Protein 7W7P (pdb70)

Solvent-accessible surface area: 80997 Å² total; per-residue (Å²): 151,111,164,73,88,19,42,62,65,2,1,103,41,0,30,56,14,0,46,105,108,28,134,99,71,2,44,30,11,2,124,86,26,70,92,50,18,12,15,36,2,78,0,39,0,83,34,0,30,134,78,29,142,50,0,6,97,62,0,41,48,116,2,53,47,1,30,83,26,0,31,24,0,1,102,105,0,0,101,29,6,62,137,74,22,136,46,80,101,93,2,119,54,13,93,57,2,27,4,12,0,8,29,14,30,165,44,98,140,59,15,78,44,43,1,2,47,14,155,9,36,33,80,5,2,9,0,25,0,36,1,80,102,50,20,94,10,10,0,19,14,68,18,64,13,28,68,23,149,38,104,141,20,115,19,122,16,67,24,40,11,37,36,109,33,41,45,38,60,61,76,70,21,125,20,176,113,12,24,89,44,112,120,48,105,47,104,41,4,83,34,0,76,69,9,45,14,45,1,11,10,42,0,51,0,50,1,23,102,138,98,162,32,23,48,75,89,47,21,23,0,18,0,0,0,22,11,40,4,2,56,52,7,125,62,66,31,44,0,10,0,22,0,5,0,35,2,12,24,65,81,32,113,60,93,32,37,1,56,1,43,5,0,0,64,9,8,58,4,86,55,103,162,64,77,30,112,60,144,171,134,123,121,35,109,36,96,189,33,77,77,29,111,16,11,92,15,5,38,99,6,0,104,89,56,20,150,163,52,77,58,115,67,10,56,174,65,13,1,0,69,0,31,2,113,63,5,48,59,82,138,54,14,44,171,51,11,112,68,10,37,67,23,2,62,73,71,0,61,81,2,27,91,2,0,4,43,1,0,12,65,2,2,17,42,25,64,89,120,90,30,48,103,111,56,111,148,100,54,96,107,122,46,64,120,89,128,54,113,22,88,118,1,88,4,7,0,69,72,8,115,45,108,5,71,3,79,86,13,56,6,27,9,11,16,45,0,0,0,1,97,0,27,0,81,109,16,15,54,5,44,4,5,1,42,78,3,0,0,40,2,44,83,27,60,58,61,55,32,24,104,9,48,23,0,3,22,50,55,11,72,161,17,164,50,106,128,38,108,0,160,20,72,40,44,28,33,83,12,125,77,9,42,18,31,7,42,5,7,0,66,0,33,22,100,63,69,122,117,121,187,134,23,50,109,133,51,34,33,0,26,0,4,0,44,37,49,10,4,72,38,5,55,44,69,18,30,0,27,0,1,0,9,0,15,1,8,29,91,94,80,14,21,5,3,0,24,6,11,1,15,44,56,60,223,114,23,151,64,93,48,49,61,80,3,0,119,42,0,32,54,5,1,64,115,108,28,117,99,69,3,48,36,12,0,123,84,46,78,55,71,10,24,20,70,1,83,0,38,0,81,35,0,28,132,66,26,155,67,0,4,111,38,0,40,46,85,2,55,73,0,34,84,19,0,34,26,1,0,76,90,1,0,90,25,3,58,139,71,19,134,48,80,99,74,3,75,43,0,87,24,2,35,4,10,0,14,23,15,31,161,38,110,138,25,25,52,63,24,0,0,45,12,155,8,38,34,87,3,5,9,0,28,0,41,1,74,135,59,29,95,22,38,3,9,36,35,49,27,60,5,122,27,99,71,113,156,17,74,38,96,0,123,12,53,14,48,38,110,34,36,61,38,154,53,53,62,85,106,6,151,80,22,105,63,0,51,108,55,77,39,78,4,10,32,29,0,32,61,38,42,14,66,1,10,3,48,1,42,0,51,4,48,102,132,84,156,48,15,44,69,78,36,17,30,4,28,0,0,0,19,10,25,14,2,66,48,13,104,57,62,17,56,0,11,0,23,0,4,0,33,18,11,19,56,75,28,107,85,110,27,40,5,71,2,53,10,0,0,63,7,7,40,8,83,70,96,129,106,117,26,116,162,94,21,39,117,111,61,99,28,104,179,17,73,96,21,72,24,10,90,3,6,40,91,7,3,103,96,79,16,158,146,47,72,62,94,79,10,51,167,72,10,0,2,63,2,21,3,122,86,7,75,53,100,155,51,7,54,145,50,0,103,69,22,41,64,23,2,54,72,78,0,72,42,3,23,65,3,2,0,12,2,0,27,40,2,1,29,61,37,56,80,136,111,14,51,79,76,73,103,126,75,51,87,119,124,36,58,92,102,139,34,104,18,81,64,0,75,3,7,1,66,76,8,98,50,98,17,62,20,126,91,3,47,2,31,5,8,2,33,0,0,0,1,90,0,26,3,81,109,22,12,57,12,43,2,6,0,42,61,0,0,2,23,4,26,76,29,60,76,63,63,29,20,102,9,84,34,0,60,34,55,63,15,70,157,21,158,64,128,139,28,116,0,129,34,86,27,49,29,21,85,13,127,86,16,42,21,34,3,45,5,7,0,66,1,31,2,100,96,62,117,102,103,200,114,13,47,105,142,47,16,32,0,36,0,6,0,41,38,46,11,5,70,37,6,56,43,72,11,23,0,26,0,1,0,8,0,17,16,24,39,87,97,28,60,23,30,1,13,0,27,7,7,1,14,35,61,49,214,102,36,162,67,92,54,44,72,82,3,1,113,31,0,36,60,15,1,54,127,73,12,152,102,68,2,55,34,17,0,118,95,42,70,54,59,15,18,14,46,4,85,0,32,0,71,45,1,30,140,78,34,151,70,3,1,112,36,1,39,45,82,2,71,75,0,26,79,19,0,40,28,2,0,78,88,0,0,91,31,5,45,140,62,23,128,44,83,106,88,7,70,40,0,86,30,2,36,3,9,1,23,25,12,25,159,37,119,150,74,7,58,54,26,3,4,29,14,161,10,48,34,82,4,5,10,0,27,0,36,3,76,93,52,24,90,5,33,0,5,14,9,54,54,13,7,85,16,133,124,109,188,62,92,46,74,4,98,9,52,14,48,49,79,25,31,58,67,159,16,86,63,85,168,35,126,16,18,97,84,0,64,106,90,28,62,33,16,41,104,48,16,98,53,10,46,16,65,0,0,3,27,0,56,0,56,0,47,114,141,87,161,50,19,47,72,85,48,30,30,5,21,0,0,0,12,14,45,11,2,62,51,8,91,62,66,22,58,0,10,0,23,0,7,0,29,20,9,18,72,77,38,105,82,112,31,36,4,63,1,50,15,1,0,76,7,13,32,7,66,67,101,141,46,71,10,2,129,97,18,9,110,91,68,78,33,109,194,19,84,49,6,126,26,1,60,7,1,18,101,7,1,88,109,68,24,143,147,40,74,62,96,80,10,48,161,75,10,2,1,71,0,26,2,134,47,2,80,46,100,170,42,2,60,166,49,8,114,64,19,41,62,22,3,61,77,75,5,76,63,2,19,46,0,4,0,0,0,0,1,30,3,2,4,56,26,60,75,114,86,22,49,93,110,53,117,137,92,56,88,133,117,43,57,88,74,126,23,92,10,84,61,0,75,3,6,2,63,77,3,102,46,97,8,52,6,89,59,8,24,0,45,7,26,22,70,0,0,0,2,86,1,27,1,76,103,18,13,48,19,39,2,4,0,44,60,2,0,9,37,12,58,81,26,60,60,57,65,36,10,97,6,92,22,0,42,53,22,84,26,52,156,25,164,52,120,141,40,111,5,135,33,71,56,57,28,19,82,13,127,84,16,41,20,35,4,37,7,3,0,66,0,18,38,103,96,59,132,101,100,235,154,26,30,175,88,20,25,41,0,48,0,8,0,40,42,51,10,0,82,50,7,60,41,67,20,24,0,20,0,0,0,4,0,48,11,16,49,55,138,95,58,18,34,1,8,0,34,6,10,1,19,35,75,50,211

GO terms:
  GO:0005634 nucleus (C, IDA)
  GO:0097362 MCM8-MCM9 complex (C, IDA)
  GO:0006974 DNA damage response (P, IDA)
  GO:0000724 double-strand break repair via homologous recombination (P, IDA)

InterPro domains:
  IPR001208 MCM domain [PF00493] (306-510)
  IPR001208 MCM domain [PR01657] (345-360)
  IPR001208 MCM domain [PR01657] (403-417)
  IPR001208 MCM domain [PR01657] (431-444)
  IPR001208 MCM domain [PR01657] (454-466)
  IPR001208 MCM domain [PR01657] (481-489)
  IPR001208 MCM domain [PS50051] (304-507)
  IPR003593 AAA+ ATPase domain [SM00382] (346-495)
  IPR012340 Nucleic acid-binding, OB-fold [G3DSA:2.40.50.140] (118-275)
  IPR012340 Nucleic acid-binding, OB-fold [SSF50249] (14-268)
  IPR027417 P-loop containing nucleoside triphosphate hydrolase [G3DSA:3.40.50.300] (279-610)
  IPR027417 P-loop containing nucleoside triphosphate hydrolase [SSF52540] (314-605)
  IPR031327 Mini-chromosome maintenance protein [PTHR11630] (43-655)
  IPR031327 Mini-chromosome maintenance protein [SM00350] (114-607)
  IPR033762 MCM OB domain [PF17207] (119-247)
  IPR041562 MCM, AAA-lid domain [PF17855] (524-606)
  IPR058768 MCM9, N-terminal domain [PF26066] (6-106)

Foldseek 3Di:
DDDVVLLVVLLQLLLVVCCVPQVVVLVVVQLPPDPPAQRESADELPVSCVSDVSNNVCCQQAVVVNFVSNLVSVVVSNVVSQVVDDDNPSGDDDSRYGYFYDNFPDDVVQAVCADDDPVQARGWHKDWFAWADKADKDFQFQALDADAPDPPQVDDWGQDPQAVRDTDDDQFGPDPVTGPDRDGDDPVSNDRVVTDTWIKMKIKTWHDPVDPSADPDTDIAIEIETGNRPPVDDHPFIKTFGFHKHWHWYPDDPVDDGDIDIYTHGRHTDTD/DDPPACVVDVDDDDPPDVLLLLLVLLLVVCVVVVVVDDLVVQLVLLEAEDEPVVLPDDDSSCVSPPCPQVVCFQAVPSNQVSNQVSVQVNSVVVVVVVQVVVCVVVVDPDDPPPVPDGDRGGYFYPPDPAAAELVRDDVVSANGWHWYWWAWADKADKDKWFQKWWWAAPVVRDIDIDGQDRDPDDFPQADPDDPPRRPGTDTDDVDPRTDIKIWMKIKTFHDWDPPDPVIPPDTRIAIEIEIRSRPPVHDHPWIKTFGFHWHWDVVPVTTIYGDGRDIDTPD/DDDPVNLVVLLVLLLVVCVVPQLVQLQVVQQDDDQAAAGESADEAPVSCVSPVSNNVVCQQAVPVNFVSSLVSSQVSNVVSQVVDDDNVSGHHHNRYGYFYDHHPDDCVQEPQADDDPVQARGWYKHWFAWADWFDFDWALQWFFWDWPPDPPRDIWGQDPQAVRDTDDDPDDPPPPDVGSVDTDGPCVVPVPDTDTFRKTKIKGWRDPVDPPADPGTDIAIEIETGPCPPVDDHRFGKMFGFHKHKHWYPDDPPDDTDIDIYTHGSDIDGD/DDQPCVPLCPDDDDPPDLLVLLLVLLLVLCLVVVVVDDLVVQLVLLEEEAEVVSCPDDDPSCVSPVCPQVVCFQAVPSSQSSNQSSVQRNSLVVVVVVQVVQCVVVVDPDTPPPVSDRDGHRYFYDPDPAADAPVRDDCVSANGWHKAWFAWADKADKAKFWQKWWWAAPLVRDIDIDGADRDPDDFPQADDDRPSSRPGTGTDPPDPRTDMKIKMKIKTFGDWDPPDVVIPPDTDIAIEIEIRSCPPVHDHPWIKTFTAHKHWDCVVVNTDIHGDGRDIDTPD/DADPVRLVVLLVLLLVVLCVPQLVVLQVQQQDDDLAAAHEREDELPVSCVSPVVNNVVCFQAVVVNFVSSLVSSQVSNVVSQVVDDDDVRGDHHNRYGYFYDNHPDDCVQAVCAADDPVQARGWHKHKFAWADKDDWAKDQQKQAQQDPDPPPRGIWGQDVQAVSDIDAPPDQPDPCRVSRRDGDPLVVVDPVSGRIWIKIKTKTWRDPVDPVADPDTDIAIEIETGPRPPVDDHDFTKMFGFHKHKHWYDDDDVDDTDIGIYGDGSDMDTD/DQACCCVQDVDDDDPPDPLVLLLVLLLVLCVVVVVVDDLVVCLVQLEDEDEVVSCVDDDPNCVSPPDPQVCCFQAVSSSQSSNQSSVQRNSLVVVVVVQVVVCVVPVDPQTVPNVSRRDRGRYFYDPDPAAQEPVNDDPVLANGKHKYFWAWADKADKAKFWQKWWWAAPLVRDIGIDGQDRHPDDDPQADPDHPSSRPGTHTDCVDPVTDIKIKMKIWTWHQWDPPDPVTRPTDDIAIEIEIRSRPPVDDHPWTKTFTAHWHWPCVDVNTGIYGDGRDIHTPD

Nearest PDB structures (foldseek):
  7w7p-assembly1_E  TM=1.004E+00  e=2.287E-60  Gallus gallus
  7dpd-assembly1_A  TM=9.036E-01  e=1.271E-40  Homo sapiens
  7wi7-assembly1_B  TM=8.983E-01  e=2.803E-41  Homo sapiens
  7yox-assembly1_E  TM=9.021E-01  e=1.702E-38  Homo sapiens
  8w0f-assembly1_D  TM=7.550E-01  e=7.725E-15  Homo sapiens

Organism: Gallus gallus (NCBI:txid9031)

Sequence (1667 aa):
ALRADQVSLIGQVFESYLLQHHRDDILGILRQGDDEAHYPVLVDALTLFETNMEIGEYFNAFPSQVLPIFDGALRRAAMAVLQAATPSPELRMKPNLHARISGLPICPELTREHIPKTRDVGHFLSVTGTVIRTSLVKVLEFERSYICNKCKHVFVAKADFEQYYAFCRPSACLNEEGCNSTKFTCLSGTSSSPSSCRDYQEIKIQEQVQRLSVGSIPRCMVVVLEDDLVDSCKSGDDITVYGVVMQRWKPFHQDARCDLELVLKANYVKVNPYKGWKLYFSEAYADKSPFVQKTQAFEKFFMQRIELYDKDEIERKGSILVDYKELIEDRELTKSIPNISTELRDMPQKILQCMGLAIHQVLTKDLERHAAELQVQEGLPLDGEPIINVPLIHARLYNYEPLTQLKNVRANCYGKYIALRGTVVRVSNIKPLCTKLAFVCGTCGDVQSVPLPDGKYTLPTKCLVPECRGRSFTPDRSSPLTATVDWQSVKVQELMSDDQREAGRIPRTIECELVQDLVDSCVPGDVVTITGVVKVSSTEVFLLYIEANSVSNSKALRADQVSLIGQVFESYLLQHHRDDILGILRQGDDEAHYPVLVDALTLFETNMEIGEYFNAFPSQVLPIFDGALRRAAMAVLQAATPSPELRMKPNLHARISGLPICPELTREHIPKTRDVGHFLSVTGTVIRTSLVKVLEFERSYICNKCKHVFVAKADFEQYYAFCRPSACLNEEGCNSTKFTCLSGTSSSPSSCRDYQEIKIQEQVQRLSVGSIPRCMVVVLEDDLVDSCKSGDDITVYGVVMQRWKPFHQDARCDLELVLKANYVKVNPYKGWKLYFSEAYADKSPFVQKTQAFEKFFMQRIELYDKDEIERKGSILVDYKELIEDRELTKSIPNISTELRDMPQKILQCMGLAIHQVLTKDLERHAAELQVQEGLPLDGEPIINVPLIHARLYNYEPLTQLKNVRANCYGKYIALRGTVVRVSNIKPLCTKLAFVCGTCGDVQSVPLPDGKYTLPTKCLVPECRGRSFTPDRSSPLTATVDWQSVKVQELMSDDQREAGRIPRTIECELVQDLVDSCVPGDVVTITGVVKVSSTECVFLLYIEANSVSNSKALRADQVSLIGQVFESYLLQHHRDDILGILRQGDDEAHYPVLVDALTLFETNMEIGEYFNAFPSQVLPIFDGALRRAAMAVLQAATPSPELRMKPNLHARISGLPICPELTREHIPKTRDVGHFLSVTGTVIRTSLVKVLEFERSYICNKCKHVFVAKADFEQYYAFCRPSACLNEEGCNSTKFTCLSGTSSSPSSCRDYQEIKIQEQVQRLSVGSIPRCMVVVLEDDLVDSCKSGDDITVYGVVMQRWKPFHQDARCDLELVLKANYVKVNPYKGWKLYFSEAYADKSPFVQKTQAFEKFFMQRIELYDKDEIERKGSILVDYKELIEDRELTKSIPNISTELRDMPQKILQCMGLAIHQVLTKDLERHAAELQVQEGLPLDGEPIINVPLIHARLYNYEPLTQLKNVRANCYGKYIALRGTVVRVSNIKPLCTKLAFVCGTCGDVQSVPLPDGKYTLPTKCLVPECRGRSFTPDRSSPLTATVDWQSVKVQELMSDDQREAGRIPRTIECELVQDLVDSCVPGDVVTITGVVKVSSTECVFLLYIEANSVSNSK

Structure (mmCIF, N/CA/C/O backbone):
data_7W7P
#
_entry.id   7W7P
#
_cell.length_a   1.00
_cell.length_b   1.00
_cell.length_c   1.00
_cell.angle_alpha   90.00
_cell.angle_beta   90.00
_cell.angle_gamma   90.00
#
_symmetry.space_group_name_H-M   'P 1'
#
loop_
_entity.id
_entity.type
_entity.pdbx_description
1 polymer 'DNA helicase MCM9'
2 polymer 'DNA helicase MCM8'
#
loop_
_atom_site.group_PDB
_atom_site.id
_atom_site.type_symbol
_atom_site.label_atom_id
_atom_site.label_alt_id
_atom_site.label_comp_id
_atom_site.label_asym_id
_atom_site.label_entity_id
_atom_site.label_seq_id
_atom_site.pdbx_PDB_ins_code
_atom_site.Cartn_x
_atom_site.Cartn_y
_atom_site.Cartn_z
_atom_site.occupancy
_atom_site.B_iso_or_equiv
_atom_site.auth_seq_id
_atom_site.auth_comp_id
_atom_site.auth_asym_id
_atom_site.auth_atom_id
_atom_site.pdbx_PDB_model_num
ATOM 1 N N . ALA A 1 2 ? 118.872 90.302 150.783 1.00 63.21 2 ALA A N 1
ATOM 2 C CA . ALA A 1 2 ? 119.456 89.179 151.507 1.00 63.21 2 ALA A CA 1
ATOM 3 C C . ALA A 1 2 ? 119.528 87.939 150.622 1.00 63.21 2 ALA A C 1
ATOM 4 O O . ALA A 1 2 ? 118.564 87.181 150.520 1.00 63.21 2 ALA A O 1
ATOM 6 N N . LEU A 1 3 ? 120.677 87.742 149.981 1.00 65.30 3 LEU A N 1
ATOM 7 C CA . LEU A 1 3 ? 120.855 86.599 149.098 1.00 65.30 3 LEU A CA 1
ATOM 8 C C . LEU A 1 3 ? 121.254 85.359 149.888 1.00 65.30 3 LEU A C 1
ATOM 9 O O . LEU A 1 3 ? 122.075 85.423 150.807 1.00 65.30 3 LEU A O 1
ATOM 14 N N . ARG A 1 4 ? 120.666 84.224 149.522 1.00 71.58 4 ARG A N 1
ATOM 15 C CA . ARG A 1 4 ? 121.027 82.960 150.146 1.00 71.58 4 ARG A CA 1
ATOM 16 C C . ARG A 1 4 ? 122.354 82.465 149.584 1.00 71.58 4 ARG A C 1
ATOM 17 O O . ARG A 1 4 ? 122.571 82.481 148.368 1.00 71.58 4 ARG A O 1
ATOM 25 N N . ALA A 1 5 ? 123.251 82.035 150.473 1.00 70.51 5 ALA A N 1
ATOM 26 C CA . ALA A 1 5 ? 124.556 81.558 150.028 1.00 70.51 5 ALA A CA 1
ATOM 27 C C . ALA A 1 5 ? 124.447 80.203 149.340 1.00 70.51 5 ALA A C 1
ATOM 28 O O . ALA A 1 5 ? 125.265 79.871 148.472 1.00 70.51 5 ALA A O 1
ATOM 30 N N . ASP A 1 6 ? 123.446 79.404 149.718 1.00 67.18 6 ASP A N 1
ATOM 31 C CA . ASP A 1 6 ? 123.315 78.062 149.159 1.00 67.18 6 ASP A CA 1
ATOM 32 C C . ASP A 1 6 ? 123.075 78.102 147.654 1.00 67.18 6 ASP A C 1
ATOM 33 O O . ASP A 1 6 ? 123.733 77.381 146.895 1.00 67.18 6 ASP A O 1
ATOM 38 N N . GLN A 1 7 ? 122.143 78.945 147.202 1.00 64.41 7 GLN A N 1
ATOM 39 C CA . GLN A 1 7 ? 121.850 79.016 145.774 1.00 64.41 7 GLN A CA 1
ATOM 40 C C . GLN A 1 7 ? 123.029 79.582 144.992 1.00 64.41 7 GLN A C 1
ATOM 41 O O . GLN A 1 7 ? 123.321 79.124 143.880 1.00 64.41 7 GLN A O 1
ATOM 47 N N . VAL A 1 8 ? 123.721 80.576 145.554 1.00 61.88 8 VAL A N 1
ATOM 48 C CA . VAL A 1 8 ? 124.908 81.116 144.896 1.00 61.88 8 VAL A CA 1
ATOM 49 C C . VAL A 1 8 ? 125.958 80.028 144.722 1.00 61.88 8 VAL A C 1
ATOM 50 O O . VAL A 1 8 ? 126.546 79.875 143.643 1.00 61.88 8 VAL A O 1
ATOM 54 N N . SER A 1 9 ? 126.207 79.254 145.782 1.00 62.64 9 SER A N 1
ATOM 55 C CA . SER A 1 9 ? 127.191 78.181 145.700 1.00 62.64 9 SER A CA 1
ATOM 56 C C . SER A 1 9 ? 126.775 77.130 144.681 1.00 62.64 9 SER A C 1
ATOM 57 O O . SER A 1 9 ? 127.612 76.626 143.923 1.00 62.64 9 SER A O 1
ATOM 60 N N . LEU A 1 10 ? 125.485 76.784 144.648 1.00 62.26 10 LEU A N 1
ATOM 61 C CA . LEU A 1 10 ? 125.009 75.797 143.684 1.00 62.26 10 LEU A CA 1
ATOM 62 C C . LEU A 1 10 ? 125.228 76.278 142.254 1.00 62.26 10 LEU A C 1
ATOM 63 O O . LEU A 1 10 ? 125.764 75.542 141.414 1.00 62.26 10 LEU A O 1
ATOM 68 N N . ILE A 1 11 ? 124.827 77.519 141.962 1.00 56.49 11 ILE A N 1
ATOM 69 C CA . ILE A 1 11 ? 125.008 78.058 140.617 1.00 56.49 11 ILE A CA 1
ATOM 70 C C . ILE A 1 11 ? 126.482 78.061 140.244 1.00 56.49 11 ILE A C 1
ATOM 71 O O . ILE A 1 11 ? 126.863 77.618 139.152 1.00 56.49 11 ILE A O 1
ATOM 76 N N . GLY A 1 12 ? 127.335 78.548 141.148 1.00 57.43 12 GLY A N 1
ATOM 77 C CA . GLY A 1 12 ? 128.753 78.626 140.842 1.00 57.43 12 GLY A CA 1
ATOM 78 C C . GLY A 1 12 ? 129.366 77.266 140.578 1.00 57.43 12 GLY A C 1
ATOM 79 O O . GLY A 1 12 ? 130.086 77.077 139.595 1.00 57.43 12 GLY A O 1
ATOM 80 N N . GLN A 1 13 ? 129.074 76.292 141.444 1.00 57.48 13 GLN A N 1
ATOM 81 C CA . GLN A 1 13 ? 129.676 74.973 141.291 1.00 57.48 13 GLN A CA 1
ATOM 82 C C . GLN A 1 13 ? 129.187 74.281 140.023 1.00 57.48 13 GLN A C 1
ATOM 83 O O . GLN A 1 13 ? 129.988 73.690 139.288 1.00 57.48 13 GLN A O 1
ATOM 89 N N . VAL A 1 14 ? 127.886 74.367 139.725 1.00 58.19 14 VAL A N 1
ATOM 90 C CA . VAL A 1 14 ? 127.380 73.704 138.527 1.00 58.19 14 VAL A CA 1
ATOM 91 C C . VAL A 1 14 ? 127.944 74.361 137.275 1.00 58.19 14 VAL A C 1
ATOM 92 O O . VAL A 1 14 ? 128.358 73.675 136.330 1.00 58.19 14 VAL A O 1
ATOM 96 N N . PHE A 1 15 ? 127.985 75.697 137.247 1.00 52.68 15 PHE A N 1
ATOM 97 C CA . PHE A 1 15 ? 128.492 76.386 136.067 1.00 52.68 15 PHE A CA 1
ATOM 98 C C . PHE A 1 15 ? 129.974 76.099 135.858 1.00 52.68 15 PHE A C 1
ATOM 99 O O . PHE A 1 15 ? 130.420 75.878 134.725 1.00 52.68 15 PHE A O 1
ATOM 107 N N . GLU A 1 16 ? 130.760 76.095 136.941 1.00 55.95 16 GLU A N 1
ATOM 108 C CA . GLU A 1 16 ? 132.185 75.823 136.797 1.00 55.95 16 GLU A CA 1
ATOM 109 C C . GLU A 1 16 ? 132.430 74.385 136.358 1.00 55.95 16 GLU A C 1
ATOM 110 O O . GLU A 1 16 ? 133.309 74.129 135.527 1.00 55.95 16 GLU A O 1
ATOM 116 N N . SER A 1 17 ? 131.656 73.430 136.886 1.00 55.85 17 SER A N 1
ATOM 117 C CA . SER A 1 17 ? 131.809 72.047 136.446 1.00 55.85 17 SER A CA 1
ATOM 118 C C . SER A 1 17 ? 131.468 71.904 134.969 1.00 55.85 17 SER A C 1
ATOM 119 O O . SER A 1 17 ? 132.199 71.246 134.215 1.00 55.85 17 SER A O 1
ATOM 122 N N . TYR A 1 18 ? 130.367 72.527 134.537 1.00 56.75 18 TYR A N 1
ATOM 123 C CA . TYR A 1 18 ? 130.016 72.525 133.120 1.00 56.75 18 TYR A CA 1
ATOM 124 C C . TYR A 1 18 ? 131.140 73.089 132.263 1.00 56.75 18 TYR A C 1
ATOM 125 O O . TYR A 1 18 ? 131.541 72.477 131.263 1.00 56.75 18 TYR A O 1
ATOM 134 N N . LEU A 1 19 ? 131.652 74.263 132.632 1.00 55.41 19 LEU A N 1
ATOM 135 C CA . LEU A 1 19 ? 132.649 74.922 131.800 1.00 55.41 19 LEU A CA 1
ATOM 136 C C . LEU A 1 19 ? 133.957 74.141 131.791 1.00 55.41 19 LEU A C 1
ATOM 137 O O . LEU A 1 19 ? 134.685 74.152 130.792 1.00 55.41 19 LEU A O 1
ATOM 142 N N . LEU A 1 20 ? 134.271 73.452 132.890 1.00 57.29 20 LEU A N 1
ATOM 143 C CA . LEU A 1 20 ? 135.432 72.571 132.893 1.00 57.29 20 LEU A CA 1
ATOM 144 C C . LEU A 1 20 ? 135.237 71.396 131.943 1.00 57.29 20 LEU A C 1
ATOM 145 O O . LEU A 1 20 ? 136.149 71.042 131.188 1.00 57.29 20 LEU A O 1
ATOM 150 N N . GLN A 1 21 ? 134.054 70.777 131.960 1.00 57.14 21 GLN A N 1
ATOM 151 C CA . GLN A 1 21 ? 133.880 69.550 131.188 1.00 57.14 21 GLN A CA 1
ATOM 152 C C . GLN A 1 21 ? 133.616 69.838 129.711 1.00 57.14 21 GLN A C 1
ATOM 153 O O . GLN A 1 21 ? 133.684 68.929 128.876 1.00 57.14 21 GLN A O 1
ATOM 159 N N . HIS A 1 22 ? 133.311 71.093 129.359 1.00 53.87 22 HIS A N 1
ATOM 160 C CA . HIS A 1 22 ? 133.234 71.430 127.935 1.00 53.87 22 HIS A CA 1
ATOM 161 C C . HIS A 1 22 ? 134.355 72.368 127.498 1.00 53.87 22 HIS A C 1
ATOM 162 O O . HIS A 1 22 ? 135.102 72.051 126.565 1.00 53.87 22 HIS A O 1
ATOM 169 N N . HIS A 1 23 ? 134.494 73.522 128.150 1.00 49.87 23 HIS A N 1
ATOM 170 C CA . HIS A 1 23 ? 135.395 74.570 127.682 1.00 49.87 23 HIS A CA 1
ATOM 171 C C . HIS A 1 23 ? 136.804 74.430 128.248 1.00 49.87 23 HIS A C 1
ATOM 172 O O . HIS A 1 23 ? 137.497 75.437 128.422 1.00 49.87 23 HIS A O 1
ATOM 179 N N . ARG A 1 24 ? 137.242 73.202 128.534 1.00 59.86 24 ARG A N 1
ATOM 180 C CA . ARG A 1 24 ? 138.564 73.002 129.122 1.00 59.86 24 ARG A CA 1
ATOM 181 C C . ARG A 1 24 ? 139.669 73.526 128.212 1.00 59.86 24 ARG A C 1
ATOM 182 O O . ARG A 1 24 ? 140.531 74.296 128.655 1.00 59.86 24 ARG A O 1
ATOM 190 N N . ASP A 1 25 ? 139.649 73.139 126.933 1.00 61.60 25 ASP A N 1
ATOM 191 C CA . ASP A 1 25 ? 140.725 73.523 126.022 1.00 61.60 25 ASP A CA 1
ATOM 192 C C . ASP A 1 25 ? 140.800 75.035 125.854 1.00 61.60 25 ASP A C 1
ATOM 193 O O . ASP A 1 25 ? 141.891 75.600 125.707 1.00 61.60 25 ASP A O 1
ATOM 198 N N . ASP A 1 26 ? 139.649 75.709 125.871 1.00 60.51 26 ASP A N 1
ATOM 199 C CA . ASP A 1 26 ? 139.654 77.165 125.803 1.00 60.51 26 ASP A CA 1
ATOM 200 C C . ASP A 1 26 ? 140.345 77.771 127.018 1.00 60.51 26 ASP A C 1
ATOM 201 O O . ASP A 1 26 ? 141.067 78.765 126.898 1.00 60.51 26 ASP A O 1
ATOM 206 N N . ILE A 1 27 ? 140.145 77.180 128.199 1.00 53.67 27 ILE A N 1
ATOM 207 C CA . ILE A 1 27 ? 140.819 77.679 129.396 1.00 53.67 27 ILE A CA 1
ATOM 208 C C . ILE A 1 27 ? 142.318 77.398 129.329 1.00 53.67 27 ILE A C 1
ATOM 209 O O . ILE A 1 27 ? 143.139 78.219 129.765 1.00 53.67 27 ILE A O 1
ATOM 214 N N . LEU A 1 28 ? 142.702 76.234 128.795 1.00 58.19 28 LEU A N 1
ATOM 215 C CA . LEU A 1 28 ? 144.120 75.987 128.535 1.00 58.19 28 LEU A CA 1
ATOM 216 C C . LEU A 1 28 ? 144.705 77.068 127.639 1.00 58.19 28 LEU A C 1
ATOM 217 O O . LEU A 1 28 ? 145.793 77.589 127.910 1.00 58.19 28 LEU A O 1
ATOM 222 N N . GLY A 1 29 ? 143.994 77.421 126.568 1.00 52.45 29 GLY A N 1
ATOM 223 C CA . GLY A 1 29 ? 144.474 78.474 125.688 1.00 52.45 29 GLY A CA 1
ATOM 224 C C . GLY A 1 29 ? 144.546 79.825 126.375 1.00 52.45 29 GLY A C 1
ATOM 225 O O . GLY A 1 29 ? 145.456 80.616 126.118 1.00 52.45 29 GLY A O 1
ATOM 226 N N . ILE A 1 30 ? 143.583 80.108 127.255 1.00 52.24 30 ILE A N 1
ATOM 227 C CA . ILE A 1 30 ? 143.558 81.391 127.953 1.00 52.24 30 ILE A CA 1
ATOM 228 C C . ILE A 1 30 ? 144.756 81.522 128.885 1.00 52.24 30 ILE A C 1
ATOM 229 O O . ILE A 1 30 ? 145.450 82.546 128.885 1.00 52.24 30 ILE A O 1
ATOM 234 N N . LEU A 1 31 ? 145.021 80.494 129.693 1.00 56.42 31 LEU A N 1
ATOM 235 C CA . LEU A 1 31 ? 146.167 80.568 130.598 1.00 56.42 31 LEU A CA 1
ATOM 236 C C . LEU A 1 31 ? 147.489 80.473 129.846 1.00 56.42 31 LEU A C 1
ATOM 237 O O . LEU A 1 31 ? 148.497 81.037 130.285 1.00 56.42 31 LEU A O 1
ATOM 242 N N . ARG A 1 32 ? 147.508 79.770 128.710 1.00 56.32 32 ARG A N 1
ATOM 243 C CA . ARG A 1 32 ? 148.759 79.589 127.979 1.00 56.32 32 ARG A CA 1
ATOM 244 C C . ARG A 1 32 ? 149.313 80.918 127.482 1.00 56.32 32 ARG A C 1
ATOM 245 O O . ARG A 1 32 ? 150.526 81.152 127.538 1.00 56.32 32 ARG A O 1
ATOM 253 N N . GLN A 1 33 ? 148.445 81.799 126.990 1.00 56.17 33 GLN A N 1
ATOM 254 C CA . GLN A 1 33 ? 148.874 83.129 126.569 1.00 56.17 33 GLN A CA 1
ATOM 255 C C . GLN A 1 33 ? 149.358 83.904 127.788 1.00 56.17 33 GLN A C 1
ATOM 256 O O . GLN A 1 33 ? 148.564 84.260 128.662 1.00 56.17 33 GLN A O 1
ATOM 262 N N . GLY A 1 34 ? 150.666 84.159 127.849 1.00 58.33 34 GLY A N 1
ATOM 263 C CA . GLY A 1 34 ? 151.228 84.813 129.019 1.00 58.33 34 GLY A CA 1
ATOM 264 C C . GLY A 1 34 ? 150.769 86.250 129.180 1.00 58.33 34 GLY A C 1
ATOM 265 O O . GLY A 1 34 ? 150.631 86.744 130.303 1.00 58.33 34 GLY A O 1
ATOM 266 N N . ASP A 1 35 ? 150.535 86.941 128.068 1.00 58.61 35 ASP A N 1
ATOM 267 C CA . ASP A 1 35 ? 150.211 88.360 128.123 1.00 58.61 35 ASP A CA 1
ATOM 268 C C . ASP A 1 35 ? 148.857 88.599 128.781 1.00 58.61 35 ASP A C 1
ATOM 269 O O . ASP A 1 35 ? 147.904 87.841 128.584 1.00 58.61 35 ASP A O 1
ATOM 274 N N . ASP A 1 36 ? 148.783 89.664 129.577 1.00 52.73 36 ASP A N 1
ATOM 275 C CA . ASP A 1 36 ? 147.538 90.122 130.177 1.00 52.73 36 ASP A CA 1
ATOM 276 C C . ASP A 1 36 ? 146.905 91.259 129.387 1.00 52.73 36 ASP A C 1
ATOM 277 O O . ASP A 1 36 ? 145.984 91.912 129.888 1.00 52.73 36 ASP A O 1
ATOM 282 N N . GLU A 1 37 ? 147.383 91.507 128.163 1.00 51.58 37 GLU A N 1
ATOM 283 C CA . GLU A 1 37 ? 146.960 92.687 127.414 1.00 51.58 37 GLU A CA 1
ATOM 284 C C . GLU A 1 37 ? 145.470 92.653 127.094 1.00 51.58 37 GLU A C 1
ATOM 285 O O . GLU A 1 37 ? 144.798 93.688 127.143 1.00 51.58 37 GLU A O 1
ATOM 291 N N . ALA A 1 38 ? 144.933 91.483 126.766 1.00 51.38 38 ALA A N 1
ATOM 292 C CA . ALA A 1 38 ? 143.527 91.366 126.407 1.00 51.38 38 ALA A CA 1
ATOM 293 C C . ALA A 1 38 ? 142.764 90.633 127.503 1.00 51.38 38 ALA A C 1
ATOM 294 O O . ALA A 1 38 ? 143.193 89.568 127.959 1.00 51.38 38 ALA A O 1
ATOM 296 N N . HIS A 1 39 ? 141.643 91.211 127.927 1.00 43.57 39 HIS A N 1
ATOM 297 C CA . HIS A 1 39 ? 140.746 90.512 128.833 1.00 43.57 39 HIS A CA 1
ATOM 298 C C . HIS A 1 39 ? 140.257 89.230 128.173 1.00 43.57 39 HIS A C 1
ATOM 299 O O . HIS A 1 39 ? 139.932 89.204 126.984 1.00 43.57 39 HIS A O 1
ATOM 306 N N . TYR A 1 40 ? 140.213 88.162 128.947 1.00 44.47 40 TYR A N 1
ATOM 307 C CA . TYR A 1 40 ? 140.025 86.918 128.214 1.00 44.47 40 TYR A CA 1
ATOM 308 C C . TYR A 1 40 ? 138.623 86.369 128.404 1.00 44.47 40 TYR A C 1
ATOM 309 O O . TYR A 1 40 ? 138.205 86.117 129.543 1.00 44.47 40 TYR A O 1
ATOM 318 N N . PRO A 1 41 ? 137.887 86.179 127.309 1.00 35.47 41 PRO A N 1
ATOM 319 C CA . PRO A 1 41 ? 136.531 85.633 127.402 1.00 35.47 41 PRO A CA 1
ATOM 320 C C . PRO A 1 41 ? 136.514 84.115 127.351 1.00 35.47 41 PRO A C 1
ATOM 321 O O . PRO A 1 41 ? 137.348 83.499 126.681 1.00 35.47 41 PRO A O 1
ATOM 325 N N . VAL A 1 42 ? 135.560 83.498 128.054 1.00 31.08 42 VAL A N 1
ATOM 326 C CA . VAL A 1 42 ? 135.437 82.044 128.045 1.00 31.08 42 VAL A CA 1
ATOM 327 C C . VAL A 1 42 ? 134.320 81.553 127.136 1.00 31.08 42 VAL A C 1
ATOM 328 O O . VAL A 1 42 ? 134.358 80.391 126.702 1.00 31.08 42 VAL A O 1
ATOM 332 N N . LEU A 1 43 ? 133.329 82.395 126.839 1.00 32.11 43 LEU A N 1
ATOM 333 C CA . LEU A 1 43 ? 132.295 82.108 125.844 1.00 32.11 43 LEU A CA 1
ATOM 334 C C . LEU A 1 43 ? 131.531 80.825 126.180 1.00 32.11 43 LEU A C 1
ATOM 335 O O . LEU A 1 43 ? 131.627 79.808 125.491 1.00 32.11 43 LEU A O 1
ATOM 340 N N . VAL A 1 44 ? 130.781 80.872 127.282 1.00 31.74 44 VAL A N 1
ATOM 341 C CA . VAL A 1 44 ? 129.902 79.761 127.617 1.00 31.74 44 VAL A CA 1
ATOM 342 C C . VAL A 1 44 ? 128.561 79.943 126.918 1.00 31.74 44 VAL A C 1
ATOM 343 O O . VAL A 1 44 ? 127.965 81.026 126.941 1.00 31.74 44 VAL A O 1
ATOM 347 N N . ASP A 1 45 ? 128.086 78.880 126.276 1.00 37.60 45 ASP A N 1
ATOM 348 C CA . ASP A 1 45 ? 126.866 78.933 125.480 1.00 37.60 45 ASP A CA 1
ATOM 349 C C . ASP A 1 45 ? 125.656 78.894 126.406 1.00 37.60 45 ASP A C 1
ATOM 350 O O . ASP A 1 45 ? 125.712 78.297 127.486 1.00 37.60 45 ASP A O 1
ATOM 355 N N . ALA A 1 46 ? 124.563 79.531 125.977 1.00 42.05 46 ALA A N 1
ATOM 356 C CA . ALA A 1 46 ? 123.412 79.707 126.857 1.00 42.05 46 ALA A CA 1
ATOM 357 C C . ALA A 1 46 ? 122.536 78.460 126.902 1.00 42.05 46 ALA A C 1
ATOM 358 O O . ALA A 1 46 ? 122.202 77.963 127.983 1.00 42.05 46 ALA A O 1
ATOM 360 N N . LEU A 1 47 ? 122.146 77.941 125.733 1.00 47.74 47 LEU A N 1
ATOM 361 C CA . LEU A 1 47 ? 121.090 76.931 125.691 1.00 47.74 47 LEU A CA 1
ATOM 362 C C . LEU A 1 47 ? 121.552 75.599 126.274 1.00 47.74 47 LEU A C 1
ATOM 363 O O . LEU A 1 47 ? 120.787 74.924 126.975 1.00 47.74 47 LEU A O 1
ATOM 368 N N . THR A 1 48 ? 122.793 75.195 125.991 1.00 50.94 48 THR A N 1
ATOM 369 C CA . THR A 1 48 ? 123.316 73.973 126.595 1.00 50.94 48 THR A CA 1
ATOM 370 C C . THR A 1 48 ? 123.452 74.118 128.106 1.00 50.94 48 THR A C 1
ATOM 371 O O . THR A 1 48 ? 123.172 73.176 128.858 1.00 50.94 48 THR A O 1
ATOM 375 N N . LEU A 1 49 ? 123.886 75.292 128.570 1.00 50.66 49 LEU A N 1
ATOM 376 C CA . LEU A 1 49 ? 123.951 75.534 130.007 1.00 50.66 49 LEU A CA 1
ATOM 377 C C . LEU A 1 49 ? 122.568 75.429 130.635 1.00 50.66 49 LEU A C 1
ATOM 378 O O . LEU A 1 49 ? 122.417 74.902 131.743 1.00 50.66 49 LEU A O 1
ATOM 383 N N . PHE A 1 50 ? 121.546 75.930 129.937 1.00 49.56 50 PHE A N 1
ATOM 384 C CA . PHE A 1 50 ? 120.184 75.869 130.458 1.00 49.56 50 PHE A CA 1
ATOM 385 C C . PHE A 1 50 ? 119.668 74.436 130.508 1.00 49.56 50 PHE A C 1
ATOM 386 O O . PHE A 1 50 ? 119.029 74.035 131.487 1.00 49.56 50 PHE A O 1
ATOM 394 N N . GLU A 1 51 ? 119.917 73.653 129.456 1.00 52.34 51 GLU A N 1
ATOM 395 C CA . GLU A 1 51 ? 119.420 72.280 129.445 1.00 52.34 51 GLU A CA 1
ATOM 396 C C . GLU A 1 51 ? 120.149 71.421 130.472 1.00 52.34 51 GLU A C 1
ATOM 397 O O . GLU A 1 51 ? 119.565 70.487 131.035 1.00 52.34 51 GLU A O 1
ATOM 403 N N . THR A 1 52 ? 121.432 71.706 130.718 1.00 52.62 52 THR A N 1
ATOM 404 C CA . THR A 1 52 ? 122.162 70.955 131.735 1.00 52.62 52 THR A CA 1
ATOM 405 C C . THR A 1 52 ? 121.565 71.174 133.122 1.00 52.62 52 THR A C 1
ATOM 406 O O . THR A 1 52 ? 121.416 70.222 133.897 1.00 52.62 52 THR A O 1
ATOM 410 N N . ASN A 1 53 ? 121.213 72.417 133.453 1.00 51.46 53 ASN A N 1
ATOM 411 C CA . ASN A 1 53 ? 120.627 72.742 134.749 1.00 51.46 53 ASN A CA 1
ATOM 412 C C . ASN A 1 53 ? 119.499 73.743 134.550 1.00 51.46 53 ASN A C 1
ATOM 413 O O . ASN A 1 53 ? 119.724 74.842 134.032 1.00 51.46 53 ASN A O 1
ATOM 418 N N . MET A 1 54 ? 118.291 73.368 134.977 1.00 50.25 54 MET A N 1
ATOM 419 C CA . MET A 1 54 ? 117.138 74.250 134.823 1.00 50.25 54 MET A CA 1
ATOM 420 C C . MET A 1 54 ? 117.200 75.430 135.787 1.00 50.25 54 MET A C 1
ATOM 421 O O . MET A 1 54 ? 116.744 76.532 135.460 1.00 50.25 54 MET A O 1
ATOM 426 N N . GLU A 1 55 ? 117.756 75.218 136.982 1.00 51.18 55 GLU A N 1
ATOM 427 C CA . GLU A 1 55 ? 117.830 76.288 137.973 1.00 51.18 55 GLU A CA 1
ATOM 428 C C . GLU A 1 55 ? 118.719 77.428 137.491 1.00 51.18 55 GLU A C 1
ATOM 429 O O . GLU A 1 55 ? 118.400 78.609 137.694 1.00 51.18 55 GLU A O 1
ATOM 435 N N . ILE A 1 56 ? 119.838 77.091 136.844 1.00 50.19 56 ILE A N 1
ATOM 436 C CA . ILE A 1 56 ? 120.745 78.112 136.329 1.00 50.19 56 ILE A CA 1
ATOM 437 C C . ILE A 1 56 ? 120.038 78.989 135.308 1.00 50.19 56 ILE A C 1
ATOM 438 O O . ILE A 1 56 ? 120.201 80.213 135.305 1.00 50.19 56 ILE A O 1
ATOM 443 N N . GLY A 1 57 ? 119.248 78.380 134.422 1.00 50.41 57 GLY A N 1
ATOM 444 C CA . GLY A 1 57 ? 118.564 79.161 133.403 1.00 50.41 57 GLY A CA 1
ATOM 445 C C . GLY A 1 57 ? 117.618 80.190 133.991 1.00 50.41 57 GLY A C 1
ATOM 446 O O . GLY A 1 57 ? 117.641 81.364 133.609 1.00 50.41 57 GLY A O 1
ATOM 447 N N . GLU A 1 58 ? 116.782 79.767 134.942 1.00 49.48 58 GLU A N 1
ATOM 448 C CA . GLU A 1 58 ? 115.816 80.692 135.525 1.00 49.48 58 GLU A CA 1
ATOM 449 C C . GLU A 1 58 ? 116.508 81.759 136.366 1.00 49.48 58 GLU A C 1
ATOM 450 O O . GLU A 1 58 ? 116.116 82.932 136.326 1.00 49.48 58 GLU A O 1
ATOM 456 N N . TYR A 1 59 ? 117.546 81.385 137.122 1.00 47.47 59 TYR A N 1
ATOM 457 C CA . TYR A 1 59 ? 118.270 82.386 137.900 1.00 47.47 59 TYR A CA 1
ATOM 458 C C . TYR A 1 59 ? 118.971 83.396 137.000 1.00 47.47 59 TYR A C 1
ATOM 459 O O . TYR A 1 59 ? 118.973 84.598 137.289 1.00 47.47 59 TYR A O 1
ATOM 468 N N . PHE A 1 60 ? 119.573 82.930 135.905 1.00 38.26 60 PHE A N 1
ATOM 469 C CA . PHE A 1 60 ? 120.283 83.833 135.008 1.00 38.26 60 PHE A CA 1
ATOM 470 C C . PHE A 1 60 ? 119.316 84.766 134.292 1.00 38.26 60 PHE A C 1
ATOM 471 O O . PHE A 1 60 ? 119.578 85.966 134.162 1.00 38.26 60 PHE A O 1
ATOM 479 N N . ASN A 1 61 ? 118.187 84.232 133.819 1.00 40.78 61 ASN A N 1
ATOM 480 C CA . ASN A 1 61 ? 117.212 85.076 133.136 1.00 40.78 61 ASN A CA 1
ATOM 481 C C . ASN A 1 61 ? 116.574 86.072 134.096 1.00 40.78 61 ASN A C 1
ATOM 482 O O . ASN A 1 61 ? 116.290 87.213 133.715 1.00 40.78 61 ASN A O 1
ATOM 487 N N . ALA A 1 62 ? 116.332 85.659 135.341 1.00 39.92 62 ALA A N 1
ATOM 488 C CA . ALA A 1 62 ? 115.724 86.566 136.307 1.00 39.92 62 ALA A CA 1
ATOM 489 C C . ALA A 1 62 ? 116.703 87.642 136.761 1.00 39.92 62 ALA A C 1
ATOM 490 O O . ALA A 1 62 ? 116.353 88.827 136.803 1.00 39.92 62 ALA A O 1
ATOM 492 N N . PHE A 1 63 ? 117.932 87.256 137.102 1.00 37.60 63 PHE A N 1
ATOM 493 C CA . PHE A 1 63 ? 118.913 88.163 137.698 1.00 37.60 63 PHE A CA 1
ATOM 494 C C . PHE A 1 63 ? 120.262 88.001 137.008 1.00 37.60 63 PHE A C 1
ATOM 495 O O . PHE A 1 63 ? 121.212 87.472 137.596 1.00 37.60 63 PHE A O 1
ATOM 503 N N . PRO A 1 64 ? 120.384 88.451 135.756 1.00 34.36 64 PRO A N 1
ATOM 504 C CA . PRO A 1 64 ? 121.679 88.313 135.068 1.00 34.36 64 PRO A CA 1
ATOM 505 C C . PRO A 1 64 ? 122.790 89.114 135.723 1.00 34.36 64 PRO A C 1
ATOM 506 O O . PRO A 1 64 ? 123.925 88.627 135.832 1.00 34.36 64 PRO A O 1
ATOM 510 N N . SER A 1 65 ? 122.487 90.332 136.178 1.00 31.00 65 SER A N 1
ATOM 511 C CA . SER A 1 65 ? 123.506 91.170 136.800 1.00 31.00 65 SER A CA 1
ATOM 512 C C . SER A 1 65 ? 124.005 90.556 138.100 1.00 31.00 65 SER A C 1
ATOM 513 O O . SER A 1 65 ? 125.118 90.851 138.550 1.00 31.00 65 SER A O 1
ATOM 516 N N . GLN A 1 66 ? 123.186 89.715 138.728 1.00 38.01 66 GLN A N 1
ATOM 517 C CA . GLN A 1 66 ? 123.619 89.020 139.934 1.00 38.01 66 GLN A CA 1
ATOM 518 C C . GLN A 1 66 ? 124.360 87.733 139.591 1.00 38.01 66 GLN A C 1
ATOM 519 O O . GLN A 1 66 ? 125.300 87.344 140.293 1.00 38.01 66 GLN A O 1
ATOM 525 N N . VAL A 1 67 ? 123.947 87.059 138.515 1.00 37.27 67 VAL A N 1
ATOM 526 C CA . VAL A 1 67 ? 124.516 85.756 138.181 1.00 37.27 67 VAL A CA 1
ATOM 527 C C . VAL A 1 67 ? 125.915 85.903 137.594 1.00 37.27 67 VAL A C 1
ATOM 528 O O . VAL A 1 67 ? 126.809 85.097 137.880 1.00 37.27 67 VAL A O 1
ATOM 532 N N . LEU A 1 68 ? 126.129 86.925 136.763 1.00 35.51 68 LEU A N 1
ATOM 533 C CA . LEU A 1 68 ? 127.411 87.045 136.071 1.00 35.51 68 LEU A CA 1
ATOM 534 C C . LEU A 1 68 ? 128.616 87.154 137.007 1.00 35.51 68 LEU A C 1
ATOM 535 O O . LEU A 1 68 ? 129.635 86.501 136.721 1.00 35.51 68 LEU A O 1
ATOM 540 N N . PRO A 1 69 ? 128.598 87.945 138.089 1.00 38.32 69 PRO A N 1
ATOM 541 C CA . PRO A 1 69 ? 129.730 87.886 139.034 1.00 38.32 69 PRO A CA 1
ATOM 542 C C . PRO A 1 69 ? 129.948 86.505 139.632 1.00 38.32 69 PRO A C 1
ATOM 543 O O . PRO A 1 69 ? 131.098 86.095 139.848 1.00 38.32 69 PRO A O 1
ATOM 547 N N . ILE A 1 70 ? 128.869 85.772 139.912 1.00 42.21 70 ILE A N 1
ATOM 548 C CA . ILE A 1 70 ? 129.017 84.403 140.395 1.00 42.21 70 ILE A CA 1
ATOM 549 C C . ILE A 1 70 ? 129.651 83.534 139.319 1.00 42.21 70 ILE A C 1
ATOM 550 O O . ILE A 1 70 ? 130.444 82.632 139.614 1.00 42.21 70 ILE A O 1
ATOM 555 N N . PHE A 1 71 ? 129.320 83.796 138.053 1.00 41.44 71 PHE A N 1
ATOM 556 C CA . PHE A 1 71 ? 129.971 83.080 136.962 1.00 41.44 71 PHE A CA 1
ATOM 557 C C . PHE A 1 71 ? 131.459 83.407 136.894 1.00 41.44 71 PHE A C 1
ATOM 558 O O . PHE A 1 71 ? 132.278 82.533 136.596 1.00 41.44 71 PHE A O 1
ATOM 566 N N . ASP A 1 72 ? 131.830 84.660 137.165 1.00 44.73 72 ASP A N 1
ATOM 567 C CA . ASP A 1 72 ? 133.248 85.016 137.202 1.00 44.73 72 ASP A CA 1
ATOM 568 C C . ASP A 1 72 ? 133.968 84.302 138.341 1.00 44.73 72 ASP A C 1
ATOM 569 O O . ASP A 1 72 ? 135.104 83.838 138.180 1.00 44.73 72 ASP A O 1
ATOM 574 N N . GLY A 1 73 ? 133.329 84.213 139.507 1.00 48.30 73 GLY A N 1
ATOM 575 C CA . GLY A 1 73 ? 133.905 83.428 140.589 1.00 48.30 73 GLY A CA 1
ATOM 576 C C . GLY A 1 73 ? 134.066 81.965 140.217 1.00 48.30 73 GLY A C 1
ATOM 577 O O . GLY A 1 73 ? 135.088 81.337 140.523 1.00 48.30 73 GLY A O 1
ATOM 578 N N . ALA A 1 74 ? 133.056 81.403 139.550 1.00 51.27 74 ALA A N 1
ATOM 579 C CA . ALA A 1 74 ? 133.165 80.038 139.051 1.00 51.27 74 ALA A CA 1
ATOM 580 C C . ALA A 1 74 ? 134.317 79.910 138.066 1.00 51.27 74 ALA A C 1
ATOM 581 O O . ALA A 1 74 ? 134.993 78.879 138.022 1.00 51.27 74 ALA A O 1
ATOM 583 N N . LEU A 1 75 ? 134.556 80.953 137.270 1.00 48.72 75 LEU A N 1
ATOM 584 C CA . LEU A 1 75 ? 135.734 80.979 136.412 1.00 48.72 75 LEU A CA 1
ATOM 585 C C . LEU A 1 75 ? 137.012 80.934 137.231 1.00 48.72 75 LEU A C 1
ATOM 586 O O . LEU A 1 75 ? 137.980 80.280 136.841 1.00 48.72 75 LEU A O 1
ATOM 591 N N . ARG A 1 76 ? 137.046 81.653 138.352 1.00 53.16 76 ARG A N 1
ATOM 592 C CA . ARG A 1 76 ? 138.243 81.639 139.189 1.00 53.16 76 ARG A CA 1
ATOM 593 C C . ARG A 1 76 ? 138.529 80.242 139.733 1.00 53.16 76 ARG A C 1
ATOM 594 O O . ARG A 1 76 ? 139.673 79.772 139.685 1.00 53.16 76 ARG A O 1
ATOM 602 N N . ARG A 1 77 ? 137.505 79.552 140.245 1.00 57.26 77 ARG A N 1
ATOM 603 C CA . ARG A 1 77 ? 137.744 78.182 140.712 1.00 57.26 77 ARG A CA 1
ATOM 604 C C . ARG A 1 77 ? 138.052 77.224 139.559 1.00 57.26 77 ARG A C 1
ATOM 605 O O . ARG A 1 77 ? 138.871 76.307 139.709 1.00 57.26 77 ARG A O 1
ATOM 613 N N . ALA A 1 78 ? 137.417 77.415 138.400 1.00 55.26 78 ALA A N 1
ATOM 614 C CA . ALA A 1 78 ? 137.742 76.580 137.248 1.00 55.26 78 ALA A CA 1
ATOM 615 C C . ALA A 1 78 ? 139.183 76.796 136.811 1.00 55.26 78 ALA A C 1
ATOM 616 O O . ALA A 1 78 ? 139.864 75.856 136.384 1.00 55.26 78 ALA A O 1
ATOM 618 N N . ALA A 1 79 ? 139.664 78.034 136.911 1.00 56.21 79 ALA A N 1
ATOM 619 C CA . ALA A 1 79 ? 141.053 78.331 136.597 1.00 56.21 79 ALA A CA 1
ATOM 620 C C . ALA A 1 79 ? 141.991 77.709 137.622 1.00 56.21 79 ALA A C 1
ATOM 621 O O . ALA A 1 79 ? 143.069 77.221 137.268 1.00 56.21 79 ALA A O 1
ATOM 623 N N . MET A 1 80 ? 141.601 77.725 138.900 1.00 57.89 80 MET A N 1
ATOM 624 C CA . MET A 1 80 ? 142.342 76.966 139.905 1.00 57.89 80 MET A CA 1
ATOM 625 C C . MET A 1 80 ? 142.497 75.513 139.472 1.00 57.89 80 MET A C 1
ATOM 626 O O . MET A 1 80 ? 143.606 74.955 139.484 1.00 57.89 80 MET A O 1
ATOM 631 N N . ALA A 1 81 ? 141.381 74.891 139.079 1.00 59.34 81 ALA A N 1
ATOM 632 C CA . ALA A 1 81 ? 141.392 73.479 138.709 1.00 59.34 81 ALA A CA 1
ATOM 633 C C . ALA A 1 81 ? 142.248 73.226 137.473 1.00 59.34 81 ALA A C 1
ATOM 634 O O . ALA A 1 81 ? 142.979 72.232 137.410 1.00 59.34 81 ALA A O 1
ATOM 636 N N . VAL A 1 82 ? 142.162 74.103 136.471 1.00 58.55 82 VAL A N 1
ATOM 637 C CA . VAL A 1 82 ? 142.935 73.886 135.250 1.00 58.55 82 VAL A CA 1
ATOM 638 C C . VAL A 1 82 ? 144.421 74.104 135.513 1.00 58.55 82 VAL A C 1
ATOM 639 O O . VAL A 1 82 ? 145.273 73.416 134.938 1.00 58.55 82 VAL A O 1
ATOM 643 N N . LEU A 1 83 ? 144.759 75.064 136.379 1.00 60.12 83 LEU A N 1
ATOM 644 C CA . LEU A 1 83 ? 146.160 75.312 136.696 1.00 60.12 83 LEU A CA 1
ATOM 645 C C . LEU A 1 83 ? 146.765 74.131 137.438 1.00 60.12 83 LEU A C 1
ATOM 646 O O . LEU A 1 83 ? 147.890 73.709 137.143 1.00 60.12 83 LEU A O 1
ATOM 651 N N . GLN A 1 84 ? 146.034 73.578 138.410 1.00 63.97 84 GLN A N 1
ATOM 652 C CA . GLN A 1 84 ? 146.560 72.408 139.107 1.00 63.97 84 GLN A CA 1
ATOM 653 C C . GLN A 1 84 ? 146.595 71.193 138.186 1.00 63.97 84 GLN A C 1
ATOM 654 O O . GLN A 1 84 ? 147.477 70.336 138.312 1.00 63.97 84 GLN A O 1
ATOM 660 N N . ALA A 1 85 ? 145.644 71.102 137.251 1.00 66.40 85 ALA A N 1
ATOM 661 C CA . ALA A 1 85 ? 145.631 69.987 136.309 1.00 66.40 85 ALA A CA 1
ATOM 662 C C . ALA A 1 85 ? 146.793 70.071 135.326 1.00 66.40 85 ALA A C 1
ATOM 663 O O . ALA A 1 85 ? 147.392 69.048 134.974 1.00 66.40 85 ALA A O 1
ATOM 665 N N . ALA A 1 86 ? 147.118 71.277 134.866 1.00 65.42 86 ALA A N 1
ATOM 666 C CA . ALA A 1 86 ? 148.155 71.442 133.856 1.00 65.42 86 ALA A CA 1
ATOM 667 C C . ALA A 1 86 ? 149.526 71.087 134.418 1.00 65.42 86 ALA A C 1
ATOM 668 O O . ALA A 1 86 ? 149.820 71.331 135.592 1.00 65.42 86 ALA A O 1
ATOM 670 N N . THR A 1 87 ? 150.368 70.504 133.566 1.00 66.88 87 THR A N 1
ATOM 671 C CA . THR A 1 87 ? 151.703 70.104 134.005 1.00 66.88 87 THR A CA 1
ATOM 672 C C . THR A 1 87 ? 152.678 71.271 134.133 1.00 66.88 87 THR A C 1
ATOM 673 O O . THR A 1 87 ? 153.277 71.416 135.213 1.00 66.88 87 THR A O 1
ATOM 677 N N . PRO A 1 88 ? 152.890 72.130 133.115 1.00 65.90 88 PRO A N 1
ATOM 678 C CA . PRO A 1 88 ? 153.923 73.166 133.253 1.00 65.90 88 PRO A CA 1
ATOM 679 C C . PRO A 1 88 ? 153.422 74.409 133.971 1.00 65.90 88 PRO A C 1
ATOM 680 O O . PRO A 1 88 ? 152.383 74.972 133.613 1.00 65.90 88 PRO A O 1
ATOM 684 N N . SER A 1 89 ? 154.161 74.844 134.992 1.00 67.10 89 SER A N 1
ATOM 685 C CA . SER A 1 89 ? 153.744 76.016 135.757 1.00 67.10 89 SER A CA 1
ATOM 686 C C . SER A 1 89 ? 154.091 77.351 135.098 1.00 67.10 89 SER A C 1
ATOM 687 O O . SER A 1 89 ? 153.205 78.221 135.046 1.00 67.10 89 SER A O 1
ATOM 690 N N . PRO A 1 90 ? 155.309 77.597 134.596 1.00 65.08 90 PRO A N 1
ATOM 691 C CA . PRO A 1 90 ? 155.604 78.954 134.105 1.00 65.08 90 PRO A CA 1
ATOM 692 C C . PRO A 1 90 ? 155.135 79.228 132.684 1.00 65.08 90 PRO A C 1
ATOM 693 O O . PRO A 1 90 ? 155.063 80.398 132.288 1.00 65.08 90 PRO A O 1
ATOM 697 N N . GLU A 1 91 ? 154.827 78.194 131.895 1.00 61.83 91 GLU A N 1
ATOM 698 C CA . GLU A 1 91 ? 154.293 78.435 130.556 1.00 61.83 91 GLU A CA 1
ATOM 699 C C . GLU A 1 91 ? 152.927 79.110 130.613 1.00 61.83 91 GLU A C 1
ATOM 700 O O . GLU A 1 91 ? 152.656 80.042 129.847 1.00 61.83 91 GLU A O 1
ATOM 706 N N . LEU A 1 92 ? 152.056 78.657 131.511 1.00 59.66 92 LEU A N 1
ATOM 707 C CA . LEU A 1 92 ? 150.713 79.202 131.652 1.00 59.66 92 LEU A CA 1
ATOM 708 C C . LEU A 1 92 ? 150.532 79.732 133.067 1.00 59.66 92 LEU A C 1
ATOM 709 O O . LEU A 1 92 ? 150.843 79.038 134.039 1.00 59.66 92 LEU A O 1
ATOM 714 N N . ARG A 1 93 ? 150.041 80.966 133.179 1.00 60.22 93 ARG A N 1
ATOM 715 C CA . ARG A 1 93 ? 149.932 81.643 134.463 1.00 60.22 93 ARG A CA 1
ATOM 716 C C . ARG A 1 93 ? 148.498 82.090 134.696 1.00 60.22 93 ARG A C 1
ATOM 717 O O . ARG A 1 93 ? 147.700 82.176 133.757 1.00 60.22 93 ARG A O 1
ATOM 725 N N . MET A 1 94 ? 148.179 82.365 135.958 1.00 59.02 94 MET A N 1
ATOM 726 C CA . MET A 1 94 ? 146.811 82.689 136.337 1.00 59.02 94 MET A CA 1
ATOM 727 C C . MET A 1 94 ? 146.497 84.158 136.078 1.00 59.02 94 MET A C 1
ATOM 728 O O . MET A 1 94 ? 147.346 85.036 136.257 1.00 59.02 94 MET A O 1
ATOM 733 N N . LYS A 1 95 ? 145.247 84.425 135.653 1.00 51.86 95 LYS A N 1
ATOM 734 C CA . LYS A 1 95 ? 144.824 85.782 135.330 1.00 51.86 95 LYS A CA 1
ATOM 735 C C . LYS A 1 95 ? 143.601 86.165 136.144 1.00 51.86 95 LYS A C 1
ATOM 736 O O . LYS A 1 95 ? 142.523 85.590 135.935 1.00 51.86 95 LYS A O 1
ATOM 742 N N . PRO A 1 96 ? 143.735 87.113 137.074 1.00 50.78 96 PRO A N 1
ATOM 743 C CA . PRO A 1 96 ? 142.556 87.601 137.791 1.00 50.78 96 PRO A CA 1
ATOM 744 C C . PRO A 1 96 ? 141.423 88.054 136.887 1.00 50.78 96 PRO A C 1
ATOM 745 O O . PRO A 1 96 ? 140.248 87.879 137.235 1.00 50.78 96 PRO A O 1
ATOM 749 N N . ASN A 1 97 ? 141.739 88.627 135.726 1.00 48.11 97 ASN A N 1
ATOM 750 C CA . ASN A 1 97 ? 140.726 89.205 134.839 1.00 48.11 97 ASN A CA 1
ATOM 751 C C . ASN A 1 97 ? 140.089 88.093 134.008 1.00 48.11 97 ASN A C 1
ATOM 752 O O . ASN A 1 97 ? 140.436 87.852 132.849 1.00 48.11 97 ASN A O 1
ATOM 757 N N . LEU A 1 98 ? 139.126 87.410 134.622 1.00 42.13 98 LEU A N 1
ATOM 758 C CA . LEU A 1 98 ? 138.333 86.383 133.960 1.00 42.13 98 LEU A CA 1
ATOM 759 C C . LEU A 1 98 ? 136.876 86.825 133.959 1.00 42.13 98 LEU A C 1
ATOM 760 O O . LEU A 1 98 ? 136.328 87.167 135.012 1.00 42.13 98 LEU A O 1
ATOM 765 N N . HIS A 1 99 ? 136.255 86.822 132.782 1.00 38.36 99 HIS A N 1
ATOM 766 C CA . HIS A 1 99 ? 134.884 87.286 132.619 1.00 38.36 99 HIS A CA 1
ATOM 767 C C . HIS A 1 99 ? 134.114 86.294 131.762 1.00 38.36 99 HIS A C 1
ATOM 768 O O . HIS A 1 99 ? 134.612 85.848 130.724 1.00 38.36 99 HIS A O 1
ATOM 775 N N . ALA A 1 100 ? 132.903 85.956 132.196 1.00 29.52 100 ALA A N 1
ATOM 776 C CA . ALA A 1 100 ? 132.084 84.964 131.512 1.00 29.52 100 ALA A CA 1
ATOM 777 C C . ALA A 1 100 ? 131.169 85.665 130.518 1.00 29.52 100 ALA A C 1
ATOM 778 O O . ALA A 1 100 ? 130.394 86.549 130.896 1.00 29.52 100 ALA A O 1
ATOM 780 N N . ARG A 1 101 ? 131.263 85.271 129.252 1.00 28.79 101 ARG A N 1
ATOM 781 C CA . ARG A 1 101 ? 130.410 85.792 128.193 1.00 28.79 101 ARG A CA 1
ATOM 782 C C . ARG A 1 101 ? 129.441 84.692 127.787 1.00 28.79 101 ARG A C 1
ATOM 783 O O . ARG A 1 101 ? 129.865 83.580 127.457 1.00 28.79 101 ARG A O 1
ATOM 791 N N . ILE A 1 102 ? 128.150 84.999 127.814 1.00 24.44 102 ILE A N 1
ATOM 792 C CA . ILE A 1 102 ? 127.109 84.022 127.527 1.00 24.44 102 ILE A CA 1
ATOM 793 C C . ILE A 1 102 ? 126.495 84.353 126.175 1.00 24.44 102 ILE A C 1
ATOM 794 O O . ILE A 1 102 ? 125.933 85.438 125.986 1.00 24.44 102 ILE A O 1
ATOM 799 N N . SER A 1 103 ? 126.597 83.415 125.237 1.00 25.05 103 SER A N 1
ATOM 800 C CA . SER A 1 103 ? 126.108 83.608 123.882 1.00 25.05 103 SER A CA 1
ATOM 801 C C . SER A 1 103 ? 125.302 82.389 123.465 1.00 25.05 103 SER A C 1
ATOM 802 O O . SER A 1 103 ? 125.116 81.444 124.236 1.00 25.05 103 SER A O 1
ATOM 805 N N . GLY A 1 104 ? 124.824 82.416 122.223 1.00 29.12 104 GLY A N 1
ATOM 806 C CA . GLY A 1 104 ? 123.990 81.346 121.713 1.00 29.12 104 GLY A CA 1
ATOM 807 C C . GLY A 1 104 ? 122.679 81.222 122.460 1.00 29.12 104 GLY A C 1
ATOM 808 O O . GLY A 1 104 ? 122.258 80.117 122.814 1.00 29.12 104 GLY A O 1
ATOM 809 N N . LEU A 1 105 ? 122.032 82.356 122.711 1.00 34.12 105 LEU A N 1
ATOM 810 C CA . LEU A 1 105 ? 120.770 82.348 123.432 1.00 34.12 105 LEU A CA 1
ATOM 811 C C . LEU A 1 105 ? 119.704 81.627 122.609 1.00 34.12 105 LEU A C 1
ATOM 812 O O . LEU A 1 105 ? 119.676 81.760 121.380 1.00 34.12 105 LEU A O 1
ATOM 817 N N . PRO A 1 106 ? 118.827 80.850 123.244 1.00 43.07 106 PRO A N 1
ATOM 818 C CA . PRO A 1 106 ? 117.742 80.208 122.492 1.00 43.07 106 PRO A CA 1
ATOM 819 C C . PRO A 1 106 ? 116.831 81.253 121.870 1.00 43.07 106 PRO A C 1
ATOM 820 O O . PRO A 1 106 ? 116.275 82.110 122.560 1.00 43.07 106 PRO A O 1
ATOM 824 N N . ILE A 1 107 ? 116.679 81.175 120.552 1.00 49.56 107 ILE A N 1
ATOM 825 C CA . ILE A 1 107 ? 115.930 82.175 119.799 1.00 49.56 107 ILE A CA 1
ATOM 826 C C . ILE A 1 107 ? 114.442 81.987 120.086 1.00 49.56 107 ILE A C 1
ATOM 827 O O . ILE A 1 107 ? 113.798 81.073 119.566 1.00 49.56 107 ILE A O 1
ATOM 832 N N . CYS A 1 108 ? 113.902 82.850 120.934 1.00 49.20 108 CYS A N 1
ATOM 833 C CA . CYS A 1 108 ? 112.489 82.873 121.272 1.00 49.20 108 CYS A CA 1
ATOM 834 C C . CYS A 1 108 ? 112.073 84.319 121.477 1.00 49.20 108 CYS A C 1
ATOM 835 O O . CYS A 1 108 ? 112.879 85.145 121.921 1.00 49.20 108 CYS A O 1
ATOM 838 N N . PRO A 1 109 ? 110.824 84.662 121.149 1.00 50.04 109 PRO A N 1
ATOM 839 C CA . PRO A 1 109 ? 110.368 86.043 121.389 1.00 50.04 109 PRO A CA 1
ATOM 840 C C . PRO A 1 109 ? 110.464 86.457 122.847 1.00 50.04 109 PRO A C 1
ATOM 841 O O . PRO A 1 109 ? 110.818 87.606 123.141 1.00 50.04 109 PRO A O 1
ATOM 845 N N . GLU A 1 110 ? 110.156 85.547 123.772 1.00 52.82 110 GLU A N 1
ATOM 846 C CA . GLU A 1 110 ? 110.268 85.870 125.190 1.00 52.82 110 GLU A CA 1
ATOM 847 C C . GLU A 1 110 ? 111.722 85.878 125.643 1.00 52.82 110 GLU A C 1
ATOM 848 O O . GLU A 1 110 ? 112.143 86.773 126.385 1.00 52.82 110 GLU A O 1
ATOM 854 N N . LEU A 1 111 ? 112.504 84.888 125.207 1.00 47.05 111 LEU A N 1
ATOM 855 C CA . LEU A 1 111 ? 113.881 84.768 125.676 1.00 47.05 111 LEU A CA 1
ATOM 856 C C . LEU A 1 111 ? 114.761 85.870 125.099 1.00 47.05 111 LEU A C 1
ATOM 857 O O . LEU A 1 111 ? 115.528 86.510 125.827 1.00 47.05 111 LEU A O 1
ATOM 862 N N . THR A 1 112 ? 114.662 86.109 123.793 1.00 40.34 112 THR A N 1
ATOM 863 C CA . THR A 1 112 ? 115.468 87.113 123.111 1.00 40.34 112 THR A CA 1
ATOM 864 C C . THR A 1 112 ? 114.550 88.185 122.544 1.00 40.34 112 THR A C 1
ATOM 865 O O . THR A 1 112 ? 113.781 87.920 121.614 1.00 40.34 112 THR A O 1
ATOM 869 N N . ARG A 1 113 ? 114.638 89.391 123.098 1.00 31.69 113 ARG A N 1
ATOM 870 C CA . ARG A 1 113 ? 113.857 90.531 122.623 1.00 31.69 113 ARG A CA 1
ATOM 871 C C . ARG A 1 113 ? 114.624 91.183 121.481 1.00 31.69 113 ARG A C 1
ATOM 872 O O . ARG A 1 113 ? 115.389 92.126 121.693 1.00 31.69 113 ARG A O 1
ATOM 880 N N . GLU A 1 114 ? 114.409 90.685 120.259 1.00 28.49 114 GLU A N 1
ATOM 881 C CA . GLU A 1 114 ? 115.161 91.177 119.109 1.00 28.49 114 GLU A CA 1
ATOM 882 C C . GLU A 1 114 ? 114.954 92.672 118.908 1.00 28.49 114 GLU A C 1
ATOM 883 O O . GLU A 1 114 ? 115.902 93.400 118.593 1.00 28.49 114 GLU A O 1
ATOM 889 N N . HIS A 1 115 ? 113.725 93.146 119.077 1.00 27.29 115 HIS A N 1
ATOM 890 C CA . HIS A 1 115 ? 113.472 94.578 119.067 1.00 27.29 115 HIS A CA 1
ATOM 891 C C . HIS A 1 115 ? 114.162 95.235 120.257 1.00 27.29 115 HIS A C 1
ATOM 892 O O . HIS A 1 115 ? 114.320 94.629 121.320 1.00 27.29 115 HIS A O 1
ATOM 899 N N . ILE A 1 116 ? 114.589 96.480 120.066 1.00 19.70 116 ILE A N 1
ATOM 900 C CA . ILE A 1 116 ? 115.261 97.200 121.156 1.00 19.70 116 ILE A CA 1
ATOM 901 C C . ILE A 1 116 ? 114.352 97.251 122.374 1.00 19.70 116 ILE A C 1
ATOM 902 O O . ILE A 1 116 ? 113.159 97.590 122.246 1.00 19.70 116 ILE A O 1
ATOM 907 N N . PRO A 1 117 ? 114.853 96.924 123.563 1.00 18.47 117 PRO A N 1
ATOM 908 C CA . PRO A 1 117 ? 113.974 96.798 124.728 1.00 18.47 117 PRO A CA 1
ATOM 909 C C . PRO A 1 117 ? 113.309 98.114 125.095 1.00 18.47 117 PRO A C 1
ATOM 910 O O . PRO A 1 117 ? 113.860 99.196 124.885 1.00 18.47 117 PRO A O 1
ATOM 914 N N . LYS A 1 118 ? 112.105 98.002 125.640 1.00 15.05 118 LYS A N 1
ATOM 915 C CA . LYS A 1 118 ? 111.417 99.102 126.288 1.00 15.05 118 LYS A CA 1
ATOM 916 C C . LYS A 1 118 ? 111.674 99.007 127.789 1.00 15.05 118 LYS A C 1
ATOM 917 O O . LYS A 1 118 ? 112.414 98.141 128.259 1.00 15.05 118 LYS A O 1
ATOM 923 N N . THR A 1 119 ? 111.054 99.902 128.558 1.00 14.12 119 THR A N 1
ATOM 924 C CA . THR A 1 119 ? 111.333 99.938 129.990 1.00 14.12 119 THR A CA 1
ATOM 925 C C . THR A 1 119 ? 110.835 98.693 130.712 1.00 14.12 119 THR A C 1
ATOM 926 O O . THR A 1 119 ? 111.172 98.495 131.884 1.00 14.12 119 THR A O 1
ATOM 930 N N . ARG A 1 120 ? 110.029 97.863 130.050 1.00 16.50 120 ARG A N 1
ATOM 931 C CA . ARG A 1 120 ? 109.595 96.610 130.658 1.00 16.50 120 ARG A CA 1
ATOM 932 C C . ARG A 1 120 ? 110.758 95.636 130.808 1.00 16.50 120 ARG A C 1
ATOM 933 O O . ARG A 1 120 ? 110.736 94.760 131.681 1.00 16.50 120 ARG A O 1
ATOM 941 N N . ASP A 1 121 ? 111.786 95.776 129.968 1.00 18.04 121 ASP A N 1
ATOM 942 C CA . ASP A 1 121 ? 112.843 94.775 129.883 1.00 18.04 121 ASP A CA 1
ATOM 943 C C . ASP A 1 121 ? 114.060 95.095 130.739 1.00 18.04 121 ASP A C 1
ATOM 944 O O . ASP A 1 121 ? 115.111 94.484 130.523 1.00 18.04 121 ASP A O 1
ATOM 949 N N . VAL A 1 122 ? 113.965 96.037 131.679 1.00 16.03 122 VAL A N 1
ATOM 950 C CA . VAL A 1 122 ? 115.105 96.315 132.543 1.00 16.03 122 VAL A CA 1
ATOM 951 C C . VAL A 1 122 ? 115.412 95.092 133.396 1.00 16.03 122 VAL A C 1
ATOM 952 O O . VAL A 1 122 ? 114.510 94.359 133.822 1.00 16.03 122 VAL A O 1
ATOM 956 N N . GLY A 1 123 ? 116.700 94.847 133.620 1.00 21.68 123 GLY A N 1
ATOM 957 C CA . GLY A 1 123 ? 117.115 93.724 134.435 1.00 21.68 123 GLY A CA 1
ATOM 958 C C . GLY A 1 123 ? 116.893 92.361 133.824 1.00 21.68 123 GLY A C 1
ATOM 959 O O . GLY A 1 123 ? 116.813 91.375 134.561 1.00 21.68 123 GLY A O 1
ATOM 960 N N . HIS A 1 124 ? 116.789 92.270 132.500 1.00 21.62 124 HIS A N 1
ATOM 961 C CA . HIS A 1 124 ? 116.594 90.999 131.817 1.00 21.62 124 HIS A CA 1
ATOM 962 C C . HIS A 1 124 ? 117.641 90.838 130.724 1.00 21.62 124 HIS A C 1
ATOM 963 O O . HIS A 1 124 ? 117.926 91.767 129.966 1.00 21.62 124 HIS A O 1
ATOM 970 N N . PHE A 1 125 ? 118.199 89.633 130.639 1.00 22.84 125 PHE A N 1
ATOM 971 C CA . PHE A 1 125 ? 119.216 89.303 129.648 1.00 22.84 125 PHE A CA 1
ATOM 972 C C . PHE A 1 125 ? 118.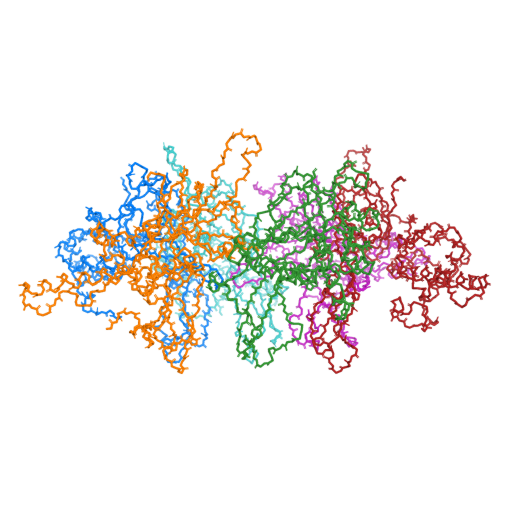531 88.940 128.338 1.00 22.84 125 PHE A C 1
ATOM 973 O O . PHE A 1 125 ? 117.647 88.077 128.316 1.00 22.84 125 PHE A O 1
ATOM 981 N N . LEU A 1 126 ? 118.945 89.587 127.251 1.00 21.93 126 LEU A N 1
ATOM 982 C CA . LEU A 1 126 ? 118.264 89.419 125.978 1.00 21.93 126 LEU A CA 1
ATOM 983 C C . LEU A 1 126 ? 119.151 89.929 124.851 1.00 21.93 126 LEU A C 1
ATOM 984 O O . LEU A 1 126 ? 120.086 90.702 125.069 1.00 21.93 126 LEU A O 1
ATOM 989 N N . SER A 1 127 ? 118.837 89.487 123.635 1.00 16.14 127 SER A N 1
ATOM 990 C CA . SER A 1 127 ? 119.621 89.809 122.447 1.00 16.14 127 SER A CA 1
ATOM 991 C C . SER A 1 127 ? 119.058 91.059 121.788 1.00 16.14 127 SER A C 1
ATOM 992 O O . SER A 1 127 ? 117.869 91.114 121.465 1.00 16.14 127 SER A O 1
ATOM 995 N N . VAL A 1 128 ? 119.909 92.056 121.572 1.00 14.46 128 VAL A N 1
ATOM 996 C CA . VAL A 1 128 ? 119.530 93.267 120.856 1.00 14.46 128 VAL A CA 1
ATOM 997 C C . VAL A 1 128 ? 120.302 93.304 119.546 1.00 14.46 128 VAL A C 1
ATOM 998 O O . VAL A 1 128 ? 121.429 93.810 119.495 1.00 14.46 128 VAL A O 1
ATOM 1002 N N . THR A 1 129 ? 119.700 92.781 118.483 1.00 16.19 129 THR A N 1
ATOM 1003 C CA . THR A 1 129 ? 120.322 92.755 117.167 1.00 16.19 129 THR A CA 1
ATOM 1004 C C . THR A 1 129 ? 120.143 94.120 116.521 1.00 16.19 129 THR A C 1
ATOM 1005 O O . THR A 1 129 ? 119.096 94.399 115.929 1.00 16.19 129 THR A O 1
ATOM 1009 N N . GLY A 1 130 ? 121.163 94.967 116.635 1.00 18.98 130 GLY A N 1
ATOM 1010 C CA . GLY A 1 130 ? 121.099 96.298 116.075 1.00 18.98 130 GLY A CA 1
ATOM 1011 C C . GLY A 1 130 ? 122.406 96.672 115.409 1.00 18.98 130 GLY A C 1
ATOM 1012 O O . GLY A 1 130 ? 123.482 96.207 115.790 1.00 18.98 130 GLY A O 1
ATOM 1013 N N . THR A 1 131 ? 122.293 97.533 114.403 1.00 18.66 131 THR A N 1
ATOM 1014 C CA . THR A 1 131 ? 123.438 97.990 113.628 1.00 18.66 131 THR A CA 1
ATOM 1015 C C . THR A 1 131 ? 124.042 99.214 114.306 1.00 18.66 131 THR A C 1
ATOM 1016 O O . THR A 1 131 ? 123.359 100.228 114.487 1.00 18.66 131 THR A O 1
ATOM 1020 N N . VAL A 1 132 ? 125.318 99.115 114.675 1.00 16.72 132 VAL A N 1
ATOM 1021 C CA . VAL A 1 132 ? 125.991 100.205 115.369 1.00 16.72 132 VAL A CA 1
ATOM 1022 C C . VAL A 1 132 ? 126.207 101.366 114.408 1.00 16.72 132 VAL A C 1
ATOM 1023 O O . VAL A 1 132 ? 126.601 101.174 113.250 1.00 16.72 132 VAL A O 1
ATOM 1027 N N . ILE A 1 133 ? 125.927 102.577 114.876 1.00 15.18 133 ILE A N 1
ATOM 1028 C CA . ILE A 1 133 ? 126.035 103.776 114.054 1.00 15.18 133 ILE A CA 1
ATOM 1029 C C . ILE A 1 133 ? 127.167 104.684 114.521 1.00 15.18 133 ILE A C 1
ATOM 1030 O O . ILE A 1 133 ? 127.942 105.186 113.708 1.00 15.18 133 ILE A O 1
ATOM 1035 N N . ARG A 1 134 ? 127.285 104.904 115.828 1.00 15.65 134 ARG A N 1
ATOM 1036 C CA . ARG A 1 134 ? 128.291 105.797 116.385 1.00 15.65 134 ARG A CA 1
ATOM 1037 C C . ARG A 1 134 ? 129.100 105.051 117.435 1.00 15.65 134 ARG A C 1
ATOM 1038 O O . ARG A 1 134 ? 128.530 104.408 118.321 1.00 15.65 134 ARG A O 1
ATOM 1046 N N . THR A 1 135 ? 130.422 105.141 117.334 1.00 15.53 135 THR A N 1
ATOM 1047 C CA . THR A 1 135 ? 131.333 104.498 118.271 1.00 15.53 135 THR A CA 1
ATOM 1048 C C . THR A 1 135 ? 132.133 105.573 118.994 1.00 15.53 135 THR A C 1
ATOM 1049 O O . THR A 1 135 ? 132.804 106.388 118.352 1.00 15.53 135 THR A O 1
ATOM 1053 N N . SER A 1 136 ? 132.065 105.571 120.321 1.00 15.15 136 SER A N 1
ATOM 1054 C CA . SER A 1 136 ? 132.820 106.530 121.108 1.00 15.15 136 SER A CA 1
ATOM 1055 C C . SER A 1 136 ? 134.247 106.038 121.327 1.00 15.15 136 SER A C 1
ATOM 1056 O O . SER A 1 136 ? 134.547 104.846 121.223 1.00 15.15 136 SER A O 1
ATOM 1059 N N . LEU A 1 137 ? 135.131 106.982 121.633 1.00 21.80 137 LEU A N 1
ATOM 1060 C CA . LEU A 1 137 ? 136.537 106.665 121.823 1.00 21.80 137 LEU A CA 1
ATOM 1061 C C . LEU A 1 137 ? 136.737 105.799 123.061 1.00 21.80 137 LEU A C 1
ATOM 1062 O O . LEU A 1 137 ? 135.994 105.892 124.041 1.00 21.80 137 LEU A O 1
ATOM 1067 N N . VAL A 1 138 ? 137.760 104.944 123.000 1.00 18.20 138 VAL A N 1
ATOM 1068 C CA . VAL A 1 138 ? 138.093 104.087 124.129 1.00 18.20 138 VAL A CA 1
ATOM 1069 C C . VAL A 1 138 ? 138.487 104.948 125.317 1.00 18.20 138 VAL A C 1
ATOM 1070 O O . VAL A 1 138 ? 139.236 105.922 125.179 1.00 18.20 138 VAL A O 1
ATOM 1074 N N . LYS A 1 139 ? 137.981 104.597 126.495 1.00 20.46 139 LYS A N 1
ATOM 1075 C CA . LYS A 1 139 ? 138.161 105.400 127.696 1.00 20.46 139 LYS A CA 1
ATOM 1076 C C . LYS A 1 139 ? 138.714 104.537 128.819 1.00 20.46 139 LYS A C 1
ATOM 1077 O O . LYS A 1 139 ? 138.444 103.334 128.875 1.00 20.46 139 LYS A O 1
ATOM 1083 N N . VAL A 1 140 ? 139.496 105.154 129.706 1.00 34.47 140 VAL A N 1
ATOM 1084 C CA . VAL A 1 140 ? 140.043 104.421 130.843 1.00 34.47 140 VAL A CA 1
ATOM 1085 C C . VAL A 1 140 ? 138.989 104.247 131.924 1.00 34.47 140 VAL A C 1
ATOM 1086 O O . VAL A 1 140 ? 138.683 103.124 132.341 1.00 34.47 140 VAL A O 1
ATOM 1090 N N . LEU A 1 141 ? 138.434 105.358 132.409 1.00 37.46 141 LEU A N 1
ATOM 1091 C CA . LEU A 1 141 ? 137.545 105.370 133.565 1.00 37.46 141 LEU A CA 1
ATOM 1092 C C . LEU A 1 141 ? 138.181 104.665 134.756 1.00 37.46 141 LEU A C 1
ATOM 1093 O O . LEU A 1 141 ? 139.394 104.429 134.776 1.00 37.46 141 LEU A O 1
ATOM 1098 N N . GLU A 1 142 ? 137.373 104.331 135.757 1.00 52.79 142 GLU A N 1
ATOM 1099 C CA . GLU A 1 142 ? 137.879 103.723 136.977 1.00 52.79 142 GLU A CA 1
ATOM 1100 C C . GLU A 1 142 ? 136.844 102.744 137.505 1.00 52.79 142 GLU A C 1
ATOM 1101 O O . GLU A 1 142 ? 135.645 103.036 137.521 1.00 52.79 142 GLU A O 1
ATOM 1107 N N . PHE A 1 143 ? 137.317 101.568 137.922 1.00 57.10 143 PHE A N 1
ATOM 1108 C CA . PHE A 1 143 ? 136.444 100.637 138.629 1.00 57.10 143 PHE A CA 1
ATOM 1109 C C . PHE A 1 143 ? 135.928 101.256 139.921 1.00 57.10 143 PHE A C 1
ATOM 1110 O O . PHE A 1 143 ? 134.797 100.984 140.340 1.00 57.10 143 PHE A O 1
ATOM 1118 N N . GLU A 1 144 ? 136.724 102.123 140.540 1.00 61.98 144 GLU A N 1
ATOM 1119 C CA . GLU A 1 144 ? 136.264 102.893 141.684 1.00 61.98 144 GLU A CA 1
ATOM 1120 C C . GLU A 1 144 ? 137.195 104.078 141.881 1.00 61.98 144 GLU A C 1
ATOM 1121 O O . GLU A 1 144 ? 138.380 104.025 141.542 1.00 61.98 144 GLU A O 1
ATOM 1127 N N . ARG A 1 145 ? 136.636 105.153 142.426 1.00 66.61 145 ARG A N 1
ATOM 1128 C CA . ARG A 1 145 ? 137.433 106.239 142.977 1.00 66.61 145 ARG A CA 1
ATOM 1129 C C . ARG A 1 145 ? 137.848 105.800 144.375 1.00 66.61 145 ARG A C 1
ATOM 1130 O O . ARG A 1 145 ? 137.066 105.910 145.325 1.00 66.61 145 ARG A O 1
ATOM 1138 N N . SER A 1 146 ? 139.072 105.284 144.488 1.00 73.31 146 SER A N 1
ATOM 1139 C CA . SER A 1 146 ? 139.474 104.533 145.670 1.00 73.31 146 SER A CA 1
ATOM 1140 C C . SER A 1 146 ? 139.328 105.367 146.934 1.00 73.31 146 SER A C 1
ATOM 1141 O O . SER A 1 146 ? 139.750 106.525 146.993 1.00 73.31 146 SER A O 1
ATOM 1144 N N . TYR A 1 147 ? 138.719 104.767 147.950 1.00 81.51 147 TYR A N 1
ATOM 1145 C CA . TYR A 1 147 ? 138.514 105.423 149.233 1.00 81.51 147 TYR A CA 1
ATOM 1146 C C . TYR A 1 147 ? 139.670 105.056 150.154 1.00 81.51 147 TYR A C 1
ATOM 1147 O O . TYR A 1 147 ? 139.729 103.934 150.668 1.00 81.51 147 TYR A O 1
ATOM 1156 N N . ILE A 1 148 ? 140.584 105.999 150.361 1.00 83.28 148 ILE A N 1
ATOM 1157 C CA . ILE A 1 148 ? 141.785 105.777 151.157 1.00 83.28 148 ILE A CA 1
ATOM 1158 C C . ILE A 1 148 ? 141.521 106.303 152.559 1.00 83.28 148 ILE A C 1
ATOM 1159 O O . ILE A 1 148 ? 141.258 107.497 152.745 1.00 83.28 148 ILE A O 1
ATOM 1164 N N . CYS A 1 149 ? 141.589 105.411 153.543 1.00 84.34 149 CYS A N 1
ATOM 1165 C CA . CYS A 1 149 ? 141.361 105.755 154.939 1.00 84.34 149 CYS A CA 1
ATOM 1166 C C . CYS A 1 149 ? 142.550 105.292 155.767 1.00 84.34 149 CYS A C 1
ATOM 1167 O O . CYS A 1 149 ? 142.984 104.141 155.647 1.00 84.34 149 CYS A O 1
ATOM 1170 N N . ASN A 1 150 ? 143.075 106.192 156.599 1.00 83.88 150 ASN A N 1
ATOM 1171 C CA . ASN A 1 150 ? 144.182 105.827 157.476 1.00 83.88 150 ASN A CA 1
ATOM 1172 C C . ASN A 1 150 ? 143.734 104.828 158.535 1.00 83.88 150 ASN A C 1
ATOM 1173 O O . ASN A 1 150 ? 144.507 103.952 158.941 1.00 83.88 150 ASN A O 1
ATOM 1178 N N . LYS A 1 151 ? 142.490 104.947 158.995 1.00 81.56 151 LYS A N 1
ATOM 1179 C CA . LYS A 1 151 ? 141.972 104.037 160.007 1.00 81.56 151 LYS A CA 1
ATOM 1180 C C . LYS A 1 151 ? 141.891 102.618 159.454 1.00 81.56 151 LYS A C 1
ATOM 1181 O O . LYS A 1 151 ? 141.415 102.392 158.339 1.00 81.56 151 LYS A O 1
ATOM 1187 N N . CYS A 1 152 ? 142.362 101.660 160.248 1.00 85.64 152 CYS A N 1
ATOM 1188 C CA . CYS A 1 152 ? 142.484 100.283 159.793 1.00 85.64 152 CYS A CA 1
ATOM 1189 C C . CYS A 1 152 ? 141.117 99.608 159.712 1.00 85.64 152 CYS A C 1
ATOM 1190 O O . CYS A 1 152 ? 140.100 100.147 160.154 1.00 85.64 152 CYS A O 1
ATOM 1193 N N . LYS A 1 153 ? 141.115 98.404 159.127 1.00 85.61 153 LYS A N 1
ATOM 1194 C CA . LYS A 1 153 ? 139.921 97.561 158.969 1.00 85.61 153 LYS A CA 1
ATOM 1195 C C . LYS A 1 153 ? 138.707 98.364 158.498 1.00 85.61 153 LYS A C 1
ATOM 1196 O O . LYS A 1 153 ? 137.573 98.134 158.922 1.00 85.61 153 LYS A O 1
ATOM 1202 N N . HIS A 1 154 ? 138.949 99.293 157.568 1.00 82.86 154 HIS A N 1
ATOM 1203 C CA . HIS A 1 154 ? 137.862 100.099 157.020 1.00 82.86 154 HIS A CA 1
ATOM 1204 C C . HIS A 1 154 ? 136.831 99.227 156.315 1.00 82.86 154 HIS A C 1
ATOM 1205 O O . HIS A 1 154 ? 135.623 99.461 156.441 1.00 82.86 154 HIS A O 1
ATOM 1212 N N . VAL A 1 155 ? 137.296 98.228 155.557 1.00 83.36 155 VAL A N 1
ATOM 1213 C CA . VAL A 1 155 ? 136.492 97.192 154.903 1.00 83.36 155 VAL A CA 1
ATOM 1214 C C . VAL A 1 155 ? 135.259 97.784 154.218 1.00 83.36 155 VAL A C 1
ATOM 1215 O O . VAL A 1 155 ? 134.220 97.126 154.085 1.00 83.36 155 VAL A O 1
ATOM 1219 N N . PHE A 1 156 ? 135.382 99.016 153.733 1.00 82.14 156 PHE A N 1
ATOM 1220 C CA . PHE A 1 156 ? 134.312 99.690 153.009 1.00 82.14 156 PHE A CA 1
ATOM 1221 C C . PHE A 1 156 ? 134.669 99.705 151.531 1.00 82.14 156 PHE A C 1
ATOM 1222 O O . PHE A 1 156 ? 135.703 100.260 151.145 1.00 82.14 156 PHE A O 1
ATOM 1230 N N . VAL A 1 157 ? 133.816 99.099 150.708 1.00 82.73 157 VAL A N 1
ATOM 1231 C CA . VAL A 1 157 ? 134.040 99.016 149.271 1.00 82.73 157 VAL A CA 1
ATOM 1232 C C . VAL A 1 157 ? 132.843 99.617 148.546 1.00 82.73 157 VAL A C 1
ATOM 1233 O O . VAL A 1 157 ? 131.700 99.194 148.757 1.00 82.73 157 VAL A O 1
ATOM 1237 N N . ALA A 1 158 ? 133.105 100.622 147.716 1.00 73.29 158 ALA A N 1
ATOM 1238 C CA . ALA A 1 158 ? 132.105 101.196 146.830 1.00 73.29 158 ALA A CA 1
ATOM 1239 C C . ALA A 1 158 ? 132.710 101.298 145.440 1.00 73.29 158 ALA A C 1
ATOM 1240 O O . ALA A 1 158 ? 133.899 101.583 145.279 1.00 73.29 158 ALA A O 1
ATOM 1242 N N . LYS A 1 159 ? 131.881 101.060 144.429 1.00 65.74 159 LYS A N 1
ATOM 1243 C CA . LYS A 1 159 ? 132.372 100.928 143.069 1.00 65.74 159 LYS A CA 1
ATOM 1244 C C . LYS A 1 159 ? 131.572 101.846 142.159 1.00 65.74 159 LYS A C 1
ATOM 1245 O O . LYS A 1 159 ? 130.447 102.241 142.478 1.00 65.74 159 LYS A O 1
ATOM 1251 N N . ALA A 1 160 ? 132.171 102.199 141.024 1.00 60.89 160 ALA A N 1
ATOM 1252 C CA . ALA A 1 160 ? 131.471 103.018 140.045 1.00 60.89 160 ALA A CA 1
ATOM 1253 C C . ALA A 1 160 ? 130.240 102.279 139.540 1.00 60.89 160 ALA A C 1
ATOM 1254 O O . ALA A 1 160 ? 130.335 101.151 139.048 1.00 60.89 160 ALA A O 1
ATOM 1256 N N . ASP A 1 161 ? 129.080 102.915 139.667 1.00 50.96 161 ASP A N 1
ATOM 1257 C CA . ASP A 1 161 ? 127.807 102.284 139.351 1.00 50.96 161 ASP A CA 1
ATOM 1258 C C . ASP A 1 161 ? 127.418 102.586 137.912 1.00 50.96 161 ASP A C 1
ATOM 1259 O O . ASP A 1 161 ? 127.456 103.743 137.482 1.00 50.96 161 ASP A O 1
ATOM 1264 N N . PHE A 1 162 ? 127.053 101.538 137.173 1.00 36.76 162 PHE A N 1
ATOM 1265 C CA . PHE A 1 162 ? 126.516 101.732 135.833 1.00 36.76 162 PHE A CA 1
ATOM 1266 C C . PHE A 1 162 ? 125.217 102.525 135.880 1.00 36.76 162 PHE A C 1
ATOM 1267 O O . PHE A 1 162 ? 124.979 103.398 135.037 1.00 36.76 162 PHE A O 1
ATOM 1275 N N . GLU A 1 163 ? 124.364 102.231 136.863 1.00 38.60 163 GLU A N 1
ATOM 1276 C CA . GLU A 1 163 ? 123.078 102.908 136.959 1.00 38.60 163 GLU A CA 1
ATOM 1277 C C . GLU A 1 163 ? 123.251 104.403 137.193 1.00 38.60 163 GLU A C 1
ATOM 1278 O O . GLU A 1 163 ? 122.507 105.215 136.632 1.00 38.60 163 GLU A O 1
ATOM 1284 N N . GLN A 1 164 ? 124.214 104.788 138.023 1.00 44.34 164 GLN A N 1
ATOM 1285 C CA . GLN A 1 164 ? 124.373 106.197 138.381 1.00 44.34 164 GLN A CA 1
ATOM 1286 C C . GLN A 1 164 ? 125.362 106.916 137.466 1.00 44.34 164 GLN A C 1
ATOM 1287 O O . GLN A 1 164 ? 126.244 107.637 137.927 1.00 44.34 164 GLN A O 1
ATOM 1293 N N . TYR A 1 165 ? 125.196 106.733 136.153 1.00 35.03 165 TYR A N 1
ATOM 1294 C CA . TYR A 1 165 ? 125.929 107.494 135.137 1.00 35.03 165 TYR A CA 1
ATOM 1295 C C . TYR A 1 165 ? 127.438 107.471 135.381 1.00 35.03 165 TYR A C 1
ATOM 1296 O O . TYR A 1 165 ? 128.140 108.457 135.145 1.00 35.03 165 TYR A O 1
ATOM 1305 N N . TYR A 1 166 ? 127.943 106.330 135.856 1.00 36.74 166 TYR A N 1
ATOM 1306 C CA . TYR A 1 166 ? 129.363 106.173 136.187 1.00 36.74 166 TYR A CA 1
ATOM 1307 C C . TYR A 1 166 ? 129.843 107.262 137.143 1.00 36.74 166 TYR A C 1
ATOM 1308 O O . TYR A 1 166 ? 130.832 107.952 136.889 1.00 36.74 166 TYR A O 1
ATOM 1317 N N . ALA A 1 167 ? 129.132 107.421 138.256 1.00 50.68 167 ALA A N 1
ATOM 1318 C CA . ALA A 1 167 ? 129.506 108.360 139.303 1.00 50.68 167 ALA A CA 1
ATOM 1319 C C . ALA A 1 167 ? 129.735 107.592 140.596 1.00 50.68 167 ALA A C 1
ATOM 1320 O O . ALA A 1 167 ? 128.923 106.737 140.966 1.00 50.68 167 ALA A O 1
ATOM 1322 N N . PHE A 1 168 ? 130.841 107.893 141.273 1.00 67.99 168 PHE A N 1
ATOM 1323 C CA . PHE A 1 168 ? 131.158 107.217 142.523 1.00 67.99 168 PHE A CA 1
ATOM 1324 C C . PHE A 1 168 ? 130.098 107.517 143.575 1.00 67.99 168 PHE A C 1
ATOM 1325 O O . PHE A 1 168 ? 129.671 108.663 143.742 1.00 67.99 168 PHE A O 1
ATOM 1333 N N . CYS A 1 169 ? 129.676 106.478 144.290 1.00 73.09 169 CYS A N 1
ATOM 1334 C CA . CYS A 1 169 ? 128.636 106.584 145.304 1.00 73.09 169 CYS A CA 1
ATOM 1335 C C . CYS A 1 169 ? 129.234 106.314 146.676 1.00 73.09 169 CYS A C 1
ATOM 1336 O O . CYS A 1 169 ? 129.985 105.348 146.852 1.00 73.09 169 CYS A O 1
ATOM 1339 N N . ARG A 1 170 ? 128.907 107.169 147.642 1.00 76.74 170 ARG A N 1
ATOM 1340 C CA . ARG A 1 170 ? 129.387 107.031 149.003 1.00 76.74 170 ARG A CA 1
ATOM 1341 C C . ARG A 1 170 ? 128.209 107.050 149.968 1.00 76.74 170 ARG A C 1
ATOM 1342 O O . ARG A 1 170 ? 127.469 108.043 150.014 1.00 76.74 170 ARG A O 1
ATOM 1350 N N . PRO A 1 171 ? 127.993 105.985 150.738 1.00 79.16 171 PRO A N 1
ATOM 1351 C CA . PRO A 1 171 ? 126.860 105.963 151.670 1.00 79.16 171 PRO A CA 1
ATOM 1352 C C . PRO A 1 171 ? 126.996 107.021 152.754 1.00 79.16 171 PRO A C 1
ATOM 1353 O O . PRO A 1 171 ? 128.098 107.434 153.121 1.00 79.16 171 PRO A O 1
ATOM 1357 N N . SER A 1 172 ? 125.842 107.460 153.265 1.00 79.12 172 SER A N 1
ATOM 1358 C CA . SER A 1 172 ? 125.824 108.526 154.262 1.00 79.12 172 SER A CA 1
ATOM 1359 C C . SER A 1 172 ? 126.562 108.118 155.533 1.00 79.12 172 SER A C 1
ATOM 1360 O O . SER A 1 172 ? 127.314 108.916 156.105 1.00 79.12 172 SER A O 1
ATOM 1363 N N . ALA A 1 173 ? 126.361 106.885 155.990 1.00 76.39 173 ALA A N 1
ATOM 1364 C CA . ALA A 1 173 ? 126.972 106.389 157.216 1.00 76.39 173 ALA A CA 1
ATOM 1365 C C . ALA A 1 173 ? 127.847 105.186 156.899 1.00 76.39 173 ALA A C 1
ATOM 1366 O O . ALA A 1 173 ? 127.436 104.295 156.147 1.00 76.39 173 ALA A O 1
ATOM 1368 N N . CYS A 1 174 ? 129.048 105.164 157.470 1.00 75.13 174 CYS A N 1
ATOM 1369 C CA . CYS A 1 174 ? 129.964 104.055 157.251 1.00 75.13 174 CYS A CA 1
ATOM 1370 C C . CYS A 1 174 ? 129.499 102.814 158.004 1.00 75.13 174 CYS A C 1
ATOM 1371 O O . CYS A 1 174 ? 128.779 102.895 159.002 1.00 75.13 174 CYS A O 1
ATOM 1374 N N . LEU A 1 175 ? 129.920 101.649 157.504 1.00 76.24 175 LEU A N 1
ATOM 1375 C CA . LEU A 1 175 ? 129.532 100.389 158.131 1.00 76.24 175 LEU A CA 1
ATOM 1376 C C . LEU A 1 175 ? 130.122 100.257 159.530 1.00 76.24 175 LEU A C 1
ATOM 1377 O O . LEU A 1 175 ? 129.449 99.784 160.453 1.00 76.24 175 LEU A O 1
ATOM 1382 N N . ASN A 1 176 ? 131.376 100.666 159.706 1.00 78.63 176 ASN A N 1
ATOM 1383 C CA . ASN A 1 176 ? 132.038 100.532 160.996 1.00 78.63 176 ASN A CA 1
ATOM 1384 C C . ASN A 1 176 ? 131.391 101.439 162.037 1.00 78.63 176 ASN A C 1
AT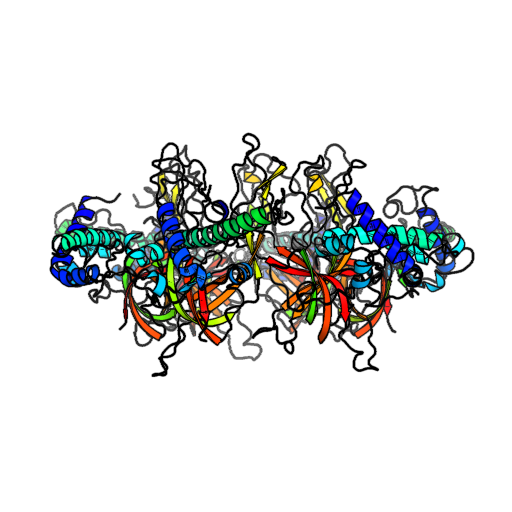OM 1385 O O . ASN A 1 176 ? 130.826 102.489 161.719 1.00 78.63 176 ASN A O 1
ATOM 1390 N N . GLU A 1 177 ? 131.472 101.011 163.300 1.00 76.39 177 GLU A N 1
ATOM 1391 C CA . GLU A 1 177 ? 130.870 101.778 164.387 1.00 76.39 177 GLU A CA 1
ATOM 1392 C C . GLU A 1 177 ? 131.523 103.147 164.529 1.00 76.39 177 GLU A C 1
ATOM 1393 O O . GLU A 1 177 ? 130.833 104.157 164.714 1.00 76.39 177 GLU A O 1
ATOM 1399 N N . GLU A 1 178 ? 132.855 103.203 164.450 1.00 74.49 178 GLU A N 1
ATOM 1400 C CA . GLU A 1 178 ? 133.542 104.486 164.548 1.00 74.49 178 GLU A CA 1
ATOM 1401 C C . GLU A 1 178 ? 133.313 105.327 163.298 1.00 74.49 178 GLU A C 1
ATOM 1402 O O . GLU A 1 178 ? 133.298 106.561 163.364 1.00 74.49 178 GLU A O 1
ATOM 1408 N N . GLY A 1 179 ? 133.134 104.677 162.154 1.00 74.60 179 GLY A N 1
ATOM 1409 C CA . GLY A 1 179 ? 132.885 105.382 160.916 1.00 74.60 179 GLY A CA 1
ATOM 1410 C C . GLY A 1 179 ? 134.141 105.987 160.328 1.00 74.60 179 GLY A C 1
ATOM 1411 O O . GLY A 1 179 ? 135.258 105.817 160.825 1.00 74.60 179 GLY A O 1
ATOM 1412 N N . CYS A 1 180 ? 133.943 106.711 159.231 1.00 80.55 180 CYS A N 1
ATOM 1413 C CA . CYS A 1 180 ? 135.052 107.383 158.571 1.00 80.55 180 CYS A CA 1
ATOM 1414 C C . CYS A 1 180 ? 135.553 108.545 159.421 1.00 80.55 180 CYS A C 1
ATOM 1415 O O . CYS A 1 180 ? 134.772 109.232 160.085 1.00 80.55 180 CYS A O 1
ATOM 1418 N N . ASN A 1 181 ? 136.872 108.755 159.404 1.00 82.21 181 ASN A N 1
ATOM 1419 C CA . ASN A 1 181 ? 137.446 109.887 160.125 1.00 82.21 181 ASN A CA 1
ATOM 1420 C C . ASN A 1 181 ? 136.939 111.208 159.561 1.00 82.21 181 ASN A C 1
ATOM 1421 O O . ASN A 1 181 ? 136.618 112.134 160.316 1.00 82.21 181 ASN A O 1
ATOM 1426 N N . SER A 1 182 ? 136.859 111.312 158.237 1.00 82.71 182 SER A N 1
ATOM 1427 C CA . SER A 1 182 ? 136.286 112.467 157.564 1.00 82.71 182 SER A CA 1
ATOM 1428 C C . SER A 1 182 ? 135.190 111.989 156.625 1.00 82.71 182 SER A C 1
ATOM 1429 O O . SER A 1 182 ? 135.254 110.871 156.105 1.00 82.71 182 SER A O 1
ATOM 1432 N N . THR A 1 183 ? 134.181 112.838 156.416 1.00 81.03 183 THR A N 1
ATOM 1433 C CA . THR A 1 183 ? 133.047 112.446 155.583 1.00 81.03 183 THR A CA 1
ATOM 1434 C C . THR A 1 183 ? 133.488 112.135 154.158 1.00 81.03 183 THR A C 1
ATOM 1435 O O . THR A 1 183 ? 133.054 111.138 153.569 1.00 81.03 183 THR A O 1
ATOM 1439 N N . LYS A 1 184 ? 134.353 112.970 153.590 1.00 81.41 184 LYS A N 1
ATOM 1440 C CA . LYS A 1 184 ? 134.895 112.759 152.253 1.00 81.41 184 LYS A CA 1
ATOM 1441 C C . LYS A 1 184 ? 136.411 112.660 152.349 1.00 81.41 184 LYS A C 1
ATOM 1442 O O . LYS A 1 184 ? 137.063 113.560 152.890 1.00 81.41 184 LYS A O 1
ATOM 1448 N N . PHE A 1 185 ? 136.967 111.570 151.827 1.00 81.04 185 PHE A N 1
ATOM 1449 C CA . PHE A 1 185 ? 138.406 111.340 151.816 1.00 81.04 185 PHE A CA 1
ATOM 1450 C C . PHE A 1 185 ? 138.914 111.458 150.386 1.00 81.04 185 PHE A C 1
ATOM 1451 O O . PHE A 1 185 ? 138.514 110.678 149.515 1.00 81.04 185 PHE A O 1
ATOM 1459 N N . THR A 1 186 ? 139.793 112.428 150.150 1.00 78.89 186 THR A N 1
ATOM 1460 C CA . THR A 1 186 ? 140.404 112.647 148.846 1.00 78.89 186 THR A CA 1
ATOM 1461 C C . THR A 1 186 ? 141.897 112.376 148.950 1.00 78.89 186 THR A C 1
ATOM 1462 O O . THR A 1 186 ? 142.580 112.959 149.798 1.00 78.89 186 THR A O 1
ATOM 1466 N N . CYS A 1 187 ? 142.399 111.495 148.088 1.00 76.69 187 CYS A N 1
ATOM 1467 C CA . CYS A 1 187 ? 143.799 111.102 148.111 1.00 76.69 187 CYS A CA 1
ATOM 1468 C C . CYS A 1 187 ? 144.317 110.981 146.687 1.00 76.69 187 CYS A C 1
ATOM 1469 O O . CYS A 1 187 ? 143.548 110.762 145.747 1.00 76.69 187 CYS A O 1
ATOM 1472 N N . LEU A 1 188 ? 145.636 111.132 146.538 1.00 74.62 188 LEU A N 1
ATOM 1473 C CA . LEU A 1 188 ? 146.255 110.981 145.224 1.00 74.62 188 LEU A CA 1
ATOM 1474 C C . LEU A 1 188 ? 146.078 109.565 144.694 1.00 74.62 188 LEU A C 1
ATOM 1475 O O . LEU A 1 188 ? 145.795 109.368 143.507 1.00 74.62 188 LEU A O 1
ATOM 1480 N N . SER A 1 189 ? 146.247 108.564 145.561 1.00 72.13 189 SER A N 1
ATOM 1481 C CA . SER A 1 189 ? 146.017 107.184 145.151 1.00 72.13 189 SER A CA 1
ATOM 1482 C C . SER A 1 189 ? 144.555 106.957 144.789 1.00 72.13 189 SER A C 1
ATOM 1483 O O . SER A 1 189 ? 144.248 106.227 143.840 1.00 72.13 189 SER A O 1
ATOM 1486 N N . GLY A 1 190 ? 143.638 107.568 145.541 1.00 71.18 190 GLY A N 1
ATOM 1487 C CA . GLY A 1 190 ? 142.227 107.448 145.211 1.00 71.18 190 GLY A CA 1
ATOM 1488 C C . GLY A 1 190 ? 141.879 108.089 143.881 1.00 71.18 190 GLY A C 1
ATOM 1489 O O . GLY A 1 190 ? 141.121 107.525 143.088 1.00 71.18 190 GLY A O 1
ATOM 1490 N N . THR A 1 191 ? 142.421 109.282 143.622 1.00 69.55 191 THR A N 1
ATOM 1491 C CA . THR A 1 191 ? 142.194 109.932 142.335 1.00 69.55 191 THR A CA 1
ATOM 1492 C C . THR A 1 191 ? 142.828 109.141 141.199 1.00 69.55 191 THR A C 1
ATOM 1493 O O . THR A 1 191 ? 142.251 109.033 140.111 1.00 69.55 191 THR A O 1
ATOM 1497 N N . SER A 1 192 ? 144.015 108.587 141.428 1.00 62.50 192 SER A N 1
ATOM 1498 C CA . SER A 1 192 ? 144.657 107.752 140.425 1.00 62.50 192 SER A CA 1
ATOM 1499 C C . SER A 1 192 ? 143.923 106.422 140.291 1.00 62.50 192 SER A C 1
ATOM 1500 O O . SER A 1 192 ? 143.216 105.981 141.200 1.00 62.50 192 SER A O 1
ATOM 1503 N N . SER A 1 193 ? 144.096 105.785 139.138 1.00 53.04 193 SER A N 1
ATOM 1504 C CA . SER A 1 193 ? 143.433 104.523 138.846 1.00 53.04 193 SER A CA 1
ATOM 1505 C C . SER A 1 193 ? 144.277 103.306 139.202 1.00 53.04 193 SER A C 1
ATOM 1506 O O . SER A 1 193 ? 143.867 102.181 138.902 1.00 53.04 193 SER A O 1
ATOM 1509 N N . SER A 1 194 ? 145.443 103.501 139.818 1.00 55.29 194 SER A N 1
ATOM 1510 C CA . SER A 1 194 ? 146.282 102.361 140.179 1.00 55.29 194 SER A CA 1
ATOM 1511 C C . SER A 1 194 ? 145.608 101.403 141.157 1.00 55.29 194 SER A C 1
ATOM 1512 O O . SER A 1 194 ? 145.633 100.187 140.894 1.00 55.29 194 SER A O 1
ATOM 1515 N N . PRO A 1 195 ? 145.019 101.845 142.276 1.00 61.41 195 PRO A N 1
ATOM 1516 C CA . PRO A 1 195 ? 144.310 100.878 143.132 1.00 61.41 195 PRO A CA 1
ATOM 1517 C C . PRO A 1 195 ? 143.124 100.227 142.443 1.00 61.41 195 PRO A C 1
ATOM 1518 O O . PRO A 1 195 ? 142.813 99.062 142.721 1.00 61.41 195 PRO A O 1
ATOM 1522 N N . SER A 1 196 ? 142.450 100.947 141.550 1.00 58.57 196 SER A N 1
ATOM 1523 C CA . SER A 1 196 ? 141.267 100.427 140.886 1.00 58.57 196 SER A CA 1
ATOM 1524 C C . SER A 1 196 ? 141.652 99.568 139.683 1.00 58.57 196 SER A C 1
ATOM 1525 O O . SER A 1 196 ? 142.786 99.593 139.198 1.00 58.57 196 SER A O 1
ATOM 1528 N N . SER A 1 197 ? 140.680 98.799 139.202 1.00 51.42 197 SER A N 1
ATOM 1529 C CA . SER A 1 197 ? 140.853 97.964 138.016 1.00 51.42 197 SER A CA 1
ATOM 1530 C C . SER A 1 197 ? 140.230 98.687 136.827 1.00 51.42 197 SER A C 1
ATOM 1531 O O . SER A 1 197 ? 139.123 98.357 136.396 1.00 51.42 197 SER A O 1
ATOM 1534 N N . CYS A 1 198 ? 140.942 99.680 136.299 1.00 47.39 198 CYS A N 1
ATOM 1535 C CA . CYS A 1 198 ? 140.444 100.446 135.164 1.00 47.39 198 CYS A CA 1
ATOM 1536 C C . CYS A 1 198 ? 140.342 99.560 133.928 1.00 47.39 198 CYS A C 1
ATOM 1537 O O . CYS A 1 198 ? 141.232 98.748 133.657 1.00 47.39 198 CYS A O 1
ATOM 1540 N N . ARG A 1 199 ? 139.254 99.718 133.177 1.00 38.07 199 ARG A N 1
ATOM 1541 C CA . ARG A 1 199 ? 138.995 98.902 132.002 1.00 38.07 199 ARG A CA 1
ATOM 1542 C C . ARG A 1 199 ? 138.545 99.800 130.863 1.00 38.07 199 ARG A C 1
ATOM 1543 O O . ARG A 1 199 ? 138.011 100.886 131.098 1.00 38.07 199 ARG A O 1
ATOM 1551 N N . ASP A 1 200 ? 138.739 99.335 129.633 1.00 30.41 200 ASP A N 1
ATOM 1552 C CA . ASP A 1 200 ? 138.265 100.093 128.485 1.00 30.41 200 ASP A CA 1
ATOM 1553 C C . ASP A 1 200 ? 136.750 100.225 128.519 1.00 30.41 200 ASP A C 1
ATOM 1554 O O . ASP A 1 200 ? 136.040 99.306 128.933 1.00 30.41 200 ASP A O 1
ATOM 1559 N N . TYR A 1 201 ? 136.261 101.379 128.074 1.00 21.09 201 TYR A N 1
ATOM 1560 C CA . TYR A 1 201 ? 134.840 101.688 128.035 1.00 21.09 201 TYR A CA 1
ATOM 1561 C C . TYR A 1 201 ? 134.519 102.366 126.716 1.00 21.09 201 TYR A C 1
ATOM 1562 O O . TYR A 1 201 ? 134.898 103.521 126.503 1.00 21.09 201 TYR A O 1
ATOM 1571 N N . GLN A 1 202 ? 133.832 101.653 125.832 1.00 15.54 202 GLN A N 1
ATOM 1572 C CA . GLN A 1 202 ? 133.424 102.204 124.549 1.00 15.54 202 GLN A CA 1
ATOM 1573 C C . GLN A 1 202 ? 131.906 102.249 124.499 1.00 15.54 202 GLN A C 1
ATOM 1574 O O . GLN A 1 202 ? 131.246 101.211 124.607 1.00 15.54 202 GLN A O 1
ATOM 1580 N N . GLU A 1 203 ? 131.359 103.448 124.338 1.00 15.68 203 GLU A N 1
ATOM 1581 C CA . GLU A 1 203 ? 129.921 103.670 124.340 1.00 15.68 203 GLU A CA 1
ATOM 1582 C C . GLU A 1 203 ? 129.425 103.781 122.904 1.00 15.68 203 GLU A C 1
ATOM 1583 O O . GLU A 1 203 ? 129.627 104.811 122.253 1.00 15.68 203 GLU A O 1
ATOM 1589 N N . ILE A 1 204 ? 128.770 102.730 122.416 1.00 15.66 204 ILE A N 1
ATOM 1590 C CA . ILE A 1 204 ? 128.256 102.706 121.054 1.00 15.66 204 ILE A CA 1
ATOM 1591 C C . ILE A 1 204 ? 126.735 102.719 121.093 1.00 15.66 204 ILE A C 1
ATOM 1592 O O . ILE A 1 204 ? 126.105 102.262 122.049 1.00 15.66 204 ILE A O 1
ATOM 1597 N N . LYS A 1 205 ? 126.148 103.260 120.029 1.00 13.92 205 LYS A N 1
ATOM 1598 C CA . LYS A 1 205 ? 124.703 103.314 119.859 1.00 13.92 205 LYS A CA 1
ATOM 1599 C C . LYS A 1 205 ? 124.312 102.428 118.688 1.00 13.92 205 LYS A C 1
ATOM 1600 O O . LYS A 1 205 ? 124.859 102.569 117.590 1.00 13.92 205 LYS A O 1
ATOM 1606 N N . ILE A 1 206 ? 123.370 101.519 118.921 1.00 16.84 206 ILE A N 1
ATOM 1607 C CA . ILE A 1 206 ? 122.910 100.584 117.904 1.00 16.84 206 ILE A CA 1
ATOM 1608 C C . ILE A 1 206 ? 121.445 100.865 117.604 1.00 16.84 206 ILE A C 1
ATOM 1609 O O . ILE A 1 206 ? 120.644 101.093 118.518 1.00 16.84 206 ILE A O 1
ATOM 1614 N N . GLN A 1 207 ? 121.101 100.866 116.320 1.00 21.29 207 GLN A N 1
ATOM 1615 C CA . GLN A 1 207 ? 119.733 101.071 115.870 1.00 21.29 207 GLN A CA 1
ATOM 1616 C C . GLN A 1 207 ? 119.214 99.795 115.223 1.00 21.29 207 GLN A C 1
ATOM 1617 O O . GLN A 1 207 ? 119.997 98.964 114.754 1.00 21.29 207 GLN A O 1
ATOM 1623 N N . GLU A 1 208 ? 117.892 99.641 115.209 1.00 26.74 208 GLU A N 1
ATOM 1624 C CA . GLU A 1 208 ? 117.286 98.449 114.630 1.00 26.74 208 GLU A CA 1
ATOM 1625 C C . GLU A 1 208 ? 117.577 98.352 113.140 1.00 26.74 208 GLU A C 1
ATOM 1626 O O . GLU A 1 208 ? 117.689 99.362 112.440 1.00 26.74 208 GLU A O 1
ATOM 1632 N N . GLN A 1 209 ? 117.708 97.120 112.661 1.00 34.60 209 GLN A N 1
ATOM 1633 C CA . GLN A 1 209 ? 117.842 96.885 111.232 1.00 34.60 209 GLN A CA 1
ATOM 1634 C C . GLN A 1 209 ? 116.520 97.185 110.537 1.00 34.60 209 GLN A C 1
ATOM 1635 O O . GLN A 1 209 ? 115.457 96.744 110.982 1.00 34.60 209 GLN A O 1
ATOM 1641 N N . VAL A 1 210 ? 116.590 97.946 109.444 1.00 42.76 210 VAL A N 1
ATOM 1642 C CA . VAL A 1 210 ? 115.374 98.391 108.766 1.00 42.76 210 VAL A CA 1
ATOM 1643 C C . VAL A 1 210 ? 114.642 97.209 108.141 1.00 42.76 210 VAL A C 1
ATOM 1644 O O . VAL A 1 210 ? 113.406 97.172 108.112 1.00 42.76 210 VAL A O 1
ATOM 1648 N N . GLN A 1 211 ? 115.390 96.228 107.630 1.00 44.43 211 GLN A N 1
ATOM 1649 C CA . GLN A 1 211 ? 114.761 95.081 106.981 1.00 44.43 211 GLN A CA 1
ATOM 1650 C C . GLN A 1 211 ? 113.922 94.274 107.965 1.00 44.43 211 GLN A C 1
ATOM 1651 O O . GLN A 1 211 ? 112.966 93.598 107.566 1.00 44.43 211 GLN A O 1
ATOM 1657 N N . ARG A 1 212 ? 114.262 94.328 109.250 1.00 45.18 212 ARG A N 1
ATOM 1658 C CA . ARG A 1 212 ? 113.480 93.624 110.256 1.00 45.18 212 ARG A CA 1
ATOM 1659 C C . ARG A 1 212 ? 112.121 94.292 110.430 1.00 45.18 212 ARG A C 1
ATOM 1660 O O . ARG A 1 212 ? 111.992 95.513 110.320 1.00 45.18 212 ARG A O 1
ATOM 1668 N N . LEU A 1 213 ? 111.098 93.477 110.698 1.00 48.76 213 LEU A N 1
ATOM 1669 C CA . LEU A 1 213 ? 109.750 94.017 110.855 1.00 48.76 213 LEU A CA 1
ATOM 1670 C C . LEU A 1 213 ? 109.578 94.737 112.186 1.00 48.76 213 LEU A C 1
ATOM 1671 O O . LEU A 1 213 ? 108.647 95.535 112.342 1.00 48.76 213 LEU A O 1
ATOM 1676 N N . SER A 1 214 ? 110.458 94.472 113.154 1.00 43.69 214 SER A N 1
ATOM 1677 C CA . SER A 1 214 ? 110.319 95.076 114.475 1.00 43.69 214 SER A CA 1
ATOM 1678 C C . SER A 1 214 ? 110.641 96.564 114.476 1.00 43.69 214 SER A C 1
ATOM 1679 O O . SER A 1 214 ? 110.315 97.254 115.449 1.00 43.69 214 SER A O 1
ATOM 1682 N N . VAL A 1 215 ? 111.275 97.077 113.419 1.00 44.42 215 VAL A N 1
ATOM 1683 C CA . VAL A 1 215 ? 111.627 98.490 113.385 1.00 44.42 215 VAL A CA 1
ATOM 1684 C C . VAL A 1 215 ? 110.392 99.324 113.068 1.00 44.42 215 VAL A C 1
ATOM 1685 O O . VAL A 1 215 ? 109.486 98.888 112.344 1.00 44.42 215 VAL A O 1
ATOM 1689 N N . GLY A 1 216 ? 110.341 100.533 113.634 1.00 44.73 216 GLY A N 1
ATOM 1690 C CA . GLY A 1 216 ? 109.266 101.461 113.361 1.00 44.73 216 GLY A CA 1
ATOM 1691 C C . GLY A 1 216 ? 109.552 102.330 112.148 1.00 44.73 216 GLY A C 1
ATOM 1692 O O . GLY A 1 216 ? 110.391 102.020 111.303 1.00 44.73 216 GLY A O 1
ATOM 1693 N N . SER A 1 217 ? 108.816 103.441 112.065 1.00 41.25 217 SER A N 1
ATOM 1694 C CA . SER A 1 217 ? 109.047 104.394 110.984 1.00 41.25 217 SER A CA 1
ATOM 1695 C C . SER A 1 217 ? 110.456 104.968 111.051 1.00 41.25 217 SER A C 1
ATOM 1696 O O . SER A 1 217 ? 111.151 105.051 110.032 1.00 41.25 217 SER A O 1
ATOM 1699 N N . ILE A 1 218 ? 110.894 105.362 112.237 1.00 36.65 218 ILE A N 1
ATOM 1700 C CA . ILE A 1 218 ? 112.273 105.769 112.489 1.00 36.65 218 ILE A CA 1
ATOM 1701 C C . ILE A 1 218 ? 112.922 104.699 113.355 1.00 36.65 218 ILE A C 1
ATOM 1702 O O . ILE A 1 218 ? 112.302 104.241 114.321 1.00 36.65 218 ILE A O 1
ATOM 1707 N N . PRO A 1 219 ? 114.129 104.244 113.029 1.00 27.74 219 PRO A N 1
ATOM 1708 C CA . PRO A 1 219 ? 114.766 103.207 113.849 1.00 27.74 219 PRO A CA 1
ATOM 1709 C C . PRO A 1 219 ? 115.091 103.725 115.242 1.00 27.74 219 PRO A C 1
ATOM 1710 O O . PRO A 1 219 ? 115.781 104.733 115.404 1.00 27.74 219 PRO A O 1
ATOM 1714 N N . ARG A 1 220 ? 114.582 103.024 116.251 1.00 18.15 220 ARG A N 1
ATOM 1715 C CA . ARG A 1 220 ? 114.958 103.321 117.625 1.00 18.15 220 ARG A CA 1
ATOM 1716 C C . ARG A 1 220 ? 116.444 103.044 117.811 1.00 18.15 220 ARG A C 1
ATOM 1717 O O . ARG A 1 220 ? 117.034 102.243 117.082 1.00 18.15 220 ARG A O 1
ATOM 1725 N N . CYS A 1 221 ? 117.059 103.727 118.770 1.00 17.11 221 CYS A N 1
ATOM 1726 C CA . CYS A 1 221 ? 118.490 103.605 119.012 1.00 17.11 221 CYS A CA 1
ATOM 1727 C C . CYS A 1 221 ? 118.736 103.188 120.454 1.00 17.11 221 CYS A C 1
ATOM 1728 O O . CYS A 1 221 ? 118.162 103.769 121.381 1.00 17.11 221 CYS A O 1
ATOM 1731 N N . MET A 1 222 ? 119.580 102.179 120.637 1.00 15.79 222 MET A N 1
ATOM 1732 C CA . MET A 1 222 ? 119.988 101.719 121.957 1.00 15.79 222 MET A CA 1
ATOM 1733 C C . MET A 1 222 ? 121.459 102.033 122.171 1.00 15.79 222 MET A C 1
ATOM 1734 O O . MET A 1 222 ? 122.300 101.683 121.336 1.00 15.79 222 MET A O 1
ATOM 1739 N N . VAL A 1 223 ? 121.767 102.690 123.281 1.00 16.64 223 VAL A N 1
ATOM 1740 C CA . VAL A 1 223 ? 123.155 102.955 123.637 1.00 16.64 223 VAL A CA 1
ATOM 1741 C C . VAL A 1 223 ? 123.714 101.745 124.374 1.00 16.64 223 VAL A C 1
ATOM 1742 O O . VAL A 1 223 ? 123.117 101.252 125.338 1.00 16.64 223 VAL A O 1
ATOM 1746 N N . VAL A 1 224 ? 124.841 101.231 123.890 1.00 15.13 224 VAL A N 1
ATOM 1747 C CA . VAL A 1 224 ? 125.437 100.002 124.398 1.00 15.13 224 VAL A CA 1
ATOM 1748 C C . VAL A 1 224 ? 126.783 100.335 125.019 1.00 15.13 224 VAL A C 1
ATOM 1749 O O . VAL A 1 224 ? 127.615 101.003 124.395 1.00 15.13 224 VAL A O 1
ATOM 1753 N N . VAL A 1 225 ? 126.995 99.868 126.242 1.00 16.15 225 VAL A N 1
ATOM 1754 C CA . VAL A 1 225 ? 128.248 100.064 126.955 1.00 16.15 225 VAL A CA 1
ATOM 1755 C C . VAL A 1 225 ? 129.064 98.787 126.841 1.00 16.15 225 VAL A C 1
ATOM 1756 O O . VAL A 1 225 ? 128.644 97.727 127.321 1.00 16.15 225 VAL A O 1
ATOM 1760 N N . LEU A 1 226 ? 130.221 98.883 126.200 1.00 14.23 226 LEU A N 1
ATOM 1761 C CA . LEU A 1 226 ? 131.155 97.773 126.097 1.00 14.23 226 LEU A CA 1
ATOM 1762 C C . LEU A 1 226 ? 132.206 97.895 127.188 1.00 14.23 226 LEU A C 1
ATOM 1763 O O . LEU A 1 226 ? 132.664 98.996 127.504 1.00 14.23 226 LEU A O 1
ATOM 1768 N N . GLU A 1 227 ? 132.578 96.761 127.768 1.00 25.58 227 GLU A N 1
ATOM 1769 C CA . GLU A 1 227 ? 133.561 96.729 128.836 1.00 25.58 227 GLU A CA 1
ATOM 1770 C C . GLU A 1 227 ? 134.527 95.578 128.600 1.00 25.58 227 GLU A C 1
ATOM 1771 O O . GLU A 1 227 ? 134.202 94.597 127.927 1.00 25.58 227 GLU A O 1
ATOM 1777 N N . ASP A 1 228 ? 135.727 95.719 129.157 1.00 26.83 228 ASP A N 1
ATOM 1778 C CA . ASP A 1 228 ? 136.752 94.668 129.152 1.00 26.83 228 ASP A CA 1
ATOM 1779 C C . ASP A 1 228 ? 137.097 94.348 127.698 1.00 26.83 228 ASP A C 1
ATOM 1780 O O . ASP A 1 228 ? 137.324 95.284 126.915 1.00 26.83 228 ASP A O 1
ATOM 1785 N N . ASP A 1 229 ? 137.138 93.075 127.295 1.00 25.11 229 ASP A N 1
ATOM 1786 C CA . ASP A 1 229 ? 137.586 92.728 125.949 1.00 25.11 229 ASP A CA 1
ATOM 1787 C C . ASP A 1 229 ? 136.635 93.308 124.907 1.00 25.11 229 ASP A C 1
ATOM 1788 O O . ASP A 1 229 ? 137.059 93.701 123.815 1.00 25.11 229 ASP A O 1
ATOM 1793 N N . LEU A 1 230 ? 135.355 93.444 125.263 1.00 22.73 230 LEU A N 1
ATOM 1794 C CA . LEU A 1 230 ? 134.323 93.813 124.301 1.00 22.73 230 LEU A CA 1
ATOM 1795 C C . LEU A 1 230 ? 134.603 95.148 123.624 1.00 22.73 230 LEU A C 1
ATOM 1796 O O . LEU A 1 230 ? 134.102 95.385 122.520 1.00 22.73 230 LEU A O 1
ATOM 1801 N N . VAL A 1 231 ? 135.386 96.023 124.258 1.00 20.26 231 VAL A N 1
ATOM 1802 C CA . VAL A 1 231 ? 135.761 97.277 123.620 1.00 20.26 231 VAL A CA 1
ATOM 1803 C C . VAL A 1 231 ? 136.625 96.990 122.402 1.00 20.26 231 VAL A C 1
ATOM 1804 O O . VAL A 1 231 ? 137.469 96.086 122.413 1.00 20.26 231 VAL A O 1
ATOM 1808 N N . ASP A 1 232 ? 136.396 97.753 121.333 1.00 22.13 232 ASP A N 1
ATOM 1809 C CA . ASP A 1 232 ? 137.034 97.670 120.025 1.00 22.13 232 ASP A CA 1
ATOM 1810 C C . ASP A 1 232 ? 136.546 96.464 119.228 1.00 22.13 232 ASP A C 1
ATOM 1811 O O . ASP A 1 232 ? 136.954 96.303 118.078 1.00 22.13 232 ASP A O 1
ATOM 1816 N N . SER A 1 233 ? 135.691 95.608 119.792 1.00 21.07 233 SER A N 1
ATOM 1817 C CA . SER A 1 233 ? 135.140 94.503 119.015 1.00 21.07 233 SER A CA 1
ATOM 1818 C C . SER A 1 233 ? 134.126 95.003 117.993 1.00 21.07 233 SER A C 1
ATOM 1819 O O . SER A 1 233 ? 133.980 94.415 116.916 1.00 21.07 233 SER A O 1
ATOM 1822 N N . CYS A 1 234 ? 133.419 96.084 118.313 1.00 22.65 234 CYS A N 1
ATOM 1823 C CA . CYS A 1 234 ? 132.409 96.630 117.417 1.00 22.65 234 CYS A CA 1
ATOM 1824 C C . CYS A 1 234 ? 133.023 97.677 116.497 1.00 22.65 234 CYS A C 1
ATOM 1825 O O . CYS A 1 234 ? 133.812 98.518 116.937 1.00 22.65 234 CYS A O 1
ATOM 1828 N N . LYS A 1 235 ? 132.656 97.624 115.220 1.00 22.44 235 LYS A N 1
ATOM 1829 C CA . LYS A 1 235 ? 133.051 98.625 114.240 1.00 22.44 235 LYS A CA 1
ATOM 1830 C C . LYS A 1 235 ? 131.804 99.221 113.603 1.00 22.44 235 LYS A C 1
ATOM 1831 O O . LYS A 1 235 ? 130.850 98.500 113.291 1.00 22.44 235 LYS A O 1
ATOM 1837 N N . SER A 1 236 ? 131.812 100.540 113.423 1.00 21.96 236 SER A N 1
ATOM 1838 C CA . SER A 1 236 ? 130.641 101.233 112.903 1.00 21.96 236 SER A CA 1
ATOM 1839 C C . SER A 1 236 ? 130.333 100.788 111.479 1.00 21.96 236 SER A C 1
ATOM 1840 O O . SER A 1 236 ? 131.234 100.602 110.657 1.00 21.96 236 SER A O 1
ATOM 1843 N N . GLY A 1 237 ? 129.046 100.620 111.190 1.00 23.49 237 GLY A N 1
ATOM 1844 C CA . GLY A 1 237 ? 128.606 100.204 109.876 1.00 23.49 237 GLY A CA 1
ATOM 1845 C C . GLY A 1 237 ? 128.437 98.714 109.684 1.00 23.49 237 GLY A C 1
ATOM 1846 O O . GLY A 1 237 ? 128.312 98.267 108.538 1.00 23.49 237 GLY A O 1
ATOM 1847 N N . ASP A 1 238 ? 128.430 97.930 110.759 1.00 23.70 238 ASP A N 1
ATOM 1848 C CA . ASP A 1 238 ? 128.272 96.487 110.677 1.00 23.70 238 ASP A CA 1
ATOM 1849 C C . ASP A 1 238 ? 127.215 96.023 111.668 1.00 23.70 238 ASP A C 1
ATOM 1850 O O . ASP A 1 238 ? 127.013 96.638 112.719 1.00 23.70 238 ASP A O 1
ATOM 1855 N N . ASP A 1 239 ? 126.544 94.926 111.325 1.00 25.55 239 ASP A N 1
ATOM 1856 C CA . ASP A 1 239 ? 125.504 94.384 112.190 1.00 25.55 239 ASP A CA 1
ATOM 1857 C C . ASP A 1 239 ? 126.099 93.707 113.424 1.00 25.55 239 ASP A C 1
ATOM 1858 O O . ASP A 1 239 ? 127.039 92.914 113.329 1.00 25.55 239 ASP A O 1
ATOM 1863 N N . ILE A 1 240 ? 125.565 94.053 114.593 1.00 22.33 240 ILE A N 1
ATOM 1864 C CA . ILE A 1 240 ? 126.088 93.599 115.876 1.00 22.33 240 ILE A CA 1
ATOM 1865 C C . ILE A 1 240 ? 124.951 92.963 116.660 1.00 22.33 240 ILE A C 1
ATOM 1866 O O . ILE A 1 240 ? 123.874 93.555 116.789 1.00 22.33 240 ILE A O 1
ATOM 1871 N N . THR A 1 241 ? 125.189 91.765 117.186 1.00 21.33 241 THR A N 1
ATOM 1872 C CA . THR A 1 241 ? 124.216 91.059 118.017 1.00 21.33 241 THR A CA 1
ATOM 1873 C C . THR A 1 241 ? 124.679 91.174 119.465 1.00 21.33 241 THR A C 1
ATOM 1874 O O . THR A 1 241 ? 125.429 90.329 119.955 1.00 21.33 241 THR A O 1
ATOM 1878 N N . VAL A 1 242 ? 124.217 92.210 120.154 1.00 32.69 242 VAL A N 1
ATOM 1879 C CA . VAL A 1 242 ? 124.752 92.593 121.455 1.00 32.69 242 VAL A CA 1
ATOM 1880 C C . VAL A 1 242 ? 123.963 91.853 122.529 1.00 32.69 242 VAL A C 1
ATOM 1881 O O . VAL A 1 242 ? 122.980 92.373 123.061 1.00 32.69 242 VAL A O 1
ATOM 1885 N N . TYR A 1 243 ? 124.393 90.643 122.867 1.00 18.58 243 TYR A N 1
ATOM 1886 C CA . TYR A 1 243 ? 123.867 89.973 124.045 1.00 18.58 243 TYR A CA 1
ATOM 1887 C C . TYR A 1 243 ? 124.334 90.720 125.285 1.00 18.58 243 TYR A C 1
ATOM 1888 O O . TYR A 1 243 ? 125.539 90.879 125.500 1.00 18.58 243 TYR A O 1
ATOM 1897 N N . GLY A 1 244 ? 123.390 91.185 126.099 1.00 17.29 244 GLY A N 1
ATOM 1898 C CA . GLY A 1 244 ? 123.760 91.972 127.259 1.00 17.29 244 GLY A CA 1
ATOM 1899 C C . GLY A 1 244 ? 122.652 92.057 128.279 1.00 17.29 244 GLY A C 1
ATOM 1900 O O . GLY A 1 244 ? 121.570 91.490 128.104 1.00 17.29 244 GLY A O 1
ATOM 1901 N N . VAL A 1 245 ? 122.939 92.783 129.356 1.00 18.16 245 VAL A N 1
ATOM 1902 C CA . VAL A 1 245 ? 121.997 93.004 130.447 1.00 18.16 245 VAL A CA 1
ATOM 1903 C C . VAL A 1 245 ? 121.448 94.417 130.324 1.00 18.16 245 VAL A C 1
ATOM 1904 O O . VAL A 1 245 ? 122.206 95.392 130.393 1.00 18.16 245 VAL A O 1
ATOM 1908 N N . VAL A 1 246 ? 120.132 94.534 130.154 1.00 19.09 246 VAL A N 1
ATOM 1909 C CA . VAL A 1 246 ? 119.508 95.843 130.017 1.00 19.09 246 VAL A CA 1
ATOM 1910 C C . VAL A 1 246 ? 119.486 96.533 131.373 1.00 19.09 246 VAL A C 1
ATOM 1911 O O . VAL A 1 246 ? 119.003 95.972 132.365 1.00 19.09 246 VAL A O 1
ATOM 1915 N N . MET A 1 247 ? 120.010 97.754 131.424 1.00 23.27 247 MET A N 1
ATOM 1916 C CA . MET A 1 247 ? 120.033 98.533 132.652 1.00 23.27 247 MET A CA 1
ATOM 1917 C C . MET A 1 247 ? 119.552 99.946 132.364 1.00 23.27 247 MET A C 1
ATOM 1918 O O . MET A 1 247 ? 119.115 100.263 131.255 1.00 23.27 247 MET A O 1
ATOM 1923 N N . GLN A 1 248 ? 119.637 100.794 133.383 1.00 20.14 248 GLN A N 1
ATOM 1924 C CA . GLN A 1 248 ? 119.140 102.161 133.322 1.00 20.14 248 GLN A CA 1
ATOM 1925 C C . GLN A 1 248 ? 120.170 103.109 133.918 1.00 20.14 248 GLN A C 1
ATOM 1926 O O . GLN A 1 248 ? 120.555 102.952 135.081 1.00 20.14 248 GLN A O 1
ATOM 1932 N N . ARG A 1 249 ? 120.607 104.097 133.138 1.00 24.77 249 ARG A N 1
ATOM 1933 C CA . ARG A 1 249 ? 121.421 105.181 133.675 1.00 24.77 249 ARG A CA 1
ATOM 1934 C C . ARG A 1 249 ? 120.512 106.351 134.028 1.00 24.77 249 ARG A C 1
ATOM 1935 O O . ARG A 1 249 ? 119.637 106.725 133.240 1.00 24.77 249 ARG A O 1
ATOM 1943 N N . TRP A 1 250 ? 120.705 106.907 135.219 1.00 36.19 250 TRP A N 1
ATOM 1944 C CA . TRP A 1 250 ? 120.028 108.124 135.638 1.00 36.19 250 TRP A CA 1
ATOM 1945 C C . TRP A 1 250 ? 121.057 109.172 136.034 1.00 36.19 250 TRP A C 1
ATOM 1946 O O . TRP A 1 250 ? 121.884 108.937 136.920 1.00 36.19 250 TRP A O 1
ATOM 1957 N N . LYS A 1 251 ? 121.003 110.319 135.363 1.00 29.44 251 LYS A N 1
ATOM 1958 C CA . LYS A 1 251 ? 121.907 111.417 135.644 1.00 29.44 251 LYS A CA 1
ATOM 1959 C C . LYS A 1 251 ? 121.620 111.986 137.031 1.00 29.44 251 LYS A C 1
ATOM 1960 O O . LYS A 1 251 ? 120.532 111.785 137.576 1.00 29.44 251 LYS A O 1
ATOM 1966 N N . PRO A 1 252 ? 122.589 112.678 137.634 1.00 35.90 252 PRO A N 1
ATOM 1967 C CA . PRO A 1 252 ? 122.374 113.223 138.982 1.00 35.90 252 PRO A CA 1
ATOM 1968 C C . PRO A 1 252 ? 121.096 114.044 139.054 1.00 35.90 252 PRO A C 1
ATOM 1969 O O . PRO A 1 252 ? 120.908 115.008 138.308 1.00 35.90 252 PRO A O 1
ATOM 1973 N N . PHE A 1 253 ? 120.212 113.640 139.960 1.00 41.03 253 PHE A N 1
ATOM 1974 C CA . PHE A 1 253 ? 118.876 114.212 140.028 1.00 41.03 253 PHE A CA 1
ATOM 1975 C C . PHE A 1 253 ? 118.887 115.630 140.591 1.00 41.03 253 PHE A C 1
ATOM 1976 O O . PHE A 1 253 ? 119.643 115.949 141.514 1.00 41.03 253 PHE A O 1
ATOM 1984 N N . HIS A 1 254 ? 118.032 116.481 140.021 1.00 50.73 254 HIS A N 1
ATOM 1985 C CA . HIS A 1 254 ? 117.770 117.823 140.522 1.00 50.73 254 HIS A CA 1
ATOM 1986 C C . HIS A 1 254 ? 116.279 117.958 140.794 1.00 50.73 254 HIS A C 1
ATOM 1987 O O . HIS A 1 254 ? 115.449 117.512 139.998 1.00 50.73 254 HIS A O 1
ATOM 1994 N N . GLN A 1 255 ? 115.947 118.597 141.921 1.00 57.92 255 GLN A N 1
ATOM 1995 C CA . GLN A 1 255 ? 114.598 118.489 142.475 1.00 57.92 255 GLN A CA 1
ATOM 1996 C C . GLN A 1 255 ? 113.547 119.004 141.498 1.00 57.92 255 GLN A C 1
ATOM 1997 O O . GLN A 1 255 ? 112.480 118.400 141.341 1.00 57.92 255 GLN A O 1
ATOM 2003 N N . ASP A 1 256 ? 113.824 120.129 140.838 1.00 60.95 256 ASP A N 1
ATOM 2004 C CA . ASP A 1 256 ? 112.880 120.634 139.848 1.00 60.95 256 ASP A CA 1
ATOM 2005 C C . ASP A 1 256 ? 112.926 119.803 138.572 1.00 60.95 256 ASP A C 1
ATOM 2006 O O . ASP A 1 256 ? 111.907 119.646 137.889 1.00 60.95 256 ASP A O 1
ATOM 2011 N N . ALA A 1 257 ? 114.094 119.263 138.239 1.00 54.03 257 ALA A N 1
ATOM 2012 C CA . ALA A 1 257 ? 114.258 118.534 136.990 1.00 54.03 257 ALA A CA 1
ATOM 2013 C C . ALA A 1 257 ? 113.542 117.191 137.036 1.00 54.03 257 ALA A C 1
ATOM 2014 O O . ALA A 1 257 ? 113.424 116.562 138.091 1.00 54.03 257 ALA A O 1
ATOM 2016 N N . ARG A 1 258 ? 113.058 116.757 135.876 1.00 35.76 258 ARG A N 1
ATOM 2017 C CA . ARG A 1 258 ? 112.479 115.429 135.748 1.00 35.76 258 ARG A CA 1
ATOM 2018 C C . ARG A 1 258 ? 113.554 114.366 135.934 1.00 35.76 258 ARG A C 1
ATOM 2019 O O . ARG A 1 258 ? 114.719 114.573 135.584 1.00 35.76 258 ARG A O 1
ATOM 2027 N N . CYS A 1 259 ? 113.163 113.226 136.499 1.00 38.09 259 CYS A N 1
ATOM 2028 C CA . CYS A 1 259 ? 114.075 112.094 136.577 1.00 38.09 259 CYS A CA 1
ATOM 2029 C C . CYS A 1 259 ? 114.436 111.630 135.173 1.00 38.09 259 CYS A C 1
ATOM 2030 O O . CYS A 1 259 ? 113.597 111.087 134.450 1.00 38.09 259 CYS A O 1
ATOM 2033 N N . ASP A 1 260 ? 115.689 111.849 134.786 1.00 31.15 260 ASP A N 1
ATOM 2034 C CA . ASP A 1 260 ? 116.149 111.599 133.424 1.00 31.15 260 ASP A CA 1
ATOM 2035 C C . ASP A 1 260 ? 116.854 110.249 133.382 1.00 31.15 260 ASP A C 1
ATOM 2036 O O . ASP A 1 260 ? 117.983 110.117 133.864 1.00 31.15 260 ASP A O 1
ATOM 2041 N N . LEU A 1 261 ? 116.189 109.254 132.800 1.00 22.63 261 LEU A N 1
ATOM 2042 C CA . LEU A 1 261 ? 116.727 107.908 132.673 1.00 22.63 261 LEU A CA 1
ATOM 2043 C C . LEU A 1 261 ? 116.625 107.455 131.226 1.00 22.63 261 LEU A C 1
ATOM 2044 O O . LEU A 1 261 ? 115.584 107.625 130.586 1.00 22.63 261 LEU A O 1
ATOM 2049 N N . GLU A 1 262 ? 117.712 106.886 130.711 1.00 22.12 262 GLU A N 1
ATOM 2050 C CA . GLU A 1 262 ? 117.742 106.322 129.370 1.00 22.12 262 GLU A CA 1
ATOM 2051 C C . GLU A 1 262 ? 118.228 104.882 129.437 1.00 22.12 262 GLU A C 1
ATOM 2052 O O . GLU A 1 262 ? 119.149 104.563 130.194 1.00 22.12 262 GLU A O 1
ATOM 2058 N N . LEU A 1 263 ? 117.600 104.018 128.644 1.00 19.02 263 LEU A N 1
ATOM 2059 C CA . LEU A 1 263 ? 117.924 102.599 128.677 1.00 19.02 263 LEU A CA 1
ATOM 2060 C C . LEU A 1 263 ? 119.330 102.349 128.149 1.00 19.02 263 LEU A C 1
ATOM 2061 O O . LEU A 1 263 ? 119.772 102.978 127.185 1.00 19.02 263 LEU A O 1
ATOM 2066 N N . VAL A 1 264 ? 120.035 101.419 128.793 1.00 19.72 264 VAL A N 1
ATOM 2067 C CA . VAL A 1 264 ? 121.397 101.063 128.418 1.00 19.72 264 VAL A CA 1
ATOM 2068 C C . VAL A 1 264 ? 121.536 99.550 128.432 1.00 19.72 264 VAL A C 1
ATOM 2069 O O . VAL A 1 264 ? 120.745 98.838 129.058 1.00 19.72 264 VAL A O 1
ATOM 2073 N N . LEU A 1 265 ? 122.562 99.063 127.743 1.00 17.40 265 LEU A N 1
ATOM 2074 C CA . LEU A 1 265 ? 122.824 97.638 127.615 1.00 17.40 265 LEU A CA 1
ATOM 2075 C C . LEU A 1 265 ? 124.291 97.363 127.912 1.00 17.40 265 LEU A C 1
ATOM 2076 O O . LEU A 1 265 ? 125.161 97.669 127.090 1.00 17.40 265 LEU A O 1
ATOM 2081 N N . LYS A 1 266 ? 124.561 96.785 129.079 1.00 17.81 266 LYS A N 1
ATOM 2082 C CA . LYS A 1 266 ? 125.903 96.357 129.452 1.00 17.81 266 LYS A CA 1
ATOM 2083 C C . LYS A 1 266 ? 126.174 95.040 128.741 1.00 17.81 266 LYS A C 1
ATOM 2084 O O . LYS A 1 266 ? 125.704 93.985 129.175 1.00 17.81 266 LYS A O 1
ATOM 2090 N N . ALA A 1 267 ? 126.932 95.106 127.654 1.00 12.45 267 ALA A N 1
ATOM 2091 C CA . ALA A 1 267 ? 127.090 93.959 126.774 1.00 12.45 267 ALA A CA 1
ATOM 2092 C C . ALA A 1 267 ? 127.760 92.799 127.494 1.00 12.45 267 ALA A C 1
ATOM 2093 O O . ALA A 1 267 ? 128.589 92.995 128.386 1.00 12.45 267 ALA A O 1
ATOM 2095 N N . ASN A 1 268 ? 127.379 91.581 127.115 1.00 16.03 268 ASN A N 1
ATOM 2096 C CA . ASN A 1 268 ? 128.035 90.377 127.605 1.00 16.03 268 ASN A CA 1
ATOM 2097 C C . ASN A 1 268 ? 128.965 89.767 126.565 1.00 16.03 268 ASN A C 1
ATOM 2098 O O . ASN A 1 268 ? 130.096 89.401 126.890 1.00 16.03 268 ASN A O 1
ATOM 2103 N N . TYR A 1 269 ? 128.513 89.643 125.319 1.00 16.36 269 TYR A N 1
ATOM 2104 C CA . TYR A 1 269 ? 129.370 89.224 124.215 1.00 16.36 269 TYR A CA 1
ATOM 2105 C C . TYR A 1 269 ? 128.810 89.781 122.919 1.00 16.36 269 TYR A C 1
ATOM 2106 O O . TYR A 1 269 ? 127.772 89.314 122.442 1.00 16.36 269 TYR A O 1
ATOM 2115 N N . VAL A 1 270 ? 129.506 90.751 122.336 1.00 16.48 270 VAL A N 1
ATOM 2116 C CA . VAL A 1 270 ? 129.043 91.365 121.099 1.00 16.48 270 VAL A CA 1
ATOM 2117 C C . VAL A 1 270 ? 129.527 90.567 119.891 1.00 16.48 270 VAL A C 1
ATOM 2118 O O . VAL A 1 270 ? 130.491 90.929 119.209 1.00 16.48 270 VAL A O 1
ATOM 2122 N N . LYS A 1 271 ? 128.822 89.483 119.593 1.00 21.14 271 LYS A N 1
ATOM 2123 C CA . LYS A 1 271 ? 129.166 88.678 118.433 1.00 21.14 271 LYS A CA 1
ATOM 2124 C C . LYS A 1 271 ? 128.838 89.443 117.160 1.00 21.14 271 LYS A C 1
ATOM 2125 O O . LYS A 1 271 ? 127.695 89.853 116.947 1.00 21.14 271 LYS A O 1
ATOM 2131 N N . VAL A 1 272 ? 129.842 89.636 116.313 1.00 23.09 272 VAL A N 1
ATOM 2132 C CA . VAL A 1 272 ? 129.680 90.366 115.063 1.00 23.09 272 VAL A CA 1
ATOM 2133 C C . VAL A 1 272 ? 129.273 89.372 113.986 1.00 23.09 272 VAL A C 1
ATOM 2134 O O . VAL A 1 272 ? 129.993 88.402 113.720 1.00 23.09 272 VAL A O 1
ATOM 2138 N N . ASN A 1 273 ? 128.121 89.608 113.371 1.00 25.67 273 ASN A N 1
ATOM 2139 C CA . ASN A 1 273 ? 127.598 88.705 112.356 1.00 25.67 273 ASN A CA 1
ATOM 2140 C C . ASN A 1 273 ? 128.448 88.759 111.093 1.00 25.67 273 ASN A C 1
ATOM 2141 O O . ASN A 1 273 ? 128.395 87.860 110.254 1.00 25.67 273 ASN A O 1
ATOM 2147 N N . PRO B 2 15 ? 87.274 93.572 152.735 1.00 85.40 15 PRO B N 1
ATOM 2148 C CA . PRO B 2 15 ? 88.417 94.486 152.644 1.00 85.40 15 PRO B CA 1
ATOM 2149 C C . PRO B 2 15 ? 88.923 94.649 151.215 1.00 85.40 15 PRO B C 1
ATOM 2150 O O . PRO B 2 15 ? 88.508 93.902 150.329 1.00 85.40 15 PRO B O 1
ATOM 2154 N N . TYR B 2 16 ? 89.806 95.620 150.997 1.00 92.37 16 TYR B N 1
ATOM 2155 C CA . TYR B 2 16 ? 90.411 95.860 149.694 1.00 92.37 16 TYR B CA 1
ATOM 2156 C C . TYR B 2 16 ? 91.926 95.892 149.831 1.00 92.37 16 TYR B C 1
ATOM 2157 O O . TYR B 2 16 ? 92.457 96.466 150.788 1.00 92.37 16 TYR B O 1
ATOM 2166 N N . LYS B 2 17 ? 92.612 95.275 148.872 1.00 89.23 17 LYS B N 1
ATOM 2167 C CA . LYS B 2 17 ? 94.066 95.203 148.900 1.00 89.23 17 LYS B CA 1
ATOM 2168 C C . LYS B 2 17 ? 94.690 96.488 148.367 1.00 89.23 17 LYS B C 1
ATOM 2169 O O . LYS B 2 17 ? 94.222 97.066 147.383 1.00 89.23 17 LYS B O 1
ATOM 2175 N N . GLY B 2 18 ? 95.760 96.933 149.023 1.00 95.33 18 GLY B N 1
ATOM 2176 C CA . GLY B 2 18 ? 96.511 98.084 148.568 1.00 95.33 18 GLY B CA 1
ATOM 2177 C C . GLY B 2 18 ? 96.058 99.425 149.102 1.00 95.33 18 GLY B C 1
ATOM 2178 O O . GLY B 2 18 ? 96.700 100.438 148.799 1.00 95.33 18 GLY B O 1
ATOM 2179 N N . TRP B 2 19 ? 94.977 99.474 149.880 1.00 102.29 19 TRP B N 1
ATOM 2180 C CA . TRP B 2 19 ? 94.529 100.736 150.456 1.00 102.29 19 TRP B CA 1
ATOM 2181 C C . TRP B 2 19 ? 94.610 100.696 151.977 1.00 102.29 19 TRP B C 1
ATOM 2182 O O . TRP B 2 19 ? 95.215 101.577 152.596 1.00 102.29 19 TRP B O 1
ATOM 2193 N N . LYS B 2 20 ? 94.002 99.677 152.589 1.00 102.19 20 LYS B N 1
ATOM 2194 C CA . LYS B 2 20 ? 94.060 99.552 154.042 1.00 102.19 20 LYS B CA 1
ATOM 2195 C C . LYS B 2 20 ? 95.408 99.010 154.502 1.00 102.19 20 LYS B C 1
ATOM 2196 O O . LYS B 2 20 ? 95.873 99.333 155.601 1.00 102.19 20 LYS B O 1
ATOM 2202 N N . LEU B 2 21 ? 96.042 98.168 153.684 1.00 100.99 21 LEU B N 1
ATOM 2203 C CA . LEU B 2 21 ? 97.344 97.627 154.061 1.00 100.99 21 LEU B CA 1
ATOM 2204 C C . LEU B 2 21 ? 98.429 98.695 153.990 1.00 100.99 21 LEU B C 1
ATOM 2205 O O . LEU B 2 21 ? 99.280 98.783 154.882 1.00 100.99 21 LEU B O 1
ATOM 2210 N N . TYR B 2 22 ? 98.417 99.513 152.935 1.00 111.06 22 TYR B N 1
ATOM 2211 C CA . TYR B 2 22 ? 99.433 100.553 152.796 1.00 111.06 22 TYR B CA 1
ATOM 2212 C C . TYR B 2 22 ? 99.175 101.717 153.746 1.00 111.06 22 TYR B C 1
ATOM 2213 O O . TYR B 2 22 ? 100.111 102.238 154.363 1.00 111.06 22 TYR B O 1
ATOM 2222 N N . PHE B 2 23 ? 97.919 102.139 153.877 1.00 111.08 23 PHE B N 1
ATOM 2223 C CA . PHE B 2 23 ? 97.559 103.278 154.709 1.00 111.08 23 PHE B CA 1
ATOM 2224 C C . PHE B 2 23 ? 96.502 102.865 155.722 1.00 111.08 23 PHE B C 1
ATOM 2225 O O . PHE B 2 23 ? 95.627 102.045 155.431 1.00 111.08 23 PHE B O 1
ATOM 2233 N N . SER B 2 24 ? 96.587 103.454 156.917 1.00 108.73 24 SER B N 1
ATOM 2234 C CA . SER B 2 24 ? 95.652 103.109 157.985 1.00 108.73 24 SER B CA 1
ATOM 2235 C C . SER B 2 24 ? 94.220 103.474 157.611 1.00 108.73 24 SER B C 1
ATOM 2236 O O . SER B 2 24 ? 93.279 102.744 157.946 1.00 108.73 24 SER B O 1
ATOM 2239 N N . GLU B 2 25 ? 94.034 104.601 156.927 1.00 101.70 25 GLU B N 1
ATOM 2240 C CA . GLU B 2 25 ? 92.696 105.024 156.533 1.00 101.70 25 GLU B CA 1
ATOM 2241 C C . GLU B 2 25 ? 92.107 104.061 155.510 1.00 101.70 25 GLU B C 1
ATOM 2242 O O . GLU B 2 25 ? 92.768 103.682 154.539 1.00 101.70 25 GLU B O 1
ATOM 2248 N N . ALA B 2 26 ? 90.857 103.668 155.734 1.00 93.59 26 ALA B N 1
ATOM 2249 C CA . ALA B 2 26 ? 90.168 102.756 154.837 1.00 93.59 26 ALA B CA 1
ATOM 2250 C C . ALA B 2 26 ? 89.392 103.530 153.777 1.00 93.59 26 ALA B C 1
ATOM 2251 O O . ALA B 2 26 ? 89.324 104.762 153.791 1.00 93.59 26 ALA B O 1
ATOM 2253 N N . TYR B 2 27 ? 88.807 102.785 152.842 1.00 85.94 27 TYR B N 1
ATOM 2254 C CA . TYR B 2 27 ? 87.945 103.398 151.841 1.00 85.94 27 TYR B CA 1
ATOM 2255 C C . TYR B 2 27 ? 86.695 103.956 152.509 1.00 85.94 27 TYR B C 1
ATOM 2256 O O . TYR B 2 27 ? 86.093 103.309 153.370 1.00 85.94 27 TYR B O 1
ATOM 2265 N N . ALA B 2 28 ? 86.316 105.170 152.123 1.00 72.01 28 ALA B N 1
ATOM 2266 C CA . ALA B 2 28 ? 85.183 105.868 152.716 1.00 72.01 28 ALA B CA 1
ATOM 2267 C C . ALA B 2 28 ? 84.035 105.896 151.717 1.00 72.01 28 ALA B C 1
ATOM 2268 O O . ALA B 2 28 ? 84.145 106.522 150.658 1.00 72.01 28 ALA B O 1
ATOM 2270 N N . ASP B 2 29 ? 82.934 105.222 152.060 1.00 69.33 29 ASP B N 1
ATOM 2271 C CA . ASP B 2 29 ? 81.758 105.243 151.197 1.00 69.33 29 ASP B CA 1
ATOM 2272 C C . ASP B 2 29 ? 81.152 106.639 151.127 1.00 69.33 29 ASP B C 1
ATOM 2273 O O . ASP B 2 29 ? 80.424 106.963 150.181 1.00 69.33 29 ASP B O 1
ATOM 2278 N N . LYS B 2 30 ? 81.438 107.478 152.125 1.00 68.64 30 LYS B N 1
ATOM 2279 C CA . LYS B 2 30 ? 80.938 108.848 152.113 1.00 68.64 30 LYS B CA 1
ATOM 2280 C C . LYS B 2 30 ? 81.546 109.650 150.969 1.00 68.64 30 LYS B C 1
ATOM 2281 O O . LYS B 2 30 ? 80.875 110.500 150.371 1.00 68.64 30 LYS B O 1
ATOM 2287 N N . SER B 2 31 ? 82.813 109.400 150.656 1.00 63.82 31 SER B N 1
ATOM 2288 C CA . SER B 2 31 ? 83.478 110.134 149.590 1.00 63.82 31 SER B CA 1
ATOM 2289 C C . SER B 2 31 ? 82.823 109.818 148.248 1.00 63.82 31 SER B C 1
ATOM 2290 O O . SER B 2 31 ? 82.638 108.638 147.916 1.00 63.82 31 SER B O 1
ATOM 2293 N N . PRO B 2 32 ? 82.453 110.830 147.457 1.00 59.25 32 PRO B N 1
ATOM 2294 C CA . PRO B 2 32 ? 81.815 110.545 146.160 1.00 59.25 32 PRO B CA 1
ATOM 2295 C C . PRO B 2 32 ? 82.720 109.804 145.193 1.00 59.25 32 PRO B C 1
ATOM 2296 O O . PRO B 2 32 ? 82.227 109.179 144.246 1.00 59.25 32 PRO B O 1
ATOM 2300 N N . PHE B 2 33 ? 84.038 109.863 145.402 1.00 54.81 33 PHE B N 1
ATOM 2301 C CA . PHE B 2 33 ? 84.959 109.148 144.524 1.00 54.81 33 PHE B CA 1
ATOM 2302 C C . PHE B 2 33 ? 84.728 107.645 144.592 1.00 54.81 33 PHE B C 1
ATOM 2303 O O . PHE B 2 33 ? 84.771 106.957 143.566 1.00 54.81 33 PHE B O 1
ATOM 2311 N N . VAL B 2 34 ? 84.482 107.117 145.792 1.00 58.38 34 VAL B N 1
ATOM 2312 C CA . VAL B 2 34 ? 84.204 105.690 145.936 1.00 58.38 34 VAL B CA 1
ATOM 2313 C C . VAL B 2 34 ? 82.920 105.320 145.204 1.00 58.38 34 VAL B C 1
ATOM 2314 O O . VAL B 2 34 ? 82.843 104.280 144.538 1.00 58.38 34 VAL B O 1
ATOM 2318 N N . GLN B 2 35 ? 81.891 106.164 145.312 1.00 57.86 35 GLN B N 1
ATOM 2319 C CA . GLN B 2 35 ? 80.655 105.906 144.582 1.00 57.86 35 GLN B CA 1
ATOM 2320 C C . GLN B 2 35 ? 80.883 105.985 143.076 1.00 57.86 35 GLN B C 1
ATOM 2321 O O . GLN B 2 35 ? 80.255 105.250 142.304 1.00 57.86 35 GLN B O 1
ATOM 2327 N N . LYS B 2 36 ? 81.783 106.871 142.641 1.00 54.67 36 LYS B N 1
ATOM 2328 C CA . LYS B 2 36 ? 82.163 106.902 141.233 1.00 54.67 36 LYS B CA 1
ATOM 2329 C C . LYS B 2 36 ? 82.820 105.592 140.818 1.00 54.67 36 LYS B C 1
ATOM 2330 O O . LYS B 2 36 ? 82.554 105.072 139.727 1.00 54.67 36 LYS B O 1
ATOM 2336 N N . THR B 2 37 ? 83.684 105.045 141.677 1.00 55.93 37 THR B N 1
ATOM 2337 C CA . THR B 2 37 ? 84.284 103.746 141.393 1.00 55.93 37 THR B CA 1
ATOM 2338 C C . THR B 2 37 ? 83.218 102.665 141.286 1.00 55.93 37 THR B C 1
ATOM 2339 O O . THR B 2 37 ? 83.298 101.793 140.417 1.00 55.93 37 THR B O 1
ATOM 2343 N N . GLN B 2 38 ? 82.217 102.703 142.168 1.00 58.68 38 GLN B N 1
ATOM 2344 C CA . GLN B 2 38 ? 81.133 101.725 142.091 1.00 58.68 38 GLN B CA 1
ATOM 2345 C C . GLN B 2 38 ? 80.364 101.851 140.779 1.00 58.68 38 GLN B C 1
ATOM 2346 O O . GLN B 2 38 ? 80.039 100.844 140.137 1.00 58.68 38 GLN B O 1
ATOM 2352 N N . ALA B 2 39 ? 80.067 103.083 140.364 1.00 58.78 39 ALA B N 1
ATOM 2353 C CA . ALA B 2 39 ? 79.356 103.285 139.105 1.00 58.78 39 ALA B CA 1
ATOM 2354 C C . ALA B 2 39 ? 80.169 102.761 137.927 1.00 58.78 39 ALA B C 1
ATOM 2355 O O . ALA B 2 39 ? 79.645 102.052 137.057 1.00 58.78 39 ALA B O 1
ATOM 2357 N N . PHE B 2 40 ? 81.462 103.089 137.891 1.00 52.96 40 PHE B N 1
ATOM 2358 C CA . PHE B 2 40 ? 82.293 102.655 136.774 1.00 52.96 40 PHE B CA 1
ATOM 2359 C C . PHE B 2 40 ? 82.486 101.144 136.779 1.00 52.96 40 PHE B C 1
ATOM 2360 O O . PHE B 2 40 ? 82.555 100.521 135.714 1.00 52.96 40 PHE B O 1
ATOM 2368 N N . GLU B 2 41 ? 82.569 100.531 137.963 1.00 55.66 41 GLU B N 1
ATOM 2369 C CA . GLU B 2 41 ? 82.747 99.085 138.012 1.00 55.66 41 GLU B CA 1
ATOM 2370 C C . GLU B 2 41 ? 81.475 98.368 137.584 1.00 55.66 41 GLU B C 1
ATOM 2371 O O . GLU B 2 41 ? 81.540 97.325 136.931 1.00 55.66 41 GLU B O 1
ATOM 2377 N N . LYS B 2 42 ? 80.305 98.925 137.915 1.00 58.48 42 LYS B N 1
ATOM 2378 C CA . LYS B 2 42 ? 79.064 98.377 137.374 1.00 58.48 42 LYS B CA 1
ATOM 2379 C C . LYS B 2 42 ? 79.025 98.502 135.854 1.00 58.48 42 LYS B C 1
ATOM 2380 O O . LYS B 2 42 ? 78.651 97.551 135.147 1.00 58.48 42 LYS B O 1
ATOM 2386 N N . PHE B 2 43 ? 79.421 99.668 135.334 1.00 53.71 43 PHE B N 1
ATOM 2387 C CA . PHE B 2 43 ? 79.418 99.871 133.889 1.00 53.71 43 PHE B CA 1
ATOM 2388 C C . PHE B 2 43 ? 80.358 98.898 133.188 1.00 53.71 43 PHE B C 1
ATOM 2389 O O . PHE B 2 43 ? 80.036 98.373 132.117 1.00 53.71 43 PHE B O 1
ATOM 2397 N N . PHE B 2 44 ? 81.538 98.669 133.763 1.00 50.34 44 PHE B N 1
ATOM 2398 C CA . PHE B 2 44 ? 82.452 97.689 133.189 1.00 50.34 44 PHE B CA 1
ATOM 2399 C C . PHE B 2 44 ? 81.901 96.278 133.338 1.00 50.34 44 PHE B C 1
ATOM 2400 O O . PHE B 2 44 ? 82.110 95.427 132.467 1.00 50.34 44 PHE B O 1
ATOM 2408 N N . MET B 2 45 ? 81.181 96.015 134.432 1.00 56.78 45 MET B N 1
ATOM 2409 C CA . MET B 2 45 ? 80.602 94.696 134.647 1.00 56.78 45 MET B CA 1
ATOM 2410 C C . MET B 2 45 ? 79.606 94.341 133.555 1.00 56.78 45 MET B C 1
ATOM 2411 O O . MET B 2 45 ? 79.610 93.214 133.047 1.00 56.78 45 MET B O 1
ATOM 2416 N N . GLN B 2 46 ? 78.735 95.282 133.179 1.00 54.34 46 GLN B N 1
ATOM 2417 C CA . GLN B 2 46 ? 77.782 94.959 132.120 1.00 54.34 46 GLN B CA 1
ATOM 2418 C C . GLN B 2 46 ? 78.471 94.832 130.764 1.00 54.34 46 GLN B C 1
ATOM 2419 O O . GLN B 2 46 ? 77.974 94.129 129.876 1.00 54.34 46 GLN B O 1
ATOM 2425 N N . ARG B 2 47 ? 79.609 95.505 130.578 1.00 51.68 47 ARG B N 1
ATOM 2426 C CA . ARG B 2 47 ? 80.313 95.475 129.300 1.00 51.68 47 ARG B CA 1
ATOM 2427 C C . ARG B 2 47 ? 81.504 94.524 129.265 1.00 51.68 47 ARG B C 1
ATOM 2428 O O . ARG B 2 47 ? 82.160 94.435 128.222 1.00 51.68 47 ARG B O 1
ATOM 2436 N N . ILE B 2 48 ? 81.792 93.802 130.351 1.00 53.30 48 ILE B N 1
ATOM 2437 C CA . ILE B 2 48 ? 83.051 93.060 130.432 1.00 53.30 48 ILE B CA 1
ATOM 2438 C C . ILE B 2 48 ? 83.088 91.901 129.444 1.00 53.30 48 ILE B C 1
ATOM 2439 O O . ILE B 2 48 ? 84.157 91.338 129.180 1.00 53.30 48 ILE B O 1
ATOM 2444 N N . GLU B 2 49 ? 81.936 91.519 128.889 1.00 58.04 49 GLU B N 1
ATOM 2445 C CA . GLU B 2 49 ? 81.902 90.384 127.972 1.00 58.04 49 GLU B CA 1
ATOM 2446 C C . GLU B 2 49 ? 82.684 90.671 126.695 1.00 58.04 49 GLU B C 1
ATOM 2447 O O . GLU B 2 49 ? 83.387 89.793 126.179 1.00 58.04 49 GLU B O 1
ATOM 2453 N N . LEU B 2 50 ? 82.571 91.891 126.165 1.00 55.02 50 LEU B N 1
ATOM 2454 C CA . LEU B 2 50 ? 83.232 92.211 124.903 1.00 55.02 50 LEU B CA 1
ATOM 2455 C C . LEU B 2 50 ? 84.749 92.242 125.052 1.00 55.02 50 LEU B C 1
ATOM 2456 O O . LEU B 2 50 ? 85.472 91.694 124.212 1.00 55.02 50 LEU B O 1
ATOM 2461 N N . TYR B 2 51 ? 85.250 92.875 126.109 1.00 48.69 51 TYR B N 1
ATOM 2462 C CA . TYR B 2 51 ? 86.690 92.980 126.298 1.00 48.69 51 TYR B CA 1
ATOM 2463 C C . TYR B 2 51 ? 87.295 91.631 126.670 1.00 48.69 51 TYR B C 1
ATOM 2464 O O . TYR B 2 51 ? 86.620 90.741 127.192 1.00 48.69 51 TYR B O 1
ATOM 2473 N N . ASP B 2 52 ? 88.589 91.491 126.394 1.00 49.25 52 ASP B N 1
ATOM 2474 C CA . ASP B 2 52 ? 89.343 90.291 126.732 1.00 49.25 52 ASP B CA 1
ATOM 2475 C C . ASP B 2 52 ? 90.261 90.603 127.907 1.00 49.25 52 ASP B C 1
ATOM 2476 O O . ASP B 2 52 ? 90.995 91.596 127.879 1.00 49.25 52 ASP B O 1
ATOM 2481 N N . LYS B 2 53 ? 90.212 89.757 128.937 1.00 50.59 53 LYS B N 1
ATOM 2482 C CA . LYS B 2 53 ? 90.999 90.003 130.142 1.00 50.59 53 LYS B CA 1
ATOM 2483 C C . LYS B 2 53 ? 92.493 89.879 129.869 1.00 50.59 53 LYS B C 1
ATOM 2484 O O . LYS B 2 53 ? 93.276 90.768 130.231 1.00 50.59 53 LYS B O 1
ATOM 2490 N N . ASP B 2 54 ? 92.907 88.780 129.235 1.00 46.62 54 ASP B N 1
ATOM 2491 C CA . ASP B 2 54 ? 94.330 88.540 129.015 1.00 46.62 54 ASP B CA 1
ATOM 2492 C C . ASP B 2 54 ? 94.927 89.560 128.054 1.00 46.62 54 ASP B C 1
ATOM 2493 O O . ASP B 2 54 ? 96.051 90.030 128.259 1.00 46.62 54 ASP B O 1
ATOM 2498 N N . GLU B 2 55 ? 94.191 89.916 126.998 1.00 43.10 55 GLU B N 1
ATOM 2499 C CA . GLU B 2 55 ? 94.689 90.916 126.058 1.00 43.10 55 GLU B CA 1
ATOM 2500 C C . GLU B 2 55 ? 94.831 92.276 126.729 1.00 43.10 55 GLU B C 1
ATOM 2501 O O . GLU B 2 55 ? 95.802 93.002 126.484 1.00 43.10 55 GLU B O 1
ATOM 2507 N N . ILE B 2 56 ? 93.865 92.641 127.577 1.00 37.45 56 ILE B N 1
ATOM 2508 C CA . ILE B 2 56 ? 93.946 93.905 128.303 1.00 37.45 56 ILE B CA 1
ATOM 2509 C C . ILE B 2 56 ? 95.148 93.905 129.238 1.00 37.45 56 ILE B C 1
ATOM 2510 O O . ILE B 2 56 ? 95.893 94.890 129.316 1.00 37.45 56 ILE B O 1
ATOM 2515 N N . GLU B 2 57 ? 95.359 92.801 129.959 1.00 44.38 57 GLU B N 1
ATOM 2516 C CA . GLU B 2 57 ? 96.513 92.713 130.849 1.00 44.38 57 GLU B CA 1
ATOM 2517 C C . GLU B 2 57 ? 97.819 92.791 130.066 1.00 44.38 57 GLU B C 1
ATOM 2518 O O . GLU B 2 57 ? 98.799 93.381 130.536 1.00 44.38 57 GLU B O 1
ATOM 2524 N N . ARG B 2 58 ? 97.853 92.190 128.874 1.00 41.32 58 ARG B N 1
ATOM 2525 C CA . ARG B 2 58 ? 99.031 92.294 128.020 1.00 41.32 58 ARG B CA 1
ATOM 2526 C C . ARG B 2 58 ? 99.275 93.736 127.595 1.00 41.32 58 ARG B C 1
ATOM 2527 O O . ARG B 2 58 ? 100.418 94.207 127.599 1.00 41.32 58 ARG B O 1
ATOM 2535 N N . LYS B 2 59 ? 98.213 94.452 127.218 1.00 32.69 59 LYS B N 1
ATOM 2536 C CA . LYS B 2 59 ? 98.365 95.861 126.873 1.00 32.69 59 LYS B CA 1
ATOM 2537 C C . LYS B 2 59 ? 98.692 96.697 128.102 1.00 32.69 59 LYS B C 1
ATOM 2538 O O . LYS B 2 59 ? 99.427 97.687 128.012 1.00 32.69 59 LYS B O 1
ATOM 2544 N N . GLY B 2 60 ? 98.161 96.314 129.259 1.00 30.09 60 GLY B N 1
ATOM 2545 C CA . GLY B 2 60 ? 98.310 97.101 130.462 1.00 30.09 60 GLY B CA 1
ATOM 2546 C C . GLY B 2 60 ? 97.325 98.238 130.598 1.00 30.09 60 GLY B C 1
ATOM 2547 O O . GLY B 2 60 ? 97.460 99.044 131.526 1.00 30.09 60 GLY B O 1
ATOM 2548 N N . SER B 2 61 ? 96.343 98.332 129.704 1.00 26.87 61 SER B N 1
ATOM 2549 C CA . SER B 2 61 ? 95.337 99.381 129.763 1.00 26.87 61 SER B CA 1
ATOM 2550 C C . SER B 2 61 ? 94.081 98.894 129.059 1.00 26.87 61 SER B C 1
ATOM 2551 O O . SER B 2 61 ? 94.106 97.918 128.307 1.00 26.87 61 SER B O 1
ATOM 2554 N N . ILE B 2 62 ? 92.977 99.588 129.314 1.00 25.30 62 ILE B N 1
ATOM 2555 C CA . ILE B 2 62 ? 91.693 99.290 128.693 1.00 25.30 62 ILE B CA 1
ATOM 2556 C C . ILE B 2 62 ? 91.210 100.530 127.955 1.00 25.30 62 ILE B C 1
ATOM 2557 O O . ILE B 2 62 ? 91.230 101.636 128.506 1.00 25.30 62 ILE B O 1
ATOM 2562 N N . LEU B 2 63 ? 90.797 100.348 126.706 1.00 26.02 63 LEU B N 1
ATOM 2563 C CA . LEU B 2 63 ? 90.222 101.421 125.909 1.00 26.02 63 LEU B CA 1
ATOM 2564 C C . LEU B 2 63 ? 88.707 101.377 126.058 1.00 26.02 63 LEU B C 1
ATOM 2565 O O . LEU B 2 63 ? 88.055 100.471 125.528 1.00 26.02 63 LEU B O 1
ATOM 2570 N N . VAL B 2 64 ? 88.153 102.347 126.777 1.00 25.78 64 VAL B N 1
ATOM 2571 C CA . VAL B 2 64 ? 86.716 102.447 126.997 1.00 25.78 64 VAL B CA 1
ATOM 2572 C C . VAL B 2 64 ? 86.205 103.700 126.298 1.00 25.78 64 VAL B C 1
ATOM 2573 O O . VAL B 2 64 ? 86.783 104.783 126.444 1.00 25.78 64 VAL B O 1
ATOM 2577 N N . ASP B 2 65 ? 85.142 103.540 125.514 1.00 36.99 65 ASP B N 1
ATOM 2578 C CA . ASP B 2 65 ? 84.635 104.634 124.697 1.00 36.99 65 ASP B CA 1
ATOM 2579 C C . ASP B 2 65 ? 84.013 105.719 125.567 1.00 36.99 65 ASP B C 1
ATOM 2580 O O . ASP B 2 65 ? 83.236 105.431 126.483 1.00 36.99 65 ASP B O 1
ATOM 2585 N N . TYR B 2 66 ? 84.361 106.975 125.280 1.00 37.34 66 TYR B N 1
ATOM 2586 C CA . TYR B 2 66 ? 83.704 108.091 125.949 1.00 37.34 66 TYR B CA 1
ATOM 2587 C C . TYR B 2 66 ? 82.290 108.288 125.418 1.00 37.34 66 TYR B C 1
ATOM 2588 O O . TYR B 2 66 ? 81.384 108.665 126.169 1.00 37.34 66 TYR B O 1
ATOM 2597 N N . LYS B 2 67 ? 82.085 108.040 124.121 1.00 41.48 67 LYS B N 1
ATOM 2598 C CA . LYS B 2 67 ? 80.751 108.166 123.541 1.00 41.48 67 LYS B CA 1
ATOM 2599 C C . LYS B 2 67 ? 79.785 107.161 124.154 1.00 41.48 67 LYS B C 1
ATOM 2600 O O . LYS B 2 67 ? 78.619 107.483 124.408 1.00 41.48 67 LYS B O 1
ATOM 2606 N N . GLU B 2 68 ? 80.245 105.929 124.376 1.00 48.59 68 GLU B N 1
ATOM 2607 C CA . GLU B 2 68 ? 79.391 104.931 125.009 1.00 48.59 68 GLU B CA 1
ATOM 2608 C C . GLU B 2 68 ? 79.100 105.318 126.454 1.00 48.59 68 GLU B C 1
ATOM 2609 O O . GLU B 2 68 ? 77.974 105.162 126.937 1.00 48.59 68 GLU B O 1
ATOM 2615 N N . LEU B 2 69 ? 80.100 105.862 127.151 1.00 47.90 69 LEU B N 1
ATOM 2616 C CA . LEU B 2 69 ? 79.920 106.213 128.556 1.00 47.90 69 LEU B CA 1
ATOM 2617 C C . LEU B 2 69 ? 79.011 107.424 128.723 1.00 47.90 69 LEU B C 1
ATOM 2618 O O . LEU B 2 69 ? 78.347 107.571 129.756 1.00 47.90 69 LEU B O 1
ATOM 2623 N N . ILE B 2 70 ? 78.966 108.305 127.721 1.00 50.52 70 ILE B N 1
ATOM 2624 C CA . ILE B 2 70 ? 78.134 109.499 127.811 1.00 50.52 70 ILE B CA 1
ATOM 2625 C C . ILE B 2 70 ? 76.648 109.190 127.706 1.00 50.52 70 ILE B C 1
ATOM 2626 O O . ILE B 2 70 ? 75.824 110.106 127.809 1.00 50.52 70 ILE B O 1
ATOM 2631 N N . GLU B 2 71 ? 76.284 107.920 127.534 1.00 60.37 71 GLU B N 1
ATOM 2632 C CA . GLU B 2 71 ? 74.888 107.555 127.338 1.00 60.37 71 GLU B CA 1
ATOM 2633 C C . GLU B 2 71 ? 74.051 107.899 128.566 1.00 60.37 71 GLU B C 1
ATOM 2634 O O . GLU B 2 71 ? 74.563 108.055 129.677 1.00 60.37 71 GLU B O 1
ATOM 2640 N N . ASP B 2 72 ? 72.743 108.014 128.345 1.00 72.41 72 ASP B N 1
ATOM 2641 C CA . ASP B 2 72 ? 71.787 108.414 129.371 1.00 72.41 72 ASP B CA 1
ATOM 2642 C C . ASP B 2 72 ? 71.403 107.253 130.282 1.00 72.41 72 ASP B C 1
ATOM 2643 O O . ASP B 2 72 ? 72.121 106.252 130.359 1.00 72.41 72 ASP B O 1
ATOM 2648 N N . ARG B 2 73 ? 70.303 107.427 131.016 1.00 73.61 73 ARG B N 1
ATOM 2649 C CA . ARG B 2 73 ? 69.705 106.460 131.959 1.00 73.61 73 ARG B CA 1
ATOM 2650 C C . ARG B 2 73 ? 70.747 106.132 133.030 1.00 73.61 73 ARG B C 1
ATOM 2651 O O . ARG B 2 73 ? 71.370 107.068 133.558 1.00 73.61 73 ARG B O 1
ATOM 2659 N N . GLU B 2 74 ? 70.966 104.859 133.379 1.00 70.91 74 GLU B N 1
ATOM 2660 C CA . GLU B 2 74 ? 71.736 104.520 134.574 1.00 70.91 74 GLU B CA 1
ATOM 2661 C C . GLU B 2 74 ? 73.145 105.100 134.525 1.00 70.91 74 GLU B C 1
ATOM 2662 O O . GLU B 2 74 ? 73.728 105.418 135.568 1.00 70.91 74 GLU B O 1
ATOM 2668 N N . LEU B 2 75 ? 73.709 105.244 133.325 1.00 68.06 75 LEU B N 1
ATOM 2669 C CA . LEU B 2 75 ? 75.039 105.831 133.201 1.00 68.06 75 LEU B CA 1
ATOM 2670 C C . LEU B 2 75 ? 75.048 107.270 133.703 1.00 68.06 75 LEU B C 1
ATOM 2671 O O . LEU B 2 75 ? 75.986 107.698 134.385 1.00 68.06 75 LEU B O 1
ATOM 2676 N N . THR B 2 76 ? 74.007 108.036 133.369 1.00 74.82 76 THR B N 1
ATOM 2677 C CA . THR B 2 76 ? 73.915 109.410 133.852 1.00 74.82 76 THR B CA 1
ATOM 2678 C C . THR B 2 76 ? 73.268 109.476 135.230 1.00 74.82 76 THR B C 1
ATOM 2679 O O . THR B 2 76 ? 73.472 110.444 135.971 1.00 74.82 76 THR B O 1
ATOM 2683 N N . LYS B 2 77 ? 72.464 108.470 135.584 1.00 75.19 77 LYS B N 1
ATOM 2684 C CA . LYS B 2 77 ? 71.817 108.473 136.893 1.00 75.19 77 LYS B CA 1
ATOM 2685 C C . LYS B 2 77 ? 72.831 108.306 138.018 1.00 75.19 77 LYS B C 1
ATOM 2686 O O . LYS B 2 77 ? 72.717 108.953 139.066 1.00 75.19 77 LYS B O 1
ATOM 2692 N N . SER B 2 78 ? 73.824 107.436 137.824 1.00 74.60 78 SER B N 1
ATOM 2693 C CA . SER B 2 78 ? 74.797 107.179 138.881 1.00 74.60 78 SER B CA 1
ATOM 2694 C C . SER B 2 78 ? 75.628 108.419 139.188 1.00 74.60 78 SER B C 1
ATOM 2695 O O . SER B 2 78 ? 75.835 108.762 140.357 1.00 74.60 78 SER B O 1
ATOM 2698 N N . ILE B 2 79 ? 76.113 109.102 138.156 1.00 71.61 79 ILE B N 1
ATOM 2699 C CA . ILE B 2 79 ? 76.853 110.349 138.337 1.00 71.61 79 ILE B CA 1
ATOM 2700 C C . ILE B 2 79 ? 76.194 111.438 137.496 1.00 71.61 79 ILE B C 1
ATOM 2701 O O . ILE B 2 79 ? 76.040 111.279 136.276 1.00 71.61 79 ILE B O 1
ATOM 2706 N N . PRO B 2 80 ? 75.776 112.550 138.108 1.00 70.61 80 PRO B N 1
ATOM 2707 C CA . PRO B 2 80 ? 74.936 113.515 137.375 1.00 70.61 80 PRO B CA 1
ATOM 2708 C C . PRO B 2 80 ? 75.621 114.152 136.179 1.00 70.61 80 PRO B C 1
ATOM 2709 O O . PRO B 2 80 ? 75.105 114.066 135.058 1.00 70.61 80 PRO B O 1
ATOM 2713 N N . ASN B 2 81 ? 76.775 114.787 136.380 1.00 55.92 81 ASN B N 1
ATOM 2714 C CA . ASN B 2 81 ? 77.478 115.506 135.320 1.00 55.92 81 ASN B CA 1
ATOM 2715 C C . ASN B 2 81 ? 78.792 114.779 135.025 1.00 55.92 81 ASN B C 1
ATOM 2716 O O . ASN B 2 81 ? 79.845 115.102 135.577 1.00 55.92 81 ASN B O 1
ATOM 2721 N N . ILE B 2 82 ? 78.721 113.787 134.135 1.00 50.75 82 ILE B N 1
ATOM 2722 C CA . ILE B 2 82 ? 79.905 112.997 133.813 1.00 50.75 82 ILE B CA 1
ATOM 2723 C C . ILE B 2 82 ? 80.911 113.826 133.024 1.00 50.75 82 ILE B C 1
ATOM 2724 O O . ILE B 2 82 ? 82.117 113.783 133.296 1.00 50.75 82 ILE B O 1
ATOM 2729 N N . SER B 2 83 ? 80.440 114.598 132.043 1.00 42.94 83 SER B N 1
ATOM 2730 C CA . SER B 2 83 ? 81.352 115.433 131.268 1.00 42.94 83 SER B CA 1
ATOM 2731 C C . SER B 2 83 ? 81.988 116.508 132.141 1.00 42.94 83 SER B C 1
ATOM 2732 O O . SER B 2 83 ? 83.197 116.752 132.057 1.00 42.94 83 SER B O 1
ATOM 2735 N N . THR B 2 84 ? 81.188 117.155 132.993 1.00 42.82 84 THR B N 1
ATOM 2736 C CA . THR B 2 84 ? 81.719 118.200 133.862 1.00 42.82 84 THR B CA 1
ATOM 2737 C C . THR B 2 84 ? 82.716 117.633 134.865 1.00 42.82 84 THR B C 1
ATOM 2738 O O . THR B 2 84 ? 83.770 118.233 135.110 1.00 42.82 84 THR B O 1
ATOM 2742 N N . GLU B 2 85 ? 82.400 116.478 135.456 1.00 44.43 85 GLU B N 1
ATOM 2743 C CA . GLU B 2 85 ? 83.333 115.843 136.381 1.00 44.43 85 GLU B CA 1
ATOM 2744 C C . GLU B 2 85 ? 84.624 115.453 135.676 1.00 44.43 85 GLU B C 1
ATOM 2745 O O . GLU B 2 85 ? 85.720 115.656 136.211 1.00 44.43 85 GLU B O 1
ATOM 2751 N N . LEU B 2 86 ? 84.516 114.896 134.470 1.00 34.08 86 LEU B N 1
ATOM 2752 C CA . LEU B 2 86 ? 85.707 114.451 133.759 1.00 34.08 86 LEU B CA 1
ATOM 2753 C C . LEU B 2 86 ? 86.562 115.638 133.333 1.00 34.08 86 LEU B C 1
ATOM 2754 O O . LEU B 2 86 ? 87.791 115.535 133.267 1.00 34.08 86 LEU B O 1
ATOM 2759 N N . ARG B 2 87 ? 85.927 116.774 133.037 1.00 27.55 87 ARG B N 1
ATOM 2760 C CA . ARG B 2 87 ? 86.679 117.979 132.700 1.00 27.55 87 ARG B CA 1
ATOM 2761 C C . ARG B 2 87 ? 87.365 118.572 133.925 1.00 27.55 87 ARG B C 1
ATOM 2762 O O . ARG B 2 87 ? 88.548 118.926 133.873 1.00 27.55 87 ARG B O 1
ATOM 277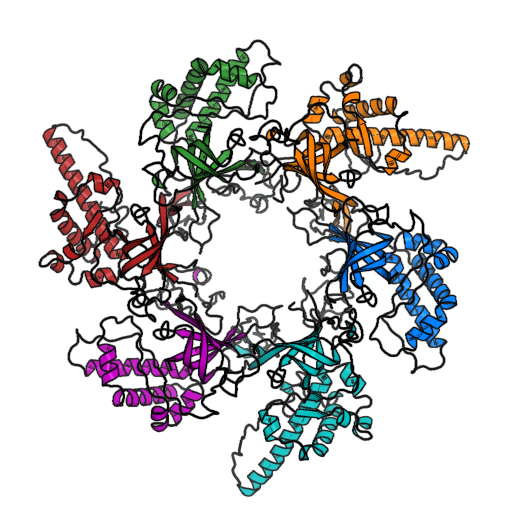0 N N . ASP B 2 88 ? 86.639 118.687 135.041 1.00 34.77 88 ASP B N 1
ATOM 2771 C CA . ASP B 2 88 ? 87.149 119.445 136.182 1.00 34.77 88 ASP B CA 1
ATOM 2772 C C . ASP B 2 88 ? 88.357 118.771 136.822 1.00 34.77 88 ASP B C 1
ATOM 2773 O O . ASP B 2 88 ? 89.385 119.419 137.050 1.00 34.77 88 ASP B O 1
ATOM 2778 N N . MET B 2 89 ? 88.257 117.480 137.127 1.00 30.73 89 MET B N 1
ATOM 2779 C CA . MET B 2 89 ? 89.352 116.721 137.730 1.00 30.73 89 MET B CA 1
ATOM 2780 C C . MET B 2 89 ? 89.585 115.432 136.943 1.00 30.73 89 MET B C 1
ATOM 2781 O O . MET B 2 89 ? 89.221 114.331 137.375 1.00 30.73 89 MET B O 1
ATOM 2786 N N . PRO B 2 90 ? 90.206 115.541 135.763 1.00 26.76 90 PRO B N 1
ATOM 2787 C CA . PRO B 2 90 ? 90.429 114.340 134.941 1.00 26.76 90 PRO B CA 1
ATOM 2788 C C . PRO B 2 90 ? 91.240 113.269 135.644 1.00 26.76 90 PRO B C 1
ATOM 2789 O O . PRO B 2 90 ? 90.972 112.076 135.460 1.00 26.76 90 PRO B O 1
ATOM 2793 N N . GLN B 2 91 ? 92.235 113.663 136.443 1.00 31.28 91 GLN B N 1
ATOM 2794 C CA . GLN B 2 91 ? 93.071 112.676 137.116 1.00 31.28 91 GLN B CA 1
ATOM 2795 C C . GLN B 2 91 ? 92.255 111.824 138.078 1.00 31.28 91 GLN B C 1
ATOM 2796 O O . GLN B 2 91 ? 92.397 110.597 138.100 1.00 31.28 91 GLN B O 1
ATOM 2802 N N . LYS B 2 92 ? 91.390 112.454 138.876 1.00 32.61 92 LYS B N 1
ATOM 2803 C CA . LYS B 2 92 ? 90.578 111.698 139.824 1.00 32.61 92 LYS B CA 1
ATOM 2804 C C . LYS B 2 92 ? 89.609 110.768 139.105 1.00 32.61 92 LYS B C 1
ATOM 2805 O O . LYS B 2 92 ? 89.425 109.616 139.514 1.00 32.61 92 LYS B O 1
ATOM 2811 N N . ILE B 2 93 ? 88.982 111.251 138.030 1.00 31.19 93 ILE B N 1
ATOM 2812 C CA . ILE B 2 93 ? 88.031 110.425 137.291 1.00 31.19 93 ILE B CA 1
ATOM 2813 C C . ILE B 2 93 ? 88.732 109.227 136.666 1.00 31.19 93 ILE B C 1
ATOM 2814 O O . ILE B 2 93 ? 88.239 108.095 136.738 1.00 31.19 93 ILE B O 1
ATOM 2819 N N . LEU B 2 94 ? 89.894 109.451 136.048 1.00 29.75 94 LEU B N 1
ATOM 2820 C CA . LEU B 2 94 ? 90.620 108.344 135.433 1.00 29.75 94 LEU B CA 1
ATOM 2821 C C . LEU B 2 94 ? 91.129 107.362 136.478 1.00 29.75 94 LEU B C 1
ATOM 2822 O O . LEU B 2 94 ? 91.116 106.147 136.251 1.00 29.75 94 LEU B O 1
ATOM 2827 N N . GLN B 2 95 ? 91.593 107.864 137.625 1.00 33.69 95 GLN B N 1
ATOM 2828 C CA . GLN B 2 95 ? 92.036 106.971 138.688 1.00 33.69 95 GLN B CA 1
ATOM 2829 C C . GLN B 2 95 ? 90.882 106.119 139.196 1.00 33.69 95 GLN B C 1
ATOM 2830 O O . GLN B 2 95 ? 91.043 104.914 139.416 1.00 33.69 95 GLN B O 1
ATOM 2836 N N . CYS B 2 96 ? 89.707 106.724 139.379 1.00 39.18 96 CYS B N 1
ATOM 2837 C CA . CYS B 2 96 ? 88.542 105.958 139.809 1.00 39.18 96 CYS B CA 1
ATOM 2838 C C . CYS B 2 96 ? 88.142 104.924 138.763 1.00 39.18 96 CYS B C 1
ATOM 2839 O O . CYS B 2 96 ? 87.791 103.789 139.104 1.00 39.18 96 CYS B O 1
ATOM 2842 N N . MET B 2 97 ? 88.191 105.298 137.483 1.00 39.85 97 MET B N 1
ATOM 2843 C CA . MET B 2 97 ? 87.816 104.369 136.421 1.00 39.85 97 MET B CA 1
ATOM 2844 C C . MET B 2 97 ? 88.779 103.185 136.358 1.00 39.85 97 MET B C 1
ATOM 2845 O O . MET B 2 97 ? 88.355 102.028 136.221 1.00 39.85 97 MET B O 1
ATOM 2850 N N . GLY B 2 98 ? 90.081 103.460 136.455 1.00 40.92 98 GLY B N 1
ATOM 2851 C CA . GLY B 2 98 ? 91.059 102.385 136.472 1.00 40.92 98 GLY B CA 1
ATOM 2852 C C . GLY B 2 98 ? 90.933 101.508 137.701 1.00 40.92 98 GLY B C 1
ATOM 2853 O O . GLY B 2 98 ? 91.101 100.290 137.626 1.00 40.92 98 GLY B O 1
ATOM 2854 N N . LEU B 2 99 ? 90.630 102.114 138.850 1.00 43.67 99 LEU B N 1
ATOM 2855 C CA . LEU B 2 99 ? 90.374 101.332 140.052 1.00 43.67 99 LEU B CA 1
ATOM 2856 C C . LEU B 2 99 ? 89.177 100.414 139.858 1.00 43.67 99 LEU B C 1
ATOM 2857 O O . LEU B 2 99 ? 89.199 99.252 140.277 1.00 43.67 99 LEU B O 1
ATOM 2862 N N . ALA B 2 100 ? 88.123 100.920 139.216 1.00 46.14 100 ALA B N 1
ATOM 2863 C CA . ALA B 2 100 ? 86.938 100.106 138.974 1.00 46.14 100 ALA B CA 1
ATOM 2864 C C . ALA B 2 100 ? 87.244 98.936 138.048 1.00 46.14 100 ALA B C 1
ATOM 2865 O O . ALA B 2 100 ? 86.822 97.801 138.309 1.00 46.14 100 ALA B O 1
ATOM 2867 N N . ILE B 2 101 ? 87.973 99.186 136.957 1.00 45.16 101 ILE B N 1
ATOM 2868 C CA . ILE B 2 101 ? 88.278 98.095 136.034 1.00 45.16 101 ILE B CA 1
ATOM 2869 C C . ILE B 2 101 ? 89.215 97.083 136.686 1.00 45.16 101 ILE B C 1
ATOM 2870 O O . ILE B 2 101 ? 89.070 95.868 136.494 1.00 45.16 101 ILE B O 1
ATOM 2875 N N . HIS B 2 102 ? 90.169 97.557 137.489 1.00 52.24 102 HIS B N 1
ATOM 2876 C CA . HIS B 2 102 ? 91.043 96.647 138.217 1.00 52.24 102 HIS B CA 1
ATOM 2877 C C . HIS B 2 102 ? 90.242 95.781 139.178 1.00 52.24 102 HIS B C 1
ATOM 2878 O O . HIS B 2 102 ? 90.455 94.564 139.257 1.00 52.24 102 HIS B O 1
ATOM 2885 N N . GLN B 2 103 ? 89.297 96.387 139.902 1.00 53.44 103 GLN B N 1
ATOM 2886 C CA . GLN B 2 103 ? 88.497 95.632 140.858 1.00 53.44 103 GLN B CA 1
ATOM 2887 C C . GLN B 2 103 ? 87.625 94.598 140.157 1.00 53.44 103 GLN B C 1
ATOM 2888 O O . GLN B 2 103 ? 87.494 93.465 140.635 1.00 53.44 103 GLN B O 1
ATOM 2894 N N . VAL B 2 104 ? 87.013 94.963 139.026 1.00 53.73 104 VAL B N 1
ATOM 2895 C CA . VAL B 2 104 ? 86.141 94.006 138.347 1.00 53.73 104 VAL B CA 1
ATOM 2896 C C . VAL B 2 104 ? 86.955 92.866 137.748 1.00 53.73 104 VAL B C 1
ATOM 2897 O O . VAL B 2 104 ? 86.526 91.706 137.773 1.00 53.73 104 VAL B O 1
ATOM 2901 N N . LEU B 2 105 ? 88.142 93.161 137.210 1.00 57.76 105 LEU B N 1
ATOM 2902 C CA . LEU B 2 105 ? 88.984 92.078 136.711 1.00 57.76 105 LEU B CA 1
ATOM 2903 C C . LEU B 2 105 ? 89.416 91.157 137.844 1.00 57.76 105 LEU B C 1
ATOM 2904 O O . LEU B 2 105 ? 89.404 89.927 137.695 1.00 57.76 105 LEU B O 1
ATOM 2909 N N . THR B 2 106 ? 89.783 91.731 138.993 1.00 59.56 106 THR B N 1
ATOM 2910 C CA . THR B 2 106 ? 90.169 90.904 140.129 1.00 59.56 106 THR B CA 1
ATOM 2911 C C . THR B 2 106 ? 89.012 90.034 140.599 1.00 59.56 106 THR B C 1
ATOM 2912 O O . THR B 2 106 ? 89.208 88.859 140.914 1.00 59.56 106 THR B O 1
ATOM 2916 N N . LYS B 2 107 ? 87.796 90.584 140.646 1.00 63.26 107 LYS B N 1
ATOM 2917 C CA . LYS B 2 107 ? 86.669 89.790 141.129 1.00 63.26 107 LYS B CA 1
ATOM 2918 C C . LYS B 2 107 ? 86.270 88.721 140.115 1.00 63.26 107 LYS B C 1
ATOM 2919 O O . LYS B 2 107 ? 85.823 87.633 140.497 1.00 63.26 107 LYS B O 1
ATOM 2925 N N . ASP B 2 108 ? 86.443 88.998 138.820 1.00 68.47 108 ASP B N 1
ATOM 2926 C CA . ASP B 2 108 ? 86.227 87.963 137.813 1.00 68.47 108 ASP B CA 1
ATOM 2927 C C . ASP B 2 108 ? 87.223 86.822 137.979 1.00 68.47 108 ASP B C 1
ATOM 2928 O O . ASP B 2 108 ? 86.848 85.641 137.933 1.00 68.47 108 ASP B O 1
ATOM 2933 N N . LEU B 2 109 ? 88.500 87.155 138.183 1.00 67.71 109 LEU B N 1
ATOM 2934 C CA . LEU B 2 109 ? 89.492 86.111 138.419 1.00 67.71 109 LEU B CA 1
ATOM 2935 C C . LEU B 2 109 ? 89.231 85.385 139.733 1.00 67.71 109 LEU B C 1
ATOM 2936 O O . LEU B 2 109 ? 89.530 84.195 139.858 1.00 67.71 109 LEU B O 1
ATOM 2941 N N . GLU B 2 110 ? 88.662 86.078 140.723 1.00 71.23 110 GLU B N 1
ATOM 2942 C CA . GLU B 2 110 ? 88.296 85.414 141.971 1.00 71.23 110 GLU B CA 1
ATOM 2943 C C . GLU B 2 110 ? 87.162 84.420 141.757 1.00 71.23 110 GLU B C 1
ATOM 2944 O O . GLU B 2 110 ? 87.171 83.328 142.333 1.00 71.23 110 GLU B O 1
ATOM 2950 N N . ARG B 2 111 ? 86.171 84.782 140.939 1.00 74.28 111 ARG B N 1
ATOM 2951 C CA . ARG B 2 111 ? 85.115 83.830 140.605 1.00 74.28 111 ARG B CA 1
ATOM 2952 C C . ARG B 2 111 ? 85.682 82.620 139.873 1.00 74.28 111 ARG B C 1
ATOM 2953 O O . ARG B 2 111 ? 85.308 81.474 140.158 1.00 74.28 111 ARG B O 1
ATOM 2961 N N . HIS B 2 112 ? 86.592 82.858 138.924 1.00 80.43 112 HIS B N 1
ATOM 2962 C CA . HIS B 2 112 ? 87.211 81.748 138.206 1.00 80.43 112 HIS B CA 1
ATOM 2963 C C . HIS B 2 112 ? 88.026 80.866 139.148 1.00 80.43 112 HIS B C 1
ATOM 2964 O O . HIS B 2 112 ? 88.015 79.635 139.027 1.00 80.43 112 HIS B O 1
ATOM 2971 N N . ALA B 2 113 ? 88.734 81.480 140.099 1.00 80.23 113 ALA B N 1
ATOM 2972 C CA . ALA B 2 113 ? 89.500 80.713 141.074 1.00 80.23 113 ALA B CA 1
ATOM 2973 C C . ALA B 2 113 ? 88.582 79.920 141.994 1.00 80.23 113 ALA B C 1
ATOM 2974 O O . ALA B 2 113 ? 88.924 78.811 142.414 1.00 80.23 113 ALA B O 1
ATOM 2976 N N . ALA B 2 114 ? 87.417 80.477 142.329 1.00 81.43 114 ALA B N 1
ATOM 2977 C CA . ALA B 2 114 ? 86.444 79.732 143.122 1.00 81.43 114 ALA B CA 1
ATOM 2978 C C . ALA B 2 114 ? 85.935 78.515 142.361 1.00 81.43 114 ALA B C 1
ATOM 2979 O O . ALA B 2 114 ? 85.805 77.424 142.931 1.00 81.43 114 ALA B O 1
ATOM 2981 N N . GLU B 2 115 ? 85.644 78.683 141.068 1.00 83.37 115 GLU B N 1
ATOM 2982 C CA . GLU B 2 115 ? 85.241 77.538 140.252 1.00 83.37 115 GLU B CA 1
ATOM 2983 C C . GLU B 2 115 ? 86.347 76.490 140.192 1.00 83.37 115 GLU B C 1
ATOM 2984 O O . GLU B 2 115 ? 86.082 75.286 140.300 1.00 83.37 115 GLU B O 1
ATOM 2990 N N . LEU B 2 116 ? 87.595 76.934 140.024 1.00 83.66 116 LEU B N 1
ATOM 2991 C CA . LEU B 2 116 ? 88.717 76.000 139.981 1.00 83.66 116 LEU B CA 1
ATOM 2992 C C . LEU B 2 116 ? 88.882 75.272 141.310 1.00 83.66 116 LEU B C 1
ATOM 2993 O O . LEU B 2 116 ? 89.194 74.077 141.335 1.00 83.66 116 LEU B O 1
ATOM 2998 N N . GLN B 2 117 ? 88.690 75.982 142.424 1.00 87.08 117 GLN B N 1
ATOM 2999 C CA . GLN B 2 117 ? 88.777 75.359 143.740 1.00 87.08 117 GLN B CA 1
ATOM 3000 C C . GLN B 2 117 ? 87.680 74.322 143.932 1.00 87.08 117 GLN B C 1
ATOM 3001 O O . GLN B 2 117 ? 87.921 73.250 144.499 1.00 87.08 117 GLN B O 1
ATOM 3007 N N . VAL B 2 118 ? 86.464 74.629 143.476 1.00 84.33 118 VAL B N 1
ATOM 3008 C CA . VAL B 2 118 ? 85.377 73.656 143.554 1.00 84.33 118 VAL B CA 1
ATOM 3009 C C . VAL B 2 118 ? 85.708 72.424 142.722 1.00 84.33 118 VAL B C 1
ATOM 3010 O O . VAL B 2 118 ? 85.473 71.286 143.149 1.00 84.33 118 VAL B O 1
ATOM 3014 N N . GLN B 2 119 ? 86.261 72.629 141.524 1.00 86.17 119 GLN B N 1
ATOM 3015 C CA . GLN B 2 119 ? 86.612 71.498 140.669 1.00 86.17 119 GLN B CA 1
ATOM 3016 C C . GLN B 2 119 ? 87.699 70.637 141.304 1.00 86.17 119 GLN B C 1
ATOM 3017 O O . GLN B 2 119 ? 87.586 69.406 141.349 1.00 86.17 119 GLN B O 1
ATOM 3023 N N . GLU B 2 120 ? 88.766 71.268 141.803 1.00 90.53 120 GLU B N 1
ATOM 3024 C CA . GLU B 2 120 ? 89.877 70.507 142.367 1.00 90.53 120 GLU B CA 1
ATOM 3025 C C . GLU B 2 120 ? 89.555 69.999 143.767 1.00 90.53 120 GLU B C 1
ATOM 3026 O O . GLU B 2 120 ? 90.037 68.935 144.173 1.00 90.53 120 GLU B O 1
ATOM 3032 N N . GLY B 2 121 ? 88.745 70.741 144.520 1.00 88.42 121 GLY B N 1
ATOM 3033 C CA . GLY B 2 121 ? 88.415 70.358 145.877 1.00 88.42 121 GLY B CA 1
ATOM 3034 C C . GLY B 2 121 ? 89.455 70.705 146.917 1.00 88.42 121 GLY B C 1
ATOM 3035 O O . GLY B 2 121 ? 89.294 70.320 148.081 1.00 88.42 121 GLY B O 1
ATOM 3036 N N . LEU B 2 122 ? 90.515 71.418 146.541 1.00 88.23 122 LEU B N 1
ATOM 3037 C CA . LEU B 2 122 ? 91.571 71.806 147.457 1.00 88.23 122 LEU B CA 1
ATOM 3038 C C . LEU B 2 122 ? 91.433 73.279 147.814 1.00 88.23 122 LEU B C 1
ATOM 3039 O O . LEU B 2 122 ? 91.517 74.136 146.922 1.00 88.23 122 LEU B O 1
ATOM 3044 N N . PRO B 2 123 ? 91.212 73.617 149.090 1.00 88.52 123 PRO B N 1
ATOM 3045 C CA . PRO B 2 123 ? 91.101 75.040 149.457 1.00 88.52 123 PRO B CA 1
ATOM 3046 C C . PRO B 2 123 ? 92.327 75.855 149.084 1.00 88.52 123 PRO B C 1
ATOM 3047 O O . PRO B 2 123 ? 92.194 77.018 148.683 1.00 88.52 123 PRO B O 1
ATOM 3051 N N . LEU B 2 124 ? 93.519 75.277 149.206 1.00 91.60 124 LEU B N 1
ATOM 3052 C CA . LEU B 2 124 ? 94.723 75.961 148.756 1.00 91.60 124 LEU B CA 1
ATOM 3053 C C . LEU B 2 124 ? 94.736 76.045 147.235 1.00 91.60 124 LEU B C 1
ATOM 3054 O O . LEU B 2 124 ? 94.425 75.075 146.539 1.00 91.60 124 LEU B O 1
ATOM 3059 N N . ASP B 2 125 ? 95.100 77.217 146.719 1.00 94.42 125 ASP B N 1
ATOM 3060 C CA . ASP B 2 125 ? 95.105 77.468 145.287 1.00 94.42 125 ASP B CA 1
ATOM 3061 C C . ASP B 2 125 ? 96.398 78.165 144.891 1.00 94.42 125 ASP B C 1
ATOM 3062 O O . ASP B 2 125 ? 97.056 78.812 145.710 1.00 94.42 125 ASP B O 1
ATOM 3067 N N . GLY B 2 126 ? 96.758 78.014 143.620 1.00 91.61 126 GLY B N 1
ATOM 3068 C CA . GLY B 2 126 ? 97.932 78.693 143.104 1.00 91.61 126 GLY B CA 1
ATOM 3069 C C . GLY B 2 126 ? 97.778 80.202 143.178 1.00 91.61 126 GLY B C 1
ATOM 3070 O O . GLY B 2 126 ? 96.743 80.762 142.812 1.00 91.61 126 GLY B O 1
ATOM 3071 N N . GLU B 2 127 ? 98.828 80.861 143.657 1.00 95.09 127 GLU B N 1
ATOM 3072 C CA . GLU B 2 127 ? 98.848 82.306 143.848 1.00 95.09 127 GLU B CA 1
ATOM 3073 C C . GLU B 2 127 ? 97.668 82.786 144.699 1.00 95.09 127 GLU B C 1
ATOM 3074 O O . GLU B 2 127 ? 96.772 83.472 144.197 1.00 95.09 127 GLU B O 1
ATOM 3080 N N . PRO B 2 128 ? 97.629 82.427 145.987 1.00 94.93 128 PRO B N 1
ATOM 3081 C CA . PRO B 2 128 ? 96.565 82.967 146.852 1.00 94.93 128 PRO B CA 1
ATOM 3082 C C . PRO B 2 128 ? 96.615 84.479 146.967 1.00 94.93 128 PRO B C 1
ATOM 3083 O O . PRO B 2 128 ? 95.570 85.126 147.108 1.00 94.93 128 PRO B O 1
ATOM 3087 N N . ILE B 2 129 ? 97.816 85.060 146.912 1.00 90.91 129 ILE B N 1
ATOM 3088 C CA . ILE B 2 129 ? 97.951 86.514 146.943 1.00 90.91 129 ILE B CA 1
ATOM 3089 C C . ILE B 2 129 ? 97.338 87.134 145.693 1.00 90.91 129 ILE B C 1
ATOM 3090 O O . ILE B 2 129 ? 96.770 88.232 145.746 1.00 90.91 129 ILE B O 1
ATOM 3095 N N . ILE B 2 130 ? 97.450 86.442 144.554 1.00 86.09 130 ILE B N 1
ATOM 3096 C CA . ILE B 2 130 ? 96.844 86.794 143.268 1.00 86.09 130 ILE B CA 1
ATOM 3097 C C . ILE B 2 130 ? 96.970 88.291 142.982 1.00 86.09 130 ILE B C 1
ATOM 3098 O O . ILE B 2 130 ? 96.004 88.956 142.591 1.00 86.09 130 ILE B O 1
ATOM 3103 N N . ASN B 2 131 ? 98.177 88.827 143.157 1.00 80.39 131 ASN B N 1
ATOM 3104 C CA . ASN B 2 131 ? 98.425 90.224 142.823 1.00 80.39 131 ASN B CA 1
ATOM 3105 C C . ASN B 2 131 ? 98.171 90.463 141.341 1.00 80.39 131 ASN B C 1
ATOM 3106 O O . ASN B 2 131 ? 98.635 89.703 140.486 1.00 80.39 131 ASN B O 1
ATOM 3111 N N . VAL B 2 132 ? 97.431 91.525 141.040 1.00 63.55 132 VAL B N 1
ATOM 3112 C CA . VAL B 2 132 ? 97.010 91.848 139.684 1.00 63.55 132 VAL B CA 1
ATOM 3113 C C . VAL B 2 132 ? 97.600 93.204 139.325 1.00 63.55 132 VAL B C 1
ATOM 3114 O O . VAL B 2 132 ? 97.481 94.145 140.112 1.00 63.55 132 VAL B O 1
ATOM 3118 N N . PRO B 2 133 ? 98.250 93.346 138.170 1.00 56.64 133 PRO B N 1
ATOM 3119 C CA . PRO B 2 133 ? 98.862 94.634 137.819 1.00 56.64 133 PRO B CA 1
ATOM 3120 C C . PRO B 2 133 ? 97.825 95.742 137.721 1.00 56.64 133 PRO B C 1
ATOM 3121 O O . PRO B 2 133 ? 96.676 95.513 137.339 1.00 56.64 133 PRO B O 1
ATOM 3125 N N . LEU B 2 134 ? 98.243 96.952 138.082 1.00 49.72 134 LEU B N 1
ATOM 3126 C CA . LEU B 2 134 ? 97.371 98.111 137.961 1.00 49.72 134 LEU B CA 1
ATOM 3127 C C . LEU B 2 134 ? 97.316 98.571 136.510 1.00 49.72 134 LEU B C 1
ATOM 3128 O O . LEU B 2 134 ? 98.350 98.860 135.900 1.00 49.72 134 LEU B O 1
ATOM 3133 N N . ILE B 2 135 ? 96.108 98.640 135.959 1.00 37.28 135 ILE B N 1
ATOM 3134 C CA . ILE B 2 135 ? 95.891 99.019 134.567 1.00 37.28 135 ILE B CA 1
ATOM 3135 C C . ILE B 2 135 ? 95.231 100.389 134.545 1.00 37.28 135 ILE B C 1
ATOM 3136 O O . ILE B 2 135 ? 94.206 100.606 135.202 1.00 37.28 135 ILE B O 1
ATOM 3141 N N . HIS B 2 136 ? 95.824 101.314 133.799 1.00 28.47 136 HIS B N 1
ATOM 3142 C CA . HIS B 2 136 ? 95.228 102.630 133.640 1.00 28.47 136 HIS B CA 1
ATOM 3143 C C . HIS B 2 136 ? 94.072 102.559 132.653 1.00 28.47 136 HIS B C 1
ATOM 3144 O O . HIS B 2 136 ? 94.199 101.994 131.564 1.00 28.47 136 HIS B O 1
ATOM 3151 N N . ALA B 2 137 ? 92.937 103.128 133.038 1.00 21.69 137 ALA B N 1
ATOM 3152 C CA . ALA B 2 137 ? 91.767 103.190 132.174 1.00 21.69 137 ALA B CA 1
ATOM 3153 C C . ALA B 2 137 ? 91.936 104.345 131.198 1.00 21.69 137 ALA B C 1
ATOM 3154 O O . ALA B 2 137 ? 92.429 105.413 131.574 1.00 21.69 137 ALA B O 1
ATOM 3156 N N . ARG B 2 138 ? 91.541 104.127 129.949 1.00 17.59 138 ARG B N 1
ATOM 3157 C CA . ARG B 2 138 ? 91.798 105.076 128.876 1.00 17.59 138 ARG B CA 1
ATOM 3158 C C . ARG B 2 138 ? 90.526 105.324 128.079 1.00 17.59 138 ARG B C 1
ATOM 3159 O O . ARG B 2 138 ? 89.819 104.377 127.721 1.00 17.59 138 ARG B O 1
ATOM 3167 N N . LEU B 2 139 ? 90.246 106.598 127.803 1.00 21.55 139 LEU B N 1
ATOM 3168 C CA . LEU B 2 139 ? 89.032 107.020 127.113 1.00 21.55 139 LEU B CA 1
ATOM 3169 C C . LEU B 2 139 ? 89.382 107.572 125.737 1.00 21.55 139 LEU B C 1
ATOM 3170 O O . LEU B 2 139 ? 90.174 108.513 125.625 1.00 21.55 139 LEU B O 1
ATOM 3175 N N . TYR B 2 140 ? 88.782 106.998 124.701 1.00 29.51 140 TYR B N 1
ATOM 3176 C CA . TYR B 2 140 ? 88.937 107.480 123.338 1.00 29.51 140 TYR B CA 1
ATOM 3177 C C . TYR B 2 140 ? 87.620 108.067 122.841 1.00 29.51 140 TYR B C 1
ATOM 3178 O O . TYR B 2 140 ? 86.574 107.944 123.482 1.00 29.51 140 TYR B O 1
ATOM 3187 N N . ASN B 2 141 ? 87.686 108.709 121.673 1.00 29.11 141 ASN B N 1
ATOM 3188 C CA . ASN B 2 141 ? 86.522 109.335 121.043 1.00 29.11 141 ASN B CA 1
ATOM 3189 C C . ASN B 2 141 ? 85.850 110.330 121.990 1.00 29.11 141 ASN B C 1
ATOM 3190 O O . ASN B 2 141 ? 84.639 110.290 122.218 1.00 29.11 141 ASN B O 1
ATOM 3195 N N . TYR B 2 142 ? 86.656 111.228 122.549 1.00 26.73 142 TYR B N 1
ATOM 3196 C CA . TYR B 2 142 ? 86.145 112.247 123.457 1.00 26.73 142 TYR B CA 1
ATOM 3197 C C . TYR B 2 142 ? 85.423 113.320 122.650 1.00 26.73 142 TYR B C 1
ATOM 3198 O O . TYR B 2 142 ? 86.042 114.021 121.843 1.00 26.73 142 TYR B O 1
ATOM 3207 N N . GLU B 2 143 ? 84.110 113.439 122.860 1.00 29.20 143 GLU B N 1
ATOM 3208 C CA . GLU B 2 143 ? 83.247 114.265 122.020 1.00 29.20 143 GLU B CA 1
ATOM 3209 C C . GLU B 2 143 ? 83.614 115.749 122.054 1.00 29.20 143 GLU B C 1
ATOM 3210 O O . GLU B 2 143 ? 83.765 116.354 120.984 1.00 29.20 143 GLU B O 1
ATOM 3216 N N . PRO B 2 144 ? 83.768 116.385 123.220 1.00 28.91 144 PRO B N 1
ATOM 3217 C CA . PRO B 2 144 ? 84.170 117.800 123.217 1.00 28.91 144 PRO B CA 1
ATOM 3218 C C . PRO B 2 144 ? 85.626 117.939 122.800 1.00 28.91 144 PRO B C 1
ATOM 3219 O O . PRO B 2 144 ? 86.530 117.463 123.488 1.00 28.91 144 PRO B O 1
ATOM 3223 N N . LEU B 2 145 ? 85.848 118.601 121.670 1.00 22.45 145 LEU B N 1
ATOM 3224 C CA . LEU B 2 145 ? 87.175 118.724 121.083 1.00 22.45 145 LEU B CA 1
ATOM 3225 C C . LEU B 2 145 ? 87.640 120.170 121.161 1.00 22.45 145 LEU B C 1
ATOM 3226 O O . LEU B 2 145 ? 86.851 121.095 120.940 1.00 22.45 145 LEU B O 1
ATOM 3231 N N . THR B 2 146 ? 88.913 120.360 121.493 1.00 18.71 146 THR B N 1
ATOM 3232 C CA . THR B 2 146 ? 89.515 121.679 121.634 1.00 18.71 146 THR B CA 1
ATOM 3233 C C . THR B 2 146 ? 90.700 121.796 120.686 1.00 18.71 146 THR B C 1
ATOM 3234 O O . THR B 2 146 ? 91.687 121.070 120.832 1.00 18.71 146 THR B O 1
ATOM 3238 N N . GLN B 2 147 ? 90.605 122.711 119.726 1.00 26.19 147 GLN B N 1
ATOM 3239 C CA . GLN B 2 147 ? 91.704 122.924 118.797 1.00 26.19 147 GLN B CA 1
ATOM 3240 C C . GLN B 2 147 ? 92.863 123.637 119.486 1.00 26.19 147 GLN B C 1
ATOM 3241 O O . GLN B 2 147 ? 92.732 124.187 120.582 1.00 26.19 147 GLN B O 1
ATOM 3247 N N . LEU B 2 148 ? 94.016 123.625 118.814 1.00 25.29 148 LEU B N 1
ATOM 3248 C CA . LEU B 2 148 ? 95.229 124.157 119.422 1.00 25.29 148 LEU B CA 1
ATOM 3249 C C . LEU B 2 148 ? 95.157 125.672 119.582 1.00 25.29 148 LEU B C 1
ATOM 3250 O O . LEU B 2 148 ? 95.745 126.231 120.515 1.00 25.29 148 LEU B O 1
ATOM 3255 N N . LYS B 2 149 ? 94.455 126.356 118.675 1.00 28.76 149 LYS B N 1
ATOM 3256 C CA . LYS B 2 149 ? 94.186 127.777 118.877 1.00 28.76 149 LYS B CA 1
ATOM 3257 C C . LYS B 2 149 ? 93.354 128.004 120.131 1.00 28.76 149 LYS B C 1
ATOM 3258 O O . LYS B 2 149 ? 93.612 128.938 120.898 1.00 28.76 149 LYS B O 1
ATOM 3264 N N . ASN B 2 150 ? 92.341 127.165 120.347 1.00 23.95 150 ASN B N 1
ATOM 3265 C CA . ASN B 2 150 ? 91.487 127.315 121.518 1.00 23.95 150 ASN B CA 1
ATOM 3266 C C . ASN B 2 150 ? 92.262 126.985 122.791 1.00 23.95 150 ASN B C 1
ATOM 3267 O O . ASN B 2 150 ? 92.010 127.587 123.842 1.00 23.95 150 ASN B O 1
ATOM 3272 N N . VAL B 2 151 ? 93.240 126.077 122.705 1.00 25.63 151 VAL B N 1
ATOM 3273 C CA . VAL B 2 151 ? 94.015 125.685 123.878 1.00 25.63 151 VAL B CA 1
ATOM 3274 C C . VAL B 2 151 ? 94.621 126.914 124.540 1.00 25.63 151 VAL B C 1
ATOM 3275 O O . VAL B 2 151 ? 95.367 127.678 123.916 1.00 25.63 151 VAL B O 1
ATOM 3279 N N . ARG B 2 152 ? 94.311 127.097 125.820 1.00 25.71 152 ARG B N 1
ATOM 3280 C CA . ARG B 2 152 ? 94.703 128.284 126.564 1.00 25.71 152 ARG B CA 1
ATOM 3281 C C . ARG B 2 152 ? 95.021 127.857 127.991 1.00 25.71 152 ARG B C 1
ATOM 3282 O O . ARG B 2 152 ? 94.842 126.695 128.362 1.00 25.71 152 ARG B O 1
ATOM 3290 N N . ALA B 2 153 ? 95.500 128.808 128.796 1.00 27.38 153 ALA B N 1
ATOM 3291 C CA . ALA B 2 153 ? 95.791 128.513 130.195 1.00 27.38 153 ALA B CA 1
ATOM 3292 C C . ALA B 2 153 ? 94.536 128.117 130.958 1.00 27.38 153 ALA B C 1
ATOM 3293 O O . ALA B 2 153 ? 94.630 127.526 132.039 1.00 27.38 153 ALA B O 1
ATOM 3295 N N . ASN B 2 154 ? 93.356 128.443 130.426 1.00 31.49 154 ASN B N 1
ATOM 3296 C CA . ASN B 2 154 ? 92.119 127.977 131.043 1.00 31.49 154 ASN B CA 1
ATOM 3297 C C . ASN B 2 154 ? 92.001 126.461 130.958 1.00 31.49 154 ASN B C 1
ATOM 3298 O O . ASN B 2 154 ? 91.472 125.819 131.873 1.00 31.49 154 ASN B O 1
ATOM 3303 N N . CYS B 2 155 ? 92.489 125.870 129.864 1.00 27.61 155 CYS B N 1
ATOM 3304 C CA . CYS B 2 155 ? 92.419 124.423 129.696 1.00 27.61 155 CYS B CA 1
ATOM 3305 C C . CYS B 2 155 ? 93.290 123.679 130.697 1.00 27.61 155 CYS B C 1
ATOM 3306 O O . CYS B 2 155 ? 93.116 122.469 130.866 1.00 27.61 155 CYS B O 1
ATOM 3309 N N . TYR B 2 156 ? 94.216 124.369 131.360 1.00 29.47 156 TYR B N 1
ATOM 3310 C CA . TYR B 2 156 ? 95.088 123.723 132.331 1.00 29.47 156 TYR B CA 1
ATOM 3311 C C . TYR B 2 156 ? 94.273 123.033 133.415 1.00 29.47 156 TYR B C 1
ATOM 3312 O O . TYR B 2 156 ? 93.339 123.614 133.973 1.00 29.47 156 TYR B O 1
ATOM 3321 N N . GLY B 2 157 ? 94.636 121.788 133.713 1.00 25.45 157 GLY B N 1
ATOM 3322 C CA . GLY B 2 157 ? 93.891 120.988 134.659 1.00 25.45 157 GLY B CA 1
ATOM 3323 C C . GLY B 2 157 ? 92.626 120.377 134.108 1.00 25.45 157 GLY B C 1
ATOM 3324 O O . GLY B 2 157 ? 91.895 119.723 134.860 1.00 25.45 157 GLY B O 1
ATOM 3325 N N . LYS B 2 158 ? 92.342 120.568 132.822 1.00 24.87 158 LYS B N 1
ATOM 3326 C CA . LYS B 2 158 ? 91.130 120.063 132.198 1.00 24.87 158 LYS B CA 1
ATOM 3327 C C . LYS B 2 158 ? 91.500 119.010 131.163 1.00 24.87 158 LYS B C 1
ATOM 3328 O O . LYS B 2 158 ? 92.649 118.914 130.726 1.00 24.87 158 LYS B O 1
ATOM 3334 N N . TYR B 2 159 ? 90.505 118.221 130.769 1.00 20.37 159 TYR B N 1
ATOM 3335 C CA . TYR B 2 159 ? 90.677 117.160 129.787 1.00 20.37 159 TYR B CA 1
ATOM 3336 C C . TYR B 2 159 ? 90.215 117.668 128.427 1.00 20.37 159 TYR B C 1
ATOM 3337 O O . TYR B 2 159 ? 89.063 118.087 128.278 1.00 20.37 159 TYR B O 1
ATOM 3346 N N . ILE B 2 160 ? 91.106 117.620 127.438 1.00 18.09 160 ILE B N 1
ATOM 3347 C CA . ILE B 2 160 ? 90.805 118.118 126.104 1.00 18.09 160 ILE B CA 1
ATOM 3348 C C . ILE B 2 160 ? 91.061 117.018 125.087 1.00 18.09 160 ILE B C 1
ATOM 3349 O O . ILE B 2 160 ? 91.815 116.074 125.328 1.00 18.09 160 ILE B O 1
ATOM 3354 N N . ALA B 2 161 ? 90.409 117.152 123.937 1.00 21.92 161 ALA B N 1
ATOM 3355 C CA . ALA B 2 161 ? 90.622 116.280 122.792 1.00 21.92 161 ALA B CA 1
ATOM 3356 C C . ALA B 2 161 ? 90.989 117.146 121.599 1.00 21.92 161 ALA B C 1
ATOM 3357 O O . ALA B 2 161 ? 90.242 118.060 121.241 1.00 21.92 161 ALA B O 1
ATOM 3359 N N . LEU B 2 162 ? 92.134 116.866 120.988 1.00 32.69 162 LEU B N 1
ATOM 3360 C CA . LEU B 2 162 ? 92.657 117.685 119.904 1.00 32.69 162 LEU B CA 1
ATOM 3361 C C . LEU B 2 162 ? 92.935 116.811 118.691 1.00 32.69 162 LEU B C 1
ATOM 3362 O O . LEU B 2 162 ? 93.427 115.688 118.830 1.00 32.69 162 LEU B O 1
ATOM 3367 N N . ARG B 2 163 ? 92.603 117.322 117.509 1.00 25.34 163 ARG B N 1
ATOM 3368 C CA . ARG B 2 163 ? 92.872 116.630 116.254 1.00 25.34 163 ARG B CA 1
ATOM 3369 C C . ARG B 2 163 ? 94.087 117.273 115.598 1.00 25.34 163 ARG B C 1
ATOM 3370 O O . ARG B 2 163 ? 93.957 118.258 114.865 1.00 25.34 163 ARG B O 1
ATOM 3378 N N . GLY B 2 164 ? 95.266 116.711 115.850 1.00 20.89 164 GLY B N 1
ATOM 3379 C CA . GLY B 2 164 ? 96.491 117.280 115.335 1.00 20.89 164 GLY B CA 1
ATOM 3380 C C . GLY B 2 164 ? 97.402 116.207 114.777 1.00 20.89 164 GLY B C 1
ATOM 3381 O O . GLY B 2 164 ? 97.315 115.031 115.137 1.00 20.89 164 GLY B O 1
ATOM 3382 N N . THR B 2 165 ? 98.287 116.639 113.885 1.00 18.71 165 THR B N 1
ATOM 3383 C CA . THR B 2 165 ? 99.248 115.758 113.238 1.00 18.71 165 THR B CA 1
ATOM 3384 C C . THR B 2 165 ? 100.591 115.876 113.945 1.00 18.71 165 THR B C 1
ATOM 3385 O O . THR B 2 165 ? 101.127 116.980 114.088 1.00 18.71 165 THR B O 1
ATOM 3389 N N . VAL B 2 166 ? 101.128 114.741 114.381 1.00 13.91 166 VAL B N 1
ATOM 3390 C CA . VAL B 2 166 ? 102.391 114.716 115.111 1.00 13.91 166 VAL B CA 1
ATOM 3391 C C . VAL B 2 166 ? 103.530 114.927 114.118 1.00 13.91 166 VAL B C 1
ATOM 3392 O O . VAL B 2 166 ? 103.569 114.301 113.056 1.00 13.91 166 VAL B O 1
ATOM 3396 N N . VAL B 2 167 ? 104.446 115.840 114.447 1.00 13.51 167 VAL B N 1
ATOM 3397 C CA . VAL B 2 167 ? 105.563 116.119 113.550 1.00 13.51 167 VAL B CA 1
ATOM 3398 C C . VAL B 2 167 ? 106.830 115.416 114.022 1.00 13.51 167 VAL B C 1
ATOM 3399 O O . VAL B 2 167 ? 107.569 114.835 113.218 1.00 13.51 167 VAL B O 1
ATOM 3403 N N . ARG B 2 168 ? 107.104 115.450 115.324 1.00 12.50 168 ARG B N 1
ATOM 3404 C CA . ARG B 2 168 ? 108.335 114.903 115.875 1.00 12.50 168 ARG B CA 1
ATOM 3405 C C . ARG B 2 168 ? 107.995 113.874 116.938 1.00 12.50 168 ARG B C 1
ATOM 3406 O O . ARG B 2 168 ? 107.200 114.151 117.841 1.00 12.50 168 ARG B O 1
ATOM 3414 N N . VAL B 2 169 ? 108.595 112.695 116.831 1.00 12.28 169 VAL B N 1
ATOM 3415 C CA . VAL B 2 169 ? 108.432 111.630 117.812 1.00 12.28 169 VAL B CA 1
ATOM 3416 C C . VAL B 2 169 ? 109.803 111.312 118.384 1.00 12.28 169 VAL B C 1
ATOM 3417 O O . VAL B 2 169 ? 110.690 110.841 117.663 1.00 12.28 169 VAL B O 1
ATOM 3421 N N . SER B 2 170 ? 109.978 111.568 119.675 1.00 11.87 170 SER B N 1
ATOM 3422 C CA . SER B 2 170 ? 111.230 111.244 120.335 1.00 11.87 170 SER B CA 1
ATOM 3423 C C . SER B 2 170 ? 111.317 109.747 120.591 1.00 11.87 170 SER B C 1
ATOM 3424 O O . SER B 2 170 ? 110.306 109.070 120.794 1.00 11.87 170 SER B O 1
ATOM 3427 N N . ASN B 2 171 ? 112.541 109.230 120.569 1.00 10.26 171 ASN B N 1
ATOM 3428 C CA . ASN B 2 171 ? 112.749 107.822 120.865 1.00 10.26 171 ASN B CA 1
ATOM 3429 C C . ASN B 2 171 ? 112.381 107.518 122.314 1.00 10.26 171 ASN B C 1
ATOM 3430 O O . ASN B 2 171 ? 112.393 108.397 123.181 1.00 10.26 171 ASN B O 1
ATOM 3435 N N . ILE B 2 172 ? 112.017 106.259 122.563 1.00 10.97 172 ILE B N 1
ATOM 3436 C CA . ILE B 2 172 ? 111.472 105.878 123.860 1.00 10.97 172 ILE B CA 1
ATOM 3437 C C . ILE B 2 172 ? 112.500 106.135 124.949 1.00 10.97 172 ILE B C 1
ATOM 3438 O O . ILE B 2 172 ? 113.653 105.698 124.857 1.00 10.97 172 ILE B O 1
ATOM 3443 N N . LYS B 2 173 ? 112.086 106.850 125.992 1.00 10.00 173 LYS B N 1
ATOM 3444 C CA . LYS B 2 173 ? 112.977 107.182 127.090 1.00 10.00 173 LYS B CA 1
ATOM 3445 C C . LYS B 2 173 ? 112.313 106.868 128.423 1.00 10.00 173 LYS B C 1
ATOM 3446 O O . LYS B 2 173 ? 111.160 107.250 128.651 1.00 10.00 173 LYS B O 1
ATOM 3452 N N . PRO B 2 174 ? 113.004 106.152 129.304 1.00 13.65 174 PRO B N 1
ATOM 3453 C CA . PRO B 2 174 ? 112.441 105.838 130.617 1.00 13.65 174 PRO B CA 1
ATOM 3454 C C . PRO B 2 174 ? 111.997 107.069 131.393 1.00 13.65 174 PRO B C 1
ATOM 3455 O O . PRO B 2 174 ? 112.529 108.169 131.227 1.00 13.65 174 PRO B O 1
ATOM 3459 N N . LEU B 2 175 ? 110.995 106.861 132.248 1.00 22.04 175 LEU B N 1
ATOM 3460 C CA . LEU B 2 175 ? 110.527 107.854 133.206 1.00 22.04 175 LEU B CA 1
ATOM 3461 C C . LEU B 2 175 ? 110.249 107.159 134.529 1.00 22.04 175 LEU B C 1
ATOM 3462 O O . LEU B 2 175 ? 109.544 106.148 134.569 1.00 22.04 175 LEU B O 1
ATOM 3467 N N . CYS B 2 176 ? 110.782 107.716 135.614 1.00 27.82 176 CYS B N 1
ATOM 3468 C CA . CYS B 2 176 ? 110.694 107.087 136.931 1.00 27.82 176 CYS B CA 1
ATOM 3469 C C . CYS B 2 176 ? 109.342 107.422 137.550 1.00 27.82 176 CYS B C 1
ATOM 3470 O O . CYS B 2 176 ? 109.180 108.464 138.189 1.00 27.82 176 CYS B O 1
ATOM 3473 N N . THR B 2 177 ? 108.365 106.531 137.368 1.00 28.28 177 THR B N 1
ATOM 3474 C CA . THR B 2 177 ? 107.041 106.767 137.933 1.00 28.28 177 THR B CA 1
ATOM 3475 C C . THR B 2 177 ? 107.023 106.511 139.435 1.00 28.28 177 THR B C 1
ATOM 3476 O O . THR B 2 177 ? 106.208 107.094 140.159 1.00 28.28 177 THR B O 1
ATOM 3480 N N . LYS B 2 178 ? 107.897 105.633 139.919 1.00 30.97 178 LYS B N 1
ATOM 3481 C CA . LYS B 2 178 ? 108.037 105.369 141.344 1.00 30.97 178 LYS B CA 1
ATOM 3482 C C . LYS B 2 178 ? 109.516 105.265 141.674 1.00 30.97 178 LYS B C 1
ATOM 3483 O O . LYS B 2 178 ? 110.245 104.501 141.035 1.00 30.97 178 LYS B O 1
ATOM 3489 N N . LEU B 2 179 ? 109.953 106.030 142.669 1.00 37.59 179 LEU B N 1
ATOM 3490 C CA . LEU B 2 179 ? 111.346 106.050 143.094 1.00 37.59 179 LEU B CA 1
ATOM 3491 C C . LEU B 2 179 ? 111.415 105.606 144.546 1.00 37.59 179 LEU B C 1
ATOM 3492 O O . LEU B 2 179 ? 110.912 106.302 145.435 1.00 37.59 179 LEU B O 1
ATOM 3497 N N . ALA B 2 180 ? 112.029 104.452 144.784 1.00 41.95 180 ALA B N 1
ATOM 3498 C CA . ALA B 2 180 ? 112.205 103.976 146.147 1.00 41.95 180 ALA B CA 1
ATOM 3499 C C . ALA B 2 180 ? 113.217 104.846 146.877 1.00 41.95 180 ALA B C 1
ATOM 3500 O O . ALA B 2 180 ? 114.176 105.346 146.283 1.00 41.95 180 ALA B O 1
ATOM 3502 N N . PHE B 2 181 ? 112.993 105.039 148.173 1.00 46.42 181 PHE B N 1
ATOM 3503 C CA . PHE B 2 181 ? 113.891 105.819 149.011 1.00 46.42 181 PHE B CA 1
ATOM 3504 C C . PHE B 2 181 ? 114.212 105.034 150.271 1.00 46.42 181 PHE B C 1
ATOM 3505 O O . PHE B 2 181 ? 113.307 104.510 150.929 1.00 46.42 181 PHE B O 1
ATOM 3513 N N . VAL B 2 182 ? 115.497 104.953 150.600 1.00 53.21 182 VAL B N 1
ATOM 3514 C CA . VAL B 2 182 ? 115.971 104.297 151.812 1.00 53.21 182 VAL B CA 1
ATOM 3515 C C . VAL B 2 182 ? 116.615 105.356 152.696 1.00 53.21 182 VAL B C 1
ATOM 3516 O O . VAL B 2 182 ? 117.364 106.214 152.211 1.00 53.21 182 VAL B O 1
ATOM 3520 N N . CYS B 2 183 ? 116.288 105.325 153.984 1.00 60.85 183 CYS B N 1
ATOM 3521 C CA . CYS B 2 183 ? 116.832 106.279 154.939 1.00 60.85 183 CYS B CA 1
ATOM 3522 C C . CYS B 2 183 ? 117.940 105.620 155.749 1.00 60.85 183 CYS B C 1
ATOM 3523 O O . CYS B 2 183 ? 117.762 104.515 156.273 1.00 60.85 183 CYS B O 1
ATOM 3526 N N . GLY B 2 184 ? 119.084 106.301 155.843 1.00 64.17 184 GLY B N 1
ATOM 3527 C CA . GLY B 2 184 ? 120.216 105.732 156.557 1.00 64.17 184 GLY B CA 1
ATOM 3528 C C . GLY B 2 184 ? 119.932 105.509 158.029 1.00 64.17 184 GLY B C 1
ATOM 3529 O O . GLY B 2 184 ? 120.263 104.457 158.582 1.00 64.17 184 GLY B O 1
ATOM 3530 N N . THR B 2 185 ? 119.322 106.497 158.687 1.00 65.62 185 THR B N 1
ATOM 3531 C CA . THR B 2 185 ? 118.954 106.326 160.088 1.00 65.62 185 THR B CA 1
ATOM 3532 C C . THR B 2 185 ? 117.880 105.258 160.248 1.00 65.62 185 THR B C 1
ATOM 3533 O O . THR B 2 185 ? 117.937 104.441 161.174 1.00 65.62 185 THR B O 1
ATOM 3537 N N . CYS B 2 186 ? 116.891 105.249 159.352 1.00 64.01 186 CYS B N 1
ATOM 3538 C CA . CYS B 2 186 ? 115.808 104.277 159.455 1.00 64.01 186 CYS B CA 1
ATOM 3539 C C . CYS B 2 186 ? 116.274 102.881 159.060 1.00 64.01 186 CYS B C 1
ATOM 3540 O O . CYS B 2 186 ? 115.972 101.901 159.751 1.00 64.01 186 CYS B O 1
ATOM 3543 N N . GLY B 2 187 ? 117.011 102.771 157.957 1.00 63.00 187 GLY B N 1
ATOM 3544 C CA . GLY B 2 187 ? 117.454 101.482 157.470 1.00 63.00 187 GLY B CA 1
ATOM 3545 C C . GLY B 2 187 ? 116.442 100.720 156.645 1.00 63.00 187 GLY B C 1
ATOM 3546 O O . GLY B 2 187 ? 116.689 99.553 156.321 1.00 63.00 187 GLY B O 1
ATOM 3547 N N . ASP B 2 188 ? 115.315 101.336 156.293 1.00 60.49 188 ASP B N 1
ATOM 3548 C CA . ASP B 2 188 ? 114.275 100.680 155.514 1.00 60.49 188 ASP B CA 1
ATOM 3549 C C . ASP B 2 188 ? 114.009 101.456 154.231 1.00 60.49 188 ASP B C 1
ATOM 3550 O O . ASP B 2 188 ? 114.373 102.629 154.106 1.00 60.49 188 ASP B O 1
ATOM 3555 N N . VAL B 2 189 ? 113.377 100.783 153.273 1.00 55.45 189 VAL B N 1
ATOM 3556 C CA . VAL B 2 189 ? 113.138 101.333 151.944 1.00 55.45 189 VAL B CA 1
ATOM 3557 C C . VAL B 2 189 ? 111.640 101.528 151.761 1.00 55.45 189 VAL B C 1
ATOM 3558 O O . VAL B 2 189 ? 110.853 100.598 151.978 1.00 55.45 189 VAL B O 1
ATOM 3562 N N . GLN B 2 190 ? 111.243 102.733 151.361 1.00 50.64 190 GLN B N 1
ATOM 3563 C CA . GLN B 2 190 ? 109.865 103.029 150.994 1.00 50.64 190 GLN B CA 1
ATOM 3564 C C . GLN B 2 190 ? 109.854 103.738 149.648 1.00 50.64 190 GLN B C 1
ATOM 3565 O O . GLN B 2 190 ? 110.748 104.539 149.356 1.00 50.64 190 GLN B O 1
ATOM 3571 N N . SER B 2 191 ? 108.854 103.429 148.828 1.00 44.31 191 SER B N 1
ATOM 3572 C CA . SER B 2 191 ? 108.717 104.059 147.523 1.00 44.31 191 SER B CA 1
ATOM 3573 C C . SER B 2 191 ? 107.613 105.107 147.566 1.00 44.31 191 SER B C 1
ATOM 3574 O O . SER B 2 191 ? 106.537 104.865 148.120 1.00 44.31 191 SER B O 1
ATOM 3577 N N . VAL B 2 192 ? 107.880 106.265 146.984 1.00 39.84 192 VAL B N 1
ATOM 3578 C CA . VAL B 2 192 ? 106.936 107.379 146.948 1.00 39.84 192 VAL B CA 1
ATOM 3579 C C . VAL B 2 192 ? 106.406 107.510 145.526 1.00 39.84 192 VAL B C 1
ATOM 3580 O O . VAL B 2 192 ? 107.182 107.373 144.574 1.00 39.84 192 VAL B O 1
ATOM 3584 N N . PRO B 2 193 ? 105.105 107.724 145.336 1.00 38.90 193 PRO B N 1
ATOM 3585 C CA . PRO B 2 193 ? 104.589 107.956 143.981 1.00 38.90 193 PRO B CA 1
ATOM 3586 C C . PRO B 2 193 ? 105.216 109.203 143.379 1.00 38.90 193 PRO B C 1
ATOM 3587 O O . PRO B 2 193 ? 105.431 110.203 144.067 1.00 38.90 193 PRO B O 1
ATOM 3591 N N . LEU B 2 194 ? 105.514 109.140 142.085 1.00 36.85 194 LEU B N 1
ATOM 3592 C CA . LEU B 2 194 ? 106.231 110.224 141.447 1.00 36.85 194 LEU B CA 1
ATOM 3593 C C . LEU B 2 194 ? 105.449 110.761 140.257 1.00 36.85 194 LEU B C 1
ATOM 3594 O O . LEU B 2 194 ? 105.359 110.083 139.224 1.00 36.85 194 LEU B O 1
ATOM 3599 N N . PRO B 2 195 ? 104.877 111.960 140.354 1.00 41.62 195 PRO B N 1
ATOM 3600 C CA . PRO B 2 195 ? 104.175 112.533 139.200 1.00 41.62 195 PRO B CA 1
ATOM 3601 C C . PRO B 2 195 ? 105.130 113.108 138.167 1.00 41.62 195 PRO B C 1
ATOM 3602 O O . PRO B 2 195 ? 105.678 114.196 138.366 1.00 41.62 195 PRO B O 1
ATOM 3606 N N . ASP B 2 196 ? 105.320 112.389 137.060 1.00 34.13 196 ASP B N 1
ATOM 3607 C CA . ASP B 2 196 ? 106.082 112.876 135.910 1.00 34.13 196 ASP B CA 1
ATOM 3608 C C . ASP B 2 196 ? 107.463 113.383 136.322 1.00 34.13 196 ASP B C 1
ATOM 3609 O O . ASP B 2 196 ? 107.807 114.551 136.134 1.00 34.13 196 ASP B O 1
ATOM 3614 N N . GLY B 2 197 ? 108.266 112.484 136.886 1.00 40.82 197 GLY B N 1
ATOM 3615 C CA . GLY B 2 197 ? 109.570 112.864 137.394 1.00 40.82 197 GLY B CA 1
ATOM 3616 C C . GLY B 2 197 ? 109.457 113.856 138.532 1.00 40.82 197 GLY B C 1
ATOM 3617 O O . GLY B 2 197 ? 108.522 113.766 139.333 1.00 40.82 197 GLY B O 1
ATOM 3618 N N . LYS B 2 198 ? 110.383 114.813 138.604 1.00 48.08 198 LYS B N 1
ATOM 3619 C CA . LYS B 2 198 ? 110.368 115.860 139.627 1.00 48.08 198 LYS B CA 1
ATOM 3620 C C . LYS B 2 198 ? 110.251 115.247 141.022 1.00 48.08 198 LYS B C 1
ATOM 3621 O O . LYS B 2 198 ? 109.247 115.405 141.718 1.00 48.08 198 LYS B O 1
ATOM 3627 N N . TYR B 2 199 ? 111.296 114.519 141.412 1.00 48.70 199 TYR B N 1
ATOM 3628 C CA . TYR B 2 199 ? 111.200 113.624 142.558 1.00 48.70 199 TYR B CA 1
ATOM 3629 C C . TYR B 2 199 ? 110.845 114.394 143.821 1.00 48.70 199 TYR B C 1
ATOM 3630 O O . TYR B 2 199 ? 111.438 115.432 144.122 1.00 48.70 199 TYR B O 1
ATOM 3639 N N . THR B 2 200 ? 109.871 113.873 144.558 1.00 51.57 200 THR B N 1
ATOM 3640 C CA . THR B 2 200 ? 109.443 114.442 145.824 1.00 51.57 200 THR B CA 1
ATOM 3641 C C . THR B 2 200 ? 110.121 113.684 146.955 1.00 51.57 200 THR B C 1
ATOM 3642 O O . THR B 2 200 ? 110.097 112.450 146.989 1.00 51.57 200 THR B O 1
ATOM 3646 N N . LEU B 2 201 ? 110.734 114.424 147.869 1.00 50.28 201 LEU B N 1
ATOM 3647 C CA . LEU B 2 201 ? 111.457 113.790 148.958 1.00 50.28 201 LEU B CA 1
ATOM 3648 C C . LEU B 2 201 ? 110.472 113.058 149.866 1.00 50.28 201 LEU B C 1
ATOM 3649 O O . LEU B 2 201 ? 109.373 113.563 150.124 1.00 50.28 201 LEU B O 1
ATOM 3654 N N . PRO B 2 202 ? 110.817 111.859 150.345 1.00 52.63 202 PRO B N 1
ATOM 3655 C CA . PRO B 2 202 ? 109.852 111.093 151.155 1.00 52.63 202 PRO B CA 1
ATOM 3656 C C . PRO B 2 202 ? 109.410 111.808 152.420 1.00 52.63 202 PRO B C 1
ATOM 3657 O O . PRO B 2 202 ? 108.255 111.651 152.837 1.00 52.63 202 PRO B O 1
ATOM 3661 N N . THR B 2 203 ? 110.296 112.589 153.041 1.00 56.04 203 THR B N 1
ATOM 3662 C CA . THR B 2 203 ? 110.009 113.336 154.272 1.00 56.04 203 THR B CA 1
ATOM 3663 C C . THR B 2 203 ? 109.630 112.332 155.356 1.00 56.04 203 THR B C 1
ATOM 3664 O O . THR B 2 203 ? 110.489 111.522 155.745 1.00 56.04 203 THR B O 1
ATOM 3668 N N . LYS B 2 204 ? 108.401 112.343 155.869 1.00 61.46 204 LYS B N 1
ATOM 3669 C CA . LYS B 2 204 ? 108.040 111.484 156.989 1.00 61.46 204 LYS B CA 1
ATOM 3670 C C . LYS B 2 204 ? 108.088 110.013 156.595 1.00 61.46 204 LYS B C 1
ATOM 3671 O O . LYS B 2 204 ? 107.952 109.658 155.421 1.00 61.46 204 LYS B O 1
ATOM 3677 N N . CYS B 2 205 ? 108.288 109.154 157.592 1.00 69.42 205 CYS B N 1
ATOM 3678 C CA . CYS B 2 205 ? 108.364 107.715 157.399 1.00 69.42 205 CYS B CA 1
ATOM 3679 C C . CYS B 2 205 ? 107.656 107.009 158.548 1.00 69.42 205 CYS B C 1
ATOM 3680 O O . CYS B 2 205 ? 107.044 107.639 159.415 1.00 69.42 205 CYS B O 1
ATOM 3683 N N . LEU B 2 206 ? 107.747 105.676 158.543 1.00 73.82 206 LEU B N 1
ATOM 3684 C CA . LEU B 2 206 ? 107.116 104.885 159.595 1.00 73.82 206 LEU B CA 1
ATOM 3685 C C . LEU B 2 206 ? 107.757 105.146 160.952 1.00 73.82 206 LEU B C 1
ATOM 3686 O O . LEU B 2 206 ? 107.056 105.267 161.964 1.00 73.82 206 LEU B O 1
ATOM 3691 N N . VAL B 2 207 ? 109.083 105.234 160.996 1.00 76.97 207 VAL B N 1
ATOM 3692 C CA . VAL B 2 207 ? 109.804 105.407 162.255 1.00 76.97 207 VAL B CA 1
ATOM 3693 C C . VAL B 2 207 ? 109.553 106.814 162.784 1.00 76.97 207 VAL B C 1
ATOM 3694 O O . VAL B 2 207 ? 109.860 107.799 162.096 1.00 76.97 207 VAL B O 1
ATOM 3698 N N . PRO B 2 208 ? 108.999 106.958 163.992 1.00 79.25 208 PRO B N 1
ATOM 3699 C CA . PRO B 2 208 ? 108.709 108.312 164.492 1.00 79.25 208 PRO B CA 1
ATOM 3700 C C . PRO B 2 208 ? 109.952 109.105 164.851 1.00 79.25 208 PRO B C 1
ATOM 3701 O O . PRO B 2 208 ? 110.067 110.272 164.456 1.00 79.25 208 PRO B O 1
ATOM 3705 N N . GLU B 2 209 ? 110.890 108.508 165.591 1.00 81.48 209 GLU B N 1
ATOM 3706 C CA . GLU B 2 209 ? 112.041 109.265 166.076 1.00 81.48 209 GLU B CA 1
ATOM 3707 C C . GLU B 2 209 ? 112.978 109.658 164.940 1.00 81.48 209 GLU B C 1
ATOM 3708 O O . GLU B 2 209 ? 113.379 110.823 164.836 1.00 81.48 209 GLU B O 1
ATOM 3714 N N . CYS B 2 210 ? 113.342 108.702 164.083 1.00 76.68 210 CYS B N 1
ATOM 3715 C CA . CYS B 2 210 ? 114.225 109.017 162.964 1.00 76.68 210 CYS B CA 1
ATOM 3716 C C . CYS B 2 210 ? 113.536 109.934 161.961 1.00 76.68 210 CYS B C 1
ATOM 3717 O O . CYS B 2 210 ? 114.171 110.834 161.399 1.00 76.68 210 CYS B O 1
ATOM 3720 N N . ARG B 2 211 ? 112.239 109.708 161.726 1.00 76.90 211 ARG B N 1
ATOM 3721 C CA . ARG B 2 211 ? 111.397 110.498 160.816 1.00 76.90 211 ARG B CA 1
ATOM 3722 C C . ARG B 2 211 ? 112.114 110.849 159.511 1.00 76.90 211 ARG B C 1
ATOM 3723 O O . ARG B 2 211 ? 111.938 111.934 158.952 1.00 76.90 211 ARG B O 1
ATOM 3731 N N . GLY B 2 212 ? 112.921 109.914 159.019 1.00 70.17 212 GLY B N 1
ATOM 3732 C CA . GLY B 2 212 ? 113.478 110.035 157.674 1.00 70.17 212 GLY B CA 1
ATOM 3733 C C . GLY B 2 212 ? 114.320 111.270 157.444 1.00 70.17 212 GLY B C 1
ATOM 3734 O O . GLY B 2 212 ? 114.129 111.972 156.442 1.00 70.17 212 GLY B O 1
ATOM 3735 N N . ARG B 2 213 ? 115.256 111.557 158.351 1.00 65.83 213 ARG B N 1
ATOM 3736 C CA . ARG B 2 213 ? 116.080 112.752 158.191 1.00 65.83 213 ARG B CA 1
ATOM 3737 C C . ARG B 2 213 ? 117.103 112.580 157.075 1.00 65.83 213 ARG B C 1
ATOM 3738 O O . ARG B 2 213 ? 117.602 113.569 156.524 1.00 65.83 213 ARG B O 1
ATOM 3746 N N . SER B 2 214 ? 117.428 111.339 156.726 1.00 61.00 214 SER B N 1
ATOM 3747 C CA . SER B 2 214 ? 118.371 111.061 155.651 1.00 61.00 214 SER B CA 1
ATOM 3748 C C . SER B 2 214 ? 117.609 110.791 154.360 1.00 61.00 214 SER B C 1
ATOM 3749 O O . SER B 2 214 ? 116.609 110.065 154.361 1.00 61.00 214 SER B O 1
ATOM 3752 N N . PHE B 2 215 ? 118.081 111.381 153.264 1.00 55.83 215 PHE B N 1
ATOM 3753 C CA . PHE B 2 215 ? 117.381 111.358 151.984 1.00 55.83 215 PHE B CA 1
ATOM 3754 C C . PHE B 2 215 ? 118.332 110.820 150.921 1.00 55.83 215 PHE B C 1
ATOM 3755 O O . PHE B 2 215 ? 119.201 111.551 150.433 1.00 55.83 215 PHE B O 1
ATOM 3763 N N . THR B 2 216 ? 118.166 109.550 150.559 1.00 46.57 216 THR B N 1
ATOM 3764 C CA . THR B 2 216 ? 119.050 108.896 149.609 1.00 46.57 216 THR B CA 1
ATOM 3765 C C . THR B 2 216 ? 118.250 108.298 148.460 1.00 46.57 216 THR B C 1
ATOM 3766 O O . THR B 2 216 ? 117.499 107.334 148.669 1.00 46.57 216 THR B O 1
ATOM 3770 N N . PRO B 2 217 ? 118.374 108.832 147.243 1.00 44.19 217 PRO B N 1
ATOM 3771 C CA . PRO B 2 217 ? 117.708 108.214 146.088 1.00 44.19 217 PRO B CA 1
ATOM 3772 C C . PRO B 2 217 ? 118.535 107.057 145.544 1.00 44.19 217 PRO B C 1
ATOM 3773 O O . PRO B 2 217 ? 119.731 107.202 145.282 1.00 44.19 217 PRO B O 1
ATOM 3777 N N . ASP B 2 218 ? 117.891 105.904 145.374 1.00 41.63 218 ASP B N 1
ATOM 3778 C CA . ASP B 2 218 ? 118.539 104.714 144.834 1.00 41.63 218 ASP B CA 1
ATOM 3779 C C . ASP B 2 218 ? 117.671 104.100 143.742 1.00 41.63 218 ASP B C 1
ATOM 3780 O O . ASP B 2 218 ? 116.441 104.201 143.788 1.00 41.63 218 ASP B O 1
ATOM 3785 N N . ARG B 2 219 ? 118.318 103.496 142.748 1.00 38.73 219 ARG B N 1
ATOM 3786 C CA . ARG B 2 219 ? 117.629 102.830 141.651 1.00 38.73 219 ARG B CA 1
ATOM 3787 C C . ARG B 2 219 ? 117.749 101.312 141.716 1.00 38.73 219 ARG B C 1
ATOM 3788 O O . ARG B 2 219 ? 116.938 100.613 141.099 1.00 38.73 219 ARG B O 1
ATOM 3796 N N . SER B 2 220 ? 118.718 100.789 142.471 1.00 39.41 220 SER B N 1
ATOM 3797 C CA . SER B 2 220 ? 118.925 99.345 142.524 1.00 39.41 220 SER B CA 1
ATOM 3798 C C . SER B 2 220 ? 117.749 98.632 143.181 1.00 39.41 220 SER B C 1
ATOM 3799 O O . SER B 2 220 ? 117.523 97.441 142.936 1.00 39.41 220 SER B O 1
ATOM 3802 N N . SER B 2 221 ? 117.001 99.334 144.024 1.00 41.53 221 SER B N 1
ATOM 3803 C CA . SER B 2 221 ? 115.911 98.701 144.749 1.00 41.53 221 SER B CA 1
ATOM 3804 C C . SER B 2 221 ? 114.842 98.209 143.775 1.00 41.53 221 SER B C 1
ATOM 3805 O O . SER B 2 221 ? 114.512 98.907 142.809 1.00 41.53 221 SER B O 1
ATOM 3808 N N . PRO B 2 222 ? 114.293 97.011 143.987 1.00 37.55 222 PRO B N 1
ATOM 3809 C CA . PRO B 2 222 ? 113.207 96.542 143.111 1.00 37.55 222 PRO B CA 1
ATOM 3810 C C . PRO B 2 222 ? 111.929 97.345 143.258 1.00 37.55 222 PRO B C 1
ATOM 3811 O O . PRO B 2 222 ? 111.076 97.302 142.363 1.00 37.55 222 PRO B O 1
ATOM 3815 N N . LEU B 2 223 ? 111.766 98.070 144.368 1.00 36.43 223 LEU B N 1
ATOM 3816 C CA . LEU B 2 223 ? 110.569 98.885 144.550 1.00 36.43 223 LEU B CA 1
ATOM 3817 C C . LEU B 2 223 ? 110.490 99.984 143.500 1.00 36.43 223 LEU B C 1
ATOM 3818 O O . LEU B 2 223 ? 109.397 100.333 143.038 1.00 36.43 223 LEU B O 1
ATOM 3823 N N . THR B 2 224 ? 111.634 100.548 143.121 1.00 36.36 224 THR B N 1
ATOM 3824 C CA . THR B 2 224 ? 111.660 101.547 142.062 1.00 36.36 224 THR B CA 1
ATOM 3825 C C . THR B 2 224 ? 111.116 100.957 140.769 1.00 36.36 224 THR B C 1
ATOM 3826 O O . THR B 2 224 ? 111.520 99.869 140.349 1.00 36.36 224 THR B O 1
ATOM 3830 N N . ALA B 2 225 ? 110.193 101.678 140.140 1.00 28.62 225 ALA B N 1
ATOM 3831 C CA . ALA B 2 225 ? 109.590 101.247 138.891 1.00 28.62 225 ALA B CA 1
ATOM 3832 C C . ALA B 2 225 ? 109.725 102.364 137.869 1.00 28.62 225 ALA B C 1
ATOM 3833 O O . ALA B 2 225 ? 109.869 103.538 138.217 1.00 28.62 225 ALA B O 1
ATOM 3835 N N . THR B 2 226 ? 109.682 101.982 136.598 1.00 22.40 226 THR B N 1
ATOM 3836 C CA . THR B 2 226 ? 109.880 102.915 135.503 1.00 22.40 226 THR B CA 1
ATOM 3837 C C . THR B 2 226 ? 108.882 102.605 134.395 1.00 22.40 226 THR B C 1
ATOM 3838 O O . THR B 2 226 ? 108.523 101.448 134.163 1.00 22.40 226 THR B O 1
ATOM 3842 N N . VAL B 2 227 ? 108.431 103.655 133.713 1.00 19.52 227 VAL B N 1
ATOM 3843 C CA . VAL B 2 227 ? 107.487 103.536 132.611 1.00 19.52 227 VAL B CA 1
ATOM 3844 C C . VAL B 2 227 ? 108.013 104.338 131.430 1.00 19.52 227 VAL B C 1
ATOM 3845 O O . VAL B 2 227 ? 108.827 105.252 131.600 1.00 19.52 227 VAL B O 1
ATOM 3849 N N . ASP B 2 228 ? 107.547 103.991 130.234 1.00 14.07 228 ASP B N 1
ATOM 3850 C CA . ASP B 2 228 ? 107.998 104.665 129.025 1.00 14.07 228 ASP B CA 1
ATOM 3851 C C . ASP B 2 228 ? 107.554 106.121 129.014 1.00 14.07 228 ASP B C 1
ATOM 3852 O O . ASP B 2 228 ? 106.513 106.477 129.572 1.00 14.07 228 ASP B O 1
ATOM 3857 N N . TRP B 2 229 ? 108.358 106.969 128.376 1.00 10.10 229 TRP B N 1
ATOM 3858 C CA . TRP B 2 229 ? 108.045 108.380 128.206 1.00 10.10 229 TRP B CA 1
ATOM 3859 C C . TRP B 2 229 ? 108.466 108.818 126.814 1.00 10.10 229 TRP B C 1
ATOM 3860 O O . TRP B 2 229 ? 109.630 109.165 126.601 1.00 10.10 229 TRP B O 1
ATOM 3871 N N . GLN B 2 230 ? 107.527 108.819 125.876 1.00 11.28 230 GLN B N 1
ATOM 3872 C CA . GLN B 2 230 ? 107.807 109.223 124.506 1.00 11.28 230 GLN B CA 1
ATOM 3873 C C . GLN B 2 230 ? 107.159 110.573 124.245 1.00 11.28 230 GLN B C 1
ATOM 3874 O O . GLN B 2 230 ? 105.935 110.707 124.341 1.00 11.28 230 GLN B O 1
ATOM 3880 N N . SER B 2 231 ? 107.979 111.563 123.911 1.00 10.90 231 SER B N 1
ATOM 3881 C CA . SER B 2 231 ? 107.523 112.929 123.697 1.00 10.90 231 SER B CA 1
ATOM 3882 C C . SER B 2 231 ? 107.200 113.131 122.223 1.00 10.90 231 SER B C 1
ATOM 3883 O O . SER B 2 231 ? 108.094 113.058 121.373 1.00 10.90 231 SER B O 1
ATOM 3886 N N . VAL B 2 232 ? 105.931 113.388 121.924 1.00 13.83 232 VAL B N 1
ATOM 3887 C CA . VAL B 2 232 ? 105.484 113.660 120.565 1.00 13.83 232 VAL B CA 1
ATOM 3888 C C . VAL B 2 232 ? 104.884 115.058 120.518 1.00 13.83 232 VAL B C 1
ATOM 3889 O O . VAL B 2 232 ? 104.216 115.503 121.456 1.00 13.83 232 VAL B O 1
ATOM 3893 N N . LYS B 2 233 ? 105.152 115.767 119.427 1.00 12.88 233 LYS B N 1
ATOM 3894 C CA . LYS B 2 233 ? 104.672 117.129 119.237 1.00 12.88 233 LYS B CA 1
ATOM 3895 C C . LYS B 2 233 ? 103.683 117.154 118.081 1.00 12.88 233 LYS B C 1
ATOM 3896 O O . LYS B 2 233 ? 103.997 116.684 116.984 1.00 12.88 233 LYS B O 1
ATOM 3902 N N . VAL B 2 234 ? 102.499 117.710 118.326 1.00 15.04 234 VAL B N 1
ATOM 3903 C CA . VAL B 2 234 ? 101.396 117.679 117.372 1.00 15.04 234 VAL B CA 1
ATOM 3904 C C . VAL B 2 234 ? 101.074 119.099 116.928 1.00 15.04 234 VAL B C 1
ATOM 3905 O O . VAL B 2 234 ? 101.112 120.037 117.734 1.00 15.04 234 VAL B O 1
ATOM 3909 N N . GLN B 2 235 ? 100.781 119.255 115.638 1.00 25.61 235 GLN B N 1
ATOM 3910 C CA . GLN B 2 235 ? 100.315 120.509 115.063 1.00 25.61 235 GLN B CA 1
ATOM 3911 C C . GLN B 2 235 ? 98.948 120.276 114.436 1.00 25.61 235 GLN B C 1
ATOM 3912 O O . GLN B 2 235 ? 98.719 119.235 113.810 1.00 25.61 235 GLN B O 1
ATOM 3918 N N . GLU B 2 236 ? 98.043 121.235 114.611 1.00 32.11 236 GLU B N 1
ATOM 3919 C CA . GLU B 2 236 ? 96.680 121.071 114.123 1.00 32.11 236 GLU B CA 1
ATOM 3920 C C . GLU B 2 236 ? 96.615 121.172 112.604 1.00 32.11 236 GLU B C 1
ATOM 3921 O O . GLU B 2 236 ? 97.297 121.993 111.983 1.00 32.11 236 GLU B O 1
ATOM 3927 N N . LEU B 2 237 ? 95.799 120.304 112.008 1.00 36.62 237 LEU B N 1
ATOM 3928 C CA . LEU B 2 237 ? 95.655 120.271 110.561 1.00 36.62 237 LEU B CA 1
ATOM 3929 C C . LEU B 2 237 ? 94.935 121.519 110.068 1.00 36.62 237 LEU B C 1
ATOM 3930 O O . LEU B 2 237 ? 93.884 121.905 110.589 1.00 36.62 237 LEU B O 1
ATOM 3935 N N . MET B 2 238 ? 95.529 122.167 109.072 1.00 50.59 238 MET B N 1
ATOM 3936 C CA . MET B 2 238 ? 95.083 123.465 108.591 1.00 50.59 238 MET B CA 1
ATOM 3937 C C . MET B 2 238 ? 94.539 123.325 107.178 1.00 50.59 238 MET B C 1
ATOM 3938 O O . MET B 2 238 ? 95.154 122.665 106.333 1.00 50.59 238 MET B O 1
ATOM 3943 N N . SER B 2 239 ? 93.391 123.949 106.931 1.00 71.52 239 SER B N 1
ATOM 3944 C CA . SER B 2 239 ? 92.832 123.992 105.589 1.00 71.52 239 SER B CA 1
ATOM 3945 C C . SER B 2 239 ? 93.768 124.738 104.644 1.00 71.52 239 SER B C 1
ATOM 3946 O O . SER B 2 239 ? 94.507 125.637 105.054 1.00 71.52 239 SER B O 1
ATOM 3949 N N . ASP B 2 240 ? 93.743 124.338 103.373 1.00 85.88 240 ASP B N 1
ATOM 3950 C CA . ASP B 2 240 ? 94.518 124.962 102.308 1.00 85.88 240 ASP B CA 1
ATOM 3951 C C . ASP B 2 240 ? 93.664 125.872 101.431 1.00 85.88 240 ASP B C 1
ATOM 3952 O O . ASP B 2 240 ? 94.053 126.176 100.298 1.00 85.88 240 ASP B O 1
ATOM 3957 N N . ASP B 2 241 ? 92.502 126.303 101.929 1.00 85.74 241 ASP B N 1
ATOM 3958 C CA . ASP B 2 241 ? 91.578 127.083 101.112 1.00 85.74 241 ASP B CA 1
ATOM 3959 C C . ASP B 2 241 ? 92.169 128.434 100.726 1.00 85.74 241 ASP B C 1
ATOM 3960 O O . ASP B 2 241 ? 92.095 128.841 99.560 1.00 85.74 241 ASP B O 1
ATOM 3965 N N . GLN B 2 242 ? 92.763 129.140 101.684 1.00 83.70 242 GLN B N 1
ATOM 3966 C CA . GLN B 2 242 ? 93.267 130.486 101.465 1.00 83.70 242 GLN B CA 1
ATOM 3967 C C . GLN B 2 242 ? 94.776 130.526 101.665 1.00 83.70 242 GLN B C 1
ATOM 3968 O O . GLN B 2 242 ? 95.366 129.652 102.306 1.00 83.70 242 GLN B O 1
ATOM 3974 N N . ARG B 2 243 ? 95.397 131.566 101.102 1.00 82.93 243 ARG B N 1
ATOM 3975 C CA . ARG B 2 243 ? 96.832 131.755 101.285 1.00 82.93 243 ARG B CA 1
ATOM 3976 C C . ARG B 2 243 ? 97.147 132.253 102.690 1.00 82.93 243 ARG B C 1
ATOM 3977 O O . ARG B 2 243 ? 98.251 132.030 103.202 1.00 82.93 243 ARG B O 1
ATOM 3985 N N . GLU B 2 244 ? 96.197 132.947 103.323 1.00 78.37 244 GLU B N 1
ATOM 3986 C CA . GLU B 2 244 ? 96.369 133.304 104.726 1.00 78.37 244 GLU B CA 1
ATOM 3987 C C . GLU B 2 244 ? 96.487 132.050 105.582 1.00 78.37 244 GLU B C 1
ATOM 3988 O O . GLU B 2 244 ? 97.304 131.994 106.507 1.00 78.37 244 GLU B O 1
ATOM 3994 N N . ALA B 2 245 ? 95.681 131.036 105.284 1.00 77.62 245 ALA B N 1
ATOM 3995 C CA . ALA B 2 245 ? 95.884 129.718 105.861 1.00 77.62 245 ALA B CA 1
ATOM 3996 C C . ALA B 2 245 ? 97.189 129.118 105.341 1.00 77.62 245 ALA B C 1
ATOM 3997 O O . ALA B 2 245 ? 97.637 129.417 104.232 1.00 77.62 245 ALA B O 1
ATOM 3999 N N . GLY B 2 246 ? 97.792 128.253 106.150 1.00 75.57 246 GLY B N 1
ATOM 4000 C CA . GLY B 2 246 ? 99.142 127.792 105.899 1.00 75.57 246 GLY B CA 1
ATOM 4001 C C . GLY B 2 246 ? 100.199 128.462 106.749 1.00 75.57 246 GLY B C 1
ATOM 4002 O O . GLY B 2 246 ? 101.389 128.202 106.547 1.00 75.57 246 GLY B O 1
ATOM 4003 N N . ARG B 2 247 ? 99.799 129.334 107.675 1.00 56.77 247 ARG B N 1
ATOM 4004 C CA . ARG B 2 247 ? 100.702 129.968 108.623 1.00 56.77 247 ARG B CA 1
ATOM 4005 C C . ARG B 2 247 ? 101.291 128.903 109.552 1.00 56.77 247 ARG B C 1
ATOM 4006 O O . ARG B 2 247 ? 100.835 127.756 109.572 1.00 56.77 247 ARG B O 1
ATOM 4014 N N . ILE B 2 248 ? 102.338 129.271 110.290 1.00 49.32 248 ILE B N 1
ATOM 4015 C CA . ILE B 2 248 ? 103.010 128.349 111.210 1.00 49.32 248 ILE B CA 1
ATOM 4016 C C . ILE B 2 248 ? 101.997 127.836 112.231 1.00 49.32 248 ILE B C 1
ATOM 4017 O O . ILE B 2 248 ? 101.277 128.633 112.850 1.00 49.32 248 ILE B O 1
ATOM 4022 N N . PRO B 2 249 ? 101.879 126.525 112.418 1.00 39.52 249 PRO B N 1
ATOM 4023 C CA . PRO B 2 249 ? 100.848 125.993 113.313 1.00 39.52 249 PRO B CA 1
ATOM 4024 C C . PRO B 2 249 ? 101.262 126.080 114.772 1.00 39.52 249 PRO B C 1
ATOM 4025 O O . PRO B 2 249 ? 102.446 126.108 115.113 1.00 39.52 249 PRO B O 1
ATOM 4029 N N . ARG B 2 250 ? 100.256 126.154 115.636 1.00 23.37 250 ARG B N 1
ATOM 4030 C CA . ARG B 2 250 ? 100.487 126.002 117.067 1.00 23.37 250 ARG B CA 1
ATOM 4031 C C . ARG B 2 250 ? 100.771 124.546 117.394 1.00 23.37 250 ARG B C 1
ATOM 4032 O O . ARG B 2 250 ? 100.058 123.651 116.938 1.00 23.37 250 ARG B O 1
ATOM 4040 N N . THR B 2 251 ? 101.819 124.306 118.176 1.00 19.74 251 THR B N 1
ATOM 4041 C CA . THR B 2 251 ? 102.196 122.964 118.591 1.00 19.74 251 THR B CA 1
ATOM 4042 C C . THR B 2 251 ? 102.328 122.913 120.102 1.00 19.74 251 THR B C 1
ATOM 4043 O O . THR B 2 251 ? 102.939 123.803 120.701 1.00 19.74 251 THR B O 1
ATOM 4047 N N . ILE B 2 252 ? 101.789 121.859 120.710 1.00 15.69 252 ILE B N 1
ATOM 4048 C CA . ILE B 2 252 ? 101.966 121.596 122.133 1.00 15.69 252 ILE B CA 1
ATOM 4049 C C . ILE B 2 252 ? 102.588 120.215 122.290 1.00 15.69 252 ILE B C 1
ATOM 4050 O O . ILE B 2 252 ? 102.178 119.258 121.620 1.00 15.69 252 ILE B O 1
ATOM 4055 N N . GLU B 2 253 ? 103.597 120.119 123.149 1.00 16.74 253 GLU B N 1
ATOM 4056 C CA . GLU B 2 253 ? 104.258 118.843 123.379 1.00 16.74 253 GLU B CA 1
ATOM 4057 C C . GLU B 2 253 ? 103.288 117.865 124.028 1.00 16.74 253 GLU B C 1
ATOM 4058 O O . GLU B 2 253 ? 102.417 118.257 124.807 1.00 16.74 253 GLU B O 1
ATOM 4064 N N . CYS B 2 254 ? 103.419 116.589 123.683 1.00 12.80 254 CYS B N 1
ATOM 4065 C CA . CYS B 2 254 ? 102.545 115.546 124.200 1.00 12.80 254 CYS B CA 1
ATOM 4066 C C . CYS B 2 254 ? 103.382 114.441 124.824 1.00 12.80 254 CYS B C 1
ATOM 4067 O O . CYS B 2 254 ? 104.287 113.902 124.179 1.00 12.80 254 CYS B O 1
ATOM 4070 N N . GLU B 2 255 ? 103.076 114.107 126.071 1.00 11.85 255 GLU B N 1
ATOM 4071 C CA . GLU B 2 255 ? 103.755 113.037 126.786 1.00 11.85 255 GLU B CA 1
ATOM 4072 C C . GLU B 2 255 ? 102.948 111.753 126.673 1.00 11.85 255 GLU B C 1
ATOM 4073 O O . GLU B 2 255 ? 101.779 111.710 127.068 1.00 11.85 255 GLU B O 1
ATOM 4079 N N . LEU B 2 256 ? 103.576 110.715 126.134 1.00 9.97 256 LEU B N 1
ATOM 4080 C CA . LEU B 2 256 ? 102.992 109.388 126.048 1.00 9.97 256 LEU B CA 1
ATOM 4081 C C . LEU B 2 256 ? 103.619 108.513 127.122 1.00 9.97 256 LEU B C 1
ATOM 4082 O O . LEU B 2 256 ? 104.843 108.491 127.277 1.00 9.97 256 LEU B O 1
ATOM 4087 N N . VAL B 2 257 ? 102.784 107.801 127.872 1.00 11.18 257 VAL B N 1
ATOM 4088 C CA . VAL B 2 257 ? 103.261 106.999 128.987 1.00 11.18 257 VAL B CA 1
ATOM 4089 C C . VAL B 2 257 ? 102.630 105.614 128.921 1.00 11.18 257 VAL B C 1
ATOM 4090 O O . VAL B 2 257 ? 101.509 105.436 128.440 1.00 11.18 257 VAL B O 1
ATOM 4094 N N . GLN B 2 258 ? 103.385 104.626 129.395 1.00 13.65 258 GLN B N 1
ATOM 4095 C CA . GLN B 2 258 ? 102.957 103.222 129.487 1.00 13.65 258 GLN B CA 1
ATOM 4096 C C . GLN B 2 258 ? 102.647 102.724 128.075 1.00 13.65 258 GLN B C 1
ATOM 4097 O O . GLN B 2 258 ? 103.475 102.920 127.172 1.00 13.65 258 GLN B O 1
ATOM 4103 N N . ASP B 2 259 ? 101.491 102.103 127.833 1.00 12.99 259 ASP B N 1
ATOM 4104 C CA . ASP B 2 259 ? 101.242 101.436 126.558 1.00 12.99 259 ASP B CA 1
ATOM 4105 C C . ASP B 2 259 ? 101.195 102.424 125.401 1.00 12.99 259 ASP B C 1
ATOM 4106 O O . ASP B 2 259 ? 101.433 102.050 124.247 1.00 12.99 259 ASP B O 1
ATOM 4111 N N . LEU B 2 260 ? 100.899 103.692 125.689 1.00 13.00 260 LEU B N 1
ATOM 4112 C CA . LEU B 2 260 ? 100.724 104.684 124.633 1.00 13.00 260 LEU B CA 1
ATOM 4113 C C . LEU B 2 260 ? 101.980 104.877 123.796 1.00 13.00 260 LEU B C 1
ATOM 4114 O O . LEU B 2 260 ? 101.886 105.367 122.665 1.00 13.00 260 LEU B O 1
ATOM 4119 N N . VAL B 2 261 ? 103.148 104.503 124.321 1.00 12.17 261 VAL B N 1
ATOM 4120 C CA . VAL B 2 261 ? 104.390 104.674 123.579 1.00 12.17 261 VAL B CA 1
ATOM 4121 C C . VAL B 2 261 ? 104.357 103.811 122.326 1.00 12.17 261 VAL B C 1
ATOM 4122 O O . VAL B 2 261 ? 103.756 102.728 122.311 1.00 12.17 261 VAL B O 1
ATOM 4126 N N . ASP B 2 262 ? 104.965 104.313 121.253 1.00 16.57 262 ASP B N 1
ATOM 4127 C CA . ASP B 2 262 ? 105.066 103.706 119.925 1.00 16.57 262 ASP B CA 1
ATOM 4128 C C . ASP B 2 262 ? 103.731 103.705 119.190 1.00 16.57 262 ASP B C 1
ATOM 4129 O O . ASP B 2 262 ? 103.708 103.378 117.996 1.00 16.57 262 ASP B O 1
ATOM 4134 N N . SER B 2 263 ? 102.624 104.058 119.846 1.00 15.26 263 SER B N 1
ATOM 4135 C CA . SER B 2 263 ? 101.355 104.161 119.134 1.00 15.26 263 SER B CA 1
ATOM 4136 C C . SER B 2 263 ? 101.375 105.322 118.146 1.00 15.26 263 SER B C 1
ATOM 4137 O O . SER B 2 263 ? 100.851 105.207 117.032 1.00 15.26 263 SER B O 1
ATOM 4140 N N . CYS B 2 264 ? 101.975 106.444 118.535 1.00 20.23 264 CYS B N 1
ATOM 4141 C CA . CYS B 2 264 ? 102.123 107.569 117.624 1.00 20.23 264 CYS B CA 1
ATOM 4142 C C . CYS B 2 264 ? 103.215 107.283 116.602 1.00 20.23 264 CYS B C 1
ATOM 4143 O O . CYS B 2 264 ? 104.248 106.689 116.922 1.00 20.23 264 CYS B O 1
ATOM 4146 N N . VAL B 2 265 ? 102.980 107.707 115.365 1.00 28.41 265 VAL B N 1
ATOM 4147 C CA . VAL B 2 265 ? 103.964 107.569 114.294 1.00 28.41 265 VAL B CA 1
ATOM 4148 C C . VAL B 2 265 ? 104.052 108.903 113.557 1.00 28.41 265 VAL B C 1
ATOM 4149 O O . VAL B 2 265 ? 103.017 109.539 113.307 1.00 28.41 265 VAL B O 1
ATOM 4153 N N . PRO B 2 266 ? 105.253 109.383 113.226 1.00 27.47 266 PRO B N 1
ATOM 4154 C CA . PRO B 2 266 ? 105.367 110.696 112.574 1.00 27.47 266 PRO B CA 1
ATOM 4155 C C . PRO B 2 266 ? 104.624 110.740 111.247 1.00 27.47 266 PRO B C 1
ATOM 4156 O O . PRO B 2 266 ? 104.584 109.761 110.500 1.00 27.47 266 PRO B O 1
ATOM 4160 N N . GLY B 2 267 ? 104.034 111.897 110.961 1.00 25.37 267 GLY B N 1
ATOM 4161 C CA . GLY B 2 267 ? 103.261 112.086 109.752 1.00 25.37 267 GLY B CA 1
ATOM 4162 C C . GLY B 2 267 ? 101.832 111.600 109.816 1.00 25.37 267 GLY B C 1
ATOM 4163 O O . GLY B 2 267 ? 101.158 111.576 108.780 1.00 25.37 267 GLY B O 1
ATOM 4164 N N . ASP B 2 268 ? 101.347 111.216 110.993 1.00 21.66 268 ASP B N 1
ATOM 4165 C CA . ASP B 2 268 ? 100.012 110.661 111.160 1.00 21.66 268 ASP B CA 1
ATOM 4166 C C . ASP B 2 268 ? 99.171 111.581 112.034 1.00 21.66 268 ASP B C 1
ATOM 4167 O O . ASP B 2 268 ? 99.671 112.161 113.003 1.00 21.66 268 ASP B O 1
ATOM 4172 N N . VAL B 2 269 ? 97.894 111.710 111.688 1.00 19.06 269 VAL B N 1
ATOM 4173 C CA . VAL B 2 269 ? 96.962 112.504 112.480 1.00 19.06 269 VAL B CA 1
ATOM 4174 C C . VAL B 2 269 ? 96.420 111.640 113.613 1.00 19.06 269 VAL B C 1
ATOM 4175 O O . VAL B 2 269 ? 95.994 110.501 113.397 1.00 19.06 269 VAL B O 1
ATOM 4179 N N . VAL B 2 270 ? 96.481 112.163 114.835 1.00 17.59 270 VAL B N 1
ATOM 4180 C CA . VAL B 2 270 ? 96.067 111.435 116.028 1.00 17.59 270 VAL B CA 1
ATOM 4181 C C . VAL B 2 270 ? 95.197 112.344 116.883 1.00 17.59 270 VAL B C 1
ATOM 4182 O O . VAL B 2 270 ? 95.518 113.522 117.073 1.00 17.59 270 VAL B O 1
ATOM 4186 N N . THR B 2 271 ? 94.092 111.802 117.387 1.00 17.07 271 THR B N 1
ATOM 4187 C CA . THR B 2 271 ? 93.179 112.545 118.253 1.00 17.07 271 THR B CA 1
ATOM 4188 C C . THR B 2 271 ? 93.572 112.262 119.697 1.00 17.07 271 THR B C 1
ATOM 4189 O O . THR B 2 271 ? 92.993 111.393 120.352 1.00 17.07 271 THR B O 1
ATOM 4193 N N . ILE B 2 272 ? 94.551 113.003 120.200 1.00 15.18 272 ILE B N 1
ATOM 4194 C CA . ILE B 2 272 ? 95.121 112.761 121.519 1.00 15.18 272 ILE B CA 1
ATOM 4195 C C . ILE B 2 272 ? 94.195 113.378 122.555 1.00 15.18 272 ILE B C 1
ATOM 4196 O O . ILE B 2 272 ? 94.268 114.579 122.831 1.00 15.18 272 ILE B O 1
ATOM 4201 N N . THR B 2 273 ? 93.329 112.562 123.142 1.00 15.31 273 THR B N 1
ATOM 4202 C CA . THR B 2 273 ? 92.435 113.005 124.205 1.00 15.31 273 THR B CA 1
ATOM 4203 C C . THR B 2 273 ? 93.168 112.819 125.525 1.00 15.31 273 THR B C 1
ATOM 4204 O O . THR B 2 273 ? 93.142 111.730 126.102 1.00 15.31 273 THR B O 1
ATOM 4208 N N . GLY B 2 274 ? 93.817 113.875 126.005 1.00 14.04 274 GLY B N 1
ATOM 4209 C CA . GLY B 2 274 ? 94.659 113.732 127.176 1.00 14.04 274 GLY B CA 1
ATOM 4210 C C . GLY B 2 274 ? 94.580 114.918 128.106 1.00 14.04 274 GLY B C 1
ATOM 4211 O O . GLY B 2 274 ? 94.133 116.006 127.731 1.00 14.04 274 GLY B O 1
ATOM 4212 N N . VAL B 2 275 ? 95.020 114.687 129.342 1.00 13.91 275 VAL B N 1
ATOM 4213 C CA . VAL B 2 275 ? 95.112 115.753 130.328 1.00 13.91 275 VAL B CA 1
ATOM 4214 C C . VAL B 2 275 ? 96.270 116.672 129.968 1.00 13.91 275 VAL B C 1
ATOM 4215 O O . VAL B 2 275 ? 97.330 116.216 129.520 1.00 13.91 275 VAL B O 1
ATOM 4219 N N . VAL B 2 276 ? 96.078 117.975 130.163 1.00 15.17 276 VAL B N 1
ATOM 4220 C CA . VAL B 2 276 ? 97.103 118.974 129.879 1.00 15.17 276 VAL B CA 1
ATOM 4221 C C . VAL B 2 276 ? 97.668 119.494 131.192 1.00 15.17 276 VAL B C 1
ATOM 4222 O O . VAL B 2 276 ? 96.919 119.755 132.142 1.00 15.17 276 VAL B O 1
ATOM 4226 N N . LYS B 2 277 ? 98.989 119.634 131.250 1.00 20.43 277 LYS B N 1
ATOM 4227 C CA . LYS B 2 277 ? 99.677 120.180 132.408 1.00 20.43 277 LYS B CA 1
ATOM 4228 C C . LYS B 2 277 ? 100.839 121.047 131.941 1.00 20.43 277 LYS B C 1
ATOM 4229 O O . LYS B 2 277 ? 101.175 121.084 130.755 1.00 20.43 277 LYS B O 1
ATOM 4235 N N . VAL B 2 278 ? 101.444 121.761 132.891 1.00 20.42 278 VAL B N 1
ATOM 4236 C CA . VAL B 2 278 ? 102.518 122.688 132.559 1.00 20.42 278 VAL B CA 1
ATOM 4237 C C . VAL B 2 278 ? 103.843 121.944 132.461 1.00 20.42 278 VAL B C 1
ATOM 4238 O O . VAL B 2 278 ? 104.102 120.990 133.207 1.00 20.42 278 VAL B O 1
ATOM 4242 N N . SER B 2 279 ? 104.690 122.377 131.529 1.00 21.17 279 SER B N 1
ATOM 4243 C CA . SER B 2 279 ? 106.026 121.813 131.345 1.00 21.17 279 SER B CA 1
ATOM 4244 C C . SER B 2 279 ? 107.018 122.732 132.048 1.00 21.17 279 SER B C 1
ATOM 4245 O O . SER B 2 279 ? 107.494 123.710 131.467 1.00 21.17 279 SER B O 1
ATOM 4248 N N . SER B 2 280 ? 107.338 122.404 133.302 1.00 26.86 280 SER B N 1
ATOM 4249 C CA . SER B 2 280 ? 108.136 123.307 134.126 1.00 26.86 280 SER B CA 1
ATOM 4250 C C . SER B 2 280 ? 109.564 123.430 133.611 1.00 26.86 280 SER B C 1
ATOM 4251 O O . SER B 2 280 ? 110.254 124.411 133.911 1.00 26.86 280 SER B O 1
ATOM 4254 N N . THR B 2 281 ? 110.031 122.443 132.842 1.00 27.35 281 THR B N 1
ATOM 4255 C CA . THR B 2 281 ? 111.412 122.470 132.368 1.00 27.35 281 THR B CA 1
ATOM 4256 C C . THR B 2 281 ? 111.663 123.658 131.447 1.00 27.35 281 THR B C 1
ATOM 4257 O O . THR B 2 281 ? 112.706 124.317 131.542 1.00 27.35 281 THR B O 1
ATOM 4261 N N . GLU B 2 282 ? 110.725 123.950 130.552 1.00 25.97 282 GLU B N 1
ATOM 4262 C CA . GLU B 2 282 ? 110.869 125.095 129.661 1.00 25.97 282 GLU B CA 1
ATOM 4263 C C . GLU B 2 282 ? 109.756 126.110 129.894 1.00 25.97 282 GLU B C 1
ATOM 4264 O O . GLU B 2 282 ? 110.009 127.311 129.983 1.00 25.97 282 GLU B O 1
ATOM 4270 N N . VAL B 2 294 ? 106.347 131.474 131.666 1.00 21.14 294 VAL B N 1
ATOM 4271 C CA . VAL B 2 294 ? 107.420 130.826 130.923 1.00 21.14 294 VAL B CA 1
ATOM 4272 C C . VAL B 2 294 ? 107.048 129.372 130.632 1.00 21.14 294 VAL B C 1
ATOM 4273 O O . VAL B 2 294 ? 107.604 128.743 129.732 1.00 21.14 294 VAL B O 1
ATOM 4277 N N . PHE B 2 295 ? 106.092 128.848 131.395 1.00 23.08 295 PHE B N 1
ATOM 4278 C CA . PHE B 2 295 ? 105.637 127.480 131.194 1.00 23.08 295 PHE B CA 1
ATOM 4279 C C . PHE B 2 295 ? 104.872 127.361 129.882 1.00 23.08 295 PHE B C 1
ATOM 4280 O O . PHE B 2 295 ? 104.273 128.328 129.405 1.00 23.08 295 PHE B O 1
ATOM 4288 N N . LEU B 2 296 ? 104.898 126.171 129.293 1.00 16.80 296 LEU B N 1
ATOM 4289 C CA . LEU B 2 296 ? 104.150 125.879 128.078 1.00 16.80 296 LEU B CA 1
ATOM 4290 C C . LEU B 2 296 ? 103.313 124.627 128.309 1.00 16.80 296 LEU B C 1
ATOM 4291 O O . LEU B 2 296 ? 103.818 123.631 128.838 1.00 16.80 296 LEU B O 1
ATOM 4296 N N . LEU B 2 297 ? 102.037 124.684 127.926 1.00 17.31 297 LEU B N 1
ATOM 4297 C CA . LEU B 2 297 ? 101.147 123.550 128.143 1.00 17.31 297 LEU B CA 1
ATOM 4298 C C . LEU B 2 297 ? 101.599 122.335 127.348 1.00 17.31 297 LEU B C 1
ATOM 4299 O O . LEU B 2 297 ? 101.819 122.407 126.137 1.00 17.31 297 LEU B O 1
ATOM 4304 N N . TYR B 2 298 ? 101.710 121.206 128.036 1.00 16.24 298 TYR B N 1
ATOM 4305 C CA . TYR B 2 298 ? 101.987 119.934 127.395 1.00 16.24 298 TYR B CA 1
ATOM 4306 C C . TYR B 2 298 ? 100.961 118.915 127.864 1.00 16.24 298 TYR B C 1
ATOM 4307 O O . TYR B 2 298 ? 100.685 118.788 129.059 1.00 16.24 298 TYR B O 1
ATOM 4316 N N . ILE B 2 299 ? 100.385 118.205 126.903 1.00 16.38 299 ILE B N 1
ATOM 4317 C CA . ILE B 2 299 ? 99.282 117.286 127.151 1.00 16.38 299 ILE B CA 1
ATOM 4318 C C . ILE B 2 299 ? 99.842 115.924 127.543 1.00 16.38 299 ILE B C 1
ATOM 4319 O O . ILE B 2 299 ? 100.518 115.259 126.748 1.00 16.38 299 ILE B O 1
ATOM 4324 N N . GLU B 2 300 ? 99.586 115.521 128.785 1.00 16.63 300 GLU B N 1
ATOM 4325 C CA . GLU B 2 300 ? 99.952 114.195 129.271 1.00 16.63 300 GLU B CA 1
ATOM 4326 C C . GLU B 2 300 ? 98.915 113.216 128.743 1.00 16.63 300 GLU B C 1
ATOM 4327 O O . GLU B 2 300 ? 97.847 113.054 129.341 1.00 16.63 300 GLU B O 1
ATOM 4333 N N . ALA B 2 301 ? 99.230 112.566 127.627 1.00 10.85 301 ALA B N 1
ATOM 4334 C CA . ALA B 2 301 ? 98.223 111.842 126.866 1.00 10.85 301 ALA B CA 1
ATOM 4335 C C . ALA B 2 301 ? 97.546 110.771 127.706 1.00 10.85 301 ALA B C 1
ATOM 4336 O O . ALA B 2 301 ? 98.197 110.023 128.437 1.00 10.85 301 ALA B O 1
ATOM 4338 N N . ASN B 2 302 ? 96.221 110.718 127.606 1.00 14.99 302 ASN B N 1
ATOM 4339 C CA . ASN B 2 302 ? 95.431 109.624 128.148 1.00 14.99 302 ASN B CA 1
ATOM 4340 C C . ASN B 2 302 ? 95.243 108.508 127.135 1.00 14.99 302 ASN B C 1
ATOM 4341 O O . ASN B 2 302 ? 95.600 107.361 127.405 1.00 14.99 302 ASN B O 1
ATOM 4346 N N . SER B 2 303 ? 94.683 108.822 125.971 1.00 15.14 303 SER B N 1
ATOM 4347 C CA . SER B 2 303 ? 94.486 107.840 124.918 1.00 15.14 303 SER B CA 1
ATOM 4348 C C . SER B 2 303 ? 94.746 108.490 123.570 1.00 15.14 303 SER B C 1
ATOM 4349 O O . SER B 2 303 ? 94.318 109.617 123.313 1.00 15.14 303 SER B O 1
ATOM 4352 N N . VAL B 2 304 ? 95.449 107.765 122.709 1.00 13.00 304 VAL B N 1
ATOM 4353 C CA . VAL B 2 304 ? 95.777 108.227 121.368 1.00 13.00 304 VAL B CA 1
ATOM 4354 C C . VAL B 2 304 ? 95.081 107.321 120.366 1.00 13.00 304 VAL B C 1
ATOM 4355 O O . VAL B 2 304 ? 95.353 106.117 120.318 1.00 13.00 304 VAL B O 1
ATOM 4359 N N . SER B 2 305 ? 94.195 107.899 119.565 1.00 14.49 305 SER B N 1
ATOM 4360 C CA . SER B 2 305 ? 93.470 107.164 118.540 1.00 14.49 305 SER B CA 1
ATOM 4361 C C . SER B 2 305 ? 94.061 107.493 117.180 1.00 14.49 305 SER B C 1
ATOM 4362 O O . SER B 2 305 ? 94.076 108.658 116.770 1.00 14.49 305 SER B O 1
ATOM 4365 N N . ASN B 2 306 ? 94.544 106.469 116.485 1.00 17.93 306 ASN B N 1
ATOM 4366 C CA . ASN B 2 306 ? 95.122 106.668 115.168 1.00 17.93 306 ASN B CA 1
ATOM 4367 C C . ASN B 2 306 ? 94.032 106.987 114.151 1.00 17.93 306 ASN B C 1
ATOM 4368 O O . ASN B 2 306 ? 92.834 106.848 114.416 1.00 17.93 306 ASN B O 1
ATOM 4373 N N . SER B 2 307 ? 94.465 107.432 112.971 1.00 25.36 307 SER B N 1
ATOM 4374 C CA . SER B 2 307 ? 93.517 107.715 111.899 1.00 25.36 307 SER B CA 1
ATOM 4375 C C . SER B 2 307 ? 92.777 106.453 111.476 1.00 25.36 307 SER B C 1
ATOM 4376 O O . SER B 2 307 ? 91.570 106.491 111.208 1.00 25.36 307 SER B O 1
ATOM 4379 N N . LYS B 2 308 ? 93.482 105.329 111.412 1.00 30.20 308 LYS B N 1
ATOM 4380 C CA . LYS B 2 308 ? 92.880 104.060 111.024 1.00 30.20 308 LYS B CA 1
ATOM 4381 C C . LYS B 2 308 ? 92.354 103.309 112.242 1.00 30.20 308 LYS B C 1
ATOM 4382 O O . LYS B 2 308 ? 92.805 103.532 113.366 1.00 30.20 308 LYS B O 1
ATOM 4389 N N . ALA C 1 2 ? 99.502 158.000 145.794 1.00 44.03 2 ALA C N 1
ATOM 4390 C CA . ALA C 1 2 ? 98.762 156.744 145.833 1.00 44.03 2 ALA C CA 1
ATOM 4391 C C . ALA C 1 2 ? 97.268 156.996 146.011 1.00 44.03 2 ALA C C 1
ATOM 4392 O O . ALA C 1 2 ? 96.861 158.034 146.532 1.00 44.03 2 ALA C O 1
ATOM 4394 N N . LEU C 1 3 ? 96.457 156.037 145.574 1.00 47.31 3 LEU C N 1
ATOM 4395 C CA . LEU C 1 3 ? 95.011 156.185 145.651 1.00 47.31 3 LEU C CA 1
ATOM 4396 C C . LEU C 1 3 ? 94.509 155.960 147.071 1.00 47.31 3 LEU C C 1
ATOM 4397 O O . LEU C 1 3 ? 95.044 155.134 147.816 1.00 47.31 3 LEU C O 1
ATOM 4402 N N . ARG C 1 4 ? 93.474 156.707 147.443 1.00 56.38 4 ARG C N 1
ATOM 4403 C CA . ARG C 1 4 ? 92.816 156.507 148.722 1.00 56.38 4 ARG C CA 1
ATOM 4404 C C . ARG C 1 4 ? 91.609 155.587 148.557 1.00 56.38 4 ARG C C 1
ATOM 4405 O O . ARG C 1 4 ? 91.084 155.401 147.456 1.00 56.38 4 ARG C O 1
ATOM 4413 N N . ALA C 1 5 ? 91.168 155.011 149.679 1.00 59.38 5 ALA C N 1
ATOM 4414 C CA . ALA C 1 5 ? 90.057 154.064 149.639 1.00 59.38 5 ALA C CA 1
ATOM 4415 C C . ALA C 1 5 ? 88.781 154.722 149.129 1.00 59.38 5 ALA C C 1
ATOM 4416 O O . ALA C 1 5 ? 88.054 154.137 148.316 1.00 59.38 5 ALA C O 1
ATOM 4418 N N . ASP C 1 6 ? 88.490 155.938 149.597 1.00 59.18 6 ASP C N 1
ATOM 4419 C CA . ASP C 1 6 ? 87.309 156.649 149.120 1.00 59.18 6 ASP C CA 1
ATOM 4420 C C . ASP C 1 6 ? 87.413 156.956 147.630 1.00 59.18 6 ASP C C 1
ATOM 4421 O O . ASP C 1 6 ? 86.432 156.815 146.890 1.00 59.18 6 ASP C O 1
ATOM 4426 N N . GLN C 1 7 ? 88.594 157.379 147.174 1.00 54.35 7 GLN C N 1
ATOM 4427 C CA . GLN C 1 7 ? 88.788 157.637 145.750 1.00 54.35 7 GLN C CA 1
ATOM 4428 C C . GLN C 1 7 ? 88.619 156.362 144.935 1.00 54.35 7 GLN C C 1
ATOM 4429 O O . GLN C 1 7 ? 88.026 156.382 143.848 1.00 54.35 7 GLN C O 1
ATOM 4435 N N . VAL C 1 8 ? 89.142 155.244 145.443 1.00 54.05 8 VAL C N 1
ATOM 4436 C CA . VAL C 1 8 ? 88.961 153.958 144.776 1.00 54.05 8 VAL C CA 1
ATOM 4437 C C . VAL C 1 8 ? 87.480 153.632 144.653 1.00 54.05 8 VAL C C 1
ATOM 4438 O O . VAL C 1 8 ? 87.006 153.210 143.589 1.00 54.05 8 VAL C O 1
ATOM 4442 N N . SER C 1 9 ? 86.727 153.826 145.738 1.00 52.44 9 SER C N 1
ATOM 4443 C CA . SER C 1 9 ? 85.297 153.543 145.710 1.00 52.44 9 SER C CA 1
ATOM 4444 C C . SER C 1 9 ? 84.578 154.423 144.697 1.00 52.44 9 SER C C 1
ATOM 4445 O O . SER C 1 9 ? 83.722 153.943 143.946 1.00 52.44 9 SER C O 1
ATOM 4448 N N . LEU C 1 10 ? 84.914 155.716 144.659 1.00 54.01 10 LEU C N 1
ATOM 4449 C CA . LEU C 1 10 ? 84.267 156.617 143.708 1.00 54.01 10 LEU C CA 1
ATOM 4450 C C . LEU C 1 10 ? 84.561 156.213 142.268 1.00 54.01 10 LEU C C 1
ATOM 4451 O O . LEU C 1 10 ? 83.646 156.144 141.434 1.00 54.01 10 LEU C O 1
ATOM 4456 N N . ILE C 1 11 ? 85.832 155.943 141.957 1.00 49.90 11 ILE C N 1
ATOM 4457 C CA . ILE C 1 11 ? 86.196 155.564 140.594 1.00 49.90 11 ILE C CA 1
ATOM 4458 C C . ILE C 1 11 ? 85.491 154.275 140.196 1.00 49.90 11 ILE C C 1
ATOM 4459 O O . ILE C 1 11 ? 84.937 154.169 139.093 1.00 49.90 11 ILE C O 1
ATOM 4464 N N . GLY C 1 12 ? 85.488 153.281 141.088 1.00 50.06 12 GLY C N 1
ATOM 4465 C CA . GLY C 1 12 ? 84.817 152.030 140.781 1.00 50.06 12 GLY C CA 1
ATOM 4466 C C . GLY C 1 12 ? 83.326 152.203 140.572 1.00 50.06 12 GLY C C 1
ATOM 4467 O O . GLY C 1 12 ? 82.748 151.618 139.653 1.00 50.06 12 GLY C O 1
ATOM 4468 N N . GLN C 1 13 ? 82.684 153.012 141.418 1.00 48.15 13 GLN C N 1
ATOM 4469 C CA . GLN C 1 13 ? 81.248 153.234 141.286 1.00 48.15 13 GLN C CA 1
ATOM 4470 C C . GLN C 1 13 ? 80.909 153.898 139.958 1.00 48.15 13 GLN C C 1
ATOM 4471 O O . GLN C 1 13 ? 79.974 153.476 139.265 1.00 48.15 13 GLN C O 1
ATOM 4477 N N . VAL C 1 14 ? 81.663 154.933 139.578 1.00 50.25 14 VAL C N 1
ATOM 4478 C CA . VAL C 1 14 ? 81.350 155.632 138.334 1.00 50.25 14 VAL C CA 1
ATOM 4479 C C . VAL C 1 14 ? 81.641 154.742 137.130 1.00 50.25 14 VAL C C 1
ATOM 4480 O O . VAL C 1 14 ? 80.897 154.752 136.141 1.00 50.25 14 VAL C O 1
ATOM 4484 N N . PHE C 1 15 ? 82.719 153.954 137.192 1.00 48.95 15 PHE C N 1
ATOM 4485 C CA . PHE C 1 15 ? 83.017 153.031 136.100 1.00 48.95 15 PHE C CA 1
ATOM 4486 C C . PHE C 1 15 ? 81.918 151.984 135.950 1.00 48.95 15 PHE C C 1
ATOM 4487 O O . PHE C 1 15 ? 81.487 151.674 134.829 1.00 48.95 15 PHE C O 1
ATOM 4495 N N . GLU C 1 16 ? 81.445 151.437 137.074 1.00 51.26 16 GLU C N 1
ATOM 4496 C CA . GLU C 1 16 ? 80.351 150.475 137.036 1.00 51.26 16 GLU C CA 1
ATOM 4497 C C . GLU C 1 16 ? 79.093 151.096 136.448 1.00 51.26 16 GLU C C 1
ATOM 4498 O O . GLU C 1 16 ? 78.407 150.470 135.632 1.00 51.26 16 GLU C O 1
ATOM 4504 N N . SER C 1 17 ? 78.771 152.327 136.854 1.00 53.63 17 SER C N 1
ATOM 4505 C CA . SER C 1 17 ? 77.588 152.992 136.317 1.00 53.63 17 SER C CA 1
ATOM 4506 C C . SER C 1 17 ? 77.715 153.212 134.815 1.00 53.63 17 SER C C 1
ATOM 4507 O O . SER C 1 17 ? 76.750 153.009 134.065 1.00 53.63 17 SER C O 1
ATOM 4510 N N . TYR C 1 18 ? 78.901 153.621 134.356 1.00 51.73 18 TYR C N 1
ATOM 4511 C CA . TYR C 1 18 ? 79.104 153.842 132.928 1.00 51.73 18 TYR C CA 1
ATOM 4512 C C . TYR C 1 18 ? 78.920 152.550 132.142 1.00 51.73 18 TYR C C 1
ATOM 4513 O O . TYR C 1 18 ? 78.248 152.536 131.102 1.00 51.73 18 TYR C O 1
ATOM 4522 N N . LEU C 1 19 ? 79.509 151.451 132.620 1.00 53.44 19 LEU C N 1
ATOM 4523 C CA . LEU C 1 19 ? 79.367 150.190 131.898 1.00 53.44 19 LEU C CA 1
ATOM 4524 C C . LEU C 1 19 ? 77.931 149.684 131.935 1.00 53.44 19 LEU C C 1
ATOM 4525 O O . LEU C 1 19 ? 77.444 149.110 130.953 1.00 53.44 19 LEU C O 1
ATOM 4530 N N . LEU C 1 20 ? 77.236 149.880 133.058 1.00 54.21 20 LEU C N 1
ATOM 4531 C CA . LEU C 1 20 ? 75.838 149.474 133.134 1.00 54.21 20 LEU C CA 1
ATOM 4532 C C . LEU C 1 20 ? 74.984 150.256 132.145 1.00 54.21 20 LEU C C 1
ATOM 4533 O O . LEU C 1 20 ? 74.100 149.689 131.493 1.00 54.21 20 LEU C O 1
ATOM 4538 N N . GLN C 1 21 ? 75.234 151.560 132.016 1.00 56.62 21 GLN C N 1
ATOM 4539 C CA . GLN C 1 21 ? 74.407 152.367 131.126 1.00 56.62 21 GLN C CA 1
ATOM 4540 C C . GLN C 1 21 ? 74.775 152.147 129.663 1.00 56.62 21 GLN C C 1
ATOM 4541 O O . GLN C 1 21 ? 73.938 152.347 128.775 1.00 56.62 21 GLN C O 1
ATOM 4547 N N . HIS C 1 22 ? 76.012 151.737 129.381 1.00 53.56 22 HIS C N 1
ATOM 4548 C CA . HIS C 1 22 ? 76.470 151.641 127.998 1.00 53.56 22 HIS C CA 1
ATOM 4549 C C . HIS C 1 22 ? 76.773 150.227 127.524 1.00 53.56 22 HIS C C 1
ATOM 4550 O O . HIS C 1 22 ? 76.197 149.788 126.526 1.00 53.56 22 HIS C O 1
ATOM 4557 N N . HIS C 1 23 ? 77.659 149.493 128.199 1.00 53.24 23 HIS C N 1
ATOM 4558 C CA . HIS C 1 23 ? 78.126 148.200 127.714 1.00 53.24 23 HIS C CA 1
ATOM 4559 C C . HIS C 1 23 ? 77.386 147.024 128.345 1.00 53.24 23 HIS C C 1
ATOM 4560 O O . HIS C 1 23 ? 77.959 145.937 128.470 1.00 53.24 23 HIS C O 1
ATOM 4567 N N . ARG C 1 24 ? 76.122 147.215 128.728 1.00 61.13 24 ARG C N 1
ATOM 4568 C CA . ARG C 1 24 ? 75.382 146.161 129.418 1.00 61.13 24 ARG C CA 1
ATOM 4569 C C . ARG C 1 24 ? 75.191 144.935 128.528 1.00 61.13 24 ARG C C 1
ATOM 4570 O O . ARG C 1 24 ? 75.305 143.794 128.996 1.00 61.13 24 ARG C O 1
ATOM 4578 N N . ASP C 1 25 ? 74.897 145.149 127.242 1.00 64.18 25 ASP C N 1
ATOM 4579 C CA . ASP C 1 25 ? 74.706 144.027 126.327 1.00 64.18 25 ASP C CA 1
ATOM 4580 C C . ASP C 1 25 ? 75.983 143.211 126.175 1.00 64.18 25 ASP C C 1
ATOM 4581 O O . ASP C 1 25 ? 75.936 141.979 126.059 1.00 64.18 25 ASP C O 1
ATOM 4586 N N . ASP C 1 26 ? 77.137 143.880 126.164 1.00 63.44 26 ASP C N 1
ATOM 4587 C CA . ASP C 1 26 ? 78.402 143.159 126.083 1.00 63.44 26 ASP C CA 1
ATOM 4588 C C . ASP C 1 26 ? 78.629 142.304 127.324 1.00 63.44 26 ASP C C 1
ATOM 4589 O O . ASP C 1 26 ? 79.151 141.188 127.228 1.00 63.44 26 ASP C O 1
ATOM 4594 N N . ILE C 1 27 ? 78.234 142.802 128.498 1.00 58.60 27 ILE C N 1
ATOM 4595 C CA . ILE C 1 27 ? 78.357 141.998 129.713 1.00 58.60 27 ILE C CA 1
ATOM 4596 C C . ILE C 1 27 ? 77.407 140.806 129.663 1.00 58.60 27 ILE C C 1
ATOM 4597 O O . ILE C 1 27 ? 77.740 139.706 130.126 1.00 58.60 27 ILE C O 1
ATOM 4602 N N . LEU C 1 28 ? 76.207 141.003 129.108 1.00 58.22 28 LEU C N 1
ATOM 4603 C CA . LEU C 1 28 ? 75.309 139.869 128.900 1.00 58.22 28 LEU C CA 1
ATOM 4604 C C . LEU C 1 28 ? 75.957 138.818 128.009 1.00 58.22 28 LEU C C 1
ATOM 4605 O O . LEU C 1 28 ? 75.923 137.620 128.317 1.00 58.22 28 LEU C O 1
ATOM 4610 N N . GLY C 1 29 ? 76.559 139.254 126.901 1.00 56.05 29 GLY C N 1
ATOM 4611 C CA . GLY C 1 29 ? 77.245 138.318 126.024 1.00 56.05 29 GLY C CA 1
ATOM 4612 C C . GLY C 1 29 ? 78.401 137.617 126.711 1.00 56.05 29 GLY C C 1
ATOM 4613 O O . GLY C 1 29 ? 78.676 136.445 126.444 1.00 56.05 29 GLY C O 1
ATOM 4614 N N . ILE C 1 30 ? 79.099 138.329 127.598 1.00 54.83 30 ILE C N 1
ATOM 4615 C CA . ILE C 1 30 ? 80.208 137.729 128.336 1.00 54.83 30 ILE C CA 1
ATOM 4616 C C . ILE C 1 30 ? 79.709 136.623 129.256 1.00 54.83 30 ILE C C 1
ATOM 4617 O O . ILE C 1 30 ? 80.242 135.506 129.253 1.00 54.83 30 ILE C O 1
ATOM 4622 N N . LEU C 1 31 ? 78.680 136.909 130.056 1.00 59.82 31 LEU C N 1
ATOM 4623 C CA . LEU C 1 31 ? 78.181 135.891 130.980 1.00 59.82 31 LEU C CA 1
ATOM 4624 C C . LEU C 1 31 ? 77.408 134.796 130.255 1.00 59.82 31 LEU C C 1
ATOM 4625 O O . LEU C 1 31 ? 77.118 133.746 130.841 1.00 59.82 31 LEU C O 1
ATOM 4630 N N . ARG C 1 32 ? 77.060 135.015 128.985 1.00 59.46 32 ARG C N 1
ATOM 4631 C CA . ARG C 1 32 ? 76.347 133.982 128.238 1.00 59.46 32 ARG C CA 1
ATOM 4632 C C . ARG C 1 32 ? 77.254 132.799 127.911 1.00 59.46 32 ARG C C 1
ATOM 4633 O O . ARG C 1 32 ? 76.788 131.656 127.826 1.00 59.46 32 ARG C O 1
ATOM 4641 N N . GLN C 1 33 ? 78.550 133.049 127.730 1.00 56.52 33 GLN C N 1
ATOM 4642 C CA . GLN C 1 33 ? 79.476 131.988 127.348 1.00 56.52 33 GLN C CA 1
ATOM 4643 C C . GLN C 1 33 ? 79.607 130.947 128.454 1.00 56.52 33 GLN C C 1
ATOM 4644 O O . GLN C 1 33 ? 79.431 131.246 129.637 1.00 56.52 33 GLN C O 1
ATOM 4650 N N . GLY C 1 34 ? 79.907 129.709 128.055 1.00 52.92 34 GLY C N 1
ATOM 4651 C CA . GLY C 1 34 ? 79.920 128.615 129.014 1.00 52.92 34 GLY C CA 1
ATOM 4652 C C . GLY C 1 34 ? 81.185 128.557 129.850 1.00 52.92 34 GLY C C 1
ATOM 4653 O O . GLY C 1 34 ? 81.134 128.281 131.051 1.00 52.92 34 GLY C O 1
ATOM 4654 N N . ASP C 1 35 ? 82.332 128.821 129.233 1.00 48.95 35 ASP C N 1
ATOM 4655 C CA . ASP C 1 35 ? 83.616 128.646 129.900 1.00 48.95 35 ASP C CA 1
ATOM 4656 C C . ASP C 1 35 ? 83.849 129.774 130.899 1.00 48.95 35 ASP C C 1
ATOM 4657 O O . ASP C 1 35 ? 84.097 130.920 130.509 1.00 48.95 35 ASP C O 1
ATOM 4662 N N . ASP C 1 36 ? 83.776 129.444 132.191 1.00 49.34 36 ASP C N 1
ATOM 4663 C CA . ASP C 1 36 ? 83.948 130.455 133.230 1.00 49.34 36 ASP C CA 1
ATOM 4664 C C . ASP C 1 36 ? 85.415 130.826 133.411 1.00 49.34 36 ASP C C 1
ATOM 4665 O O . ASP C 1 36 ? 85.734 131.968 133.758 1.00 49.34 36 ASP C O 1
ATOM 4670 N N . GLU C 1 37 ? 86.320 129.871 133.192 1.00 42.19 37 GLU C N 1
ATOM 4671 C CA . GLU C 1 37 ? 87.741 130.140 133.387 1.00 42.19 37 GLU C CA 1
ATOM 4672 C C . GLU C 1 37 ? 88.294 131.032 132.281 1.00 42.19 37 GLU C C 1
ATOM 4673 O O . GLU C 1 37 ? 89.409 131.556 132.393 1.00 42.19 37 GLU C O 1
ATOM 4679 N N . ALA C 1 38 ? 87.528 131.225 131.209 1.00 44.94 38 ALA C N 1
ATOM 4680 C CA . ALA C 1 38 ? 88.005 132.008 130.077 1.00 44.94 38 ALA C CA 1
ATOM 4681 C C . ALA C 1 38 ? 88.061 133.494 130.414 1.00 44.94 38 ALA C C 1
ATOM 4682 O O . ALA C 1 38 ? 87.326 133.985 131.274 1.00 44.94 38 ALA C O 1
ATOM 4684 N N . HIS C 1 39 ? 88.947 134.208 129.722 1.00 37.78 39 HIS C N 1
ATOM 4685 C CA . HIS C 1 39 ? 89.086 135.644 129.915 1.00 37.78 39 HIS C CA 1
ATOM 4686 C C . HIS C 1 39 ? 88.216 136.398 128.916 1.00 37.78 39 HIS C C 1
ATOM 4687 O O . HIS C 1 39 ? 88.095 136.002 127.753 1.00 37.78 39 HIS C O 1
ATOM 4694 N N . TYR C 1 40 ? 87.614 137.497 129.369 1.00 42.03 40 TYR C N 1
ATOM 4695 C CA . TYR C 1 40 ? 86.607 138.169 128.565 1.00 42.03 40 TYR C CA 1
ATOM 4696 C C . TYR C 1 40 ? 86.873 139.667 128.487 1.00 42.03 40 TYR C C 1
ATOM 4697 O O . TYR C 1 40 ? 87.106 140.315 129.514 1.00 42.03 40 TYR C O 1
ATOM 4706 N N . PRO C 1 41 ? 86.839 140.245 127.282 1.00 33.81 41 PRO C N 1
ATOM 4707 C CA . PRO C 1 41 ? 87.029 141.695 127.153 1.00 33.81 41 PRO C CA 1
ATOM 4708 C C . PRO C 1 41 ? 85.723 142.460 127.287 1.00 33.81 41 PRO C C 1
ATOM 4709 O O . PRO C 1 41 ? 84.699 142.047 126.735 1.00 33.81 41 PRO C O 1
ATOM 4713 N N . VAL C 1 42 ? 85.743 143.582 128.013 1.00 27.10 42 VAL C N 1
ATOM 4714 C CA . VAL C 1 42 ? 84.559 144.432 128.115 1.00 27.10 42 VAL C CA 1
ATOM 4715 C C . VAL C 1 42 ? 84.619 145.631 127.182 1.00 27.10 42 VAL C C 1
ATOM 4716 O O . VAL C 1 42 ? 83.563 146.187 126.839 1.00 27.10 42 VAL C O 1
ATOM 4720 N N . LEU C 1 43 ? 85.815 146.049 126.765 1.00 31.41 43 LEU C N 1
ATOM 4721 C CA . LEU C 1 43 ? 86.003 147.085 125.748 1.00 31.41 43 LEU C CA 1
ATOM 4722 C C . LEU C 1 43 ? 85.334 148.399 126.153 1.00 31.41 43 LEU C C 1
ATOM 4723 O O . LEU C 1 43 ? 84.381 148.866 125.525 1.00 31.41 43 LEU C O 1
ATOM 4728 N N . VAL C 1 44 ? 85.838 148.995 127.235 1.00 30.20 44 VAL C N 1
ATOM 4729 C CA . VAL C 1 44 ? 85.357 150.309 127.639 1.00 30.20 44 VAL C CA 1
ATOM 4730 C C . VAL C 1 44 ? 86.118 151.387 126.879 1.00 30.20 44 VAL C C 1
ATOM 4731 O O . VAL C 1 44 ? 87.341 151.313 126.709 1.00 30.20 44 VAL C O 1
ATOM 4735 N N . ASP C 1 45 ? 85.390 152.392 126.401 1.00 34.65 45 ASP C N 1
ATOM 4736 C CA . ASP C 1 45 ? 85.964 153.451 125.582 1.00 34.65 45 ASP C CA 1
ATOM 4737 C C . ASP C 1 45 ? 86.491 154.567 126.476 1.00 34.65 45 ASP C C 1
ATOM 4738 O O . ASP C 1 45 ? 85.830 154.961 127.443 1.00 34.65 45 ASP C O 1
ATOM 4743 N N . ALA C 1 46 ? 87.683 155.069 126.148 1.00 37.04 46 ALA C N 1
ATOM 4744 C CA . ALA C 1 46 ? 88.370 156.002 127.036 1.00 37.04 46 ALA C CA 1
ATOM 4745 C C . ALA C 1 46 ? 87.718 157.381 127.028 1.00 37.04 46 ALA C C 1
ATOM 4746 O O . ALA C 1 46 ? 87.483 157.971 128.088 1.00 37.04 46 ALA C O 1
ATOM 4748 N N . LEU C 1 47 ? 87.422 157.916 125.840 1.00 41.00 47 LEU C N 1
ATOM 4749 C CA . LEU C 1 47 ? 87.001 159.313 125.754 1.00 41.00 47 LEU C CA 1
ATOM 4750 C C . LEU C 1 47 ? 85.616 159.523 126.358 1.00 41.00 47 LEU C C 1
ATOM 4751 O O . LEU C 1 47 ? 85.379 160.520 127.051 1.00 41.00 47 LEU C O 1
ATOM 4756 N N . THR C 1 48 ? 84.686 158.598 126.106 1.00 45.09 48 THR C N 1
ATOM 4757 C CA . THR C 1 48 ? 83.365 158.706 126.716 1.00 45.09 48 THR C CA 1
ATOM 4758 C C . THR C 1 48 ? 83.447 158.580 128.232 1.00 45.09 48 THR C C 1
ATOM 4759 O O . THR C 1 48 ? 82.790 159.331 128.963 1.00 45.09 48 THR C O 1
ATOM 4763 N N . LEU C 1 49 ? 84.259 157.641 128.722 1.00 44.31 49 LEU C N 1
ATOM 4764 C CA . LEU C 1 49 ? 84.429 157.493 130.163 1.00 44.31 49 LEU C CA 1
ATOM 4765 C C . LEU C 1 49 ? 85.013 158.758 130.777 1.00 44.31 49 LEU C C 1
ATOM 4766 O O . LEU C 1 49 ? 84.627 159.160 131.881 1.00 44.31 49 LEU C O 1
ATOM 4771 N N . PHE C 1 50 ? 85.944 159.404 130.071 1.00 42.69 50 PHE C N 1
ATOM 4772 C CA . PHE C 1 50 ? 86.547 160.629 130.585 1.00 42.69 50 PHE C CA 1
ATOM 4773 C C . PHE C 1 50 ? 85.546 161.777 130.600 1.00 42.69 50 PHE C C 1
ATOM 4774 O O . PHE C 1 50 ? 85.494 162.550 131.563 1.00 42.69 50 PHE C O 1
ATOM 4782 N N . GLU C 1 51 ? 84.749 161.914 129.538 1.00 43.47 51 GLU C N 1
ATOM 4783 C CA . GLU C 1 51 ? 83.806 163.027 129.483 1.00 43.47 51 GLU C CA 1
ATOM 4784 C C . GLU C 1 51 ? 82.661 162.827 130.470 1.00 43.47 51 GLU C C 1
ATOM 4785 O O . GLU C 1 51 ? 82.058 163.801 130.935 1.00 43.47 51 GLU C O 1
ATOM 4791 N N . THR C 1 52 ? 82.341 161.572 130.800 1.00 46.61 52 THR C N 1
ATOM 4792 C CA . THR C 1 52 ? 81.342 161.327 131.837 1.00 46.61 52 THR C CA 1
ATOM 4793 C C . THR C 1 52 ? 81.829 161.799 133.202 1.00 46.61 52 THR C C 1
ATOM 4794 O O . THR C 1 52 ? 81.060 162.383 133.975 1.00 46.61 52 THR C O 1
ATOM 4798 N N . ASN C 1 53 ? 83.100 161.556 133.520 1.00 47.90 53 ASN C N 1
ATOM 4799 C CA . ASN C 1 53 ? 83.662 161.904 134.820 1.00 47.90 53 ASN C CA 1
ATOM 4800 C C . ASN C 1 53 ? 85.102 162.344 134.597 1.00 47.90 53 ASN C C 1
ATOM 4801 O O . ASN C 1 53 ? 85.933 161.549 134.149 1.00 47.90 53 ASN C O 1
ATOM 4806 N N . MET C 1 54 ? 85.395 163.608 134.919 1.00 49.50 54 MET C N 1
ATOM 4807 C CA . MET C 1 54 ? 86.730 164.146 134.671 1.00 49.50 54 MET C CA 1
ATOM 4808 C C . MET C 1 54 ? 87.752 163.586 135.654 1.00 49.50 54 MET C C 1
ATOM 4809 O O . MET C 1 54 ? 88.938 163.464 135.324 1.00 49.50 54 MET C O 1
ATOM 4814 N N . GLU C 1 55 ? 87.315 163.251 136.871 1.00 50.54 55 GLU C N 1
ATOM 4815 C CA . GLU C 1 55 ? 88.229 162.692 137.862 1.00 50.54 55 GLU C CA 1
ATOM 4816 C C . GLU C 1 55 ? 88.789 161.354 137.398 1.00 50.54 55 GLU C C 1
ATOM 4817 O O . GLU C 1 55 ? 89.975 161.059 137.601 1.00 50.54 55 GLU C O 1
ATOM 4823 N N . ILE C 1 56 ? 87.948 160.534 136.761 1.00 46.68 56 ILE C N 1
ATOM 4824 C CA . ILE C 1 56 ? 88.404 159.248 136.244 1.00 46.68 56 ILE C CA 1
ATOM 4825 C C . ILE C 1 56 ? 89.507 159.447 135.218 1.00 46.68 56 ILE C C 1
ATOM 4826 O O . ILE C 1 56 ? 90.507 158.723 135.218 1.00 46.68 56 ILE C O 1
ATOM 4831 N N . GLY C 1 57 ? 89.345 160.424 134.324 1.00 47.79 57 GLY C N 1
ATOM 4832 C CA . GLY C 1 57 ? 90.353 160.639 133.298 1.00 47.79 57 GLY C CA 1
ATOM 4833 C C . GLY C 1 57 ? 91.715 160.962 133.879 1.00 47.79 57 GLY C C 1
ATOM 4834 O O . GLY C 1 57 ? 92.715 160.315 133.551 1.00 47.79 57 GLY C O 1
ATOM 4835 N N . GLU C 1 58 ? 91.767 161.951 134.774 1.00 49.35 58 GLU C N 1
ATOM 4836 C CA . GLU C 1 58 ? 93.043 162.349 135.358 1.00 49.35 58 GLU C CA 1
ATOM 4837 C C . GLU C 1 58 ? 93.636 161.236 136.215 1.00 49.35 58 GLU C C 1
ATOM 4838 O O . GLU C 1 58 ? 94.852 161.010 136.188 1.00 49.35 58 GLU C O 1
ATOM 4844 N N . TYR C 1 59 ? 92.799 160.512 136.966 1.00 47.11 59 TYR C N 1
ATOM 4845 C CA . TYR C 1 59 ? 93.341 159.483 137.846 1.00 47.11 59 TYR C CA 1
ATOM 4846 C C . TYR C 1 59 ? 93.832 158.278 137.055 1.00 47.11 59 TYR C C 1
ATOM 4847 O O . TYR C 1 59 ? 94.866 157.687 137.390 1.00 47.11 59 TYR C O 1
ATOM 4856 N N . PHE C 1 60 ? 93.108 157.897 136.001 1.00 37.82 60 PHE C N 1
ATOM 4857 C CA . PHE C 1 60 ? 93.558 156.811 135.143 1.00 37.82 60 PHE C CA 1
ATOM 4858 C C . PHE C 1 60 ? 94.841 157.186 134.418 1.00 37.82 60 PHE C C 1
ATOM 4859 O O . PHE C 1 60 ? 95.754 156.365 134.289 1.00 37.82 60 PHE C O 1
ATOM 4867 N N . ASN C 1 61 ? 94.932 158.428 133.934 1.00 38.95 61 ASN C N 1
ATOM 4868 C CA . ASN C 1 61 ? 96.145 158.848 133.243 1.00 38.95 61 ASN C CA 1
ATOM 4869 C C . ASN C 1 61 ? 97.329 158.908 134.198 1.00 38.95 61 ASN C C 1
ATOM 4870 O O . ASN C 1 61 ? 98.465 158.613 133.808 1.00 38.95 61 ASN C O 1
ATOM 4875 N N . ALA C 1 62 ? 97.087 159.294 135.452 1.00 39.09 62 ALA C N 1
ATOM 4876 C CA . ALA C 1 62 ? 98.178 159.378 136.416 1.00 39.09 62 ALA C CA 1
ATOM 4877 C C . ALA C 1 62 ? 98.647 157.996 136.861 1.00 39.09 62 ALA C C 1
ATOM 4878 O O . ALA C 1 62 ? 99.854 157.729 136.896 1.00 39.09 62 ALA C O 1
ATOM 4880 N N . PHE C 1 63 ? 97.717 157.105 137.202 1.00 36.97 63 PHE C N 1
ATOM 4881 C CA . PHE C 1 63 ? 98.044 155.810 137.802 1.00 36.97 63 PHE C CA 1
ATOM 4882 C C . PHE C 1 63 ? 97.247 154.696 137.133 1.00 36.97 63 PHE C C 1
ATOM 4883 O O . PHE C 1 63 ? 96.322 154.137 137.733 1.00 36.97 63 PHE C O 1
ATOM 4891 N N . PRO C 1 64 ? 97.578 154.347 135.885 1.00 32.31 64 PRO C N 1
ATOM 4892 C CA . PRO C 1 64 ? 96.842 153.252 135.227 1.00 32.31 64 PRO C CA 1
ATOM 4893 C C . PRO C 1 64 ? 96.929 151.934 135.977 1.00 32.31 64 PRO C C 1
ATOM 4894 O O . PRO C 1 64 ? 95.933 151.200 136.067 1.00 32.31 64 PRO C O 1
ATOM 4898 N N . SER C 1 65 ? 98.102 151.627 136.534 1.00 31.08 65 SER C N 1
ATOM 4899 C CA . SER C 1 65 ? 98.323 150.323 137.150 1.00 31.08 65 SER C CA 1
ATOM 4900 C C . SER C 1 65 ? 97.450 150.133 138.380 1.00 31.08 65 SER C C 1
ATOM 4901 O O . SER C 1 65 ? 97.102 149.002 138.734 1.00 31.08 65 SER C O 1
ATOM 4904 N N . GLN C 1 66 ? 97.111 151.225 139.064 1.00 33.44 66 GLN C N 1
ATOM 4905 C CA . GLN C 1 66 ? 96.232 151.118 140.221 1.00 33.44 66 GLN C CA 1
ATOM 4906 C C . GLN C 1 66 ? 94.768 151.182 139.806 1.00 33.44 66 GLN C C 1
ATOM 4907 O O . GLN C 1 66 ? 93.910 150.555 140.437 1.00 33.44 66 GLN C O 1
ATOM 4913 N N . VAL C 1 67 ? 94.467 151.934 138.745 1.00 34.97 67 VAL C N 1
ATOM 4914 C CA . VAL C 1 67 ? 93.080 152.115 138.323 1.00 34.97 67 VAL C CA 1
ATOM 4915 C C . VAL C 1 67 ? 92.523 150.832 137.719 1.00 34.97 67 VAL C C 1
ATOM 4916 O O . VAL C 1 67 ? 91.354 150.486 137.936 1.00 34.97 67 VAL C O 1
ATOM 4920 N N . LEU C 1 68 ? 93.338 150.110 136.949 1.00 31.30 68 LEU C N 1
ATOM 4921 C CA . LEU C 1 68 ? 92.829 148.919 136.270 1.00 31.30 68 LEU C CA 1
ATOM 4922 C C . LEU C 1 68 ? 92.268 147.855 137.215 1.00 31.30 68 LEU C C 1
ATOM 4923 O O . LEU C 1 68 ? 91.207 147.293 136.894 1.00 31.30 68 LEU C O 1
ATOM 4928 N N . PRO C 1 69 ? 92.905 147.508 138.342 1.00 34.97 69 PRO C N 1
ATOM 4929 C CA . PRO C 1 69 ? 92.238 146.590 139.285 1.00 34.97 69 PRO C CA 1
ATOM 4930 C C . PRO C 1 69 ? 90.907 147.110 139.803 1.00 34.97 69 PRO C C 1
ATOM 4931 O O . PRO C 1 69 ? 89.970 146.325 140.001 1.00 34.97 69 PRO C O 1
ATOM 4935 N N . ILE C 1 70 ? 90.796 148.418 140.039 1.00 39.26 70 ILE C N 1
ATOM 4936 C CA . ILE C 1 70 ? 89.513 148.982 140.447 1.00 39.26 70 ILE C CA 1
ATOM 4937 C C . ILE C 1 70 ? 88.501 148.845 139.320 1.00 39.26 70 ILE C C 1
ATOM 4938 O O . ILE C 1 70 ? 87.308 148.608 139.555 1.00 39.26 70 ILE C O 1
ATOM 4943 N N . PHE C 1 71 ? 88.961 148.981 138.076 1.00 39.75 71 PHE C N 1
ATOM 4944 C CA . PHE C 1 71 ? 88.082 148.745 136.938 1.00 39.75 71 PHE C CA 1
ATOM 4945 C C . PHE C 1 71 ? 87.610 147.296 136.904 1.00 39.75 71 PHE C C 1
ATOM 4946 O O . PHE C 1 71 ? 86.453 147.024 136.574 1.00 39.75 71 PHE C O 1
ATOM 4954 N N . ASP C 1 72 ? 88.489 146.353 137.248 1.00 41.76 72 ASP C N 1
ATOM 4955 C CA . ASP C 1 72 ? 88.084 144.949 137.308 1.00 41.76 72 ASP C CA 1
ATOM 4956 C C . ASP C 1 72 ? 87.068 144.710 138.420 1.00 41.76 72 ASP C C 1
ATOM 4957 O O . ASP C 1 72 ? 86.135 143.915 138.262 1.00 41.76 72 ASP C O 1
ATOM 4962 N N . GLY C 1 73 ? 87.246 145.373 139.563 1.00 44.50 73 GLY C N 1
ATOM 4963 C CA . GLY C 1 73 ? 86.241 145.287 140.614 1.00 44.50 73 GLY C CA 1
ATOM 4964 C C . GLY C 1 73 ? 84.899 145.839 140.171 1.00 44.50 73 GLY C C 1
ATOM 4965 O O . GLY C 1 73 ? 83.841 145.285 140.499 1.00 44.50 73 GLY C O 1
ATOM 4966 N N . ALA C 1 74 ? 84.923 146.940 139.418 1.00 45.58 74 ALA C N 1
ATOM 4967 C CA . ALA C 1 74 ? 83.693 147.467 138.837 1.00 45.58 74 ALA C CA 1
ATOM 4968 C C . ALA C 1 74 ? 83.093 146.483 137.841 1.00 45.58 74 ALA C C 1
ATOM 4969 O O . ALA C 1 74 ? 81.868 146.365 137.736 1.00 45.58 74 ALA C O 1
ATOM 4971 N N . LEU C 1 75 ? 83.943 145.776 137.093 1.00 43.43 75 LEU C N 1
ATOM 4972 C CA . LEU C 1 75 ? 83.456 144.710 136.225 1.00 43.43 75 LEU C CA 1
ATOM 4973 C C . LEU C 1 75 ? 82.730 143.646 137.029 1.00 43.43 75 LEU C C 1
ATOM 4974 O O . LEU C 1 75 ? 81.671 143.165 136.623 1.00 43.43 75 LEU C O 1
ATOM 4979 N N . ARG C 1 76 ? 83.304 143.253 138.165 1.00 48.06 76 ARG C N 1
ATOM 4980 C CA . ARG C 1 76 ? 82.683 142.224 138.992 1.00 48.06 76 ARG C CA 1
ATOM 4981 C C . ARG C 1 76 ? 81.329 142.685 139.521 1.00 48.06 76 ARG C C 1
ATOM 4982 O O . ARG C 1 76 ? 80.357 141.920 139.519 1.00 48.06 76 ARG C O 1
ATOM 4990 N N . ARG C 1 77 ? 81.243 143.938 139.974 1.00 48.72 77 ARG C N 1
ATOM 4991 C CA . ARG C 1 77 ? 79.964 144.448 140.467 1.00 48.72 77 ARG C CA 1
ATOM 4992 C C . ARG C 1 77 ? 78.934 144.564 139.343 1.00 48.72 77 ARG C C 1
ATOM 4993 O O . ARG C 1 77 ? 77.752 144.232 139.527 1.00 48.72 77 ARG C O 1
ATOM 5001 N N . ALA C 1 78 ? 79.361 145.034 138.169 1.00 49.97 78 ALA C N 1
ATOM 5002 C CA . ALA C 1 78 ? 78.450 145.111 137.033 1.00 49.97 78 ALA C CA 1
ATOM 5003 C C . ALA C 1 78 ? 77.996 143.724 136.605 1.00 49.97 78 ALA C C 1
ATOM 5004 O O . ALA C 1 78 ? 76.858 143.543 136.160 1.00 49.97 78 ALA C O 1
ATOM 5006 N N . ALA C 1 79 ? 78.877 142.730 136.734 1.00 51.72 79 ALA C N 1
ATOM 5007 C CA . ALA C 1 79 ? 78.494 141.356 136.447 1.00 51.72 79 ALA C CA 1
ATOM 5008 C C . ALA C 1 79 ? 77.471 140.857 137.455 1.00 51.72 79 ALA C C 1
ATOM 5009 O O . ALA C 1 79 ? 76.523 140.157 137.088 1.00 51.72 79 ALA C O 1
ATOM 5011 N N . MET C 1 80 ? 77.647 141.207 138.734 1.00 54.28 80 MET C N 1
ATOM 5012 C CA . MET C 1 80 ? 76.619 140.917 139.731 1.00 54.28 80 MET C CA 1
ATOM 5013 C C . MET C 1 80 ? 75.268 141.466 139.286 1.00 54.28 80 MET C C 1
ATOM 5014 O O . MET C 1 80 ? 74.256 140.746 139.280 1.00 54.28 80 MET C O 1
ATOM 5019 N N . ALA C 1 81 ? 75.244 142.746 138.904 1.00 55.64 81 ALA C N 1
ATOM 5020 C CA . ALA C 1 81 ? 73.991 143.395 138.528 1.00 55.64 81 ALA C CA 1
ATOM 5021 C C . ALA C 1 81 ? 73.378 142.758 137.285 1.00 55.64 81 ALA C C 1
ATOM 5022 O O . ALA C 1 81 ? 72.161 142.546 137.222 1.00 55.64 81 ALA C O 1
ATOM 5024 N N . VAL C 1 82 ? 74.201 142.450 136.282 1.00 55.50 82 VAL C N 1
ATOM 5025 C CA . VAL C 1 82 ? 73.671 141.889 135.043 1.00 55.50 82 VAL C CA 1
ATOM 5026 C C . VAL C 1 82 ? 73.201 140.455 135.262 1.00 55.50 82 VAL C C 1
ATOM 5027 O O . VAL C 1 82 ? 72.261 139.991 134.606 1.00 55.50 82 VAL C O 1
ATOM 5031 N N . LEU C 1 83 ? 73.841 139.731 136.184 1.00 58.16 83 LEU C N 1
ATOM 5032 C CA . LEU C 1 83 ? 73.423 138.363 136.467 1.00 58.16 83 LEU C CA 1
ATOM 5033 C C . LEU C 1 83 ? 72.088 138.346 137.193 1.00 58.16 83 LEU C C 1
ATOM 5034 O O . LEU C 1 83 ? 71.203 137.546 136.870 1.00 58.16 83 LEU C O 1
ATOM 5039 N N . GLN C 1 84 ? 71.920 139.226 138.185 1.00 60.43 84 GLN C N 1
ATOM 5040 C CA . GLN C 1 84 ? 70.624 139.289 138.854 1.00 60.43 84 GLN C CA 1
ATOM 5041 C C . GLN C 1 84 ? 69.557 139.855 137.923 1.00 60.43 84 GLN C C 1
ATOM 5042 O O . GLN C 1 84 ? 68.364 139.578 138.095 1.00 60.43 84 GLN C O 1
ATOM 5048 N N . ALA C 1 85 ? 69.967 140.644 136.925 1.00 63.81 85 ALA C N 1
ATOM 5049 C CA . ALA C 1 85 ? 69.006 141.190 135.971 1.00 63.81 85 ALA C CA 1
ATOM 5050 C C . ALA C 1 85 ? 68.516 140.125 134.995 1.00 63.81 85 ALA C C 1
ATOM 5051 O O . ALA C 1 85 ? 67.332 140.101 134.637 1.00 63.81 85 ALA C O 1
ATOM 5053 N N . ALA C 1 86 ? 69.407 139.243 134.550 1.00 64.35 86 ALA C N 1
ATOM 5054 C CA . ALA C 1 86 ? 69.055 138.257 133.536 1.00 64.35 86 ALA C CA 1
ATOM 5055 C C . ALA C 1 86 ? 68.190 137.150 134.127 1.00 64.35 86 ALA C C 1
ATOM 5056 O O . ALA C 1 86 ? 68.507 136.585 135.178 1.00 64.35 86 ALA C O 1
ATOM 5058 N N . THR C 1 87 ? 67.088 136.848 133.441 1.00 69.51 87 THR C N 1
ATOM 5059 C CA . THR C 1 87 ? 66.173 135.818 133.927 1.00 69.51 87 THR C CA 1
ATOM 5060 C C . THR C 1 87 ? 66.774 134.413 133.941 1.00 69.51 87 THR C C 1
ATOM 5061 O O . THR C 1 87 ? 66.689 133.753 134.991 1.00 69.51 87 THR C O 1
ATOM 5065 N N . PRO C 1 88 ? 67.383 133.891 132.853 1.00 72.35 88 PRO C N 1
ATOM 5066 C CA . PRO C 1 88 ? 67.849 132.497 132.892 1.00 72.35 88 PRO C CA 1
ATOM 5067 C C . PRO C 1 88 ? 69.109 132.314 133.725 1.00 72.35 88 PRO C C 1
ATOM 5068 O O . PRO C 1 88 ? 70.140 132.940 133.457 1.00 72.35 88 PRO C O 1
ATOM 5072 N N . SER C 1 89 ? 69.034 131.457 134.743 1.00 74.55 89 SER C N 1
ATOM 5073 C CA . SER C 1 89 ? 70.194 131.236 135.601 1.00 74.55 89 SER C CA 1
ATOM 5074 C C . SER C 1 89 ? 71.228 130.289 134.996 1.00 74.55 89 SER C C 1
ATOM 5075 O O . SER C 1 89 ? 72.410 130.670 134.952 1.00 74.55 89 SER C O 1
ATOM 5078 N N . PRO C 1 90 ? 70.889 129.072 134.542 1.00 70.24 90 PRO C N 1
ATOM 5079 C CA . PRO C 1 90 ? 71.944 128.201 133.988 1.00 70.24 90 PRO C CA 1
ATOM 5080 C C . PRO C 1 90 ? 72.642 128.788 132.773 1.00 70.24 90 PRO C C 1
ATOM 5081 O O . PRO C 1 90 ? 73.846 128.570 132.592 1.00 70.24 90 PRO C O 1
ATOM 5085 N N . GLU C 1 91 ? 71.918 129.528 131.929 1.00 68.04 91 GLU C N 1
ATOM 5086 C CA . GLU C 1 91 ? 72.539 130.117 130.746 1.00 68.04 91 GLU C CA 1
ATOM 5087 C C . GLU C 1 91 ? 73.534 131.208 131.124 1.00 68.04 91 GLU C C 1
ATOM 5088 O O . GLU C 1 91 ? 74.601 131.325 130.509 1.00 68.04 91 GLU C O 1
ATOM 5094 N N . LEU C 1 92 ? 73.205 132.017 132.126 1.00 64.27 92 LEU C N 1
ATOM 5095 C CA . LEU C 1 92 ? 74.054 133.122 132.551 1.00 64.27 92 LEU C CA 1
ATOM 5096 C C . LEU C 1 92 ? 74.871 132.689 133.764 1.00 64.27 92 LEU C C 1
ATOM 5097 O O . LEU C 1 92 ? 74.340 132.597 134.876 1.00 64.27 92 LEU C O 1
ATOM 5102 N N . ARG C 1 93 ? 76.160 132.440 133.547 1.00 62.20 93 ARG C N 1
ATOM 5103 C CA . ARG C 1 93 ? 77.078 131.988 134.586 1.00 62.20 93 ARG C CA 1
ATOM 5104 C C . ARG C 1 93 ? 78.107 133.073 134.865 1.00 62.20 93 ARG C C 1
ATOM 5105 O O . ARG C 1 93 ? 78.503 133.808 133.954 1.00 62.20 93 ARG C O 1
ATOM 5113 N N . MET C 1 94 ? 78.532 133.171 136.122 1.00 61.13 94 MET C N 1
ATOM 5114 C CA . MET C 1 94 ? 79.407 134.261 136.528 1.00 61.13 94 MET C CA 1
ATOM 5115 C C . MET C 1 94 ? 80.829 134.016 136.043 1.00 61.13 94 MET C C 1
ATOM 5116 O O . MET C 1 94 ? 81.286 132.874 135.957 1.00 61.13 94 MET C O 1
ATOM 5121 N N . LYS C 1 95 ? 81.528 135.103 135.721 1.00 51.70 95 LYS C N 1
ATOM 5122 C CA . LYS C 1 95 ? 82.862 135.012 135.152 1.00 51.70 95 LYS C CA 1
ATOM 5123 C C . LYS C 1 95 ? 83.867 135.647 136.099 1.00 51.70 95 LYS C C 1
ATOM 5124 O O . LYS C 1 95 ? 84.021 136.877 136.086 1.00 51.70 95 LYS C O 1
ATOM 5130 N N . PRO C 1 96 ? 84.555 134.871 136.939 1.00 48.02 96 PRO C N 1
ATOM 5131 C CA . PRO C 1 96 ? 85.599 135.471 137.787 1.00 48.02 96 PRO C CA 1
ATOM 5132 C C . PRO C 1 96 ? 86.731 136.098 136.991 1.00 48.02 96 PRO C C 1
ATOM 5133 O O . PRO C 1 96 ? 87.388 137.027 137.478 1.00 48.02 96 PRO C O 1
ATOM 5137 N N . ASN C 1 97 ? 86.983 135.609 135.775 1.00 45.92 97 ASN C N 1
ATOM 5138 C CA . ASN C 1 97 ? 88.059 136.132 134.932 1.00 45.92 97 ASN C CA 1
ATOM 5139 C C . ASN C 1 97 ? 87.494 137.235 134.040 1.00 45.92 97 ASN C C 1
ATOM 5140 O O . ASN C 1 97 ? 87.085 137.016 132.897 1.00 45.92 97 ASN C O 1
ATOM 5145 N N . LEU C 1 98 ? 87.473 138.448 134.587 1.00 39.44 98 LEU C N 1
ATOM 5146 C CA . LEU C 1 98 ? 86.999 139.633 133.883 1.00 39.44 98 LEU C CA 1
ATOM 5147 C C . LEU C 1 98 ? 88.080 140.701 133.952 1.00 39.44 98 LEU C C 1
ATOM 5148 O O . LEU C 1 98 ? 88.563 141.028 135.041 1.00 39.44 98 LEU C O 1
ATOM 5153 N N . HIS C 1 99 ? 88.460 141.238 132.795 1.00 35.04 99 HIS C N 1
ATOM 5154 C CA . HIS C 1 99 ? 89.532 142.221 132.705 1.00 35.04 99 HIS C CA 1
ATOM 5155 C C . HIS C 1 99 ? 89.091 143.380 131.823 1.00 35.04 99 HIS C C 1
ATOM 5156 O O . HIS C 1 99 ? 88.588 143.166 130.716 1.00 35.04 99 HIS C O 1
ATOM 5163 N N . ALA C 1 100 ? 89.284 144.602 132.316 1.00 27.29 100 ALA C N 1
ATOM 5164 C CA . ALA C 1 100 ? 88.816 145.782 131.603 1.00 27.29 100 ALA C CA 1
ATOM 5165 C C . ALA C 1 100 ? 89.724 146.101 130.424 1.00 27.29 100 ALA C C 1
ATOM 5166 O O . ALA C 1 100 ? 90.952 146.034 130.527 1.00 27.29 100 ALA C O 1
ATOM 5168 N N . ARG C 1 101 ? 89.111 146.450 129.296 1.00 26.15 101 ARG C N 1
ATOM 5169 C CA . ARG C 1 101 ? 89.824 146.798 128.074 1.00 26.15 101 ARG C CA 1
ATOM 5170 C C . ARG C 1 101 ? 89.491 148.231 127.693 1.00 26.15 101 ARG C C 1
ATOM 5171 O O . ARG C 1 101 ? 88.332 148.546 127.405 1.00 26.15 101 ARG C O 1
ATOM 5179 N N . ILE C 1 102 ? 90.506 149.090 127.676 1.00 20.36 102 ILE C N 1
ATOM 5180 C CA . ILE C 1 102 ? 90.330 150.518 127.441 1.00 20.36 102 ILE C CA 1
ATOM 5181 C C . ILE C 1 102 ? 90.855 150.845 126.052 1.00 20.36 102 ILE C C 1
ATOM 5182 O O . ILE C 1 102 ? 92.038 150.632 125.759 1.00 20.36 102 ILE C O 1
ATOM 5187 N N . SER C 1 103 ? 89.980 151.378 125.203 1.00 23.13 103 SER C N 1
ATOM 5188 C CA . SER C 1 103 ? 90.300 151.631 123.807 1.00 23.13 103 SER C CA 1
ATOM 5189 C C . SER C 1 103 ? 89.781 153.002 123.406 1.00 23.13 103 SER C C 1
ATOM 5190 O O . SER C 1 103 ? 88.884 153.564 124.039 1.00 23.13 103 SER C O 1
ATOM 5193 N N . GLY C 1 104 ? 90.355 153.536 122.332 1.00 27.51 104 GLY C N 1
ATOM 5194 C CA . GLY C 1 104 ? 89.955 154.833 121.825 1.00 27.51 104 GLY C CA 1
ATOM 5195 C C . GLY C 1 104 ? 90.284 155.975 122.762 1.00 27.51 104 GLY C C 1
ATOM 5196 O O . GLY C 1 104 ? 89.382 156.668 123.244 1.00 27.51 104 GLY C O 1
ATOM 5197 N N . LEU C 1 105 ? 91.569 156.174 123.038 1.00 31.91 105 LEU C N 1
ATOM 5198 C CA . LEU C 1 105 ? 91.977 157.293 123.871 1.00 31.91 105 LEU C CA 1
ATOM 5199 C C . LEU C 1 105 ? 91.669 158.607 123.157 1.00 31.91 105 LEU C C 1
ATOM 5200 O O . LEU C 1 105 ? 91.752 158.676 121.925 1.00 31.91 105 LEU C O 1
ATOM 5205 N N . PRO C 1 106 ? 91.297 159.657 123.888 1.00 38.47 106 PRO C N 1
ATOM 5206 C CA . PRO C 1 106 ? 91.077 160.955 123.240 1.00 38.47 106 PRO C CA 1
ATOM 5207 C C . PRO C 1 106 ? 92.352 161.446 122.574 1.00 38.47 106 PRO C C 1
ATOM 5208 O O . PRO C 1 106 ? 93.452 161.289 123.107 1.00 38.47 106 PRO C O 1
ATOM 5212 N N . ILE C 1 107 ? 92.195 162.043 121.397 1.00 46.22 107 ILE C N 1
ATOM 5213 C CA . ILE C 1 107 ? 93.339 162.445 120.586 1.00 46.22 107 ILE C CA 1
ATOM 5214 C C . ILE C 1 107 ? 94.037 163.619 121.269 1.00 46.22 107 ILE C C 1
ATOM 5215 O O . ILE C 1 107 ? 93.543 164.749 121.263 1.00 46.22 107 ILE C O 1
ATOM 5220 N N . CYS C 1 108 ? 95.190 163.343 121.874 1.00 44.32 108 CYS C N 1
ATOM 5221 C CA . CYS C 1 108 ? 96.011 164.345 122.536 1.00 44.32 108 CYS C CA 1
ATOM 5222 C C . CYS C 1 108 ? 97.464 163.932 122.384 1.00 44.32 108 CYS C C 1
ATOM 5223 O O . CYS C 1 108 ? 97.826 162.810 122.755 1.00 44.32 108 CYS C O 1
ATOM 5226 N N . PRO C 1 109 ? 98.318 164.808 121.846 1.00 46.62 109 PRO C N 1
ATOM 5227 C CA . PRO C 1 109 ? 99.731 164.427 121.667 1.00 46.62 109 PRO C CA 1
ATOM 5228 C C . PRO C 1 109 ? 100.409 164.016 122.961 1.00 46.62 109 PRO C C 1
ATOM 5229 O O . PRO C 1 109 ? 101.270 163.128 122.953 1.00 46.62 109 PRO C O 1
ATOM 5233 N N . GLU C 1 110 ? 100.044 164.643 124.081 1.00 46.73 110 GLU C N 1
ATOM 5234 C CA . GLU C 1 110 ? 100.647 164.278 125.358 1.00 46.73 110 GLU C CA 1
ATOM 5235 C C . GLU C 1 110 ? 100.103 162.951 125.877 1.00 46.73 110 GLU C C 1
ATOM 5236 O O . GLU C 1 110 ? 100.865 162.122 126.388 1.00 46.73 110 GLU C O 1
ATOM 5242 N N . LEU C 1 111 ? 98.792 162.726 125.756 1.00 40.42 111 LEU C N 1
ATOM 5243 C CA . LEU C 1 111 ? 98.208 161.496 126.282 1.00 40.42 111 LEU C CA 1
ATOM 5244 C C . LEU C 1 111 ? 98.556 160.298 125.407 1.00 40.42 111 LEU C C 1
ATOM 5245 O O . LEU C 1 111 ? 99.025 159.269 125.906 1.00 40.42 111 LEU C O 1
ATOM 5250 N N . THR C 1 112 ? 98.335 160.413 124.099 1.00 36.52 112 THR C N 1
ATOM 5251 C CA . THR C 1 112 ? 98.650 159.352 123.151 1.00 36.52 112 THR C CA 1
ATOM 5252 C C . THR C 1 112 ? 99.747 159.838 122.213 1.00 36.52 112 THR C C 1
ATOM 5253 O O . THR C 1 112 ? 99.578 160.844 121.516 1.00 36.52 112 THR C O 1
ATOM 5257 N N . ARG C 1 113 ? 100.875 159.138 122.218 1.00 28.89 113 ARG C N 1
ATOM 5258 C CA . ARG C 1 113 ? 102.026 159.489 121.398 1.00 28.89 113 ARG C CA 1
ATOM 5259 C C . ARG C 1 113 ? 102.466 158.261 120.607 1.00 28.89 113 ARG C C 1
ATOM 5260 O O . ARG C 1 113 ? 102.791 157.220 121.188 1.00 28.89 113 ARG C O 1
ATOM 5268 N N . GLU C 1 114 ? 102.453 158.384 119.277 1.00 31.47 114 GLU C N 1
ATOM 5269 C CA . GLU C 1 114 ? 102.677 157.226 118.417 1.00 31.47 114 GLU C CA 1
ATOM 5270 C C . GLU C 1 114 ? 104.086 156.673 118.577 1.00 31.47 114 GLU C C 1
ATOM 5271 O O . GLU C 1 114 ? 104.328 155.490 118.315 1.00 31.47 114 GLU C O 1
ATOM 5277 N N . HIS C 1 115 ? 105.028 157.511 119.000 1.00 27.16 115 HIS C N 1
ATOM 5278 C CA . HIS C 1 115 ? 106.415 157.082 119.109 1.00 27.16 115 HIS C CA 1
ATOM 5279 C C . HIS C 1 115 ? 106.578 155.990 120.158 1.00 27.16 115 HIS C C 1
ATOM 5280 O O . HIS C 1 115 ? 105.824 155.909 121.131 1.00 27.16 115 HIS C O 1
ATOM 5287 N N . ILE C 1 116 ? 107.577 155.140 119.938 1.00 21.02 116 ILE C N 1
ATOM 5288 C CA . ILE C 1 116 ? 107.955 154.145 120.944 1.00 21.02 116 ILE C CA 1
ATOM 5289 C C . ILE C 1 116 ? 108.335 154.868 122.230 1.00 21.02 116 ILE C C 1
ATOM 5290 O O . ILE C 1 116 ? 109.128 155.829 122.187 1.00 21.02 116 ILE C O 1
ATOM 5295 N N . PRO C 1 117 ? 107.797 154.475 123.382 1.00 20.47 117 PRO C N 1
ATOM 5296 C CA . PRO C 1 117 ? 108.005 155.262 124.602 1.00 20.47 117 PRO C CA 1
ATOM 5297 C C . PRO C 1 117 ? 109.471 155.348 124.998 1.00 20.47 117 PRO C C 1
ATOM 5298 O O . PRO C 1 117 ? 110.244 154.405 124.814 1.00 20.47 117 PRO C O 1
ATOM 5302 N N . LYS C 1 118 ? 109.847 156.503 125.540 1.00 15.34 118 LYS C N 1
ATOM 5303 C CA . LYS C 1 118 ? 111.132 156.677 126.192 1.00 15.34 118 LYS C CA 1
ATOM 5304 C C . LYS C 1 118 ? 110.945 156.530 127.701 1.00 15.34 118 LYS C C 1
ATOM 5305 O O . LYS C 1 118 ? 109.829 156.368 128.198 1.00 15.34 118 LYS C O 1
ATOM 5311 N N . THR C 1 119 ? 112.050 156.597 128.446 1.00 14.39 119 THR C N 1
ATOM 5312 C CA . THR C 1 119 ? 111.994 156.316 129.877 1.00 14.39 119 THR C CA 1
ATOM 5313 C C . THR C 1 119 ? 111.134 157.312 130.642 1.00 14.39 119 THR C C 1
ATOM 5314 O O . THR C 1 119 ? 110.758 157.035 131.785 1.00 14.39 119 THR C O 1
ATOM 5318 N N . ARG C 1 120 ? 110.831 158.469 130.052 1.00 18.73 120 ARG C N 1
ATOM 5319 C CA . ARG C 1 120 ? 109.950 159.422 130.718 1.00 18.73 120 ARG C CA 1
ATOM 5320 C C . ARG C 1 120 ? 108.515 158.914 130.751 1.00 18.73 120 ARG C C 1
ATOM 5321 O O . ARG C 1 120 ? 107.713 159.343 131.589 1.00 18.73 120 ARG C O 1
ATOM 5329 N N . ASP C 1 121 ? 108.174 157.993 129.847 1.00 20.67 121 ASP C N 1
ATOM 5330 C CA . ASP C 1 121 ? 106.798 157.536 129.704 1.00 20.67 121 ASP C CA 1
ATOM 5331 C C . ASP C 1 121 ? 106.454 156.362 130.609 1.00 20.67 121 ASP C C 1
ATOM 5332 O O . ASP C 1 121 ? 105.343 155.835 130.500 1.00 20.67 121 ASP C O 1
ATOM 5337 N N . VAL C 1 122 ? 107.368 155.927 131.478 1.00 16.94 122 VAL C N 1
ATOM 5338 C CA . VAL C 1 122 ? 107.048 154.826 132.377 1.00 16.94 122 VAL C CA 1
ATOM 5339 C C . VAL C 1 122 ? 105.949 155.254 133.339 1.00 16.94 122 VAL C C 1
ATOM 5340 O O . VAL C 1 122 ? 105.915 156.397 133.815 1.00 16.94 122 VAL C O 1
ATOM 5344 N N . GLY C 1 123 ? 105.017 154.343 133.600 1.00 18.89 123 GLY C N 1
ATOM 5345 C CA . GLY C 1 123 ? 103.908 154.645 134.481 1.00 18.89 123 GLY C CA 1
ATOM 5346 C C . GLY C 1 123 ? 102.821 155.500 133.875 1.00 18.89 123 GLY C C 1
ATOM 5347 O O . GLY C 1 123 ? 101.997 156.044 134.615 1.00 18.89 123 GLY C O 1
ATOM 5348 N N . HIS C 1 124 ? 102.791 155.640 132.552 1.00 18.11 124 HIS C N 1
ATOM 5349 C CA . HIS C 1 124 ? 101.782 156.438 131.871 1.00 18.11 124 HIS C CA 1
ATOM 5350 C C . HIS C 1 124 ? 101.100 155.600 130.799 1.00 18.11 124 HIS C C 1
ATOM 5351 O O . HIS C 1 124 ? 101.710 154.724 130.183 1.00 18.11 124 HIS C O 1
ATOM 5358 N N . PHE C 1 125 ? 99.821 155.891 130.576 1.00 19.37 125 PHE C N 1
ATOM 5359 C CA . PHE C 1 125 ? 99.000 155.168 129.613 1.00 19.37 125 PHE C CA 1
ATOM 5360 C C . PHE C 1 125 ? 99.046 155.895 128.275 1.00 19.37 125 PHE C C 1
ATOM 5361 O O . PHE C 1 125 ? 98.887 157.119 128.225 1.00 19.37 125 PHE C O 1
ATOM 5369 N N . LEU C 1 126 ? 99.258 155.143 127.197 1.00 18.06 126 LEU C N 1
ATOM 5370 C CA . LEU C 1 126 ? 99.453 155.740 125.884 1.00 18.06 126 LEU C CA 1
ATOM 5371 C C . LEU C 1 126 ? 99.241 154.692 124.803 1.00 18.06 126 LEU C C 1
ATOM 5372 O O . LEU C 1 126 ? 99.231 153.489 125.067 1.00 18.06 126 LEU C O 1
ATOM 5377 N N . SER C 1 127 ? 99.082 155.173 123.573 1.00 14.28 127 SER C N 1
ATOM 5378 C CA . SER C 1 127 ? 98.946 154.316 122.403 1.00 14.28 127 SER C CA 1
ATOM 5379 C C . SER C 1 127 ? 100.288 154.217 121.693 1.00 14.28 127 SER C C 1
ATOM 5380 O O . SER C 1 127 ? 100.837 155.232 121.256 1.00 14.28 127 SER C O 1
ATOM 5383 N N . VAL C 1 128 ? 100.804 153.001 121.563 1.00 12.52 128 VAL C N 1
ATOM 5384 C CA . VAL C 1 128 ? 102.087 152.753 120.919 1.00 12.52 128 VAL C CA 1
ATOM 5385 C C . VAL C 1 128 ? 101.838 151.952 119.650 1.00 12.52 128 VAL C C 1
ATOM 5386 O O . VAL C 1 128 ? 101.599 150.741 119.711 1.00 12.52 128 VAL C O 1
ATOM 5390 N N . THR C 1 129 ? 101.911 152.621 118.505 1.00 13.25 129 THR C N 1
ATOM 5391 C CA . THR C 1 129 ? 101.628 152.013 117.212 1.00 13.25 129 THR C CA 1
ATOM 5392 C C . THR C 1 129 ? 102.920 151.459 116.634 1.00 13.25 129 THR C C 1
ATOM 5393 O O . THR C 1 129 ? 103.805 152.225 116.241 1.00 13.25 129 THR C O 1
ATOM 5397 N N . GLY C 1 130 ? 103.024 150.141 116.580 1.00 15.56 130 GLY C N 1
ATOM 5398 C CA . GLY C 1 130 ? 104.200 149.499 116.024 1.00 15.56 130 GLY C CA 1
ATOM 5399 C C . GLY C 1 130 ? 103.833 148.199 115.344 1.00 15.56 130 GLY C C 1
ATOM 5400 O O . GLY C 1 130 ? 102.915 147.491 115.760 1.00 15.56 130 GLY C O 1
ATOM 5401 N N . THR C 1 131 ? 104.573 147.888 114.284 1.00 15.15 131 THR C N 1
ATOM 5402 C CA . THR C 1 131 ? 104.360 146.663 113.527 1.00 15.15 131 THR C CA 1
ATOM 5403 C C . THR C 1 131 ? 105.089 145.511 114.205 1.00 15.15 131 THR C C 1
ATOM 5404 O O . THR C 1 131 ? 106.287 145.608 114.490 1.00 15.15 131 THR C O 1
ATOM 5408 N N . VAL C 1 132 ? 104.361 144.422 114.459 1.00 16.03 132 VAL C N 1
ATOM 5409 C CA . VAL C 1 132 ? 104.934 143.291 115.176 1.00 16.03 132 VAL C CA 1
ATOM 5410 C C . VAL C 1 132 ? 105.970 142.608 114.298 1.00 16.03 132 VAL C C 1
ATOM 5411 O O . VAL C 1 132 ? 105.695 142.250 113.146 1.00 16.03 132 VAL C O 1
ATOM 5415 N N . ILE C 1 133 ? 107.169 142.419 114.838 1.00 14.68 133 ILE C N 1
ATOM 5416 C CA . ILE C 1 133 ? 108.266 141.802 114.100 1.00 14.68 133 ILE C CA 1
ATOM 5417 C C . ILE C 1 133 ? 108.463 140.345 114.498 1.00 14.68 133 ILE C C 1
ATOM 5418 O O . ILE C 1 133 ? 108.592 139.474 113.637 1.00 14.68 133 ILE C O 1
ATOM 5423 N N . ARG C 1 134 ? 108.483 140.053 115.795 1.00 13.01 134 ARG C N 1
ATOM 5424 C CA . ARG C 1 134 ? 108.579 138.687 116.287 1.00 13.01 134 ARG C CA 1
ATOM 5425 C C . ARG C 1 134 ? 107.361 138.388 117.146 1.00 13.01 134 ARG C C 1
ATOM 5426 O O . ARG C 1 134 ? 106.876 139.262 117.872 1.00 13.01 134 ARG C O 1
ATOM 5434 N N . THR C 1 135 ? 106.855 137.167 117.040 1.00 13.22 135 THR C N 1
ATOM 5435 C CA . THR C 1 135 ? 105.733 136.706 117.844 1.00 13.22 135 THR C CA 1
ATOM 5436 C C . THR C 1 135 ? 106.198 135.503 118.652 1.00 13.22 135 THR C C 1
ATOM 5437 O O . THR C 1 135 ? 106.239 134.382 118.134 1.00 13.22 135 THR C O 1
ATOM 5441 N N . SER C 1 136 ? 106.553 135.739 119.912 1.00 13.44 136 SER C N 1
ATOM 5442 C CA . SER C 1 136 ? 107.056 134.669 120.755 1.00 13.44 136 SER C CA 1
ATOM 5443 C C . SER C 1 136 ? 105.953 133.659 121.052 1.00 13.44 136 SER C C 1
ATOM 5444 O O . SER C 1 136 ? 104.760 133.971 121.038 1.00 13.44 136 SER C O 1
ATOM 5447 N N . LEU C 1 137 ? 106.376 132.429 121.323 1.00 15.94 137 LEU C N 1
ATOM 5448 C CA . LEU C 1 137 ? 105.452 131.341 121.590 1.00 15.94 137 LEU C CA 1
ATOM 5449 C C . LEU C 1 137 ? 104.604 131.638 122.823 1.00 15.94 137 LEU C C 1
ATOM 5450 O O . LEU C 1 137 ? 104.975 132.427 123.696 1.00 15.94 137 LEU C O 1
ATOM 5455 N N . VAL C 1 138 ? 103.450 130.979 122.888 1.00 14.04 138 VAL C N 1
ATOM 5456 C CA . VAL C 1 138 ? 102.464 131.244 123.927 1.00 14.04 138 VAL C CA 1
ATOM 5457 C C . VAL C 1 138 ? 102.891 130.531 125.200 1.00 14.04 138 VAL C C 1
ATOM 5458 O O . VAL C 1 138 ? 102.493 129.390 125.454 1.00 14.04 138 VAL C O 1
ATOM 5462 N N . LYS C 1 139 ? 103.701 131.204 126.010 1.00 16.83 139 LYS C N 1
ATOM 5463 C CA . LYS C 1 139 ? 104.264 130.615 127.218 1.00 16.83 139 LYS C CA 1
ATOM 5464 C C . LYS C 1 139 ? 103.472 131.104 128.426 1.00 16.83 139 LYS C C 1
ATOM 5465 O O . LYS C 1 139 ? 103.628 132.247 128.863 1.00 16.83 139 LYS C O 1
ATOM 5471 N N . VAL C 1 140 ? 102.620 130.234 128.968 1.00 22.68 140 VAL C N 1
ATOM 5472 C CA . VAL C 1 140 ? 101.811 130.617 130.116 1.00 22.68 140 VAL C CA 1
ATOM 5473 C C . VAL C 1 140 ? 102.704 130.840 131.328 1.00 22.68 140 VAL C C 1
ATOM 5474 O O . VAL C 1 140 ? 103.797 130.269 131.437 1.00 22.68 140 VAL C O 1
ATOM 5478 N N . LEU C 1 141 ? 102.242 131.684 132.246 1.00 30.87 141 LEU C N 1
ATOM 5479 C CA . LEU C 1 141 ? 103.015 132.089 133.411 1.00 30.87 141 LEU C CA 1
ATOM 5480 C C . LEU C 1 141 ? 102.392 131.559 134.694 1.00 30.87 141 LEU C C 1
ATOM 5481 O O . LEU C 1 141 ? 101.184 131.687 134.907 1.00 30.87 141 LEU C O 1
ATOM 5486 N N . GLU C 1 142 ? 103.229 130.994 135.561 1.00 41.18 142 GLU C N 1
ATOM 5487 C CA . GLU C 1 142 ? 102.813 130.593 136.905 1.00 41.18 142 GLU C CA 1
ATOM 5488 C C . GLU C 1 142 ? 102.680 131.859 137.744 1.00 41.18 142 GLU C C 1
ATOM 5489 O O . GLU C 1 142 ? 103.526 132.175 138.582 1.00 41.18 142 GLU C O 1
ATOM 5495 N N . PHE C 1 143 ? 101.589 132.595 137.515 1.00 45.09 143 PHE C N 1
ATOM 5496 C CA . PHE C 1 143 ? 101.480 133.946 138.057 1.00 45.09 143 PHE C CA 1
ATOM 5497 C C . PHE C 1 143 ? 101.434 133.930 139.579 1.00 45.09 143 PHE C C 1
ATOM 5498 O O . PHE C 1 143 ? 102.063 134.768 140.235 1.00 45.09 143 PHE C O 1
ATOM 5506 N N . GLU C 1 144 ? 100.704 132.981 140.159 1.00 57.33 144 GLU C N 1
ATOM 5507 C CA . GLU C 1 144 ? 100.528 132.889 141.601 1.00 57.33 144 GLU C CA 1
ATOM 5508 C C . GLU C 1 144 ? 100.868 131.480 142.058 1.00 57.33 144 GLU C C 1
ATOM 5509 O O . GLU C 1 144 ? 100.425 130.501 141.448 1.00 57.33 144 GLU C O 1
ATOM 5515 N N . ARG C 1 145 ? 101.652 131.380 143.126 1.00 66.22 145 ARG C N 1
ATOM 5516 C CA . ARG C 1 145 ? 101.998 130.104 143.737 1.00 66.22 145 ARG C CA 1
ATOM 5517 C C . ARG C 1 145 ? 101.825 130.208 145.244 1.00 66.22 145 ARG C C 1
ATOM 5518 O O . ARG C 1 145 ? 102.551 130.956 145.907 1.00 66.22 145 ARG C O 1
ATOM 5526 N N . SER C 1 146 ? 100.868 129.453 145.780 1.00 72.80 146 SER C N 1
ATOM 5527 C CA . SER C 1 146 ? 100.550 129.486 147.200 1.00 72.80 146 SER C CA 1
ATOM 5528 C C . SER C 1 146 ? 101.671 128.796 147.965 1.00 72.80 146 SER C C 1
ATOM 5529 O O . SER C 1 146 ? 102.051 127.667 147.637 1.00 72.80 146 SER C O 1
ATOM 5532 N N . TYR C 1 147 ? 102.192 129.477 148.977 1.00 76.55 147 TYR C N 1
ATOM 5533 C CA . TYR C 1 147 ? 103.346 129.018 149.737 1.00 76.55 147 TYR C CA 1
ATOM 5534 C C . TYR C 1 147 ? 102.937 128.784 151.183 1.00 76.55 147 TYR C C 1
ATOM 5535 O O . TYR C 1 147 ? 102.471 129.708 151.859 1.00 76.55 147 TYR C O 1
ATOM 5544 N N . ILE C 1 148 ? 103.110 127.551 151.650 1.00 83.87 148 ILE C N 1
ATOM 5545 C CA . ILE C 1 148 ? 102.856 127.180 153.037 1.00 83.87 148 ILE C CA 1
ATOM 5546 C C . ILE C 1 148 ? 104.143 126.591 153.601 1.00 83.87 148 ILE C C 1
ATOM 5547 O O . ILE C 1 148 ? 104.868 125.872 152.900 1.00 83.87 148 ILE C O 1
ATOM 5552 N N . CYS C 1 149 ? 104.449 126.927 154.853 1.00 83.62 149 CYS C N 1
ATOM 5553 C CA . CYS C 1 149 ? 105.736 126.562 155.434 1.00 83.62 149 CYS C CA 1
ATOM 5554 C C . CYS C 1 149 ? 105.614 126.135 156.892 1.00 83.62 149 CYS C C 1
ATOM 5555 O O . CYS C 1 149 ? 104.515 125.839 157.373 1.00 83.62 149 CYS C O 1
ATOM 5558 N N . ASN C 1 150 ? 106.753 126.088 157.591 1.00 84.36 150 ASN C N 1
ATOM 5559 C CA . ASN C 1 150 ? 106.767 125.675 158.992 1.00 84.36 150 ASN C CA 1
ATOM 5560 C C . ASN C 1 150 ? 105.893 126.581 159.850 1.00 84.36 150 ASN C C 1
ATOM 5561 O O . ASN C 1 150 ? 105.301 126.129 160.838 1.00 84.36 150 ASN C O 1
ATOM 5566 N N . LYS C 1 151 ? 105.806 127.862 159.497 1.00 82.33 151 LYS C N 1
ATOM 5567 C CA . LYS C 1 151 ? 104.927 128.776 160.213 1.00 82.33 151 LYS C CA 1
ATOM 5568 C C . LYS C 1 151 ? 103.475 128.344 160.048 1.00 82.33 151 LYS C C 1
ATOM 5569 O O . LYS C 1 151 ? 103.030 128.028 158.941 1.00 82.33 151 LYS C O 1
ATOM 5575 N N . CYS C 1 152 ? 102.739 128.327 161.157 1.00 78.55 152 CYS C N 1
ATOM 5576 C CA . CYS C 1 152 ? 101.348 127.894 161.121 1.00 78.55 152 CYS C CA 1
ATOM 5577 C C . CYS C 1 152 ? 100.503 128.889 160.337 1.00 78.55 152 CYS C C 1
ATOM 5578 O O . CYS C 1 152 ? 100.495 130.087 160.636 1.00 78.55 152 CYS C O 1
ATOM 5581 N N . LYS C 1 153 ? 99.778 128.379 159.340 1.00 76.62 153 LYS C N 1
ATOM 5582 C CA . LYS C 1 153 ? 98.983 129.209 158.434 1.00 76.62 153 LYS C CA 1
ATOM 5583 C C . LYS C 1 153 ? 99.857 130.282 157.788 1.00 76.62 153 LYS C C 1
ATOM 5584 O O . LYS C 1 153 ? 99.557 131.477 157.827 1.00 76.62 153 LYS C O 1
ATOM 5590 N N . HIS C 1 154 ? 100.980 129.848 157.211 1.00 81.20 154 HIS C N 1
ATOM 5591 C CA . HIS C 1 154 ? 101.859 130.778 156.510 1.00 81.20 154 HIS C CA 1
ATOM 5592 C C . HIS C 1 154 ? 101.167 131.357 155.282 1.00 81.20 154 HIS C C 1
ATOM 5593 O O . HIS C 1 154 ? 101.166 132.576 155.074 1.00 81.20 154 HIS C O 1
ATOM 5600 N N . VAL C 1 155 ? 100.572 130.485 154.459 1.00 76.00 155 VAL C N 1
ATOM 5601 C CA . VAL C 1 155 ? 99.712 130.818 153.321 1.00 76.00 155 VAL C CA 1
ATOM 5602 C C . VAL C 1 155 ? 100.259 132.003 152.522 1.00 76.00 155 VAL C C 1
ATOM 5603 O O . VAL C 1 155 ? 99.500 132.817 151.982 1.00 76.00 155 VAL C O 1
ATOM 5607 N N . PHE C 1 156 ? 101.583 132.088 152.414 1.00 76.20 156 PHE C N 1
ATOM 5608 C CA . PHE C 1 156 ? 102.202 133.180 151.673 1.00 76.20 156 PHE C CA 1
ATOM 5609 C C . PHE C 1 156 ? 101.797 133.122 150.206 1.00 76.20 156 PHE C C 1
ATOM 5610 O O . PHE C 1 156 ? 101.830 132.058 149.581 1.00 76.20 156 PHE C O 1
ATOM 5618 N N . VAL C 1 157 ? 101.415 134.272 149.660 1.00 72.08 157 VAL C N 1
ATOM 5619 C CA . VAL C 1 157 ? 101.002 134.393 148.269 1.00 72.08 157 VAL C CA 1
ATOM 5620 C C . VAL C 1 157 ? 102.043 135.223 147.527 1.00 72.08 157 VAL C C 1
ATOM 5621 O O . VAL C 1 157 ? 102.352 136.351 147.929 1.00 72.08 157 VAL C O 1
ATOM 5625 N N . ALA C 1 158 ? 102.599 134.653 146.461 1.00 66.63 158 ALA C N 1
ATOM 5626 C CA . ALA C 1 158 ? 103.628 135.303 145.660 1.00 66.63 158 ALA C CA 1
ATOM 5627 C C . ALA C 1 158 ? 103.127 135.470 144.234 1.00 66.63 158 ALA C C 1
ATOM 5628 O O . ALA C 1 158 ? 102.725 134.493 143.595 1.00 66.63 158 ALA C O 1
ATOM 5630 N N . LYS C 1 159 ? 103.160 136.703 143.739 1.00 55.95 159 LYS C N 1
ATOM 5631 C CA . LYS C 1 159 ? 102.719 137.017 142.388 1.00 55.95 159 LYS C CA 1
ATOM 5632 C C . LYS C 1 159 ? 103.915 137.429 141.542 1.00 55.95 159 LYS C C 1
ATOM 5633 O O . LYS C 1 159 ? 104.720 138.265 141.966 1.00 55.95 159 LYS C O 1
ATOM 5639 N N . ALA C 1 160 ? 104.032 136.836 140.356 1.00 49.31 160 ALA C N 1
ATOM 5640 C CA . ALA C 1 160 ? 105.105 137.210 139.446 1.00 49.31 160 ALA C CA 1
ATOM 5641 C C . ALA C 1 160 ? 104.952 138.666 139.028 1.00 49.31 160 ALA C C 1
ATOM 5642 O O . ALA C 1 160 ? 104.022 139.029 138.303 1.00 49.31 160 ALA C O 1
ATOM 5644 N N . ASP C 1 161 ? 105.877 139.501 139.488 1.00 46.10 161 ASP C N 1
ATOM 5645 C CA . ASP C 1 161 ? 105.802 140.939 139.278 1.00 46.10 161 ASP C CA 1
ATOM 5646 C C . ASP C 1 161 ? 106.247 141.275 137.864 1.00 46.10 161 ASP C C 1
ATOM 5647 O O . ASP C 1 161 ? 107.227 140.714 137.364 1.00 46.10 161 ASP C O 1
ATOM 5652 N N . PHE C 1 162 ? 105.517 142.189 137.225 1.00 32.88 162 PHE C N 1
ATOM 5653 C CA . PHE C 1 162 ? 105.879 142.623 135.882 1.00 32.88 162 PHE C CA 1
ATOM 5654 C C . PHE C 1 162 ? 107.234 143.319 135.884 1.00 32.88 162 PHE C C 1
ATOM 5655 O O . PHE C 1 162 ? 108.070 143.080 135.004 1.00 32.88 162 PHE C O 1
ATOM 5663 N N . GLU C 1 163 ? 107.473 144.174 136.879 1.00 35.99 163 GLU C N 1
ATOM 5664 C CA . GLU C 1 163 ? 108.711 144.941 136.934 1.00 35.99 163 GLU C CA 1
ATOM 5665 C C . GLU C 1 163 ? 109.905 144.062 137.281 1.00 35.99 163 GLU C C 1
ATOM 5666 O O . GLU C 1 163 ? 111.052 144.511 137.181 1.00 35.99 163 GLU C O 1
ATOM 5672 N N . GLN C 1 164 ? 109.659 142.817 137.688 1.00 35.80 164 GLN C N 1
ATOM 5673 C CA . GLN C 1 164 ? 110.694 141.934 138.205 1.00 35.80 164 GLN C CA 1
ATOM 5674 C C . GLN C 1 164 ? 111.155 140.908 137.170 1.00 35.80 164 GLN C C 1
ATOM 5675 O O . GLN C 1 164 ? 111.818 139.929 137.528 1.00 35.80 164 GLN C O 1
ATOM 5681 N N . TYR C 1 165 ? 110.825 141.116 135.892 1.00 34.86 165 TYR C N 1
ATOM 5682 C CA . TYR C 1 165 ? 111.126 140.144 134.838 1.00 34.86 165 TYR C CA 1
ATOM 5683 C C . TYR C 1 165 ? 110.451 138.807 135.144 1.00 34.86 165 TYR C C 1
ATOM 5684 O O . TYR C 1 165 ? 110.954 137.737 134.796 1.00 34.86 165 TYR C O 1
ATOM 5693 N N . TYR C 1 166 ? 109.290 138.877 135.803 1.00 33.41 166 TYR C N 1
ATOM 5694 C CA . TYR C 1 166 ? 108.558 137.691 136.259 1.00 33.41 166 TYR C CA 1
ATOM 5695 C C . TYR C 1 166 ? 109.415 136.787 137.139 1.00 33.41 166 TYR C C 1
ATOM 5696 O O . TYR C 1 166 ? 109.653 135.619 136.826 1.00 33.41 166 TYR C O 1
ATOM 5705 N N . ALA C 1 167 ? 109.883 137.342 138.250 1.00 44.73 167 ALA C N 1
ATOM 5706 C CA . ALA C 1 167 ? 110.406 136.576 139.368 1.00 44.73 167 ALA C CA 1
ATOM 5707 C C . ALA C 1 167 ? 109.481 136.785 140.558 1.00 44.73 167 ALA C C 1
ATOM 5708 O O . ALA C 1 167 ? 109.028 137.906 140.809 1.00 44.73 167 ALA C O 1
ATOM 5710 N N . PHE C 1 168 ? 109.191 135.703 141.276 1.00 62.74 168 PHE C N 1
ATOM 5711 C CA . PHE C 1 168 ? 108.220 135.764 142.360 1.00 62.74 168 PHE C CA 1
ATOM 5712 C C . PHE C 1 168 ? 108.648 136.778 143.414 1.00 62.74 168 PHE C C 1
ATOM 5713 O O . PHE C 1 168 ? 109.826 136.879 143.766 1.00 62.74 168 PHE C O 1
ATOM 5721 N N . CYS C 1 169 ? 107.679 137.545 143.904 1.00 71.35 169 CYS C N 1
ATOM 5722 C CA . CYS C 1 169 ? 107.962 138.575 144.891 1.00 71.35 169 CYS C CA 1
ATOM 5723 C C . CYS C 1 169 ? 108.281 137.956 146.248 1.00 71.35 169 CYS C C 1
ATOM 5724 O O . CYS C 1 169 ? 107.768 136.894 146.611 1.00 71.35 169 CYS C O 1
ATOM 5727 N N . ARG C 1 170 ? 109.143 138.636 146.999 1.00 76.44 170 ARG C N 1
ATOM 5728 C CA . ARG C 1 170 ? 109.497 138.231 148.347 1.00 76.44 170 ARG C CA 1
ATOM 5729 C C . ARG C 1 170 ? 109.212 139.369 149.320 1.00 76.44 170 ARG C C 1
ATOM 5730 O O . ARG C 1 170 ? 109.308 140.544 148.950 1.00 76.44 170 ARG C O 1
ATOM 5738 N N . PRO C 1 171 ? 108.849 139.056 150.563 1.00 79.05 171 PRO C N 1
ATOM 5739 C CA . PRO C 1 171 ? 108.511 140.119 151.519 1.00 79.05 171 PRO C CA 1
ATOM 5740 C C . PRO C 1 171 ? 109.714 140.997 151.829 1.00 79.05 171 PRO C C 1
ATOM 5741 O O . PRO C 1 171 ? 110.822 140.507 152.060 1.00 79.05 171 PRO C O 1
ATOM 5745 N N . SER C 1 172 ? 109.486 142.314 151.821 1.00 74.86 172 SER C N 1
ATOM 5746 C CA . SER C 1 172 ? 110.539 143.249 152.205 1.00 74.86 172 SER C CA 1
ATOM 5747 C C . SER C 1 172 ? 110.907 143.083 153.674 1.00 74.86 172 SER C C 1
ATOM 5748 O O . SER C 1 172 ? 112.090 143.109 154.034 1.00 74.86 172 SER C O 1
ATOM 5751 N N . ALA C 1 173 ? 109.908 142.912 154.535 1.00 76.51 173 ALA C N 1
ATOM 5752 C CA . ALA C 1 173 ? 110.114 142.647 155.951 1.00 76.51 173 ALA C CA 1
ATOM 5753 C C . ALA C 1 173 ? 109.852 141.172 156.216 1.00 76.51 173 ALA C C 1
ATOM 5754 O O . ALA C 1 173 ? 108.783 140.657 155.872 1.00 76.51 173 ALA C O 1
ATOM 5756 N N . CYS C 1 174 ? 110.825 140.499 156.824 1.00 79.92 174 CYS C N 1
ATOM 5757 C CA . CYS C 1 174 ? 110.730 139.057 157.003 1.00 79.92 174 CYS C CA 1
ATOM 5758 C C . CYS C 1 174 ? 109.690 138.708 158.059 1.00 79.92 174 CYS C C 1
ATOM 5759 O O . CYS C 1 174 ? 109.835 139.054 159.235 1.00 79.92 174 CYS C O 1
ATOM 5762 N N . LEU C 1 175 ? 108.635 138.018 157.630 1.00 82.50 175 LEU C N 1
ATOM 5763 C CA . LEU C 1 175 ? 107.634 137.473 158.535 1.00 82.50 175 LEU C CA 1
ATOM 5764 C C . LEU C 1 175 ? 108.039 136.118 159.101 1.00 82.50 175 LEU C C 1
ATOM 5765 O O . LEU C 1 175 ? 107.443 135.668 160.086 1.00 82.50 175 LEU C O 1
ATOM 5770 N N . ASN C 1 176 ? 109.053 135.478 158.522 1.00 87.57 176 ASN C N 1
ATOM 5771 C CA . ASN C 1 176 ? 109.476 134.138 158.928 1.00 87.57 176 ASN C CA 1
ATOM 5772 C C . ASN C 1 176 ? 110.601 134.217 159.963 1.00 87.57 176 ASN C C 1
ATOM 5773 O O . ASN C 1 176 ? 111.718 133.744 159.759 1.00 87.57 176 ASN C O 1
ATOM 5778 N N . GLU C 1 177 ? 110.278 134.835 161.099 1.00 89.72 177 GLU C N 1
ATOM 5779 C CA . GLU C 1 177 ? 111.272 135.006 162.154 1.00 89.72 177 GLU C CA 1
ATOM 5780 C C . GLU C 1 177 ? 111.473 133.724 162.954 1.00 89.72 177 GLU C C 1
ATOM 5781 O O . GLU C 1 177 ? 112.525 133.534 163.576 1.00 89.72 177 GLU C O 1
ATOM 5787 N N . GLU C 1 178 ? 110.479 132.832 162.953 1.00 90.27 178 GLU C N 1
ATOM 5788 C CA . GLU C 1 178 ? 110.509 131.700 163.876 1.00 90.27 178 GLU C CA 1
ATOM 5789 C C . GLU C 1 178 ? 111.523 130.644 163.448 1.00 90.27 178 GLU C C 1
ATOM 5790 O O . GLU C 1 178 ? 112.108 129.961 164.296 1.00 90.27 178 GLU C O 1
ATOM 5796 N N . GLY C 1 179 ? 111.748 130.492 162.149 1.00 90.85 179 GLY C N 1
ATOM 5797 C CA . GLY C 1 179 ? 112.648 129.459 161.664 1.00 90.85 179 GLY C CA 1
ATOM 5798 C C . GLY C 1 179 ? 113.095 129.728 160.247 1.00 90.85 179 GLY C C 1
ATOM 5799 O O . GLY C 1 179 ? 112.433 130.447 159.492 1.00 90.85 179 GLY C O 1
ATOM 5800 N N . CYS C 1 180 ? 114.232 129.130 159.880 1.00 91.56 180 CYS C N 1
ATOM 5801 C CA . CYS C 1 180 ? 114.770 129.319 158.536 1.00 91.56 180 CYS C CA 1
ATOM 5802 C C . CYS C 1 180 ? 113.983 128.519 157.506 1.00 91.56 180 CYS C C 1
ATOM 5803 O O . CYS C 1 180 ? 114.052 128.803 156.304 1.00 91.56 180 CYS C O 1
ATOM 5806 N N . ASN C 1 181 ? 113.239 127.505 157.956 1.00 92.66 181 ASN C N 1
ATOM 5807 C CA . ASN C 1 181 ? 112.427 126.715 157.035 1.00 92.66 181 ASN C CA 1
ATOM 5808 C C . ASN C 1 181 ? 111.361 127.572 156.368 1.00 92.66 181 AS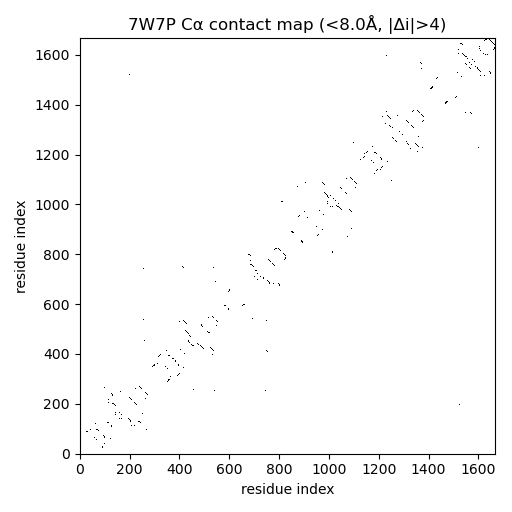N C C 1
ATOM 5809 O O . ASN C 1 181 ? 111.095 127.427 155.169 1.00 92.66 181 ASN C O 1
ATOM 5814 N N . SER C 1 182 ? 110.732 128.466 157.132 1.00 89.87 182 SER C N 1
ATOM 5815 C CA . SER C 1 182 ? 109.725 129.347 156.553 1.00 89.87 182 SER C CA 1
ATOM 5816 C C . SER C 1 182 ? 110.365 130.414 155.673 1.00 89.87 182 SER C C 1
ATOM 5817 O O . SER C 1 182 ? 109.751 130.880 154.706 1.00 89.87 182 SER C O 1
ATOM 5820 N N . THR C 1 183 ? 111.597 130.820 155.995 1.00 92.75 183 THR C N 1
ATOM 5821 C CA . THR C 1 183 ? 112.300 131.777 155.147 1.00 92.75 183 THR C CA 1
ATOM 5822 C C . THR C 1 183 ? 112.545 131.206 153.755 1.00 92.75 183 THR C C 1
ATOM 5823 O O . THR C 1 183 ? 112.311 131.885 152.748 1.00 92.75 183 THR C O 1
ATOM 5827 N N . LYS C 1 184 ? 113.009 129.962 153.675 1.00 88.82 184 LYS C N 1
ATOM 5828 C CA . LYS C 1 184 ? 113.216 129.330 152.381 1.00 88.82 184 LYS C CA 1
ATOM 5829 C C . LYS C 1 184 ? 111.872 128.982 151.748 1.00 88.82 184 LYS C C 1
ATOM 5830 O O . LYS C 1 184 ? 110.863 128.801 152.436 1.00 88.82 184 LYS C O 1
ATOM 5836 N N . PHE C 1 185 ? 111.862 128.901 150.422 1.00 84.10 185 PHE C N 1
ATOM 5837 C CA . PHE C 1 185 ? 110.634 128.746 149.654 1.00 84.10 185 PHE C CA 1
ATOM 5838 C C . PHE C 1 185 ? 110.603 127.379 148.984 1.00 84.10 185 PHE C C 1
ATOM 5839 O O . PHE C 1 185 ? 111.527 127.023 148.246 1.00 84.10 185 PHE C O 1
ATOM 5847 N N . THR C 1 186 ? 109.538 126.624 149.240 1.00 85.94 186 THR C N 1
ATOM 5848 C CA . THR C 1 186 ? 109.299 125.333 148.608 1.00 85.94 186 THR C CA 1
ATOM 5849 C C . THR C 1 186 ? 108.235 125.500 147.532 1.00 85.94 186 THR C C 1
ATOM 5850 O O . THR C 1 186 ? 107.110 125.917 147.827 1.00 85.94 186 THR C O 1
ATOM 5854 N N . CYS C 1 187 ? 108.587 125.163 146.294 1.00 81.40 187 CYS C N 1
ATOM 5855 C CA . CYS C 1 187 ? 107.698 125.323 145.152 1.00 81.40 187 CYS C CA 1
ATOM 5856 C C . CYS C 1 187 ? 106.681 124.190 145.120 1.00 81.40 187 CYS C C 1
ATOM 5857 O O . CYS C 1 187 ? 107.042 123.029 144.901 1.00 81.40 187 CYS C O 1
ATOM 5860 N N . LEU C 1 188 ? 105.410 124.533 145.346 1.00 74.80 188 LEU C N 1
ATOM 5861 C CA . LEU C 1 188 ? 104.348 123.536 145.259 1.00 74.80 188 LEU C CA 1
ATOM 5862 C C . LEU C 1 188 ? 104.182 123.039 143.828 1.00 74.80 188 LEU C C 1
ATOM 5863 O O . LEU C 1 188 ? 103.947 121.846 143.598 1.00 74.80 188 LEU C O 1
ATOM 5868 N N . SER C 1 189 ? 104.297 123.942 142.851 1.00 67.93 189 SER C N 1
ATOM 5869 C CA . SER C 1 189 ? 104.146 123.547 141.454 1.00 67.93 189 SER C CA 1
ATOM 5870 C C . SER C 1 189 ? 105.310 122.679 140.994 1.00 67.93 189 SER C C 1
ATOM 5871 O O . SER C 1 189 ? 105.153 121.842 140.097 1.00 67.93 189 SER C O 1
ATOM 5874 N N . GLY C 1 190 ? 106.490 122.874 141.583 1.00 67.91 190 GLY C N 1
ATOM 5875 C CA . GLY C 1 190 ? 107.639 122.074 141.192 1.00 67.91 190 GLY C CA 1
ATOM 5876 C C . GLY C 1 190 ? 107.481 120.606 141.539 1.00 67.91 190 GLY C C 1
ATOM 5877 O O . GLY C 1 190 ? 107.877 119.730 140.766 1.00 67.91 190 GLY C O 1
ATOM 5878 N N . THR C 1 191 ? 106.902 120.316 142.707 1.00 64.72 191 THR C N 1
ATOM 5879 C CA . THR C 1 191 ? 106.758 118.928 143.136 1.00 64.72 191 THR C CA 1
ATOM 5880 C C . THR C 1 191 ? 105.755 118.174 142.271 1.00 64.72 191 THR C C 1
ATOM 5881 O O . THR C 1 191 ? 106.040 117.064 141.807 1.00 64.72 191 THR C O 1
ATOM 5885 N N . SER C 1 192 ? 104.580 118.757 142.039 1.00 60.85 192 SER C N 1
ATOM 5886 C CA . SER C 1 192 ? 103.538 118.107 141.259 1.00 60.85 192 SER C CA 1
ATOM 5887 C C . SER C 1 192 ? 103.072 119.046 140.157 1.00 60.85 192 SER C C 1
ATOM 5888 O O . SER C 1 192 ? 102.887 120.245 140.377 1.00 60.85 192 SER C O 1
ATOM 5891 N N . SER C 1 193 ? 102.875 118.480 138.965 1.00 49.91 193 SER C N 1
ATOM 5892 C CA . SER C 1 193 ? 102.550 119.299 137.802 1.00 49.91 193 SER C CA 1
ATOM 5893 C C . SER C 1 193 ? 101.103 119.776 137.835 1.00 49.91 193 SER C C 1
ATOM 5894 O O . SER C 1 193 ? 100.796 120.879 137.366 1.00 49.91 193 SER C O 1
ATOM 5897 N N . SER C 1 194 ? 100.198 118.958 138.373 1.00 44.73 194 SER C N 1
ATOM 5898 C CA . SER C 1 194 ? 98.774 119.272 138.285 1.00 44.73 194 SER C CA 1
ATOM 5899 C C . SER C 1 194 ? 98.368 120.560 139.001 1.00 44.73 194 SER C C 1
ATOM 5900 O O . SER C 1 194 ? 97.680 121.384 138.372 1.00 44.73 194 SER C O 1
ATOM 5903 N N . PRO C 1 195 ? 98.733 120.810 140.275 1.00 53.60 195 PRO C N 1
ATOM 5904 C CA . PRO C 1 195 ? 98.221 122.016 140.943 1.00 53.60 195 PRO C CA 1
ATOM 5905 C C . PRO C 1 195 ? 98.986 123.286 140.596 1.00 53.60 195 PRO C C 1
ATOM 5906 O O . PRO C 1 195 ? 100.125 123.476 141.036 1.00 53.60 195 PRO C O 1
ATOM 5910 N N . SER C 1 196 ? 98.360 124.165 139.814 1.00 48.02 196 SER C N 1
ATOM 5911 C CA . SER C 1 196 ? 98.919 125.471 139.479 1.00 48.02 196 SER C CA 1
ATOM 5912 C C . SER C 1 196 ? 97.829 126.303 138.817 1.00 48.02 196 SER C C 1
ATOM 5913 O O . SER C 1 196 ? 96.684 125.866 138.679 1.00 48.02 196 SER C O 1
ATOM 5916 N N . SER C 1 197 ? 98.200 127.517 138.417 1.00 43.63 197 SER C N 1
ATOM 5917 C CA . SER C 1 197 ? 97.316 128.427 137.700 1.00 43.63 197 SER C CA 1
ATOM 5918 C C . SER C 1 197 ? 98.156 129.329 136.807 1.00 43.63 197 SER C C 1
ATOM 5919 O O . SER C 1 197 ? 99.285 129.679 137.164 1.00 43.63 197 SER C O 1
ATOM 5922 N N . CYS C 1 198 ? 97.611 129.705 135.650 1.00 37.68 198 CYS C N 1
ATOM 5923 C CA . CYS C 1 198 ? 98.354 130.469 134.657 1.00 37.68 198 CYS C CA 1
ATOM 5924 C C . CYS C 1 198 ? 97.477 131.546 134.029 1.00 37.68 198 CYS C C 1
ATOM 5925 O O . CYS C 1 198 ? 96.247 131.438 134.031 1.00 37.68 198 CYS C O 1
ATOM 5928 N N . ARG C 1 199 ? 98.119 132.588 133.490 1.00 31.90 199 ARG C N 1
ATOM 5929 C CA . ARG C 1 199 ? 97.423 133.710 132.868 1.00 31.90 199 ARG C CA 1
ATOM 5930 C C . ARG C 1 199 ? 97.722 133.861 131.382 1.00 31.90 199 ARG C C 1
ATOM 5931 O O . ARG C 1 199 ? 97.393 134.904 130.807 1.00 31.90 199 ARG C O 1
ATOM 5939 N N . ASP C 1 200 ? 98.339 132.863 130.746 1.00 20.06 200 ASP C N 1
ATOM 5940 C CA . ASP C 1 200 ? 98.625 132.917 129.309 1.00 20.06 200 ASP C CA 1
ATOM 5941 C C . ASP C 1 200 ? 99.518 134.109 128.956 1.00 20.06 200 ASP C C 1
ATOM 5942 O O . ASP C 1 200 ? 99.085 135.060 128.307 1.00 20.06 200 ASP C O 1
ATOM 5947 N N . TYR C 1 201 ? 100.764 134.073 129.417 1.00 18.73 201 TYR C N 1
ATOM 5948 C CA . TYR C 1 201 ? 101.730 135.116 129.093 1.00 18.73 201 TYR C CA 1
ATOM 5949 C C . TYR C 1 201 ? 102.260 134.957 127.670 1.00 18.73 201 TYR C C 1
ATOM 5950 O O . TYR C 1 201 ? 102.262 133.858 127.110 1.00 18.73 201 TYR C O 1
ATOM 5959 N N . GLN C 1 202 ? 102.693 136.068 127.076 1.00 13.02 202 GLN C N 1
ATOM 5960 C CA . GLN C 1 202 ? 103.276 136.077 125.741 1.00 13.02 202 GLN C CA 1
ATOM 5961 C C . GLN C 1 202 ? 104.148 137.316 125.590 1.00 13.02 202 GLN C C 1
ATOM 5962 O O . GLN C 1 202 ? 104.099 138.234 126.410 1.00 13.02 202 GLN C O 1
ATOM 5968 N N . GLU C 1 203 ? 104.955 137.338 124.530 1.00 15.61 203 GLU C N 1
ATOM 5969 C CA . GLU C 1 203 ? 105.770 138.500 124.198 1.00 15.61 203 GLU C CA 1
ATOM 5970 C C . GLU C 1 203 ? 105.727 138.762 122.703 1.00 15.61 203 GLU C C 1
ATOM 5971 O O . GLU C 1 203 ? 105.862 137.833 121.901 1.00 15.61 203 GLU C O 1
ATOM 5977 N N . ILE C 1 204 ? 105.540 140.025 122.333 1.00 13.81 204 ILE C N 1
ATOM 5978 C CA . ILE C 1 204 ? 105.748 140.484 120.969 1.00 13.81 204 ILE C CA 1
ATOM 5979 C C . ILE C 1 204 ? 106.568 141.762 121.030 1.00 13.81 204 ILE C C 1
ATOM 5980 O O . ILE C 1 204 ? 106.550 142.496 122.021 1.00 13.81 204 ILE C O 1
ATOM 5985 N N . LYS C 1 205 ? 107.297 142.024 119.952 1.00 13.31 205 LYS C N 1
ATOM 5986 C CA . LYS C 1 205 ? 108.067 143.250 119.810 1.00 13.31 205 LYS C CA 1
ATOM 5987 C C . LYS C 1 205 ? 107.486 144.057 118.662 1.00 13.31 205 LYS C C 1
ATOM 5988 O O . LYS C 1 205 ? 107.431 143.575 117.526 1.00 13.31 205 LYS C O 1
ATOM 5994 N N . ILE C 1 206 ? 107.049 145.276 118.957 1.00 16.21 206 ILE C N 1
ATOM 5995 C CA . ILE C 1 206 ? 106.478 146.168 117.957 1.00 16.21 206 ILE C CA 1
ATOM 5996 C C . ILE C 1 206 ? 107.543 147.178 117.566 1.00 16.21 206 ILE C C 1
ATOM 5997 O O . ILE C 1 206 ? 108.183 147.788 118.431 1.00 16.21 206 ILE C O 1
ATOM 6002 N N . GLN C 1 207 ? 107.749 147.336 116.265 1.00 20.97 207 GLN C N 1
ATOM 6003 C CA . GLN C 1 207 ? 108.740 148.253 115.729 1.00 20.97 207 GLN C CA 1
ATOM 6004 C C . GLN C 1 207 ? 108.011 149.424 115.090 1.00 20.97 207 GLN C C 1
ATOM 6005 O O . GLN C 1 207 ? 107.073 149.223 114.312 1.00 20.97 207 GLN C O 1
ATOM 6011 N N . GLU C 1 208 ? 108.431 150.640 115.432 1.00 25.70 208 GLU C N 1
ATOM 6012 C CA . GLU C 1 208 ? 107.753 151.833 114.945 1.00 25.70 208 GLU C CA 1
ATOM 6013 C C . GLU C 1 208 ? 107.745 151.871 113.423 1.00 25.70 208 GLU C C 1
ATOM 6014 O O . GLU C 1 208 ? 108.711 151.473 112.768 1.00 25.70 208 GLU C O 1
ATOM 6020 N N . GLN C 1 209 ? 106.631 152.334 112.863 1.00 34.96 209 GLN C N 1
ATOM 6021 C CA . GLN C 1 209 ? 106.505 152.428 111.417 1.00 34.96 209 GLN C CA 1
ATOM 6022 C C . GLN C 1 209 ? 107.507 153.435 110.870 1.00 34.96 209 GLN C C 1
ATOM 6023 O O . GLN C 1 209 ? 107.578 154.576 111.335 1.00 34.96 209 GLN C O 1
ATOM 6029 N N . VAL C 1 210 ? 108.286 153.005 109.875 1.00 46.63 210 VAL C N 1
ATOM 6030 C CA . VAL C 1 210 ? 109.377 153.838 109.378 1.00 46.63 210 VAL C CA 1
ATOM 6031 C C . VAL C 1 210 ? 108.844 154.994 108.540 1.00 46.63 210 VAL C C 1
ATOM 6032 O O . VAL C 1 210 ? 109.511 156.027 108.398 1.00 46.63 210 VAL C O 1
ATOM 6036 N N . GLN C 1 211 ? 107.636 154.858 107.987 1.00 53.56 211 GLN C N 1
ATOM 6037 C CA . GLN C 1 211 ? 107.106 155.900 107.114 1.00 53.56 211 GLN C CA 1
ATOM 6038 C C . GLN C 1 211 ? 106.742 157.155 107.900 1.00 53.56 211 GLN C C 1
ATOM 6039 O O . GLN C 1 211 ? 106.631 158.244 107.324 1.00 53.56 211 GLN C O 1
ATOM 6045 N N . ARG C 1 212 ? 106.553 157.026 109.211 1.00 51.89 212 ARG C N 1
ATOM 6046 C CA . ARG C 1 212 ? 106.174 158.177 110.019 1.00 51.89 212 ARG C CA 1
ATOM 6047 C C . ARG C 1 212 ? 107.364 159.109 110.215 1.00 51.89 212 ARG C C 1
ATOM 6048 O O . ARG C 1 212 ? 108.522 158.692 110.136 1.00 51.89 212 ARG C O 1
ATOM 6056 N N . LEU C 1 213 ? 107.069 160.387 110.466 1.00 57.41 213 LEU C N 1
ATOM 6057 C CA . LEU C 1 213 ? 108.133 161.371 110.642 1.00 57.41 213 LEU C CA 1
ATOM 6058 C C . LEU C 1 213 ? 108.803 161.250 112.004 1.00 57.41 213 LEU C C 1
ATOM 6059 O O . LEU C 1 213 ? 109.986 161.581 112.144 1.00 57.41 213 LEU C O 1
ATOM 6064 N N . SER C 1 214 ? 108.068 160.787 113.018 1.00 51.17 214 SER C N 1
ATOM 6065 C CA . SER C 1 214 ? 108.617 160.740 114.370 1.00 51.17 214 SER C CA 1
ATOM 6066 C C . SER C 1 214 ? 109.768 159.750 114.483 1.00 51.17 214 SER C C 1
ATOM 6067 O O . SER C 1 214 ? 110.735 160.006 115.210 1.00 51.17 214 SER C O 1
ATOM 6070 N N . VAL C 1 215 ? 109.689 158.624 113.770 1.00 47.19 215 VAL C N 1
ATOM 6071 C CA . VAL C 1 215 ? 110.677 157.567 113.935 1.00 47.19 215 VAL C CA 1
ATOM 6072 C C . VAL C 1 215 ? 112.050 158.040 113.455 1.00 47.19 215 VAL C C 1
ATOM 6073 O O . VAL C 1 215 ? 112.170 158.889 112.562 1.00 47.19 215 VAL C O 1
ATOM 6077 N N . GLY C 1 216 ? 113.102 157.489 114.072 1.00 44.00 216 GLY C N 1
ATOM 6078 C CA . GLY C 1 216 ? 114.458 157.859 113.729 1.00 44.00 216 GLY C CA 1
ATOM 6079 C C . GLY C 1 216 ? 114.985 157.111 112.518 1.00 44.00 216 GLY C C 1
ATOM 6080 O O . GLY C 1 216 ? 114.236 156.540 111.726 1.00 44.00 216 GLY C O 1
ATOM 6081 N N . SER C 1 217 ? 116.314 157.136 112.375 1.00 37.84 217 SER C N 1
ATOM 6082 C CA . SER C 1 217 ? 116.949 156.461 111.246 1.00 37.84 217 SER C CA 1
ATOM 6083 C C . SER C 1 217 ? 116.676 154.962 111.272 1.00 37.84 217 SER C C 1
ATOM 6084 O O . SER C 1 217 ? 116.244 154.385 110.267 1.00 37.84 217 SER C O 1
ATOM 6087 N N . ILE C 1 218 ? 116.915 154.320 112.404 1.00 33.41 218 ILE C N 1
ATOM 6088 C CA . ILE C 1 218 ? 116.560 152.919 112.612 1.00 33.41 218 ILE C CA 1
ATOM 6089 C C . ILE C 1 218 ? 115.255 152.876 113.399 1.00 33.41 218 ILE C C 1
ATOM 6090 O O . ILE C 1 218 ? 115.146 153.561 114.427 1.00 33.41 218 ILE C O 1
ATOM 6095 N N . PRO C 1 219 ? 114.246 152.139 112.944 1.00 23.54 219 PRO C N 1
ATOM 6096 C CA . PRO C 1 219 ? 112.972 152.118 113.672 1.00 23.54 219 PRO C CA 1
ATOM 6097 C C . PRO C 1 219 ? 113.113 151.399 115.005 1.00 23.54 219 PRO C C 1
ATOM 6098 O O . PRO C 1 219 ? 113.472 150.221 115.063 1.00 23.54 219 PRO C O 1
ATOM 6102 N N . ARG C 1 220 ? 112.830 152.126 116.082 1.00 22.52 220 ARG C N 1
ATOM 6103 C CA . ARG C 1 220 ? 112.947 151.571 117.421 1.00 22.52 220 ARG C CA 1
ATOM 6104 C C . ARG C 1 220 ? 111.906 150.482 117.651 1.00 22.52 220 ARG C C 1
ATOM 6105 O O . ARG C 1 220 ? 110.793 150.529 117.120 1.00 22.52 220 ARG C O 1
ATOM 6113 N N . CYS C 1 221 ? 112.278 149.492 118.458 1.00 15.35 221 CYS C N 1
ATOM 6114 C CA . CYS C 1 221 ? 111.420 148.355 118.755 1.00 15.35 221 CYS C CA 1
ATOM 6115 C C . CYS C 1 221 ? 111.008 148.398 120.219 1.00 15.35 221 CYS C C 1
ATOM 6116 O O . CYS C 1 221 ? 111.823 148.715 121.091 1.00 15.35 221 CYS C O 1
ATOM 6119 N N . MET C 1 222 ? 109.739 148.100 120.479 1.00 15.22 222 MET C N 1
ATOM 6120 C CA . MET C 1 222 ? 109.193 148.033 121.826 1.00 15.22 222 MET C CA 1
ATOM 6121 C C . MET C 1 222 ? 108.670 146.628 122.081 1.00 15.22 222 MET C C 1
ATOM 6122 O O . MET C 1 222 ? 107.906 146.092 121.273 1.00 15.22 222 MET C O 1
ATOM 6127 N N . VAL C 1 223 ? 109.080 146.034 123.197 1.00 14.01 223 VAL C N 1
ATOM 6128 C CA . VAL C 1 223 ? 108.605 144.705 123.563 1.00 14.01 223 VAL C CA 1
ATOM 6129 C C . VAL C 1 223 ? 107.300 144.838 124.337 1.00 14.01 223 VAL C C 1
ATOM 6130 O O . VAL C 1 223 ? 107.199 145.624 125.286 1.00 14.01 223 VAL C O 1
ATOM 6134 N N . VAL C 1 224 ? 106.288 144.085 123.915 1.00 11.26 224 VAL C N 1
ATOM 6135 C CA . VAL C 1 224 ? 104.943 144.172 124.471 1.00 11.26 224 VAL C CA 1
ATOM 6136 C C . VAL C 1 224 ? 104.626 142.874 125.192 1.00 11.26 224 VAL C C 1
ATOM 6137 O O . VAL C 1 224 ? 104.792 141.786 124.629 1.00 11.26 224 VAL C O 1
ATOM 6141 N N . VAL C 1 225 ? 104.165 142.990 126.430 1.00 12.37 225 VAL C N 1
ATOM 6142 C CA . VAL C 1 225 ? 103.711 141.850 127.211 1.00 12.37 225 VAL C CA 1
ATOM 6143 C C . VAL C 1 225 ? 102.199 141.774 127.095 1.00 12.37 225 VAL C C 1
ATOM 6144 O O . VAL C 1 225 ? 101.487 142.686 127.532 1.00 12.37 225 VAL C O 1
ATOM 6148 N N . LEU C 1 226 ? 101.707 140.695 126.500 1.00 10.27 226 LEU C N 1
ATOM 6149 C CA . LEU C 1 226 ? 100.281 140.437 126.407 1.00 10.27 226 LEU C CA 1
ATOM 6150 C C . LEU C 1 226 ? 99.883 139.427 127.470 1.00 10.27 226 LEU C C 1
ATOM 6151 O O . LEU C 1 226 ? 100.548 138.404 127.650 1.00 10.27 226 LEU C O 1
ATOM 6156 N N . GLU C 1 227 ? 98.800 139.720 128.175 1.00 20.53 227 GLU C N 1
ATOM 6157 C CA . GLU C 1 227 ? 98.305 138.848 129.223 1.00 20.53 227 GLU C CA 1
ATOM 6158 C C . GLU C 1 227 ? 96.838 138.540 128.974 1.00 20.53 227 GLU C C 1
ATOM 6159 O O . GLU C 1 227 ? 96.106 139.337 128.382 1.00 20.53 227 GLU C O 1
ATOM 6165 N N . ASP C 1 228 ? 96.425 137.362 129.428 1.00 24.44 228 ASP C N 1
ATOM 6166 C CA . ASP C 1 228 ? 95.028 136.919 129.382 1.00 24.44 228 ASP C CA 1
ATOM 6167 C C . ASP C 1 228 ? 94.592 136.852 127.920 1.00 24.44 228 ASP C C 1
ATOM 6168 O O . ASP C 1 228 ? 95.368 136.372 127.078 1.00 24.44 228 ASP C O 1
ATOM 6173 N N . ASP C 1 229 ? 93.398 137.332 127.568 1.00 24.22 229 ASP C N 1
ATOM 6174 C CA . ASP C 1 229 ? 92.819 137.034 126.262 1.00 24.22 229 ASP C CA 1
ATOM 6175 C C . ASP C 1 229 ? 93.510 137.782 125.130 1.00 24.22 229 ASP C C 1
ATOM 6176 O O . ASP C 1 229 ? 93.260 137.488 123.956 1.00 24.22 229 ASP C O 1
ATOM 6181 N N . LEU C 1 230 ? 94.369 138.751 125.451 1.00 18.31 230 LEU C N 1
ATOM 6182 C CA . LEU C 1 230 ? 95.046 139.507 124.402 1.00 18.31 230 LEU C CA 1
ATOM 6183 C C . LEU C 1 230 ? 96.014 138.640 123.611 1.00 18.31 230 LEU C C 1
ATOM 6184 O O . LEU C 1 230 ? 96.416 139.013 122.503 1.00 18.31 230 LEU C O 1
ATOM 6189 N N . VAL C 1 231 ? 96.400 137.485 124.155 1.00 15.71 231 VAL C N 1
ATOM 6190 C CA . VAL C 1 231 ? 97.274 136.577 123.426 1.00 15.71 231 VAL C CA 1
ATOM 6191 C C . VAL C 1 231 ? 96.531 136.014 122.224 1.00 15.71 231 VAL C C 1
ATOM 6192 O O . VAL C 1 231 ? 95.307 135.836 122.253 1.00 15.71 231 VAL C O 1
ATOM 6196 N N . ASP C 1 232 ? 97.274 135.757 121.147 1.00 19.33 232 ASP C N 1
ATOM 6197 C CA . ASP C 1 232 ? 96.781 135.248 119.869 1.00 19.33 232 ASP C CA 1
ATOM 6198 C C . ASP C 1 232 ? 95.895 136.267 119.165 1.00 19.33 232 ASP C C 1
ATOM 6199 O O . ASP C 1 232 ? 95.233 135.918 118.177 1.00 19.33 232 ASP C O 1
ATOM 6204 N N . SER C 1 233 ? 95.853 137.511 119.638 1.00 18.79 233 SER C N 1
ATOM 6205 C CA . SER C 1 233 ? 95.104 138.564 118.969 1.00 18.79 233 SER C CA 1
ATOM 6206 C C . SER C 1 233 ? 95.935 139.317 117.940 1.00 18.79 233 SER C C 1
ATOM 6207 O O . SER C 1 233 ? 95.384 140.150 117.213 1.00 18.79 233 SER C O 1
ATOM 6210 N N . CYS C 1 234 ? 97.233 139.043 117.858 1.00 19.98 234 CYS C N 1
ATOM 6211 C CA . CYS C 1 234 ? 98.134 139.741 116.953 1.00 19.98 234 CYS C CA 1
ATOM 6212 C C . CYS C 1 234 ? 99.080 138.747 116.295 1.00 19.98 234 CYS C C 1
ATOM 6213 O O . CYS C 1 234 ? 99.341 137.669 116.839 1.00 19.98 234 CYS C O 1
ATOM 6216 N N . LYS C 1 235 ? 99.592 139.116 115.125 1.00 19.06 235 LYS C N 1
ATOM 6217 C CA . LYS C 1 235 ? 100.511 138.279 114.371 1.00 19.06 235 LYS C CA 1
ATOM 6218 C C . LYS C 1 235 ? 101.666 139.126 113.856 1.00 19.06 235 LYS C C 1
ATOM 6219 O O . LYS C 1 235 ? 101.548 140.344 113.695 1.00 19.06 235 LYS C O 1
ATOM 6225 N N . SER C 1 236 ? 102.792 138.463 113.602 1.00 20.60 236 SER C N 1
ATOM 6226 C CA . SER C 1 236 ? 103.971 139.157 113.101 1.00 20.60 236 SER C CA 1
ATOM 6227 C C . SER C 1 236 ? 103.716 139.713 111.706 1.00 20.60 236 SER C C 1
ATOM 6228 O O . SER C 1 236 ? 103.058 139.081 110.875 1.00 20.60 236 SER C O 1
ATOM 6231 N N . GLY C 1 237 ? 104.244 140.908 111.451 1.00 20.78 237 GLY C N 1
ATOM 6232 C CA . GLY C 1 237 ? 104.053 141.560 110.173 1.00 20.78 237 GLY C CA 1
ATOM 6233 C C . GLY C 1 237 ? 102.714 142.234 109.989 1.00 20.78 237 GLY C C 1
ATOM 6234 O O . GLY C 1 237 ? 102.347 142.547 108.851 1.00 20.78 237 GLY C O 1
ATOM 6235 N N . ASP C 1 238 ? 101.971 142.467 111.067 1.00 17.32 238 ASP C N 1
ATOM 6236 C CA . ASP C 1 238 ? 100.641 143.052 111.004 1.00 17.32 238 ASP C CA 1
ATOM 6237 C C . ASP C 1 238 ? 100.639 144.384 111.739 1.00 17.32 238 ASP C C 1
ATOM 6238 O O . ASP C 1 238 ? 101.164 144.486 112.852 1.00 17.32 238 ASP C O 1
ATOM 6243 N N . ASP C 1 239 ? 100.054 145.405 111.113 1.00 14.70 239 ASP C N 1
ATOM 6244 C CA . ASP C 1 239 ? 99.979 146.719 111.741 1.00 14.70 239 ASP C CA 1
ATOM 6245 C C . ASP C 1 239 ? 99.109 146.664 112.992 1.00 14.70 239 ASP C C 1
ATOM 6246 O O . ASP C 1 239 ? 97.905 146.404 112.920 1.00 14.70 239 ASP C O 1
ATOM 6251 N N . ILE C 1 240 ? 99.726 146.917 114.144 1.00 12.58 240 ILE C N 1
ATOM 6252 C CA . ILE C 1 240 ? 99.113 146.662 115.441 1.00 12.58 240 ILE C CA 1
ATOM 6253 C C . ILE C 1 240 ? 99.217 147.913 116.299 1.00 12.58 240 ILE C C 1
ATOM 6254 O O . ILE C 1 240 ? 100.297 148.498 116.422 1.00 12.58 240 ILE C O 1
ATOM 6259 N N . THR C 1 241 ? 98.097 148.314 116.897 1.00 11.88 241 THR C N 1
ATOM 6260 C CA . THR C 1 241 ? 98.045 149.440 117.823 1.00 11.88 241 THR C CA 1
ATOM 6261 C C . THR C 1 241 ? 97.891 148.883 119.233 1.00 11.88 241 THR C C 1
ATOM 6262 O O . THR C 1 241 ? 96.947 148.138 119.509 1.00 11.88 241 THR C O 1
ATOM 6266 N N . VAL C 1 242 ? 98.810 149.241 120.122 1.00 10.57 242 VAL C N 1
ATOM 6267 C CA . VAL C 1 242 ? 98.878 148.657 121.456 1.00 10.57 242 VAL C CA 1
ATOM 6268 C C . VAL C 1 242 ? 98.597 149.755 122.475 1.00 10.57 242 VAL C C 1
ATOM 6269 O O . VAL C 1 242 ? 99.494 150.509 122.856 1.00 10.57 242 VAL C O 1
ATOM 6273 N N . TYR C 1 243 ? 97.355 149.842 122.935 1.00 12.15 243 TYR C N 1
ATOM 6274 C CA . TYR C 1 243 ? 97.059 150.656 124.104 1.00 12.15 243 TYR C CA 1
ATOM 6275 C C . TYR C 1 243 ? 97.470 149.893 125.355 1.00 12.15 243 TYR C C 1
ATOM 6276 O O . TYR C 1 243 ? 96.971 148.792 125.608 1.00 12.15 243 TYR C O 1
ATOM 6285 N N . GLY C 1 244 ? 98.382 150.463 126.139 1.00 14.07 244 GLY C N 1
ATOM 6286 C CA . GLY C 1 244 ? 98.884 149.746 127.296 1.00 14.07 244 GLY C CA 1
ATOM 6287 C C . GLY C 1 244 ? 99.542 150.649 128.311 1.00 14.07 244 GLY C C 1
ATOM 6288 O O . GLY C 1 244 ? 99.584 151.872 128.155 1.00 14.07 244 GLY C O 1
ATOM 6289 N N . VAL C 1 245 ? 100.064 150.020 129.360 1.00 15.12 245 VAL C N 1
ATOM 6290 C CA . VAL C 1 245 ? 100.732 150.706 130.460 1.00 15.12 245 VAL C CA 1
ATOM 6291 C C . VAL C 1 245 ? 102.221 150.407 130.361 1.00 15.12 245 VAL C C 1
ATOM 6292 O O . VAL C 1 245 ? 102.634 149.244 130.423 1.00 15.12 245 VAL C O 1
ATOM 6296 N N . VAL C 1 246 ? 103.036 151.452 130.220 1.00 18.20 246 VAL C N 1
ATOM 6297 C CA . VAL C 1 246 ? 104.476 151.265 130.100 1.00 18.20 246 VAL C CA 1
ATOM 6298 C C . VAL C 1 246 ? 105.085 151.062 131.479 1.00 18.20 246 VAL C C 1
ATOM 6299 O O . VAL C 1 246 ? 104.921 151.895 132.379 1.00 18.20 246 VAL C O 1
ATOM 6303 N N . MET C 1 247 ? 105.791 149.948 131.651 1.00 22.64 247 MET C N 1
ATOM 6304 C CA . MET C 1 247 ? 106.599 149.711 132.835 1.00 22.64 247 MET C CA 1
ATOM 6305 C C . MET C 1 247 ? 107.993 149.305 132.389 1.00 22.64 247 MET C C 1
ATOM 6306 O O . MET C 1 247 ? 108.313 149.309 131.198 1.00 22.64 247 MET C O 1
ATOM 6311 N N . GLN C 1 248 ? 108.835 148.964 133.357 1.00 16.84 248 GLN C N 1
ATOM 6312 C CA . GLN C 1 248 ? 110.200 148.539 133.088 1.00 16.84 248 GLN C CA 1
ATOM 6313 C C . GLN C 1 248 ? 110.520 147.304 133.916 1.00 16.84 248 GLN C C 1
ATOM 6314 O O . GLN C 1 248 ? 110.231 147.267 135.116 1.00 16.84 248 GLN C O 1
ATOM 6320 N N . ARG C 1 249 ? 111.106 146.296 133.277 1.00 25.00 249 ARG C N 1
ATOM 6321 C CA . ARG C 1 249 ? 111.628 145.135 133.983 1.00 25.00 249 ARG C CA 1
ATOM 6322 C C . ARG C 1 249 ? 113.103 145.351 134.284 1.00 25.00 249 ARG C C 1
ATOM 6323 O O . ARG C 1 249 ? 113.828 145.943 133.478 1.00 25.00 249 ARG C O 1
ATOM 6331 N N . TRP C 1 250 ? 113.539 144.879 135.445 1.00 34.98 250 TRP C N 1
ATOM 6332 C CA . TRP C 1 250 ? 114.944 144.891 135.818 1.00 34.98 250 TRP C CA 1
ATOM 6333 C C . TRP C 1 250 ? 115.387 143.488 136.204 1.00 34.98 250 TRP C C 1
ATOM 6334 O O . TRP C 1 250 ? 114.802 142.866 137.097 1.00 34.98 250 TRP C O 1
ATOM 6345 N N . LYS C 1 251 ? 116.414 142.995 135.515 1.00 32.57 251 LYS C N 1
ATOM 6346 C CA . LYS C 1 251 ? 116.936 141.665 135.774 1.00 32.57 251 LYS C CA 1
ATOM 6347 C C . LYS C 1 251 ? 117.532 141.602 137.179 1.00 32.57 251 LYS C C 1
ATOM 6348 O O . LYS C 1 251 ? 117.913 142.632 137.741 1.00 32.57 251 LYS C O 1
ATOM 6354 N N . PRO C 1 252 ? 117.601 140.409 137.774 1.00 36.32 252 PRO C N 1
ATOM 6355 C CA . PRO C 1 252 ? 118.162 140.290 139.126 1.00 36.32 252 PRO C CA 1
ATOM 6356 C C . PRO C 1 252 ? 119.523 140.962 139.226 1.00 36.32 252 PRO C C 1
ATOM 6357 O O . PRO C 1 252 ? 120.454 140.641 138.485 1.00 36.32 252 PRO C O 1
ATOM 6361 N N . PHE C 1 253 ? 119.623 141.910 140.151 1.00 41.28 253 PHE C N 1
ATOM 6362 C CA . PHE C 1 253 ? 120.791 142.768 140.249 1.00 41.28 253 PHE C CA 1
ATOM 6363 C C . PHE C 1 253 ? 121.987 142.030 140.840 1.00 41.28 253 PHE C C 1
ATOM 6364 O O . PHE C 1 253 ? 121.846 141.136 141.680 1.00 41.28 253 PHE C O 1
ATOM 6372 N N . HIS C 1 254 ? 123.175 142.423 140.386 1.00 45.66 254 HIS C N 1
ATOM 6373 C CA . HIS C 1 254 ? 124.438 141.957 140.936 1.00 45.66 254 HIS C CA 1
ATOM 6374 C C . HIS C 1 254 ? 125.288 143.167 141.293 1.00 45.66 254 HIS C C 1
ATOM 6375 O O . HIS C 1 254 ? 125.181 144.223 140.664 1.00 45.66 254 HIS C O 1
ATOM 6382 N N . GLN C 1 255 ? 126.128 143.006 142.317 1.00 51.30 255 GLN C N 1
ATOM 6383 C CA . GLN C 1 255 ? 126.862 144.145 142.862 1.00 51.30 255 GLN C CA 1
ATOM 6384 C C . GLN C 1 255 ? 127.774 144.774 141.815 1.00 51.30 255 GLN C C 1
ATOM 6385 O O . GLN C 1 255 ? 127.827 146.002 141.677 1.00 51.30 255 GLN C O 1
ATOM 6391 N N . ASP C 1 256 ? 128.506 143.947 141.067 1.00 55.03 256 ASP C N 1
ATOM 6392 C CA . ASP C 1 256 ? 129.379 144.485 140.028 1.00 55.03 256 ASP C CA 1
ATOM 6393 C C . ASP C 1 256 ? 128.581 144.928 138.808 1.00 55.03 256 ASP C C 1
ATOM 6394 O O . ASP C 1 256 ? 128.882 145.964 138.205 1.00 55.03 256 ASP C O 1
ATOM 6399 N N . ALA C 1 257 ? 127.560 144.162 138.435 1.00 47.52 257 ALA C N 1
ATOM 6400 C CA . ALA C 1 257 ? 126.810 144.448 137.221 1.00 47.52 257 ALA C CA 1
ATOM 6401 C C . ALA C 1 257 ? 125.963 145.702 137.384 1.00 47.52 257 ALA C C 1
ATOM 6402 O O . ALA C 1 257 ? 125.502 146.026 138.482 1.00 47.52 257 ALA C O 1
ATOM 6404 N N . ARG C 1 258 ? 125.765 146.414 136.280 1.00 31.99 258 ARG C N 1
ATOM 6405 C CA . ARG C 1 258 ? 124.915 147.594 136.292 1.00 31.99 258 ARG C CA 1
ATOM 6406 C C . ARG C 1 258 ? 123.448 147.194 136.194 1.00 31.99 258 ARG C C 1
ATOM 6407 O O . ARG C 1 258 ? 123.113 146.046 135.893 1.00 31.99 258 ARG C O 1
ATOM 6415 N N . CYS C 1 259 ? 122.569 148.156 136.462 1.00 33.55 259 CYS C N 1
ATOM 6416 C CA . CYS C 1 259 ? 121.140 147.908 136.335 1.00 33.55 259 CYS C CA 1
ATOM 6417 C C . CYS C 1 259 ? 120.782 147.655 134.877 1.00 33.55 259 CYS C C 1
ATOM 6418 O O . CYS C 1 259 ? 121.019 148.502 134.011 1.00 33.55 259 CYS C O 1
ATOM 6421 N N . ASP C 1 260 ? 120.208 146.487 134.607 1.00 29.80 260 ASP C N 1
ATOM 6422 C CA . ASP C 1 260 ? 119.856 146.072 133.255 1.00 29.80 260 ASP C CA 1
ATOM 6423 C C . ASP C 1 260 ? 118.345 146.157 133.095 1.00 29.80 260 ASP C C 1
ATOM 6424 O O . ASP C 1 260 ? 117.614 145.331 133.650 1.00 29.80 260 ASP C O 1
ATOM 6429 N N . LEU C 1 261 ? 117.883 147.149 132.338 1.00 20.60 261 LEU C N 1
ATOM 6430 C CA . LEU C 1 261 ? 116.459 147.412 132.198 1.00 20.60 261 LEU C CA 1
ATOM 6431 C C . LEU C 1 261 ? 116.118 147.642 130.735 1.00 20.60 261 LEU C C 1
ATOM 6432 O O . LEU C 1 261 ? 116.958 148.108 129.961 1.00 20.60 261 LEU C O 1
ATOM 6437 N N . GLU C 1 262 ? 114.886 147.305 130.362 1.00 20.75 262 GLU C N 1
ATOM 6438 C CA . GLU C 1 262 ? 114.307 147.677 129.078 1.00 20.75 262 GLU C CA 1
ATOM 6439 C C . GLU C 1 262 ? 112.834 147.996 129.278 1.00 20.75 262 GLU C C 1
ATOM 6440 O O . GLU C 1 262 ? 112.142 147.307 130.032 1.00 20.75 262 GLU C O 1
ATOM 6446 N N . LEU C 1 263 ? 112.361 149.048 128.612 1.00 18.59 263 LEU C N 1
ATOM 6447 C CA . LEU C 1 263 ? 110.955 149.415 128.722 1.00 18.59 263 LEU C CA 1
ATOM 6448 C C . LEU C 1 263 ? 110.066 148.306 128.180 1.00 18.59 263 LEU C C 1
ATOM 6449 O O . LEU C 1 263 ? 110.368 147.685 127.157 1.00 18.59 263 LEU C O 1
ATOM 6454 N N . VAL C 1 264 ? 108.962 148.060 128.878 1.00 16.18 264 VAL C N 1
ATOM 6455 C CA . VAL C 1 264 ? 107.999 147.036 128.503 1.00 16.18 264 VAL C CA 1
ATOM 6456 C C . VAL C 1 264 ? 106.596 147.611 128.608 1.00 16.18 264 VAL C C 1
ATOM 6457 O O . VAL C 1 264 ? 106.350 148.577 129.337 1.00 16.18 264 VAL C O 1
ATOM 6461 N N . LEU C 1 265 ? 105.673 147.005 127.872 1.00 12.16 265 LEU C N 1
ATOM 6462 C CA . LEU C 1 265 ? 104.324 147.524 127.711 1.00 12.16 265 LEU C CA 1
ATOM 6463 C C . LEU C 1 265 ? 103.314 146.410 127.942 1.00 12.16 265 LEU C C 1
ATOM 6464 O O . LEU C 1 265 ? 103.098 145.573 127.061 1.00 12.16 265 LEU C O 1
ATOM 6469 N N . LYS C 1 266 ? 102.697 146.401 129.122 1.00 12.14 266 LYS C N 1
ATOM 6470 C CA . LYS C 1 266 ? 101.616 145.473 129.430 1.00 12.14 266 LYS C CA 1
ATOM 6471 C C . LYS C 1 266 ? 100.374 145.972 128.711 1.00 12.14 266 LYS C C 1
ATOM 6472 O O . LYS C 1 266 ? 99.708 146.898 129.183 1.00 12.14 266 LYS C O 1
ATOM 6478 N N . ALA C 1 267 ? 100.072 145.366 127.570 1.00 8.39 267 ALA C N 1
ATOM 6479 C CA . ALA C 1 267 ? 98.982 145.847 126.737 1.00 8.39 267 ALA C CA 1
ATOM 6480 C C . ALA C 1 267 ? 97.667 145.822 127.502 1.00 8.39 267 ALA C C 1
ATOM 6481 O O . ALA C 1 267 ? 97.326 144.832 128.152 1.00 8.39 267 ALA C O 1
ATOM 6483 N N . ASN C 1 268 ? 96.941 146.933 127.442 1.00 15.49 268 ASN C N 1
ATOM 6484 C CA . ASN C 1 268 ? 95.580 146.998 127.953 1.00 15.49 268 ASN C CA 1
ATOM 6485 C C . ASN C 1 268 ? 94.549 146.817 126.854 1.00 15.49 268 ASN C C 1
ATOM 6486 O O . ASN C 1 268 ? 93.369 146.612 127.144 1.00 15.49 268 ASN C O 1
ATOM 6491 N N . TYR C 1 269 ? 94.973 146.915 125.597 1.00 17.07 269 TYR C N 1
ATOM 6492 C CA . TYR C 1 269 ? 94.141 146.627 124.439 1.00 17.07 269 TYR C CA 1
ATOM 6493 C C . TYR C 1 269 ? 95.039 146.483 123.224 1.00 17.07 269 TYR C C 1
ATOM 6494 O O . TYR C 1 269 ? 95.930 147.309 123.010 1.00 17.07 269 TYR C O 1
ATOM 6503 N N . VAL C 1 270 ? 94.810 145.442 122.434 1.00 13.92 270 VAL C N 1
ATOM 6504 C CA . VAL C 1 270 ? 95.517 145.234 121.179 1.00 13.92 270 VAL C CA 1
ATOM 6505 C C . VAL C 1 270 ? 94.489 145.223 120.062 1.00 13.92 270 VAL C C 1
ATOM 6506 O O . VAL C 1 270 ? 93.575 144.392 120.061 1.00 13.92 270 VAL C O 1
ATOM 6510 N N . LYS C 1 271 ? 94.635 146.140 119.115 1.00 13.54 271 LYS C N 1
ATOM 6511 C CA . LYS C 1 271 ? 93.695 146.281 118.015 1.00 13.54 271 LYS C CA 1
ATOM 6512 C C . LYS C 1 271 ? 94.436 146.103 116.701 1.00 13.54 271 LYS C C 1
ATOM 6513 O O . LYS C 1 271 ? 95.470 146.740 116.478 1.00 13.54 271 LYS C O 1
ATOM 6519 N N . VAL C 1 272 ? 93.914 145.241 115.839 1.00 13.36 272 VAL C N 1
ATOM 6520 C CA . VAL C 1 272 ? 94.501 145.044 114.519 1.00 13.36 272 VAL C CA 1
ATOM 6521 C C . VAL C 1 272 ? 94.033 146.165 113.603 1.00 13.36 272 VAL C C 1
ATOM 6522 O O . VAL C 1 272 ? 92.831 146.332 113.367 1.00 13.36 272 VAL C O 1
ATOM 6526 N N . ASN C 1 273 ? 94.982 146.937 113.087 1.00 12.38 273 ASN C N 1
ATOM 6527 C CA . ASN C 1 273 ? 94.664 148.073 112.232 1.00 12.38 273 ASN C CA 1
ATOM 6528 C C . ASN C 1 273 ? 94.119 147.608 110.886 1.00 12.38 273 ASN C C 1
ATOM 6529 O O . ASN C 1 273 ? 93.580 148.400 110.113 1.00 12.38 273 ASN C O 1
ATOM 6535 N N . PRO D 2 15 ? 116.728 176.050 153.203 1.00 81.51 15 PRO D N 1
ATOM 6536 C CA . PRO D 2 15 ? 117.839 176.732 153.876 1.00 81.51 15 PRO D CA 1
ATOM 6537 C C . PRO D 2 15 ? 118.763 177.452 152.900 1.00 81.51 15 PRO D C 1
ATOM 6538 O O . PRO D 2 15 ? 118.977 178.657 153.025 1.00 81.51 15 PRO D O 1
ATOM 6542 N N . TYR D 2 16 ? 119.301 176.708 151.937 1.00 80.83 16 TYR D N 1
ATOM 6543 C CA . TYR D 2 16 ? 120.208 177.256 150.941 1.00 80.83 16 TYR D CA 1
ATOM 6544 C C . TYR D 2 16 ? 119.759 176.847 149.545 1.00 80.83 16 TYR D C 1
ATOM 6545 O O . TYR D 2 16 ? 118.875 176.004 149.372 1.00 80.83 16 TYR D O 1
ATOM 6554 N N . LYS D 2 17 ? 120.389 177.465 148.547 1.00 73.13 17 LYS D N 1
ATOM 6555 C CA . LYS D 2 17 ? 119.977 177.277 147.161 1.00 73.13 17 LYS D CA 1
ATOM 6556 C C . LYS D 2 17 ? 120.354 175.886 146.670 1.00 73.13 17 LYS D C 1
ATOM 6557 O O . LYS D 2 17 ? 121.536 175.538 146.600 1.00 73.13 17 LYS D O 1
ATOM 6563 N N . GLY D 2 18 ? 119.342 175.103 146.301 1.00 76.01 18 GLY D N 1
ATOM 6564 C CA . GLY D 2 18 ? 119.579 173.739 145.860 1.00 76.01 18 GLY D CA 1
ATOM 6565 C C . GLY D 2 18 ? 120.237 172.870 146.906 1.00 76.01 18 GLY D C 1
ATOM 6566 O O . GLY D 2 18 ? 121.109 172.061 146.573 1.00 76.01 18 GLY D O 1
ATOM 6567 N N . TRP D 2 19 ? 119.847 173.024 148.173 1.00 86.52 19 TRP D N 1
ATOM 6568 C CA . TRP D 2 19 ? 120.490 172.279 149.250 1.00 86.52 19 TRP D CA 1
ATOM 6569 C C . TRP D 2 19 ? 120.122 170.802 149.201 1.00 86.52 19 TRP D C 1
ATOM 6570 O O . TRP D 2 19 ? 120.891 169.948 149.659 1.00 86.52 19 TRP D O 1
ATOM 6581 N N . LYS D 2 20 ? 118.948 170.483 148.652 1.00 80.78 20 LYS D N 1
ATOM 6582 C CA . LYS D 2 20 ? 118.458 169.109 148.695 1.00 80.78 20 LYS D CA 1
ATOM 6583 C C . LYS D 2 20 ? 119.353 168.166 147.901 1.00 80.78 20 LYS D C 1
ATOM 6584 O O . LYS D 2 20 ? 119.677 167.068 148.368 1.00 80.78 20 LYS D O 1
ATOM 6590 N N . LEU D 2 21 ? 119.769 168.575 146.703 1.00 65.39 21 LEU D N 1
ATOM 6591 C CA . LEU D 2 21 ? 120.464 167.682 145.785 1.00 65.39 21 LEU D CA 1
ATOM 6592 C C . LEU D 2 21 ? 121.914 168.089 145.552 1.00 65.39 21 LEU D C 1
ATOM 6593 O O . LEU D 2 21 ? 122.823 167.282 145.765 1.00 65.39 21 LEU D O 1
ATOM 6598 N N . TYR D 2 22 ? 122.158 169.324 145.111 1.00 57.77 22 TYR D N 1
ATOM 6599 C CA . TYR D 2 22 ? 123.501 169.684 144.670 1.00 57.77 22 TYR D CA 1
ATOM 6600 C C . TYR D 2 22 ? 124.439 169.909 145.852 1.00 57.77 22 TYR D C 1
ATOM 6601 O O . TYR D 2 22 ? 125.623 169.556 145.786 1.00 57.77 22 TYR D O 1
ATOM 6610 N N . PHE D 2 23 ? 123.936 170.490 146.942 1.00 70.76 23 PHE D N 1
ATOM 6611 C CA . PHE D 2 23 ? 124.735 170.641 148.161 1.00 70.76 23 PHE D CA 1
ATOM 6612 C C . PHE D 2 23 ? 124.797 169.317 148.922 1.00 70.76 23 PHE D C 1
ATOM 6613 O O . PHE D 2 23 ? 124.108 169.091 149.918 1.00 70.76 23 PHE D O 1
ATOM 6621 N N . SER D 2 24 ? 125.654 168.426 148.421 1.00 69.26 24 SER D N 1
ATOM 6622 C CA . SER D 2 24 ? 126.071 167.291 149.235 1.00 69.26 24 SER D CA 1
ATOM 6623 C C . SER D 2 24 ? 126.818 167.774 150.471 1.00 69.26 24 SER D C 1
ATOM 6624 O O . SER D 2 24 ? 126.660 167.219 151.564 1.00 69.26 24 SER D O 1
ATOM 6627 N N . GLU D 2 25 ? 127.634 168.813 150.311 1.00 73.73 25 GLU D N 1
ATOM 6628 C CA . GLU D 2 25 ? 128.312 169.464 151.423 1.00 73.73 25 GLU D CA 1
ATOM 6629 C C . GLU D 2 25 ? 127.641 170.805 151.702 1.00 73.73 25 GLU D C 1
ATOM 6630 O O . GLU D 2 25 ? 127.250 171.515 150.770 1.00 73.73 25 GLU D O 1
ATOM 6636 N N . ALA D 2 26 ? 127.500 171.140 152.983 1.00 74.36 26 ALA D N 1
ATOM 6637 C CA . ALA D 2 26 ? 126.876 172.397 153.372 1.00 74.36 26 ALA D CA 1
ATOM 6638 C C . ALA D 2 26 ? 127.692 173.586 152.875 1.00 74.36 26 ALA D C 1
ATOM 6639 O O . ALA D 2 26 ? 128.886 173.473 152.585 1.00 74.36 26 ALA D O 1
ATOM 6641 N N . TYR D 2 27 ? 127.026 174.736 152.771 1.00 74.46 27 TYR D N 1
ATOM 6642 C CA . TYR D 2 27 ? 127.666 175.934 152.240 1.00 74.46 27 TYR D CA 1
ATOM 6643 C C . TYR D 2 27 ? 128.850 176.350 153.103 1.00 74.46 27 TYR D C 1
ATOM 6644 O O . TYR D 2 27 ? 128.754 176.403 154.332 1.00 74.46 27 TYR D O 1
ATOM 6653 N N . ALA D 2 28 ? 129.968 176.650 152.447 1.00 74.80 28 ALA D N 1
ATOM 6654 C CA . ALA D 2 28 ? 131.170 177.137 153.109 1.00 74.80 28 ALA D CA 1
ATOM 6655 C C . ALA D 2 28 ? 131.836 178.172 152.217 1.00 74.80 28 ALA D C 1
ATOM 6656 O O . ALA D 2 28 ? 132.088 177.907 151.037 1.00 74.80 28 ALA D O 1
ATOM 6658 N N . ASP D 2 29 ? 132.116 179.350 152.779 1.00 78.89 29 ASP D N 1
ATOM 6659 C CA . ASP D 2 29 ? 132.791 180.390 152.009 1.00 78.89 29 ASP D CA 1
ATOM 6660 C C . ASP D 2 29 ? 134.203 179.963 151.627 1.00 78.89 29 ASP D C 1
ATOM 6661 O O . ASP D 2 29 ? 134.716 180.357 150.573 1.00 78.89 29 ASP D O 1
ATOM 6666 N N . LYS D 2 30 ? 134.847 179.159 152.475 1.00 74.82 30 LYS D N 1
ATOM 6667 C CA . LYS D 2 30 ? 136.192 178.684 152.170 1.00 74.82 30 LYS D CA 1
ATOM 6668 C C . LYS D 2 30 ? 136.171 177.621 151.078 1.00 74.82 30 LYS D C 1
ATOM 6669 O O . LYS D 2 30 ? 137.193 177.369 150.428 1.00 74.82 30 LYS D O 1
ATOM 6675 N N . SER D 2 31 ? 135.024 176.985 150.867 1.00 68.10 31 SER D N 1
ATOM 6676 C CA . SER D 2 31 ? 134.937 175.912 149.887 1.00 68.10 31 SER D CA 1
ATOM 6677 C C . SER D 2 31 ? 135.159 176.466 148.482 1.00 68.10 31 SER D C 1
ATOM 6678 O O . SER D 2 31 ? 134.469 177.413 148.078 1.00 68.10 31 SER D O 1
ATOM 6681 N N . PRO D 2 32 ? 136.103 175.915 147.715 1.00 62.04 32 PRO D N 1
ATOM 6682 C CA . PRO D 2 32 ? 136.327 176.429 146.352 1.00 62.04 32 PRO D CA 1
ATOM 6683 C C . PRO D 2 32 ? 135.132 176.243 145.436 1.00 62.04 32 PRO D C 1
ATOM 6684 O O . PRO D 2 32 ? 135.004 176.964 144.439 1.00 62.04 32 PRO D O 1
ATOM 6688 N N . PHE D 2 33 ? 134.250 175.290 145.750 1.00 56.35 33 PHE D N 1
ATOM 6689 C CA . PHE D 2 33 ? 133.116 175.001 144.877 1.00 56.35 33 PHE D CA 1
ATOM 6690 C C . PHE D 2 33 ? 132.195 176.209 144.762 1.00 56.35 33 PHE D C 1
ATOM 6691 O O . PHE D 2 33 ? 131.648 176.490 143.686 1.00 56.35 33 PHE D O 1
ATOM 6699 N N . VAL D 2 34 ? 132.020 176.940 145.866 1.00 61.94 34 VAL D N 1
ATOM 6700 C CA . VAL D 2 34 ? 131.087 178.062 145.896 1.00 61.94 34 VAL D CA 1
ATOM 6701 C C . VAL D 2 34 ? 131.507 179.139 144.905 1.00 61.94 34 VAL D C 1
ATOM 6702 O O . VAL D 2 34 ? 130.667 179.716 144.205 1.00 61.94 34 VAL D O 1
ATOM 6706 N N . GLN D 2 35 ? 132.806 179.434 144.835 1.00 62.69 35 GLN D N 1
ATOM 6707 C CA . GLN D 2 35 ? 133.281 180.465 143.916 1.00 62.69 35 GLN D CA 1
ATOM 6708 C C . GLN D 2 35 ? 133.023 180.073 142.465 1.00 62.69 35 GLN D C 1
ATOM 6709 O O . GLN D 2 35 ? 132.630 180.915 141.646 1.00 62.69 35 GLN D O 1
ATOM 6715 N N . LYS D 2 36 ? 133.241 178.799 142.127 1.00 57.22 36 LYS D N 1
ATOM 6716 C CA . LYS D 2 36 ? 132.931 178.331 140.780 1.00 57.22 36 LYS D CA 1
ATOM 6717 C C . LYS D 2 36 ? 131.444 178.468 140.488 1.00 57.22 36 LYS D C 1
ATOM 6718 O O . LYS D 2 36 ? 131.052 178.876 139.385 1.00 57.22 36 LYS D O 1
ATOM 6724 N N . THR D 2 37 ? 130.599 178.129 141.466 1.00 57.02 37 THR D N 1
ATOM 6725 C CA . THR D 2 37 ? 129.161 178.276 141.272 1.00 57.02 37 THR D CA 1
ATOM 6726 C C . THR D 2 37 ? 128.783 179.731 141.025 1.00 57.02 37 THR D C 1
ATOM 6727 O O . THR D 2 37 ? 127.981 180.023 140.132 1.00 57.02 37 THR D O 1
ATOM 6731 N N . GLN D 2 38 ? 129.351 180.657 141.804 1.00 61.28 38 GLN D N 1
ATOM 6732 C CA . GLN D 2 38 ? 129.041 182.072 141.607 1.00 61.28 38 GLN D CA 1
ATOM 6733 C C . GLN D 2 38 ? 129.507 182.561 140.242 1.00 61.28 38 GLN D C 1
ATOM 6734 O O . GLN D 2 38 ? 128.788 183.304 139.564 1.00 61.28 38 GLN D O 1
ATOM 6740 N N . ALA D 2 39 ? 130.707 182.157 139.819 1.00 60.66 39 ALA D N 1
ATOM 6741 C CA . ALA D 2 39 ? 131.194 182.580 138.509 1.00 60.66 39 ALA D CA 1
ATOM 6742 C C . ALA D 2 39 ? 130.287 182.072 137.395 1.00 60.66 39 ALA D C 1
ATOM 6743 O O . ALA D 2 39 ? 129.903 182.833 136.495 1.00 60.66 39 ALA D O 1
ATOM 6745 N N . PHE D 2 40 ? 129.913 180.792 137.451 1.00 57.90 40 PHE D N 1
ATOM 6746 C CA . PHE D 2 40 ? 129.058 180.235 136.409 1.00 57.90 40 PHE D CA 1
ATOM 6747 C C . PHE D 2 40 ? 127.671 180.869 136.422 1.00 57.90 40 PHE D C 1
ATOM 6748 O O . PHE D 2 40 ? 127.095 181.130 135.359 1.00 57.90 40 PHE D O 1
ATOM 6756 N N . GLU D 2 41 ? 127.113 181.128 137.610 1.00 61.71 41 GLU D N 1
ATOM 6757 C CA . GLU D 2 41 ? 125.773 181.705 137.655 1.00 61.71 41 GLU D CA 1
ATOM 6758 C C . GLU D 2 41 ? 125.788 183.149 137.173 1.00 61.71 41 GLU D C 1
ATOM 6759 O O . GLU D 2 41 ? 124.833 183.604 136.540 1.00 61.71 41 GLU D O 1
ATOM 6765 N N . LYS D 2 42 ? 126.868 183.885 137.454 1.00 62.92 42 LYS D N 1
ATOM 6766 C CA . LYS D 2 42 ? 127.011 185.216 136.875 1.00 62.92 42 LYS D CA 1
ATOM 6767 C C . LYS D 2 42 ? 127.075 185.144 135.355 1.00 62.92 42 LYS D C 1
ATOM 6768 O O . LYS D 2 42 ? 126.383 185.902 134.656 1.00 62.92 42 LYS D O 1
ATOM 6774 N N . PHE D 2 43 ? 127.893 184.229 134.825 1.00 60.11 43 PHE D N 1
ATOM 6775 C CA . PHE D 2 43 ? 127.988 184.083 133.377 1.00 60.11 43 PHE D CA 1
ATOM 6776 C C . PHE D 2 43 ? 126.628 183.784 132.765 1.00 60.11 43 PHE D C 1
ATOM 6777 O O . PHE D 2 43 ? 126.263 184.356 131.732 1.00 60.11 43 PHE D O 1
ATOM 6785 N N . PHE D 2 44 ? 125.864 182.889 133.391 1.00 54.01 44 PHE D N 1
ATOM 6786 C CA . PHE D 2 44 ? 124.519 182.603 132.906 1.00 54.01 44 PHE D CA 1
ATOM 6787 C C . PHE D 2 44 ? 123.629 183.835 132.996 1.00 54.01 44 PHE D C 1
ATOM 6788 O O . PHE D 2 44 ? 122.876 184.134 132.062 1.00 54.01 44 PHE D O 1
ATOM 6796 N N . MET D 2 45 ? 123.719 184.575 134.105 1.00 60.01 45 MET D N 1
ATOM 6797 C CA . MET D 2 45 ? 122.858 185.734 134.309 1.00 60.01 45 MET D CA 1
ATOM 6798 C C . MET D 2 45 ? 123.086 186.787 133.235 1.00 60.01 45 MET D C 1
ATOM 6799 O O . MET D 2 45 ? 122.157 187.513 132.861 1.00 60.01 45 MET D O 1
ATOM 6804 N N . GLN D 2 46 ? 124.315 186.890 132.721 1.00 59.60 46 GLN D N 1
ATOM 6805 C CA . GLN D 2 46 ? 124.514 187.728 131.541 1.00 59.60 46 GLN D CA 1
ATOM 6806 C C . GLN D 2 46 ? 123.762 187.180 130.332 1.00 59.60 46 GLN D C 1
ATOM 6807 O O . GLN D 2 46 ? 123.256 187.951 129.509 1.00 59.60 46 GLN D O 1
ATOM 6813 N N . ARG D 2 47 ? 123.672 185.853 130.207 1.00 60.50 47 ARG D N 1
ATOM 6814 C CA . ARG D 2 47 ? 123.112 185.261 128.995 1.00 60.50 47 ARG D CA 1
ATOM 6815 C C . ARG D 2 47 ? 121.687 184.743 129.158 1.00 60.50 47 ARG D C 1
ATOM 6816 O O . ARG D 2 47 ? 121.190 184.091 128.236 1.00 60.50 47 ARG D O 1
ATOM 6824 N N . ILE D 2 48 ? 121.016 185.012 130.283 1.00 61.77 48 ILE D N 1
ATOM 6825 C CA . ILE D 2 48 ? 119.678 184.458 130.496 1.00 61.77 48 ILE D CA 1
ATOM 6826 C C . ILE D 2 48 ? 118.713 184.935 129.417 1.00 61.77 48 ILE D C 1
ATOM 6827 O O . ILE D 2 48 ? 117.853 184.176 128.954 1.00 61.77 48 ILE D O 1
ATOM 6832 N N . GLU D 2 49 ? 118.847 186.193 128.992 1.00 67.09 49 GLU D N 1
ATOM 6833 C CA . GLU D 2 49 ? 117.907 186.750 128.023 1.00 67.09 49 GLU D CA 1
ATOM 6834 C C . GLU D 2 49 ? 117.956 185.995 126.699 1.00 67.09 49 GLU D C 1
ATOM 6835 O O . GLU D 2 49 ? 116.932 185.852 126.020 1.00 67.09 49 GLU D O 1
ATOM 6841 N N . LEU D 2 50 ? 119.137 185.509 126.310 1.00 58.32 50 LEU D N 1
ATOM 6842 C CA . LEU D 2 50 ? 119.267 184.836 125.021 1.00 58.32 50 LEU D CA 1
ATOM 6843 C C . LEU D 2 50 ? 118.562 183.484 125.023 1.00 58.32 50 LEU D C 1
ATOM 6844 O O . LEU D 2 50 ? 117.790 183.179 124.106 1.00 58.32 50 LEU D O 1
ATOM 6849 N N . TYR D 2 51 ? 118.804 182.663 126.043 1.00 51.47 51 TYR D N 1
ATOM 6850 C CA . TYR D 2 51 ? 118.210 181.334 126.081 1.00 51.47 51 TYR D CA 1
ATOM 6851 C C . TYR D 2 51 ? 116.724 181.406 126.414 1.00 51.47 51 TYR D C 1
ATOM 6852 O O . TYR D 2 51 ? 116.224 182.406 126.935 1.00 51.47 51 TYR D O 1
ATOM 6861 N N . ASP D 2 52 ? 116.019 180.319 126.108 1.00 53.62 52 ASP D N 1
ATOM 6862 C CA . ASP D 2 52 ? 114.602 180.178 126.419 1.00 53.62 52 ASP D CA 1
ATOM 6863 C C . ASP D 2 52 ? 114.451 179.288 127.646 1.00 53.62 52 ASP D C 1
ATOM 6864 O O . ASP D 2 52 ? 114.908 178.140 127.644 1.00 53.62 52 ASP D O 1
ATOM 6869 N N . LYS D 2 53 ? 113.809 179.819 128.687 1.00 54.03 53 LYS D N 1
ATOM 6870 C CA . LYS D 2 53 ? 113.653 179.066 129.928 1.00 54.03 53 LYS D CA 1
ATOM 6871 C C . LYS D 2 53 ? 112.782 177.832 129.726 1.00 54.03 53 LYS D C 1
ATOM 6872 O O . LYS D 2 53 ? 113.112 176.742 130.211 1.00 54.03 53 LYS D O 1
ATOM 6878 N N . ASP D 2 54 ? 111.663 177.985 129.013 1.00 52.75 54 ASP D N 1
ATOM 6879 C CA . ASP D 2 54 ? 110.751 176.862 128.816 1.00 52.75 54 ASP D CA 1
ATOM 6880 C C . ASP D 2 54 ? 111.380 175.778 127.949 1.00 52.75 54 ASP D C 1
ATOM 6881 O O . ASP D 2 54 ? 111.207 174.585 128.217 1.00 52.75 54 ASP D O 1
ATOM 6886 N N . GLU D 2 55 ? 112.112 176.171 126.903 1.00 51.56 55 GLU D N 1
ATOM 6887 C CA . GLU D 2 55 ? 112.800 175.184 126.074 1.00 51.56 55 GLU D CA 1
ATOM 6888 C C . GLU D 2 55 ? 113.869 174.448 126.871 1.00 51.56 55 GLU D C 1
ATOM 6889 O O . GLU D 2 55 ? 114.051 173.235 126.710 1.00 51.56 55 GLU D O 1
ATOM 6895 N N . ILE D 2 56 ? 114.591 175.168 127.732 1.00 45.10 56 ILE D N 1
ATOM 6896 C CA . ILE D 2 56 ? 115.599 174.535 128.577 1.00 45.10 56 ILE D CA 1
ATOM 6897 C C . ILE D 2 56 ? 114.949 173.531 129.519 1.00 45.10 56 ILE D C 1
ATOM 6898 O O . ILE D 2 56 ? 115.445 172.411 129.694 1.00 45.10 56 ILE D O 1
ATOM 6903 N N . GLU D 2 57 ? 113.829 173.912 130.138 1.00 48.50 57 GLU D N 1
ATOM 6904 C CA . GLU D 2 57 ? 113.134 172.992 131.034 1.00 48.50 57 GLU D CA 1
ATOM 6905 C C . GLU D 2 57 ? 112.608 171.775 130.282 1.00 48.50 57 GLU D C 1
ATOM 6906 O O . GLU D 2 57 ? 112.646 170.653 130.800 1.00 48.50 57 GLU D O 1
ATOM 6912 N N . ARG D 2 58 ? 112.101 171.980 129.064 1.00 48.78 58 ARG D N 1
ATOM 6913 C CA . ARG D 2 58 ? 111.610 170.865 128.262 1.00 48.78 58 ARG D CA 1
ATOM 6914 C C . ARG D 2 58 ? 112.737 169.900 127.916 1.00 48.78 58 ARG D C 1
ATOM 6915 O O . ARG D 2 58 ? 112.601 168.682 128.077 1.00 48.78 58 ARG D O 1
ATOM 6923 N N . LYS D 2 59 ? 113.864 170.429 127.434 1.00 34.46 59 LYS D N 1
ATOM 6924 C CA . LYS D 2 59 ? 115.006 169.571 127.141 1.00 34.46 59 LYS D CA 1
ATOM 6925 C C . LYS D 2 59 ? 115.659 169.068 128.422 1.00 34.46 59 LYS D C 1
ATOM 6926 O O . LYS D 2 59 ? 116.273 167.995 128.433 1.00 34.46 59 LYS D O 1
ATOM 6932 N N . GLY D 2 60 ? 115.534 169.822 129.508 1.00 33.84 60 GLY D N 1
ATOM 6933 C CA . GLY D 2 60 ? 116.171 169.460 130.754 1.00 33.84 60 GLY D CA 1
ATOM 6934 C C . GLY D 2 60 ? 117.658 169.715 130.802 1.00 33.84 60 GLY D C 1
ATOM 6935 O O . GLY D 2 60 ? 118.316 169.265 131.747 1.00 33.84 60 GLY D O 1
ATOM 6936 N N . SER D 2 61 ? 118.210 170.419 129.816 1.00 28.93 61 SER D N 1
ATOM 6937 C CA . SER D 2 61 ? 119.637 170.691 129.772 1.00 28.93 61 SER D CA 1
ATOM 6938 C C . SER D 2 61 ? 119.872 171.972 128.991 1.00 28.93 61 SER D C 1
ATOM 6939 O O . SER D 2 61 ? 119.005 172.440 128.250 1.00 28.93 61 SER D O 1
ATOM 6942 N N . ILE D 2 62 ? 121.062 172.536 129.165 1.00 30.30 62 ILE D N 1
ATOM 6943 C CA . ILE D 2 62 ? 121.465 173.764 128.495 1.00 30.30 62 ILE D CA 1
ATOM 6944 C C . ILE D 2 62 ? 122.802 173.529 127.807 1.00 30.30 62 ILE D C 1
ATOM 6945 O O . ILE D 2 62 ? 123.708 172.919 128.384 1.00 30.30 62 ILE D O 1
ATOM 6950 N N . LEU D 2 63 ? 122.917 173.992 126.567 1.00 32.55 63 LEU D N 1
ATOM 6951 C CA . LEU D 2 63 ? 124.159 173.917 125.809 1.00 32.55 63 LEU D CA 1
ATOM 6952 C C . LEU D 2 63 ? 124.815 175.290 125.822 1.00 32.55 63 LEU D C 1
ATOM 6953 O O . LEU D 2 63 ? 124.190 176.282 125.432 1.00 32.55 63 LEU D O 1
ATOM 6958 N N . VAL D 2 64 ? 126.064 175.347 126.273 1.00 31.49 64 VAL D N 1
ATOM 6959 C CA . VAL D 2 64 ? 126.834 176.585 126.319 1.00 31.49 64 VAL D CA 1
ATOM 6960 C C . VAL D 2 64 ? 128.126 176.384 125.542 1.00 31.49 64 VAL D C 1
ATOM 6961 O O . VAL D 2 64 ? 128.871 175.431 125.799 1.00 31.49 64 VAL D O 1
ATOM 6965 N N . ASP D 2 65 ? 128.389 177.281 124.596 1.00 43.74 65 ASP D N 1
ATOM 6966 C CA . ASP D 2 65 ? 129.606 177.211 123.798 1.00 43.74 65 ASP D CA 1
ATOM 6967 C C . ASP D 2 65 ? 130.837 177.380 124.682 1.00 43.74 65 ASP D C 1
ATOM 6968 O O . ASP D 2 65 ? 130.902 178.296 125.507 1.00 43.74 65 ASP D O 1
ATOM 6973 N N . TYR D 2 66 ? 131.820 176.492 124.505 1.00 44.97 66 TYR D N 1
ATOM 6974 C CA . TYR D 2 66 ? 133.028 176.560 125.321 1.00 44.97 66 TYR D CA 1
ATOM 6975 C C . TYR D 2 66 ? 133.882 177.764 124.949 1.00 44.97 66 TYR D C 1
ATOM 6976 O O . TYR D 2 66 ? 134.618 178.292 125.790 1.00 44.97 66 TYR D O 1
ATOM 6985 N N . LYS D 2 67 ? 133.814 178.202 123.690 1.00 51.91 67 LYS D N 1
ATOM 6986 C CA . LYS D 2 67 ? 134.538 179.406 123.297 1.00 51.91 67 LYS D CA 1
ATOM 6987 C C . LYS D 2 67 ? 134.002 180.625 124.036 1.00 51.91 67 LYS D C 1
ATOM 6988 O O . LYS D 2 67 ? 134.754 181.559 124.338 1.00 51.91 67 LYS D O 1
ATOM 6994 N N . GLU D 2 68 ? 132.701 180.636 124.331 1.00 52.89 68 GLU D N 1
ATOM 6995 C CA . GLU D 2 68 ? 132.146 181.686 125.178 1.00 52.89 68 GLU D CA 1
ATOM 6996 C C . GLU D 2 68 ? 132.518 181.463 126.639 1.00 52.89 68 GLU D C 1
ATOM 6997 O O . GLU D 2 68 ? 132.663 182.425 127.402 1.00 52.89 68 GLU D O 1
ATOM 7003 N N . LEU D 2 69 ? 132.672 180.200 127.044 1.00 51.30 69 LEU D N 1
ATOM 7004 C CA . LEU D 2 69 ? 133.107 179.901 128.405 1.00 51.30 69 LEU D CA 1
ATOM 7005 C C . LEU D 2 69 ? 134.505 180.443 128.668 1.00 51.30 69 LEU D C 1
ATOM 7006 O O . LEU D 2 69 ? 134.789 180.946 129.760 1.00 51.30 69 LEU D O 1
ATOM 7011 N N . ILE D 2 70 ? 135.395 180.336 127.684 1.00 54.48 70 ILE D N 1
ATOM 7012 C CA . ILE D 2 70 ? 136.735 180.907 127.786 1.00 54.48 70 ILE D CA 1
ATOM 7013 C C . ILE D 2 70 ? 136.650 182.376 127.367 1.00 54.48 70 ILE D C 1
ATOM 7014 O O . ILE D 2 70 ? 136.799 182.733 126.197 1.00 54.48 70 ILE D O 1
ATOM 7019 N N . GLU D 2 71 ? 136.392 183.243 128.342 1.00 66.62 71 GLU D N 1
ATOM 7020 C CA . GLU D 2 71 ? 136.205 184.664 128.099 1.00 66.62 71 GLU D CA 1
ATOM 7021 C C . GLU D 2 71 ? 137.076 185.457 129.062 1.00 66.62 71 GLU D C 1
ATOM 7022 O O . GLU D 2 71 ? 137.314 185.048 130.201 1.00 66.62 71 GLU D O 1
ATOM 7028 N N . ASP D 2 72 ? 137.550 186.605 128.586 1.00 72.84 72 ASP D N 1
ATOM 7029 C CA . ASP D 2 72 ? 138.515 187.394 129.335 1.00 72.84 72 ASP D CA 1
ATOM 7030 C C . ASP D 2 72 ? 137.843 188.136 130.490 1.00 72.84 72 ASP D C 1
ATOM 7031 O O . ASP D 2 72 ? 136.620 188.119 130.660 1.00 72.84 72 ASP D O 1
ATOM 7036 N N . ARG D 2 73 ? 138.680 188.788 131.297 1.00 76.32 73 ARG D N 1
ATOM 7037 C CA . ARG D 2 73 ? 138.263 189.660 132.401 1.00 76.32 73 ARG D CA 1
ATOM 7038 C C . ARG D 2 73 ? 137.522 188.829 133.442 1.00 76.32 73 ARG D C 1
ATOM 7039 O O . ARG D 2 73 ? 138.055 187.786 133.858 1.00 76.32 73 ARG D O 1
ATOM 7047 N N . GLU D 2 74 ? 136.314 189.214 133.864 1.00 73.16 74 GLU D N 1
ATOM 7048 C CA . GLU D 2 74 ? 135.740 188.681 135.098 1.00 73.16 74 GLU D CA 1
ATOM 7049 C C . GLU D 2 74 ? 135.519 187.175 135.022 1.00 73.16 74 GLU D C 1
ATOM 7050 O O . GLU D 2 74 ? 135.755 186.460 136.003 1.00 73.16 74 GLU D O 1
ATOM 7056 N N . LEU D 2 75 ? 135.059 186.674 133.874 1.00 69.79 75 LEU D N 1
ATOM 7057 C CA . LEU D 2 75 ? 134.728 185.256 133.779 1.00 69.79 75 LEU D CA 1
ATOM 7058 C C . LEU D 2 75 ? 135.958 184.380 133.990 1.00 69.79 75 LEU D C 1
ATOM 7059 O O . LEU D 2 75 ? 135.847 183.254 134.489 1.00 69.79 75 LEU D O 1
ATOM 7064 N N . THR D 2 76 ? 137.139 184.876 133.623 1.00 71.90 76 THR D N 1
ATOM 7065 C CA . THR D 2 76 ? 138.376 184.151 133.880 1.00 71.90 76 THR D CA 1
ATOM 7066 C C . THR D 2 76 ? 139.111 184.629 135.128 1.00 71.90 76 THR D C 1
ATOM 7067 O O . THR D 2 76 ? 140.105 184.004 135.514 1.00 71.90 76 THR D O 1
ATOM 7071 N N . LYS D 2 77 ? 138.667 185.720 135.759 1.00 72.52 77 LYS D N 1
ATOM 7072 C CA . LYS D 2 77 ? 139.272 186.132 137.023 1.00 72.52 77 LYS D CA 1
ATOM 7073 C C . LYS D 2 77 ? 138.857 185.209 138.162 1.00 72.52 77 LYS D C 1
ATOM 7074 O O . LYS D 2 77 ? 139.693 184.796 138.974 1.00 72.52 77 LYS D O 1
ATOM 7080 N N . SER D 2 78 ? 137.566 184.881 138.244 1.00 69.33 78 SER D N 1
ATOM 7081 C CA . SER D 2 78 ? 137.092 184.026 139.327 1.00 69.33 78 SER D CA 1
ATOM 7082 C C . SER D 2 78 ? 137.670 182.622 139.218 1.00 69.33 78 SER D C 1
ATOM 7083 O O . SER D 2 78 ? 138.088 182.036 140.223 1.00 69.33 78 SER D O 1
ATOM 7086 N N . ILE D 2 79 ? 137.702 182.066 138.012 1.00 69.27 79 ILE D N 1
ATOM 7087 C CA . ILE D 2 79 ? 138.291 180.758 137.754 1.00 69.27 79 ILE D CA 1
ATOM 7088 C C . ILE D 2 79 ? 139.543 180.969 136.901 1.00 69.27 79 ILE D C 1
ATOM 7089 O O . ILE D 2 79 ? 139.439 181.295 135.709 1.00 69.27 79 ILE D O 1
ATOM 7094 N N . PRO D 2 80 ? 140.742 180.819 137.468 1.00 68.99 80 PRO D N 1
ATOM 7095 C CA . PRO D 2 80 ? 141.956 181.146 136.699 1.00 68.99 80 PRO D CA 1
ATOM 7096 C C . PRO D 2 80 ? 142.185 180.234 135.507 1.00 68.99 80 PRO D C 1
ATOM 7097 O O . PRO D 2 80 ? 142.487 180.719 134.410 1.00 68.99 80 PRO D O 1
ATOM 7101 N N . ASN D 2 81 ? 142.045 178.920 135.689 1.00 51.39 81 ASN D N 1
ATOM 7102 C CA . ASN D 2 81 ? 142.324 177.933 134.644 1.00 51.39 81 ASN D CA 1
ATOM 7103 C C . ASN D 2 81 ? 141.059 177.111 134.410 1.00 51.39 81 ASN D C 1
ATOM 7104 O O . ASN D 2 81 ? 140.875 176.045 135.002 1.00 51.39 81 ASN D O 1
ATOM 7109 N N . ILE D 2 82 ? 140.186 177.612 133.534 1.00 45.09 82 ILE D N 1
ATOM 7110 C CA . ILE D 2 82 ? 138.938 176.908 133.252 1.00 45.09 82 ILE D CA 1
ATOM 7111 C C . ILE D 2 82 ? 139.214 175.569 132.578 1.00 45.09 82 ILE D C 1
ATOM 7112 O O . ILE D 2 82 ? 138.589 174.553 132.907 1.00 45.09 82 ILE D O 1
ATOM 7117 N N . SER D 2 83 ? 140.158 175.539 131.634 1.00 39.95 83 SER D N 1
ATOM 7118 C CA . SER D 2 83 ? 140.469 174.291 130.945 1.00 39.95 83 SER D CA 1
ATOM 7119 C C . SER D 2 83 ? 141.058 173.265 131.904 1.00 39.95 83 SER D C 1
ATOM 7120 O O . SER D 2 83 ? 140.681 172.088 131.872 1.00 39.95 83 SER D O 1
ATOM 7123 N N . THR D 2 84 ? 141.980 173.695 132.769 1.00 40.56 84 THR D N 1
ATOM 7124 C CA . THR D 2 84 ? 142.589 172.770 133.720 1.00 40.56 84 THR D CA 1
ATOM 7125 C C . THR D 2 84 ? 141.563 172.239 134.711 1.00 40.56 84 THR D C 1
ATOM 7126 O O . THR D 2 84 ? 141.561 171.046 135.033 1.00 40.56 84 THR D O 1
ATOM 7130 N N . GLU D 2 85 ? 140.686 173.112 135.212 1.00 41.34 85 GLU D N 1
ATOM 7131 C CA . GLU D 2 85 ? 139.657 172.669 136.147 1.00 41.34 85 GLU D CA 1
ATOM 7132 C C . GLU D 2 85 ? 138.682 171.708 135.480 1.00 41.34 85 GLU D C 1
ATOM 7133 O O . GLU D 2 85 ? 138.261 170.718 136.090 1.00 41.34 85 GLU D O 1
ATOM 7139 N N . LEU D 2 86 ? 138.305 171.982 134.229 1.00 32.33 86 LEU D N 1
ATOM 7140 C CA . LEU D 2 86 ? 137.398 171.079 133.530 1.00 32.33 86 LEU D CA 1
ATOM 7141 C C . LEU D 2 86 ? 138.060 169.733 133.264 1.00 32.33 86 LEU D C 1
ATOM 7142 O O . LEU D 2 86 ? 137.412 168.686 133.366 1.00 32.33 86 LEU D O 1
ATOM 7147 N N . ARG D 2 87 ? 139.349 169.739 132.918 1.00 28.75 87 ARG D N 1
ATOM 7148 C CA . ARG D 2 87 ? 140.055 168.486 132.665 1.00 28.75 87 ARG D CA 1
ATOM 7149 C C . ARG D 2 87 ? 140.199 167.661 133.937 1.00 28.75 87 ARG D C 1
ATOM 7150 O O . ARG D 2 87 ? 139.874 166.469 133.956 1.00 28.75 87 ARG D O 1
ATOM 7158 N N . ASP D 2 88 ? 140.688 168.280 135.015 1.00 34.52 88 ASP D N 1
ATOM 7159 C CA . ASP D 2 88 ? 141.012 167.523 136.222 1.00 34.52 88 ASP D CA 1
ATOM 7160 C C . ASP D 2 88 ? 139.771 166.899 136.849 1.00 34.52 88 ASP D C 1
ATOM 7161 O O . ASP D 2 88 ? 139.795 165.729 137.248 1.00 34.52 88 ASP D O 1
ATOM 7166 N N . MET D 2 89 ? 138.684 167.658 136.953 1.00 30.62 89 MET D N 1
ATOM 7167 C CA . MET D 2 89 ? 137.445 167.189 137.574 1.00 30.62 89 MET D CA 1
ATOM 7168 C C . MET D 2 89 ? 136.256 167.545 136.682 1.00 30.62 89 MET D C 1
ATOM 7169 O O . MET D 2 89 ? 135.486 168.472 136.970 1.00 30.62 89 MET D O 1
ATOM 7174 N N . PRO D 2 90 ? 136.073 166.814 135.577 1.00 24.45 90 PRO D N 1
ATOM 7175 C CA . PRO D 2 90 ? 134.945 167.120 134.681 1.00 24.45 90 PRO D CA 1
ATOM 7176 C C . PRO D 2 90 ? 133.594 167.010 135.358 1.00 24.45 90 PRO D C 1
ATOM 7177 O O . PRO D 2 90 ? 132.747 167.898 135.194 1.00 24.45 90 PRO D O 1
ATOM 7181 N N . GLN D 2 91 ? 133.366 165.935 136.116 1.00 29.30 91 GLN D N 1
ATOM 7182 C CA . GLN D 2 91 ? 132.069 165.744 136.753 1.00 29.30 91 GLN D CA 1
ATOM 7183 C C . GLN D 2 91 ? 131.780 166.851 137.757 1.00 29.30 91 GLN D C 1
ATOM 7184 O O . GLN D 2 91 ? 130.659 167.366 137.814 1.00 29.30 91 GLN D O 1
ATOM 7190 N N . LYS D 2 92 ? 132.781 167.240 138.549 1.00 35.58 92 LYS D N 1
ATOM 7191 C CA . LYS D 2 92 ? 132.576 168.308 139.523 1.00 35.58 92 LYS D CA 1
ATOM 7192 C C . LYS D 2 92 ? 132.250 169.632 138.841 1.00 35.58 92 LYS D C 1
ATOM 7193 O O . LYS D 2 92 ? 131.350 170.358 139.280 1.00 35.58 92 LYS D O 1
ATOM 7199 N N . ILE D 2 93 ? 132.977 169.973 137.775 1.00 32.02 93 ILE D N 1
ATOM 7200 C CA . ILE D 2 93 ? 132.747 171.253 137.113 1.00 32.02 93 ILE D CA 1
ATOM 7201 C C . ILE D 2 93 ? 131.387 171.262 136.427 1.00 32.02 93 ILE D C 1
ATOM 7202 O O . ILE D 2 93 ? 130.660 172.262 136.472 1.00 32.02 93 ILE D O 1
ATOM 7207 N N . LEU D 2 94 ? 131.016 170.151 135.788 1.00 30.31 94 LEU D N 1
ATOM 7208 C CA . LEU D 2 94 ? 129.698 170.074 135.166 1.00 30.31 94 LEU D CA 1
ATOM 7209 C C . LEU D 2 94 ? 128.591 170.149 136.211 1.00 30.31 94 LEU D C 1
ATOM 7210 O O . LEU D 2 94 ? 127.552 170.773 135.978 1.00 30.31 94 LEU D O 1
ATOM 7215 N N . GLN D 2 95 ? 128.795 169.518 137.371 1.00 37.69 95 GLN D N 1
ATOM 7216 C CA . GLN D 2 95 ? 127.813 169.599 138.447 1.00 37.69 95 GLN D CA 1
ATOM 7217 C C . GLN D 2 95 ? 127.673 171.026 138.963 1.00 37.69 95 GLN D C 1
ATOM 7218 O O . GLN D 2 95 ? 126.559 171.492 139.230 1.00 37.69 95 GLN D O 1
ATOM 7224 N N . CYS D 2 96 ? 128.793 171.733 139.119 1.00 41.59 96 CYS D N 1
ATOM 7225 C CA . CYS D 2 96 ? 128.729 173.122 139.560 1.00 41.59 96 CYS D CA 1
ATOM 7226 C C . CYS D 2 96 ? 128.033 173.997 138.524 1.00 41.59 96 CYS D C 1
ATOM 7227 O O . CYS D 2 96 ? 127.258 174.894 138.874 1.00 41.59 96 CYS D O 1
ATOM 7230 N N . MET D 2 97 ? 128.297 173.748 137.241 1.00 42.80 97 MET D N 1
ATOM 7231 C CA . MET D 2 97 ? 127.633 174.504 136.184 1.00 42.80 97 MET D CA 1
ATOM 7232 C C . MET D 2 97 ? 126.133 174.218 136.164 1.00 42.80 97 MET D C 1
ATOM 7233 O O . MET D 2 97 ? 125.319 175.122 135.930 1.00 42.80 97 MET D O 1
ATOM 7238 N N . GLY D 2 98 ? 125.751 172.963 136.409 1.00 45.31 98 GLY D N 1
ATOM 7239 C CA . GLY D 2 98 ? 124.340 172.632 136.521 1.00 45.31 98 GLY D CA 1
ATOM 7240 C C . GLY D 2 98 ? 123.676 173.309 137.703 1.00 45.31 98 GLY D C 1
ATOM 7241 O O . GLY D 2 98 ? 122.543 173.782 137.602 1.00 45.31 98 GLY D O 1
ATOM 7242 N N . LEU D 2 99 ? 124.370 173.361 138.842 1.00 46.87 99 LEU D N 1
ATOM 7243 C CA . LEU D 2 99 ? 123.876 174.144 139.971 1.00 46.87 99 LEU D CA 1
ATOM 7244 C C . LEU D 2 99 ? 123.695 175.605 139.599 1.00 46.87 99 LEU D C 1
ATOM 7245 O O . LEU D 2 99 ? 122.692 176.224 139.965 1.00 46.87 99 LEU D O 1
ATOM 7250 N N . ALA D 2 100 ? 124.661 176.177 138.883 1.00 49.60 100 ALA D N 1
ATOM 7251 C CA . ALA D 2 100 ? 124.556 177.583 138.511 1.00 49.60 100 ALA D CA 1
ATOM 7252 C C . ALA D 2 100 ? 123.351 177.831 137.614 1.00 49.60 100 ALA D C 1
ATOM 7253 O O . ALA D 2 100 ? 122.591 178.782 137.835 1.00 49.60 100 ALA D O 1
ATOM 7255 N N . ILE D 2 101 ? 123.149 176.980 136.606 1.00 49.80 101 ILE D N 1
ATOM 7256 C CA . ILE D 2 101 ? 122.025 177.197 135.698 1.00 49.80 101 ILE D CA 1
ATOM 7257 C C . ILE D 2 101 ? 120.701 176.949 136.411 1.00 49.80 101 ILE D C 1
ATOM 7258 O O . ILE D 2 101 ? 119.730 177.690 136.216 1.00 49.80 101 ILE D O 1
ATOM 7263 N N . HIS D 2 102 ? 120.641 175.929 137.269 1.00 52.78 102 HIS D N 1
ATOM 7264 C CA . HIS D 2 102 ? 119.418 175.667 138.017 1.00 52.78 102 HIS D CA 1
ATOM 7265 C C . HIS D 2 102 ? 119.084 176.829 138.940 1.00 52.78 102 HIS D C 1
ATOM 7266 O O . HIS D 2 102 ? 117.922 177.238 139.041 1.00 52.78 102 HIS D O 1
ATOM 7273 N N . GLN D 2 103 ? 120.094 177.391 139.607 1.00 56.87 103 GLN D N 1
ATOM 7274 C CA . GLN D 2 103 ? 119.851 178.498 140.522 1.00 56.87 103 GLN D CA 1
ATOM 7275 C C . GLN D 2 103 ? 119.452 179.765 139.779 1.00 56.87 103 GLN D C 1
ATOM 7276 O O . GLN D 2 103 ? 118.582 180.508 140.245 1.00 56.87 103 GLN D O 1
ATOM 7282 N N . VAL D 2 104 ? 120.073 180.044 138.630 1.00 57.20 104 VAL D N 1
ATOM 7283 C CA . VAL D 2 104 ? 119.684 181.246 137.901 1.00 57.20 104 VAL D CA 1
ATOM 7284 C C . VAL D 2 104 ? 118.279 181.094 137.333 1.00 57.20 104 VAL D C 1
ATOM 7285 O O . VAL D 2 104 ? 117.503 182.054 137.315 1.00 57.20 104 VAL D O 1
ATOM 7289 N N . LEU D 2 105 ? 117.912 179.890 136.881 1.00 59.95 105 LEU D N 1
ATOM 7290 C CA . LEU D 2 105 ? 116.535 179.677 136.444 1.00 59.95 105 LEU D CA 1
ATOM 7291 C C . LEU D 2 105 ? 115.561 179.824 137.606 1.00 59.95 105 LEU D C 1
ATOM 7292 O O . LEU D 2 105 ? 114.485 180.410 137.451 1.00 59.95 105 LEU D O 1
ATOM 7297 N N . THR D 2 106 ? 115.924 179.303 138.781 1.00 62.29 106 THR D N 1
ATOM 7298 C CA . THR D 2 106 ? 115.054 179.432 139.945 1.00 62.29 106 THR D CA 1
ATOM 7299 C C . THR D 2 106 ? 114.870 180.891 140.340 1.00 62.29 106 THR D C 1
ATOM 7300 O O . THR D 2 106 ? 113.751 181.325 140.633 1.00 62.29 106 THR D O 1
ATOM 7304 N N . LYS D 2 107 ? 115.955 181.668 140.343 1.00 66.27 107 LYS D N 1
ATOM 7305 C CA . LYS D 2 107 ? 115.851 183.078 140.707 1.00 66.27 107 LYS D CA 1
ATOM 7306 C C . LYS D 2 107 ? 115.096 183.868 139.643 1.00 66.27 107 LYS D C 1
ATOM 7307 O O . LYS D 2 107 ? 114.355 184.805 139.966 1.00 66.27 107 LYS D O 1
ATOM 7313 N N . ASP D 2 108 ? 115.254 183.495 138.370 1.00 69.38 108 ASP D N 1
ATOM 7314 C CA . ASP D 2 108 ? 114.488 184.139 137.311 1.00 69.38 108 ASP D CA 1
ATOM 7315 C C . ASP D 2 108 ? 113.000 183.865 137.469 1.00 69.38 108 ASP D C 1
ATOM 7316 O O . ASP D 2 108 ? 112.176 184.773 137.317 1.00 69.38 108 ASP D O 1
ATOM 7321 N N . LEU D 2 109 ? 112.637 182.620 137.784 1.00 73.61 109 LEU D N 1
ATOM 7322 C CA . LEU D 2 109 ? 111.232 182.300 138.015 1.00 73.61 109 LEU D CA 1
ATOM 7323 C C . LEU D 2 109 ? 110.701 182.998 139.259 1.00 73.61 109 LEU D C 1
ATOM 7324 O O . LEU D 2 109 ? 109.543 183.424 139.287 1.00 73.61 109 LEU D O 1
ATOM 7329 N N . GLU D 2 110 ? 111.528 183.131 140.299 1.00 76.17 110 GLU D N 1
ATOM 7330 C CA . GLU D 2 110 ? 111.092 183.851 141.493 1.00 76.17 110 GLU D CA 1
ATOM 7331 C C . GLU D 2 110 ? 110.828 185.321 141.188 1.00 76.17 110 GLU D C 1
ATOM 7332 O O . GLU D 2 110 ? 109.805 185.878 141.607 1.00 76.17 110 GLU D O 1
ATOM 7338 N N . ARG D 2 111 ? 111.738 185.965 140.453 1.00 80.30 111 ARG D N 1
ATOM 7339 C CA . ARG D 2 111 ? 111.534 187.362 140.086 1.00 80.30 111 ARG D CA 1
ATOM 7340 C C . ARG D 2 111 ? 110.330 187.521 139.165 1.00 80.30 111 ARG D C 1
ATOM 7341 O O . ARG D 2 111 ? 109.569 188.487 139.288 1.00 80.30 111 ARG D O 1
ATOM 7349 N N . HIS D 2 112 ? 110.138 186.580 138.238 1.00 91.77 112 HIS D N 1
ATOM 7350 C CA . HIS D 2 112 ? 108.986 186.645 137.346 1.00 91.77 112 HIS D CA 1
ATOM 7351 C C . HIS D 2 112 ? 107.685 186.452 138.115 1.00 91.77 112 HIS D C 1
ATOM 7352 O O . HIS D 2 112 ? 106.676 187.093 137.808 1.00 91.77 112 HIS D O 1
ATOM 7359 N N . ALA D 2 113 ? 107.688 185.572 139.119 1.00 89.63 113 ALA D N 1
ATOM 7360 C CA . ALA D 2 113 ? 106.506 185.388 139.954 1.00 89.63 113 ALA D CA 1
ATOM 7361 C C . ALA D 2 113 ? 106.214 186.636 140.775 1.00 89.63 113 ALA D C 1
ATOM 7362 O O . ALA D 2 113 ? 105.051 187.018 140.944 1.00 89.63 113 ALA D O 1
ATOM 7364 N N . ALA D 2 114 ? 107.258 187.282 141.300 1.00 87.74 114 ALA D N 1
ATOM 7365 C CA . ALA D 2 114 ? 107.058 188.540 142.014 1.00 87.74 114 ALA D CA 1
ATOM 7366 C C . ALA D 2 114 ? 106.485 189.609 141.090 1.00 87.74 114 ALA D C 1
ATOM 7367 O O . ALA D 2 114 ? 105.576 190.355 141.475 1.00 87.74 114 ALA D O 1
ATOM 7369 N N . GLU D 2 115 ? 107.001 189.691 139.861 1.00 90.09 115 GLU D N 1
ATOM 7370 C CA . GLU D 2 115 ? 106.477 190.648 138.892 1.00 90.09 115 GLU D CA 1
ATOM 7371 C C . GLU D 2 115 ? 105.025 190.343 138.544 1.00 90.09 115 GLU D C 1
ATOM 7372 O O . GLU D 2 115 ? 104.205 191.258 138.410 1.00 90.09 115 GLU D O 1
ATOM 7378 N N . LEU D 2 116 ? 104.692 189.060 138.384 1.00 90.35 116 LEU D N 1
ATOM 7379 C CA . LEU D 2 116 ? 103.316 188.671 138.098 1.00 90.35 116 LEU D CA 1
ATOM 7380 C C . LEU D 2 116 ? 102.390 189.035 139.251 1.00 90.35 116 LEU D C 1
ATOM 7381 O O . LEU D 2 116 ? 101.268 189.502 139.032 1.00 90.35 116 LEU D O 1
ATOM 7386 N N . GLN D 2 117 ? 102.843 188.816 140.488 1.00 92.27 117 GLN D N 1
ATOM 7387 C CA . GLN D 2 117 ? 102.050 189.199 141.650 1.00 92.27 117 GLN D CA 1
ATOM 7388 C C . GLN D 2 117 ? 101.846 190.707 141.699 1.00 92.27 117 GLN D C 1
ATOM 7389 O O . GLN D 2 117 ? 100.762 191.185 142.052 1.00 92.27 117 GLN D O 1
ATOM 7395 N N . VAL D 2 118 ? 102.884 191.473 141.356 1.00 91.15 118 VAL D N 1
ATOM 7396 C CA . VAL D 2 118 ? 102.754 192.927 141.309 1.00 91.15 118 VAL D CA 1
ATOM 7397 C C . VAL D 2 118 ? 101.738 193.338 140.249 1.00 91.15 118 VAL D C 1
ATOM 7398 O O . VAL D 2 118 ? 100.888 194.206 140.484 1.00 91.15 118 VAL D O 1
ATOM 7402 N N . GLN D 2 119 ? 101.806 192.717 139.069 1.00 93.30 119 GLN D N 1
ATOM 7403 C CA . GLN D 2 119 ? 100.909 193.085 137.978 1.00 93.30 119 GLN D CA 1
ATOM 7404 C C . GLN D 2 119 ? 99.460 192.747 138.310 1.00 93.30 119 GLN D C 1
ATOM 7405 O O . GLN D 2 119 ? 98.567 193.592 138.180 1.00 93.30 119 GLN D O 1
ATOM 7411 N N . GLU D 2 120 ? 99.205 191.509 138.742 1.00 92.78 120 GLU D N 1
ATOM 7412 C CA . GLU D 2 120 ? 97.831 191.097 139.012 1.00 92.78 120 GLU D CA 1
ATOM 7413 C C . GLU D 2 120 ? 97.322 191.686 140.322 1.00 92.78 120 GLU D C 1
ATOM 7414 O O . GLU D 2 120 ? 96.114 191.899 140.484 1.00 92.78 120 GLU D O 1
ATOM 7420 N N . GLY D 2 121 ? 98.221 191.957 141.265 1.00 91.97 121 GLY D N 1
ATOM 7421 C CA . GLY D 2 121 ? 97.810 192.475 142.553 1.00 91.97 121 GLY D CA 1
ATOM 7422 C C . GLY D 2 121 ? 97.118 191.474 143.446 1.00 91.97 121 GLY D C 1
ATOM 7423 O O . GLY D 2 121 ? 96.379 191.875 144.350 1.00 91.97 121 GLY D O 1
ATOM 7424 N N . LEU D 2 122 ? 97.332 190.177 143.222 1.00 89.52 122 LEU D N 1
ATOM 7425 C CA . LEU D 2 122 ? 96.678 189.139 143.995 1.00 89.52 122 LEU D CA 1
ATOM 7426 C C . LEU D 2 122 ? 97.711 188.221 144.637 1.00 89.52 122 LEU D C 1
ATOM 7427 O O . LEU D 2 122 ? 98.758 187.953 144.038 1.00 89.52 122 LEU D O 1
ATOM 7432 N N . PRO D 2 123 ? 97.452 187.735 145.856 1.00 91.26 123 PRO D N 1
ATOM 7433 C CA . PRO D 2 123 ? 98.397 186.788 146.475 1.00 91.26 123 PRO D CA 1
ATOM 7434 C C . PRO D 2 123 ? 98.588 185.517 145.666 1.00 91.26 123 PRO D C 1
ATOM 7435 O O . PRO D 2 123 ? 99.694 184.963 145.641 1.00 91.26 123 PRO D O 1
ATOM 7439 N N . LEU D 2 124 ? 97.537 185.038 145.005 1.00 91.43 124 LEU D N 1
ATOM 7440 C CA . LEU D 2 124 ? 97.653 183.840 144.186 1.00 91.43 124 LEU D CA 1
ATOM 7441 C C . LEU D 2 124 ? 98.457 184.132 142.924 1.00 91.43 124 LEU D C 1
ATOM 7442 O O . LEU D 2 124 ? 98.341 185.204 142.325 1.00 91.43 124 LEU D O 1
ATOM 7447 N N . ASP D 2 125 ? 99.282 183.166 142.525 1.00 93.10 125 ASP D N 1
ATOM 7448 C CA . ASP D 2 125 ? 100.133 183.309 141.354 1.00 93.10 125 ASP D CA 1
ATOM 7449 C C . ASP D 2 125 ? 100.280 181.958 140.670 1.00 93.10 125 ASP D C 1
ATOM 7450 O O . ASP D 2 125 ? 100.085 180.904 141.281 1.00 93.10 125 ASP D O 1
ATOM 7455 N N . GLY D 2 126 ? 100.623 182.002 139.386 1.00 84.86 126 GLY D N 1
ATOM 7456 C CA . GLY D 2 126 ? 100.844 180.774 138.643 1.00 84.86 126 GLY D CA 1
ATOM 7457 C C . GLY D 2 126 ? 102.061 180.025 139.159 1.00 84.86 126 GLY D C 1
ATOM 7458 O O . GLY D 2 126 ? 103.075 180.621 139.524 1.00 84.86 126 GLY D O 1
ATOM 7459 N N . GLU D 2 127 ? 101.952 178.699 139.176 1.00 85.31 127 GLU D N 1
ATOM 7460 C CA . GLU D 2 127 ? 102.987 177.819 139.708 1.00 85.31 127 GLU D CA 1
ATOM 7461 C C . GLU D 2 127 ? 103.373 178.231 141.131 1.00 85.31 127 GLU D C 1
ATOM 7462 O O . GLU D 2 127 ? 104.449 178.799 141.350 1.00 85.31 127 GLU D O 1
ATOM 7468 N N . PRO D 2 128 ? 102.497 178.000 142.114 1.00 85.72 128 PRO D N 1
ATOM 7469 C CA . PRO D 2 128 ? 102.838 178.389 143.495 1.00 85.72 128 PRO D CA 1
ATOM 7470 C C . PRO D 2 128 ? 104.043 177.651 144.050 1.00 85.72 128 PRO D C 1
ATOM 7471 O O . PRO D 2 128 ? 104.797 178.217 144.852 1.00 85.72 128 PRO D O 1
ATOM 7475 N N . ILE D 2 129 ? 104.245 176.394 143.646 1.00 78.60 129 ILE D N 1
ATOM 7476 C CA . ILE D 2 129 ? 105.343 175.602 144.194 1.00 78.60 129 ILE D CA 1
ATOM 7477 C C . ILE D 2 129 ? 106.688 176.143 143.723 1.00 78.60 129 ILE D C 1
ATOM 7478 O O . ILE D 2 129 ? 107.665 176.160 144.483 1.00 78.60 129 ILE D O 1
ATOM 7483 N N . ILE D 2 130 ? 106.758 176.597 142.469 1.00 75.71 130 ILE D N 1
ATOM 7484 C CA . ILE D 2 130 ? 107.987 177.086 141.850 1.00 75.71 130 ILE D CA 1
ATOM 7485 C C . ILE D 2 130 ? 109.058 176.006 141.955 1.00 75.71 130 ILE D C 1
ATOM 7486 O O . ILE D 2 130 ? 110.233 176.294 142.213 1.00 75.71 130 ILE D O 1
ATOM 7491 N N . ASN D 2 131 ? 108.657 174.751 141.772 1.00 64.09 131 ASN D N 1
ATOM 7492 C CA . ASN D 2 131 ? 109.603 173.645 141.782 1.00 64.09 131 ASN D CA 1
ATOM 7493 C C . ASN D 2 131 ? 110.327 173.585 140.445 1.00 64.09 131 ASN D C 1
ATOM 7494 O O . ASN D 2 131 ? 109.694 173.472 139.390 1.00 64.09 131 ASN D O 1
ATOM 7499 N N . VAL D 2 132 ? 111.647 173.662 140.490 1.00 53.96 132 VAL D N 1
ATOM 7500 C CA . VAL D 2 132 ? 112.489 173.698 139.297 1.00 53.96 132 VAL D CA 1
ATOM 7501 C C . VAL D 2 132 ? 113.065 172.306 139.078 1.00 53.96 132 VAL D C 1
ATOM 7502 O O . VAL D 2 132 ? 113.812 171.817 139.933 1.00 53.96 132 VAL D O 1
ATOM 7506 N N . PRO D 2 133 ? 112.740 171.637 137.973 1.00 49.91 133 PRO D N 1
ATOM 7507 C CA . PRO D 2 133 ? 113.350 170.333 137.693 1.00 49.91 133 PRO D CA 1
ATOM 7508 C C . PRO D 2 133 ? 114.858 170.455 137.538 1.00 49.91 133 PRO D C 1
ATOM 7509 O O . PRO D 2 133 ? 115.389 171.523 137.231 1.00 49.91 133 PRO D O 1
ATOM 7513 N N . LEU D 2 134 ? 115.548 169.343 137.775 1.00 44.64 134 LEU D N 1
ATOM 7514 C CA . LEU D 2 134 ? 117.002 169.329 137.684 1.00 44.64 134 LEU D CA 1
ATOM 7515 C C . LEU D 2 134 ? 117.452 169.532 136.241 1.00 44.64 134 LEU D C 1
ATOM 7516 O O . LEU D 2 134 ? 116.890 168.943 135.314 1.00 44.64 134 LEU D O 1
ATOM 7521 N N . ILE D 2 135 ? 118.472 170.369 136.054 1.00 37.80 135 ILE D N 1
ATOM 7522 C CA . ILE D 2 135 ? 119.068 170.620 134.747 1.00 37.80 135 ILE D CA 1
ATOM 7523 C C . ILE D 2 135 ? 120.517 170.160 134.783 1.00 37.80 135 ILE D C 1
ATOM 7524 O O . ILE D 2 135 ? 121.273 170.545 135.681 1.00 37.80 135 ILE D O 1
ATOM 7529 N N . HIS D 2 136 ? 120.900 169.344 133.807 1.00 28.80 136 HIS D N 1
ATOM 7530 C CA . HIS D 2 136 ? 122.283 168.922 133.633 1.00 28.80 136 HIS D CA 1
ATOM 7531 C C . HIS D 2 136 ? 122.939 169.844 132.615 1.00 28.80 136 HIS D C 1
ATOM 7532 O O . HIS D 2 136 ? 122.748 169.672 131.407 1.00 28.80 136 HIS D O 1
ATOM 7539 N N . ALA D 2 137 ? 123.703 170.820 133.099 1.00 25.16 137 ALA D N 1
ATOM 7540 C CA . ALA D 2 137 ? 124.339 171.775 132.204 1.00 25.16 137 ALA D CA 1
ATOM 7541 C C . ALA D 2 137 ? 125.351 171.073 131.309 1.00 25.16 137 ALA D C 1
ATOM 7542 O O . ALA D 2 137 ? 126.087 170.187 131.750 1.00 25.16 137 ALA D O 1
ATOM 7544 N N . ARG D 2 138 ? 125.377 171.466 130.040 1.00 19.94 138 ARG D N 1
ATOM 7545 C CA . ARG D 2 138 ? 126.228 170.833 129.046 1.00 19.94 138 ARG D CA 1
ATOM 7546 C C . ARG D 2 138 ? 126.965 171.899 128.252 1.00 19.94 138 ARG D C 1
ATOM 7547 O O . ARG D 2 138 ? 126.430 172.984 128.008 1.00 19.94 138 ARG D O 1
ATOM 7555 N N . LEU D 2 139 ? 128.195 171.586 127.854 1.00 22.01 139 LEU D N 1
ATOM 7556 C CA . LEU D 2 139 ? 129.048 172.511 127.120 1.00 22.01 139 LEU D CA 1
ATOM 7557 C C . LEU D 2 139 ? 129.568 171.841 125.856 1.00 22.01 139 LEU D C 1
ATOM 7558 O O . LEU D 2 139 ? 129.946 170.665 125.881 1.00 22.01 139 LEU D O 1
ATOM 7563 N N . TYR D 2 140 ? 129.577 172.586 124.758 1.00 32.24 140 TYR D N 1
ATOM 7564 C CA . TYR D 2 140 ? 129.982 172.081 123.456 1.00 32.24 140 TYR D CA 1
ATOM 7565 C C . TYR D 2 140 ? 131.103 172.938 122.882 1.00 32.24 140 TYR D C 1
ATOM 7566 O O . TYR D 2 140 ? 131.489 173.963 123.450 1.00 32.24 140 TYR D O 1
ATOM 7575 N N . ASN D 2 141 ? 131.617 172.499 121.731 1.00 32.04 141 ASN D N 1
ATOM 7576 C CA . ASN D 2 141 ? 132.757 173.141 121.072 1.00 32.04 141 ASN D CA 1
ATOM 7577 C C . ASN D 2 141 ? 133.960 173.238 122.008 1.00 32.04 141 ASN D C 1
ATOM 7578 O O . ASN D 2 141 ? 134.588 174.290 122.137 1.00 32.04 141 ASN D O 1
ATOM 7583 N N . TYR D 2 142 ? 134.275 172.129 122.672 1.00 28.46 142 TYR D N 1
ATOM 7584 C CA . TYR D 2 142 ? 135.469 172.064 123.503 1.00 28.46 142 TYR D CA 1
ATOM 7585 C C . TYR D 2 142 ? 136.715 172.120 122.627 1.00 28.46 142 TYR D C 1
ATOM 7586 O O . TYR D 2 142 ? 136.922 171.261 121.765 1.00 28.46 142 TYR D O 1
ATOM 7595 N N . GLU D 2 143 ? 137.540 173.153 122.844 1.00 28.25 143 GLU D N 1
ATOM 7596 C CA . GLU D 2 143 ? 138.661 173.402 121.936 1.00 28.25 143 GLU D CA 1
ATOM 7597 C C . GLU D 2 143 ? 139.692 172.278 121.934 1.00 28.25 143 GLU D C 1
ATOM 7598 O O . GLU D 2 143 ? 140.040 171.797 120.842 1.00 28.25 143 GLU D O 1
ATOM 7604 N N . PRO D 2 144 ? 140.219 171.814 123.072 1.00 25.44 144 PRO D N 1
ATOM 7605 C CA . PRO D 2 144 ? 141.205 170.724 123.019 1.00 25.44 144 PRO D CA 1
ATOM 7606 C C . PRO D 2 144 ? 140.531 169.410 122.648 1.00 25.44 144 PRO D C 1
ATOM 7607 O O . PRO D 2 144 ? 139.655 168.922 123.365 1.00 25.44 144 PRO D O 1
ATOM 7611 N N . LEU D 2 145 ? 140.945 168.838 121.521 1.00 17.93 145 LEU D N 1
ATOM 7612 C CA . LEU D 2 145 ? 140.345 167.623 120.990 1.00 17.93 145 LEU D CA 1
ATOM 7613 C C . LEU D 2 145 ? 141.391 166.519 120.943 1.00 17.93 145 LEU D C 1
ATOM 7614 O O . LEU D 2 145 ? 142.551 166.770 120.600 1.00 17.93 145 LEU D O 1
ATOM 7619 N N . THR D 2 146 ? 140.984 165.306 121.305 1.00 15.53 146 THR D N 1
ATOM 7620 C CA . THR D 2 146 ? 141.863 164.145 121.322 1.00 15.53 146 THR D CA 1
ATOM 7621 C C . THR D 2 146 ? 141.225 163.018 120.525 1.00 15.53 146 THR D C 1
ATOM 7622 O O . THR D 2 146 ? 140.080 162.641 120.787 1.00 15.53 146 THR D O 1
ATOM 7626 N N . GLN D 2 147 ? 141.966 162.479 119.562 1.00 25.09 147 GLN D N 1
ATOM 7627 C CA . GLN D 2 147 ? 141.501 161.352 118.768 1.00 25.09 147 GLN D CA 1
ATOM 7628 C C . GLN D 2 147 ? 141.955 160.049 119.427 1.00 25.09 147 GLN D C 1
ATOM 7629 O O . GLN D 2 147 ? 142.434 160.042 120.563 1.00 25.09 147 GLN D O 1
ATOM 7635 N N . LEU D 2 148 ? 141.822 158.928 118.709 1.00 26.06 148 LEU D N 1
ATOM 7636 C CA . LEU D 2 148 ? 142.109 157.625 119.305 1.00 26.06 148 LEU D CA 1
ATOM 7637 C C . LEU D 2 148 ? 143.557 157.528 119.771 1.00 26.06 148 LEU D C 1
ATOM 7638 O O . LEU D 2 148 ? 143.839 156.942 120.823 1.00 26.06 148 LEU D O 1
ATOM 7643 N N . LYS D 2 149 ? 144.490 158.090 118.998 1.00 24.77 149 LYS D N 1
ATOM 7644 C CA . LYS D 2 149 ? 145.897 158.034 119.382 1.00 24.77 149 LYS D CA 1
ATOM 7645 C C . LYS D 2 149 ? 146.137 158.754 120.702 1.00 24.77 149 LYS D C 1
ATOM 7646 O O . LYS D 2 149 ? 146.865 158.255 121.567 1.00 24.77 149 LYS D O 1
ATOM 7652 N N . ASN D 2 150 ? 145.531 159.929 120.877 1.00 24.18 150 ASN D N 1
ATOM 7653 C CA . ASN D 2 150 ? 145.675 160.645 122.139 1.00 24.18 150 ASN D CA 1
ATOM 7654 C C . ASN D 2 150 ? 144.863 159.982 123.243 1.00 24.18 150 ASN D C 1
ATOM 7655 O O . ASN D 2 150 ? 145.240 160.040 124.419 1.00 24.18 150 ASN D O 1
ATOM 7660 N N . VAL D 2 151 ? 143.741 159.351 122.887 1.00 23.93 151 VAL D N 1
ATOM 7661 C CA . VAL D 2 151 ? 142.951 158.636 123.881 1.00 23.93 151 VAL D CA 1
ATOM 7662 C C . VAL D 2 151 ? 143.744 157.451 124.404 1.00 23.93 151 VAL D C 1
ATOM 7663 O O . VAL D 2 151 ? 144.187 156.585 123.639 1.00 23.93 151 VAL D O 1
ATOM 7667 N N . ARG D 2 152 ? 143.924 157.409 125.718 1.00 24.88 152 ARG D N 1
ATOM 7668 C CA . ARG D 2 152 ? 144.639 156.330 126.382 1.00 24.88 152 ARG D CA 1
ATOM 7669 C C . ARG D 2 152 ? 144.132 156.269 127.815 1.00 24.88 152 ARG D C 1
ATOM 7670 O O . ARG D 2 152 ? 143.142 156.912 128.169 1.00 24.88 152 ARG D O 1
ATOM 7678 N N . ALA D 2 153 ? 144.816 155.484 128.644 1.00 29.40 153 ALA D N 1
ATOM 7679 C CA . ALA D 2 153 ? 144.415 155.394 130.041 1.00 29.40 153 ALA D CA 1
ATOM 7680 C C . ALA D 2 153 ? 144.790 156.638 130.833 1.00 29.40 153 ALA D C 1
ATOM 7681 O O . ALA D 2 153 ? 144.280 156.827 131.942 1.00 29.40 153 ALA D O 1
ATOM 7683 N N . ASN D 2 154 ? 145.675 157.486 130.300 1.00 34.53 154 ASN D N 1
ATOM 7684 C CA . ASN D 2 154 ? 146.051 158.696 131.024 1.00 34.53 154 ASN D CA 1
ATOM 7685 C C . ASN D 2 154 ? 144.885 159.673 131.106 1.00 34.53 154 ASN D C 1
ATOM 7686 O O . ASN D 2 154 ? 144.688 160.330 132.135 1.00 34.53 154 ASN D O 1
ATOM 7691 N N . CYS D 2 155 ? 144.093 159.777 130.036 1.00 28.62 155 CYS D N 1
ATOM 7692 C CA . CYS D 2 155 ? 142.983 160.721 130.018 1.00 28.62 155 CYS D CA 1
ATOM 7693 C C . CYS D 2 155 ? 141.769 160.220 130.788 1.00 28.62 155 CYS D C 1
ATOM 7694 O O . CYS D 2 155 ? 140.696 160.817 130.663 1.00 28.62 155 CYS D O 1
ATOM 7697 N N . TYR D 2 156 ? 141.904 159.143 131.559 1.00 30.81 156 TYR D N 1
ATOM 7698 C CA . TYR D 2 156 ? 140.821 158.705 132.428 1.00 30.81 156 TYR D CA 1
ATOM 7699 C C . TYR D 2 156 ? 140.434 159.807 133.402 1.00 30.81 156 TYR D C 1
ATOM 7700 O O . TYR D 2 156 ? 141.291 160.448 134.016 1.00 30.81 156 TYR D O 1
ATOM 7709 N N . GLY D 2 157 ? 139.129 160.024 133.544 1.00 27.58 157 GLY D N 1
ATOM 7710 C CA . GLY D 2 157 ? 138.643 161.099 134.379 1.00 27.58 157 GLY D CA 1
ATOM 7711 C C . GLY D 2 157 ? 138.957 162.483 133.868 1.00 27.58 157 GLY D C 1
ATOM 7712 O O . GLY D 2 157 ? 138.990 163.426 134.664 1.00 27.58 157 GLY D O 1
ATOM 7713 N N . LYS D 2 158 ? 139.210 162.632 132.570 1.00 26.27 158 LYS D N 1
ATOM 7714 C CA . LYS D 2 158 ? 139.551 163.913 131.974 1.00 26.27 158 LYS D CA 1
ATOM 7715 C C . LYS D 2 158 ? 138.576 164.221 130.849 1.00 26.27 158 LYS D C 1
ATOM 7716 O O . LYS D 2 158 ? 138.198 163.333 130.081 1.00 26.27 158 LYS D O 1
ATOM 7722 N N . TYR D 2 159 ? 138.173 165.484 130.759 1.00 19.22 159 TYR D N 1
ATOM 7723 C CA . TYR D 2 159 ? 137.232 165.899 129.729 1.00 19.22 159 TYR D CA 1
ATOM 7724 C C . TYR D 2 159 ? 137.938 165.987 128.382 1.00 19.22 159 TYR D C 1
ATOM 7725 O O . TYR D 2 159 ? 138.908 166.733 128.227 1.00 19.22 159 TYR D O 1
ATOM 7734 N N . ILE D 2 160 ? 137.445 165.230 127.403 1.00 13.60 160 ILE D N 1
ATOM 7735 C CA . ILE D 2 160 ? 138.055 165.176 126.083 1.00 13.60 160 ILE D CA 1
ATOM 7736 C C . ILE D 2 160 ? 137.000 165.476 125.031 1.00 13.60 160 ILE D C 1
ATOM 7737 O O . ILE D 2 160 ? 135.798 165.336 125.261 1.00 13.60 160 ILE D O 1
ATOM 7742 N N . ALA D 2 161 ? 137.471 165.896 123.862 1.00 12.93 161 ALA D N 1
ATOM 7743 C CA . ALA D 2 161 ? 136.622 166.164 122.711 1.00 12.93 161 ALA D CA 1
ATOM 7744 C C . ALA D 2 161 ? 137.063 165.273 121.562 1.00 12.93 161 ALA D C 1
ATOM 7745 O O . ALA D 2 161 ? 138.261 165.161 121.285 1.00 12.93 161 ALA D O 1
ATOM 7747 N N . LEU D 2 162 ? 136.103 164.641 120.900 1.00 9.66 162 LEU D N 1
ATOM 7748 C CA . LEU D 2 162 ? 136.384 163.720 119.812 1.00 9.66 162 LEU D CA 1
ATOM 7749 C C . LEU D 2 162 ? 135.826 164.272 118.510 1.00 9.66 162 LEU D C 1
ATOM 7750 O O . LEU D 2 162 ? 134.961 165.149 118.504 1.00 9.66 162 LEU D O 1
ATOM 7755 N N . ARG D 2 163 ? 136.341 163.757 117.397 1.00 18.44 163 ARG D N 1
ATOM 7756 C CA . ARG D 2 163 ? 135.792 164.031 116.073 1.00 18.44 163 ARG D CA 1
ATOM 7757 C C . ARG D 2 163 ? 135.739 162.704 115.314 1.00 18.44 163 ARG D C 1
ATOM 7758 O O . ARG D 2 163 ? 136.660 162.355 114.574 1.00 18.44 163 ARG D O 1
ATOM 7766 N N . GLY D 2 164 ? 134.656 161.970 115.496 1.00 17.13 164 GLY D N 1
ATOM 7767 C CA . GLY D 2 164 ? 134.538 160.638 114.927 1.00 17.13 164 GLY D CA 1
ATOM 7768 C C . GLY D 2 164 ? 133.105 160.261 114.626 1.00 17.13 164 GLY D C 1
ATOM 7769 O O . GLY D 2 164 ? 132.200 160.539 115.410 1.00 17.13 164 GLY D O 1
ATOM 7770 N N . THR D 2 165 ? 132.914 159.614 113.480 1.00 21.39 165 THR D N 1
ATOM 7771 C CA . THR D 2 165 ? 131.592 159.146 113.092 1.00 21.39 165 THR D CA 1
ATOM 7772 C C . THR D 2 165 ? 131.172 157.959 113.949 1.00 21.39 165 THR D C 1
ATOM 7773 O O . THR D 2 165 ? 131.999 157.133 114.345 1.00 21.39 165 THR D O 1
ATOM 7777 N N . VAL D 2 166 ? 129.876 157.876 114.231 1.00 16.73 166 VAL D N 1
ATOM 7778 C CA . VAL D 2 166 ? 129.310 156.770 114.993 1.00 16.73 166 VAL D CA 1
ATOM 7779 C C . VAL D 2 166 ? 129.010 155.630 114.023 1.00 16.73 166 VAL D C 1
ATOM 7780 O O . VAL D 2 166 ? 128.441 155.846 112.949 1.00 16.73 166 VAL D O 1
ATOM 7784 N N . VAL D 2 167 ? 129.420 154.414 114.387 1.00 15.39 167 VAL D N 1
ATOM 7785 C CA . VAL D 2 167 ? 129.198 153.267 113.512 1.00 15.39 167 VAL D CA 1
ATOM 7786 C C . VAL D 2 167 ? 127.975 152.474 113.961 1.00 15.39 167 VAL D C 1
ATOM 7787 O O . VAL D 2 167 ? 127.142 152.071 113.141 1.00 15.39 167 VAL D O 1
ATOM 7791 N N . ARG D 2 168 ? 127.844 152.241 115.263 1.00 14.42 168 ARG D N 1
ATOM 7792 C CA . ARG D 2 168 ? 126.754 151.445 115.806 1.00 14.42 168 ARG D CA 1
ATOM 7793 C C . ARG D 2 168 ? 126.007 152.268 116.839 1.00 14.42 168 ARG D C 1
ATOM 7794 O O . ARG D 2 168 ? 126.626 152.876 117.718 1.00 14.42 168 ARG D O 1
ATOM 7802 N N . VAL D 2 169 ? 124.684 152.288 116.730 1.00 13.50 169 VAL D N 1
ATOM 7803 C CA . VAL D 2 169 ? 123.822 153.010 117.656 1.00 13.50 169 VAL D CA 1
ATOM 7804 C C . VAL D 2 169 ? 122.886 152.003 118.309 1.00 13.50 169 VAL D C 1
ATOM 7805 O O . VAL D 2 169 ? 122.243 151.200 117.622 1.00 13.50 169 VAL D O 1
ATOM 7809 N N . SER D 2 170 ? 122.835 152.023 119.635 1.00 11.72 170 SER D N 1
ATOM 7810 C CA . SER D 2 170 ? 121.953 151.128 120.364 1.00 11.72 170 SER D CA 1
ATOM 7811 C C . SER D 2 170 ? 120.565 151.738 120.490 1.00 11.72 170 SER D C 1
ATOM 7812 O O . SER D 2 170 ? 120.406 152.957 120.592 1.00 11.72 170 SER D O 1
ATOM 7815 N N . ASN D 2 171 ? 119.554 150.876 120.471 1.00 11.38 171 ASN D N 1
ATOM 7816 C CA . ASN D 2 171 ? 118.198 151.333 120.727 1.00 11.38 171 ASN D CA 1
ATOM 7817 C C . ASN D 2 171 ? 118.066 151.812 122.169 1.00 11.38 171 ASN D C 1
ATOM 7818 O O . ASN D 2 171 ? 118.809 151.391 123.059 1.00 11.38 171 ASN D O 1
ATOM 7823 N N . ILE D 2 172 ? 117.125 152.733 122.386 1.00 12.73 172 ILE D N 1
ATOM 7824 C CA . ILE D 2 172 ? 117.027 153.405 123.675 1.00 12.73 172 ILE D CA 1
ATOM 7825 C C . ILE D 2 172 ? 116.743 152.393 124.771 1.00 12.73 172 ILE D C 1
ATOM 7826 O O . ILE D 2 172 ? 115.808 151.588 124.674 1.00 12.73 172 ILE D O 1
ATOM 7831 N N . LYS D 2 173 ? 117.551 152.429 125.825 1.00 10.63 173 LYS D N 1
ATOM 7832 C CA . LYS D 2 173 ? 117.369 151.563 126.972 1.00 10.63 173 LYS D CA 1
ATOM 7833 C C . LYS D 2 173 ? 117.422 152.398 128.243 1.00 10.63 173 LYS D C 1
ATOM 7834 O O . LYS D 2 173 ? 118.111 153.421 128.285 1.00 10.63 173 LYS D O 1
ATOM 7840 N N . PRO D 2 174 ? 116.698 152.004 129.283 1.00 14.79 174 PRO D N 1
ATOM 7841 C CA . PRO D 2 174 ? 116.690 152.798 130.513 1.00 14.79 174 PRO D CA 1
ATOM 7842 C C . PRO D 2 174 ? 117.870 152.474 131.413 1.00 14.79 174 PRO D C 1
ATOM 7843 O O . PRO D 2 174 ? 118.495 151.416 131.311 1.00 14.79 174 PRO D O 1
ATOM 7847 N N . LEU D 2 175 ? 118.174 153.418 132.301 1.00 23.52 175 LEU D N 1
ATOM 7848 C CA . LEU D 2 175 ? 119.202 153.268 133.320 1.00 23.52 175 LEU D CA 1
ATOM 7849 C C . LEU D 2 175 ? 118.691 153.846 134.629 1.00 23.52 175 LEU D C 1
ATOM 7850 O O . LEU D 2 175 ? 118.103 154.930 134.648 1.00 23.52 175 LEU D O 1
ATOM 7855 N N . CYS D 2 176 ? 118.926 153.129 135.724 1.00 28.60 176 CYS D N 1
ATOM 7856 C CA . CYS D 2 176 ? 118.404 153.523 137.031 1.00 28.60 176 CYS D CA 1
ATOM 7857 C C . CYS D 2 176 ? 119.388 154.489 137.679 1.00 28.60 176 CYS D C 1
ATOM 7858 O O . CYS D 2 176 ? 120.366 154.074 138.303 1.00 28.60 176 CYS D O 1
ATOM 7861 N N . THR D 2 177 ? 119.126 155.790 137.534 1.00 28.23 177 THR D N 1
ATOM 7862 C CA . THR D 2 177 ? 120.018 156.787 138.118 1.00 28.23 177 THR D CA 1
ATOM 7863 C C . THR D 2 177 ? 119.814 156.900 139.624 1.00 28.23 177 THR D C 1
ATOM 7864 O O . THR D 2 177 ? 120.737 157.279 140.353 1.00 28.23 177 THR D O 1
ATOM 7868 N N . LYS D 2 178 ? 118.614 156.589 140.106 1.00 32.84 178 LYS D N 1
ATOM 7869 C CA . LYS D 2 178 ? 118.310 156.601 141.529 1.00 32.84 178 LYS D CA 1
ATOM 7870 C C . LYS D 2 178 ? 117.450 155.391 141.851 1.00 32.84 178 LYS D C 1
ATOM 7871 O O . LYS D 2 178 ? 116.434 155.156 141.191 1.00 32.84 178 LYS D O 1
ATOM 7877 N N . LEU D 2 179 ? 117.857 154.627 142.860 1.00 38.24 179 LEU D N 1
ATOM 7878 C CA . LEU D 2 179 ? 117.136 153.433 143.281 1.00 38.24 179 LEU D CA 1
ATOM 7879 C C . LEU D 2 179 ? 116.756 153.582 144.745 1.00 38.24 179 LEU D C 1
ATOM 7880 O O . LEU D 2 179 ? 117.630 153.748 145.602 1.00 38.24 179 LEU D O 1
ATOM 7885 N N . ALA D 2 180 ? 115.460 153.524 145.028 1.00 42.54 180 ALA D N 1
ATOM 7886 C CA . ALA D 2 180 ? 114.989 153.587 146.400 1.00 42.54 180 ALA D CA 1
ATOM 7887 C C . ALA D 2 180 ? 115.143 152.230 147.073 1.00 42.54 180 ALA D C 1
ATOM 7888 O O . ALA D 2 180 ? 114.791 151.190 146.511 1.00 42.54 180 ALA D O 1
ATOM 7890 N N . PHE D 2 181 ? 115.678 152.249 148.290 1.00 48.71 181 PHE D N 1
ATOM 7891 C CA . PHE D 2 181 ? 115.876 151.038 149.075 1.00 48.71 181 PHE D CA 1
ATOM 7892 C C . PHE D 2 181 ? 115.062 151.149 150.353 1.00 48.71 181 PHE D C 1
ATOM 7893 O O . PHE D 2 181 ? 115.240 152.098 151.124 1.00 48.71 181 PHE D O 1
ATOM 7901 N N . VAL D 2 182 ? 114.175 150.187 150.574 1.00 57.87 182 VAL D N 1
ATOM 7902 C CA . VAL D 2 182 ? 113.378 150.131 151.792 1.00 57.87 182 VAL D CA 1
ATOM 7903 C C . VAL D 2 182 ? 113.961 149.060 152.704 1.00 57.87 182 VAL D C 1
ATOM 7904 O O . VAL D 2 182 ? 114.255 147.943 152.263 1.00 57.87 182 VAL D O 1
ATOM 7908 N N . CYS D 2 183 ? 114.157 149.409 153.971 1.00 68.72 183 CYS D N 1
ATOM 7909 C CA . CYS D 2 183 ? 114.762 148.519 154.950 1.00 68.72 183 CYS D CA 1
ATOM 7910 C C . CYS D 2 183 ? 113.681 147.993 155.882 1.00 68.72 183 CYS D C 1
ATOM 7911 O O . CYS D 2 183 ? 112.884 148.772 156.416 1.00 68.72 183 CYS D O 1
ATOM 7914 N N . GLY D 2 184 ? 113.653 146.671 156.067 1.00 70.90 184 GLY D N 1
ATOM 7915 C CA . GLY D 2 184 ? 112.646 146.077 156.931 1.00 70.90 184 GLY D CA 1
ATOM 7916 C C . GLY D 2 184 ? 112.743 146.562 158.364 1.00 70.90 184 GLY D C 1
ATOM 7917 O O . GLY D 2 184 ? 111.727 146.846 159.003 1.00 70.90 184 GLY D O 1
ATOM 7918 N N . THR D 2 185 ? 113.965 146.655 158.892 1.00 74.13 185 THR D N 1
ATOM 7919 C CA . THR D 2 185 ? 114.145 147.193 160.235 1.00 74.13 185 THR D CA 1
ATOM 7920 C C . THR D 2 185 ? 113.742 148.662 160.295 1.00 74.13 185 THR D C 1
ATOM 7921 O O . THR D 2 185 ? 113.090 149.098 161.251 1.00 74.13 185 THR D O 1
ATOM 7925 N N . CYS D 2 186 ? 114.123 149.441 159.279 1.00 71.01 186 CYS D N 1
ATOM 7926 C CA . CYS D 2 186 ? 113.761 150.855 159.256 1.00 71.01 186 CYS D CA 1
ATOM 7927 C C . CYS D 2 186 ? 112.277 151.044 158.968 1.00 71.01 186 CYS D C 1
ATOM 7928 O O . CYS D 2 186 ? 111.596 151.812 159.657 1.00 71.01 186 CYS D O 1
ATOM 7931 N N . GLY D 2 187 ? 111.758 150.347 157.959 1.00 68.84 187 GLY D N 1
ATOM 7932 C CA . GLY D 2 187 ? 110.380 150.502 157.550 1.00 68.84 187 GLY D CA 1
ATOM 7933 C C . GLY D 2 187 ? 110.110 151.641 156.590 1.00 68.84 187 GLY D C 1
ATOM 7934 O O . GLY D 2 187 ? 108.939 151.912 156.294 1.00 68.84 187 GLY D O 1
ATOM 7935 N N . ASP D 2 188 ? 111.146 152.315 156.091 1.00 63.98 188 ASP D N 1
ATOM 7936 C CA . ASP D 2 188 ? 110.968 153.448 155.193 1.00 63.98 188 ASP D CA 1
ATOM 7937 C C . ASP D 2 188 ? 111.927 153.323 154.018 1.00 63.98 188 ASP D C 1
ATOM 7938 O O . ASP D 2 188 ? 112.945 152.630 154.087 1.00 63.98 188 ASP D O 1
ATOM 7943 N N . VAL D 2 189 ? 111.581 154.010 152.927 1.00 56.62 189 VAL D N 1
ATOM 7944 C CA . VAL D 2 189 ? 112.374 153.942 151.706 1.00 56.62 189 VAL D CA 1
ATOM 7945 C C . VAL D 2 189 ? 113.534 154.925 151.781 1.00 56.62 189 VAL D C 1
ATOM 7946 O O . VAL D 2 189 ? 113.399 156.041 152.300 1.00 56.62 189 VAL D O 1
ATOM 7950 N N . GLN D 2 190 ? 114.687 154.509 151.261 1.00 50.53 190 GLN D N 1
ATOM 7951 C CA . GLN D 2 190 ? 115.867 155.361 151.174 1.00 50.53 190 GLN D CA 1
ATOM 7952 C C . GLN D 2 190 ? 116.370 155.347 149.740 1.00 50.53 190 GLN D C 1
ATOM 7953 O O . GLN D 2 190 ? 116.627 154.276 149.181 1.00 50.53 190 GLN D O 1
ATOM 7959 N N . SER D 2 191 ? 116.510 156.531 149.148 1.00 44.37 191 SER D N 1
ATOM 7960 C CA . SER D 2 191 ? 117.006 156.648 147.784 1.00 44.37 191 SER D CA 1
ATOM 7961 C C . SER D 2 191 ? 118.483 157.016 147.798 1.00 44.37 191 SER D C 1
ATOM 7962 O O . SER D 2 191 ? 118.898 157.928 148.521 1.00 44.37 191 SER D O 1
ATOM 7965 N N . VAL D 2 192 ? 119.274 156.311 147.002 1.00 40.92 192 VAL D N 1
ATOM 7966 C CA . VAL D 2 192 ? 120.717 156.514 146.930 1.00 40.92 192 VAL D CA 1
ATOM 7967 C C . VAL D 2 192 ? 121.070 156.923 145.504 1.00 40.92 192 VAL D C 1
ATOM 7968 O O . VAL D 2 192 ? 120.547 156.333 144.549 1.00 40.92 192 VAL D O 1
ATOM 7972 N N . PRO D 2 193 ? 121.904 157.943 145.308 1.00 38.35 193 PRO D N 1
ATOM 7973 C CA . PRO D 2 193 ? 122.368 158.263 143.952 1.00 38.35 193 PRO D CA 1
ATOM 7974 C C . PRO D 2 193 ? 123.142 157.093 143.366 1.00 38.35 193 PRO D C 1
ATOM 7975 O O . PRO D 2 193 ? 123.911 156.426 144.060 1.00 38.35 193 PRO D O 1
ATOM 7979 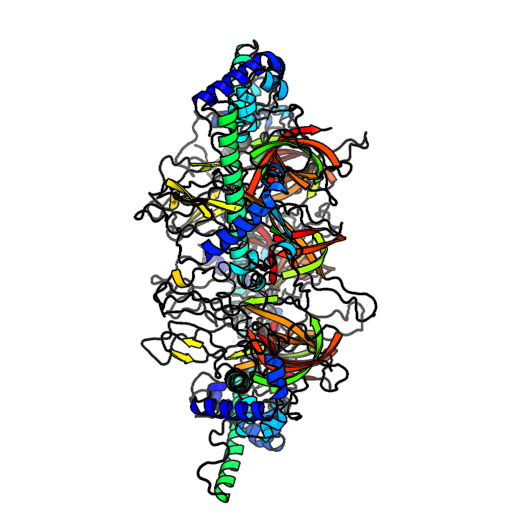N N . LEU D 2 194 ? 122.935 156.844 142.076 1.00 35.65 194 LEU D N 1
ATOM 7980 C CA . LEU D 2 194 ? 123.517 155.678 141.445 1.00 35.65 194 LEU D CA 1
ATOM 7981 C C . LEU D 2 194 ? 124.330 156.078 140.221 1.00 35.65 194 LEU D C 1
ATOM 7982 O O . LEU D 2 194 ? 123.751 156.497 139.209 1.00 35.65 194 LEU D O 1
ATOM 7987 N N . PRO D 2 195 ? 125.657 155.965 140.268 1.00 34.90 195 PRO D N 1
ATOM 7988 C CA . PRO D 2 195 ? 126.466 156.284 139.085 1.00 34.90 195 PRO D CA 1
ATOM 7989 C C . PRO D 2 195 ? 126.459 155.169 138.052 1.00 34.90 195 PRO D C 1
ATOM 7990 O O . PRO D 2 195 ? 127.106 154.136 138.246 1.00 34.90 195 PRO D O 1
ATOM 7994 N N . ASP D 2 196 ? 125.737 155.378 136.951 1.00 30.02 196 ASP D N 1
ATOM 7995 C CA . ASP D 2 196 ? 125.754 154.475 135.799 1.00 30.02 196 ASP D CA 1
ATOM 7996 C C . ASP D 2 196 ? 125.426 153.040 136.207 1.00 30.02 196 ASP D C 1
ATOM 7997 O O . ASP D 2 196 ? 126.129 152.090 135.858 1.00 30.02 196 ASP D O 1
ATOM 8002 N N . GLY D 2 197 ? 124.337 152.885 136.954 1.00 36.67 197 GLY D N 1
ATOM 8003 C CA . GLY D 2 197 ? 123.972 151.579 137.466 1.00 36.67 197 GLY D CA 1
ATOM 8004 C C . GLY D 2 197 ? 124.916 151.126 138.559 1.00 36.67 197 GLY D C 1
ATOM 8005 O O . GLY D 2 197 ? 125.383 151.952 139.348 1.00 36.67 197 GLY D O 1
ATOM 8006 N N . LYS D 2 198 ? 125.222 149.830 138.605 1.00 39.61 198 LYS D N 1
ATOM 8007 C CA . LYS D 2 198 ? 126.098 149.259 139.627 1.00 39.61 198 LYS D CA 1
ATOM 8008 C C . LYS D 2 198 ? 125.560 149.581 141.021 1.00 39.61 198 LYS D C 1
ATOM 8009 O O . LYS D 2 198 ? 126.153 150.343 141.785 1.00 39.61 198 LYS D O 1
ATOM 8015 N N . TYR D 2 199 ? 124.401 148.996 141.328 1.00 46.79 199 TYR D N 1
ATOM 8016 C CA . TYR D 2 199 ? 123.610 149.441 142.469 1.00 46.79 199 TYR D CA 1
ATOM 8017 C C . TYR D 2 199 ? 124.423 149.374 143.755 1.00 46.79 199 TYR D C 1
ATOM 8018 O O . TYR D 2 199 ? 125.070 148.366 144.050 1.00 46.79 199 TYR D O 1
ATOM 8027 N N . THR D 2 200 ? 124.395 150.469 144.508 1.00 52.86 200 THR D N 1
ATOM 8028 C CA . THR D 2 200 ? 125.241 150.657 145.675 1.00 52.86 200 THR D CA 1
ATOM 8029 C C . THR D 2 200 ? 124.420 150.456 146.940 1.00 52.86 200 THR D C 1
ATOM 8030 O O . THR D 2 200 ? 123.304 150.972 147.057 1.00 52.86 200 THR D O 1
ATOM 8034 N N . LEU D 2 201 ? 124.976 149.696 147.879 1.00 57.55 201 LEU D N 1
ATOM 8035 C CA . LEU D 2 201 ? 124.287 149.436 149.130 1.00 57.55 201 LEU D CA 1
ATOM 8036 C C . LEU D 2 201 ? 124.113 150.735 149.916 1.00 57.55 201 LEU D C 1
ATOM 8037 O O . LEU D 2 201 ? 125.072 151.489 150.108 1.00 57.55 201 LEU D O 1
ATOM 8042 N N . PRO D 2 202 ? 122.890 151.031 150.365 1.00 62.66 202 PRO D N 1
ATOM 8043 C CA . PRO D 2 202 ? 122.682 152.255 151.159 1.00 62.66 202 PRO D CA 1
ATOM 8044 C C . PRO D 2 202 ? 123.492 152.288 152.443 1.00 62.66 202 PRO D C 1
ATOM 8045 O O . PRO D 2 202 ? 123.912 153.369 152.875 1.00 62.66 202 PRO D O 1
ATOM 8049 N N . THR D 2 203 ? 123.724 151.129 153.063 1.00 67.09 203 THR D N 1
ATOM 8050 C CA . THR D 2 203 ? 124.506 150.999 154.299 1.00 67.09 203 THR D CA 1
ATOM 8051 C C . THR D 2 203 ? 123.830 151.834 155.381 1.00 67.09 203 THR D C 1
ATOM 8052 O O . THR D 2 203 ? 122.709 151.483 155.789 1.00 67.09 203 THR D O 1
ATOM 8056 N N . LYS D 2 204 ? 124.446 152.907 155.873 1.00 73.30 204 LYS D N 1
ATOM 8057 C CA . LYS D 2 204 ? 123.888 153.652 156.995 1.00 73.30 204 LYS D CA 1
ATOM 8058 C C . LYS D 2 204 ? 122.558 154.296 156.623 1.00 73.30 204 LYS D C 1
ATOM 8059 O O . LYS D 2 204 ? 122.304 154.615 155.458 1.00 73.30 204 LYS D O 1
ATOM 8065 N N . CYS D 2 205 ? 121.705 154.479 157.627 1.00 79.11 205 CYS D N 1
ATOM 8066 C CA . CYS D 2 205 ? 120.382 155.057 157.452 1.00 79.11 205 CYS D CA 1
ATOM 8067 C C . CYS D 2 205 ? 120.196 156.213 158.427 1.00 79.11 205 CYS D C 1
ATOM 8068 O O . CYS D 2 205 ? 121.121 156.614 159.138 1.00 79.11 205 CYS D O 1
ATOM 8071 N N . LEU D 2 206 ? 118.974 156.752 158.449 1.00 81.36 206 LEU D N 1
ATOM 8072 C CA . LEU D 2 206 ? 118.689 157.912 159.289 1.00 81.36 206 LEU D CA 1
ATOM 8073 C C . LEU D 2 206 ? 118.768 157.567 160.771 1.00 81.36 206 LEU D C 1
ATOM 8074 O O . LEU D 2 206 ? 119.448 158.257 161.540 1.00 81.36 206 LEU D O 1
ATOM 8079 N N . VAL D 2 207 ? 118.083 156.508 161.192 1.00 84.26 207 VAL D N 1
ATOM 8080 C CA . VAL D 2 207 ? 118.032 156.137 162.605 1.00 84.26 207 VAL D CA 1
ATOM 8081 C C . VAL D 2 207 ? 119.296 155.370 162.980 1.00 84.26 207 VAL D C 1
ATOM 8082 O O . VAL D 2 207 ? 119.641 154.373 162.328 1.00 84.26 207 VAL D O 1
ATOM 8086 N N . PRO D 2 208 ? 120.034 155.819 164.000 1.00 86.68 208 PRO D N 1
ATOM 8087 C CA . PRO D 2 208 ? 121.327 155.178 164.305 1.00 86.68 208 PRO D CA 1
ATOM 8088 C C . PRO D 2 208 ? 121.217 153.722 164.726 1.00 86.68 208 PRO D C 1
ATOM 8089 O O . PRO D 2 208 ? 122.108 152.925 164.407 1.00 86.68 208 PRO D O 1
ATOM 8093 N N . GLU D 2 209 ? 120.154 153.349 165.442 1.00 87.53 209 GLU D N 1
ATOM 8094 C CA . GLU D 2 209 ? 120.086 152.005 166.008 1.00 87.53 209 GLU D CA 1
ATOM 8095 C C . GLU D 2 209 ? 119.850 150.953 164.929 1.00 87.53 209 GLU D C 1
ATOM 8096 O O . GLU D 2 209 ? 120.514 149.910 164.914 1.00 87.53 209 GLU D O 1
ATOM 8102 N N . CYS D 2 210 ? 118.904 151.205 164.022 1.00 85.01 210 CYS D N 1
ATOM 8103 C CA . CYS D 2 210 ? 118.568 150.209 163.008 1.00 85.01 210 CYS D CA 1
ATOM 8104 C C . CYS D 2 210 ? 119.720 149.990 162.034 1.00 85.01 210 CYS D C 1
ATOM 8105 O O . CYS D 2 210 ? 120.002 148.850 161.647 1.00 85.01 210 CYS D O 1
ATOM 8108 N N . ARG D 2 211 ? 120.377 151.072 161.610 1.00 84.50 211 ARG D N 1
ATOM 8109 C CA . ARG D 2 211 ? 121.511 151.047 160.684 1.00 84.50 211 ARG D CA 1
ATOM 8110 C C . ARG D 2 211 ? 121.114 150.527 159.297 1.00 84.50 211 ARG D C 1
ATOM 8111 O O . ARG D 2 211 ? 121.955 150.428 158.397 1.00 84.50 211 ARG D O 1
ATOM 8119 N N . GLY D 2 212 ? 119.834 150.228 159.085 1.00 79.90 212 GLY D N 1
ATOM 8120 C CA . GLY D 2 212 ? 119.382 149.745 157.795 1.00 79.90 212 GLY D CA 1
ATOM 8121 C C . GLY D 2 212 ? 119.988 148.412 157.414 1.00 79.90 212 GLY D C 1
ATOM 8122 O O . GLY D 2 212 ? 120.523 148.259 156.311 1.00 79.90 212 GLY D O 1
ATOM 8123 N N . ARG D 2 213 ? 119.913 147.439 158.325 1.00 78.30 213 ARG D N 1
ATOM 8124 C CA . ARG D 2 213 ? 120.554 146.150 158.086 1.00 78.30 213 ARG D CA 1
ATOM 8125 C C . ARG D 2 213 ? 119.950 145.443 156.877 1.00 78.30 213 ARG D C 1
ATOM 8126 O O . ARG D 2 213 ? 120.667 144.792 156.109 1.00 78.30 213 ARG D O 1
ATOM 8134 N N . SER D 2 214 ? 118.638 145.561 156.688 1.00 72.95 214 SER D N 1
ATOM 8135 C CA . SER D 2 214 ? 117.989 144.921 155.554 1.00 72.95 214 SER D CA 1
ATOM 8136 C C . SER D 2 214 ? 118.318 145.653 154.257 1.00 72.95 214 SER D C 1
ATOM 8137 O O . SER D 2 214 ? 118.321 146.886 154.195 1.00 72.95 214 SER D O 1
ATOM 8140 N N . PHE D 2 215 ? 118.589 144.868 153.209 1.00 67.55 215 PHE D N 1
ATOM 8141 C CA . PHE D 2 215 ? 118.965 145.376 151.886 1.00 67.55 215 PHE D CA 1
ATOM 8142 C C . PHE D 2 215 ? 117.952 144.859 150.861 1.00 67.55 215 PHE D C 1
ATOM 8143 O O . PHE D 2 215 ? 118.133 143.796 150.263 1.00 67.55 215 PHE D O 1
ATOM 8151 N N . THR D 2 216 ? 116.880 145.624 150.655 1.00 54.13 216 THR D N 1
ATOM 8152 C CA . THR D 2 216 ? 115.835 145.242 149.719 1.00 54.13 216 THR D CA 1
ATOM 8153 C C . THR D 2 216 ? 115.630 146.328 148.676 1.00 54.13 216 THR D C 1
ATOM 8154 O O . THR D 2 216 ? 115.205 147.438 149.024 1.00 54.13 216 THR D O 1
ATOM 8158 N N . PRO D 2 217 ? 115.923 146.060 147.405 1.00 45.71 217 PRO D N 1
ATOM 8159 C CA . PRO D 2 217 ? 115.540 147.003 146.348 1.00 45.71 217 PRO D CA 1
ATOM 8160 C C . PRO D 2 217 ? 114.026 147.106 146.240 1.00 45.71 217 PRO D C 1
ATOM 8161 O O . PRO D 2 217 ? 113.302 146.137 146.479 1.00 45.71 217 PRO D O 1
ATOM 8165 N N . ASP D 2 218 ? 113.545 148.297 145.875 1.00 41.71 218 ASP D N 1
ATOM 8166 C CA . ASP D 2 218 ? 112.109 148.557 145.731 1.00 41.71 218 ASP D CA 1
ATOM 8167 C C . ASP D 2 218 ? 111.892 149.394 144.470 1.00 41.71 218 ASP D C 1
ATOM 8168 O O . ASP D 2 218 ? 112.079 150.612 144.473 1.00 41.71 218 ASP D O 1
ATOM 8173 N N . ARG D 2 219 ? 111.495 148.724 143.386 1.00 35.36 219 ARG D N 1
ATOM 8174 C CA . ARG D 2 219 ? 111.242 149.425 142.131 1.00 35.36 219 ARG D CA 1
ATOM 8175 C C . ARG D 2 219 ? 109.897 150.144 142.154 1.00 35.36 219 ARG D C 1
ATOM 8176 O O . ARG D 2 219 ? 109.666 151.073 141.371 1.00 35.36 219 ARG D O 1
ATOM 8184 N N . SER D 2 220 ? 108.999 149.733 143.052 1.00 36.96 220 SER D N 1
ATOM 8185 C CA . SER D 2 220 ? 107.650 150.289 143.055 1.00 36.96 220 SER D CA 1
ATOM 8186 C C . SER D 2 220 ? 107.634 151.731 143.545 1.00 36.96 220 SER D C 1
ATOM 8187 O O . SER D 2 220 ? 106.717 152.494 143.218 1.00 36.96 220 SER D O 1
ATOM 8190 N N . SER D 2 221 ? 108.631 152.121 144.332 1.00 36.56 221 SER D N 1
ATOM 8191 C CA . SER D 2 221 ? 108.613 153.439 144.949 1.00 36.56 221 SER D CA 1
ATOM 8192 C C . SER D 2 221 ? 108.712 154.530 143.885 1.00 36.56 221 SER D C 1
ATOM 8193 O O . SER D 2 221 ? 109.469 154.390 142.917 1.00 36.56 221 SER D O 1
ATOM 8196 N N . PRO D 2 222 ? 107.953 155.620 144.023 1.00 32.83 222 PRO D N 1
ATOM 8197 C CA . PRO D 2 222 ? 108.163 156.770 143.129 1.00 32.83 222 PRO D CA 1
ATOM 8198 C C . PRO D 2 222 ? 109.522 157.418 143.311 1.00 32.83 222 PRO D C 1
ATOM 8199 O O . PRO D 2 222 ? 109.972 158.153 142.423 1.00 32.83 222 PRO D O 1
ATOM 8203 N N . LEU D 2 223 ? 110.184 157.173 144.445 1.00 32.01 223 LEU D N 1
ATOM 8204 C CA . LEU D 2 223 ? 111.513 157.732 144.668 1.00 32.01 223 LEU D CA 1
ATOM 8205 C C . LEU D 2 223 ? 112.499 157.234 143.621 1.00 32.01 223 LEU D C 1
ATOM 8206 O O . LEU D 2 223 ? 113.339 158.001 143.135 1.00 32.01 223 LEU D O 1
ATOM 8211 N N . THR D 2 224 ? 112.418 155.954 143.267 1.00 32.22 224 THR D N 1
ATOM 8212 C CA . THR D 2 224 ? 113.273 155.414 142.221 1.00 32.22 224 THR D CA 1
ATOM 8213 C C . THR D 2 224 ? 112.999 156.121 140.902 1.00 32.22 224 THR D C 1
ATOM 8214 O O . THR D 2 224 ? 111.873 156.112 140.398 1.00 32.22 224 THR D O 1
ATOM 8218 N N . ALA D 2 225 ? 114.038 156.737 140.345 1.00 28.71 225 ALA D N 1
ATOM 8219 C CA . ALA D 2 225 ? 113.930 157.455 139.086 1.00 28.71 225 ALA D CA 1
ATOM 8220 C C . ALA D 2 225 ? 114.786 156.750 138.048 1.00 28.71 225 ALA D C 1
ATOM 8221 O O . ALA D 2 225 ? 115.749 156.053 138.376 1.00 28.71 225 ALA D O 1
ATOM 8223 N N . THR D 2 226 ? 114.419 156.931 136.785 1.00 21.95 226 THR D N 1
ATOM 8224 C CA . THR D 2 226 ? 115.087 156.256 135.686 1.00 21.95 226 THR D CA 1
ATOM 8225 C C . THR D 2 226 ? 115.348 157.242 134.558 1.00 21.95 226 THR D C 1
ATOM 8226 O O . THR D 2 226 ? 114.497 158.071 134.225 1.00 21.95 226 THR D O 1
ATOM 8230 N N . VAL D 2 227 ? 116.540 157.145 133.977 1.00 18.58 227 VAL D N 1
ATOM 8231 C CA . VAL D 2 227 ? 116.944 157.960 132.840 1.00 18.58 227 VAL D CA 1
ATOM 8232 C C . VAL D 2 227 ? 117.464 157.038 131.747 1.00 18.58 227 VAL D C 1
ATOM 8233 O O . VAL D 2 227 ? 118.164 156.059 132.026 1.00 18.58 227 VAL D O 1
ATOM 8237 N N . ASP D 2 228 ? 117.103 157.339 130.504 1.00 12.74 228 ASP D N 1
ATOM 8238 C CA . ASP D 2 228 ? 117.414 156.440 129.403 1.00 12.74 228 ASP D CA 1
ATOM 8239 C C . ASP D 2 228 ? 118.903 156.448 129.078 1.00 12.74 228 ASP D C 1
ATOM 8240 O O . ASP D 2 228 ? 119.583 157.468 129.203 1.00 12.74 228 ASP D O 1
ATOM 8245 N N . TRP D 2 229 ? 119.405 155.285 128.670 1.00 11.65 229 TRP D N 1
ATOM 8246 C CA . TRP D 2 229 ? 120.813 155.063 128.368 1.00 11.65 229 TRP D CA 1
ATOM 8247 C C . TRP D 2 229 ? 120.946 154.577 126.935 1.00 11.65 229 TRP D C 1
ATOM 8248 O O . TRP D 2 229 ? 120.387 153.538 126.578 1.00 11.65 229 TRP D O 1
ATOM 8259 N N . GLN D 2 230 ? 121.692 155.316 126.121 1.00 10.95 230 GLN D N 1
ATOM 8260 C CA . GLN D 2 230 ? 121.912 154.950 124.729 1.00 10.95 230 GLN D CA 1
ATOM 8261 C C . GLN D 2 230 ? 123.402 154.784 124.491 1.00 10.95 230 GLN D C 1
ATOM 8262 O O . GLN D 2 230 ? 124.196 155.640 124.892 1.00 10.95 230 GLN D O 1
ATOM 8268 N N . SER D 2 231 ? 123.779 153.693 123.834 1.00 12.59 231 SER D N 1
ATOM 8269 C CA . SER D 2 231 ? 125.178 153.375 123.580 1.00 12.59 231 SER D CA 1
ATOM 8270 C C . SER D 2 231 ? 125.478 153.556 122.098 1.00 12.59 231 SER D C 1
ATOM 8271 O O . SER D 2 231 ? 124.846 152.918 121.251 1.00 12.59 231 SER D O 1
ATOM 8274 N N . VAL D 2 232 ? 126.443 154.416 121.790 1.00 13.85 232 VAL D N 1
ATOM 8275 C CA . VAL D 2 232 ? 126.907 154.629 120.425 1.00 13.85 232 VAL D CA 1
ATOM 8276 C C . VAL D 2 232 ? 128.421 154.485 120.411 1.00 13.85 232 VAL D C 1
ATOM 8277 O O . VAL D 2 232 ? 129.104 154.968 121.320 1.00 13.85 232 VAL D O 1
ATOM 8281 N N . LYS D 2 233 ? 128.943 153.797 119.403 1.00 12.61 233 LYS D N 1
ATOM 8282 C CA . LYS D 2 233 ? 130.379 153.609 119.259 1.00 12.61 233 LYS D CA 1
ATOM 8283 C C . LYS D 2 233 ? 130.887 154.488 118.126 1.00 12.61 233 LYS D C 1
ATOM 8284 O O . LYS D 2 233 ? 130.340 154.456 117.019 1.00 12.61 233 LYS D O 1
ATOM 8290 N N . VAL D 2 234 ? 131.928 155.268 118.403 1.00 14.03 234 VAL D N 1
ATOM 8291 C CA . VAL D 2 234 ? 132.472 156.227 117.449 1.00 14.03 234 VAL D CA 1
ATOM 8292 C C . VAL D 2 234 ? 133.902 155.833 117.111 1.00 14.03 234 VAL D C 1
ATOM 8293 O O . VAL D 2 234 ? 134.660 155.397 117.986 1.00 14.03 234 VAL D O 1
ATOM 8297 N N . GLN D 2 235 ? 134.255 155.958 115.837 1.00 25.33 235 GLN D N 1
ATOM 8298 C CA . GLN D 2 235 ? 135.620 155.784 115.363 1.00 25.33 235 GLN D CA 1
ATOM 8299 C C . GLN D 2 235 ? 136.108 157.098 114.769 1.00 25.33 235 GLN D C 1
ATOM 8300 O O . GLN D 2 235 ? 135.409 157.713 113.957 1.00 25.33 235 GLN D O 1
ATOM 8306 N N . GLU D 2 236 ? 137.287 157.539 115.196 1.00 22.80 236 GLU D N 1
ATOM 8307 C CA . GLU D 2 236 ? 137.832 158.799 114.711 1.00 22.80 236 GLU D CA 1
ATOM 8308 C C . GLU D 2 236 ? 138.125 158.724 113.219 1.00 22.80 236 GLU D C 1
ATOM 8309 O O . GLU D 2 236 ? 138.566 157.692 112.706 1.00 22.80 236 GLU D O 1
ATOM 8315 N N . LEU D 2 237 ? 137.864 159.829 112.523 1.00 34.10 237 LEU D N 1
ATOM 8316 C CA . LEU D 2 237 ? 138.039 159.875 111.078 1.00 34.10 237 LEU D CA 1
ATOM 8317 C C . LEU D 2 237 ? 139.484 159.589 110.696 1.00 34.10 237 LEU D C 1
ATOM 8318 O O . LEU D 2 237 ? 140.422 160.111 111.304 1.00 34.10 237 LEU D O 1
ATOM 8323 N N . MET D 2 238 ? 139.658 158.751 109.680 1.00 57.95 238 MET D N 1
ATOM 8324 C CA . MET D 2 238 ? 140.971 158.392 109.166 1.00 57.95 238 MET D CA 1
ATOM 8325 C C . MET D 2 238 ? 141.045 158.800 107.701 1.00 57.95 238 MET D C 1
ATOM 8326 O O . MET D 2 238 ? 140.215 158.371 106.892 1.00 57.95 238 MET D O 1
ATOM 8331 N N . SER D 2 239 ? 142.031 159.627 107.367 1.00 69.95 239 SER D N 1
ATOM 8332 C CA . SER D 2 239 ? 142.186 160.095 105.997 1.00 69.95 239 SER D CA 1
ATOM 8333 C C . SER D 2 239 ? 142.551 158.938 105.075 1.00 69.95 239 SER D C 1
ATOM 8334 O O . SER D 2 239 ? 143.152 157.948 105.499 1.00 69.95 239 SER D O 1
ATOM 8337 N N . ASP D 2 240 ? 142.169 159.063 103.804 1.00 79.05 240 ASP D N 1
ATOM 8338 C CA . ASP D 2 240 ? 142.434 158.040 102.800 1.00 79.05 240 ASP D CA 1
ATOM 8339 C C . ASP D 2 240 ? 143.462 158.490 101.768 1.00 79.05 240 ASP D C 1
ATOM 8340 O O . ASP D 2 240 ? 143.548 157.900 100.686 1.00 79.05 240 ASP D O 1
ATOM 8345 N N . ASP D 2 241 ? 144.238 159.531 102.078 1.00 81.64 241 ASP D N 1
ATOM 8346 C CA . ASP D 2 241 ? 145.217 160.035 101.120 1.00 81.64 241 ASP D CA 1
ATOM 8347 C C . ASP D 2 241 ? 146.303 159.002 100.835 1.00 81.64 241 ASP D C 1
ATOM 8348 O O . ASP D 2 241 ? 146.718 158.831 99.683 1.00 81.64 241 ASP D O 1
ATOM 8353 N N . GLN D 2 242 ? 146.773 158.304 101.865 1.00 80.97 242 GLN D N 1
ATOM 8354 C CA . GLN D 2 242 ? 147.759 157.246 101.708 1.00 80.97 242 GLN D CA 1
ATOM 8355 C C . GLN D 2 242 ? 147.095 155.882 101.854 1.00 80.97 242 GLN D C 1
ATOM 8356 O O . GLN D 2 242 ? 146.023 155.748 102.449 1.00 80.97 242 GLN D O 1
ATOM 8362 N N . ARG D 2 243 ? 147.750 154.863 101.291 1.00 78.33 243 ARG D N 1
ATOM 8363 C CA . ARG D 2 243 ? 147.239 153.502 101.422 1.00 78.33 243 ARG D CA 1
ATOM 8364 C C . ARG D 2 243 ? 147.493 152.949 102.819 1.00 78.33 243 ARG D C 1
ATOM 8365 O O . ARG D 2 243 ? 146.686 152.171 103.341 1.00 78.33 243 ARG D O 1
ATOM 8373 N N . GLU D 2 244 ? 148.615 153.330 103.436 1.00 74.78 244 GLU D N 1
ATOM 8374 C CA . GLU D 2 244 ? 148.817 153.008 104.845 1.00 74.78 244 GLU D CA 1
ATOM 8375 C C . GLU D 2 244 ? 147.742 153.662 105.702 1.00 74.78 244 GLU D C 1
ATOM 8376 O O . GLU D 2 244 ? 147.217 153.044 106.636 1.00 74.78 244 GLU D O 1
ATOM 8382 N N . ALA D 2 245 ? 147.399 154.909 105.394 1.00 71.94 245 ALA D N 1
ATOM 8383 C CA . ALA D 2 245 ? 146.241 155.539 106.003 1.00 71.94 245 ALA D CA 1
ATOM 8384 C C . ALA D 2 245 ? 144.972 154.814 105.571 1.00 71.94 245 ALA D C 1
ATOM 8385 O O . ALA D 2 245 ? 144.897 154.236 104.484 1.00 71.94 245 ALA D O 1
ATOM 8387 N N . GLY D 2 246 ? 143.968 154.841 106.439 1.00 62.22 246 GLY D N 1
ATOM 8388 C CA . GLY D 2 246 ? 142.776 154.050 106.231 1.00 62.22 246 GLY D CA 1
ATOM 8389 C C . GLY D 2 246 ? 142.767 152.724 106.953 1.00 62.22 246 GLY D C 1
ATOM 8390 O O . GLY D 2 246 ? 141.853 151.921 106.727 1.00 62.22 246 GLY D O 1
ATOM 8391 N N . ARG D 2 247 ? 143.757 152.465 107.803 1.00 49.04 247 ARG D N 1
ATOM 8392 C CA . ARG D 2 247 ? 143.763 151.281 108.646 1.00 49.04 247 ARG D CA 1
ATOM 8393 C C . ARG D 2 247 ? 142.541 151.300 109.563 1.00 49.04 247 ARG D C 1
ATOM 8394 O O . ARG D 2 247 ? 141.936 152.348 109.807 1.00 49.04 247 ARG D O 1
ATOM 8402 N N . ILE D 2 248 ? 142.168 150.122 110.058 1.00 42.08 248 ILE D N 1
ATOM 8403 C CA . ILE D 2 248 ? 140.968 149.986 110.881 1.00 42.08 248 ILE D CA 1
ATOM 8404 C C . ILE D 2 248 ? 141.082 150.913 112.087 1.00 42.08 248 ILE D C 1
ATOM 8405 O O . ILE D 2 248 ? 142.051 150.828 112.856 1.00 42.08 248 ILE D O 1
ATOM 8410 N N . PRO D 2 249 ? 140.133 151.829 112.274 1.00 32.78 249 PRO D N 1
ATOM 8411 C CA . PRO D 2 249 ? 140.265 152.821 113.347 1.00 32.78 249 PRO D CA 1
ATOM 8412 C C . PRO D 2 249 ? 139.767 152.303 114.684 1.00 32.78 249 PRO D C 1
ATOM 8413 O O . PRO D 2 249 ? 138.854 151.473 114.736 1.00 32.78 249 PRO D O 1
ATOM 8417 N N . ARG D 2 250 ? 140.365 152.784 115.771 1.00 23.19 250 ARG D N 1
ATOM 8418 C CA . ARG D 2 250 ? 139.910 152.398 117.098 1.00 23.19 250 ARG D CA 1
ATOM 8419 C C . ARG D 2 250 ? 138.545 153.009 117.385 1.00 23.19 250 ARG D C 1
ATOM 8420 O O . ARG D 2 250 ? 138.286 154.172 117.065 1.00 23.19 250 ARG D O 1
ATOM 8428 N N . THR D 2 251 ? 137.667 152.215 117.988 1.00 21.09 251 THR D N 1
ATOM 8429 C CA . THR D 2 251 ? 136.327 152.651 118.351 1.00 21.09 251 THR D CA 1
ATOM 8430 C C . THR D 2 251 ? 136.212 152.717 119.866 1.00 21.09 251 THR D C 1
ATOM 8431 O O . THR D 2 251 ? 136.537 151.749 120.560 1.00 21.09 251 THR D O 1
ATOM 8435 N N . ILE D 2 252 ? 135.749 153.855 120.371 1.00 14.53 252 ILE D N 1
ATOM 8436 C CA . ILE D 2 252 ? 135.524 154.056 121.797 1.00 14.53 252 ILE D CA 1
ATOM 8437 C C . ILE D 2 252 ? 134.023 154.192 122.020 1.00 14.53 252 ILE D C 1
ATOM 8438 O O . ILE D 2 252 ? 133.342 154.940 121.308 1.00 14.53 252 ILE D O 1
ATOM 8443 N N . GLU D 2 253 ? 133.502 153.435 122.979 1.00 15.95 253 GLU D N 1
ATOM 8444 C CA . GLU D 2 253 ? 132.071 153.442 123.241 1.00 15.95 253 GLU D CA 1
ATOM 8445 C C . GLU D 2 253 ? 131.660 154.769 123.869 1.00 15.95 253 GLU D C 1
ATOM 8446 O O . GLU D 2 253 ? 132.462 155.435 124.527 1.00 15.95 253 GLU D O 1
ATOM 8452 N N . CYS D 2 254 ? 130.412 155.169 123.640 1.00 12.52 254 CYS D N 1
ATOM 8453 C CA . CYS D 2 254 ? 129.890 156.428 124.151 1.00 12.52 254 CYS D CA 1
ATOM 8454 C C . CYS D 2 254 ? 128.587 156.165 124.889 1.00 12.52 254 CYS D C 1
ATOM 8455 O O . CYS D 2 254 ? 127.651 155.597 124.319 1.00 12.52 254 CYS D O 1
ATOM 8458 N N . GLU D 2 255 ? 128.524 156.585 126.146 1.00 12.65 255 GLU D N 1
ATOM 8459 C CA . GLU D 2 255 ? 127.314 156.479 126.945 1.00 12.65 255 GLU D CA 1
ATOM 8460 C C . GLU D 2 255 ? 126.630 157.835 126.999 1.00 12.65 255 GLU D C 1
ATOM 8461 O O . GLU D 2 255 ? 127.234 158.823 127.429 1.00 12.65 255 GLU D O 1
ATOM 8467 N N . LEU D 2 256 ? 125.380 157.877 126.556 1.00 9.20 256 LEU D N 1
ATOM 8468 C CA . LEU D 2 256 ? 124.576 159.087 126.567 1.00 9.20 256 LEU D CA 1
ATOM 8469 C C . LEU D 2 256 ? 123.463 158.944 127.592 1.00 9.20 256 LEU D C 1
ATOM 8470 O O . LEU D 2 256 ? 123.125 157.835 128.014 1.00 9.20 256 LEU D O 1
ATOM 8475 N N . VAL D 2 257 ? 122.901 160.077 128.003 1.00 13.16 257 VAL D N 1
ATOM 8476 C CA . VAL D 2 257 ? 121.872 160.090 129.030 1.00 13.16 257 VAL D CA 1
ATOM 8477 C C . VAL D 2 257 ? 121.005 161.332 128.869 1.00 13.16 257 VAL D C 1
ATOM 8478 O O . VAL D 2 257 ? 121.449 162.371 128.376 1.00 13.16 257 VAL D O 1
ATOM 8482 N N . GLN D 2 258 ? 119.745 161.194 129.271 1.00 15.55 258 GLN D N 1
ATOM 8483 C CA . GLN D 2 258 ? 118.766 162.287 129.336 1.00 15.55 258 GLN D CA 1
ATOM 8484 C C . GLN D 2 258 ? 118.574 162.828 127.919 1.00 15.55 258 GLN D C 1
ATOM 8485 O O . GLN D 2 258 ? 118.295 162.035 127.006 1.00 15.55 258 GLN D O 1
ATOM 8491 N N . ASP D 2 259 ? 118.715 164.135 127.680 1.00 16.93 259 ASP D N 1
ATOM 8492 C CA . ASP D 2 259 ? 118.327 164.707 126.393 1.00 16.93 259 ASP D CA 1
ATOM 8493 C C . ASP D 2 259 ? 119.217 164.212 125.263 1.00 16.93 259 ASP D C 1
ATOM 8494 O O . ASP D 2 259 ? 118.796 164.181 124.101 1.00 16.93 259 ASP D O 1
ATOM 8499 N N . LEU D 2 260 ? 120.453 163.826 125.579 1.00 13.37 260 LEU D N 1
ATOM 8500 C CA . LEU D 2 260 ? 121.391 163.423 124.538 1.00 13.37 260 LEU D CA 1
ATOM 8501 C C . LEU D 2 260 ? 120.926 162.183 123.789 1.00 13.37 260 LEU D C 1
ATOM 8502 O O . LEU D 2 260 ? 121.381 161.946 122.666 1.00 13.37 260 LEU D O 1
ATOM 8507 N N . VAL D 2 261 ? 120.025 161.395 124.377 1.00 12.71 261 VAL D N 1
ATOM 8508 C CA . VAL D 2 261 ? 119.544 160.194 123.711 1.00 12.71 261 VAL D CA 1
ATOM 8509 C C . VAL D 2 261 ? 118.788 160.583 122.449 1.00 12.71 261 VAL D C 1
ATOM 8510 O O . VAL D 2 261 ? 118.008 161.543 122.444 1.00 12.71 261 VAL D O 1
ATOM 8514 N N . ASP D 2 262 ? 119.043 159.850 121.365 1.00 16.39 262 ASP D N 1
ATOM 8515 C CA . ASP D 2 262 ? 118.531 160.042 120.007 1.00 16.39 262 ASP D CA 1
ATOM 8516 C C . ASP D 2 262 ? 119.188 161.220 119.296 1.00 16.39 262 ASP D C 1
ATOM 8517 O O . ASP D 2 262 ? 118.904 161.428 118.110 1.00 16.39 262 ASP D O 1
ATOM 8522 N N . SER D 2 263 ? 120.047 161.995 119.961 1.00 14.93 263 SER D N 1
ATOM 8523 C CA . SER D 2 263 ? 120.711 163.099 119.274 1.00 14.93 263 SER D CA 1
ATOM 8524 C C . SER D 2 263 ? 121.648 162.588 118.185 1.00 14.93 263 SER D C 1
ATOM 8525 O O . SER D 2 263 ? 121.708 163.162 117.091 1.00 14.93 263 SER D O 1
ATOM 8528 N N . CYS D 2 264 ? 122.380 161.512 118.459 1.00 20.58 264 CYS D N 1
ATOM 8529 C CA . CYS D 2 264 ? 123.261 160.934 117.455 1.00 20.58 264 CYS D CA 1
ATOM 8530 C C . CYS D 2 264 ? 122.470 160.098 116.459 1.00 20.58 264 CYS D C 1
ATOM 8531 O O . CYS D 2 264 ? 121.482 159.448 116.812 1.00 20.58 264 CYS D O 1
ATOM 8534 N N . VAL D 2 265 ? 122.913 160.120 115.206 1.00 28.49 265 VAL D N 1
ATOM 8535 C CA . VAL D 2 265 ? 122.332 159.322 114.135 1.00 28.49 265 VAL D CA 1
ATOM 8536 C C . VAL D 2 265 ? 123.473 158.596 113.433 1.00 28.49 265 VAL D C 1
ATOM 8537 O O . VAL D 2 265 ? 124.516 159.203 113.183 1.00 28.49 265 VAL D O 1
ATOM 8541 N N . PRO D 2 266 ? 123.346 157.298 113.147 1.00 27.88 266 PRO D N 1
ATOM 8542 C CA . PRO D 2 266 ? 124.468 156.563 112.548 1.00 27.88 266 PRO D CA 1
ATOM 8543 C C . PRO D 2 266 ? 124.867 157.131 111.194 1.00 27.88 266 PRO D C 1
ATOM 8544 O O . PRO D 2 266 ? 124.027 157.594 110.419 1.00 27.88 266 PRO D O 1
ATOM 8548 N N . GLY D 2 267 ? 126.168 157.087 110.916 1.00 24.58 267 GLY D N 1
ATOM 8549 C CA . GLY D 2 267 ? 126.709 157.645 109.694 1.00 24.58 267 GLY D CA 1
ATOM 8550 C C . GLY D 2 267 ? 126.981 159.131 109.732 1.00 24.58 267 GLY D C 1
ATOM 8551 O O . GLY D 2 267 ? 127.274 159.717 108.684 1.00 24.58 267 GLY D O 1
ATOM 8552 N N . ASP D 2 268 ? 126.897 159.759 110.901 1.00 20.42 268 ASP D N 1
ATOM 8553 C CA . ASP D 2 268 ? 127.045 161.201 111.046 1.00 20.42 268 ASP D CA 1
ATOM 8554 C C . ASP D 2 268 ? 128.168 161.486 112.034 1.00 20.42 268 ASP D C 1
ATOM 8555 O O . ASP D 2 268 ? 128.235 160.865 113.099 1.00 20.42 268 ASP D O 1
ATOM 8560 N N . VAL D 2 269 ? 129.045 162.426 111.679 1.00 17.47 269 VAL D N 1
ATOM 8561 C CA . VAL D 2 269 ? 130.177 162.756 112.537 1.00 17.47 269 VAL D CA 1
ATOM 8562 C C . VAL D 2 269 ? 129.712 163.657 113.674 1.00 17.47 269 VAL D C 1
ATOM 8563 O O . VAL D 2 269 ? 129.042 164.675 113.457 1.00 17.47 269 VAL D O 1
ATOM 8567 N N . VAL D 2 270 ? 130.046 163.271 114.903 1.00 14.15 270 VAL D N 1
ATOM 8568 C CA . VAL D 2 270 ? 129.580 163.953 116.104 1.00 14.15 270 VAL D CA 1
ATOM 8569 C C . VAL D 2 270 ? 130.774 164.257 116.999 1.00 14.15 270 VAL D C 1
ATOM 8570 O O . VAL D 2 270 ? 131.625 163.391 117.228 1.00 14.15 270 VAL D O 1
ATOM 8574 N N . THR D 2 271 ? 130.838 165.492 117.493 1.00 11.99 271 THR D N 1
ATOM 8575 C CA . THR D 2 271 ? 131.916 165.940 118.375 1.00 11.99 271 THR D CA 1
ATOM 8576 C C . THR D 2 271 ? 131.475 165.706 119.814 1.00 11.99 271 THR D C 1
ATOM 8577 O O . THR D 2 271 ? 130.938 166.593 120.477 1.00 11.99 271 THR D O 1
ATOM 8581 N N . ILE D 2 272 ? 131.711 164.495 120.305 1.00 9.51 272 ILE D N 1
ATOM 8582 C CA . ILE D 2 272 ? 131.216 164.071 121.610 1.00 9.51 272 ILE D CA 1
ATOM 8583 C C . ILE D 2 272 ? 132.209 164.512 122.677 1.00 9.51 272 ILE D C 1
ATOM 8584 O O . ILE D 2 272 ? 133.219 163.846 122.909 1.00 9.51 272 ILE D O 1
ATOM 8589 N N . THR D 2 273 ? 131.912 165.622 123.344 1.00 13.63 273 THR D N 1
ATOM 8590 C CA . THR D 2 273 ? 132.784 166.184 124.368 1.00 13.63 273 THR D CA 1
ATOM 8591 C C . THR D 2 273 ? 132.207 165.841 125.735 1.00 13.63 273 THR D C 1
ATOM 8592 O O . THR D 2 273 ? 131.185 166.404 126.139 1.00 13.63 273 THR D O 1
ATOM 8596 N N . GLY D 2 274 ? 132.863 164.935 126.453 1.00 13.50 274 GLY D N 1
ATOM 8597 C CA . GLY D 2 274 ? 132.347 164.522 127.744 1.00 13.50 274 GLY D CA 1
ATOM 8598 C C . GLY D 2 274 ? 133.384 163.819 128.587 1.00 13.50 274 GLY D C 1
ATOM 8599 O O . GLY D 2 274 ? 134.462 163.452 128.111 1.00 13.50 274 GLY D O 1
ATOM 8600 N N . VAL D 2 275 ? 133.044 163.649 129.865 1.00 13.23 275 VAL D N 1
ATOM 8601 C CA . VAL D 2 275 ? 133.889 162.890 130.775 1.00 13.23 275 VAL D CA 1
ATOM 8602 C C . VAL D 2 275 ? 133.963 161.445 130.302 1.00 13.23 275 VAL D C 1
ATOM 8603 O O . VAL D 2 275 ? 133.002 160.908 129.736 1.00 13.23 275 VAL D O 1
ATOM 8607 N N . VAL D 2 276 ? 135.115 160.810 130.512 1.00 15.13 276 VAL D N 1
ATOM 8608 C CA . VAL D 2 276 ? 135.375 159.457 130.032 1.00 15.13 276 VAL D CA 1
ATOM 8609 C C . VAL D 2 276 ? 135.640 158.553 131.231 1.00 15.13 276 VAL D C 1
ATOM 8610 O O . VAL D 2 276 ? 136.306 158.960 132.190 1.00 15.13 276 VAL D O 1
ATOM 8614 N N . LYS D 2 277 ? 135.095 157.337 131.185 1.00 20.54 277 LYS D N 1
ATOM 8615 C CA . LYS D 2 277 ? 135.185 156.381 132.280 1.00 20.54 277 LYS D CA 1
ATOM 8616 C C . LYS D 2 277 ? 135.451 154.986 131.729 1.00 20.54 277 LYS D C 1
ATOM 8617 O O . LYS D 2 277 ? 135.302 154.728 130.532 1.00 20.54 277 LYS D O 1
ATOM 8623 N N . VAL D 2 278 ? 135.860 154.079 132.620 1.00 18.65 278 VAL D N 1
ATOM 8624 C CA . VAL D 2 278 ? 136.115 152.701 132.217 1.00 18.65 278 VAL D CA 1
ATOM 8625 C C . VAL D 2 278 ? 134.850 151.863 132.368 1.00 18.65 278 VAL D C 1
ATOM 8626 O O . VAL D 2 278 ? 133.961 152.169 133.172 1.00 18.65 278 VAL D O 1
ATOM 8630 N N . SER D 2 279 ? 134.774 150.783 131.590 1.00 19.25 279 SER D N 1
ATOM 8631 C CA . SER D 2 279 ? 133.622 149.882 131.585 1.00 19.25 279 SER D CA 1
ATOM 8632 C C . SER D 2 279 ? 134.000 148.601 132.320 1.00 19.25 279 SER D C 1
ATOM 8633 O O . SER D 2 279 ? 134.751 147.773 131.799 1.00 19.25 279 SER D O 1
ATOM 8636 N N . SER D 2 280 ? 133.469 148.437 133.534 1.00 25.82 280 SER D N 1
ATOM 8637 C CA . SER D 2 280 ? 133.771 147.243 134.316 1.00 25.82 280 SER D CA 1
ATOM 8638 C C . SER D 2 280 ? 133.232 145.988 133.644 1.00 25.82 280 SER D C 1
ATOM 8639 O O . SER D 2 280 ? 133.915 144.958 133.598 1.00 25.82 280 SER D O 1
ATOM 8642 N N . THR D 2 281 ? 132.005 146.051 133.121 1.00 26.66 281 THR D N 1
ATOM 8643 C CA . THR D 2 281 ? 131.421 144.886 132.463 1.00 26.66 281 THR D CA 1
ATOM 8644 C C . THR D 2 281 ? 132.207 144.507 131.214 1.00 26.66 281 THR D C 1
ATOM 8645 O O . THR D 2 281 ? 132.473 143.322 130.977 1.00 26.66 281 THR D O 1
ATOM 8649 N N . GLU D 2 282 ? 132.590 145.499 130.414 1.00 25.81 282 GLU D N 1
ATOM 8650 C CA . GLU D 2 282 ? 133.363 145.293 129.191 1.00 25.81 282 GLU D CA 1
ATOM 8651 C C . GLU D 2 282 ? 132.675 144.320 128.234 1.00 25.81 282 GLU D C 1
ATOM 8652 O O . GLU D 2 282 ? 132.923 143.114 128.266 1.00 25.81 282 GLU D O 1
ATOM 8658 N N . CYS D 2 293 ? 142.562 144.755 130.913 1.00 25.13 293 CYS D N 1
ATOM 8659 C CA . CYS D 2 293 ? 141.792 143.707 130.256 1.00 25.13 293 CYS D CA 1
ATOM 8660 C C . CYS D 2 293 ? 140.463 143.497 130.969 1.00 25.13 293 CYS D C 1
ATOM 8661 O O . CYS D 2 293 ? 139.594 142.770 130.487 1.00 25.13 293 CYS D O 1
ATOM 8664 N N . VAL D 2 294 ? 140.315 144.132 132.132 1.00 24.63 294 VAL D N 1
ATOM 8665 C CA . VAL D 2 294 ? 139.035 144.101 132.835 1.00 24.63 294 VAL D CA 1
ATOM 8666 C C . VAL D 2 294 ? 138.247 145.372 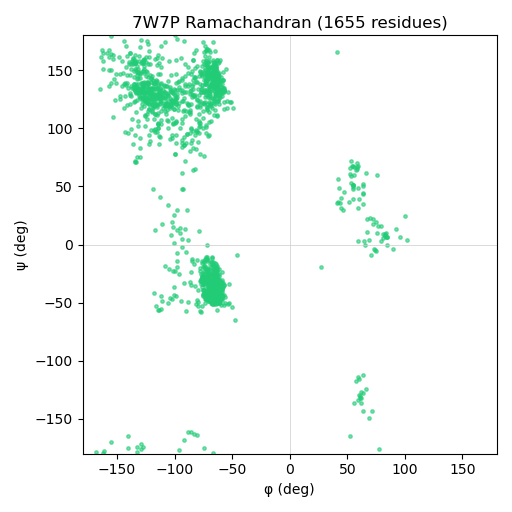132.543 1.00 24.63 294 VAL D C 1
ATOM 8667 O O . VAL D 2 294 ? 137.019 145.412 132.691 1.00 24.63 294 VAL D O 1
ATOM 8671 N N . PHE D 2 295 ? 138.932 146.415 132.082 1.00 20.72 295 PHE D N 1
ATOM 8672 C CA . PHE D 2 295 ? 138.305 147.698 131.816 1.00 20.72 295 PHE D CA 1
ATOM 8673 C C . PHE D 2 295 ? 138.625 148.148 130.399 1.00 20.72 295 PHE D C 1
ATOM 8674 O O . PHE D 2 295 ? 139.580 147.683 129.774 1.00 20.72 295 PHE D O 1
ATOM 8682 N N . LEU D 2 296 ? 137.792 149.051 129.891 1.00 14.34 296 LEU D N 1
ATOM 8683 C CA . LEU D 2 296 ? 138.029 149.721 128.624 1.00 14.34 296 LEU D CA 1
ATOM 8684 C C . LEU D 2 296 ? 137.276 151.045 128.646 1.00 14.34 296 LEU D C 1
ATOM 8685 O O . LEU D 2 296 ? 136.142 151.126 129.125 1.00 14.34 296 LEU D O 1
ATOM 8690 N N . LEU D 2 297 ? 137.919 152.087 128.124 1.00 15.85 297 LEU D N 1
ATOM 8691 C CA . LEU D 2 297 ? 137.414 153.448 128.256 1.00 15.85 297 LEU D CA 1
ATOM 8692 C C . LEU D 2 297 ? 136.157 153.644 127.422 1.00 15.85 297 LEU D C 1
ATOM 8693 O O . LEU D 2 297 ? 136.096 153.216 126.266 1.00 15.85 297 LEU D O 1
ATOM 8698 N N . TYR D 2 298 ? 135.158 154.297 128.011 1.00 15.74 298 TYR D N 1
ATOM 8699 C CA . TYR D 2 298 ? 134.050 154.857 127.256 1.00 15.74 298 TYR D CA 1
ATOM 8700 C C . TYR D 2 298 ? 133.791 156.257 127.781 1.00 15.74 298 TYR D C 1
ATOM 8701 O O . TYR D 2 298 ? 133.917 156.510 128.981 1.00 15.74 298 TYR D O 1
ATOM 8710 N N . ILE D 2 299 ? 133.423 157.163 126.885 1.00 13.42 299 ILE D N 1
ATOM 8711 C CA . ILE D 2 299 ? 133.172 158.553 127.240 1.00 13.42 299 ILE D CA 1
ATOM 8712 C C . ILE D 2 299 ? 131.702 158.708 127.608 1.00 13.42 299 ILE D C 1
ATOM 8713 O O . ILE D 2 299 ? 130.814 158.519 126.769 1.00 13.42 299 ILE D O 1
ATOM 8718 N N . GLU D 2 300 ? 131.444 159.035 128.873 1.00 15.24 300 GLU D N 1
ATOM 8719 C CA . GLU D 2 300 ? 130.096 159.342 129.337 1.00 15.24 300 GLU D CA 1
ATOM 8720 C C . GLU D 2 300 ? 129.715 160.701 128.774 1.00 15.24 300 GLU D C 1
ATOM 8721 O O . GLU D 2 300 ? 130.058 161.735 129.355 1.00 15.24 300 GLU D O 1
ATOM 8727 N N . ALA D 2 301 ? 129.012 160.701 127.645 1.00 9.58 301 ALA D N 1
ATOM 8728 C CA . ALA D 2 301 ? 128.840 161.919 126.866 1.00 9.58 301 ALA D CA 1
ATOM 8729 C C . ALA D 2 301 ? 128.214 163.027 127.700 1.00 9.58 301 ALA D C 1
ATOM 8730 O O . ALA D 2 301 ? 127.230 162.814 128.411 1.00 9.58 301 ALA D O 1
ATOM 8732 N N . ASN D 2 302 ? 128.808 164.214 127.621 1.00 15.07 302 ASN D N 1
ATOM 8733 C CA . ASN D 2 302 ? 128.242 165.403 128.240 1.00 15.07 302 ASN D CA 1
ATOM 8734 C C . ASN D 2 302 ? 127.517 166.287 127.242 1.00 15.07 302 ASN D C 1
ATOM 8735 O O . ASN D 2 302 ? 126.497 166.886 127.584 1.00 15.07 302 ASN D O 1
ATOM 8740 N N . SER D 2 303 ? 128.024 166.392 126.017 1.00 14.10 303 SER D N 1
ATOM 8741 C CA . SER D 2 303 ? 127.339 167.111 124.955 1.00 14.10 303 SER D CA 1
ATOM 8742 C C . SER D 2 303 ? 127.753 166.529 123.613 1.00 14.10 303 SER D C 1
ATOM 8743 O O . SER D 2 303 ? 128.909 166.150 123.414 1.00 14.10 303 SER D O 1
ATOM 8746 N N . VAL D 2 304 ? 126.797 166.460 122.695 1.00 9.93 304 VAL D N 1
ATOM 8747 C CA . VAL D 2 304 ? 127.024 165.938 121.355 1.00 9.93 304 VAL D CA 1
ATOM 8748 C C . VAL D 2 304 ? 126.581 166.988 120.351 1.00 9.93 304 VAL D C 1
ATOM 8749 O O . VAL D 2 304 ? 125.418 167.408 120.357 1.00 9.93 304 VAL D O 1
ATOM 8753 N N . SER D 2 305 ? 127.499 167.405 119.487 1.00 11.94 305 SER D N 1
ATOM 8754 C CA . SER D 2 305 ? 127.212 168.386 118.453 1.00 11.94 305 SER D CA 1
ATOM 8755 C C . SER D 2 305 ? 127.142 167.686 117.106 1.00 11.94 305 SER D C 1
ATOM 8756 O O . SER D 2 305 ? 128.121 167.073 116.668 1.00 11.94 305 SER D O 1
ATOM 8759 N N . ASN D 2 306 ? 125.988 167.780 116.454 1.00 16.49 306 ASN D N 1
ATOM 8760 C CA . ASN D 2 306 ? 125.811 167.148 115.156 1.00 16.49 306 ASN D CA 1
ATOM 8761 C C . ASN D 2 306 ? 126.576 167.912 114.084 1.00 16.49 306 ASN D C 1
ATOM 8762 O O . ASN D 2 306 ? 126.898 169.093 114.239 1.00 16.49 306 ASN D O 1
ATOM 8767 N N . SER D 2 307 ? 126.879 167.216 112.986 1.00 21.22 307 SER D N 1
ATOM 8768 C CA . SER D 2 307 ? 127.580 167.857 111.879 1.00 21.22 307 SER D CA 1
ATOM 8769 C C . SER D 2 307 ? 126.748 168.981 111.277 1.00 21.22 307 SER D C 1
ATOM 8770 O O . SER D 2 307 ? 127.277 170.050 110.949 1.00 21.22 307 SER D O 1
ATOM 8773 N N . LYS D 2 308 ? 125.446 168.761 111.127 1.00 26.62 308 LYS D N 1
ATOM 8774 C CA . LYS D 2 308 ? 124.556 169.759 110.551 1.00 26.62 308 LYS D CA 1
ATOM 8775 C C . LYS D 2 308 ? 123.934 170.632 111.636 1.00 26.62 308 LYS D C 1
ATOM 8776 O O . LYS D 2 308 ? 122.880 171.235 111.438 1.00 26.62 308 LYS D O 1
ATOM 8783 N N . ALA E 1 2 ? 166.852 138.574 144.462 1.00 45.47 2 ALA E N 1
ATOM 8784 C CA . ALA E 1 2 ? 167.510 138.820 145.740 1.00 45.47 2 ALA E CA 1
ATOM 8785 C C . ALA E 1 2 ? 168.531 139.947 145.620 1.00 45.47 2 ALA E C 1
ATOM 8786 O O . ALA E 1 2 ? 169.699 139.708 145.315 1.00 45.47 2 ALA E O 1
ATOM 8788 N N . LEU E 1 3 ? 168.083 141.176 145.866 1.00 49.17 3 LEU E N 1
ATOM 8789 C CA . LEU E 1 3 ? 168.929 142.359 145.781 1.00 49.17 3 LEU E CA 1
ATOM 8790 C C . LEU E 1 3 ? 169.048 143.005 147.152 1.00 49.17 3 LEU E C 1
ATOM 8791 O O . LEU E 1 3 ? 168.045 143.176 147.853 1.00 49.17 3 LEU E O 1
ATOM 8796 N N . ARG E 1 4 ? 170.274 143.356 147.530 1.00 58.06 4 ARG E N 1
ATOM 8797 C CA . ARG E 1 4 ? 170.502 144.066 148.777 1.00 58.06 4 ARG E CA 1
ATOM 8798 C C . ARG E 1 4 ? 170.241 145.561 148.586 1.00 58.06 4 ARG E C 1
ATOM 8799 O O . ARG E 1 4 ? 170.398 146.111 147.493 1.00 58.06 4 ARG E O 1
ATOM 8807 N N . ALA E 1 5 ? 169.838 146.220 149.678 1.00 62.42 5 ALA E N 1
ATOM 8808 C CA . ALA E 1 5 ? 169.477 147.633 149.604 1.00 62.42 5 ALA E CA 1
ATOM 8809 C C . ALA E 1 5 ? 170.656 148.491 149.160 1.00 62.42 5 ALA E C 1
ATOM 8810 O O . ALA E 1 5 ? 170.500 149.390 148.325 1.00 62.42 5 ALA E O 1
ATOM 8812 N N . ASP E 1 6 ? 171.844 148.230 149.711 1.00 63.78 6 ASP E N 1
ATOM 8813 C CA . ASP E 1 6 ? 173.032 148.961 149.281 1.00 63.78 6 ASP E CA 1
ATOM 8814 C C . ASP E 1 6 ? 173.349 148.682 147.817 1.00 63.78 6 ASP E C 1
ATOM 8815 O O . ASP E 1 6 ? 173.738 149.589 147.072 1.00 63.78 6 ASP E O 1
ATOM 8820 N N . GLN E 1 7 ? 173.197 147.427 147.390 1.00 60.98 7 GLN E N 1
ATOM 8821 C CA . GLN E 1 7 ? 173.435 147.085 145.992 1.00 60.98 7 GLN E CA 1
ATOM 8822 C C . GLN E 1 7 ? 172.434 147.788 145.082 1.00 60.98 7 GLN E C 1
ATOM 8823 O O . GLN E 1 7 ? 172.794 148.274 144.001 1.00 60.98 7 GLN E O 1
ATOM 8829 N N . VAL E 1 8 ? 171.170 147.851 145.510 1.00 59.44 8 VAL E N 1
ATOM 8830 C CA . VAL E 1 8 ? 170.156 148.596 144.770 1.00 59.44 8 VAL E CA 1
ATOM 8831 C C . VAL E 1 8 ? 170.554 150.060 144.653 1.00 59.44 8 VAL E C 1
ATOM 8832 O O . VAL E 1 8 ? 170.423 150.673 143.585 1.00 59.44 8 VAL E O 1
ATOM 8836 N N . SER E 1 9 ? 171.042 150.644 145.750 1.00 61.67 9 SER E N 1
ATOM 8837 C CA . SER E 1 9 ? 171.477 152.036 145.719 1.00 61.67 9 SER E CA 1
ATOM 8838 C C . SER E 1 9 ? 172.630 152.232 144.743 1.00 61.67 9 SER E C 1
ATOM 8839 O O . SER E 1 9 ? 172.668 153.223 144.005 1.00 61.67 9 SER E O 1
ATOM 8842 N N . LEU E 1 10 ? 173.581 151.295 144.728 1.00 63.33 10 LEU E N 1
ATOM 8843 C CA . LEU E 1 10 ? 174.709 151.400 143.805 1.00 63.33 10 LEU E CA 1
ATOM 8844 C C . LEU E 1 10 ? 174.247 151.348 142.353 1.00 63.33 10 LEU E C 1
ATOM 8845 O O . LEU E 1 10 ? 174.666 152.173 141.527 1.00 63.33 10 LEU E O 1
ATOM 8850 N N . ILE E 1 11 ? 173.378 150.387 142.023 1.00 57.11 11 ILE E N 1
ATOM 8851 C CA . ILE E 1 11 ? 172.879 150.280 140.653 1.00 57.11 11 ILE E CA 1
ATOM 8852 C C . ILE E 1 11 ? 172.118 151.541 140.264 1.00 57.11 11 ILE E C 1
ATOM 8853 O O . ILE E 1 11 ? 172.281 152.065 139.153 1.00 57.11 11 ILE E O 1
ATOM 8858 N N . GLY E 1 12 ? 171.275 152.045 141.167 1.00 57.17 12 GLY E N 1
ATOM 8859 C CA . GLY E 1 12 ? 170.527 153.254 140.871 1.00 57.17 12 GLY E CA 1
ATOM 8860 C C . GLY E 1 12 ? 171.423 154.455 140.645 1.00 57.17 12 GLY E C 1
ATOM 8861 O O . GLY E 1 12 ? 171.191 155.247 139.731 1.00 57.17 12 GLY E O 1
ATOM 8862 N N . GLN E 1 13 ? 172.464 154.601 141.467 1.00 56.26 13 GLN E N 1
ATOM 8863 C CA . GLN E 1 13 ? 173.384 155.723 141.307 1.00 56.26 13 GLN E CA 1
ATOM 8864 C C . GLN E 1 13 ? 174.122 155.644 139.976 1.00 56.26 13 GLN E C 1
ATOM 8865 O O . GLN E 1 13 ? 174.259 156.650 139.266 1.00 56.26 13 GLN E O 1
ATOM 8871 N N . VAL E 1 14 ? 174.603 154.450 139.617 1.00 55.28 14 VAL E N 1
ATOM 8872 C CA . VAL E 1 14 ? 175.323 154.301 138.354 1.00 55.28 14 VAL E CA 1
ATOM 8873 C C . VAL E 1 14 ? 174.403 154.594 137.175 1.00 55.28 14 VAL E C 1
ATOM 8874 O O . VAL E 1 14 ? 174.791 155.284 136.220 1.00 55.28 14 VAL E O 1
ATOM 8878 N N . PHE E 1 15 ? 173.172 154.075 137.218 1.00 51.13 15 PHE E N 1
ATOM 8879 C CA . PHE E 1 15 ? 172.234 154.324 136.129 1.00 51.13 15 PHE E CA 1
ATOM 8880 C C . PHE E 1 15 ? 171.888 155.804 136.031 1.00 51.13 15 PHE E C 1
ATOM 8881 O O . PHE E 1 15 ? 171.779 156.351 134.927 1.00 51.13 15 PHE E O 1
ATOM 8889 N N . GLU E 1 16 ? 171.705 156.467 137.176 1.00 54.21 16 GLU E N 1
ATOM 8890 C CA . GLU E 1 16 ? 171.449 157.902 137.179 1.00 54.21 16 GLU E CA 1
ATOM 8891 C C . GLU E 1 16 ? 172.587 158.661 136.514 1.00 54.21 16 GLU E C 1
ATOM 8892 O O . GLU E 1 16 ? 172.356 159.536 135.672 1.00 54.21 16 GLU E O 1
ATOM 8898 N N . SER E 1 17 ? 173.827 158.345 136.894 1.00 55.43 17 SER E N 1
ATOM 8899 C CA . SER E 1 17 ? 174.970 159.045 136.317 1.00 55.43 17 SER E CA 1
ATOM 8900 C C . SER E 1 17 ? 175.042 158.832 134.811 1.00 55.43 17 SER E C 1
ATOM 8901 O O . SER E 1 17 ? 175.217 159.793 134.046 1.00 55.43 17 SER E O 1
ATOM 8904 N N . TYR E 1 18 ? 174.882 157.583 134.363 1.00 55.89 18 TYR E N 1
ATOM 8905 C CA . TYR E 1 18 ? 174.935 157.313 132.930 1.00 55.89 18 TYR E CA 1
ATOM 8906 C C . TYR E 1 18 ? 173.831 158.039 132.176 1.00 55.89 18 TYR E C 1
ATOM 8907 O O . TYR E 1 18 ? 174.076 158.612 131.109 1.00 55.89 18 TYR E O 1
ATOM 8916 N N . LEU E 1 19 ? 172.607 158.023 132.703 1.00 53.88 19 LEU E N 1
ATOM 8917 C CA . LEU E 1 19 ? 171.502 158.607 131.954 1.00 53.88 19 LEU E CA 1
ATOM 8918 C C . LEU E 1 19 ? 171.579 160.128 131.962 1.00 53.88 19 LEU E C 1
ATOM 8919 O O . LEU E 1 19 ? 171.167 160.781 130.996 1.00 53.88 19 LEU E O 1
ATOM 8924 N N . LEU E 1 20 ? 172.107 160.712 133.040 1.00 55.50 20 LEU E N 1
ATOM 8925 C CA . LEU E 1 20 ? 172.339 162.152 133.056 1.00 55.50 20 LEU E CA 1
ATOM 8926 C C . LEU E 1 20 ? 173.400 162.543 132.035 1.00 55.50 20 LEU E C 1
ATOM 8927 O O . LEU E 1 20 ? 173.249 163.538 131.317 1.00 55.50 20 LEU E O 1
ATOM 8932 N N . GLN E 1 21 ? 174.484 161.767 131.951 1.00 59.34 21 GLN E N 1
ATOM 8933 C CA . GLN E 1 21 ? 175.549 162.120 131.018 1.00 59.34 21 GLN E CA 1
ATOM 8934 C C . GLN E 1 21 ? 175.174 161.769 129.581 1.00 59.34 21 GLN E C 1
ATOM 8935 O O . GLN E 1 21 ? 175.806 162.253 128.635 1.00 59.34 21 GLN E O 1
ATOM 8941 N N . HIS E 1 22 ? 174.149 160.934 129.395 1.00 56.11 22 HIS E N 1
ATOM 8942 C CA . HIS E 1 22 ? 173.856 160.425 128.058 1.00 56.11 22 HIS E CA 1
ATOM 8943 C C . HIS E 1 22 ? 172.616 161.079 127.457 1.00 56.11 22 HIS E C 1
ATOM 8944 O O . HIS E 1 22 ? 172.657 161.566 126.321 1.00 56.11 22 HIS E O 1
ATOM 8951 N N . HIS E 1 23 ? 171.508 161.100 128.194 1.00 52.16 23 HIS E N 1
ATOM 8952 C CA . HIS E 1 23 ? 170.211 161.501 127.659 1.00 52.16 23 HIS E CA 1
ATOM 8953 C C . HIS E 1 23 ? 169.729 162.811 128.271 1.00 52.16 23 HIS E C 1
ATOM 8954 O O . HIS E 1 23 ? 168.547 162.973 128.580 1.00 52.16 23 HIS E O 1
ATOM 8961 N N . ARG E 1 24 ? 170.643 163.767 128.449 1.00 58.04 24 ARG E N 1
ATOM 8962 C CA . ARG E 1 24 ? 170.260 165.069 128.988 1.00 58.04 24 ARG E CA 1
ATOM 8963 C C . ARG E 1 24 ? 169.279 165.784 128.066 1.00 58.04 24 ARG E C 1
ATOM 8964 O O . ARG E 1 24 ? 168.223 166.255 128.510 1.00 58.04 24 ARG E O 1
ATOM 8972 N N . ASP E 1 25 ? 169.604 165.862 126.774 1.00 60.94 25 ASP E N 1
ATOM 8973 C CA . ASP E 1 25 ? 168.686 166.468 125.816 1.00 60.94 25 ASP E CA 1
ATOM 8974 C C . ASP E 1 25 ? 167.387 165.678 125.730 1.00 60.94 25 ASP E C 1
ATOM 8975 O O . ASP E 1 25 ? 166.299 166.260 125.649 1.00 60.94 25 ASP E O 1
ATOM 8980 N N . ASP E 1 26 ? 167.483 164.347 125.746 1.00 59.62 26 ASP E N 1
ATOM 8981 C CA . ASP E 1 26 ? 166.287 163.517 125.665 1.00 59.62 26 ASP E CA 1
ATOM 8982 C C . ASP E 1 26 ? 165.393 163.698 126.886 1.00 59.62 26 ASP E C 1
ATOM 8983 O O . ASP E 1 26 ? 164.170 163.797 126.751 1.00 59.62 26 ASP E O 1
ATOM 8988 N N . ILE E 1 27 ? 165.976 163.749 128.087 1.00 55.18 27 ILE E N 1
ATOM 8989 C CA . ILE E 1 27 ? 165.153 163.919 129.283 1.00 55.18 27 ILE E CA 1
ATOM 8990 C C . ILE E 1 27 ? 164.553 165.324 129.331 1.00 55.18 27 ILE E C 1
ATOM 8991 O O . ILE E 1 27 ? 163.416 165.511 129.784 1.00 55.18 27 ILE E O 1
ATOM 8996 N N . LEU E 1 28 ? 165.292 166.331 128.853 1.00 58.50 28 LEU E N 1
ATOM 8997 C CA . LEU E 1 28 ? 164.712 167.667 128.745 1.00 58.50 28 LEU E CA 1
ATOM 8998 C C . LEU E 1 28 ? 163.520 167.672 127.792 1.00 58.50 28 LEU E C 1
ATOM 8999 O O . LEU E 1 28 ? 162.454 168.215 128.114 1.00 58.50 28 LEU E O 1
ATOM 9004 N N . GLY E 1 29 ? 163.678 167.052 126.621 1.00 56.46 29 GLY E N 1
ATOM 9005 C CA . GLY E 1 29 ? 162.568 166.958 125.687 1.00 56.46 29 GLY E CA 1
ATOM 9006 C C . GLY E 1 29 ? 161.393 166.191 126.260 1.00 56.46 29 GLY E C 1
ATOM 9007 O O . GLY E 1 29 ? 160.237 166.496 125.963 1.00 56.46 29 GLY E O 1
ATOM 9008 N N . ILE E 1 30 ? 161.673 165.178 127.080 1.00 57.67 30 ILE E N 1
ATOM 9009 C CA . ILE E 1 30 ? 160.609 164.442 127.756 1.00 57.67 30 ILE E CA 1
ATOM 9010 C C . ILE E 1 30 ? 159.848 165.357 128.704 1.00 57.67 30 ILE E C 1
ATOM 9011 O O . ILE E 1 30 ? 158.611 165.343 128.748 1.00 57.67 30 ILE E O 1
ATOM 9016 N N . LEU E 1 31 ? 160.572 166.172 129.473 1.00 60.36 31 LEU E N 1
ATOM 9017 C CA . LEU E 1 31 ? 159.908 167.086 130.398 1.00 60.36 31 LEU E CA 1
ATOM 9018 C C . LEU E 1 31 ? 159.219 168.229 129.658 1.00 60.36 31 LEU E C 1
ATOM 9019 O O . LEU E 1 31 ? 158.432 168.973 130.255 1.00 60.36 31 LEU E O 1
ATOM 9024 N N . ARG E 1 32 ? 159.510 168.393 128.363 1.00 65.50 32 ARG E N 1
ATOM 9025 C CA . ARG E 1 32 ? 158.961 169.525 127.617 1.00 65.50 32 ARG E CA 1
ATOM 9026 C C . ARG E 1 32 ? 157.437 169.473 127.513 1.00 65.50 32 ARG E C 1
ATOM 9027 O O . ARG E 1 32 ? 156.767 170.500 127.675 1.00 65.50 32 ARG E O 1
ATOM 9035 N N . GLN E 1 33 ? 156.869 168.299 127.233 1.00 63.61 33 GLN E N 1
ATOM 9036 C CA . GLN E 1 33 ? 155.431 168.204 126.992 1.00 63.61 33 GLN E CA 1
ATOM 9037 C C . GLN E 1 33 ? 154.622 168.525 128.244 1.00 63.61 33 GLN E C 1
ATOM 9038 O O . GLN E 1 33 ? 155.088 168.352 129.372 1.00 63.61 33 GLN E O 1
ATOM 9044 N N . GLY E 1 34 ? 153.400 169.020 128.027 1.00 62.62 34 GLY E N 1
ATOM 9045 C CA . GLY E 1 34 ? 152.567 169.445 129.140 1.00 62.62 34 GLY E CA 1
ATOM 9046 C C . GLY E 1 34 ? 151.997 168.297 129.952 1.00 62.62 34 GLY E C 1
ATOM 9047 O O . GLY E 1 34 ? 151.966 168.353 131.184 1.00 62.62 34 GLY E O 1
ATOM 9048 N N . ASP E 1 35 ? 151.532 167.247 129.279 1.00 58.21 35 ASP E N 1
ATOM 9049 C CA . ASP E 1 35 ? 150.771 166.192 129.939 1.00 58.21 35 ASP E CA 1
ATOM 9050 C C . ASP E 1 35 ? 151.667 165.405 130.887 1.00 58.21 35 ASP E C 1
ATOM 9051 O O . ASP E 1 35 ? 152.496 164.601 130.449 1.00 58.21 35 ASP E O 1
ATOM 9056 N N . ASP E 1 36 ? 151.494 165.635 132.191 1.00 59.29 36 ASP E N 1
ATOM 9057 C CA . ASP E 1 36 ? 152.313 164.946 133.183 1.00 59.29 36 ASP E CA 1
ATOM 9058 C C . ASP E 1 36 ? 151.873 163.498 133.357 1.00 59.29 36 ASP E C 1
ATOM 9059 O O . ASP E 1 36 ? 152.671 162.643 133.759 1.00 59.29 36 ASP E O 1
ATOM 9064 N N . GLU E 1 37 ? 150.605 163.205 133.069 1.00 47.26 37 GLU E N 1
ATOM 9065 C CA . GLU E 1 37 ? 150.099 161.847 133.232 1.00 47.26 37 GLU E CA 1
ATOM 9066 C C . GLU E 1 37 ? 150.612 160.921 132.135 1.00 47.26 37 GLU E C 1
ATOM 9067 O O . GLU E 1 37 ? 150.494 159.695 132.242 1.00 47.26 37 GLU E O 1
ATOM 9073 N N . ALA E 1 38 ? 151.176 161.487 131.070 1.00 49.94 38 ALA E N 1
ATOM 9074 C CA . ALA E 1 38 ? 151.587 160.687 129.924 1.00 49.94 38 ALA E CA 1
ATOM 9075 C C . ALA E 1 38 ? 152.788 159.810 130.258 1.00 49.94 38 ALA E C 1
ATOM 9076 O O . ALA E 1 38 ? 153.622 160.158 131.099 1.00 49.94 38 ALA E O 1
ATOM 9078 N N . HIS E 1 39 ? 152.868 158.661 129.589 1.00 41.54 39 HIS E N 1
ATOM 9079 C CA . HIS E 1 39 ? 154.017 157.777 129.734 1.00 41.54 39 HIS E CA 1
ATOM 9080 C C . HIS E 1 39 ? 155.153 158.248 128.835 1.00 41.54 39 HIS E C 1
ATOM 9081 O O . HIS E 1 39 ? 154.925 158.727 127.721 1.00 41.54 39 HIS E O 1
ATOM 9088 N N . TYR E 1 40 ? 156.386 158.105 129.318 1.00 46.01 40 TYR E N 1
ATOM 9089 C CA . TYR E 1 40 ? 157.535 158.687 128.641 1.00 46.01 40 TYR E CA 1
ATOM 9090 C C . TYR E 1 40 ? 158.665 157.673 128.508 1.00 46.01 40 TYR E C 1
ATOM 9091 O O . TYR E 1 40 ? 159.117 157.109 129.519 1.00 46.01 40 TYR E O 1
ATOM 9100 N N . PRO E 1 41 ? 159.147 157.415 127.289 1.00 35.44 41 PRO E N 1
ATOM 9101 C CA . PRO E 1 41 ? 160.297 156.521 127.117 1.00 35.44 41 PRO E CA 1
ATOM 9102 C C . PRO E 1 41 ? 161.618 157.273 127.130 1.00 35.44 41 PRO E C 1
ATOM 9103 O O . PRO E 1 41 ? 161.732 158.339 126.519 1.00 35.44 41 PRO E O 1
ATOM 9107 N N . VAL E 1 42 ? 162.630 156.725 127.808 1.00 32.79 42 VAL E N 1
ATOM 9108 C CA . VAL E 1 42 ? 163.930 157.387 127.881 1.00 32.79 42 VAL E CA 1
ATOM 9109 C C . VAL E 1 42 ? 164.982 156.734 126.996 1.00 32.79 42 VAL E C 1
ATOM 9110 O O . VAL E 1 42 ? 165.981 157.389 126.660 1.00 32.79 42 VAL E O 1
ATOM 9114 N N . LEU E 1 43 ? 164.795 155.470 126.612 1.00 33.70 43 LEU E N 1
ATOM 9115 C CA . LEU E 1 43 ? 165.629 154.800 125.612 1.00 33.70 43 LEU E CA 1
ATOM 9116 C C . LEU E 1 43 ? 167.105 154.793 126.008 1.00 33.70 43 LEU E C 1
ATOM 9117 O O . LEU E 1 43 ? 167.957 155.380 125.339 1.00 33.70 43 LEU E O 1
ATOM 9122 N N . VAL E 1 44 ? 167.410 154.111 127.113 1.00 32.37 44 VAL E N 1
ATOM 9123 C CA . VAL E 1 44 ? 168.803 153.954 127.507 1.00 32.37 44 VAL E CA 1
ATOM 9124 C C . VAL E 1 44 ? 169.372 152.687 126.882 1.00 32.37 44 VAL E C 1
ATOM 9125 O O . VAL E 1 44 ? 168.763 151.610 126.933 1.00 32.37 44 VAL E O 1
ATOM 9129 N N . ASP E 1 45 ? 170.544 152.819 126.266 1.00 36.52 45 ASP E N 1
ATOM 9130 C CA . ASP E 1 45 ? 171.163 151.736 125.513 1.00 36.52 45 ASP E CA 1
ATOM 9131 C C . ASP E 1 45 ? 171.763 150.716 126.472 1.00 36.52 45 ASP E C 1
ATOM 9132 O O . ASP E 1 45 ? 172.426 151.086 127.447 1.00 36.52 45 ASP E O 1
ATOM 9137 N N . ALA E 1 46 ? 171.524 149.433 126.192 1.00 38.01 46 ALA E N 1
ATOM 9138 C CA . ALA E 1 46 ? 171.964 148.382 127.102 1.00 38.01 46 ALA E CA 1
ATOM 9139 C C . ALA E 1 46 ? 173.474 148.186 127.057 1.00 38.01 46 ALA E C 1
ATOM 9140 O O . ALA E 1 46 ? 174.128 148.111 128.104 1.00 38.01 46 ALA E O 1
ATOM 9142 N N . LEU E 1 47 ? 174.049 148.106 125.855 1.00 38.80 47 LEU E N 1
ATOM 9143 C CA . LEU E 1 47 ? 175.434 147.656 125.738 1.00 38.80 47 LEU E CA 1
ATOM 9144 C C . LEU E 1 47 ? 176.409 148.681 126.308 1.00 38.80 47 LEU E C 1
ATOM 9145 O O . LEU E 1 47 ? 177.337 148.319 127.039 1.00 38.80 47 LEU E O 1
ATOM 9150 N N . THR E 1 48 ? 176.206 149.966 126.006 1.00 45.48 48 THR E N 1
ATOM 9151 C CA . THR E 1 48 ? 177.078 150.995 126.566 1.00 45.48 48 THR E CA 1
ATOM 9152 C C . THR E 1 48 ? 176.929 151.072 128.079 1.00 45.48 48 THR E C 1
ATOM 9153 O O . THR E 1 48 ? 177.916 151.268 128.801 1.00 45.48 48 THR E O 1
ATOM 9157 N N . LEU E 1 49 ? 175.700 150.918 128.577 1.00 46.11 49 LEU E N 1
ATOM 9158 C CA . LEU E 1 49 ? 175.481 150.890 130.018 1.00 46.11 49 LEU E CA 1
ATOM 9159 C C . LEU E 1 49 ? 176.242 149.738 130.660 1.00 46.11 49 LEU E C 1
ATOM 9160 O O . LEU E 1 49 ? 176.775 149.873 131.767 1.00 46.11 49 LEU E O 1
ATOM 9165 N N . PHE E 1 50 ? 176.302 148.594 129.976 1.00 46.19 50 PHE E N 1
ATOM 9166 C CA . PHE E 1 50 ? 177.044 147.455 130.505 1.00 46.19 50 PHE E CA 1
ATOM 9167 C C . PHE E 1 50 ? 178.546 147.715 130.484 1.00 46.19 50 PHE E C 1
ATOM 9168 O O . PHE E 1 50 ? 179.261 147.334 131.418 1.00 46.19 50 PHE E O 1
ATOM 9176 N N . GLU E 1 51 ? 179.047 148.354 129.421 1.00 48.86 51 GLU E N 1
ATOM 9177 C CA . GLU E 1 51 ? 180.467 148.703 129.389 1.00 48.86 51 GLU E CA 1
ATOM 9178 C C . GLU E 1 51 ? 180.823 149.684 130.498 1.00 48.86 51 GLU E C 1
ATOM 9179 O O . GLU E 1 51 ? 181.934 149.640 131.040 1.00 48.86 51 GLU E O 1
ATOM 9185 N N . THR E 1 52 ? 179.901 150.587 130.842 1.00 53.20 52 THR E N 1
ATOM 9186 C CA . THR E 1 52 ? 180.188 151.566 131.888 1.00 53.20 52 THR E CA 1
ATOM 9187 C C . THR E 1 52 ? 180.442 150.882 133.227 1.00 53.20 52 THR E C 1
ATOM 9188 O O . THR E 1 52 ? 181.349 151.270 133.973 1.00 53.20 52 THR E O 1
ATOM 9192 N N . ASN E 1 53 ? 179.651 149.860 133.551 1.00 54.52 53 ASN E N 1
ATOM 9193 C CA . ASN E 1 53 ? 179.812 149.108 134.790 1.00 54.52 53 ASN E CA 1
ATOM 9194 C C . ASN E 1 53 ? 179.301 147.698 134.532 1.00 54.52 53 ASN E C 1
ATOM 9195 O O . ASN E 1 53 ? 178.156 147.519 134.106 1.00 54.52 53 ASN E O 1
ATOM 9200 N N . MET E 1 54 ? 180.153 146.700 134.784 1.00 57.33 54 MET E N 1
ATOM 9201 C CA . MET E 1 54 ? 179.783 145.319 134.490 1.00 57.33 54 MET E CA 1
ATOM 9202 C C . MET E 1 54 ? 178.836 144.751 135.542 1.00 57.33 54 MET E C 1
ATOM 9203 O O . MET E 1 54 ? 178.014 143.878 135.237 1.00 57.33 54 MET E O 1
ATOM 9208 N N . GLU E 1 55 ? 178.942 145.222 136.788 1.00 57.13 55 GLU E N 1
ATOM 9209 C CA . GLU E 1 55 ? 178.083 144.701 137.850 1.00 57.13 55 GLU E CA 1
ATOM 9210 C C . GLU E 1 55 ? 176.617 145.001 137.571 1.00 57.13 55 GLU E C 1
ATOM 9211 O O . GLU E 1 55 ? 175.751 144.132 137.740 1.00 57.13 55 GLU E O 1
ATOM 9217 N N . ILE E 1 56 ? 176.317 146.226 137.137 1.00 52.29 56 ILE E N 1
ATOM 9218 C CA . ILE E 1 56 ? 174.938 146.570 136.813 1.00 52.29 56 ILE E CA 1
ATOM 9219 C C . ILE E 1 56 ? 174.456 145.759 135.617 1.00 52.29 56 ILE E C 1
ATOM 9220 O O . ILE E 1 56 ? 173.284 145.382 135.542 1.00 52.29 56 ILE E O 1
ATOM 9225 N N . GLY E 1 57 ? 175.353 145.460 134.673 1.00 52.45 57 GLY E N 1
ATOM 9226 C CA . GLY E 1 57 ? 174.961 144.645 133.534 1.00 52.45 57 GLY E CA 1
ATOM 9227 C C . GLY E 1 57 ? 174.574 143.231 133.926 1.00 52.45 57 GLY E C 1
ATOM 9228 O O . GLY E 1 57 ? 173.535 142.717 133.497 1.00 52.45 57 GLY E O 1
ATOM 9229 N N . GLU E 1 58 ? 175.395 142.587 134.759 1.00 54.20 58 GLU E N 1
ATOM 9230 C CA . GLU E 1 58 ? 175.081 141.229 135.187 1.00 54.20 58 GLU E CA 1
ATOM 9231 C C . GLU E 1 58 ? 173.856 141.209 136.093 1.00 54.20 58 GLU E C 1
ATOM 9232 O O . GLU E 1 58 ? 173.083 140.245 136.074 1.00 54.20 58 GLU E O 1
ATOM 9238 N N . TYR E 1 59 ? 173.656 142.264 136.886 1.00 49.95 59 TYR E N 1
ATOM 9239 C CA . TYR E 1 59 ? 172.457 142.332 137.715 1.00 49.95 59 TYR E CA 1
ATOM 9240 C C . TYR E 1 59 ? 171.210 142.533 136.865 1.00 49.95 59 TYR E C 1
ATOM 9241 O O . TYR E 1 59 ? 170.152 141.962 137.155 1.00 49.95 59 TYR E O 1
ATOM 9250 N N . PHE E 1 60 ? 171.314 143.347 135.813 1.00 36.42 60 PHE E N 1
ATOM 9251 C CA . PHE E 1 60 ? 170.207 143.512 134.880 1.00 36.42 60 PHE E CA 1
ATOM 9252 C C . PHE E 1 60 ? 169.866 142.198 134.196 1.00 36.42 60 PHE E C 1
ATOM 9253 O O . PHE E 1 60 ? 168.688 141.854 134.054 1.00 36.42 60 PHE E O 1
ATOM 9261 N N . ASN E 1 61 ? 170.883 141.450 133.761 1.00 39.69 61 ASN E N 1
ATOM 9262 C CA . ASN E 1 61 ? 170.616 140.153 133.144 1.00 39.69 61 ASN E CA 1
ATOM 9263 C C . ASN E 1 61 ? 170.006 139.177 134.142 1.00 39.69 61 ASN E C 1
ATOM 9264 O O . ASN E 1 61 ? 169.106 138.404 133.791 1.00 39.69 61 ASN E O 1
ATOM 9269 N N . ALA E 1 62 ? 170.485 139.189 135.387 1.00 38.45 62 ALA E N 1
ATOM 9270 C CA . ALA E 1 62 ? 170.029 138.206 136.364 1.00 38.45 62 ALA E CA 1
ATOM 9271 C C . ALA E 1 62 ? 168.591 138.464 136.802 1.00 38.45 62 ALA E C 1
ATOM 9272 O O . ALA E 1 62 ? 167.768 137.542 136.809 1.00 38.45 62 ALA E O 1
ATOM 9274 N N . PHE E 1 63 ? 168.267 139.702 137.168 1.00 35.16 63 PHE E N 1
ATOM 9275 C CA . PHE E 1 63 ? 166.968 140.039 137.752 1.00 35.16 63 PHE E CA 1
ATOM 9276 C C . PHE E 1 63 ? 166.407 141.297 137.100 1.00 35.16 63 PHE E C 1
ATOM 9277 O O . PHE E 1 63 ? 166.346 142.360 137.730 1.00 35.16 63 PHE E O 1
ATOM 9285 N N . PRO E 1 64 ? 165.986 141.214 135.834 1.00 28.08 64 PRO E N 1
ATOM 9286 C CA . PRO E 1 64 ? 165.426 142.411 135.182 1.00 28.08 64 PRO E CA 1
ATOM 9287 C C . PRO E 1 64 ? 164.208 142.970 135.895 1.00 28.08 64 PRO E C 1
ATOM 9288 O O . PRO E 1 64 ? 164.062 144.195 136.009 1.00 28.08 64 PRO E O 1
ATOM 9292 N N . SER E 1 65 ? 163.335 142.094 136.400 1.00 27.24 65 SER E N 1
ATOM 9293 C CA . SER E 1 65 ? 162.091 142.549 137.012 1.00 27.24 65 SER E CA 1
ATOM 9294 C C . SER E 1 65 ? 162.356 143.353 138.276 1.00 27.24 65 SER E C 1
ATOM 9295 O O . SER E 1 65 ? 161.520 144.162 138.693 1.00 27.24 65 SER E O 1
ATOM 9298 N N . GLN E 1 66 ? 163.507 143.133 138.909 1.00 33.53 66 GLN E N 1
ATOM 9299 C CA . GLN E 1 66 ? 163.861 143.924 140.082 1.00 33.53 66 GLN E CA 1
ATOM 9300 C C . GLN E 1 66 ? 164.669 145.155 139.692 1.00 33.53 66 GLN E C 1
ATOM 9301 O O . GLN E 1 66 ? 164.563 146.203 140.338 1.00 33.53 66 GLN E O 1
ATOM 9307 N N . VAL E 1 67 ? 165.483 145.045 138.640 1.00 34.19 67 VAL E N 1
ATOM 9308 C CA . VAL E 1 67 ? 166.351 146.152 138.246 1.00 34.19 67 VAL E CA 1
ATOM 9309 C C . VAL E 1 67 ? 165.537 147.295 137.651 1.00 34.19 67 VAL E C 1
ATOM 9310 O O . VAL E 1 67 ? 165.829 148.473 137.893 1.00 34.19 67 VAL E O 1
ATOM 9314 N N . LEU E 1 68 ? 164.512 146.973 136.861 1.00 31.92 68 LEU E N 1
ATOM 9315 C CA . LEU E 1 68 ? 163.759 148.027 136.183 1.00 31.92 68 LEU E CA 1
ATOM 9316 C C . LEU E 1 68 ? 163.090 149.023 137.130 1.00 31.92 68 LEU E C 1
ATOM 9317 O O . LEU E 1 68 ? 163.133 150.229 136.829 1.00 31.92 68 LEU E O 1
ATOM 9322 N N . PRO E 1 69 ? 162.446 148.623 138.235 1.00 35.09 69 PRO E N 1
ATOM 9323 C CA . PRO E 1 69 ? 161.961 149.644 139.184 1.00 35.09 69 PRO E CA 1
ATOM 9324 C C . PRO E 1 69 ? 16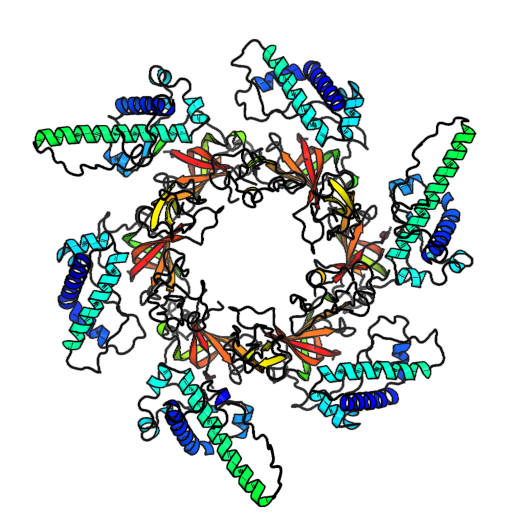3.065 150.528 139.742 1.00 35.09 69 PRO E C 1
ATOM 9325 O O . PRO E 1 69 ? 162.844 151.725 139.980 1.00 35.09 69 PRO E O 1
ATOM 9329 N N . ILE E 1 70 ? 164.254 149.968 139.970 1.00 38.19 70 ILE E N 1
ATOM 9330 C CA . ILE E 1 70 ? 165.383 150.789 140.396 1.00 38.19 70 ILE E CA 1
ATOM 9331 C C . ILE E 1 70 ? 165.743 151.789 139.307 1.00 38.19 70 ILE E C 1
ATOM 9332 O O . ILE E 1 70 ? 166.076 152.947 139.588 1.00 38.19 70 ILE E O 1
ATOM 9337 N N . PHE E 1 71 ? 165.672 151.361 138.044 1.00 41.12 71 PHE E N 1
ATOM 9338 C CA . PHE E 1 71 ? 165.898 152.289 136.943 1.00 41.12 71 PHE E CA 1
ATOM 9339 C C . PHE E 1 71 ? 164.833 153.379 136.911 1.00 41.12 71 PHE E C 1
ATOM 9340 O O . PHE E 1 71 ? 165.121 154.525 136.561 1.00 41.12 71 PHE E O 1
ATOM 9348 N N . ASP E 1 72 ? 163.592 153.041 137.270 1.00 42.22 72 ASP E N 1
ATOM 9349 C CA . ASP E 1 72 ? 162.538 154.051 137.317 1.00 42.22 72 ASP E CA 1
ATOM 9350 C C . ASP E 1 72 ? 162.794 155.070 138.423 1.00 42.22 72 ASP E C 1
ATOM 9351 O O . ASP E 1 72 ? 162.569 156.271 138.238 1.00 42.22 72 ASP E O 1
ATOM 9356 N N . GLY E 1 73 ? 163.255 154.607 139.585 1.00 45.32 73 GLY E N 1
ATOM 9357 C CA . GLY E 1 73 ? 163.641 155.542 140.635 1.00 45.32 73 GLY E CA 1
ATOM 9358 C C . GLY E 1 73 ? 164.804 156.425 140.221 1.00 45.32 73 GLY E C 1
ATOM 9359 O O . GLY E 1 73 ? 164.849 157.621 140.547 1.00 45.32 73 GLY E O 1
ATOM 9360 N N . ALA E 1 74 ? 165.768 155.845 139.502 1.00 47.11 74 ALA E N 1
ATOM 9361 C CA . ALA E 1 74 ? 166.862 156.637 138.951 1.00 47.11 74 ALA E CA 1
ATOM 9362 C C . ALA E 1 74 ? 166.342 157.667 137.961 1.00 47.11 74 ALA E C 1
ATOM 9363 O O . ALA E 1 74 ? 166.828 158.800 137.924 1.00 47.11 74 ALA E O 1
ATOM 9365 N N . LEU E 1 75 ? 165.353 157.288 137.151 1.00 45.80 75 LEU E N 1
ATOM 9366 C CA . LEU E 1 75 ? 164.688 158.251 136.281 1.00 45.80 75 LEU E CA 1
ATOM 9367 C C . LEU E 1 75 ? 164.074 159.381 137.085 1.00 45.80 75 LEU E C 1
ATOM 9368 O O . LEU E 1 75 ? 164.186 160.551 136.710 1.00 45.80 75 LEU E O 1
ATOM 9373 N N . ARG E 1 76 ? 163.410 159.045 138.189 1.00 50.68 76 ARG E N 1
ATOM 9374 C CA . ARG E 1 76 ? 162.748 160.064 138.996 1.00 50.68 76 ARG E CA 1
ATOM 9375 C C . ARG E 1 76 ? 163.748 161.078 139.536 1.00 50.68 76 ARG E C 1
ATOM 9376 O O . ARG E 1 76 ? 163.551 162.292 139.399 1.00 50.68 76 ARG E O 1
ATOM 9384 N N . ARG E 1 77 ? 164.845 160.606 140.131 1.00 50.27 77 ARG E N 1
ATOM 9385 C CA . ARG E 1 77 ? 165.791 161.557 140.716 1.00 50.27 77 ARG E CA 1
ATOM 9386 C C . ARG E 1 77 ? 166.640 162.250 139.648 1.00 50.27 77 ARG E C 1
ATOM 9387 O O . ARG E 1 77 ? 167.038 163.413 139.815 1.00 50.27 77 ARG E O 1
ATOM 9395 N N . ALA E 1 78 ? 166.892 161.580 138.521 1.00 51.31 78 ALA E N 1
ATOM 9396 C CA . ALA E 1 78 ? 167.558 162.247 137.409 1.00 51.31 78 ALA E CA 1
ATOM 9397 C C . ALA E 1 78 ? 166.682 163.356 136.844 1.00 51.31 78 ALA E C 1
ATOM 9398 O O . ALA E 1 78 ? 167.181 164.418 136.456 1.00 51.31 78 ALA E O 1
ATOM 9400 N N . ALA E 1 79 ? 165.369 163.125 136.797 1.00 53.06 79 ALA E N 1
ATOM 9401 C CA . ALA E 1 79 ? 164.444 164.167 136.377 1.00 53.06 79 ALA E CA 1
ATOM 9402 C C . ALA E 1 79 ? 164.409 165.301 137.391 1.00 53.06 79 ALA E C 1
ATOM 9403 O O . ALA E 1 79 ? 164.327 166.475 137.013 1.00 53.06 79 ALA E O 1
ATOM 9405 N N . MET E 1 80 ? 164.474 164.967 138.686 1.00 55.23 80 MET E N 1
ATOM 9406 C CA . MET E 1 80 ? 164.646 165.994 139.712 1.00 55.23 80 MET E CA 1
ATOM 9407 C C . MET E 1 80 ? 165.810 166.913 139.358 1.00 55.23 80 MET E C 1
ATOM 9408 O O . MET E 1 80 ? 165.656 168.143 139.285 1.00 55.23 80 MET E O 1
ATOM 9413 N N . ALA E 1 81 ? 166.981 166.317 139.116 1.00 54.53 81 ALA E N 1
ATOM 9414 C CA . ALA E 1 81 ? 168.187 167.099 138.858 1.00 54.53 81 ALA E CA 1
ATOM 9415 C C . ALA E 1 81 ? 168.081 167.893 137.559 1.00 54.53 81 ALA E C 1
ATOM 9416 O O . ALA E 1 81 ? 168.507 169.053 137.495 1.00 54.53 81 ALA E O 1
ATOM 9418 N N . VAL E 1 82 ? 167.528 167.287 136.508 1.00 54.49 82 VAL E N 1
ATOM 9419 C CA . VAL E 1 82 ? 167.504 167.965 135.215 1.00 54.49 82 VAL E CA 1
ATOM 9420 C C . VAL E 1 82 ? 166.471 169.087 135.212 1.00 54.49 82 VAL E C 1
ATOM 9421 O O . VAL E 1 82 ? 166.615 170.076 134.484 1.00 54.49 82 VAL E O 1
ATOM 9425 N N . LEU E 1 83 ? 165.414 168.961 136.021 1.00 58.73 83 LEU E N 1
ATOM 9426 C CA . LEU E 1 83 ? 164.463 170.061 136.129 1.00 58.73 83 LEU E CA 1
ATOM 9427 C C . LEU E 1 83 ? 165.037 171.201 136.956 1.00 58.73 83 LEU E C 1
ATOM 9428 O O . LEU E 1 83 ? 164.881 172.374 136.597 1.00 58.73 83 LEU E O 1
ATOM 9433 N N . GLN E 1 84 ? 165.703 170.884 138.073 1.00 58.33 84 GLN E N 1
ATOM 9434 C CA . GLN E 1 84 ? 166.306 171.957 138.858 1.00 58.33 84 GLN E CA 1
ATOM 9435 C C . GLN E 1 84 ? 167.413 172.647 138.068 1.00 58.33 84 GLN E C 1
ATOM 9436 O O . GLN E 1 84 ? 167.695 173.831 138.285 1.00 58.33 84 GLN E O 1
ATOM 9442 N N . ALA E 1 85 ? 168.048 171.922 137.142 1.00 60.01 85 ALA E N 1
ATOM 9443 C CA . ALA E 1 85 ? 169.006 172.554 136.241 1.00 60.01 85 ALA E CA 1
ATOM 9444 C C . ALA E 1 85 ? 168.306 173.460 135.233 1.00 60.01 85 ALA E C 1
ATOM 9445 O O . ALA E 1 85 ? 168.830 174.520 134.871 1.00 60.01 85 ALA E O 1
ATOM 9447 N N . ALA E 1 86 ? 167.126 173.057 134.766 1.00 64.03 86 ALA E N 1
ATOM 9448 C CA . ALA E 1 86 ? 166.419 173.817 133.743 1.00 64.03 86 ALA E CA 1
ATOM 9449 C C . ALA E 1 86 ? 165.861 175.114 134.319 1.00 64.03 86 ALA E C 1
ATOM 9450 O O . ALA E 1 86 ? 165.439 175.162 135.479 1.00 64.03 86 ALA E O 1
ATOM 9452 N N . THR E 1 87 ? 165.864 176.169 133.503 1.00 70.73 87 THR E N 1
ATOM 9453 C CA . THR E 1 87 ? 165.410 177.491 133.922 1.00 70.73 87 THR E CA 1
ATOM 9454 C C . THR E 1 87 ? 163.886 177.612 133.985 1.00 70.73 87 THR E C 1
ATOM 9455 O O . THR E 1 87 ? 163.349 177.925 135.056 1.00 70.73 87 THR E O 1
ATOM 9459 N N . PRO E 1 88 ? 163.139 177.379 132.881 1.00 77.40 88 PRO E N 1
ATOM 9460 C CA . PRO E 1 88 ? 161.712 177.731 132.896 1.00 77.40 88 PRO E CA 1
ATOM 9461 C C . PRO E 1 88 ? 160.857 176.723 133.647 1.00 77.40 88 PRO E C 1
ATOM 9462 O O . PRO E 1 88 ? 160.787 175.549 133.268 1.00 77.40 88 PRO E O 1
ATOM 9466 N N . SER E 1 89 ? 160.200 177.173 134.715 1.00 79.70 89 SER E N 1
ATOM 9467 C CA . SER E 1 89 ? 159.351 176.271 135.487 1.00 79.70 89 SER E CA 1
ATOM 9468 C C . SER E 1 89 ? 157.977 176.039 134.862 1.00 79.70 89 SER E C 1
ATOM 9469 O O . SER E 1 89 ? 157.573 174.867 134.761 1.00 79.70 89 SER E O 1
ATOM 9472 N N . PRO E 1 90 ? 157.209 177.060 134.451 1.00 75.60 90 PRO E N 1
ATOM 9473 C CA . PRO E 1 90 ? 155.898 176.763 133.843 1.00 75.60 90 PRO E CA 1
ATOM 9474 C C . PRO E 1 90 ? 155.988 175.948 132.564 1.00 75.60 90 PRO E C 1
ATOM 9475 O O . PRO E 1 90 ? 155.106 175.122 132.301 1.00 75.60 90 PRO E O 1
ATOM 9479 N N . GLU E 1 91 ? 157.029 176.161 131.756 1.00 74.56 91 GLU E N 1
ATOM 9480 C CA . GLU E 1 91 ? 157.137 175.446 130.487 1.00 74.56 91 GLU E CA 1
ATOM 9481 C C . GLU E 1 91 ? 157.599 174.008 130.691 1.00 74.56 91 GLU E C 1
ATOM 9482 O O . GLU E 1 91 ? 157.233 173.118 129.915 1.00 74.56 91 GLU E O 1
ATOM 9488 N N . LEU E 1 92 ? 158.400 173.759 131.722 1.00 70.40 92 LEU E N 1
ATOM 9489 C CA . LEU E 1 92 ? 158.992 172.448 131.955 1.00 70.40 92 LEU E CA 1
ATOM 9490 C C . LEU E 1 92 ? 158.426 171.875 133.249 1.00 70.40 92 LEU E C 1
ATOM 9491 O O . LEU E 1 92 ? 158.699 172.399 134.334 1.00 70.40 92 LEU E O 1
ATOM 9496 N N . ARG E 1 93 ? 157.653 170.795 133.134 1.00 67.19 93 ARG E N 1
ATOM 9497 C CA . ARG E 1 93 ? 156.975 170.182 134.269 1.00 67.19 93 ARG E CA 1
ATOM 9498 C C . ARG E 1 93 ? 157.534 168.790 134.531 1.00 67.19 93 ARG E C 1
ATOM 9499 O O . ARG E 1 93 ? 157.938 168.084 133.602 1.00 67.19 93 ARG E O 1
ATOM 9507 N N . MET E 1 94 ? 157.561 168.411 135.807 1.00 61.88 94 MET E N 1
ATOM 9508 C CA . MET E 1 94 ? 158.051 167.099 136.207 1.00 61.88 94 MET E CA 1
ATOM 9509 C C . MET E 1 94 ? 157.062 166.006 135.818 1.00 61.88 94 MET E C 1
ATOM 9510 O O . MET E 1 94 ? 155.845 166.203 135.868 1.00 61.88 94 MET E O 1
ATOM 9515 N N . LYS E 1 95 ? 157.589 164.841 135.435 1.00 56.85 95 LYS E N 1
ATOM 9516 C CA . LYS E 1 95 ? 156.757 163.731 134.987 1.00 56.85 95 LYS E CA 1
ATOM 9517 C C . LYS E 1 95 ? 156.870 162.570 135.960 1.00 56.85 95 LYS E C 1
ATOM 9518 O O . LYS E 1 95 ? 157.853 161.817 135.901 1.00 56.85 95 LYS E O 1
ATOM 9524 N N . PRO E 1 96 ? 155.905 162.379 136.862 1.00 54.11 96 PRO E N 1
ATOM 9525 C CA . PRO E 1 96 ? 155.958 161.195 137.735 1.00 54.11 96 PRO E CA 1
ATOM 9526 C C . PRO E 1 96 ? 155.824 159.888 136.972 1.00 54.11 96 PRO E C 1
ATOM 9527 O O . PRO E 1 96 ? 156.186 158.827 137.496 1.00 54.11 96 PRO E O 1
ATOM 9531 N N . ASN E 1 97 ? 155.304 159.933 135.747 1.00 48.85 97 ASN E N 1
ATOM 9532 C CA . ASN E 1 97 ? 155.093 158.735 134.936 1.00 48.85 97 ASN E CA 1
ATOM 9533 C C . ASN E 1 97 ? 156.313 158.547 134.043 1.00 48.85 97 ASN E C 1
ATOM 9534 O O . ASN E 1 97 ? 156.354 159.006 132.901 1.00 48.85 97 ASN E O 1
ATOM 9539 N N . LEU E 1 98 ? 157.323 157.860 134.574 1.00 43.02 98 LEU E N 1
ATOM 9540 C CA . LEU E 1 98 ? 158.583 157.635 133.878 1.00 43.02 98 LEU E CA 1
ATOM 9541 C C . LEU E 1 98 ? 158.900 156.147 133.873 1.00 43.02 98 LEU E C 1
ATOM 9542 O O . LEU E 1 98 ? 158.731 155.469 134.892 1.00 43.02 98 LEU E O 1
ATOM 9547 N N . HIS E 1 99 ? 159.355 155.642 132.728 1.00 37.78 99 HIS E N 1
ATOM 9548 C CA . HIS E 1 99 ? 159.669 154.229 132.561 1.00 37.78 99 HIS E CA 1
ATOM 9549 C C . HIS E 1 99 ? 160.928 154.086 131.719 1.00 37.78 99 HIS E C 1
ATOM 9550 O O . HIS E 1 99 ? 161.073 154.758 130.693 1.00 37.78 99 HIS E O 1
ATOM 9557 N N . ALA E 1 100 ? 161.834 153.214 132.155 1.00 30.21 100 ALA E N 1
ATOM 9558 C CA . ALA E 1 100 ? 163.115 153.026 131.490 1.00 30.21 100 ALA E CA 1
ATOM 9559 C C . ALA E 1 100 ? 162.967 152.049 130.332 1.00 30.21 100 ALA E C 1
ATOM 9560 O O . ALA E 1 100 ? 162.359 150.985 130.482 1.00 30.21 100 ALA E O 1
ATOM 9562 N N . ARG E 1 101 ? 163.529 152.413 129.183 1.00 28.94 101 ARG E N 1
ATOM 9563 C CA . ARG E 1 101 ? 163.497 151.589 127.982 1.00 28.94 101 ARG E CA 1
ATOM 9564 C C . ARG E 1 101 ? 164.903 151.077 127.704 1.00 28.94 101 ARG E C 1
ATOM 9565 O O . ARG E 1 101 ? 165.848 151.869 127.616 1.00 28.94 101 ARG E O 1
ATOM 9573 N N . ILE E 1 102 ? 165.039 149.763 127.566 1.00 23.17 102 ILE E N 1
ATOM 9574 C CA . ILE E 1 102 ? 166.324 149.123 127.316 1.00 23.17 102 ILE E CA 1
ATOM 9575 C C . ILE E 1 102 ? 166.380 148.704 125.855 1.00 23.17 102 ILE E C 1
ATOM 9576 O O . ILE E 1 102 ? 165.567 147.890 125.401 1.00 23.17 102 ILE E O 1
ATOM 9581 N N . SER E 1 103 ? 167.346 149.247 125.122 1.00 27.46 103 SER E N 1
ATOM 9582 C CA . SER E 1 103 ? 167.511 148.975 123.703 1.00 27.46 103 SER E CA 1
ATOM 9583 C C . SER E 1 103 ? 168.979 148.712 123.407 1.00 27.46 103 SER E C 1
ATOM 9584 O O . SER E 1 103 ? 169.866 149.040 124.201 1.00 27.46 103 SER E O 1
ATOM 9587 N N . GLY E 1 104 ? 169.233 148.117 122.245 1.00 28.47 104 GLY E N 1
ATOM 9588 C CA . GLY E 1 104 ? 170.591 147.806 121.848 1.00 28.47 104 GLY E CA 1
ATOM 9589 C C . GLY E 1 104 ? 171.263 146.799 122.758 1.00 28.47 104 GLY E C 1
ATOM 9590 O O . GLY E 1 104 ? 172.364 147.046 123.259 1.00 28.47 104 GLY E O 1
ATOM 9591 N N . LEU E 1 105 ? 170.601 145.670 122.989 1.00 31.52 105 LEU E N 1
ATOM 9592 C CA . LEU E 1 105 ? 171.162 144.644 123.853 1.00 31.52 105 LEU E CA 1
ATOM 9593 C C . LEU E 1 105 ? 172.465 144.118 123.254 1.00 31.52 105 LEU E C 1
ATOM 9594 O O . LEU E 1 105 ? 172.593 144.038 122.026 1.00 31.52 105 LEU E O 1
ATOM 9599 N N . PRO E 1 106 ? 173.453 143.776 124.081 1.00 37.65 106 PRO E N 1
ATOM 9600 C CA . PRO E 1 106 ? 174.689 143.190 123.547 1.00 37.65 106 PRO E CA 1
ATOM 9601 C C . PRO E 1 106 ? 174.385 141.932 122.749 1.00 37.65 106 PRO E C 1
ATOM 9602 O O . PRO E 1 106 ? 173.890 140.939 123.287 1.00 37.65 106 PRO E O 1
ATOM 9606 N N . ILE E 1 107 ? 174.687 141.980 121.455 1.00 47.24 107 ILE E N 1
ATOM 9607 C CA . ILE E 1 107 ? 174.295 140.914 120.539 1.00 47.24 107 ILE E CA 1
ATOM 9608 C C . ILE E 1 107 ? 175.158 139.681 120.807 1.00 47.24 107 ILE E C 1
ATOM 9609 O O . ILE E 1 107 ? 176.326 139.612 120.418 1.00 47.24 107 ILE E O 1
ATOM 9614 N N . CYS E 1 108 ? 174.583 138.713 121.520 1.00 47.39 108 CYS E N 1
ATOM 9615 C CA . CYS E 1 108 ? 175.214 137.440 121.804 1.00 47.39 108 CYS E CA 1
ATOM 9616 C C . CYS E 1 108 ? 174.141 136.364 121.718 1.00 47.39 108 CYS E C 1
ATOM 9617 O O . CYS E 1 108 ? 173.007 136.585 122.169 1.00 47.39 108 CYS E O 1
ATOM 9620 N N . PRO E 1 109 ? 174.458 135.205 121.134 1.00 47.85 109 PRO E N 1
ATOM 9621 C CA . PRO E 1 109 ? 173.456 134.127 121.077 1.00 47.85 109 PRO E CA 1
ATOM 9622 C C . PRO E 1 109 ? 172.966 133.692 122.447 1.00 47.85 109 PRO E C 1
ATOM 9623 O O . PRO E 1 109 ? 171.780 133.379 122.609 1.00 47.85 109 PRO E O 1
ATOM 9627 N N . GLU E 1 110 ? 173.853 133.661 123.443 1.00 48.28 110 GLU E N 1
ATOM 9628 C CA . GLU E 1 110 ? 173.438 133.274 124.787 1.00 48.28 110 GLU E CA 1
ATOM 9629 C C . GLU E 1 110 ? 172.664 134.392 125.474 1.00 48.28 110 GLU E C 1
ATOM 9630 O O . GLU E 1 110 ? 171.626 134.143 126.099 1.00 48.28 110 GLU E O 1
ATOM 9636 N N . LEU E 1 111 ? 173.153 135.630 125.371 1.00 45.19 111 LEU E N 1
ATOM 9637 C CA . LEU E 1 111 ? 172.518 136.737 126.081 1.00 45.19 111 LEU E CA 1
ATOM 9638 C C . LEU E 1 111 ? 171.154 137.071 125.486 1.00 45.19 111 LEU E C 1
ATOM 9639 O O . LEU E 1 111 ? 170.182 137.278 126.223 1.00 45.19 111 LEU E O 1
ATOM 9644 N N . THR E 1 112 ? 171.060 137.121 124.160 1.00 40.86 112 THR E N 1
ATOM 9645 C CA . THR E 1 112 ? 169.822 137.449 123.463 1.00 40.86 112 THR E CA 1
ATOM 9646 C C . THR E 1 112 ? 169.315 136.211 122.736 1.00 40.86 112 THR E C 1
ATOM 9647 O O . THR E 1 112 ? 169.963 135.727 121.801 1.00 40.86 112 THR E O 1
ATOM 9651 N N . ARG E 1 113 ? 168.159 135.707 123.162 1.00 31.35 113 ARG E N 1
ATOM 9652 C CA . ARG E 1 113 ? 167.550 134.526 122.553 1.00 31.35 113 ARG E CA 1
ATOM 9653 C C . ARG E 1 113 ? 166.654 134.988 121.412 1.00 31.35 113 ARG E C 1
ATOM 9654 O O . ARG E 1 113 ? 165.492 135.340 121.621 1.00 31.35 113 ARG E O 1
ATOM 9662 N N . GLU E 1 114 ? 167.201 134.984 120.196 1.00 30.78 114 GLU E N 1
ATOM 9663 C CA . GLU E 1 114 ? 166.441 135.450 119.042 1.00 30.78 114 GLU E CA 1
ATOM 9664 C C . GLU E 1 114 ? 165.217 134.570 118.805 1.00 30.78 114 GLU E C 1
ATOM 9665 O O . GLU E 1 114 ? 164.220 135.017 118.228 1.00 30.78 114 GLU E O 1
ATOM 9671 N N . HIS E 1 115 ? 165.273 133.319 119.248 1.00 32.55 115 HIS E N 1
ATOM 9672 C CA . HIS E 1 115 ? 164.132 132.427 119.152 1.00 32.55 115 HIS E CA 1
ATOM 9673 C C . HIS E 1 115 ? 163.068 132.782 120.186 1.00 32.55 115 HIS E C 1
ATOM 9674 O O . HIS E 1 115 ? 163.304 133.544 121.127 1.00 32.55 115 HIS E O 1
ATOM 9681 N N . ILE E 1 116 ? 161.875 132.230 119.985 1.00 25.46 116 ILE E N 1
ATOM 9682 C CA . ILE E 1 116 ? 160.829 132.333 121.010 1.00 25.46 116 ILE E CA 1
ATOM 9683 C C . ILE E 1 116 ? 161.317 131.647 122.280 1.00 25.46 116 ILE E C 1
ATOM 9684 O O . ILE E 1 116 ? 161.825 130.511 122.212 1.00 25.46 116 ILE E O 1
ATOM 9689 N N . PRO E 1 117 ? 161.214 132.276 123.448 1.00 23.81 117 PRO E N 1
ATOM 9690 C CA . PRO E 1 117 ? 161.780 131.668 124.656 1.00 23.81 117 PRO E CA 1
ATOM 9691 C C . PRO E 1 117 ? 161.073 130.375 125.028 1.00 23.81 117 PRO E C 1
ATOM 9692 O O . PRO E 1 117 ? 159.874 130.206 124.796 1.00 23.81 117 PRO E O 1
ATOM 9696 N N . LYS E 1 118 ? 161.840 129.459 125.608 1.00 20.19 118 LYS E N 1
ATOM 9697 C CA . LYS E 1 118 ? 161.298 128.266 126.229 1.00 20.19 118 LYS E CA 1
ATOM 9698 C C . LYS E 1 118 ? 161.226 128.498 127.736 1.00 20.19 118 LYS E C 1
ATOM 9699 O O . LYS E 1 118 ? 161.601 129.558 128.241 1.00 20.19 118 LYS E O 1
ATOM 9705 N N . THR E 1 119 ? 160.746 127.496 128.474 1.00 16.02 119 THR E N 1
ATOM 9706 C CA . THR E 1 119 ? 160.542 127.679 129.906 1.00 16.02 119 THR E CA 1
ATOM 9707 C C . THR E 1 119 ? 161.844 127.901 130.661 1.00 16.02 119 THR E C 1
ATOM 9708 O O . THR E 1 119 ? 161.810 128.335 131.817 1.00 16.02 119 THR E O 1
ATOM 9712 N N . ARG E 1 120 ? 162.988 127.596 130.046 1.00 22.56 120 ARG E N 1
ATOM 9713 C CA . ARG E 1 120 ? 164.269 127.854 130.694 1.00 22.56 120 ARG E CA 1
ATOM 9714 C C . ARG E 1 120 ? 164.548 129.346 130.806 1.00 22.56 120 ARG E C 1
ATOM 9715 O O . ARG E 1 120 ? 165.413 129.761 131.587 1.00 22.56 120 ARG E O 1
ATOM 9723 N N . ASP E 1 121 ? 163.824 130.164 130.045 1.00 22.34 121 ASP E N 1
ATOM 9724 C CA . ASP E 1 121 ? 164.111 131.585 129.925 1.00 22.34 121 ASP E CA 1
ATOM 9725 C C . ASP E 1 121 ? 163.293 132.453 130.869 1.00 22.34 121 ASP E C 1
ATOM 9726 O O . ASP E 1 121 ? 163.316 133.678 130.719 1.00 22.34 121 ASP E O 1
ATOM 9731 N N . VAL E 1 122 ? 162.565 131.864 131.820 1.00 15.86 122 VAL E N 1
ATOM 9732 C CA . VAL E 1 122 ? 161.780 132.676 132.739 1.00 15.86 122 VAL E CA 1
ATOM 9733 C C . VAL E 1 122 ? 162.708 133.564 133.564 1.00 15.86 122 VAL E C 1
ATOM 9734 O O . VAL E 1 122 ? 163.788 133.148 134.001 1.00 15.86 122 VAL E O 1
ATOM 9738 N N . GLY E 1 123 ? 162.291 134.812 133.754 1.00 20.21 123 GLY E N 1
ATOM 9739 C CA . GLY E 1 123 ? 163.097 135.766 134.491 1.00 20.21 123 GLY E CA 1
ATOM 9740 C C . GLY E 1 123 ? 164.424 136.099 133.849 1.00 20.21 123 GLY E C 1
ATOM 9741 O 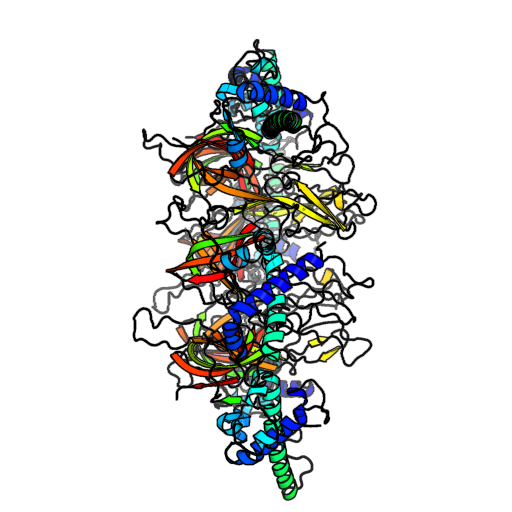O . GLY E 1 123 ? 165.409 136.314 134.560 1.00 20.21 123 GLY E O 1
ATOM 9742 N N . HIS E 1 124 ? 164.479 136.145 132.520 1.00 19.66 124 HIS E N 1
ATOM 9743 C CA . HIS E 1 124 ? 165.686 136.517 131.798 1.00 19.66 124 HIS E CA 1
ATOM 9744 C C . HIS E 1 124 ? 165.339 137.527 130.715 1.00 19.66 124 HIS E C 1
ATOM 9745 O O . HIS E 1 124 ? 164.336 137.395 130.010 1.00 19.66 124 HIS E O 1
ATOM 9752 N N . PHE E 1 125 ? 166.194 138.536 130.579 1.00 22.61 125 PHE E N 1
ATOM 9753 C CA . PHE E 1 125 ? 166.004 139.605 129.609 1.00 22.61 125 PHE E CA 1
ATOM 9754 C C . PHE E 1 125 ? 166.637 139.195 128.286 1.00 22.61 125 PHE E C 1
ATOM 9755 O O . PHE E 1 125 ? 167.847 138.951 128.222 1.00 22.61 125 PHE E O 1
ATOM 9763 N N . LEU E 1 126 ? 165.823 139.125 127.236 1.00 24.75 126 LEU E N 1
ATOM 9764 C CA . LEU E 1 126 ? 166.300 138.676 125.938 1.00 24.75 126 LEU E CA 1
ATOM 9765 C C . LEU E 1 126 ? 165.437 139.291 124.846 1.00 24.75 126 LEU E C 1
ATOM 9766 O O . LEU E 1 126 ? 164.308 139.722 125.087 1.00 24.75 126 LEU E O 1
ATOM 9771 N N . SER E 1 127 ? 165.987 139.322 123.633 1.00 17.84 127 SER E N 1
ATOM 9772 C CA . SER E 1 127 ? 165.385 140.062 122.523 1.00 17.84 127 SER E CA 1
ATOM 9773 C C . SER E 1 127 ? 164.661 139.109 121.574 1.00 17.84 127 SER E C 1
ATOM 9774 O O . SER E 1 127 ? 165.224 138.570 120.622 1.00 17.84 127 SER E O 1
ATOM 9777 N N . VAL E 1 128 ? 163.368 138.926 121.842 1.00 17.45 128 VAL E N 1
ATOM 9778 C CA . VAL E 1 128 ? 162.538 138.136 120.944 1.00 17.45 128 VAL E CA 1
ATOM 9779 C C . VAL E 1 128 ? 162.292 138.921 119.666 1.00 17.45 128 VAL E C 1
ATOM 9780 O O . VAL E 1 128 ? 161.935 140.105 119.703 1.00 17.45 128 VAL E O 1
ATOM 9784 N N . THR E 1 129 ? 162.486 138.267 118.525 1.00 17.90 129 THR E N 1
ATOM 9785 C CA . THR E 1 129 ? 162.186 138.846 117.223 1.00 17.90 129 THR E CA 1
ATOM 9786 C C . THR E 1 129 ? 161.055 138.047 116.598 1.00 17.90 129 THR E C 1
ATOM 9787 O O . THR E 1 129 ? 161.277 136.937 116.106 1.00 17.90 129 THR E O 1
ATOM 9791 N N . GLY E 1 130 ? 159.853 138.611 116.613 1.00 20.03 130 GLY E N 1
ATOM 9792 C CA . GLY E 1 130 ? 158.697 137.911 116.088 1.00 20.03 130 GLY E CA 1
ATOM 9793 C C . GLY E 1 130 ? 157.765 138.855 115.363 1.00 20.03 130 GLY E C 1
ATOM 9794 O O . GLY E 1 130 ? 157.699 140.052 115.660 1.00 20.03 130 GLY E O 1
ATOM 9795 N N . THR E 1 131 ? 157.034 138.295 114.406 1.00 19.29 131 THR E N 1
ATOM 9796 C CA . THR E 1 131 ? 156.084 139.049 113.604 1.00 19.29 131 THR E CA 1
ATOM 9797 C C . THR E 1 131 ? 154.702 138.956 114.235 1.00 19.29 131 THR E C 1
ATOM 9798 O O . THR E 1 131 ? 154.187 137.855 114.453 1.00 19.29 131 THR E O 1
ATOM 9802 N N . VAL E 1 132 ? 154.114 140.117 114.531 1.00 18.83 132 VAL E N 1
ATOM 9803 C CA . VAL E 1 132 ? 152.799 140.159 115.158 1.00 18.83 132 VAL E CA 1
ATOM 9804 C C . VAL E 1 132 ? 151.768 139.528 114.236 1.00 18.83 132 VAL E C 1
ATOM 9805 O O . VAL E 1 132 ? 151.781 139.743 113.018 1.00 18.83 132 VAL E O 1
ATOM 9809 N N . ILE E 1 133 ? 150.875 138.731 114.812 1.00 16.48 133 ILE E N 1
ATOM 9810 C CA . ILE E 1 133 ? 149.788 138.111 114.064 1.00 16.48 133 ILE E CA 1
ATOM 9811 C C . ILE E 1 133 ? 148.427 138.573 114.567 1.00 16.48 133 ILE E C 1
ATOM 9812 O O . ILE E 1 133 ? 147.523 138.839 113.775 1.00 16.48 133 ILE E O 1
ATOM 9817 N N . ARG E 1 134 ? 148.260 138.679 115.882 1.00 17.18 134 ARG E N 1
ATOM 9818 C CA . ARG E 1 134 ? 147.000 139.091 116.485 1.00 17.18 134 ARG E CA 1
ATOM 9819 C C . ARG E 1 134 ? 147.247 140.301 117.371 1.00 17.18 134 ARG E C 1
ATOM 9820 O O . ARG E 1 134 ? 148.065 140.243 118.294 1.00 17.18 134 ARG E O 1
ATOM 9828 N N . THR E 1 135 ? 146.540 141.390 117.091 1.00 15.52 135 THR E N 1
ATOM 9829 C CA . THR E 1 135 ? 146.684 142.640 117.825 1.00 15.52 135 THR E CA 1
ATOM 9830 C C . THR E 1 135 ? 145.385 142.931 118.563 1.00 15.52 135 THR E C 1
ATOM 9831 O O . THR E 1 135 ? 144.399 143.350 117.949 1.00 15.52 135 THR E O 1
ATOM 9835 N N . SER E 1 136 ? 145.390 142.711 119.874 1.00 16.45 136 SER E N 1
ATOM 9836 C CA . SER E 1 136 ? 144.216 142.974 120.687 1.00 16.45 136 SER E CA 1
ATOM 9837 C C . SER E 1 136 ? 144.046 144.475 120.906 1.00 16.45 136 SER E C 1
ATOM 9838 O O . SER E 1 136 ? 144.992 145.260 120.804 1.00 16.45 136 SER E O 1
ATOM 9841 N N . LEU E 1 137 ? 142.813 144.870 121.215 1.00 19.58 137 LEU E N 1
ATOM 9842 C CA . LEU E 1 137 ? 142.501 146.274 121.422 1.00 19.58 137 LEU E CA 1
ATOM 9843 C C . LEU E 1 137 ? 143.200 146.797 122.675 1.00 19.58 137 LEU E C 1
ATOM 9844 O O . LEU E 1 137 ? 143.825 146.052 123.434 1.00 19.58 137 LEU E O 1
ATOM 9849 N N . VAL E 1 138 ? 143.073 148.102 122.898 1.00 15.11 138 VAL E N 1
ATOM 9850 C CA . VAL E 1 138 ? 143.742 148.740 124.024 1.00 15.11 138 VAL E CA 1
ATOM 9851 C C . VAL E 1 138 ? 142.875 148.567 125.260 1.00 15.11 138 VAL E C 1
ATOM 9852 O O . VAL E 1 138 ? 142.118 149.467 125.638 1.00 15.11 138 VAL E O 1
ATOM 9856 N N . LYS E 1 139 ? 142.998 147.415 125.908 1.00 17.80 139 LYS E N 1
ATOM 9857 C CA . LYS E 1 139 ? 142.182 147.077 127.066 1.00 17.80 139 LYS E CA 1
ATOM 9858 C C . LYS E 1 139 ? 142.921 147.520 128.321 1.00 17.80 139 LYS E C 1
ATOM 9859 O O . LYS E 1 139 ? 143.731 146.767 128.871 1.00 17.80 139 LYS E O 1
ATOM 9865 N N . VAL E 1 140 ? 142.635 148.739 128.778 1.00 23.41 140 VAL E N 1
ATOM 9866 C CA . VAL E 1 140 ? 143.329 149.273 129.939 1.00 23.41 140 VAL E CA 1
ATOM 9867 C C . VAL E 1 140 ? 143.001 148.426 131.157 1.00 23.41 140 VAL E C 1
ATOM 9868 O O . VAL E 1 140 ? 141.942 147.789 131.234 1.00 23.41 140 VAL E O 1
ATOM 9872 N N . LEU E 1 141 ? 143.922 148.392 132.111 1.00 31.71 141 LEU E N 1
ATOM 9873 C CA . LEU E 1 141 ? 143.739 147.625 133.333 1.00 31.71 141 LEU E CA 1
ATOM 9874 C C . LEU E 1 141 ? 144.091 148.485 134.535 1.00 31.71 141 LEU E C 1
ATOM 9875 O O . LEU E 1 141 ? 145.111 149.181 134.527 1.00 31.71 141 LEU E O 1
ATOM 9880 N N . GLU E 1 142 ? 143.242 148.441 135.558 1.00 42.96 142 GLU E N 1
ATOM 9881 C CA . GLU E 1 142 ? 143.540 149.093 136.826 1.00 42.96 142 GLU E CA 1
ATOM 9882 C C . GLU E 1 142 ? 144.402 148.159 137.665 1.00 42.96 142 GLU E C 1
ATOM 9883 O O . GLU E 1 142 ? 143.886 147.248 138.322 1.00 42.96 142 GLU E O 1
ATOM 9889 N N . PHE E 1 143 ? 145.717 148.382 137.638 1.00 42.13 143 PHE E N 1
ATOM 9890 C CA . PHE E 1 143 ? 146.628 147.451 138.292 1.00 42.13 143 PHE E CA 1
ATOM 9891 C C . PHE E 1 143 ? 146.489 147.513 139.807 1.00 42.13 143 PHE E C 1
ATOM 9892 O O . PHE E 1 143 ? 146.655 146.499 140.495 1.00 42.13 143 PHE E O 1
ATOM 9900 N N . GLU E 1 144 ? 146.188 148.690 140.348 1.00 52.05 144 GLU E N 1
ATOM 9901 C CA . GLU E 1 144 ? 145.998 148.860 141.780 1.00 52.05 144 GLU E CA 1
ATOM 9902 C C . GLU E 1 144 ? 144.518 149.035 142.079 1.00 52.05 144 GLU E C 1
ATOM 9903 O O . GLU E 1 144 ? 143.902 150.023 141.668 1.00 52.05 144 GLU E O 1
ATOM 9909 N N . ARG E 1 145 ? 143.955 148.071 142.809 1.00 67.55 145 ARG E N 1
ATOM 9910 C CA . ARG E 1 145 ? 142.546 148.072 143.192 1.00 67.55 145 ARG E CA 1
ATOM 9911 C C . ARG E 1 145 ? 142.499 148.111 144.722 1.00 67.55 145 ARG E C 1
ATOM 9912 O O . ARG E 1 145 ? 141.806 147.330 145.376 1.00 67.55 145 ARG E O 1
ATOM 9920 N N . SER E 1 146 ? 143.285 149.026 145.285 1.00 74.17 146 SER E N 1
ATOM 9921 C CA . SER E 1 146 ? 143.429 149.139 146.729 1.00 74.17 146 SER E CA 1
ATOM 9922 C C . SER E 1 146 ? 142.090 149.408 147.403 1.00 74.17 146 SER E C 1
ATOM 9923 O O . SER E 1 146 ? 141.251 150.152 146.887 1.00 74.17 146 SER E O 1
ATOM 9926 N N . TYR E 1 147 ? 141.892 148.789 148.561 1.00 80.14 147 TYR E N 1
ATOM 9927 C CA . TYR E 1 147 ? 140.727 149.025 149.408 1.00 80.14 147 TYR E CA 1
ATOM 9928 C C . TYR E 1 147 ? 141.197 149.860 150.594 1.00 80.14 147 TYR E C 1
ATOM 9929 O O . TYR E 1 147 ? 141.776 149.331 151.547 1.00 80.14 147 TYR E O 1
ATOM 9938 N N . ILE E 1 148 ? 140.949 151.165 150.530 1.00 87.57 148 ILE E N 1
ATOM 9939 C CA . ILE E 1 148 ? 141.460 152.096 151.529 1.00 87.57 148 ILE E CA 1
ATOM 9940 C C . ILE E 1 148 ? 140.734 151.873 152.848 1.00 87.57 148 ILE E C 1
ATOM 9941 O O . ILE E 1 148 ? 139.499 151.817 152.893 1.00 87.57 148 ILE E O 1
ATOM 9946 N N . CYS E 1 149 ? 141.502 151.743 153.926 1.00 93.06 149 CYS E N 1
ATOM 9947 C CA . CYS E 1 149 ? 140.925 151.549 155.247 1.00 93.06 149 CYS E CA 1
ATOM 9948 C C . CYS E 1 149 ? 140.315 152.845 155.768 1.00 93.06 149 CYS E C 1
ATOM 9949 O O . CYS E 1 149 ? 140.756 153.947 155.433 1.00 93.06 149 CYS E O 1
ATOM 9952 N N . ASN E 1 150 ? 139.278 152.698 156.597 1.00 92.30 150 ASN E N 1
ATOM 9953 C CA . ASN E 1 150 ? 138.692 153.861 157.255 1.00 92.30 150 ASN E CA 1
ATOM 9954 C C . ASN E 1 150 ? 139.690 154.514 158.203 1.00 92.30 150 ASN E C 1
ATOM 9955 O O . ASN E 1 150 ? 139.791 155.745 158.259 1.00 92.30 150 ASN E O 1
ATOM 9960 N N . LYS E 1 151 ? 140.433 153.707 158.955 1.00 92.07 151 LYS E N 1
ATOM 9961 C CA . LYS E 1 151 ? 141.450 154.239 159.849 1.00 92.07 151 LYS E CA 1
ATOM 9962 C C . LYS E 1 151 ? 142.602 154.833 159.049 1.00 92.07 151 LYS E C 1
ATOM 9963 O O . LYS E 1 151 ? 142.930 154.362 157.956 1.00 92.07 151 LYS E O 1
ATOM 9969 N N . CYS E 1 152 ? 143.215 155.878 159.599 1.00 90.43 152 CYS E N 1
ATOM 9970 C CA . CYS E 1 152 ? 144.312 156.547 158.915 1.00 90.43 152 CYS E CA 1
ATOM 9971 C C . CYS E 1 152 ? 145.552 155.661 158.884 1.00 90.43 152 CYS E C 1
ATOM 9972 O O . CYS E 1 152 ? 145.680 154.716 159.667 1.00 90.43 152 CYS E O 1
ATOM 9975 N N . LYS E 1 153 ? 146.438 155.945 157.928 1.00 83.49 153 LYS E N 1
ATOM 9976 C CA . LYS E 1 153 ? 147.779 155.408 157.705 1.00 83.49 153 LYS E CA 1
ATOM 9977 C C . LYS E 1 153 ? 147.794 153.892 157.492 1.00 83.49 153 LYS E C 1
ATOM 9978 O O . LYS E 1 153 ? 148.876 153.324 157.337 1.00 83.49 153 LYS E O 1
ATOM 9984 N N . HIS E 1 154 ? 146.644 153.214 157.468 1.00 84.06 154 HIS E N 1
ATOM 9985 C CA . HIS E 1 154 ? 146.648 151.791 157.144 1.00 84.06 154 HIS E CA 1
ATOM 9986 C C . HIS E 1 154 ? 146.898 151.569 155.657 1.00 84.06 154 HIS E C 1
ATOM 9987 O O . HIS E 1 154 ? 147.697 150.702 155.282 1.00 84.06 154 HIS E O 1
ATOM 9994 N N . VAL E 1 155 ? 146.222 152.348 154.806 1.00 82.01 155 VAL E N 1
ATOM 9995 C CA . VAL E 1 155 ? 146.401 152.394 153.353 1.00 82.01 155 VAL E CA 1
ATOM 9996 C C . VAL E 1 155 ? 146.578 150.995 152.758 1.00 82.01 155 VAL E C 1
ATOM 9997 O O . VAL E 1 155 ? 147.567 150.704 152.074 1.00 82.01 155 VAL E O 1
ATOM 10001 N N . PHE E 1 156 ? 145.607 150.118 153.010 1.00 78.59 156 PHE E N 1
ATOM 10002 C CA . PHE E 1 156 ? 145.633 148.790 152.412 1.00 78.59 156 PHE E CA 1
ATOM 10003 C C . PHE E 1 156 ? 145.617 148.888 150.891 1.00 78.59 156 PHE E C 1
ATOM 10004 O O . PHE E 1 156 ? 144.817 149.624 150.307 1.00 78.59 156 PHE E O 1
ATOM 10012 N N . VAL E 1 157 ? 146.509 148.136 150.248 1.00 74.16 157 VAL E N 1
ATOM 10013 C CA . VAL E 1 157 ? 146.694 148.205 148.805 1.00 74.16 157 VAL E CA 1
ATOM 10014 C C . VAL E 1 157 ? 146.612 146.807 148.210 1.00 74.16 157 VAL E C 1
ATOM 10015 O O . VAL E 1 157 ? 147.250 145.865 148.690 1.00 74.16 157 VAL E O 1
ATOM 10019 N N . ALA E 1 158 ? 145.814 146.680 147.151 1.00 66.02 158 ALA E N 1
ATOM 10020 C CA . ALA E 1 158 ? 145.729 145.462 146.358 1.00 66.02 158 ALA E CA 1
ATOM 10021 C C . ALA E 1 158 ? 146.222 145.765 144.951 1.00 66.02 158 ALA E C 1
ATOM 10022 O O . ALA E 1 158 ? 145.723 146.691 144.303 1.00 66.02 158 ALA E O 1
ATOM 10024 N N . LYS E 1 159 ? 147.196 144.989 144.483 1.00 54.78 159 LYS E N 1
ATOM 10025 C CA . LYS E 1 159 ? 147.854 145.236 143.207 1.00 54.78 159 LYS E CA 1
ATOM 10026 C C . LYS E 1 159 ? 147.681 144.035 142.290 1.00 54.78 159 LYS E C 1
ATOM 10027 O O . LYS E 1 159 ? 147.853 142.890 142.721 1.00 54.78 159 LYS E O 1
ATOM 10033 N N . ALA E 1 160 ? 147.343 144.299 141.031 1.00 51.00 160 ALA E N 1
ATOM 10034 C CA . ALA E 1 160 ? 147.262 143.237 140.039 1.00 51.00 160 ALA E CA 1
ATOM 10035 C C . ALA E 1 160 ? 148.659 142.761 139.662 1.00 51.00 160 ALA E C 1
ATOM 10036 O O . ALA E 1 160 ? 149.596 143.556 139.550 1.00 51.00 160 ALA E O 1
ATOM 10038 N N . ASP E 1 161 ? 148.795 141.452 139.466 1.00 40.21 161 ASP E N 1
ATOM 10039 C CA . ASP E 1 161 ? 150.073 140.826 139.151 1.00 40.21 161 ASP E CA 1
ATOM 10040 C C . ASP E 1 161 ? 149.927 140.044 137.855 1.00 40.21 161 ASP E C 1
ATOM 10041 O O . ASP E 1 161 ? 148.954 139.302 137.681 1.00 40.21 161 ASP E O 1
ATOM 10046 N N . PHE E 1 162 ? 150.892 140.210 136.948 1.00 33.85 162 PHE E N 1
ATOM 10047 C CA . PHE E 1 162 ? 150.796 139.559 135.645 1.00 33.85 162 PHE E CA 1
ATOM 10048 C C . PHE E 1 162 ? 151.000 138.056 135.756 1.00 33.85 162 PHE E C 1
ATOM 10049 O O . PHE E 1 162 ? 150.443 137.288 134.962 1.00 33.85 162 PHE E O 1
ATOM 10057 N N . GLU E 1 163 ? 151.800 137.614 136.727 1.00 34.93 163 GLU E N 1
ATOM 10058 C CA . GLU E 1 163 ? 151.943 136.181 136.955 1.00 34.93 163 GLU E CA 1
ATOM 10059 C C . GLU E 1 163 ? 150.608 135.557 137.336 1.00 34.93 163 GLU E C 1
ATOM 10060 O O . GLU E 1 163 ? 150.357 134.382 137.045 1.00 34.93 163 GLU E O 1
ATOM 10066 N N . GLN E 1 164 ? 149.740 136.326 137.987 1.00 37.43 164 GLN E N 1
ATOM 10067 C CA . GLN E 1 164 ? 148.403 135.858 138.347 1.00 37.43 164 GLN E CA 1
ATOM 10068 C C . GLN E 1 164 ? 147.379 136.248 137.279 1.00 37.43 164 GLN E C 1
ATOM 10069 O O . GLN E 1 164 ? 146.304 136.763 137.576 1.00 37.43 164 GLN E O 1
ATOM 10075 N N . TYR E 1 165 ? 147.717 135.991 136.014 1.00 31.34 165 TYR E N 1
ATOM 10076 C CA . TYR E 1 165 ? 146.824 136.226 134.875 1.00 31.34 165 TYR E CA 1
ATOM 10077 C C . TYR E 1 165 ? 146.182 137.613 134.948 1.00 31.34 165 TYR E C 1
ATOM 10078 O O . TYR E 1 165 ? 144.976 137.781 134.757 1.00 31.34 165 TYR E O 1
ATOM 10087 N N . TYR E 1 166 ? 147.016 138.613 135.247 1.00 36.35 166 TYR E N 1
ATOM 10088 C CA . TYR E 1 166 ? 146.607 140.014 135.431 1.00 36.35 166 TYR E CA 1
ATOM 10089 C C . TYR E 1 166 ? 145.334 140.146 136.268 1.00 36.35 166 TYR E C 1
ATOM 10090 O O . TYR E 1 166 ? 144.508 141.034 136.045 1.00 36.35 166 TYR E O 1
ATOM 10099 N N . ALA E 1 167 ? 145.185 139.278 137.263 1.00 39.64 167 ALA E N 1
ATOM 10100 C CA . ALA E 1 167 ? 144.033 139.302 138.154 1.00 39.64 167 ALA E CA 1
ATOM 10101 C C . ALA E 1 167 ? 144.404 140.030 139.436 1.00 39.64 167 ALA E C 1
ATOM 10102 O O . ALA E 1 167 ? 145.458 139.764 140.024 1.00 39.64 167 ALA E O 1
ATOM 10104 N N . PHE E 1 168 ? 143.539 140.949 139.859 1.00 60.15 168 PHE E N 1
ATOM 10105 C CA . PHE E 1 168 ? 143.795 141.726 141.062 1.00 60.15 168 PHE E CA 1
ATOM 10106 C C . PHE E 1 168 ? 143.857 140.817 142.282 1.00 60.15 168 PHE E C 1
ATOM 10107 O O . PHE E 1 168 ? 143.126 139.828 142.379 1.00 60.15 168 PHE E O 1
ATOM 10115 N N . CYS E 1 169 ? 144.746 141.152 143.213 1.00 66.33 169 CYS E N 1
ATOM 10116 C CA . CYS E 1 169 ? 144.836 140.393 144.452 1.00 66.33 169 CYS E CA 1
ATOM 10117 C C . CYS E 1 169 ? 143.561 140.563 145.268 1.00 66.33 169 CYS E C 1
ATOM 10118 O O . CYS E 1 169 ? 143.031 141.670 145.402 1.00 66.33 169 CYS E O 1
ATOM 10121 N N . ARG E 1 170 ? 143.069 139.455 145.814 1.00 79.58 170 ARG E N 1
ATOM 10122 C CA . ARG E 1 170 ? 141.826 139.444 146.566 1.00 79.58 170 ARG E CA 1
ATOM 10123 C C . ARG E 1 170 ? 142.112 139.252 148.046 1.00 79.58 170 ARG E C 1
ATOM 10124 O O . ARG E 1 170 ? 142.794 138.288 148.419 1.00 79.58 170 ARG E O 1
ATOM 10132 N N . PRO E 1 171 ? 141.617 140.137 148.915 1.00 83.85 171 PRO E N 1
ATOM 10133 C CA . PRO E 1 171 ? 141.888 140.021 150.358 1.00 83.85 171 PRO E CA 1
ATOM 10134 C C . PRO E 1 171 ? 140.924 139.061 151.053 1.00 83.85 171 PRO E C 1
ATOM 10135 O O . PRO E 1 171 ? 140.125 139.450 151.912 1.00 83.85 171 PRO E O 1
ATOM 10139 N N . SER E 1 172 ? 140.993 137.784 150.669 1.00 81.68 172 SER E N 1
ATOM 10140 C CA . SER E 1 172 ? 140.143 136.776 151.295 1.00 81.68 172 SER E CA 1
ATOM 10141 C C . SER E 1 172 ? 140.485 136.606 152.769 1.00 81.68 172 SER E C 1
ATOM 10142 O O . SER E 1 172 ? 139.591 136.442 153.608 1.00 81.68 172 SER E O 1
ATOM 10145 N N . ALA E 1 173 ? 141.773 136.637 153.103 1.00 88.78 173 ALA E N 1
ATOM 10146 C CA . ALA E 1 173 ? 142.191 136.491 154.490 1.00 88.78 173 ALA E CA 1
ATOM 10147 C C . ALA E 1 173 ? 141.743 137.691 155.316 1.00 88.78 173 ALA E C 1
ATOM 10148 O O . ALA E 1 173 ? 141.744 138.830 154.841 1.00 88.78 173 ALA E O 1
ATOM 10150 N N . CYS E 1 174 ? 141.354 137.426 156.563 1.00 91.95 174 CYS E N 1
ATOM 10151 C CA . CYS E 1 174 ? 140.878 138.456 157.475 1.00 91.95 174 CYS E CA 1
ATOM 10152 C C . CYS E 1 174 ? 141.905 138.809 158.546 1.00 91.95 174 CYS E C 1
ATOM 10153 O O . CYS E 1 174 ? 141.526 139.122 159.680 1.00 91.95 174 CYS E O 1
ATOM 10156 N N . LEU E 1 175 ? 143.197 138.756 158.211 1.00 89.73 175 LEU E N 1
ATOM 10157 C CA . LEU E 1 175 ? 144.228 139.112 159.181 1.00 89.73 175 LEU E CA 1
ATOM 10158 C C . LEU E 1 175 ? 144.124 140.577 159.589 1.00 89.73 175 LEU E C 1
ATOM 10159 O O . LEU E 1 175 ? 144.287 140.914 160.767 1.00 89.73 175 LEU E O 1
ATOM 10164 N N . ASN E 1 176 ? 143.856 141.459 158.630 1.00 89.88 176 ASN E N 1
ATOM 10165 C CA . ASN E 1 176 ? 143.766 142.881 158.922 1.00 89.88 176 ASN E CA 1
ATOM 10166 C C . ASN E 1 176 ? 142.520 143.191 159.746 1.00 89.88 176 ASN E C 1
ATOM 10167 O O . ASN E 1 176 ? 141.574 142.401 159.811 1.00 89.88 176 ASN E O 1
ATOM 10172 N N . GLU E 1 177 ? 142.533 144.363 160.386 1.00 86.41 177 GLU E N 1
ATOM 10173 C CA . GLU E 1 177 ? 141.400 144.775 161.208 1.00 86.41 177 GLU E CA 1
ATOM 10174 C C . GLU E 1 177 ? 140.163 145.058 160.366 1.00 86.41 177 GLU E C 1
ATOM 10175 O O . GLU E 1 177 ? 139.054 145.149 160.906 1.00 86.41 177 GLU E O 1
ATOM 10181 N N . GLU E 1 178 ? 140.331 145.210 159.050 1.00 88.52 178 GLU E N 1
ATOM 10182 C CA . GLU E 1 178 ? 139.193 145.499 158.183 1.00 88.52 178 GLU E CA 1
ATOM 10183 C C . GLU E 1 178 ? 138.177 144.364 158.206 1.00 88.52 178 GLU E C 1
ATOM 10184 O O . GLU E 1 178 ? 136.966 144.606 158.269 1.00 88.52 178 GLU E O 1
ATOM 10190 N N . GLY E 1 179 ? 138.649 143.123 158.164 1.00 88.35 179 GLY E N 1
ATOM 10191 C CA . GLY E 1 179 ? 137.743 141.987 158.213 1.00 88.35 179 GLY E CA 1
ATOM 10192 C C . GLY E 1 179 ? 136.876 141.923 156.971 1.00 88.35 179 GLY E C 1
ATOM 10193 O O . GLY E 1 179 ? 137.373 141.881 155.838 1.00 88.35 179 GLY E O 1
ATOM 10194 N N . CYS E 1 180 ? 135.557 141.907 157.177 1.00 89.52 180 CYS E N 1
ATOM 10195 C CA . CYS E 1 180 ? 134.631 141.873 156.049 1.00 89.52 180 CYS E CA 1
ATOM 10196 C C . CYS E 1 180 ? 134.719 143.152 155.225 1.00 89.52 180 CYS E C 1
ATOM 10197 O O . CYS E 1 180 ? 134.420 143.148 154.025 1.00 89.52 180 CYS E O 1
ATOM 10200 N N . ASN E 1 181 ? 135.126 144.258 155.853 1.00 90.06 181 ASN E N 1
ATOM 10201 C CA . ASN E 1 181 ? 135.280 145.511 155.120 1.00 90.06 181 ASN E CA 1
ATOM 10202 C C . ASN E 1 181 ? 136.410 145.420 154.101 1.00 90.06 181 ASN E C 1
ATOM 10203 O O . ASN E 1 181 ? 136.449 146.192 153.136 1.00 90.06 181 ASN E O 1
ATOM 10208 N N . SER E 1 182 ? 137.346 144.492 154.306 1.00 89.31 182 SER E N 1
ATOM 10209 C CA . SER E 1 182 ? 138.448 144.334 153.363 1.00 89.31 182 SER E CA 1
ATOM 10210 C C . SER E 1 182 ? 137.967 143.766 152.034 1.00 89.31 182 SER E C 1
ATOM 10211 O O . SER E 1 182 ? 138.312 144.287 150.966 1.00 89.31 182 SER E O 1
ATOM 10214 N N . THR E 1 183 ? 137.166 142.699 152.078 1.00 87.33 183 THR E N 1
ATOM 10215 C CA . THR E 1 183 ? 136.787 142.013 150.847 1.00 87.33 183 THR E CA 1
ATOM 10216 C C . THR E 1 183 ? 135.744 142.801 150.062 1.00 87.33 183 THR E C 1
ATOM 10217 O O . THR E 1 183 ? 135.629 142.642 148.841 1.00 87.33 183 THR E O 1
ATOM 10221 N N . LYS E 1 184 ? 134.974 143.652 150.738 1.00 87.57 184 LYS E N 1
ATOM 10222 C CA . LYS E 1 184 ? 133.962 144.435 150.042 1.00 87.57 184 LYS E CA 1
ATOM 10223 C C . LYS E 1 184 ? 134.623 145.489 149.161 1.00 87.57 184 LYS E C 1
ATOM 10224 O O . LYS E 1 184 ? 135.655 146.066 149.516 1.00 87.57 184 LYS E O 1
ATOM 10230 N N . PHE E 1 185 ? 134.031 145.721 147.993 1.00 85.03 185 PHE E N 1
ATOM 10231 C CA . PHE E 1 185 ? 134.628 146.621 147.017 1.00 85.03 185 PHE E CA 1
ATOM 10232 C C . PHE E 1 185 ? 134.503 148.074 147.455 1.00 85.03 185 PHE E C 1
ATOM 10233 O O . PHE E 1 185 ? 133.461 148.504 147.959 1.00 85.03 185 PHE E O 1
ATOM 10241 N N . THR E 1 186 ? 135.579 148.830 147.261 1.00 85.08 186 THR E N 1
ATOM 10242 C CA . THR E 1 186 ? 135.581 150.274 147.444 1.00 85.08 186 THR E CA 1
ATOM 10243 C C . THR E 1 186 ? 135.647 150.934 146.074 1.00 85.08 186 THR E C 1
ATOM 10244 O O . THR E 1 186 ? 136.593 150.701 145.314 1.00 85.08 186 THR E O 1
ATOM 10248 N N . CYS E 1 187 ? 134.644 151.756 145.763 1.00 79.41 187 CYS E N 1
ATOM 10249 C CA . CYS E 1 187 ? 134.511 152.349 144.432 1.00 79.41 187 CYS E CA 1
ATOM 10250 C C . CYS E 1 187 ? 135.408 153.584 144.324 1.00 79.41 187 CYS E C 1
ATOM 10251 O O . CYS E 1 187 ? 134.956 154.721 144.178 1.00 79.41 187 CYS E O 1
ATOM 10254 N N . LEU E 1 188 ? 136.717 153.335 144.401 1.00 78.37 188 LEU E N 1
ATOM 10255 C CA . LEU E 1 188 ? 137.681 154.415 144.223 1.00 78.37 188 LEU E CA 1
ATOM 10256 C C . LEU E 1 188 ? 137.623 154.976 142.808 1.00 78.37 188 LEU E C 1
ATOM 10257 O O . LEU E 1 188 ? 137.720 156.193 142.609 1.00 78.37 188 LEU E O 1
ATOM 10262 N N . SER E 1 189 ? 137.472 154.102 141.811 1.00 68.88 189 SER E N 1
ATOM 10263 C CA . SER E 1 189 ? 137.384 154.559 140.428 1.00 68.88 189 SER E CA 1
ATOM 10264 C C . SER E 1 189 ? 136.131 155.397 140.202 1.00 68.88 189 SER E C 1
ATOM 10265 O O . SER E 1 189 ? 136.163 156.390 139.466 1.00 68.88 189 SER E O 1
ATOM 10268 N N . GLY E 1 190 ? 135.016 155.008 140.822 1.00 77.25 190 GLY E N 1
ATOM 10269 C CA . GLY E 1 190 ? 133.774 155.738 140.623 1.00 77.25 190 GLY E CA 1
ATOM 10270 C C . GLY E 1 190 ? 133.813 157.145 141.188 1.00 77.25 190 GLY E C 1
ATOM 10271 O O . GLY E 1 190 ? 133.288 158.082 140.581 1.00 77.25 190 GLY E O 1
ATOM 10272 N N . THR E 1 191 ? 134.427 157.314 142.362 1.00 81.37 191 THR E N 1
ATOM 10273 C CA . THR E 1 191 ? 134.443 158.624 143.008 1.00 81.37 191 THR E CA 1
ATOM 10274 C C . THR E 1 191 ? 135.258 159.631 142.205 1.00 81.37 191 THR E C 1
ATOM 10275 O O . THR E 1 191 ? 134.788 160.738 141.917 1.00 81.37 191 THR E O 1
ATOM 10279 N N . SER E 1 192 ? 136.482 159.265 141.830 1.00 75.60 192 SER E N 1
ATOM 10280 C CA . SER E 1 192 ? 137.351 160.185 141.108 1.00 75.60 192 SER E CA 1
ATOM 10281 C C . SER E 1 192 ? 138.410 159.392 140.358 1.00 75.60 192 SER E C 1
ATOM 10282 O O . SER E 1 192 ? 138.624 158.204 140.614 1.00 75.60 192 SER E O 1
ATOM 10285 N N . SER E 1 193 ? 139.069 160.075 139.418 1.00 65.64 193 SER E N 1
ATOM 10286 C CA . SER E 1 193 ? 140.091 159.425 138.604 1.00 65.64 193 SER E CA 1
ATOM 10287 C C . SER E 1 193 ? 141.353 159.141 139.409 1.00 65.64 193 SER E C 1
ATOM 10288 O O . SER E 1 193 ? 141.953 158.068 139.276 1.00 65.64 193 SER E O 1
ATOM 10291 N N . SER E 1 194 ? 141.774 160.093 140.241 1.00 75.14 194 SER E N 1
ATOM 10292 C CA . SER E 1 194 ? 143.037 159.945 140.962 1.00 75.14 194 SER E CA 1
ATOM 10293 C C . SER E 1 194 ? 143.098 158.708 141.855 1.00 75.14 194 SER E C 1
ATOM 10294 O O . SER E 1 194 ? 144.145 158.036 141.847 1.00 75.14 194 SER E O 1
ATOM 10297 N N . PRO E 1 195 ? 142.070 158.358 142.642 1.00 74.52 195 PRO E N 1
ATOM 10298 C CA . PRO E 1 195 ? 142.173 157.123 143.441 1.00 74.52 195 PRO E CA 1
ATOM 10299 C C . PRO E 1 195 ? 142.399 155.875 142.605 1.00 74.52 195 PRO E C 1
ATOM 10300 O O . PRO E 1 195 ? 143.066 154.941 143.066 1.00 74.52 195 PRO E O 1
ATOM 10304 N N . SER E 1 196 ? 141.859 155.829 141.391 1.00 62.23 196 SER E N 1
ATOM 10305 C CA . SER E 1 196 ? 142.083 154.681 140.524 1.00 62.23 196 SER E CA 1
ATOM 10306 C C . SER E 1 196 ? 143.378 154.849 139.738 1.00 62.23 196 SER E C 1
ATOM 10307 O O . SER E 1 196 ? 143.543 155.806 138.976 1.00 62.23 196 SER E O 1
ATOM 10310 N N . SER E 1 197 ? 144.298 153.907 139.922 1.00 50.57 197 SER E N 1
ATOM 10311 C CA . SER E 1 197 ? 145.576 153.900 139.222 1.00 50.57 197 SER E CA 1
ATOM 10312 C C . SER E 1 197 ? 145.470 152.948 138.040 1.00 50.57 197 SER E C 1
ATOM 10313 O O . SER E 1 197 ? 145.805 151.764 138.161 1.00 50.57 197 SER E O 1
ATOM 10316 N N . CYS E 1 198 ? 145.009 153.464 136.904 1.00 38.80 198 CYS E N 1
ATOM 10317 C CA . CYS E 1 198 ? 144.763 152.661 135.715 1.00 38.80 198 CYS E CA 1
ATOM 10318 C C . CYS E 1 198 ? 145.623 153.162 134.566 1.00 38.80 198 CYS E C 1
ATOM 10319 O O . CYS E 1 198 ? 145.505 154.322 134.156 1.00 38.80 198 CYS E O 1
ATOM 10322 N N . ARG E 1 199 ? 146.485 152.289 134.054 1.00 34.25 199 ARG E N 1
ATOM 10323 C CA . ARG E 1 199 ? 147.245 152.544 132.838 1.00 34.25 199 ARG E CA 1
ATOM 10324 C C . ARG E 1 199 ? 147.214 151.322 131.932 1.00 34.25 199 ARG E C 1
ATOM 10325 O O . ARG E 1 199 ? 147.134 150.183 132.401 1.00 34.25 199 ARG E O 1
ATOM 10333 N N . ASP E 1 200 ? 147.284 151.581 130.627 1.00 23.90 200 ASP E N 1
ATOM 10334 C CA . ASP E 1 200 ? 146.743 150.666 129.629 1.00 23.90 200 ASP E CA 1
ATOM 10335 C C . ASP E 1 200 ? 147.527 149.362 129.519 1.00 23.90 200 ASP E C 1
ATOM 10336 O O . ASP E 1 200 ? 148.644 149.236 130.027 1.00 23.90 200 ASP E O 1
ATOM 10341 N N . TYR E 1 201 ? 146.911 148.387 128.849 1.00 19.80 201 TYR E N 1
ATOM 10342 C CA . TYR E 1 201 ? 147.377 147.008 128.762 1.00 19.80 201 TYR E CA 1
ATOM 10343 C C . TYR E 1 201 ? 146.987 146.435 127.409 1.00 19.80 201 TYR E C 1
ATOM 10344 O O . TYR E 1 201 ? 145.816 146.498 127.025 1.00 19.80 201 TYR E O 1
ATOM 10353 N N . GLN E 1 202 ? 147.953 145.871 126.692 1.00 16.56 202 GLN E N 1
ATOM 10354 C CA . GLN E 1 202 ? 147.697 145.290 125.383 1.00 16.56 202 GLN E CA 1
ATOM 10355 C C . GLN E 1 202 ? 148.352 143.921 125.281 1.00 16.56 202 GLN E C 1
ATOM 10356 O O . GLN E 1 202 ? 149.383 143.660 125.905 1.00 16.56 202 GLN E O 1
ATOM 10362 N N . GLU E 1 203 ? 147.743 143.046 124.486 1.00 17.77 203 GLU E N 1
ATOM 10363 C CA . GLU E 1 203 ? 148.288 141.727 124.200 1.00 17.77 203 GLU E CA 1
ATOM 10364 C C . GLU E 1 203 ? 148.489 141.574 122.701 1.00 17.77 203 GLU E C 1
ATOM 10365 O O . GLU E 1 203 ? 147.555 141.783 121.921 1.00 17.77 203 GLU E O 1
ATOM 10371 N N . ILE E 1 204 ? 149.702 141.209 122.304 1.00 17.53 204 ILE E N 1
ATOM 10372 C CA . ILE E 1 204 ? 150.012 140.864 120.924 1.00 17.53 204 ILE E CA 1
ATOM 10373 C C . ILE E 1 204 ? 150.719 139.518 120.918 1.00 17.53 204 ILE E C 1
ATOM 10374 O O . ILE E 1 204 ? 151.551 139.237 121.788 1.00 17.53 204 ILE E O 1
ATOM 10379 N N . LYS E 1 205 ? 150.367 138.677 119.954 1.00 15.56 205 LYS E N 1
ATOM 10380 C CA . LYS E 1 205 ? 151.010 137.386 119.765 1.00 15.56 205 LYS E CA 1
ATOM 10381 C C . LYS E 1 205 ? 151.979 137.494 118.600 1.00 15.56 205 LYS E C 1
ATOM 10382 O O . LYS E 1 205 ? 151.583 137.872 117.493 1.00 15.56 205 LYS E O 1
ATOM 10388 N N . ILE E 1 206 ? 153.245 137.175 118.849 1.00 17.39 206 ILE E N 1
ATOM 10389 C CA . ILE E 1 206 ? 154.284 137.234 117.831 1.00 17.39 206 ILE E CA 1
ATOM 10390 C C . ILE E 1 206 ? 154.764 135.819 117.548 1.00 17.39 206 ILE E C 1
ATOM 10391 O O . ILE E 1 206 ? 155.033 135.047 118.476 1.00 17.39 206 ILE E O 1
ATOM 10396 N N . GLN E 1 207 ? 154.838 135.471 116.269 1.00 21.70 207 GLN E N 1
ATOM 10397 C CA . GLN E 1 207 ? 155.386 134.197 115.836 1.00 21.70 207 GLN E CA 1
ATOM 10398 C C . GLN E 1 207 ? 156.785 134.424 115.284 1.00 21.70 207 GLN E C 1
ATOM 10399 O O . GLN E 1 207 ? 157.072 135.479 114.709 1.00 21.70 207 GLN E O 1
ATOM 10405 N N . GLU E 1 208 ? 157.661 133.447 115.493 1.00 31.89 208 GLU E N 1
ATOM 10406 C CA . GLU E 1 208 ? 159.022 133.555 114.993 1.00 31.89 208 GLU E CA 1
ATOM 10407 C C . GLU E 1 208 ? 159.017 133.630 113.472 1.00 31.89 208 GLU E C 1
ATOM 10408 O O . GLU E 1 208 ? 158.192 133.000 112.806 1.00 31.89 208 GLU E O 1
ATOM 10414 N N . GLN E 1 209 ? 159.931 134.425 112.924 1.00 41.36 209 GLN E N 1
ATOM 10415 C CA . GLN E 1 209 ? 160.002 134.584 111.479 1.00 41.36 209 GLN E CA 1
ATOM 10416 C C . GLN E 1 209 ? 160.365 133.260 110.821 1.00 41.36 209 GLN E C 1
ATOM 10417 O O . GLN E 1 209 ? 161.322 132.592 111.225 1.00 41.36 209 GLN E O 1
ATOM 10423 N N . VAL E 1 210 ? 159.592 132.880 109.801 1.00 60.85 210 VAL E N 1
ATOM 10424 C CA . VAL E 1 210 ? 159.814 131.595 109.144 1.00 60.85 210 VAL E CA 1
ATOM 10425 C C . VAL E 1 210 ? 161.100 131.620 108.327 1.00 60.85 210 VAL E C 1
ATOM 10426 O O . VAL E 1 210 ? 161.696 130.569 108.060 1.00 60.85 210 VAL E O 1
ATOM 10430 N N . GLN E 1 211 ? 161.556 132.809 107.924 1.00 65.70 211 GLN E N 1
ATOM 10431 C CA . GLN E 1 211 ? 162.806 132.910 107.179 1.00 65.70 211 GLN E CA 1
ATOM 10432 C C . GLN E 1 211 ? 163.987 132.450 108.025 1.00 65.70 211 GLN E C 1
ATOM 10433 O O . GLN E 1 211 ? 164.917 131.813 107.514 1.00 65.70 211 GLN E O 1
ATOM 10439 N N . ARG E 1 212 ? 163.968 132.764 109.318 1.00 61.83 212 ARG E N 1
ATOM 10440 C CA . ARG E 1 212 ? 165.062 132.383 110.201 1.00 61.83 212 ARG E CA 1
ATOM 10441 C C . ARG E 1 212 ? 165.168 130.865 110.294 1.00 61.83 212 ARG E C 1
ATOM 10442 O O . ARG E 1 212 ? 164.160 130.155 110.323 1.00 61.83 212 ARG E O 1
ATOM 10450 N N . LEU E 1 213 ? 166.405 130.365 110.337 1.00 68.49 213 LEU E N 1
ATOM 10451 C CA . LEU E 1 213 ? 166.618 128.920 110.359 1.00 68.49 213 LEU E CA 1
ATOM 10452 C C . LEU E 1 213 ? 166.233 128.307 111.700 1.00 68.49 213 LEU E C 1
ATOM 10453 O O . LEU E 1 213 ? 165.965 127.103 111.776 1.00 68.49 213 LEU E O 1
ATOM 10458 N N . SER E 1 214 ? 166.191 129.112 112.762 1.00 59.45 214 SER E N 1
ATOM 10459 C CA . SER E 1 214 ? 165.924 128.566 114.087 1.00 59.45 214 SER E CA 1
ATOM 10460 C C . SER E 1 214 ? 164.494 128.057 114.213 1.00 59.45 214 SER E C 1
ATOM 10461 O O . SER E 1 214 ? 164.238 127.124 114.982 1.00 59.45 214 SER E O 1
ATOM 10464 N N . VAL E 1 215 ? 163.557 128.647 113.462 1.00 56.04 215 VAL E N 1
ATOM 10465 C CA . VAL E 1 215 ? 162.149 128.306 113.613 1.00 56.04 215 VAL E CA 1
ATOM 10466 C C . VAL E 1 215 ? 161.919 126.862 113.192 1.00 56.04 215 VAL E C 1
ATOM 10467 O O . VAL E 1 215 ? 162.641 126.309 112.352 1.00 56.04 215 VAL E O 1
ATOM 10471 N N . GLY E 1 216 ? 160.919 126.233 113.807 1.00 49.94 216 GLY E N 1
ATOM 10472 C CA . GLY E 1 216 ? 160.586 124.860 113.515 1.00 49.94 216 GLY E CA 1
ATOM 10473 C C . GLY E 1 216 ? 159.655 124.731 112.327 1.00 49.94 216 GLY E C 1
ATOM 10474 O O . GLY E 1 216 ? 159.519 125.626 111.492 1.00 49.94 216 GLY E O 1
ATOM 10475 N N . SER E 1 217 ? 159.005 123.567 112.254 1.00 41.60 217 SER E N 1
ATOM 10476 C CA . SER E 1 217 ? 158.061 123.307 111.172 1.00 41.60 217 SER E CA 1
ATOM 10477 C C . SER E 1 217 ? 156.898 124.291 111.203 1.00 41.60 217 SER E C 1
ATOM 10478 O O . SER E 1 217 ? 156.508 124.836 110.164 1.00 41.60 217 SER E O 1
ATOM 10481 N N . ILE E 1 218 ? 156.340 124.537 112.378 1.00 37.28 218 ILE E N 1
ATOM 10482 C CA . ILE E 1 218 ? 155.284 125.529 112.562 1.00 37.28 218 ILE E CA 1
ATOM 10483 C C . ILE E 1 218 ? 155.867 126.702 113.343 1.00 37.28 218 ILE E C 1
ATOM 10484 O O . ILE E 1 218 ? 156.622 126.475 114.299 1.00 37.28 218 ILE E O 1
ATOM 10489 N N . PRO E 1 219 ? 155.575 127.944 112.965 1.00 30.30 219 PRO E N 1
ATOM 10490 C CA . PRO E 1 219 ? 156.100 129.083 113.727 1.00 30.30 219 PRO E CA 1
ATOM 10491 C C . PRO E 1 219 ? 155.471 129.155 115.110 1.00 30.30 219 PRO E C 1
ATOM 10492 O O . PRO E 1 219 ? 154.258 129.321 115.251 1.00 30.30 219 PRO E O 1
ATOM 10496 N N . ARG E 1 220 ? 156.308 129.025 116.135 1.00 24.11 220 ARG E N 1
ATOM 10497 C CA . ARG E 1 220 ? 155.823 129.130 117.502 1.00 24.11 220 ARG E CA 1
ATOM 10498 C C . ARG E 1 220 ? 155.385 130.560 117.797 1.00 24.11 220 ARG E C 1
ATOM 10499 O O . ARG E 1 220 ? 156.056 131.526 117.428 1.00 24.11 220 ARG E O 1
ATOM 10507 N N . CYS E 1 221 ? 154.253 130.693 118.482 1.00 19.14 221 CYS E N 1
ATOM 10508 C CA . CYS E 1 221 ? 153.663 131.994 118.764 1.00 19.14 221 CYS E CA 1
ATOM 10509 C C . CYS E 1 221 ? 153.975 132.400 120.197 1.00 19.14 221 CYS E C 1
ATOM 10510 O O . CYS E 1 221 ? 153.782 131.613 121.129 1.00 19.14 221 CYS E O 1
ATOM 10513 N N . MET E 1 222 ? 154.469 133.623 120.362 1.00 16.46 222 MET E N 1
ATOM 10514 C CA . MET E 1 222 ? 154.782 134.192 121.665 1.00 16.46 222 MET E CA 1
ATOM 10515 C C . MET E 1 222 ? 153.833 135.347 121.938 1.00 16.46 222 MET E C 1
ATOM 10516 O O . MET E 1 222 ? 153.713 136.261 121.116 1.00 16.46 222 MET E O 1
ATOM 10521 N N . VAL E 1 223 ? 153.165 135.309 123.083 1.00 15.01 223 VAL E N 1
ATOM 10522 C CA . VAL E 1 223 ? 152.249 136.380 123.456 1.00 15.01 223 VAL E CA 1
ATOM 10523 C C . VAL E 1 223 ? 153.004 137.426 124.267 1.00 15.01 223 VAL E C 1
ATOM 10524 O O . VAL E 1 223 ? 153.743 137.096 125.202 1.00 15.01 223 VAL E O 1
ATOM 10528 N N . VAL E 1 224 ? 152.844 138.691 123.886 1.00 13.37 224 VAL E N 1
ATOM 10529 C CA . VAL E 1 224 ? 153.589 139.804 124.463 1.00 13.37 224 VAL E CA 1
ATOM 10530 C C . VAL E 1 224 ? 152.610 140.740 125.153 1.00 13.37 224 VAL E C 1
ATOM 10531 O O . VAL E 1 224 ? 151.650 141.214 124.535 1.00 13.37 224 VAL E O 1
ATOM 10535 N N . VAL E 1 225 ? 152.856 141.009 126.427 1.00 14.48 225 VAL E N 1
ATOM 10536 C CA . VAL E 1 225 ? 152.109 142.015 127.169 1.00 14.48 225 VAL E CA 1
ATOM 10537 C C . VAL E 1 225 ? 152.776 143.364 126.963 1.00 14.48 225 VAL E C 1
ATOM 10538 O O . VAL E 1 225 ? 153.950 143.545 127.306 1.00 14.48 225 VAL E O 1
ATOM 10542 N N . LEU E 1 226 ? 152.033 144.312 126.405 1.00 12.95 226 LEU E N 1
ATOM 10543 C CA . LEU E 1 226 ? 152.517 145.668 126.195 1.00 12.95 226 LEU E CA 1
ATOM 10544 C C . LEU E 1 226 ? 151.999 146.551 127.317 1.00 12.95 226 LEU E C 1
ATOM 10545 O O . LEU E 1 226 ? 150.900 146.324 127.832 1.00 12.95 226 LEU E O 1
ATOM 10550 N N . GLU E 1 227 ? 152.790 147.545 127.700 1.00 22.68 227 GLU E N 1
ATOM 10551 C CA . GLU E 1 227 ? 152.438 148.427 128.799 1.00 22.68 227 GLU E CA 1
ATOM 10552 C C . GLU E 1 227 ? 152.846 149.856 128.481 1.00 22.68 227 GLU E C 1
ATOM 10553 O O . GLU E 1 227 ? 153.852 150.105 127.813 1.00 22.68 227 GLU E O 1
ATOM 10559 N N . ASP E 1 228 ? 152.038 150.791 128.971 1.00 22.98 228 ASP E N 1
ATOM 10560 C CA . ASP E 1 228 ? 152.367 152.219 128.986 1.00 22.98 228 ASP E CA 1
ATOM 10561 C C . ASP E 1 228 ? 152.533 152.692 127.543 1.00 22.98 228 ASP E C 1
ATOM 10562 O O . ASP E 1 228 ? 151.674 152.378 126.704 1.00 22.98 228 ASP E O 1
ATOM 10567 N N . ASP E 1 229 ? 153.602 153.418 127.204 1.00 19.79 229 ASP E N 1
ATOM 10568 C CA . ASP E 1 229 ? 153.722 153.978 125.860 1.00 19.79 229 ASP E CA 1
ATOM 10569 C C . ASP E 1 229 ? 153.847 152.878 124.815 1.00 19.79 229 ASP E C 1
ATOM 10570 O O . ASP E 1 229 ? 153.501 153.076 123.645 1.00 19.79 229 ASP E O 1
ATOM 10575 N N . LEU E 1 230 ? 154.325 151.702 125.223 1.00 22.88 230 LEU E N 1
ATOM 10576 C CA . LEU E 1 230 ? 154.527 150.610 124.280 1.00 22.88 230 LEU E CA 1
ATOM 10577 C C . LEU E 1 230 ? 153.221 150.152 123.648 1.00 22.88 230 LEU E C 1
ATOM 10578 O O . LEU E 1 230 ? 153.245 149.555 122.566 1.00 22.88 230 LEU E O 1
ATOM 10583 N N . VAL E 1 231 ? 152.086 150.421 124.294 1.00 20.38 231 VAL E N 1
ATOM 10584 C CA . VAL E 1 231 ? 150.795 150.119 123.691 1.00 20.38 231 VAL E CA 1
ATOM 10585 C C . VAL E 1 231 ? 150.608 150.988 122.458 1.00 20.38 231 VAL E C 1
ATOM 10586 O O . VAL E 1 231 ? 150.967 152.172 122.453 1.00 20.38 231 VAL E O 1
ATOM 10590 N N . ASP E 1 232 ? 150.066 150.393 121.396 1.00 23.45 232 ASP E N 1
ATOM 10591 C CA . ASP E 1 232 ? 149.800 151.003 120.095 1.00 23.45 232 ASP E CA 1
ATOM 10592 C C . ASP E 1 232 ? 151.087 151.328 119.344 1.00 23.45 232 ASP E C 1
ATOM 10593 O O . ASP E 1 232 ? 151.014 151.922 118.262 1.00 23.45 232 ASP E O 1
ATOM 10598 N N . SER E 1 233 ? 152.259 150.970 119.873 1.00 27.23 233 SER E N 1
ATOM 10599 C CA . SER E 1 233 ? 153.501 151.225 119.151 1.00 27.23 233 SER E CA 1
ATOM 10600 C C . SER E 1 233 ? 153.659 150.274 117.972 1.00 27.23 233 SER E C 1
ATOM 10601 O O . SER E 1 233 ? 154.448 150.537 117.057 1.00 27.23 233 SER E O 1
ATOM 10604 N N . CYS E 1 234 ? 152.923 149.167 117.976 1.00 28.05 234 CYS E N 1
ATOM 10605 C CA . CYS E 1 234 ? 153.026 148.145 116.946 1.00 28.05 234 CYS E CA 1
ATOM 10606 C C . CYS E 1 234 ? 151.646 147.784 116.414 1.00 28.05 234 CYS E C 1
ATOM 10607 O O . CYS E 1 234 ? 150.656 147.816 117.153 1.00 28.05 234 CYS E O 1
ATOM 10610 N N . LYS E 1 235 ? 151.589 147.434 115.131 1.00 29.14 235 LYS E N 1
ATOM 10611 C CA . LYS E 1 235 ? 150.358 147.054 114.455 1.00 29.14 235 LYS E CA 1
ATOM 10612 C C . LYS E 1 235 ? 150.565 145.715 113.763 1.00 29.14 235 LYS E C 1
ATOM 10613 O O . LYS E 1 235 ? 151.689 145.330 113.437 1.00 29.14 235 LYS E O 1
ATOM 10619 N N . SER E 1 236 ? 149.462 145.006 113.526 1.00 25.30 236 SER E N 1
ATOM 10620 C CA . SER E 1 236 ? 149.543 143.670 112.948 1.00 25.30 236 SER E CA 1
ATOM 10621 C C . SER E 1 236 ? 150.116 143.711 111.535 1.00 25.30 236 SER E C 1
ATOM 10622 O O . SER E 1 236 ? 149.742 144.557 110.718 1.00 25.30 236 SER E O 1
ATOM 10625 N N . GLY E 1 237 ? 151.028 142.784 111.251 1.00 23.90 237 GLY E N 1
ATOM 10626 C CA . GLY E 1 237 ? 151.547 142.610 109.910 1.00 23.90 237 GLY E CA 1
ATOM 10627 C C . GLY E 1 237 ? 152.894 143.235 109.624 1.00 23.90 237 GLY E C 1
ATOM 10628 O O . GLY E 1 237 ? 153.182 143.526 108.457 1.00 23.90 237 GLY E O 1
ATOM 10629 N N . ASP E 1 238 ? 153.729 143.456 110.637 1.00 23.01 238 ASP E N 1
ATOM 10630 C CA . ASP E 1 238 ? 155.043 144.049 110.436 1.00 23.01 238 ASP E CA 1
ATOM 10631 C C . ASP E 1 238 ? 156.084 143.322 111.273 1.00 23.01 238 ASP E C 1
ATOM 10632 O O . ASP E 1 238 ? 155.759 142.655 112.259 1.00 23.01 238 ASP E O 1
ATOM 10637 N N . ASP E 1 239 ? 157.344 143.449 110.862 1.00 22.63 239 ASP E N 1
ATOM 10638 C CA . ASP E 1 239 ? 158.443 142.873 111.624 1.00 22.63 239 ASP E CA 1
ATOM 10639 C C . ASP E 1 239 ? 158.661 143.648 112.919 1.00 22.63 239 ASP E C 1
ATOM 10640 O O . ASP E 1 239 ? 158.788 144.875 112.911 1.00 22.63 239 ASP E O 1
ATOM 10645 N N . ILE E 1 240 ? 158.707 142.923 114.035 1.00 20.59 240 ILE E N 1
ATOM 10646 C CA . ILE E 1 240 ? 158.730 143.515 115.366 1.00 20.59 240 ILE E CA 1
ATOM 10647 C C . ILE E 1 240 ? 159.852 142.881 116.172 1.00 20.59 240 ILE E C 1
ATOM 10648 O O . ILE E 1 240 ? 159.993 141.654 116.188 1.00 20.59 240 ILE E O 1
ATOM 10653 N N . THR E 1 241 ? 160.644 143.713 116.841 1.00 21.30 241 THR E N 1
ATOM 10654 C CA . THR E 1 241 ? 161.668 143.261 117.774 1.00 21.30 241 THR E CA 1
ATOM 10655 C C . THR E 1 241 ? 161.248 143.683 119.174 1.00 21.30 241 THR E C 1
ATOM 10656 O O . THR E 1 241 ? 161.064 144.875 119.434 1.00 21.30 241 THR E O 1
ATOM 10660 N N . VAL E 1 242 ? 161.097 142.713 120.070 1.00 32.69 242 VAL E N 1
ATOM 10661 C CA . VAL E 1 242 ? 160.573 142.957 121.408 1.00 32.69 242 VAL E CA 1
ATOM 10662 C C . VAL E 1 242 ? 161.665 142.656 122.422 1.00 32.69 242 VAL E C 1
ATOM 10663 O O . VAL E 1 242 ? 162.041 141.494 122.613 1.00 32.69 242 VAL E O 1
ATOM 10667 N N . TYR E 1 243 ? 162.162 143.693 123.083 1.00 21.38 243 TYR E N 1
ATOM 10668 C CA . TYR E 1 243 ? 163.043 143.527 124.230 1.00 21.38 243 TYR E CA 1
ATOM 10669 C C . TYR E 1 243 ? 162.186 143.528 125.488 1.00 21.38 243 TYR E C 1
ATOM 10670 O O . TYR E 1 243 ? 161.559 144.542 125.811 1.00 21.38 243 TYR E O 1
ATOM 10679 N N . GLY E 1 244 ? 162.152 142.402 126.195 1.00 18.06 244 GLY E N 1
ATOM 10680 C CA . GLY E 1 244 ? 161.279 142.302 127.349 1.00 18.06 244 GLY E CA 1
ATOM 10681 C C . GLY E 1 244 ? 161.758 141.286 128.356 1.00 18.06 244 GLY E C 1
ATOM 10682 O O . GLY E 1 244 ? 162.781 140.622 128.165 1.00 18.06 244 GLY E O 1
ATOM 10683 N N . VAL E 1 245 ? 160.995 141.172 129.438 1.00 16.43 245 VAL E N 1
ATOM 10684 C CA . VAL E 1 245 ? 161.283 140.231 130.513 1.00 16.43 245 VAL E CA 1
ATOM 10685 C C . VAL E 1 245 ? 160.343 139.042 130.375 1.00 16.43 245 VAL E C 1
ATOM 10686 O O . VAL E 1 245 ? 159.120 139.197 130.452 1.00 16.43 245 VAL E O 1
ATOM 10690 N N . VAL E 1 246 ? 160.911 137.852 130.181 1.00 17.70 246 VAL E N 1
ATOM 10691 C CA . VAL E 1 246 ? 160.097 136.657 130.003 1.00 17.70 246 VAL E CA 1
ATOM 10692 C C . VAL E 1 246 ? 159.441 136.295 131.328 1.00 17.70 246 VAL E C 1
ATOM 10693 O O . VAL E 1 246 ? 160.114 136.164 132.358 1.00 17.70 246 VAL E O 1
ATOM 10697 N N . MET E 1 247 ? 158.121 136.133 131.308 1.00 20.53 247 MET E N 1
ATOM 10698 C CA . MET E 1 247 ? 157.365 135.793 132.502 1.00 20.53 247 MET E CA 1
ATOM 10699 C C . MET E 1 247 ? 156.316 134.753 132.144 1.00 20.53 247 MET E C 1
ATOM 10700 O O . MET E 1 247 ? 156.014 134.524 130.971 1.00 20.53 247 MET E O 1
ATOM 10705 N N . GLN E 1 248 ? 155.766 134.114 133.171 1.00 16.64 248 GLN E N 1
ATOM 10706 C CA . GLN E 1 248 ? 154.731 133.105 133.001 1.00 16.64 248 GLN E CA 1
ATOM 10707 C C . GLN E 1 248 ? 153.515 133.489 133.829 1.00 16.64 248 GLN E C 1
ATOM 10708 O O . GLN E 1 248 ? 153.654 133.936 134.972 1.00 16.64 248 GLN E O 1
ATOM 10714 N N . ARG E 1 249 ? 152.330 133.326 133.248 1.00 24.24 249 ARG E N 1
ATOM 10715 C CA . ARG E 1 249 ? 151.079 133.594 133.943 1.00 24.24 249 ARG E CA 1
ATOM 10716 C C . ARG E 1 249 ? 150.296 132.301 134.105 1.00 24.24 249 ARG E C 1
ATOM 10717 O O . ARG E 1 249 ? 150.272 131.463 133.197 1.00 24.24 249 ARG E O 1
ATOM 10725 N N . TRP E 1 250 ? 149.667 132.140 135.264 1.00 36.73 250 TRP E N 1
ATOM 10726 C CA . TRP E 1 250 ? 148.939 130.928 135.603 1.00 36.73 250 TRP E CA 1
ATOM 10727 C C . TRP E 1 250 ? 147.552 131.290 136.108 1.00 36.73 250 TRP E C 1
ATOM 10728 O O . TRP E 1 250 ? 147.410 132.100 137.029 1.00 36.73 250 TRP E O 1
ATOM 10739 N N . LYS E 1 251 ? 146.535 130.691 135.492 1.00 34.85 251 LYS E N 1
ATOM 10740 C CA . LYS E 1 251 ? 145.154 130.983 135.824 1.00 34.85 251 LYS E CA 1
ATOM 10741 C C . LYS E 1 251 ? 144.840 130.507 137.240 1.00 34.85 251 LYS E C 1
ATOM 10742 O O . LYS E 1 251 ? 145.538 129.645 137.778 1.00 34.85 251 LYS E O 1
ATOM 10748 N N . PRO E 1 252 ? 143.810 131.077 137.874 1.00 41.78 252 PRO E N 1
ATOM 10749 C CA . PRO E 1 252 ? 143.428 130.616 139.215 1.00 41.78 252 PRO E CA 1
ATOM 10750 C C . PRO E 1 252 ? 143.292 129.102 139.254 1.00 41.78 252 PRO E C 1
ATOM 10751 O O . PRO E 1 252 ? 142.454 128.511 138.569 1.00 41.78 252 PRO E O 1
ATOM 10755 N N . PHE E 1 253 ? 144.140 128.481 140.065 1.00 49.99 253 PHE E N 1
ATOM 10756 C CA . PHE E 1 253 ? 144.396 127.057 139.939 1.00 49.99 253 PHE E CA 1
ATOM 10757 C C . PHE E 1 253 ? 143.403 126.243 140.764 1.00 49.99 253 PHE E C 1
ATOM 10758 O O . PHE E 1 253 ? 142.872 126.706 141.777 1.00 49.99 253 PHE E O 1
ATOM 10766 N N . HIS E 1 254 ? 143.160 125.012 140.316 1.00 53.46 254 HIS E N 1
ATOM 10767 C CA . HIS E 1 254 ? 142.168 124.132 140.915 1.00 53.46 254 HIS E CA 1
ATOM 10768 C C . HIS E 1 254 ? 142.804 122.792 141.254 1.00 53.46 254 HIS E C 1
ATOM 10769 O O . HIS E 1 254 ? 143.829 122.411 140.683 1.00 53.46 254 HIS E O 1
ATOM 10776 N N . GLN E 1 255 ? 142.179 122.081 142.196 1.00 55.65 255 GLN E N 1
ATOM 10777 C CA . GLN E 1 255 ? 142.708 120.795 142.643 1.00 55.65 255 GLN E CA 1
ATOM 10778 C C . GLN E 1 255 ? 142.773 119.785 141.503 1.00 55.65 255 GLN E C 1
ATOM 10779 O O . GLN E 1 255 ? 143.802 119.133 141.294 1.00 55.65 255 GLN E O 1
ATOM 10785 N N . ASP E 1 256 ? 141.679 119.636 140.755 1.00 58.49 256 ASP E N 1
ATOM 10786 C CA . ASP E 1 256 ? 141.646 118.626 139.702 1.00 58.49 256 ASP E CA 1
ATOM 10787 C C . ASP E 1 256 ? 142.416 119.078 138.468 1.00 58.49 256 ASP E C 1
ATOM 10788 O O . ASP E 1 256 ? 143.039 118.259 137.783 1.00 58.49 256 ASP E O 1
ATOM 10793 N N . ALA E 1 257 ? 142.390 120.374 138.171 1.00 51.82 257 ALA E N 1
ATOM 10794 C CA . ALA E 1 257 ? 142.951 120.868 136.924 1.00 51.82 257 ALA E CA 1
ATOM 10795 C C . ALA E 1 257 ? 144.475 120.850 136.952 1.00 51.82 257 ALA E C 1
ATOM 10796 O O . ALA E 1 257 ? 145.106 121.085 137.985 1.00 51.82 257 ALA E O 1
ATOM 10798 N N . ARG E 1 258 ? 145.063 120.549 135.798 1.00 38.60 258 ARG E N 1
ATOM 10799 C CA . ARG E 1 258 ? 146.494 120.714 135.612 1.00 38.60 258 ARG E CA 1
ATOM 10800 C C . ARG E 1 258 ? 146.837 122.200 135.541 1.00 38.60 258 ARG E C 1
ATOM 10801 O O . ARG E 1 258 ? 146.027 123.030 135.119 1.00 38.60 258 ARG E O 1
ATOM 10809 N N . CYS E 1 259 ? 148.049 122.537 135.978 1.00 37.75 259 CYS E N 1
ATOM 10810 C CA . CYS E 1 259 ? 148.503 123.919 135.903 1.00 37.75 259 CYS E CA 1
ATOM 10811 C C . CYS E 1 259 ? 148.529 124.378 134.452 1.00 37.75 259 CYS E C 1
ATOM 10812 O O . CYS E 1 259 ? 149.082 123.698 133.583 1.00 37.75 259 CYS E O 1
ATOM 10815 N N . ASP E 1 260 ? 147.928 125.534 134.189 1.00 32.56 260 ASP E N 1
ATOM 10816 C CA . ASP E 1 260 ? 147.796 126.062 132.839 1.00 32.56 260 ASP E CA 1
ATOM 10817 C C . ASP E 1 260 ? 148.649 127.316 132.722 1.00 32.56 260 ASP E C 1
ATOM 10818 O O . ASP E 1 260 ? 148.183 128.420 133.024 1.00 32.56 260 ASP E O 1
ATOM 10823 N N . LEU E 1 261 ? 149.892 127.144 132.282 1.00 22.36 261 LEU E N 1
ATOM 10824 C CA . LEU E 1 261 ? 150.855 128.230 132.189 1.00 22.36 261 LEU E CA 1
ATOM 10825 C C . LEU E 1 261 ? 151.100 128.560 130.727 1.00 22.36 261 LEU E C 1
ATOM 10826 O O . LEU E 1 261 ? 151.240 127.656 129.899 1.00 22.36 261 LEU E O 1
ATOM 10831 N N . GLU E 1 262 ? 151.144 129.849 130.413 1.00 21.50 262 GLU E N 1
ATOM 10832 C CA . GLU E 1 262 ? 151.563 130.318 129.103 1.00 21.50 262 GLU E CA 1
ATOM 10833 C C . GLU E 1 262 ? 152.607 131.405 129.291 1.00 21.50 262 GLU E C 1
ATOM 10834 O O . GLU E 1 262 ? 152.379 132.373 130.022 1.00 21.50 262 GLU E O 1
ATOM 10840 N N . LEU E 1 263 ? 153.752 131.238 128.640 1.00 17.66 263 LEU E N 1
ATOM 10841 C CA . LEU E 1 263 ? 154.833 132.200 128.786 1.00 17.66 263 LEU E CA 1
ATOM 10842 C C . LEU E 1 263 ? 154.434 133.538 128.177 1.00 17.66 263 LEU E C 1
ATOM 10843 O O . LEU E 1 263 ? 153.829 133.591 127.104 1.00 17.66 263 LEU E O 1
ATOM 10848 N N . VAL E 1 264 ? 154.771 134.625 128.870 1.00 15.99 264 VAL E N 1
ATOM 10849 C CA . VAL E 1 264 ? 154.489 135.968 128.381 1.00 15.99 264 VAL E CA 1
ATOM 10850 C C . VAL E 1 264 ? 155.759 136.799 128.441 1.00 15.99 264 VAL E C 1
ATOM 10851 O O . VAL E 1 264 ? 156.679 136.520 129.217 1.00 15.99 264 VAL E O 1
ATOM 10855 N N . LEU E 1 265 ? 155.800 137.830 127.610 1.00 14.81 265 LEU E N 1
ATOM 10856 C CA . LEU E 1 265 ? 156.925 138.748 127.533 1.00 14.81 265 LEU E CA 1
ATOM 10857 C C . LEU E 1 265 ? 156.419 140.155 127.812 1.00 14.81 265 LEU E C 1
ATOM 10858 O O . LEU E 1 265 ? 155.949 140.838 126.898 1.00 14.81 265 LEU E O 1
ATOM 10863 N N . LYS E 1 266 ? 156.514 140.587 129.066 1.00 12.93 266 LYS E N 1
ATOM 10864 C CA . LYS E 1 266 ? 156.117 141.939 129.440 1.00 12.93 266 LYS E CA 1
ATOM 10865 C C . LYS E 1 266 ? 157.142 142.890 128.843 1.00 12.93 266 LYS E C 1
ATOM 10866 O O . LYS E 1 266 ? 158.187 143.147 129.447 1.00 12.93 266 LYS E O 1
ATOM 10872 N N . ALA E 1 267 ? 156.839 143.403 127.654 1.00 11.30 267 ALA E N 1
ATOM 10873 C CA . ALA E 1 267 ? 157.828 144.110 126.856 1.00 11.30 267 ALA E CA 1
ATOM 10874 C C . ALA E 1 267 ? 158.415 145.286 127.620 1.00 11.30 267 ALA E C 1
ATOM 10875 O O . ALA E 1 267 ? 157.693 146.070 128.239 1.00 11.30 267 ALA E O 1
ATOM 10877 N N . ASN E 1 268 ? 159.740 145.389 127.588 1.00 14.61 268 ASN E N 1
ATOM 10878 C CA . ASN E 1 268 ? 160.450 146.534 128.137 1.00 14.61 268 ASN E CA 1
ATOM 10879 C C . ASN E 1 268 ? 160.779 147.562 127.066 1.00 14.61 268 ASN E C 1
ATOM 10880 O O . ASN E 1 268 ? 160.962 148.741 127.374 1.00 14.61 268 ASN E O 1
ATOM 10885 N N . TYR E 1 269 ? 160.888 147.126 125.815 1.00 22.98 269 TYR E N 1
ATOM 10886 C CA . TYR E 1 269 ? 161.052 148.016 124.676 1.00 22.98 269 TYR E CA 1
ATOM 10887 C C . TYR E 1 269 ? 160.593 147.299 123.419 1.00 22.98 269 TYR E C 1
ATOM 10888 O O . TYR E 1 269 ? 160.916 146.125 123.219 1.00 22.98 269 TYR E O 1
ATOM 10897 N N . VAL E 1 270 ? 159.844 148.002 122.577 1.00 14.59 270 VAL E N 1
ATOM 10898 C CA . VAL E 1 270 ? 159.389 147.482 121.296 1.00 14.59 270 VAL E CA 1
ATOM 10899 C C . VAL E 1 270 ? 159.891 148.413 120.208 1.00 14.59 270 VAL E C 1
ATOM 10900 O O . VAL E 1 270 ? 159.674 149.627 120.276 1.00 14.59 270 VAL E O 1
ATOM 10904 N N . LYS E 1 271 ? 160.563 147.850 119.212 1.00 17.02 271 LYS E N 1
ATOM 10905 C CA . LYS E 1 271 ? 161.089 148.617 118.092 1.00 17.02 271 LYS E CA 1
ATOM 10906 C C . LYS E 1 271 ? 160.586 147.994 116.801 1.00 17.02 271 LYS E C 1
ATOM 10907 O O . LYS E 1 271 ? 160.782 146.796 116.571 1.00 17.02 271 LYS E O 1
ATOM 10913 N N . VAL E 1 272 ? 159.944 148.798 115.964 1.00 20.93 272 VAL E N 1
ATOM 10914 C CA . VAL E 1 272 ? 159.473 148.317 114.671 1.00 20.93 272 VAL E CA 1
ATOM 10915 C C . VAL E 1 272 ? 160.639 148.323 113.693 1.00 20.93 272 VAL E C 1
ATOM 10916 O O . VAL E 1 272 ? 161.221 149.375 113.407 1.00 20.93 272 VAL E O 1
ATOM 10920 N N . ASN E 1 273 ? 160.983 147.147 113.181 1.00 21.15 273 ASN E N 1
ATOM 10921 C CA . ASN E 1 273 ? 162.116 147.011 112.276 1.00 21.15 273 ASN E CA 1
ATOM 10922 C C . ASN E 1 273 ? 161.828 147.672 110.933 1.00 21.15 273 ASN E C 1
ATOM 10923 O O . ASN E 1 273 ? 162.730 147.877 110.122 1.00 21.15 273 ASN E O 1
ATOM 10929 N N . PRO F 2 15 ? 174.984 110.926 152.136 1.00 69.87 15 PRO F N 1
ATOM 10930 C CA . PRO F 2 15 ? 173.929 110.434 151.242 1.00 69.87 15 PRO F CA 1
ATOM 10931 C C . PRO F 2 15 ? 174.270 110.640 149.769 1.00 69.87 15 PRO F C 1
ATOM 10932 O O . PRO F 2 15 ? 175.127 111.462 149.446 1.00 69.87 15 PRO F O 1
ATOM 10936 N N . TYR F 2 16 ? 173.605 109.893 148.892 1.00 63.17 16 TYR F N 1
ATOM 10937 C CA . TYR F 2 16 ? 173.868 110.006 147.464 1.00 63.17 16 TYR F CA 1
ATOM 10938 C C . TYR F 2 16 ? 173.425 111.366 146.943 1.00 63.17 16 TYR F C 1
ATOM 10939 O O . TYR F 2 16 ? 172.360 111.874 147.306 1.00 63.17 16 TYR F O 1
ATOM 10948 N N . LYS F 2 17 ? 174.253 111.955 146.085 1.00 60.46 17 LYS F N 1
ATOM 10949 C CA . LYS F 2 17 ? 173.935 113.251 145.502 1.00 60.46 17 LYS F CA 1
ATOM 10950 C C . LYS F 2 17 ? 172.763 113.118 144.540 1.00 60.46 17 LYS F C 1
ATOM 10951 O O . LYS F 2 17 ? 172.741 112.223 143.690 1.00 60.46 17 LYS F O 1
ATOM 10957 N N . GLY F 2 18 ? 171.785 114.008 144.674 1.00 59.29 18 GLY F N 1
ATOM 10958 C CA . GLY F 2 18 ? 170.599 113.933 143.850 1.00 59.29 18 GLY F CA 1
ATOM 10959 C C . GLY F 2 18 ? 169.553 112.944 144.312 1.00 59.29 18 GLY F C 1
ATOM 10960 O O . GLY F 2 18 ? 168.595 112.694 143.572 1.00 59.29 18 GLY F O 1
ATOM 10961 N N . TRP F 2 19 ? 169.706 112.369 145.508 1.00 63.94 19 TRP F N 1
ATOM 10962 C CA . TRP F 2 19 ? 168.716 111.418 146.006 1.00 63.94 19 TRP F CA 1
ATOM 10963 C C . TRP F 2 19 ? 167.343 112.060 146.152 1.00 63.94 19 TRP F C 1
ATOM 10964 O O . TRP F 2 19 ? 166.327 111.471 145.765 1.00 63.94 19 TRP F O 1
ATOM 10975 N N . LYS F 2 20 ? 167.294 113.265 146.721 1.00 60.82 20 LYS F N 1
ATOM 10976 C CA . LYS F 2 20 ? 166.018 113.889 147.056 1.00 60.82 20 LYS F CA 1
ATOM 10977 C C . LYS F 2 20 ? 165.236 114.267 145.805 1.00 60.82 20 LYS F C 1
ATOM 10978 O O . LYS F 2 20 ? 164.004 114.165 145.779 1.00 60.82 20 LYS F O 1
ATOM 10984 N N . LEU F 2 21 ? 165.937 114.710 144.760 1.00 55.03 21 LEU F N 1
ATOM 10985 C CA . LEU F 2 21 ? 165.270 115.143 143.537 1.00 55.03 21 LEU F CA 1
ATOM 10986 C C . LEU F 2 21 ? 164.534 113.985 142.873 1.00 55.03 21 LEU F C 1
ATOM 10987 O O . LEU F 2 21 ? 163.434 114.158 142.334 1.00 55.03 21 LEU F O 1
ATOM 10992 N N . TYR F 2 22 ? 165.128 112.790 142.905 1.00 51.30 22 TYR F N 1
ATOM 10993 C CA . TYR F 2 22 ? 164.521 111.643 142.238 1.00 51.30 22 TYR F CA 1
ATOM 10994 C C . TYR F 2 22 ? 163.561 110.906 143.162 1.00 51.30 22 TYR F C 1
ATOM 10995 O O . TYR F 2 22 ? 162.415 110.634 142.786 1.00 51.30 22 TYR F O 1
ATOM 11004 N N . PHE F 2 23 ? 164.005 110.587 144.374 1.00 61.28 23 PHE F N 1
ATOM 11005 C CA . PHE F 2 23 ? 163.212 109.843 145.341 1.00 61.28 23 PHE F CA 1
ATOM 11006 C C . PHE F 2 23 ? 162.859 110.741 146.515 1.00 61.28 23 PHE F C 1
ATOM 11007 O O . PHE F 2 23 ? 163.742 111.360 147.116 1.00 61.28 23 PHE F O 1
ATOM 11015 N N . SER F 2 24 ? 161.568 110.798 146.846 1.00 64.70 24 SER F N 1
ATOM 11016 C CA . SER F 2 24 ? 161.161 111.457 148.080 1.00 64.70 24 SER F CA 1
ATOM 11017 C C . SER F 2 24 ? 161.646 110.682 149.300 1.00 64.70 24 SER F C 1
ATOM 11018 O O . SER F 2 24 ? 162.046 111.279 150.306 1.00 64.70 24 SER F O 1
ATOM 11021 N N . GLU F 2 25 ? 161.620 109.353 149.227 1.00 66.07 25 GLU F N 1
ATOM 11022 C CA . GLU F 2 25 ? 161.976 108.531 150.376 1.00 66.07 25 GLU F CA 1
ATOM 11023 C C . GLU F 2 25 ? 163.486 108.599 150.599 1.00 66.07 25 GLU F C 1
ATOM 11024 O O . GLU F 2 25 ? 164.269 108.631 149.646 1.00 66.07 25 GLU F O 1
ATOM 11030 N N . ALA F 2 26 ? 163.890 108.635 151.867 1.00 67.42 26 ALA F N 1
ATOM 11031 C CA . ALA F 2 26 ? 165.266 108.969 152.217 1.00 67.42 26 ALA F CA 1
ATOM 11032 C C . ALA F 2 26 ? 166.237 107.862 151.815 1.00 67.42 26 ALA F C 1
ATOM 11033 O O . ALA F 2 26 ? 165.841 106.752 151.456 1.00 67.42 26 ALA F O 1
ATOM 11035 N N . TYR F 2 27 ? 167.527 108.189 151.854 1.00 65.52 27 TYR F N 1
ATOM 11036 C CA . TYR F 2 27 ? 168.554 107.225 151.479 1.00 65.52 27 TYR F CA 1
ATOM 11037 C C . TYR F 2 27 ? 168.655 106.129 152.530 1.00 65.52 27 TYR F C 1
ATOM 11038 O O . TYR F 2 27 ? 169.056 106.382 153.670 1.00 65.52 27 TYR F O 1
ATOM 11047 N N . ALA F 2 28 ? 168.295 104.909 152.141 1.00 62.53 28 ALA F N 1
ATOM 11048 C CA . ALA F 2 28 ? 168.380 103.745 153.011 1.00 62.53 28 ALA F CA 1
ATOM 11049 C C . ALA F 2 28 ? 168.995 102.598 152.226 1.00 62.53 28 ALA F C 1
ATOM 11050 O O . ALA F 2 28 ? 168.473 102.213 151.175 1.00 62.53 28 ALA F O 1
ATOM 11052 N N . ASP F 2 29 ? 170.099 102.054 152.742 1.00 61.20 29 ASP F N 1
ATOM 11053 C CA . ASP F 2 29 ? 170.813 101.002 152.025 1.00 61.20 29 ASP F CA 1
ATOM 11054 C C . ASP F 2 29 ? 169.981 99.730 151.925 1.00 61.20 29 ASP F C 1
ATOM 11055 O O . ASP F 2 29 ? 170.195 98.908 151.027 1.00 61.20 29 ASP F O 1
ATOM 11060 N N . LYS F 2 30 ? 169.026 99.548 152.841 1.00 58.86 30 LYS F N 1
ATOM 11061 C CA . LYS F 2 30 ? 168.235 98.322 152.854 1.00 58.86 30 LYS F CA 1
ATOM 11062 C C . LYS F 2 30 ? 167.250 98.267 151.693 1.00 58.86 30 LYS F C 1
ATOM 11063 O O . LYS F 2 30 ? 166.827 97.175 151.294 1.00 58.86 30 LYS F O 1
ATOM 11069 N N . SER F 2 31 ? 166.868 99.417 151.147 1.00 59.42 31 SER F N 1
ATOM 11070 C CA . SER F 2 31 ? 165.881 99.435 150.078 1.00 59.42 31 SER F CA 1
ATOM 11071 C C . SER F 2 31 ? 166.440 98.748 148.833 1.00 59.42 31 SER F C 1
ATOM 11072 O O . SER F 2 31 ? 167.602 98.968 148.469 1.00 59.42 31 SER F O 1
ATOM 11075 N N . PRO F 2 32 ? 165.646 97.911 148.160 1.00 56.52 32 PRO F N 1
ATOM 11076 C CA . PRO F 2 32 ? 166.156 97.204 146.972 1.00 56.52 32 PRO F CA 1
ATOM 11077 C C . PRO F 2 32 ? 166.528 98.123 145.824 1.00 56.52 32 PRO F C 1
ATOM 11078 O O . PRO F 2 32 ? 167.283 97.703 144.937 1.00 56.52 32 PRO F O 1
ATOM 11082 N N . PHE F 2 33 ? 166.019 99.358 145.803 1.00 55.72 33 PHE F N 1
ATOM 11083 C CA . PHE F 2 33 ? 166.347 100.277 144.718 1.00 55.72 33 PHE F CA 1
ATOM 11084 C C . PHE F 2 33 ? 167.835 100.600 144.700 1.00 55.72 33 PHE F C 1
ATOM 11085 O O . PHE F 2 33 ? 168.393 100.934 143.649 1.00 55.72 33 PHE F O 1
ATOM 11093 N N . VAL F 2 34 ? 168.495 100.499 145.857 1.00 58.25 34 VAL F N 1
ATOM 11094 C CA . VAL F 2 34 ? 169.916 100.824 145.940 1.00 58.25 34 VAL F CA 1
ATOM 11095 C C . VAL F 2 34 ? 170.734 99.889 145.060 1.00 58.25 34 VAL F C 1
ATOM 11096 O O . VAL F 2 34 ? 171.661 100.323 144.367 1.00 58.25 34 VAL F O 1
ATOM 11100 N N . GLN F 2 35 ? 170.416 98.593 145.079 1.00 58.67 35 GLN F N 1
ATOM 11101 C CA . GLN F 2 35 ? 171.166 97.640 144.266 1.00 58.67 35 GLN F CA 1
ATOM 11102 C C . GLN F 2 35 ? 170.988 97.920 142.778 1.00 58.67 35 GLN F C 1
ATOM 11103 O O . GLN F 2 35 ? 171.949 97.835 142.002 1.00 58.67 35 GLN F O 1
ATOM 11109 N N . LYS F 2 36 ? 169.764 98.254 142.361 1.00 56.96 36 LYS F N 1
ATOM 11110 C CA . LYS F 2 36 ? 169.536 98.632 140.970 1.00 56.96 36 LYS F CA 1
ATOM 11111 C C . LYS F 2 36 ? 170.334 99.876 140.608 1.00 56.96 36 LYS F C 1
ATOM 11112 O O . LYS F 2 36 ? 170.917 99.955 139.517 1.00 56.96 36 LYS F O 1
ATOM 11118 N N . THR F 2 37 ? 170.372 100.858 141.512 1.00 57.34 37 THR F N 1
ATOM 11119 C CA . THR F 2 37 ? 171.160 102.057 141.253 1.00 57.34 37 THR F CA 1
ATOM 11120 C C . THR F 2 37 ? 172.634 101.720 141.093 1.00 57.34 37 THR F C 1
ATOM 11121 O O . THR F 2 37 ? 173.290 102.230 140.185 1.00 57.34 37 THR F O 1
ATOM 11125 N N . GLN F 2 38 ? 173.172 100.858 141.961 1.00 59.53 38 GLN F N 1
ATOM 11126 C CA . GLN F 2 38 ? 174.585 100.493 141.855 1.00 59.53 38 GLN F CA 1
ATOM 11127 C C . GLN F 2 38 ? 174.874 99.756 140.551 1.00 59.53 38 GLN F C 1
ATOM 11128 O O . GLN F 2 38 ? 175.905 99.995 139.908 1.00 59.53 38 GLN F O 1
ATOM 11134 N N . ALA F 2 39 ? 173.982 98.847 140.152 1.00 60.85 39 ALA F N 1
ATOM 11135 C CA . ALA F 2 39 ? 174.172 98.131 138.894 1.00 60.85 39 ALA F CA 1
ATOM 11136 C C . ALA F 2 39 ? 174.174 99.094 137.714 1.00 60.85 39 ALA F C 1
ATOM 11137 O O . ALA F 2 39 ? 175.022 99.000 136.816 1.00 60.85 39 ALA F O 1
ATOM 11139 N N . PHE F 2 40 ? 173.232 100.040 137.705 1.00 57.48 40 PHE F N 1
ATOM 11140 C CA . PHE F 2 40 ? 173.191 101.021 136.628 1.00 57.48 40 PHE F CA 1
ATOM 11141 C C . PHE F 2 40 ? 174.414 101.933 136.662 1.00 57.48 40 PHE F C 1
ATOM 11142 O O . PHE F 2 40 ? 174.918 102.343 135.611 1.00 57.48 40 PHE F O 1
ATOM 11150 N N . GLU F 2 41 ? 174.902 102.265 137.862 1.00 57.50 41 GLU F N 1
ATOM 11151 C CA . GLU F 2 41 ? 176.122 103.058 137.976 1.00 57.50 41 GLU F CA 1
ATOM 11152 C C . GLU F 2 41 ? 177.302 102.336 137.351 1.00 57.50 41 GLU F C 1
ATOM 11153 O O . GLU F 2 41 ? 178.084 102.938 136.611 1.00 57.50 41 GLU F O 1
ATOM 11159 N N . LYS F 2 42 ? 177.447 101.042 137.638 1.00 60.73 42 LYS F N 1
ATOM 11160 C CA . LYS F 2 42 ? 178.529 100.277 137.026 1.00 60.73 42 LYS F CA 1
ATOM 11161 C C . LYS F 2 42 ? 178.373 100.228 135.510 1.00 60.73 42 LYS F C 1
ATOM 11162 O O . LYS F 2 42 ? 179.347 100.422 134.766 1.00 60.73 42 LYS F O 1
ATOM 11168 N N . PHE F 2 43 ? 177.146 99.989 135.034 1.00 56.29 43 PHE F N 1
ATOM 11169 C CA . PHE F 2 43 ? 176.912 99.932 133.595 1.00 56.29 43 PHE F CA 1
ATOM 11170 C C . PHE F 2 43 ? 177.286 101.247 132.924 1.00 56.29 43 PHE F C 1
ATOM 11171 O O . PHE F 2 43 ? 177.905 101.253 131.854 1.00 56.29 43 PHE F O 1
ATOM 11179 N N . PHE F 2 44 ? 176.926 102.371 133.543 1.00 51.83 44 PHE F N 1
ATOM 11180 C CA . PHE F 2 44 ? 177.314 103.669 133.003 1.00 51.83 44 PHE F CA 1
ATOM 11181 C C . PHE F 2 44 ? 178.822 103.865 133.082 1.00 51.83 44 PHE F C 1
ATOM 11182 O O . PHE F 2 44 ? 179.422 104.483 132.196 1.00 51.83 44 PHE F O 1
ATOM 11190 N N . MET F 2 45 ? 179.451 103.340 134.136 1.00 54.63 45 MET F N 1
ATOM 11191 C CA . MET F 2 45 ? 180.894 103.487 134.295 1.00 54.63 45 MET F CA 1
ATOM 11192 C C . MET F 2 45 ? 181.644 102.813 133.156 1.00 54.63 45 MET F C 1
ATOM 11193 O O . MET F 2 45 ? 182.641 103.351 132.660 1.00 54.63 45 MET F O 1
ATOM 11198 N N . GLN F 2 46 ? 181.191 101.632 132.729 1.00 56.87 46 GLN F N 1
ATOM 11199 C CA . GLN F 2 46 ? 181.789 101.043 131.532 1.00 56.87 46 GLN F CA 1
ATOM 11200 C C . GLN F 2 46 ? 181.517 101.893 130.295 1.00 56.87 46 GLN F C 1
ATOM 11201 O O . GLN F 2 46 ? 182.377 102.011 129.415 1.00 56.87 46 GLN F O 1
ATOM 11207 N N . ARG F 2 47 ? 180.333 102.496 130.208 1.00 54.21 47 ARG F N 1
ATOM 11208 C CA . ARG F 2 47 ? 179.916 103.203 129.003 1.00 54.21 47 ARG F CA 1
ATOM 11209 C C . ARG F 2 47 ? 180.231 104.695 129.023 1.00 54.21 47 ARG F C 1
ATOM 11210 O O . ARG F 2 47 ? 179.972 105.373 128.024 1.00 54.21 47 ARG F O 1
ATOM 11218 N N . ILE F 2 48 ? 180.794 105.221 130.114 1.00 51.68 48 ILE F N 1
ATOM 11219 C CA . ILE F 2 48 ? 180.893 106.673 130.271 1.00 51.68 48 ILE F CA 1
ATOM 11220 C C . ILE F 2 48 ? 181.853 107.288 129.261 1.00 51.68 48 ILE F C 1
ATOM 11221 O O . ILE F 2 48 ? 181.822 108.503 129.028 1.00 51.68 48 ILE F O 1
ATOM 11226 N N . GLU F 2 49 ? 182.721 106.479 128.651 1.00 54.37 49 GLU F N 1
ATOM 11227 C CA . GLU F 2 49 ? 183.693 107.024 127.709 1.00 54.37 49 GLU F CA 1
ATOM 11228 C C . GLU F 2 49 ? 183.018 107.544 126.444 1.00 54.37 49 GLU F C 1
ATOM 11229 O O . GLU F 2 49 ? 183.395 108.599 125.920 1.00 54.37 49 GLU F O 1
ATOM 11235 N N . LEU F 2 50 ? 182.023 106.815 125.934 1.00 51.00 50 LEU F N 1
ATOM 11236 C CA . LEU F 2 50 ? 181.367 107.227 124.696 1.00 51.00 50 LEU F CA 1
ATOM 11237 C C . LEU F 2 50 ? 180.554 108.502 124.888 1.00 51.00 50 LEU F C 1
ATOM 11238 O O . LEU F 2 50 ? 180.621 109.417 124.059 1.00 51.00 50 LEU F O 1
ATOM 11243 N N . TYR F 2 51 ? 179.782 108.583 125.968 1.00 43.79 51 TYR F N 1
ATOM 11244 C CA . TYR F 2 51 ? 178.917 109.734 126.183 1.00 43.79 51 TYR F CA 1
ATOM 11245 C C . TYR F 2 51 ? 179.735 110.972 126.527 1.00 43.79 51 TYR F C 1
ATOM 11246 O O . TYR F 2 51 ? 180.837 110.879 127.076 1.00 43.79 51 TYR F O 1
ATOM 11255 N N . ASP F 2 52 ? 179.186 112.139 126.197 1.00 46.61 52 ASP F N 1
ATOM 11256 C CA . ASP F 2 52 ? 179.806 113.421 126.505 1.00 46.61 52 ASP F CA 1
ATOM 11257 C C . ASP F 2 52 ? 179.123 114.017 127.729 1.00 46.61 52 ASP F C 1
ATOM 11258 O O . ASP F 2 52 ? 177.902 114.203 127.734 1.00 46.61 52 ASP F O 1
ATOM 11263 N N . LYS F 2 53 ? 179.914 114.315 128.762 1.00 46.18 53 LYS F N 1
ATOM 11264 C CA . LYS F 2 53 ? 179.350 114.837 130.003 1.00 46.18 53 LYS F CA 1
ATOM 11265 C C . LYS F 2 53 ? 178.728 116.213 129.795 1.00 46.18 53 LYS F C 1
ATOM 11266 O O . LYS F 2 53 ? 177.615 116.479 130.268 1.00 46.18 53 LYS F O 1
ATOM 11272 N N . ASP F 2 54 ? 179.431 117.101 129.088 1.00 46.39 54 ASP F N 1
ATOM 11273 C CA . ASP F 2 54 ? 178.936 118.461 128.901 1.00 46.39 54 ASP F CA 1
ATOM 11274 C C . ASP F 2 54 ? 177.686 118.486 128.030 1.00 46.39 54 ASP F C 1
ATOM 11275 O O . ASP F 2 54 ? 176.746 119.239 128.307 1.00 46.39 54 ASP F O 1
ATOM 11280 N N . GLU F 2 55 ? 177.657 117.676 126.968 1.00 46.09 55 GLU F N 1
ATOM 11281 C CA . GLU F 2 55 ? 176.463 117.604 126.129 1.00 46.09 55 GLU F CA 1
ATOM 11282 C C . GLU F 2 55 ? 175.271 117.069 126.912 1.00 46.09 55 GLU F C 1
ATOM 11283 O O . GLU F 2 55 ? 174.146 117.562 126.762 1.00 46.09 55 GLU F O 1
ATOM 11289 N N . ILE F 2 56 ? 175.499 116.055 127.750 1.00 39.82 56 ILE F N 1
ATOM 11290 C CA . ILE F 2 56 ? 174.426 115.505 128.571 1.00 39.82 56 ILE F CA 1
ATOM 11291 C C . ILE F 2 56 ? 173.908 116.555 129.545 1.00 39.82 56 ILE F C 1
ATOM 11292 O O . ILE F 2 56 ? 172.694 116.706 129.730 1.00 39.82 56 ILE F O 1
ATOM 11297 N N . GLU F 2 57 ? 174.817 117.300 130.179 1.00 41.71 57 GLU F N 1
ATOM 11298 C CA . GLU F 2 57 ? 174.395 118.359 131.091 1.00 41.71 57 GLU F CA 1
ATOM 11299 C C . GLU F 2 57 ? 173.611 119.441 130.359 1.00 41.71 57 GLU F C 1
ATOM 11300 O O . GLU F 2 57 ? 172.619 119.963 130.883 1.00 41.71 57 GLU F O 1
ATOM 11306 N N . ARG F 2 58 ? 174.048 119.800 129.150 1.00 44.07 58 ARG F N 1
ATOM 11307 C CA . ARG F 2 58 ? 173.342 120.811 128.369 1.00 44.07 58 ARG F CA 1
ATOM 11308 C C . ARG F 2 58 ? 171.937 120.347 128.011 1.00 44.07 58 ARG F C 1
ATOM 11309 O O . ARG F 2 58 ? 170.967 121.101 128.148 1.00 44.07 58 ARG F O 1
ATOM 11317 N N . LYS F 2 59 ? 171.807 119.103 127.547 1.00 31.92 59 LYS F N 1
ATOM 11318 C CA . LYS F 2 59 ? 170.487 118.588 127.197 1.00 31.92 59 LYS F CA 1
ATOM 11319 C C . LYS F 2 59 ? 169.666 118.278 128.441 1.00 31.92 59 LYS F C 1
ATOM 11320 O O . LYS F 2 59 ? 168.431 118.297 128.397 1.00 31.92 59 LYS F O 1
ATOM 11326 N N . GLY F 2 60 ? 170.328 117.993 129.558 1.00 31.83 60 GLY F N 1
ATOM 11327 C CA . GLY F 2 60 ? 169.635 117.517 130.733 1.00 31.83 60 GLY F CA 1
ATOM 11328 C C . GLY F 2 60 ? 169.123 116.102 130.616 1.00 31.83 60 GLY F C 1
ATOM 11329 O O . GLY F 2 60 ? 168.245 115.711 131.393 1.00 31.83 60 GLY F O 1
ATOM 11330 N N . SER F 2 61 ? 169.640 115.326 129.667 1.00 28.21 61 SER F N 1
ATOM 11331 C CA . SER F 2 61 ? 169.149 113.988 129.387 1.00 28.21 61 SER F CA 1
ATOM 11332 C C . SER F 2 61 ? 170.287 113.109 128.896 1.00 28.21 61 SER F C 1
ATOM 11333 O O . SER F 2 61 ? 171.331 113.599 128.460 1.00 28.21 61 SER F O 1
ATOM 11336 N N . ILE F 2 62 ? 170.071 111.800 128.977 1.00 26.71 62 ILE F N 1
ATOM 11337 C CA . ILE F 2 62 ? 170.975 110.805 128.418 1.00 26.71 62 ILE F CA 1
ATOM 11338 C C . ILE F 2 62 ? 170.148 109.755 127.691 1.00 26.71 62 ILE F C 1
ATOM 11339 O O . ILE F 2 62 ? 169.115 109.304 128.197 1.00 26.71 62 ILE F O 1
ATOM 11344 N N . LEU F 2 63 ? 170.590 109.381 126.495 1.00 28.85 63 LEU F N 1
ATOM 11345 C CA . LEU F 2 63 ? 169.933 108.354 125.697 1.00 28.85 63 LEU F CA 1
ATOM 11346 C C . LEU F 2 63 ? 170.784 107.093 125.733 1.00 28.85 63 LEU F C 1
ATOM 11347 O O . LEU F 2 63 ? 171.957 107.123 125.345 1.00 28.85 63 LEU F O 1
ATOM 11352 N N . VAL F 2 64 ? 170.200 105.993 126.199 1.00 31.32 64 VAL F N 1
ATOM 11353 C CA . VAL F 2 64 ? 170.888 104.710 126.289 1.00 31.32 64 VAL F CA 1
ATOM 11354 C C . VAL F 2 64 ? 170.061 103.672 125.543 1.00 31.32 64 VAL F C 1
ATOM 11355 O O . VAL F 2 64 ? 168.874 103.486 125.836 1.00 31.32 64 VAL F O 1
ATOM 11359 N N . ASP F 2 65 ? 170.690 102.995 124.585 1.00 39.28 65 ASP F N 1
ATOM 11360 C CA . ASP F 2 65 ? 169.996 101.986 123.796 1.00 39.28 65 ASP F CA 1
ATOM 11361 C C . ASP F 2 65 ? 169.529 100.831 124.673 1.00 39.28 65 ASP F C 1
ATOM 11362 O O . ASP F 2 65 ? 170.269 100.339 125.529 1.00 39.28 65 ASP F O 1
ATOM 11367 N N . TYR F 2 66 ? 168.286 100.394 124.452 1.00 41.15 66 TYR F N 1
ATOM 11368 C CA . TYR F 2 66 ? 167.747 99.273 125.216 1.00 41.15 66 TYR F CA 1
ATOM 11369 C C . TYR F 2 66 ? 168.498 97.983 124.911 1.00 41.15 66 TYR F C 1
ATOM 11370 O O . TYR F 2 66 ? 168.599 97.098 125.769 1.00 41.15 66 TYR F O 1
ATOM 11379 N N . LYS F 2 67 ? 169.028 97.854 123.692 1.00 48.22 67 LYS F N 1
ATOM 11380 C CA . LYS F 2 67 ? 169.846 96.690 123.369 1.00 48.22 67 LYS F CA 1
ATOM 11381 C C . LYS F 2 67 ? 171.071 96.620 124.271 1.00 48.22 67 LYS F C 1
ATOM 11382 O O . LYS F 2 67 ? 171.556 95.529 124.590 1.00 48.22 67 LYS F O 1
ATOM 11388 N N . GLU F 2 68 ? 171.586 97.778 124.691 1.00 50.83 68 GLU F N 1
ATOM 11389 C CA . GLU F 2 68 ? 172.627 97.792 125.711 1.00 50.83 68 GLU F CA 1
ATOM 11390 C C . GLU F 2 68 ? 172.080 97.326 127.054 1.00 50.83 68 GLU F C 1
ATOM 11391 O O . GLU F 2 68 ? 172.801 96.713 127.847 1.00 50.83 68 GLU F O 1
ATOM 11397 N N . LEU F 2 69 ? 170.807 97.618 127.333 1.00 46.62 69 LEU F N 1
ATOM 11398 C CA . LEU F 2 69 ? 170.204 97.160 128.580 1.00 46.62 69 LEU F CA 1
ATOM 11399 C C . LEU F 2 69 ? 170.008 95.651 128.589 1.00 46.62 69 LEU F C 1
ATOM 11400 O O . LEU F 2 69 ? 169.968 95.036 129.660 1.00 46.62 69 LEU F O 1
ATOM 11405 N N . ILE F 2 70 ? 169.877 95.038 127.415 1.00 49.15 70 ILE F N 1
ATOM 11406 C CA . ILE F 2 70 ? 169.607 93.607 127.332 1.00 49.15 70 ILE F CA 1
ATOM 11407 C C . ILE F 2 70 ? 170.935 92.857 127.265 1.00 49.15 70 ILE F C 1
ATOM 11408 O O . ILE F 2 70 ? 170.975 91.660 126.957 1.00 49.15 70 ILE F O 1
ATOM 11413 N N . GLU F 2 71 ? 172.034 93.548 127.561 1.00 61.36 71 GLU F N 1
ATOM 11414 C CA . GLU F 2 71 ? 173.335 92.895 127.512 1.00 61.36 71 GLU F CA 1
ATOM 11415 C C . GLU F 2 71 ? 173.409 91.808 128.579 1.00 61.36 71 GLU F C 1
ATOM 11416 O O . GLU F 2 71 ? 172.892 91.956 129.689 1.00 61.36 71 GLU F O 1
ATOM 11422 N N . ASP F 2 72 ? 174.048 90.697 128.224 1.00 70.19 72 ASP F N 1
ATOM 11423 C CA . ASP F 2 72 ? 174.033 89.516 129.072 1.00 70.19 72 ASP F CA 1
ATOM 11424 C C . ASP F 2 72 ? 174.936 89.705 130.290 1.00 70.19 72 ASP F C 1
ATOM 11425 O O . ASP F 2 72 ? 175.486 90.781 130.539 1.00 70.19 72 ASP F O 1
ATOM 11430 N N . ARG F 2 73 ? 175.061 88.629 131.068 1.00 71.74 73 ARG F N 1
ATOM 11431 C CA . ARG F 2 73 ? 175.961 88.566 132.215 1.00 71.74 73 ARG F CA 1
ATOM 11432 C C . ARG F 2 73 ? 175.588 89.564 133.304 1.00 71.74 73 ARG F C 1
ATOM 11433 O O . ARG F 2 73 ? 174.533 89.434 133.933 1.00 71.74 73 ARG F O 1
ATOM 11441 N N . GLU F 2 74 ? 176.441 90.572 133.514 1.00 69.60 74 GLU F N 1
ATOM 11442 C CA . GLU F 2 74 ? 176.403 91.356 134.748 1.00 69.60 74 GLU F CA 1
ATOM 11443 C C . GLU F 2 74 ? 175.037 91.993 134.978 1.00 69.60 74 GLU F C 1
ATOM 11444 O O . GLU F 2 74 ? 174.446 91.840 136.053 1.00 69.60 74 GLU F O 1
ATOM 11450 N N . LEU F 2 75 ? 174.517 92.715 133.983 1.00 68.32 75 LEU F N 1
ATOM 11451 C CA . LEU F 2 75 ? 173.248 93.408 134.184 1.00 68.32 75 LEU F CA 1
ATOM 11452 C C . LEU F 2 75 ? 172.098 92.420 134.327 1.00 68.32 75 LEU F C 1
ATOM 11453 O O . LEU F 2 75 ? 171.150 92.668 135.081 1.00 68.32 75 LEU F O 1
ATOM 11458 N N . THR F 2 76 ? 172.162 91.297 133.612 1.00 72.88 76 THR F N 1
ATOM 11459 C CA . THR F 2 76 ? 171.173 90.243 133.809 1.00 72.88 76 THR F CA 1
ATOM 11460 C C . THR F 2 76 ? 171.317 89.603 135.186 1.00 72.88 76 THR F C 1
ATOM 11461 O O . THR F 2 76 ? 170.317 89.254 135.824 1.00 72.88 76 THR F O 1
ATOM 11465 N N . LYS F 2 77 ? 172.555 89.428 135.655 1.00 73.04 77 LYS F N 1
ATOM 11466 C CA . LYS F 2 77 ? 172.771 88.844 136.976 1.00 73.04 77 LYS F CA 1
ATOM 11467 C C . LYS F 2 77 ? 172.424 89.834 138.083 1.00 73.04 77 LYS F C 1
ATOM 11468 O O . LYS F 2 77 ? 171.852 89.455 139.112 1.00 73.04 77 LYS F O 1
ATOM 11474 N N . SER F 2 78 ? 172.777 91.108 137.895 1.00 70.03 78 SER F N 1
ATOM 11475 C CA . SER F 2 78 ? 172.529 92.105 138.932 1.00 70.03 78 SER F CA 1
ATOM 11476 C C . SER F 2 78 ? 171.038 92.267 139.197 1.00 70.03 78 SER F C 1
ATOM 11477 O O . SER F 2 78 ? 170.601 92.300 140.353 1.00 70.03 78 SER F O 1
ATOM 11480 N N . ILE F 2 79 ? 170.242 92.371 138.139 1.00 64.38 79 ILE F N 1
ATOM 11481 C CA . ILE F 2 79 ? 168.790 92.431 138.235 1.00 64.38 79 ILE F CA 1
ATOM 11482 C C . ILE F 2 79 ? 168.212 91.420 137.249 1.00 64.38 79 ILE F C 1
ATOM 11483 O O . ILE F 2 79 ? 168.593 91.413 136.074 1.00 64.38 79 ILE F O 1
ATOM 11488 N N . PRO F 2 80 ? 167.316 90.531 137.682 1.00 61.99 80 PRO F N 1
ATOM 11489 C CA . PRO F 2 80 ? 166.941 89.394 136.822 1.00 61.99 80 PRO F CA 1
ATOM 11490 C C . PRO F 2 80 ? 166.197 89.787 135.558 1.00 61.99 80 PRO F C 1
ATOM 11491 O O . PRO F 2 80 ? 166.539 89.307 134.470 1.00 61.99 80 PRO F O 1
ATOM 11495 N N . ASN F 2 81 ? 165.187 90.652 135.664 1.00 48.69 81 ASN F N 1
ATOM 11496 C CA . ASN F 2 81 ? 164.258 90.922 134.563 1.00 48.69 81 ASN F CA 1
ATOM 11497 C C . ASN F 2 81 ? 164.132 92.432 134.361 1.00 48.69 81 ASN F C 1
ATOM 11498 O O . ASN F 2 81 ? 163.291 93.090 134.977 1.00 48.69 81 ASN F O 1
ATOM 11503 N N . ILE F 2 82 ? 164.976 92.978 133.482 1.00 42.52 82 ILE F N 1
ATOM 11504 C CA . ILE F 2 82 ? 164.886 94.397 133.149 1.00 42.52 82 ILE F CA 1
ATOM 11505 C C . ILE F 2 82 ? 163.558 94.711 132.469 1.00 42.52 82 ILE F C 1
ATOM 11506 O O . ILE F 2 82 ? 162.924 95.731 132.764 1.00 42.52 82 ILE F O 1
ATOM 11511 N N . SER F 2 83 ? 163.113 93.845 131.555 1.00 39.64 83 SER F N 1
ATOM 11512 C CA . SER F 2 83 ? 161.855 94.096 130.860 1.00 39.64 83 SER F CA 1
ATOM 11513 C C . SER F 2 83 ? 160.680 94.087 131.829 1.00 39.64 83 SER F C 1
ATOM 11514 O O . SER F 2 83 ? 159.811 94.965 131.772 1.00 39.64 83 SER F O 1
ATOM 11517 N N . THR F 2 84 ? 160.644 93.109 132.736 1.00 39.90 84 THR F N 1
ATOM 11518 C CA . THR F 2 84 ? 159.538 93.020 133.683 1.00 39.90 84 THR F CA 1
ATOM 11519 C C . THR F 2 84 ? 159.542 94.197 134.652 1.00 39.90 84 THR F C 1
ATOM 11520 O O . THR F 2 84 ? 158.484 94.758 134.962 1.00 39.90 84 THR F O 1
ATOM 11524 N N . GLU F 2 85 ? 160.723 94.588 135.140 1.00 40.07 85 GLU F N 1
ATOM 11525 C CA . GLU F 2 85 ? 160.802 95.729 136.048 1.00 40.07 85 GLU F CA 1
ATOM 11526 C C . GLU F 2 85 ? 160.398 97.021 135.349 1.00 40.07 85 GLU F C 1
ATOM 11527 O O . GLU F 2 85 ? 159.728 97.872 135.944 1.00 40.07 85 GLU F O 1
ATOM 11533 N N . LEU F 2 86 ? 160.800 97.191 134.088 1.00 33.59 86 LEU F N 1
ATOM 11534 C CA . LEU F 2 86 ? 160.349 98.354 133.333 1.00 33.59 86 LEU F CA 1
ATOM 11535 C C . LEU F 2 86 ? 158.839 98.335 133.144 1.00 33.59 86 LEU F C 1
ATOM 11536 O O . LEU F 2 86 ? 158.183 99.377 133.239 1.00 33.59 86 LEU F O 1
ATOM 11541 N N . ARG F 2 87 ? 158.268 97.160 132.872 1.00 30.51 87 ARG F N 1
ATOM 11542 C CA . ARG F 2 87 ? 156.831 97.081 132.631 1.00 30.51 87 ARG F CA 1
ATOM 11543 C C . ARG F 2 87 ? 156.034 97.402 133.891 1.00 30.51 87 ARG F C 1
ATOM 11544 O O . ARG F 2 87 ? 155.143 98.257 133.869 1.00 30.51 87 ARG F O 1
ATOM 11552 N N . ASP F 2 88 ? 156.352 96.741 135.007 1.00 33.60 88 ASP F N 1
ATOM 11553 C CA . ASP F 2 88 ? 155.534 96.901 136.207 1.00 33.60 88 ASP F CA 1
ATOM 11554 C C . ASP F 2 88 ? 155.662 98.303 136.791 1.00 33.60 88 ASP F C 1
ATOM 11555 O O . ASP F 2 88 ? 154.656 98.962 137.077 1.00 33.60 88 ASP F O 1
ATOM 11560 N N . MET F 2 89 ? 156.890 98.777 136.981 1.00 32.76 89 MET F N 1
ATOM 11561 C CA . MET F 2 89 ? 157.150 100.085 137.582 1.00 32.76 89 MET F CA 1
ATOM 11562 C C . MET F 2 89 ? 158.128 100.854 136.694 1.00 32.76 89 MET F C 1
ATOM 11563 O O . MET F 2 89 ? 159.348 100.841 136.906 1.00 32.76 89 MET F O 1
ATOM 11568 N N . PRO F 2 90 ? 157.619 101.510 135.648 1.00 27.56 90 PRO F N 1
ATOM 11569 C CA . PRO F 2 90 ? 158.510 102.314 134.797 1.00 27.56 90 PRO F CA 1
ATOM 11570 C C . PRO F 2 90 ? 159.183 103.449 135.543 1.00 27.56 90 PRO F C 1
ATOM 11571 O O . PRO F 2 90 ? 160.394 103.655 135.395 1.00 27.56 90 PRO F O 1
ATOM 11575 N N . GLN F 2 91 ? 158.422 104.195 136.347 1.00 35.78 91 GLN F N 1
ATOM 11576 C CA . GLN F 2 91 ? 158.957 105.395 136.980 1.00 35.78 91 GLN F CA 1
ATOM 11577 C C . GLN F 2 91 ? 160.086 105.068 137.947 1.00 35.78 91 GLN F C 1
ATOM 11578 O O . GLN F 2 91 ? 161.101 105.770 137.981 1.00 35.78 91 GLN F O 1
ATOM 11584 N N . LYS F 2 92 ? 159.930 104.008 138.744 1.00 38.72 92 LYS F N 1
ATOM 11585 C CA . LYS F 2 92 ? 160.959 103.678 139.725 1.00 38.72 92 LYS F CA 1
ATOM 11586 C C . LYS F 2 92 ? 162.270 103.293 139.050 1.00 38.72 92 LYS F C 1
ATOM 11587 O O . LYS F 2 92 ? 163.344 103.756 139.453 1.00 38.72 92 LYS F O 1
ATOM 11593 N N . ILE F 2 93 ? 162.202 102.464 138.007 1.00 35.40 93 ILE F N 1
ATOM 11594 C CA . ILE F 2 93 ? 163.419 102.046 137.320 1.00 35.40 93 ILE F CA 1
ATOM 11595 C C . ILE F 2 93 ? 164.045 103.218 136.576 1.00 35.40 93 ILE F C 1
ATOM 11596 O O . ILE F 2 93 ? 165.272 103.382 136.565 1.00 35.40 93 ILE F O 1
ATOM 11601 N N . LEU F 2 94 ? 163.217 104.056 135.948 1.00 34.10 94 LEU F N 1
ATOM 11602 C CA . LEU F 2 94 ? 163.743 105.223 135.248 1.00 34.10 94 LEU F CA 1
ATOM 11603 C C . LEU F 2 94 ? 164.442 106.171 136.211 1.00 34.10 94 LEU F C 1
ATOM 11604 O O . LEU F 2 94 ? 165.514 106.703 135.903 1.00 34.10 94 LEU F O 1
ATOM 11609 N N . GLN F 2 95 ? 163.856 106.386 137.390 1.00 41.44 95 GLN F N 1
ATOM 11610 C CA . GLN F 2 95 ? 164.463 107.283 138.365 1.00 41.44 95 GLN F CA 1
ATOM 11611 C C . GLN F 2 95 ? 165.728 106.677 138.960 1.00 41.44 95 GLN F C 1
ATOM 11612 O O . GLN F 2 95 ? 166.686 107.398 139.257 1.00 41.44 95 GLN F O 1
ATOM 11618 N N . CYS F 2 96 ? 165.760 105.353 139.131 1.00 47.58 96 CYS F N 1
ATOM 11619 C CA . CYS F 2 96 ? 166.997 104.704 139.556 1.00 47.58 96 CYS F CA 1
ATOM 11620 C C . CYS F 2 96 ? 168.100 104.894 138.522 1.00 47.58 96 CYS F C 1
ATOM 11621 O O . CYS F 2 96 ? 169.248 105.195 138.871 1.00 47.58 96 CYS F O 1
ATOM 11624 N N . MET F 2 97 ? 167.767 104.731 137.241 1.00 45.00 97 MET F N 1
ATOM 11625 C CA . MET F 2 97 ? 168.757 104.912 136.184 1.00 45.00 97 MET F CA 1
ATOM 11626 C C . MET F 2 97 ? 169.236 106.363 136.118 1.00 45.00 97 MET F C 1
ATOM 11627 O O . MET F 2 97 ? 170.429 106.629 135.905 1.00 45.00 97 MET F O 1
ATOM 11632 N N . GLY F 2 98 ? 168.315 107.313 136.299 1.00 43.98 98 GLY F N 1
ATOM 11633 C CA . GLY F 2 98 ? 168.702 108.715 136.352 1.00 43.98 98 GLY F CA 1
ATOM 11634 C C . GLY F 2 98 ? 169.599 109.028 137.533 1.00 43.98 98 GLY F C 1
ATOM 11635 O O . GLY F 2 98 ? 170.553 109.800 137.413 1.00 43.98 98 GLY F O 1
ATOM 11636 N N . LEU F 2 99 ? 169.310 108.431 138.691 1.00 46.40 99 LEU F N 1
ATOM 11637 C CA . LEU F 2 99 ? 170.207 108.565 139.833 1.00 46.40 99 LEU F CA 1
ATOM 11638 C C . LEU F 2 99 ? 171.578 107.997 139.517 1.00 46.40 99 LEU F C 1
ATOM 11639 O O . LEU F 2 99 ? 172.599 108.559 139.922 1.00 46.40 99 LEU F O 1
ATOM 11644 N N . ALA F 2 100 ? 171.622 106.873 138.806 1.00 47.69 100 ALA F N 1
ATOM 11645 C CA . ALA F 2 100 ? 172.909 106.288 138.455 1.00 47.69 100 ALA F CA 1
ATOM 11646 C C . ALA F 2 100 ? 173.720 107.218 137.562 1.00 47.69 100 ALA F C 1
ATOM 11647 O O . ALA F 2 100 ? 174.915 107.430 137.803 1.00 47.69 100 ALA F O 1
ATOM 11649 N N . ILE F 2 101 ? 173.095 107.780 136.523 1.00 44.66 101 ILE F N 1
ATOM 11650 C CA . ILE F 2 101 ? 173.845 108.670 135.635 1.00 44.66 101 ILE F CA 1
ATOM 11651 C C . ILE F 2 101 ? 174.261 109.937 136.375 1.00 44.66 101 ILE F C 1
ATOM 11652 O O . ILE F 2 101 ? 175.391 110.422 136.221 1.00 44.66 101 ILE F O 1
ATOM 11657 N N . HIS F 2 102 ? 173.374 110.472 137.216 1.00 49.12 102 HIS F N 1
ATOM 11658 C CA . HIS F 2 102 ? 173.719 111.640 138.016 1.00 49.12 102 HIS F CA 1
ATOM 11659 C C . HIS F 2 102 ? 174.910 111.357 138.920 1.00 49.12 102 HIS F C 1
ATOM 11660 O O . HIS F 2 102 ? 175.843 112.165 139.003 1.00 49.12 102 HIS F O 1
ATOM 11667 N N . GLN F 2 103 ? 174.909 110.201 139.585 1.00 49.81 103 GLN F N 1
ATOM 11668 C CA . GLN F 2 103 ? 175.975 109.891 140.527 1.00 49.81 103 GLN F CA 1
ATOM 11669 C C . GLN F 2 103 ? 177.289 109.622 139.810 1.00 49.81 103 GLN F C 1
ATOM 11670 O O . GLN F 2 103 ? 178.354 110.010 140.300 1.00 49.81 103 GLN F O 1
ATOM 11676 N N . VAL F 2 104 ? 177.247 108.960 138.650 1.00 48.03 104 VAL F N 1
ATOM 11677 C CA . VAL F 2 104 ? 178.498 108.687 137.948 1.00 48.03 104 VAL F CA 1
ATOM 11678 C C . VAL F 2 104 ? 179.087 109.978 137.389 1.00 48.03 104 VAL F C 1
ATOM 11679 O O . VAL F 2 104 ? 180.307 110.186 137.435 1.00 48.03 104 VAL F O 1
ATOM 11683 N N . LEU F 2 105 ? 178.238 110.879 136.882 1.00 48.61 105 LEU F N 1
ATOM 11684 C CA . LEU F 2 105 ? 178.744 112.180 136.453 1.00 48.61 105 LEU F CA 1
ATOM 11685 C C . LEU F 2 105 ? 179.319 112.955 137.631 1.00 48.61 105 LEU F C 1
ATOM 11686 O O . LEU F 2 105 ? 180.383 113.578 137.516 1.00 48.61 105 LEU F O 1
ATOM 11691 N N . THR F 2 106 ? 178.640 112.905 138.781 1.00 51.04 106 THR F N 1
ATOM 11692 C CA . THR F 2 106 ? 179.131 113.600 139.964 1.00 51.04 106 THR F CA 1
ATOM 11693 C C . THR F 2 106 ? 180.478 113.051 140.414 1.00 51.04 106 THR F C 1
ATOM 11694 O O . THR F 2 106 ? 181.380 113.816 140.756 1.00 51.04 106 THR F O 1
ATOM 11698 N N . LYS F 2 107 ? 180.643 111.728 140.404 1.00 52.65 107 LYS F N 1
ATOM 11699 C CA . LYS F 2 107 ? 181.883 111.128 140.892 1.00 52.65 107 LYS F CA 1
ATOM 11700 C C . LYS F 2 107 ? 183.034 111.329 139.904 1.00 52.65 107 LYS F C 1
ATOM 11701 O O . LYS F 2 107 ? 184.191 111.515 140.315 1.00 52.65 107 LYS F O 1
ATOM 11707 N N . ASP F 2 108 ? 182.737 111.345 138.601 1.00 55.94 108 ASP F N 1
ATOM 11708 C CA . ASP F 2 108 ? 183.747 111.729 137.618 1.00 55.94 108 ASP F CA 1
ATOM 11709 C C . ASP F 2 108 ? 184.195 113.174 137.833 1.00 55.94 108 ASP F C 1
ATOM 11710 O O . ASP F 2 108 ? 185.401 113.472 137.871 1.00 55.94 108 ASP F O 1
ATOM 11715 N N . LEU F 2 109 ? 183.231 114.086 137.998 1.00 54.05 109 LEU F N 1
ATOM 11716 C CA . LEU F 2 109 ? 183.577 115.477 138.267 1.00 54.05 109 LEU F CA 1
ATOM 11717 C C . LEU F 2 109 ? 184.315 115.608 139.591 1.00 54.05 109 LEU F C 1
ATOM 11718 O O . LEU F 2 109 ? 185.134 116.513 139.763 1.00 54.05 109 LEU F O 1
ATOM 11723 N N . GLU F 2 110 ? 184.040 114.708 140.539 1.00 58.30 110 GLU F N 1
ATOM 11724 C CA . GLU F 2 110 ? 184.725 114.753 141.825 1.00 58.30 110 GLU F CA 1
ATOM 11725 C C . GLU F 2 110 ? 186.192 114.374 141.686 1.00 58.30 110 GLU F C 1
ATOM 11726 O O . GLU F 2 110 ? 187.058 115.022 142.283 1.00 58.30 110 GLU F O 1
ATOM 11732 N N . ARG F 2 111 ? 186.501 113.338 140.899 1.00 59.00 111 ARG F N 1
ATOM 11733 C CA . ARG F 2 111 ? 187.916 113.066 140.642 1.00 59.00 111 ARG F CA 1
ATOM 11734 C C . ARG F 2 111 ? 188.575 114.232 139.920 1.00 59.00 111 ARG F C 1
ATOM 11735 O O . ARG F 2 111 ? 189.715 114.600 140.233 1.00 59.00 111 ARG F O 1
ATOM 11743 N N . HIS F 2 112 ? 187.888 114.807 138.929 1.00 64.32 112 HIS F N 1
ATOM 11744 C CA . HIS F 2 112 ? 188.488 115.915 138.189 1.00 64.32 112 HIS F CA 1
ATOM 11745 C C . HIS F 2 112 ? 188.758 117.106 139.103 1.00 64.32 112 HIS F C 1
ATOM 11746 O O . HIS F 2 112 ? 189.828 117.725 139.033 1.00 64.32 112 HIS F O 1
ATOM 11753 N N . ALA F 2 113 ? 187.808 117.424 139.985 1.00 64.90 113 ALA F N 1
ATOM 11754 C CA . ALA F 2 113 ? 187.990 118.524 140.923 1.00 64.90 113 ALA F CA 1
ATOM 11755 C C . ALA F 2 113 ? 189.075 118.207 141.941 1.00 64.90 113 ALA F C 1
ATOM 11756 O O . ALA F 2 113 ? 189.814 119.100 142.362 1.00 64.90 113 ALA F O 1
ATOM 11758 N N . ALA F 2 114 ? 189.190 116.941 142.350 1.00 67.04 114 ALA F N 1
ATOM 11759 C CA . ALA F 2 114 ? 190.256 116.558 143.270 1.00 67.04 114 ALA F CA 1
ATOM 11760 C C . ALA F 2 114 ? 191.627 116.760 142.640 1.00 67.04 114 ALA F C 1
ATOM 11761 O O . ALA F 2 114 ? 192.528 117.330 143.267 1.00 67.04 114 ALA F O 1
ATOM 11763 N N . GLU F 2 115 ? 191.803 116.309 141.395 1.00 69.72 115 GLU F N 1
ATOM 11764 C CA . GLU F 2 115 ? 193.077 116.531 140.713 1.00 69.72 115 GLU F CA 1
ATOM 11765 C C . GLU F 2 115 ? 193.357 118.020 140.541 1.00 69.72 115 GLU F C 1
ATOM 11766 O O . GLU F 2 115 ? 194.477 118.484 140.803 1.00 69.72 115 GLU F O 1
ATOM 11772 N N . LEU F 2 116 ? 192.347 118.784 140.112 1.00 72.04 116 LEU F N 1
ATOM 11773 C CA . LEU F 2 116 ? 192.535 120.218 139.920 1.00 72.04 116 LEU F CA 1
ATOM 11774 C C . LEU F 2 116 ? 192.907 120.901 141.229 1.00 72.04 116 LEU F C 1
ATOM 11775 O O . LEU F 2 116 ? 193.745 121.808 141.245 1.00 72.04 116 LEU F O 1
ATOM 11780 N N . GLN F 2 117 ? 192.295 120.476 142.336 1.00 77.37 117 GLN F N 1
ATOM 11781 C CA . GLN F 2 117 ? 192.649 121.003 143.647 1.00 77.37 117 GLN F CA 1
ATOM 11782 C C . GLN F 2 117 ? 194.075 120.627 144.022 1.00 77.37 117 GLN F C 1
ATOM 11783 O O . GLN F 2 117 ? 194.787 121.413 144.658 1.00 77.37 117 GLN F O 1
ATOM 11789 N N . VAL F 2 118 ? 194.506 119.421 143.643 1.00 72.83 118 VAL F N 1
ATOM 11790 C CA . VAL F 2 118 ? 195.880 119.005 143.910 1.00 72.83 118 VAL F CA 1
ATOM 11791 C C . VAL F 2 118 ? 196.861 119.933 143.204 1.00 72.83 118 VAL F C 1
ATOM 11792 O O . VAL F 2 118 ? 197.856 120.374 143.792 1.00 72.83 118 VAL F O 1
ATOM 11796 N N . GLN F 2 119 ? 196.598 120.250 141.932 1.00 74.98 119 GLN F N 1
ATOM 11797 C CA . GLN F 2 119 ? 197.513 121.154 141.232 1.00 74.98 119 GLN F CA 1
ATOM 11798 C C . GLN F 2 119 ? 197.426 122.578 141.779 1.00 74.98 119 GLN F C 1
ATOM 11799 O O . GLN F 2 119 ? 198.453 123.203 142.067 1.00 74.98 119 GLN F O 1
ATOM 11805 N N . GLU F 2 120 ? 196.211 123.110 141.934 1.00 78.98 120 GLU F N 1
ATOM 11806 C CA . GLU F 2 120 ? 196.070 124.534 142.234 1.00 78.98 120 GLU F CA 1
ATOM 11807 C C . GLU F 2 120 ? 196.248 124.822 143.722 1.00 78.98 120 GLU F C 1
ATOM 11808 O O . GLU F 2 120 ? 196.810 125.860 144.091 1.00 78.98 120 GLU F O 1
ATOM 11814 N N . GLY F 2 121 ? 195.787 123.925 144.588 1.00 78.34 121 GLY F N 1
ATOM 11815 C CA . GLY F 2 121 ? 195.868 124.173 146.020 1.00 78.34 121 GLY F CA 1
ATOM 11816 C C . GLY F 2 121 ? 195.060 125.366 146.485 1.00 78.34 121 GLY F C 1
ATOM 11817 O O . GLY F 2 121 ? 195.544 126.161 147.300 1.00 78.34 121 GLY F O 1
ATOM 11818 N N . LEU F 2 122 ? 193.834 125.511 145.982 1.00 83.37 122 LEU F N 1
ATOM 11819 C CA . LEU F 2 122 ? 192.917 126.607 146.270 1.00 83.37 122 LEU F CA 1
ATOM 11820 C C . LEU F 2 122 ? 191.850 126.170 147.267 1.00 83.37 122 LEU F C 1
ATOM 11821 O O . LEU F 2 122 ? 191.096 125.229 146.993 1.00 83.37 122 LEU F O 1
ATOM 11826 N N . PRO F 2 123 ? 191.765 126.833 148.426 1.00 87.45 123 PRO F N 1
ATOM 11827 C CA . PRO F 2 123 ? 190.791 126.399 149.446 1.00 87.45 123 PRO F CA 1
ATOM 11828 C C . PRO F 2 123 ? 189.355 126.363 148.950 1.00 87.45 123 PRO F C 1
ATOM 11829 O O . PRO F 2 123 ? 188.586 125.487 149.367 1.00 87.45 123 PRO F O 1
ATOM 11833 N N . LEU F 2 124 ? 188.967 127.286 148.075 1.00 87.47 124 LEU F N 1
ATOM 11834 C CA . LEU F 2 124 ? 187.631 127.306 147.492 1.00 87.47 124 LEU F CA 1
ATOM 11835 C C . LEU F 2 124 ? 187.714 126.735 146.082 1.00 87.47 124 LEU F C 1
ATOM 11836 O O . LEU F 2 124 ? 188.174 127.416 145.159 1.00 87.47 124 LEU F O 1
ATOM 11841 N N . ASP F 2 125 ? 187.269 125.492 145.921 1.00 87.16 125 ASP F N 1
ATOM 11842 C CA . ASP F 2 125 ? 187.358 124.824 144.633 1.00 87.16 125 ASP F CA 1
ATOM 11843 C C . ASP F 2 125 ? 186.347 125.406 143.649 1.00 87.16 125 ASP F C 1
ATOM 11844 O O . ASP F 2 125 ? 185.354 126.033 144.030 1.00 87.16 125 ASP F O 1
ATOM 11849 N N . GLY F 2 126 ? 186.623 125.201 142.363 1.00 83.58 126 GLY F N 1
ATOM 11850 C CA . GLY F 2 126 ? 185.684 125.628 141.341 1.00 83.58 126 GLY F CA 1
ATOM 11851 C C . GLY F 2 126 ? 184.346 124.927 141.501 1.00 83.58 126 GLY F C 1
ATOM 11852 O O . GLY F 2 126 ? 184.276 123.703 141.640 1.00 83.58 126 GLY F O 1
ATOM 11853 N N . GLU F 2 127 ? 183.277 125.718 141.477 1.00 79.57 127 GLU F N 1
ATOM 11854 C CA . GLU F 2 127 ? 181.928 125.243 141.763 1.00 79.57 127 GLU F CA 1
ATOM 11855 C C . GLU F 2 127 ? 181.886 124.548 143.125 1.00 79.57 127 GLU F C 1
ATOM 11856 O O . GLU F 2 127 ? 181.716 123.323 143.200 1.00 79.57 127 GLU F O 1
ATOM 11862 N N . PRO F 2 128 ? 182.066 125.293 144.221 1.00 82.73 128 PRO F N 1
ATOM 11863 C CA . PRO F 2 128 ? 182.069 124.650 145.547 1.00 82.73 128 PRO F CA 1
ATOM 11864 C C . PRO F 2 128 ? 180.757 123.967 145.884 1.00 82.73 128 PRO F C 1
ATOM 11865 O O . PRO F 2 128 ? 180.753 122.934 146.566 1.00 82.73 128 PRO F O 1
ATOM 11869 N N . ILE F 2 129 ? 179.635 124.524 145.425 1.00 75.43 129 ILE F N 1
ATOM 11870 C CA . ILE F 2 129 ? 178.340 123.890 145.650 1.00 75.43 129 ILE F CA 1
ATOM 11871 C C . ILE F 2 129 ? 178.251 122.576 144.885 1.00 75.43 129 ILE F C 1
ATOM 11872 O O . ILE F 2 129 ? 177.512 121.663 145.276 1.00 75.43 129 ILE F O 1
ATOM 11877 N N . ILE F 2 130 ? 178.983 122.474 143.770 1.00 69.45 130 ILE F N 1
ATOM 11878 C CA . ILE F 2 130 ? 179.133 121.279 142.937 1.00 69.45 130 ILE F CA 1
ATOM 11879 C C . ILE F 2 130 ? 177.782 120.617 142.666 1.00 69.45 130 ILE F C 1
ATOM 11880 O O . ILE F 2 130 ? 177.696 119.402 142.445 1.00 69.45 130 ILE F O 1
ATOM 11885 N N . ASN F 2 131 ? 176.720 121.419 142.633 1.00 65.78 131 ASN F N 1
ATOM 11886 C CA . ASN F 2 131 ? 175.403 120.884 142.319 1.00 65.78 131 ASN F CA 1
ATOM 11887 C C . ASN F 2 131 ? 175.342 120.455 140.861 1.00 65.78 131 ASN F C 1
ATOM 11888 O O . ASN F 2 131 ? 175.646 121.235 139.955 1.00 65.78 131 ASN F O 1
ATOM 11893 N N . VAL F 2 132 ? 174.949 119.210 140.641 1.00 50.60 132 VAL F N 1
ATOM 11894 C CA . VAL F 2 132 ? 174.767 118.647 139.307 1.00 50.60 132 VAL F CA 1
ATOM 11895 C C . VAL F 2 132 ? 173.272 118.570 139.035 1.00 50.60 132 VAL F C 1
ATOM 11896 O O . VAL F 2 132 ? 172.552 117.914 139.796 1.00 50.60 132 VAL F O 1
ATOM 11900 N N . PRO F 2 133 ? 172.765 119.235 137.998 1.00 46.69 133 PRO F N 1
ATOM 11901 C CA . PRO F 2 133 ? 171.323 119.195 137.731 1.00 46.69 133 PRO F CA 1
ATOM 11902 C C . PRO F 2 133 ? 170.840 117.767 137.535 1.00 46.69 133 PRO F C 1
ATOM 11903 O O . PRO F 2 133 ? 171.529 116.936 136.941 1.00 46.69 133 PRO F O 1
ATOM 11907 N N . LEU F 2 134 ? 169.648 117.483 138.056 1.00 42.72 134 LEU F N 1
ATOM 11908 C CA . LEU F 2 134 ? 169.083 116.149 137.915 1.00 42.72 134 LEU F CA 1
ATOM 11909 C C . LEU F 2 134 ? 168.815 115.854 136.445 1.00 42.72 134 LEU F C 1
ATOM 11910 O O . LEU F 2 134 ? 168.303 116.702 135.708 1.00 42.72 134 LEU F O 1
ATOM 11915 N N . ILE F 2 135 ? 169.184 114.651 136.017 1.00 34.91 135 ILE F N 1
ATOM 11916 C CA . ILE F 2 135 ? 169.098 114.244 134.621 1.00 34.91 135 ILE F CA 1
ATOM 11917 C C . ILE F 2 135 ? 168.142 113.066 134.528 1.00 34.91 135 ILE F C 1
ATOM 11918 O O . ILE F 2 135 ? 168.380 112.014 135.132 1.00 34.91 135 ILE F O 1
ATOM 11923 N N . HIS F 2 136 ? 167.065 113.243 133.772 1.00 30.33 136 HIS F N 1
ATOM 11924 C CA . HIS F 2 136 ? 166.079 112.193 133.568 1.00 30.33 136 HIS F CA 1
ATOM 11925 C C . HIS F 2 136 ? 166.624 111.210 132.542 1.00 30.33 136 HIS F C 1
ATOM 11926 O O . HIS F 2 136 ? 166.609 111.494 131.340 1.00 30.33 136 HIS F O 1
ATOM 11933 N N . ALA F 2 137 ? 167.116 110.068 133.011 1.00 24.74 137 ALA F N 1
ATOM 11934 C CA . ALA F 2 137 ? 167.676 109.078 132.103 1.00 24.74 137 ALA F CA 1
ATOM 11935 C C . ALA F 2 137 ? 166.592 108.520 131.193 1.00 24.74 137 ALA F C 1
ATOM 11936 O O . ALA F 2 137 ? 165.487 108.200 131.638 1.00 24.74 137 ALA F O 1
ATOM 11938 N N . ARG F 2 138 ? 166.910 108.413 129.909 1.00 18.94 138 ARG F N 1
ATOM 11939 C CA . ARG F 2 138 ? 165.946 108.009 128.900 1.00 18.94 138 ARG F CA 1
ATOM 11940 C C . ARG F 2 138 ? 166.549 106.919 128.029 1.00 18.94 138 ARG F C 1
ATOM 11941 O O . ARG F 2 138 ? 167.721 106.996 127.649 1.00 18.94 138 ARG F O 1
ATOM 11949 N N . LEU F 2 139 ? 165.748 105.904 127.717 1.00 21.39 139 LEU F N 1
ATOM 11950 C CA . LEU F 2 139 ? 166.187 104.781 126.900 1.00 21.39 139 LEU F CA 1
ATOM 11951 C C . LEU F 2 139 ? 165.325 104.686 125.649 1.00 21.39 139 LEU F C 1
ATOM 11952 O O . LEU F 2 139 ? 164.120 104.949 125.696 1.00 21.39 139 LEU F O 1
ATOM 11957 N N . TYR F 2 140 ? 165.950 104.309 124.538 1.00 29.23 140 TYR F N 1
ATOM 11958 C CA . TYR F 2 140 ? 165.299 104.234 123.242 1.00 29.23 140 TYR F CA 1
ATOM 11959 C C . TYR F 2 140 ? 165.434 102.827 122.674 1.00 29.23 140 TYR F C 1
ATOM 11960 O O . TYR F 2 140 ? 166.148 101.980 123.220 1.00 29.23 140 TYR F O 1
ATOM 11969 N N . ASN F 2 141 ? 164.735 102.593 121.562 1.00 29.38 141 ASN F N 1
ATOM 11970 C CA . ASN F 2 141 ? 164.683 101.279 120.918 1.00 29.38 141 ASN F CA 1
ATOM 11971 C C . ASN F 2 141 ? 164.218 100.201 121.894 1.00 29.38 141 ASN F C 1
ATOM 11972 O O . ASN F 2 141 ? 164.855 99.157 122.046 1.00 29.38 141 ASN F O 1
ATOM 11977 N N . TYR F 2 142 ? 163.098 100.462 122.564 1.00 28.07 142 TYR F N 1
ATOM 11978 C CA . TYR F 2 142 ? 162.514 99.480 123.467 1.00 28.07 142 TYR F CA 1
ATOM 11979 C C . TYR F 2 142 ? 162.054 98.263 122.673 1.00 28.07 142 TYR F C 1
ATOM 11980 O O . TYR F 2 142 ? 161.231 98.377 121.760 1.00 28.07 142 TYR F O 1
ATOM 11989 N N . GLU F 2 143 ? 162.605 97.092 123.019 1.00 34.38 143 GLU F N 1
ATOM 11990 C CA . GLU F 2 143 ? 162.404 95.908 122.182 1.00 34.38 143 GLU F CA 1
ATOM 11991 C C . GLU F 2 143 ? 160.942 95.486 122.088 1.00 34.38 143 GLU F C 1
ATOM 11992 O O . GLU F 2 143 ? 160.467 95.248 120.964 1.00 34.38 143 GLU F O 1
ATOM 11998 N N . PRO F 2 144 ? 160.182 95.357 123.179 1.00 29.90 144 PRO F N 1
ATOM 11999 C CA . PRO F 2 144 ? 158.762 95.013 123.026 1.00 29.90 144 PRO F CA 1
ATOM 12000 C C . PRO F 2 144 ? 157.972 96.206 122.507 1.00 29.90 144 PRO F C 1
ATOM 12001 O O . PRO F 2 144 ? 157.970 97.278 123.115 1.00 29.90 144 PRO F O 1
ATOM 12005 N N . LEU F 2 145 ? 157.297 96.012 121.378 1.00 23.01 145 LEU F N 1
ATOM 12006 C CA . LEU F 2 145 ? 156.462 97.043 120.774 1.00 23.01 145 LEU F CA 1
ATOM 12007 C C . LEU F 2 145 ? 155.011 96.768 121.135 1.00 23.01 145 LEU F C 1
ATOM 12008 O O . LEU F 2 145 ? 154.512 95.660 120.912 1.00 23.01 145 LEU F O 1
ATOM 12013 N N . THR F 2 146 ? 154.341 97.770 121.690 1.00 18.74 146 THR F N 1
ATOM 12014 C CA . THR F 2 146 ? 152.924 97.689 122.010 1.00 18.74 146 THR F CA 1
ATOM 12015 C C . THR F 2 146 ? 152.197 98.747 121.195 1.00 18.74 146 THR F C 1
ATOM 12016 O O . THR F 2 146 ? 152.193 99.926 121.565 1.00 18.74 146 THR F O 1
ATOM 12020 N N . GLN F 2 147 ? 151.601 98.332 120.082 1.00 23.22 147 GLN F N 1
ATOM 12021 C CA . GLN F 2 147 ? 150.897 99.274 119.229 1.00 23.22 147 GLN F CA 1
ATOM 12022 C C . GLN F 2 147 ? 149.687 99.847 119.960 1.00 23.22 147 GLN F C 1
ATOM 12023 O O . GLN F 2 147 ? 149.163 99.256 120.908 1.00 23.22 147 GLN F O 1
ATOM 12029 N N . LEU F 2 148 ? 149.248 101.024 119.508 1.00 25.06 148 LEU F N 1
ATOM 12030 C CA . LEU F 2 148 ? 148.187 101.736 120.212 1.00 25.06 148 LEU F CA 1
ATOM 12031 C C . LEU F 2 148 ? 146.882 100.947 120.213 1.00 25.06 148 LEU F C 1
ATOM 12032 O O . LEU F 2 148 ? 146.100 101.032 121.167 1.00 25.06 148 LEU F O 1
ATOM 12037 N N . LYS F 2 149 ? 146.625 100.175 119.154 1.00 24.23 149 LYS F N 1
ATOM 12038 C CA . LYS F 2 149 ? 145.463 99.291 119.160 1.00 24.23 149 LYS F CA 1
ATOM 12039 C C . LYS F 2 149 ? 145.603 98.217 120.230 1.00 24.23 149 LYS F C 1
ATOM 12040 O O . LYS F 2 149 ? 144.629 97.874 120.910 1.00 24.23 149 LYS F O 1
ATOM 12046 N N . ASN F 2 150 ? 146.810 97.673 120.390 1.00 26.55 150 ASN F N 1
ATOM 12047 C CA . ASN F 2 150 ? 147.061 96.705 121.450 1.00 26.55 150 ASN F CA 1
ATOM 12048 C C . ASN F 2 150 ? 146.944 97.363 122.821 1.00 26.55 150 ASN F C 1
ATOM 12049 O O . ASN F 2 150 ? 146.526 96.712 123.785 1.00 26.55 150 ASN F O 1
ATOM 12054 N N . VAL F 2 151 ? 147.269 98.658 122.916 1.00 26.34 151 VAL F N 1
ATOM 12055 C CA . VAL F 2 151 ? 147.223 99.355 124.197 1.00 26.34 151 VAL F CA 1
ATOM 12056 C C . VAL F 2 151 ? 145.846 99.209 124.823 1.00 26.34 151 VAL F C 1
ATOM 12057 O O . VAL F 2 151 ? 144.836 99.669 124.277 1.00 26.34 151 VAL F O 1
ATOM 12061 N N . ARG F 2 152 ? 145.809 98.571 125.989 1.00 32.23 152 ARG F N 1
ATOM 12062 C CA . ARG F 2 152 ? 144.576 98.314 126.717 1.00 32.23 152 ARG F CA 1
ATOM 12063 C C . ARG F 2 152 ? 144.570 99.221 127.940 1.00 32.23 152 ARG F C 1
ATOM 12064 O O . ARG F 2 152 ? 145.560 99.912 128.199 1.00 32.23 152 ARG F O 1
ATOM 12072 N N . ALA F 2 153 ? 143.474 99.241 128.697 1.00 31.16 153 ALA F N 1
ATOM 12073 C CA . ALA F 2 153 ? 143.448 100.038 129.916 1.00 31.16 153 ALA F CA 1
ATOM 12074 C C . ALA F 2 153 ? 144.406 99.508 130.973 1.00 31.16 153 ALA F C 1
ATOM 12075 O O . ALA F 2 153 ? 144.741 100.240 131.909 1.00 31.16 153 ALA F O 1
ATOM 12077 N N . ASN F 2 154 ? 144.851 98.254 130.852 1.00 31.67 154 ASN F N 1
ATOM 12078 C CA . ASN F 2 154 ? 145.812 97.726 131.815 1.00 31.67 154 ASN F CA 1
ATOM 12079 C C . ASN F 2 154 ? 147.213 98.265 131.558 1.00 31.67 154 ASN F C 1
ATOM 12080 O O . ASN F 2 154 ? 148.091 98.145 132.420 1.00 31.67 154 ASN F O 1
ATOM 12085 N N . CYS F 2 155 ? 147.442 98.860 130.385 1.00 28.42 155 CYS F N 1
ATOM 12086 C CA . CYS F 2 155 ? 148.730 99.468 130.079 1.00 28.42 155 CYS F CA 1
ATOM 12087 C C . CYS F 2 155 ? 149.012 100.700 130.925 1.00 28.42 155 CYS F C 1
ATOM 12088 O O . CYS F 2 155 ? 150.140 101.203 130.896 1.00 28.42 155 CYS F O 1
ATOM 12091 N N . TYR F 2 156 ? 148.021 101.211 131.651 1.00 30.67 156 TYR F N 1
ATOM 12092 C CA . TYR F 2 156 ? 148.271 102.296 132.587 1.00 30.67 156 TYR F CA 1
ATOM 12093 C C . TYR F 2 156 ? 149.270 101.845 133.643 1.00 30.67 156 TYR F C 1
ATOM 12094 O O . TYR F 2 156 ? 149.123 100.773 134.236 1.00 30.67 156 TYR F O 1
ATOM 12103 N N . GLY F 2 157 ? 150.286 102.670 133.880 1.00 25.37 157 GLY F N 1
ATOM 12104 C CA . GLY F 2 157 ? 151.374 102.271 134.746 1.00 25.37 157 GLY F CA 1
ATOM 12105 C C . GLY F 2 157 ? 152.328 101.276 134.130 1.00 25.37 157 GLY F C 1
ATOM 12106 O O . GLY F 2 157 ? 153.060 100.602 134.859 1.00 25.37 157 GLY F O 1
ATOM 12107 N N . LYS F 2 158 ? 152.340 101.160 132.804 1.00 22.62 158 LYS F N 1
ATOM 12108 C CA . LYS F 2 158 ? 153.201 100.223 132.101 1.00 22.62 158 LYS F CA 1
ATOM 12109 C C . LYS F 2 158 ? 153.998 100.975 131.045 1.00 22.62 158 LYS F C 1
ATOM 12110 O O . LYS F 2 158 ? 153.573 102.017 130.542 1.00 22.62 158 LYS F O 1
ATOM 12116 N N . TYR F 2 159 ? 155.161 100.428 130.707 1.00 19.34 159 TYR F N 1
ATOM 12117 C CA . TYR F 2 159 ? 156.075 101.046 129.754 1.00 19.34 159 TYR F CA 1
ATOM 12118 C C . TYR F 2 159 ? 155.893 100.387 128.392 1.00 19.34 159 TYR F C 1
ATOM 12119 O O . TYR F 2 159 ? 156.085 99.175 128.255 1.00 19.34 159 TYR F O 1
ATOM 12128 N N . ILE F 2 160 ? 155.536 101.187 127.387 1.00 14.76 160 ILE F N 1
ATOM 12129 C CA . ILE F 2 160 ? 155.225 100.684 126.058 1.00 14.76 160 ILE F CA 1
ATOM 12130 C C . ILE F 2 160 ? 155.983 101.495 125.017 1.00 14.76 160 ILE F C 1
ATOM 12131 O O . ILE F 2 160 ? 156.465 102.597 125.281 1.00 14.76 160 ILE F O 1
ATOM 12136 N N . ALA F 2 161 ? 156.081 100.927 123.817 1.00 13.52 161 ALA F N 1
ATOM 12137 C CA . ALA F 2 161 ? 156.740 101.568 122.686 1.00 13.52 161 ALA F CA 1
ATOM 12138 C C . ALA F 2 161 ? 155.767 101.598 121.518 1.00 13.52 161 ALA F C 1
ATOM 12139 O O . ALA F 2 161 ? 155.136 100.582 121.212 1.00 13.52 161 ALA F O 1
ATOM 12141 N N . LEU F 2 162 ? 155.650 102.751 120.869 1.00 10.05 162 LEU F N 1
ATOM 12142 C CA . LEU F 2 162 ? 154.663 102.968 119.821 1.00 10.05 162 LEU F CA 1
ATOM 12143 C C . LEU F 2 162 ? 155.363 103.359 118.531 1.00 10.05 162 LEU F C 1
ATOM 12144 O O . LEU F 2 162 ? 156.205 104.260 118.531 1.00 10.05 162 LEU F O 1
ATOM 12149 N N . ARG F 2 163 ? 155.009 102.697 117.434 1.00 16.87 163 ARG F N 1
ATOM 12150 C CA . ARG F 2 163 ? 155.490 103.093 116.112 1.00 16.87 163 ARG F CA 1
ATOM 12151 C C . ARG F 2 163 ? 154.374 103.894 115.451 1.00 16.87 163 ARG F C 1
ATOM 12152 O O . ARG F 2 163 ? 153.643 103.381 114.601 1.00 16.87 163 ARG F O 1
ATOM 12160 N N . GLY F 2 164 ? 154.235 105.158 115.847 1.00 17.77 164 GLY F N 1
ATOM 12161 C CA . GLY F 2 164 ? 153.121 105.965 115.398 1.00 17.77 164 GLY F CA 1
ATOM 12162 C C . GLY F 2 164 ? 153.588 107.265 114.778 1.00 17.77 164 GLY F C 1
ATOM 12163 O O . GLY F 2 164 ? 154.708 107.728 115.008 1.00 17.77 164 GLY F O 1
ATOM 12164 N N . THR F 2 165 ? 152.700 107.850 113.980 1.00 19.50 165 THR F N 1
ATOM 12165 C CA . THR F 2 165 ? 152.959 109.105 113.288 1.00 19.50 165 THR F CA 1
ATOM 12166 C C . THR F 2 165 ? 152.235 110.239 114.000 1.00 19.50 165 THR F C 1
ATOM 12167 O O . THR F 2 165 ? 151.014 110.185 114.181 1.00 19.50 165 THR F O 1
ATOM 12171 N N . VAL F 2 166 ? 152.988 111.265 114.395 1.00 15.76 166 VAL F N 1
ATOM 12172 C CA . VAL F 2 166 ? 152.398 112.409 115.079 1.00 15.76 166 VAL F CA 1
ATOM 12173 C C . VAL F 2 166 ? 151.618 113.250 114.077 1.00 15.76 166 VAL F C 1
ATOM 12174 O O . VAL F 2 166 ? 152.058 113.458 112.939 1.00 15.76 166 VAL F O 1
ATOM 12178 N N . VAL F 2 167 ? 150.444 113.719 114.487 1.00 15.02 167 VAL F N 1
ATOM 12179 C CA . VAL F 2 167 ? 149.572 114.506 113.619 1.00 15.02 167 VAL F CA 1
ATOM 12180 C C . VAL F 2 167 ? 149.481 115.959 114.073 1.00 15.02 167 VAL F C 1
ATOM 12181 O O . VAL F 2 167 ? 149.639 116.876 113.268 1.00 15.02 167 VAL F O 1
ATOM 12185 N N . ARG F 2 168 ? 149.232 116.192 115.358 1.00 13.16 168 ARG F N 1
ATOM 12186 C CA . ARG F 2 168 ? 149.065 117.536 115.894 1.00 13.16 168 ARG F CA 1
ATOM 12187 C C . ARG F 2 168 ? 150.121 117.784 116.957 1.00 13.16 168 ARG F C 1
ATOM 12188 O O . ARG F 2 168 ? 150.264 116.990 117.892 1.00 13.16 168 ARG F O 1
ATOM 12196 N N . VAL F 2 169 ? 150.856 118.882 116.814 1.00 12.61 169 VAL F N 1
ATOM 12197 C CA . VAL F 2 169 ? 151.888 119.272 117.764 1.00 12.61 169 VAL F CA 1
ATOM 12198 C C . VAL F 2 169 ? 151.486 120.601 118.380 1.00 12.61 169 VAL F C 1
ATOM 12199 O O . VAL F 2 169 ? 151.465 121.627 117.692 1.00 12.61 169 VAL F O 1
ATOM 12203 N N . SER F 2 170 ? 151.167 120.582 119.669 1.00 12.15 170 SER F N 1
ATOM 12204 C CA . SER F 2 170 ? 150.845 121.812 120.372 1.00 12.15 170 SER F CA 1
ATOM 12205 C C . SER F 2 170 ? 152.108 122.630 120.599 1.00 12.15 170 SER F C 1
ATOM 12206 O O . SER F 2 170 ? 153.199 122.088 120.789 1.00 12.15 170 SER F O 1
ATOM 12209 N N . ASN F 2 171 ? 151.952 123.949 120.569 1.00 10.46 171 ASN F N 1
ATOM 12210 C CA . ASN F 2 171 ? 153.079 124.828 120.833 1.00 10.46 171 ASN F CA 1
ATOM 12211 C C . ASN F 2 171 ? 153.552 124.675 122.276 1.00 10.46 171 ASN F C 1
ATOM 12212 O O . ASN F 2 171 ? 152.808 124.232 123.154 1.00 10.46 171 ASN F O 1
ATOM 12217 N N . ILE F 2 172 ? 154.822 125.015 122.503 1.00 10.43 172 ILE F N 1
ATOM 12218 C CA . ILE F 2 172 ? 155.445 124.772 123.798 1.00 10.43 172 ILE F CA 1
ATOM 12219 C C . ILE F 2 172 ? 154.712 125.545 124.882 1.00 10.43 172 ILE F C 1
ATOM 12220 O O . ILE F 2 172 ? 154.532 126.765 124.788 1.00 10.43 172 ILE F O 1
ATOM 12225 N N . LYS F 2 173 ? 154.283 124.836 125.924 1.00 11.40 173 LYS F N 1
ATOM 12226 C CA . LYS F 2 173 ? 153.552 125.439 127.026 1.00 11.40 173 LYS F CA 1
ATOM 12227 C C . LYS F 2 173 ? 154.213 125.055 128.344 1.00 11.40 173 LYS F C 1
ATOM 12228 O O . LYS F 2 173 ? 154.450 123.861 128.593 1.00 11.40 173 LYS F O 1
ATOM 12234 N N . PRO F 2 174 ? 154.540 126.022 129.197 1.00 15.01 174 PRO F N 1
ATOM 12235 C CA . PRO F 2 174 ? 155.135 125.697 130.496 1.00 15.01 174 PRO F CA 1
ATOM 12236 C C . PRO F 2 174 ? 154.244 124.792 131.334 1.00 15.01 174 PRO F C 1
ATOM 12237 O O . PRO F 2 174 ? 153.015 124.842 131.255 1.00 15.01 174 PRO F O 1
ATOM 12241 N N . LEU F 2 175 ? 154.889 123.948 132.138 1.00 23.35 175 LEU F N 1
ATOM 12242 C CA . LEU F 2 175 ? 154.224 123.105 133.121 1.00 23.35 175 LEU F CA 1
ATOM 12243 C C . LEU F 2 175 ? 154.995 123.157 134.431 1.00 23.35 175 LEU F C 1
ATOM 12244 O O . LEU F 2 175 ? 156.221 123.023 134.443 1.00 23.35 175 LEU F O 1
ATOM 12249 N N . CYS F 2 176 ? 154.273 123.329 135.534 1.00 29.16 176 CYS F N 1
ATOM 12250 C CA . CYS F 2 176 ? 154.896 123.549 136.839 1.00 29.16 176 CYS F CA 1
ATOM 12251 C C . CYS F 2 176 ? 155.213 122.199 137.470 1.00 29.16 176 CYS F C 1
ATOM 12252 O O . CYS F 2 176 ? 154.335 121.539 138.029 1.00 29.16 176 CYS F O 1
ATOM 12255 N N . THR F 2 177 ? 156.480 121.786 137.385 1.00 28.48 177 THR F N 1
ATOM 12256 C CA . THR F 2 177 ? 156.879 120.515 137.981 1.00 28.48 177 THR F CA 1
ATOM 12257 C C . THR F 2 177 ? 156.997 120.625 139.496 1.00 28.48 177 THR F C 1
ATOM 12258 O O . THR F 2 177 ? 156.819 119.633 140.210 1.00 28.48 177 THR F O 1
ATOM 12262 N N . LYS F 2 178 ? 157.303 121.816 140.004 1.00 34.00 178 LYS F N 1
ATOM 12263 C CA . LYS F 2 178 ? 157.391 122.063 141.436 1.00 34.00 178 LYS F CA 1
ATOM 12264 C C . LYS F 2 178 ? 156.811 123.435 141.734 1.00 34.00 178 LYS F C 1
ATOM 12265 O O . LYS F 2 178 ? 157.305 124.444 141.222 1.00 34.00 178 LYS F O 1
ATOM 12271 N N . LEU F 2 179 ? 155.770 123.469 142.559 1.00 40.22 179 LEU F N 1
ATOM 12272 C CA . LEU F 2 179 ? 155.110 124.708 142.947 1.00 40.22 179 LEU F CA 1
ATOM 12273 C C . LEU F 2 179 ? 155.327 124.921 144.436 1.00 40.22 179 LEU F C 1
ATOM 12274 O O . LEU F 2 179 ? 154.633 124.316 145.259 1.00 40.22 179 LEU F O 1
ATOM 12279 N N . ALA F 2 180 ? 156.288 125.774 144.778 1.00 45.29 180 ALA F N 1
ATOM 12280 C CA . ALA F 2 180 ? 156.579 126.043 146.178 1.00 45.29 180 ALA F CA 1
ATOM 12281 C C . ALA F 2 180 ? 155.403 126.748 146.837 1.00 45.29 180 ALA F C 1
ATOM 12282 O O . ALA F 2 180 ? 154.862 127.721 146.305 1.00 45.29 180 ALA F O 1
ATOM 12284 N N . PHE F 2 181 ? 155.005 126.250 148.004 1.00 52.83 181 PHE F N 1
ATOM 12285 C CA . PHE F 2 181 ? 153.860 126.777 148.736 1.00 52.83 181 PHE F CA 1
ATOM 12286 C C . PHE F 2 181 ? 154.350 127.421 150.023 1.00 52.83 181 PHE F C 1
ATOM 12287 O O . PHE F 2 181 ? 154.990 126.759 150.847 1.00 52.83 181 PHE F O 1
ATOM 12295 N N . VAL F 2 182 ? 154.053 128.705 150.191 1.00 59.73 182 VAL F N 1
ATOM 12296 C CA . VAL F 2 182 ? 154.394 129.415 151.417 1.00 59.73 182 VAL F CA 1
ATOM 12297 C C . VAL F 2 182 ? 153.160 129.482 152.306 1.00 59.73 182 VAL F C 1
ATOM 12298 O O . VAL F 2 182 ? 152.040 129.689 151.823 1.00 59.73 182 VAL F O 1
ATOM 12302 N N . CYS F 2 183 ? 153.356 129.278 153.604 1.00 69.16 183 CYS F N 1
ATOM 12303 C CA . CYS F 2 183 ? 152.269 129.299 154.575 1.00 69.16 183 CYS F CA 1
ATOM 12304 C C . CYS F 2 183 ? 152.336 130.594 155.373 1.00 69.16 183 CYS F C 1
ATOM 12305 O O . CYS F 2 183 ? 153.389 130.936 155.922 1.00 69.16 183 CYS F O 1
ATOM 12308 N N . GLY F 2 184 ? 151.212 131.312 155.431 1.00 69.60 184 GLY F N 1
ATOM 12309 C CA . GLY F 2 184 ? 151.180 132.554 156.185 1.00 69.60 184 GLY F CA 1
ATOM 12310 C C . GLY F 2 184 ? 151.416 132.346 157.668 1.00 69.60 184 GLY F C 1
ATOM 12311 O O . GLY F 2 184 ? 152.128 133.123 158.309 1.00 69.60 184 GLY F O 1
ATOM 12312 N N . THR F 2 185 ? 150.815 131.299 158.237 1.00 69.76 185 THR F N 1
ATOM 12313 C CA . THR F 2 185 ? 151.031 130.999 159.648 1.00 69.76 185 THR F CA 1
ATOM 12314 C C . THR F 2 185 ? 152.483 130.617 159.909 1.00 69.76 185 THR F C 1
ATOM 12315 O O . THR F 2 185 ? 153.095 131.076 160.880 1.00 69.76 185 THR F O 1
ATOM 12319 N N . CYS F 2 186 ? 153.053 129.771 159.047 1.00 66.99 186 CYS F N 1
ATOM 12320 C CA . CYS F 2 186 ? 154.439 129.354 159.230 1.00 66.99 186 CYS F CA 1
ATOM 12321 C C . CYS F 2 186 ? 155.409 130.476 158.883 1.00 66.99 186 CYS F C 1
ATOM 12322 O O . CYS F 2 186 ? 156.370 130.724 159.621 1.00 66.99 186 CYS F O 1
ATOM 12325 N N . GLY F 2 187 ? 155.174 131.165 157.769 1.00 66.28 187 GLY F N 1
ATOM 12326 C CA . GLY F 2 187 ? 156.072 132.207 157.321 1.00 66.28 187 GLY F CA 1
ATOM 12327 C C . GLY F 2 187 ? 157.253 131.736 156.504 1.00 66.28 187 GLY F C 1
ATOM 12328 O O . GLY F 2 187 ? 158.128 132.550 156.188 1.00 66.28 187 GLY F O 1
ATOM 12329 N N . ASP F 2 188 ? 157.310 130.454 156.148 1.00 64.07 188 ASP F N 1
ATOM 12330 C CA . ASP F 2 188 ? 158.399 129.912 155.350 1.00 64.07 188 ASP F CA 1
ATOM 12331 C C . ASP F 2 188 ? 157.844 129.281 154.080 1.00 64.07 188 ASP F C 1
ATOM 12332 O O . ASP F 2 188 ? 156.641 129.042 153.953 1.00 64.07 188 ASP F O 1
ATOM 12337 N N . VAL F 2 189 ? 158.744 129.006 153.140 1.00 59.70 189 VAL F N 1
ATOM 12338 C CA . VAL F 2 189 ? 158.383 128.497 151.823 1.00 59.70 189 VAL F CA 1
ATOM 12339 C C . VAL F 2 189 ? 158.806 127.038 151.733 1.00 59.70 189 VAL F C 1
ATOM 12340 O O . VAL F 2 189 ? 159.966 126.702 152.000 1.00 59.70 189 VAL F O 1
ATOM 12344 N N . GLN F 2 190 ? 157.869 126.172 151.357 1.00 54.75 190 GLN F N 1
ATOM 12345 C CA . GLN F 2 190 ? 158.129 124.752 151.172 1.00 54.75 190 GLN F CA 1
ATOM 12346 C C . GLN F 2 190 ? 157.686 124.341 149.776 1.00 54.75 190 GLN F C 1
ATOM 12347 O O . GLN F 2 190 ? 156.568 124.659 149.356 1.00 54.75 190 GLN F O 1
ATOM 12353 N N . SER F 2 191 ? 158.562 123.640 149.060 1.00 47.19 191 SER F N 1
ATOM 12354 C CA . SER F 2 191 ? 158.254 123.178 147.714 1.00 47.19 191 SER F CA 1
ATOM 12355 C C . SER F 2 191 ? 157.772 121.733 147.754 1.00 47.19 191 SER F C 1
ATOM 12356 O O . SER F 2 191 ? 158.308 120.912 148.504 1.00 47.19 191 SER F O 1
ATOM 12359 N N . VAL F 2 192 ? 156.767 121.426 146.950 1.00 44.35 192 VAL F N 1
ATOM 12360 C CA . VAL F 2 192 ? 156.171 120.094 146.884 1.00 44.35 192 VAL F CA 1
ATOM 12361 C C . VAL F 2 192 ? 156.366 119.552 145.474 1.00 44.35 192 VAL F C 1
ATOM 12362 O O . VAL F 2 192 ? 156.222 120.308 144.507 1.00 44.35 192 VAL F O 1
ATOM 12366 N N . PRO F 2 193 ? 156.724 118.279 145.312 1.00 45.55 193 PRO F N 1
ATOM 12367 C CA . PRO F 2 193 ? 156.778 117.699 143.965 1.00 45.55 193 PRO F CA 1
ATOM 12368 C C . PRO F 2 193 ? 155.394 117.675 143.336 1.00 45.55 193 PRO F C 1
ATOM 12369 O O . PRO F 2 193 ? 154.432 117.181 143.927 1.00 45.55 193 PRO F O 1
ATOM 12373 N N . LEU F 2 194 ? 155.300 118.213 142.124 1.00 42.76 194 LEU F N 1
ATOM 12374 C CA . LEU F 2 194 ? 154.014 118.399 141.464 1.00 42.76 194 LEU F CA 1
ATOM 12375 C C . LEU F 2 194 ? 153.948 117.575 140.187 1.00 42.76 194 LEU F C 1
ATOM 12376 O O . LEU F 2 194 ? 154.485 118.006 139.152 1.00 42.76 194 LEU F O 1
ATOM 12381 N N . PRO F 2 195 ? 153.310 116.404 140.194 1.00 44.45 195 PRO F N 1
ATOM 12382 C CA . PRO F 2 195 ? 153.137 115.658 138.942 1.00 44.45 195 PRO F CA 1
ATOM 12383 C C . PRO F 2 195 ? 152.008 116.218 138.092 1.00 44.45 195 PRO F C 1
ATOM 12384 O O . PRO F 2 195 ? 150.832 115.993 138.392 1.00 44.45 195 PRO F O 1
ATOM 12388 N N . ASP F 2 196 ? 152.363 116.932 137.024 1.00 39.18 196 ASP F N 1
ATOM 12389 C CA . ASP F 2 196 ? 151.402 117.455 136.051 1.00 39.18 196 ASP F CA 1
ATOM 12390 C C . ASP F 2 196 ? 150.293 118.261 136.728 1.00 39.18 196 ASP F C 1
ATOM 12391 O O . ASP F 2 196 ? 149.106 117.949 136.615 1.00 39.18 196 ASP F O 1
ATOM 12396 N N . GLY F 2 197 ? 150.688 119.316 137.433 1.00 48.68 197 GLY F N 1
ATOM 12397 C CA . GLY F 2 197 ? 149.701 120.150 138.108 1.00 48.68 197 GLY F CA 1
ATOM 12398 C C . GLY F 2 197 ? 149.055 119.398 139.256 1.00 48.68 197 GLY F C 1
ATOM 12399 O O . GLY F 2 197 ? 149.675 118.526 139.875 1.00 48.68 197 GLY F O 1
ATOM 12400 N N . LYS F 2 198 ? 147.793 119.723 139.541 1.00 50.16 198 LYS F N 1
ATOM 12401 C CA . LYS F 2 198 ? 147.026 119.074 140.605 1.00 50.16 198 LYS F CA 1
ATOM 12402 C C . LYS F 2 198 ? 147.725 119.232 141.956 1.00 50.16 198 LYS F C 1
ATOM 12403 O O . LYS F 2 198 ? 148.289 118.285 142.507 1.00 50.16 198 LYS F O 1
ATOM 12409 N N . TYR F 2 199 ? 147.712 120.469 142.464 1.00 58.58 199 TYR F N 1
ATOM 12410 C CA . TYR F 2 199 ? 148.529 120.823 143.619 1.00 58.58 199 TYR F CA 1
ATOM 12411 C C . TYR F 2 199 ? 148.276 119.868 144.776 1.00 58.58 199 TYR F C 1
ATOM 12412 O O . TYR F 2 199 ? 147.131 119.588 145.138 1.00 58.58 199 TYR F O 1
ATOM 12421 N N . THR F 2 200 ? 149.359 119.361 145.349 1.00 59.70 200 THR F N 1
ATOM 12422 C CA . THR F 2 200 ? 149.293 118.465 146.490 1.00 59.70 200 THR F CA 1
ATOM 12423 C C . THR F 2 200 ? 149.545 119.267 147.758 1.00 59.70 200 THR F C 1
ATOM 12424 O O . THR F 2 200 ? 150.550 119.975 147.866 1.00 59.70 200 THR F O 1
ATOM 12428 N N . LEU F 2 201 ? 148.617 119.163 148.705 1.00 61.99 201 LEU F N 1
ATOM 12429 C CA . LEU F 2 201 ? 148.718 119.940 149.927 1.00 61.99 201 LEU F CA 1
ATOM 12430 C C . LEU F 2 201 ? 149.973 119.537 150.700 1.00 61.99 201 LEU F C 1
ATOM 12431 O O . LEU F 2 201 ? 150.163 118.359 151.020 1.00 61.99 201 LEU F O 1
ATOM 12436 N N . PRO F 2 202 ? 150.855 120.495 150.995 1.00 63.45 202 PRO F N 1
ATOM 12437 C CA . PRO F 2 202 ? 152.044 120.162 151.796 1.00 63.45 202 PRO F CA 1
ATOM 12438 C C . PRO F 2 202 ? 151.696 119.579 153.153 1.00 63.45 202 PRO F C 1
ATOM 12439 O O . PRO F 2 202 ? 152.423 118.713 153.656 1.00 63.45 202 PRO F O 1
ATOM 12443 N N . THR F 2 203 ? 150.591 120.024 153.748 1.00 65.35 203 THR F N 1
ATOM 12444 C CA . THR F 2 203 ? 150.101 119.541 155.047 1.00 65.35 203 THR F CA 1
ATOM 12445 C C . THR F 2 203 ? 151.213 119.781 156.066 1.00 65.35 203 THR F C 1
ATOM 12446 O O . THR F 2 203 ? 151.581 120.945 156.290 1.00 65.35 203 THR F O 1
ATOM 12450 N N . LYS F 2 204 ? 151.770 118.742 156.684 1.00 66.23 204 LYS F N 1
ATOM 12451 C CA . LYS F 2 204 ? 152.767 118.928 157.730 1.00 66.23 204 LYS F CA 1
ATOM 12452 C C . LYS F 2 204 ? 154.012 119.619 157.188 1.00 66.23 204 LYS F C 1
ATOM 12453 O O . LYS F 2 204 ? 154.399 119.429 156.032 1.00 66.23 204 LYS F O 1
ATOM 12459 N N . CYS F 2 205 ? 154.635 120.433 158.036 1.00 70.53 205 CYS F N 1
ATOM 12460 C CA . CYS F 2 205 ? 155.852 121.152 157.700 1.00 70.53 205 CYS F CA 1
ATOM 12461 C C . CYS F 2 205 ? 156.889 120.920 158.791 1.00 70.53 205 CYS F C 1
ATOM 12462 O O . CYS F 2 205 ? 156.703 120.099 159.694 1.00 70.53 205 CYS F O 1
ATOM 12465 N N . LEU F 2 206 ? 157.998 121.656 158.695 1.00 73.31 206 LEU F N 1
ATOM 12466 C CA . LEU F 2 206 ? 159.045 121.549 159.706 1.00 73.31 206 LEU F CA 1
ATOM 12467 C C . LEU F 2 206 ? 158.544 122.008 161.070 1.00 73.31 206 LEU F C 1
ATOM 12468 O O . LEU F 2 206 ? 158.845 121.382 162.093 1.00 73.31 206 LEU F O 1
ATOM 12473 N N . VAL F 2 207 ? 157.778 123.094 161.105 1.00 77.87 207 VAL F N 1
ATOM 12474 C CA . VAL F 2 207 ? 157.252 123.630 162.358 1.00 77.87 207 VAL F CA 1
ATOM 12475 C C . VAL F 2 207 ? 156.120 122.733 162.842 1.00 77.87 207 VAL F C 1
ATOM 12476 O O . VAL F 2 207 ? 155.126 122.547 162.124 1.00 77.87 207 VAL F O 1
ATOM 12480 N N . PRO F 2 208 ? 156.223 122.156 164.042 1.00 77.77 208 PRO F N 1
ATOM 12481 C CA . PRO F 2 208 ? 155.159 121.245 164.495 1.00 77.77 208 PRO F CA 1
ATOM 12482 C C . PRO F 2 208 ? 153.869 121.955 164.862 1.00 77.77 208 PRO F C 1
ATOM 12483 O O . PRO F 2 208 ? 152.786 121.493 164.479 1.00 77.77 208 PRO F O 1
ATOM 12487 N N . GLU F 2 209 ? 153.949 123.066 165.598 1.00 79.31 209 GLU F N 1
ATOM 12488 C CA . GLU F 2 209 ? 152.737 123.720 166.083 1.00 79.31 209 GLU F CA 1
ATOM 12489 C C . GLU F 2 209 ? 151.951 124.354 164.941 1.00 79.31 209 GLU F C 1
ATOM 12490 O O . GLU F 2 209 ? 150.733 124.166 164.833 1.00 79.31 209 GLU F O 1
ATOM 12496 N N . CYS F 2 210 ? 152.629 125.119 164.082 1.00 78.49 210 CYS F N 1
ATOM 12497 C CA . CYS F 2 210 ? 151.935 125.765 162.973 1.00 78.49 210 CYS F CA 1
ATOM 12498 C C . CYS F 2 210 ? 151.354 124.736 162.010 1.00 78.49 210 CYS F C 1
ATOM 12499 O O . CYS F 2 210 ? 150.209 124.874 161.566 1.00 78.49 210 CYS F O 1
ATOM 12502 N N . ARG F 2 211 ? 152.139 123.713 161.660 1.00 75.99 211 ARG F N 1
ATOM 12503 C CA . ARG F 2 211 ? 151.671 122.561 160.883 1.00 75.99 211 ARG F CA 1
ATOM 12504 C C . ARG F 2 211 ? 151.250 122.962 159.465 1.00 75.99 211 ARG F C 1
ATOM 12505 O O . ARG F 2 211 ? 150.874 122.119 158.648 1.00 75.99 211 ARG F O 1
ATOM 12513 N N . GLY F 2 212 ? 151.357 124.244 159.134 1.00 73.16 212 GLY F N 1
ATOM 12514 C CA . GLY F 2 212 ? 150.963 124.683 157.800 1.00 73.16 212 GLY F CA 1
ATOM 12515 C C . GLY F 2 212 ? 149.467 124.760 157.605 1.00 73.16 212 GLY F C 1
ATOM 12516 O O . GLY F 2 212 ? 148.916 124.081 156.729 1.00 73.16 212 GLY F O 1
ATOM 12517 N N . ARG F 2 213 ? 148.788 125.578 158.411 1.00 73.15 213 ARG F N 1
ATOM 12518 C CA . ARG F 2 213 ? 147.344 125.730 158.264 1.00 73.15 213 ARG F CA 1
ATOM 12519 C C . ARG F 2 213 ? 146.998 126.524 157.010 1.00 73.15 213 ARG F C 1
ATOM 12520 O O . ARG F 2 213 ? 146.027 126.206 156.313 1.00 73.15 213 ARG F O 1
ATOM 12528 N N . SER F 2 214 ? 147.767 127.569 156.718 1.00 68.12 214 SER F N 1
ATOM 12529 C CA . SER F 2 214 ? 147.536 128.355 155.515 1.00 68.12 214 SER F CA 1
ATOM 12530 C C . SER F 2 214 ? 148.084 127.629 154.292 1.00 68.12 214 SER F C 1
ATOM 12531 O O . SER F 2 214 ? 149.073 126.896 154.376 1.00 68.12 214 SER F O 1
ATOM 12534 N N . PHE F 2 215 ? 147.427 127.835 153.146 1.00 63.19 215 PHE F N 1
ATOM 12535 C CA . PHE F 2 215 ? 147.824 127.224 151.873 1.00 63.19 215 PHE F CA 1
ATOM 12536 C C . PHE F 2 215 ? 147.773 128.308 150.798 1.00 63.19 215 PHE F C 1
ATOM 12537 O O . PHE F 2 215 ? 146.723 128.569 150.207 1.00 63.19 215 PHE F O 1
ATOM 12545 N N . THR F 2 216 ? 148.918 128.941 150.551 1.00 55.38 216 THR F N 1
ATOM 12546 C CA . THR F 2 216 ? 149.022 130.003 149.566 1.00 55.38 216 THR F CA 1
ATOM 12547 C C . THR F 2 216 ? 150.058 129.647 148.514 1.00 55.38 216 THR F C 1
ATOM 12548 O O . THR F 2 216 ? 151.242 129.499 148.847 1.00 55.38 216 THR F O 1
ATOM 12552 N N . PRO F 2 217 ? 149.663 129.495 147.252 1.00 49.60 217 PRO F N 1
ATOM 12553 C CA . PRO F 2 217 ? 150.656 129.300 146.191 1.00 49.60 217 PRO F CA 1
ATOM 12554 C C . PRO F 2 217 ? 151.513 130.542 146.009 1.00 49.60 217 PRO F C 1
ATOM 12555 O O . PRO F 2 217 ? 151.047 131.674 146.149 1.00 49.60 217 PRO F O 1
ATOM 12559 N N . ASP F 2 218 ? 152.789 130.316 145.688 1.00 44.08 218 ASP F N 1
ATOM 12560 C CA . ASP F 2 218 ? 153.759 131.396 145.488 1.00 44.08 218 ASP F CA 1
ATOM 12561 C C . ASP F 2 218 ? 154.696 130.992 144.351 1.00 44.08 218 ASP F C 1
ATOM 12562 O O . ASP F 2 218 ? 155.672 130.267 144.556 1.00 44.08 218 ASP F O 1
ATOM 12567 N N . ARG F 2 219 ? 154.390 131.466 143.141 1.00 34.29 219 ARG F N 1
ATOM 12568 C CA . ARG F 2 219 ? 155.251 131.175 142.000 1.00 34.29 219 ARG F CA 1
ATOM 12569 C C . ARG F 2 219 ? 156.408 132.167 141.917 1.00 34.29 219 ARG F C 1
ATOM 12570 O O . ARG F 2 219 ? 157.376 131.949 141.177 1.00 34.29 219 ARG F O 1
ATOM 12578 N N . SER F 2 220 ? 156.339 133.253 142.687 1.00 38.00 220 SER F N 1
ATOM 12579 C CA . SER F 2 220 ? 157.401 134.253 142.644 1.00 38.00 220 SER F CA 1
ATOM 12580 C C . SER F 2 220 ? 158.690 133.725 143.263 1.00 38.00 220 SER F C 1
ATOM 12581 O O . SER F 2 220 ? 159.776 134.250 142.993 1.00 38.00 220 SER F O 1
ATOM 12584 N N . SER F 2 221 ? 158.590 132.696 144.096 1.00 38.92 221 SER F N 1
ATOM 12585 C CA . SER F 2 221 ? 159.767 132.185 144.782 1.00 38.92 221 SER F CA 1
ATOM 12586 C C . SER F 2 221 ? 160.711 131.514 143.787 1.00 38.92 221 SER F C 1
ATOM 12587 O O . SER F 2 221 ? 160.257 130.900 142.814 1.00 38.92 221 SER F O 1
ATOM 12590 N N . PRO F 2 222 ? 162.026 131.623 143.988 1.00 35.36 222 PRO F N 1
ATOM 12591 C CA . PRO F 2 222 ? 162.960 130.876 143.129 1.00 35.36 222 PRO F CA 1
ATOM 12592 C C . PRO F 2 222 ? 162.824 129.371 143.265 1.00 35.36 222 PRO F C 1
ATOM 12593 O O . PRO F 2 222 ? 163.220 128.638 142.350 1.00 35.36 222 PRO F O 1
ATOM 12597 N N . LEU F 2 223 ? 162.282 128.887 144.386 1.00 37.35 223 LEU F N 1
ATOM 12598 C CA . LEU F 2 223 ? 162.127 127.448 144.577 1.00 37.35 223 LEU F CA 1
ATOM 12599 C C . LEU F 2 223 ? 161.190 126.851 143.537 1.00 37.35 223 LEU F C 1
ATOM 12600 O O . LEU F 2 223 ? 161.434 125.750 143.030 1.00 37.35 223 LEU F O 1
ATOM 12605 N N . THR F 2 224 ? 160.107 127.556 143.215 1.00 34.47 224 THR F N 1
ATOM 12606 C CA . THR F 2 224 ? 159.196 127.091 142.179 1.00 34.47 224 THR F CA 1
ATOM 12607 C C . THR F 2 224 ? 159.929 126.968 140.851 1.00 34.47 224 THR F C 1
ATOM 12608 O O . THR F 2 224 ? 160.570 127.916 140.390 1.00 34.47 224 THR F O 1
ATOM 12612 N N . ALA F 2 225 ? 159.832 125.793 140.238 1.00 29.92 225 ALA F N 1
ATOM 12613 C CA . ALA F 2 225 ? 160.488 125.514 138.973 1.00 29.92 225 ALA F CA 1
ATOM 12614 C C . ALA F 2 225 ? 159.445 125.077 137.956 1.00 29.92 225 ALA F C 1
ATOM 12615 O O . ALA F 2 225 ? 158.376 124.575 138.308 1.00 29.92 225 ALA F O 1
ATOM 12617 N N . THR F 2 226 ? 159.766 125.283 136.684 1.00 23.56 226 THR F N 1
ATOM 12618 C CA . THR F 2 226 ? 158.845 124.993 135.600 1.00 23.56 226 THR F CA 1
ATOM 12619 C C . THR F 2 226 ? 159.581 124.269 134.484 1.00 23.56 226 THR F C 1
ATOM 12620 O O . THR F 2 226 ? 160.716 124.611 134.141 1.00 23.56 226 THR F O 1
ATOM 12624 N N . VAL F 2 227 ? 158.924 123.257 133.924 1.00 20.74 227 VAL F N 1
ATOM 12625 C CA . VAL F 2 227 ? 159.441 122.494 132.797 1.00 20.74 227 VAL F CA 1
ATOM 12626 C C . VAL F 2 227 ? 158.413 122.533 131.676 1.00 20.74 227 VAL F C 1
ATOM 12627 O O . VAL F 2 227 ? 157.209 122.388 131.916 1.00 20.74 227 VAL F O 1
ATOM 12631 N N . ASP F 2 228 ? 158.888 122.751 130.455 1.00 14.39 228 ASP F N 1
ATOM 12632 C CA . ASP F 2 228 ? 157.986 122.949 129.331 1.00 14.39 228 ASP F CA 1
ATOM 12633 C C . ASP F 2 228 ? 157.238 121.667 128.987 1.00 14.39 228 ASP F C 1
ATOM 12634 O O . ASP F 2 228 ? 157.745 120.558 129.172 1.00 14.39 228 ASP F O 1
ATOM 12639 N N . TRP F 2 229 ? 156.011 121.832 128.499 1.00 10.51 229 TRP F N 1
ATOM 12640 C CA . TRP F 2 229 ? 155.110 120.730 128.188 1.00 10.51 229 TRP F CA 1
ATOM 12641 C C . TRP F 2 229 ? 154.561 120.899 126.783 1.00 10.51 229 TRP F C 1
ATOM 12642 O O . TRP F 2 229 ? 153.858 121.874 126.504 1.00 10.51 229 TRP F O 1
ATOM 12653 N N . GLN F 2 230 ? 154.870 119.950 125.905 1.00 18.07 230 GLN F N 1
ATOM 12654 C CA . GLN F 2 230 ? 154.347 119.949 124.547 1.00 18.07 230 GLN F CA 1
ATOM 12655 C C . GLN F 2 230 ? 153.593 118.652 124.313 1.00 18.07 230 GLN F C 1
ATOM 12656 O O . GLN F 2 230 ? 154.154 117.566 124.488 1.00 18.07 230 GLN F O 1
ATOM 12662 N N . SER F 2 231 ? 152.333 118.764 123.908 1.00 11.81 231 SER F N 1
ATOM 12663 C CA . SER F 2 231 ? 151.463 117.613 123.706 1.00 11.81 231 SER F CA 1
ATOM 12664 C C . SER F 2 231 ? 151.406 117.264 122.226 1.00 11.81 231 SER F C 1
ATOM 12665 O O . SER F 2 231 ? 151.057 118.111 121.398 1.00 11.81 231 SER F O 1
ATOM 12668 N N . VAL F 2 232 ? 151.741 116.020 121.902 1.00 14.26 232 VAL F N 1
ATOM 12669 C CA . VAL F 2 232 ? 151.703 115.515 120.536 1.00 14.26 232 VAL F CA 1
ATOM 12670 C C . VAL F 2 232 ? 150.799 114.293 120.498 1.00 14.26 232 VAL F C 1
ATOM 12671 O O . VAL F 2 232 ? 150.828 113.462 121.410 1.00 14.26 232 VAL F O 1
ATOM 12675 N N . LYS F 2 233 ? 149.985 114.191 119.453 1.00 12.17 233 LYS F N 1
ATOM 12676 C CA . LYS F 2 233 ? 149.094 113.056 119.263 1.00 12.17 233 LYS F CA 1
ATOM 12677 C C . LYS F 2 233 ? 149.610 112.207 118.112 1.00 12.17 233 LYS F C 1
ATOM 12678 O O . LYS F 2 233 ? 149.918 112.735 117.039 1.00 12.17 233 LYS F O 1
ATOM 12684 N N . VAL F 2 234 ? 149.706 110.898 118.336 1.00 15.24 234 VAL F N 1
ATOM 12685 C CA . VAL F 2 234 ? 150.259 109.967 117.359 1.00 15.24 234 VAL F CA 1
ATOM 12686 C C . VAL F 2 234 ? 149.196 108.945 116.987 1.00 15.24 234 VAL F C 1
ATOM 12687 O O . VAL F 2 234 ? 148.369 108.562 117.824 1.00 15.24 234 VAL F O 1
ATOM 12691 N N . GLN F 2 235 ? 149.208 108.523 115.725 1.00 28.34 235 GLN F N 1
ATOM 12692 C CA . GLN F 2 235 ? 148.322 107.490 115.211 1.00 28.34 235 GLN F CA 1
ATOM 12693 C C . GLN F 2 235 ? 149.136 106.486 114.407 1.00 28.34 235 GLN F C 1
ATOM 12694 O O . GLN F 2 235 ? 150.073 106.862 113.695 1.00 28.34 235 GLN F O 1
ATOM 12700 N N . GLU F 2 236 ? 148.778 105.210 114.524 1.00 34.81 236 GLU F N 1
ATOM 12701 C CA . GLU F 2 236 ? 149.541 104.156 113.867 1.00 34.81 236 GLU F CA 1
ATOM 12702 C C . GLU F 2 236 ? 149.415 104.247 112.352 1.00 34.81 236 GLU F C 1
ATOM 12703 O O . GLU F 2 236 ? 148.335 104.503 111.815 1.00 34.81 236 GLU F O 1
ATOM 12709 N N . LEU F 2 237 ? 150.533 104.037 111.663 1.00 43.57 237 LEU F N 1
ATOM 12710 C CA . LEU F 2 237 ? 150.489 103.859 110.219 1.00 43.57 237 LEU F CA 1
ATOM 12711 C C . LEU F 2 237 ? 149.802 102.540 109.887 1.00 43.57 237 LEU F C 1
ATOM 12712 O O . LEU F 2 237 ? 150.039 101.517 110.535 1.00 43.57 237 LEU F O 1
ATOM 12717 N N . MET F 2 238 ? 148.933 102.569 108.881 1.00 66.63 238 MET F N 1
ATOM 12718 C CA . MET F 2 238 ? 148.138 101.408 108.516 1.00 66.63 238 MET F CA 1
ATOM 12719 C C . MET F 2 238 ? 148.424 101.037 107.068 1.00 66.63 238 MET F C 1
ATOM 12720 O O . MET F 2 238 ? 148.666 101.905 106.226 1.00 66.63 238 MET F O 1
ATOM 12725 N N . SER F 2 239 ? 148.397 99.735 106.790 1.00 78.41 239 SER F N 1
ATOM 12726 C CA . SER F 2 239 ? 148.690 99.250 105.448 1.00 78.41 239 SER F CA 1
ATOM 12727 C C . SER F 2 239 ? 147.663 99.771 104.450 1.00 78.41 239 SER F C 1
ATOM 12728 O O . SER F 2 239 ? 146.465 99.839 104.739 1.00 78.41 239 SER F O 1
ATOM 12731 N N . ASP F 2 240 ? 148.144 100.141 103.265 1.00 89.48 240 ASP F N 1
ATOM 12732 C CA . ASP F 2 240 ? 147.313 100.714 102.216 1.00 89.48 240 ASP F CA 1
ATOM 12733 C C . ASP F 2 240 ? 146.942 99.705 101.136 1.00 89.48 240 ASP F C 1
ATOM 12734 O O . ASP F 2 240 ? 146.677 100.102 99.997 1.00 89.48 240 ASP F O 1
ATOM 12739 N N . ASP F 2 241 ? 146.929 98.411 101.464 1.00 92.75 241 ASP F N 1
ATOM 12740 C CA . ASP F 2 241 ? 146.598 97.397 100.468 1.00 92.75 241 ASP F CA 1
ATOM 12741 C C . ASP F 2 241 ? 145.157 97.534 99.986 1.00 92.75 241 ASP F C 1
ATOM 12742 O O . ASP F 2 241 ? 144.879 97.386 98.791 1.00 92.75 241 ASP F O 1
ATOM 12747 N N . GLN F 2 242 ? 144.230 97.819 100.897 1.00 94.49 242 GLN F N 1
ATOM 12748 C CA . GLN F 2 242 ? 142.817 97.929 100.571 1.00 94.49 242 GLN F CA 1
ATOM 12749 C C . GLN F 2 242 ? 142.297 99.313 100.939 1.00 94.49 242 GLN F C 1
ATOM 12750 O O . GLN F 2 242 ? 142.846 99.997 101.807 1.00 94.49 242 GLN F O 1
ATOM 12756 N N . ARG F 2 243 ? 141.226 99.723 100.253 1.00 93.70 243 ARG F N 1
ATOM 12757 C CA . ARG F 2 243 ? 140.593 101.001 100.565 1.00 93.70 243 ARG F CA 1
ATOM 12758 C C . ARG F 2 243 ? 139.999 100.996 101.968 1.00 93.70 243 ARG F C 1
ATOM 12759 O O . ARG F 2 243 ? 140.088 101.996 102.690 1.00 93.70 243 ARG F O 1
ATOM 12767 N N . GLU F 2 244 ? 139.375 99.884 102.367 1.00 87.18 244 GLU F N 1
ATOM 12768 C CA . GLU F 2 244 ? 138.889 99.768 103.738 1.00 87.18 244 GLU F CA 1
ATOM 12769 C C . GLU F 2 244 ? 140.046 99.807 104.728 1.00 87.18 244 GLU F C 1
ATOM 12770 O O . GLU F 2 244 ? 139.910 100.342 105.834 1.00 87.18 244 GLU F O 1
ATOM 12776 N N . ALA F 2 245 ? 141.191 99.248 104.346 1.00 87.30 245 ALA F N 1
ATOM 12777 C CA . ALA F 2 245 ? 142.404 99.414 105.127 1.00 87.30 245 ALA F CA 1
ATOM 12778 C C . ALA F 2 245 ? 142.930 100.837 104.975 1.00 87.30 245 ALA F C 1
ATOM 12779 O O . ALA F 2 245 ? 142.497 101.602 104.109 1.00 87.30 245 ALA F O 1
ATOM 12781 N N . GLY F 2 246 ? 143.880 101.192 105.833 1.00 75.09 246 GLY F N 1
ATOM 12782 C CA . GLY F 2 246 ? 144.362 102.553 105.890 1.00 75.09 246 GLY F CA 1
ATOM 12783 C C . GLY F 2 246 ? 143.530 103.474 106.751 1.00 75.09 246 GLY F C 1
ATOM 12784 O O . GLY F 2 246 ? 143.862 104.662 106.859 1.00 75.09 246 GLY F O 1
ATOM 12785 N N . ARG F 2 247 ? 142.453 102.970 107.351 1.00 62.72 247 ARG F N 1
ATOM 12786 C CA . ARG F 2 247 ? 141.683 103.753 108.307 1.00 62.72 247 ARG F CA 1
ATOM 12787 C C . ARG F 2 247 ? 142.572 104.178 109.467 1.00 62.72 247 ARG F C 1
ATOM 12788 O O . ARG F 2 247 ? 143.324 103.369 110.016 1.00 62.72 247 ARG F O 1
ATOM 12796 N N . ILE F 2 248 ? 142.490 105.451 109.831 1.00 51.97 248 ILE F N 1
ATOM 12797 C CA . ILE F 2 248 ? 143.374 105.992 110.868 1.00 51.97 248 ILE F CA 1
ATOM 12798 C C . ILE F 2 248 ? 142.987 105.399 112.218 1.00 51.97 248 ILE F C 1
ATOM 12799 O O . ILE F 2 248 ? 141.836 105.567 112.658 1.00 51.97 248 ILE F O 1
ATOM 12804 N N . PRO F 2 249 ? 143.890 104.708 112.902 1.00 38.22 249 PRO F N 1
ATOM 12805 C CA . PRO F 2 249 ? 143.563 104.140 114.211 1.00 38.22 249 PRO F CA 1
ATOM 12806 C C . PRO F 2 249 ? 143.330 105.231 115.248 1.00 38.22 249 PRO F C 1
ATOM 12807 O O . PRO F 2 249 ? 143.390 106.428 114.965 1.00 38.22 249 PRO F O 1
ATOM 12811 N N . ARG F 2 250 ? 143.047 104.785 116.468 1.00 24.10 250 ARG F N 1
ATOM 12812 C CA . ARG F 2 250 ? 142.830 105.710 117.571 1.00 24.10 250 ARG F CA 1
ATOM 12813 C C . ARG F 2 250 ? 144.072 106.561 117.806 1.00 24.10 250 ARG F C 1
ATOM 12814 O O . ARG F 2 250 ? 145.195 106.053 117.828 1.00 24.10 250 ARG F O 1
ATOM 12822 N N . THR F 2 251 ? 143.867 107.864 117.970 1.00 22.21 251 THR F N 1
ATOM 12823 C CA . THR F 2 251 ? 144.969 108.764 118.273 1.00 22.21 251 THR F CA 1
ATOM 12824 C C . THR F 2 251 ? 145.194 108.802 119.776 1.00 22.21 251 THR F C 1
ATOM 12825 O O . THR F 2 251 ? 144.325 109.243 120.533 1.00 22.21 251 THR F O 1
ATOM 12829 N N . ILE F 2 252 ? 146.362 108.337 120.205 1.00 17.27 252 ILE F N 1
ATOM 12830 C CA . ILE F 2 252 ? 146.744 108.324 121.611 1.00 17.27 252 ILE F CA 1
ATOM 12831 C C . ILE F 2 252 ? 147.620 109.544 121.870 1.00 17.27 252 ILE F C 1
ATOM 12832 O O . ILE F 2 252 ? 148.587 109.797 121.140 1.00 17.27 252 ILE F O 1
ATOM 12837 N N . GLU F 2 253 ? 147.245 110.333 122.871 1.00 16.64 253 GLU F N 1
ATOM 12838 C CA . GLU F 2 253 ? 147.989 111.544 123.178 1.00 16.64 253 GLU F CA 1
ATOM 12839 C C . GLU F 2 253 ? 149.359 111.189 123.739 1.00 16.64 253 GLU F C 1
ATOM 12840 O O . GLU F 2 253 ? 149.554 110.115 124.311 1.00 16.64 253 GLU F O 1
ATOM 12846 N N . CYS F 2 254 ? 150.321 112.085 123.545 1.00 12.41 254 CYS F N 1
ATOM 12847 C CA . CYS F 2 254 ? 151.666 111.921 124.075 1.00 12.41 254 CYS F CA 1
ATOM 12848 C C . CYS F 2 254 ? 152.111 113.216 124.736 1.00 12.41 254 CYS F C 1
ATOM 12849 O O . CYS F 2 254 ? 151.995 114.293 124.143 1.00 12.41 254 CYS F O 1
ATOM 12852 N N . GLU F 2 255 ? 152.621 113.106 125.956 1.00 14.88 255 GLU F N 1
ATOM 12853 C CA . GLU F 2 255 ? 153.111 114.246 126.716 1.00 14.88 255 GLU F CA 1
ATOM 12854 C C . GLU F 2 255 ? 154.631 114.223 126.752 1.00 14.88 255 GLU F C 1
ATOM 12855 O O . GLU F 2 255 ? 155.229 113.274 127.269 1.00 14.88 255 GLU F O 1
ATOM 12861 N N . LEU F 2 256 ? 155.248 115.266 126.210 1.00 9.82 256 LEU F N 1
ATOM 12862 C CA . LEU F 2 256 ? 156.688 115.448 126.260 1.00 9.82 256 LEU F CA 1
ATOM 12863 C C . LEU F 2 256 ? 157.034 116.407 127.390 1.00 9.82 256 LEU F C 1
ATOM 12864 O O . LEU F 2 256 ? 156.190 117.178 127.851 1.00 9.82 256 LEU F O 1
ATOM 12869 N N . VAL F 2 257 ? 158.284 116.348 127.844 1.00 13.70 257 VAL F N 1
ATOM 12870 C CA . VAL F 2 257 ? 158.747 117.193 128.935 1.00 13.70 257 VAL F CA 1
ATOM 12871 C C . VAL F 2 257 ? 160.263 117.324 128.861 1.00 13.70 257 VAL F C 1
ATOM 12872 O O . VAL F 2 257 ? 160.965 116.434 128.378 1.00 13.70 257 VAL F O 1
ATOM 12876 N N . GLN F 2 258 ? 160.757 118.468 129.330 1.00 16.01 258 GLN F N 1
ATOM 12877 C CA . GLN F 2 258 ? 162.193 118.775 129.411 1.00 16.01 258 GLN F CA 1
ATOM 12878 C C . GLN F 2 258 ? 162.766 118.725 127.995 1.00 16.01 258 GLN F C 1
ATOM 12879 O O . GLN F 2 258 ? 162.196 119.356 127.091 1.00 16.01 258 GLN F O 1
ATOM 12885 N N . ASP F 2 259 ? 163.860 118.000 127.752 1.00 16.48 259 ASP F N 1
ATOM 12886 C CA . ASP F 2 259 ? 164.520 118.042 126.451 1.00 16.48 259 ASP F CA 1
ATOM 12887 C C . ASP F 2 259 ? 163.626 117.494 125.348 1.00 16.48 259 ASP F C 1
ATOM 12888 O O . ASP F 2 259 ? 163.762 117.878 124.181 1.00 16.48 259 ASP F O 1
ATOM 12893 N N . LEU F 2 260 ? 162.706 116.593 125.697 1.00 14.68 260 LEU F N 1
ATOM 12894 C CA . LEU F 2 260 ? 161.844 115.979 124.694 1.00 14.68 260 LEU F CA 1
ATOM 12895 C C . LEU F 2 260 ? 160.974 117.001 123.980 1.00 14.68 260 LEU F C 1
ATOM 12896 O O . LEU F 2 260 ? 160.560 116.757 122.841 1.00 14.68 260 LEU F O 1
ATOM 12901 N N . VAL F 2 261 ? 160.684 118.133 124.623 1.00 13.72 261 VAL F N 1
ATOM 12902 C CA . VAL F 2 261 ? 159.892 119.171 123.981 1.00 13.72 261 VAL F CA 1
ATOM 12903 C C . VAL F 2 261 ? 160.649 119.704 122.776 1.00 13.72 261 VAL F C 1
ATOM 12904 O O . VAL F 2 261 ? 161.859 119.941 122.845 1.00 13.72 261 VAL F O 1
ATOM 12908 N N . ASP F 2 262 ? 159.932 119.872 121.663 1.00 15.58 262 ASP F N 1
ATOM 12909 C CA . ASP F 2 262 ? 160.346 120.325 120.333 1.00 15.58 262 ASP F CA 1
ATOM 12910 C C . ASP F 2 262 ? 161.109 119.259 119.555 1.00 15.58 262 ASP F C 1
ATOM 12911 O O . ASP F 2 262 ? 161.427 119.481 118.388 1.00 15.58 262 ASP F O 1
ATOM 12916 N N . SER F 2 263 ? 161.414 118.111 120.162 1.00 14.71 263 SER F N 1
ATOM 12917 C CA . SER F 2 263 ? 162.060 117.036 119.416 1.00 14.71 263 SER F CA 1
ATOM 12918 C C . SER F 2 263 ? 161.128 116.471 118.350 1.00 14.71 263 SER F C 1
ATOM 12919 O O . SER F 2 263 ? 161.566 116.155 117.238 1.00 14.71 263 SER F O 1
ATOM 12922 N N . CYS F 2 264 ? 159.843 116.339 118.671 1.00 20.35 264 CYS F N 1
ATOM 12923 C CA . CYS F 2 264 ? 158.872 115.862 117.696 1.00 20.35 264 CYS F CA 1
ATOM 12924 C C . CYS F 2 264 ? 158.616 116.922 116.634 1.00 20.35 264 CYS F C 1
ATOM 12925 O O . CYS F 2 264 ? 158.607 118.123 116.919 1.00 20.35 264 CYS F O 1
ATOM 12928 N N . VAL F 2 265 ? 158.410 116.471 115.401 1.00 29.20 265 VAL F N 1
ATOM 12929 C CA . VAL F 2 265 ? 158.046 117.333 114.284 1.00 29.20 265 VAL F CA 1
ATOM 12930 C C . VAL F 2 265 ? 156.832 116.717 113.600 1.00 29.20 265 VAL F C 1
ATOM 12931 O O . VAL F 2 265 ? 156.825 115.512 113.344 1.00 29.20 265 VAL F O 1
ATOM 12935 N N . PRO F 2 266 ? 155.778 117.487 113.326 1.00 27.12 266 PRO F N 1
ATOM 12936 C CA . PRO F 2 266 ? 154.563 116.895 112.750 1.00 27.12 266 PRO F CA 1
ATOM 12937 C C . PRO F 2 266 ? 154.824 116.283 111.381 1.00 27.12 266 PRO F C 1
ATOM 12938 O O . PRO F 2 266 ? 155.641 116.777 110.602 1.00 27.12 266 PRO F O 1
ATOM 12942 N N . GLY F 2 267 ? 154.112 115.195 111.095 1.00 26.44 267 GLY F N 1
ATOM 12943 C CA . GLY F 2 267 ? 154.286 114.476 109.851 1.00 26.44 267 GLY F CA 1
ATOM 12944 C C . GLY F 2 267 ? 155.426 113.485 109.835 1.00 26.44 267 GLY F C 1
ATOM 12945 O O . GLY F 2 267 ? 155.718 112.920 108.775 1.00 26.44 267 GLY F O 1
ATOM 12946 N N . ASP F 2 268 ? 156.076 113.252 110.971 1.00 23.05 268 ASP F N 1
ATOM 12947 C CA . ASP F 2 268 ? 157.225 112.361 111.064 1.00 23.05 268 ASP F CA 1
ATOM 12948 C C . ASP F 2 268 ? 156.914 111.227 112.030 1.00 23.05 268 ASP F C 1
ATOM 12949 O O . ASP F 2 268 ? 156.390 111.464 113.123 1.00 23.05 268 ASP F O 1
ATOM 12954 N N . VAL F 2 269 ? 157.237 109.999 111.625 1.00 17.61 269 VAL F N 1
ATOM 12955 C CA . VAL F 2 269 ? 157.006 108.844 112.483 1.00 17.61 269 VAL F CA 1
ATOM 12956 C C . VAL F 2 269 ? 158.014 108.851 113.625 1.00 17.61 269 VAL F C 1
ATOM 12957 O O . VAL F 2 269 ? 159.213 109.085 113.422 1.00 17.61 269 VAL F O 1
ATOM 12961 N N . VAL F 2 270 ? 157.525 108.632 114.844 1.00 13.84 270 VAL F N 1
ATOM 12962 C CA . VAL F 2 270 ? 158.349 108.666 116.045 1.00 13.84 270 VAL F CA 1
ATOM 12963 C C . VAL F 2 270 ? 158.053 107.430 116.884 1.00 13.84 270 VAL F C 1
ATOM 12964 O O . VAL F 2 270 ? 156.887 107.075 117.088 1.00 13.84 270 VAL F O 1
ATOM 12968 N N . THR F 2 271 ? 159.107 106.773 117.360 1.00 12.34 271 THR F N 1
ATOM 12969 C CA . THR F 2 271 ? 158.976 105.586 118.203 1.00 12.34 271 THR F CA 1
ATOM 12970 C C . THR F 2 271 ? 159.023 106.034 119.659 1.00 12.34 271 THR F C 1
ATOM 12971 O O . THR F 2 271 ? 160.091 106.095 120.269 1.00 12.34 271 THR F O 1
ATOM 12975 N N . ILE F 2 272 ? 157.859 106.339 120.220 1.00 9.85 272 ILE F N 1
ATOM 12976 C CA . ILE F 2 272 ? 157.752 106.926 121.550 1.00 9.85 272 ILE F CA 1
ATOM 12977 C C . ILE F 2 272 ? 157.701 105.798 122.569 1.00 9.85 272 ILE F C 1
ATOM 12978 O O . ILE F 2 272 ? 156.736 105.030 122.609 1.00 9.85 272 ILE F O 1
ATOM 12983 N N . THR F 2 273 ? 158.728 105.701 123.407 1.00 12.81 273 THR F N 1
ATOM 12984 C CA . THR F 2 273 ? 158.786 104.697 124.462 1.00 12.81 273 THR F CA 1
ATOM 12985 C C . THR F 2 273 ? 158.675 105.408 125.803 1.00 12.81 273 THR F C 1
ATOM 12986 O O . THR F 2 273 ? 159.647 106.004 126.273 1.00 12.81 273 THR F O 1
ATOM 12990 N N . GLY F 2 274 ? 157.502 105.338 126.424 1.00 15.48 274 GLY F N 1
ATOM 12991 C CA . GLY F 2 274 ? 157.292 106.062 127.663 1.00 15.48 274 GLY F CA 1
ATOM 12992 C C . GLY F 2 274 ? 156.184 105.475 128.503 1.00 15.48 274 GLY F C 1
ATOM 12993 O O . GLY F 2 274 ? 155.334 104.724 128.018 1.00 15.48 274 GLY F O 1
ATOM 12994 N N . VAL F 2 275 ? 156.205 105.837 129.786 1.00 16.58 275 VAL F N 1
ATOM 12995 C CA . VAL F 2 275 ? 155.198 105.368 130.726 1.00 16.58 275 VAL F CA 1
ATOM 12996 C C . VAL F 2 275 ? 153.884 106.092 130.462 1.00 16.58 275 VAL F C 1
ATOM 12997 O O . VAL F 2 275 ? 153.868 107.231 129.978 1.00 16.58 275 VAL F O 1
ATOM 13001 N N . VAL F 2 276 ? 152.769 105.431 130.774 1.00 16.96 276 VAL F N 1
ATOM 13002 C CA . VAL F 2 276 ? 151.437 105.918 130.431 1.00 16.96 276 VAL F CA 1
ATOM 13003 C C . VAL F 2 276 ? 150.650 106.192 131.706 1.00 16.96 276 VAL F C 1
ATOM 13004 O O . VAL F 2 276 ? 150.731 105.426 132.674 1.00 16.96 276 VAL F O 1
ATOM 13008 N N . LYS F 2 277 ? 149.892 107.289 131.708 1.00 21.34 277 LYS F N 1
ATOM 13009 C CA . LYS F 2 277 ? 148.952 107.610 132.772 1.00 21.34 277 LYS F CA 1
ATOM 13010 C C . LYS F 2 277 ? 147.586 107.937 132.182 1.00 21.34 277 LYS F C 1
ATOM 13011 O O . LYS F 2 277 ? 147.403 107.979 130.963 1.00 21.34 277 LYS F O 1
ATOM 13017 N N . VAL F 2 278 ? 146.623 108.170 133.076 1.00 26.57 278 VAL F N 1
ATOM 13018 C CA . VAL F 2 278 ? 145.254 108.461 132.664 1.00 26.57 278 VAL F CA 1
ATOM 13019 C C . VAL F 2 278 ? 145.062 109.963 132.501 1.00 26.57 278 VAL F C 1
ATOM 13020 O O . VAL F 2 278 ? 145.649 110.769 133.235 1.00 26.57 278 VAL F O 1
ATOM 13024 N N . SER F 2 279 ? 144.237 110.347 131.526 1.00 32.99 279 SER F N 1
ATOM 13025 C CA . SER F 2 279 ? 143.949 111.758 131.255 1.00 32.99 279 SER F CA 1
ATOM 13026 C C . SER F 2 279 ? 142.720 112.198 132.052 1.00 32.99 279 SER F C 1
ATOM 13027 O O . SER F 2 279 ? 141.631 112.423 131.520 1.00 32.99 279 SER F O 1
ATOM 13030 N N . SER F 2 280 ? 142.922 112.327 133.365 1.00 38.80 280 SER F N 1
ATOM 13031 C CA . SER F 2 280 ? 141.825 112.716 134.247 1.00 38.80 280 SER F CA 1
ATOM 13032 C C . SER F 2 280 ? 141.357 114.138 133.960 1.00 38.80 280 SER F C 1
ATOM 13033 O O . SER F 2 280 ? 140.196 114.480 134.213 1.00 38.80 280 SER F O 1
ATOM 13036 N N . THR F 2 281 ? 142.246 114.981 133.429 1.00 44.72 281 THR F N 1
ATOM 13037 C CA . THR F 2 281 ? 141.882 116.370 133.167 1.00 44.72 281 THR F CA 1
ATOM 13038 C C . THR F 2 281 ? 140.905 116.482 132.002 1.00 44.72 281 THR F C 1
ATOM 13039 O O . THR F 2 281 ? 140.298 117.541 131.798 1.00 44.72 281 THR F O 1
ATOM 13043 N N . GLU F 2 282 ? 140.744 115.404 131.234 1.00 46.18 282 GLU F N 1
ATOM 13044 C CA . GLU F 2 282 ? 139.855 115.335 130.065 1.00 46.18 282 GLU F CA 1
ATOM 13045 C C . GLU F 2 282 ? 139.892 116.592 129.197 1.00 46.18 282 GLU F C 1
ATOM 13046 O O . GLU F 2 282 ? 140.962 117.134 128.917 1.00 46.18 282 GLU F O 1
ATOM 13052 N N . CYS F 2 293 ? 136.526 110.679 125.732 1.00 43.98 293 CYS F N 1
ATOM 13053 C CA . CYS F 2 293 ? 136.277 112.051 126.153 1.00 43.98 293 CYS F CA 1
ATOM 13054 C C . CYS F 2 293 ? 136.735 112.283 127.590 1.00 43.98 293 CYS F C 1
ATOM 13055 O O . CYS F 2 293 ? 137.658 113.059 127.838 1.00 43.98 293 CYS F O 1
ATOM 13058 N N . VAL F 2 294 ? 136.079 111.606 128.535 1.00 40.70 294 VAL F N 1
ATOM 13059 C CA . VAL F 2 294 ? 136.397 111.806 129.946 1.00 40.70 294 VAL F CA 1
ATOM 13060 C C . VAL F 2 294 ? 137.797 111.292 130.266 1.00 40.70 294 VAL F C 1
ATOM 13061 O O . VAL F 2 294 ? 138.569 111.953 130.970 1.00 40.70 294 VAL F O 1
ATOM 13065 N N . PHE F 2 295 ? 138.148 110.113 129.759 1.00 28.67 295 PHE F N 1
ATOM 13066 C CA . PHE F 2 295 ? 139.455 109.525 130.007 1.00 28.67 295 PHE F CA 1
ATOM 13067 C C . PHE F 2 295 ? 140.033 108.992 128.706 1.00 28.67 295 PHE F C 1
ATOM 13068 O O . PHE F 2 295 ? 139.359 108.292 127.948 1.00 28.67 295 PHE F O 1
ATOM 13076 N N . LEU F 2 296 ? 141.291 109.338 128.456 1.00 24.88 296 LEU F N 1
ATOM 13077 C CA . LEU F 2 296 ? 142.048 108.764 127.356 1.00 24.88 296 LEU F CA 1
ATOM 13078 C C . LEU F 2 296 ? 143.420 108.374 127.878 1.00 24.88 296 LEU F C 1
ATOM 13079 O O . LEU F 2 296 ? 143.885 108.900 128.892 1.00 24.88 296 LEU F O 1
ATOM 13084 N N . LEU F 2 297 ? 144.057 107.437 127.186 1.00 21.02 297 LEU F N 1
ATOM 13085 C CA . LEU F 2 297 ? 145.437 107.105 127.498 1.00 21.02 297 LEU F CA 1
ATOM 13086 C C . LEU F 2 297 ? 146.336 108.186 126.914 1.00 21.02 297 LEU F C 1
ATOM 13087 O O . LEU F 2 297 ? 146.182 108.556 125.747 1.00 21.02 297 LEU F O 1
ATOM 13092 N N . TYR F 2 298 ? 147.264 108.714 127.707 1.00 18.16 298 TYR F N 1
ATOM 13093 C CA . TYR F 2 298 ? 148.343 109.510 127.140 1.00 18.16 298 TYR F CA 1
ATOM 13094 C C . TYR F 2 298 ? 149.661 108.973 127.667 1.00 18.16 298 TYR F C 1
ATOM 13095 O O . TYR F 2 298 ? 149.798 108.720 128.868 1.00 18.16 298 TYR F O 1
ATOM 13104 N N . ILE F 2 299 ? 150.623 108.803 126.771 1.00 14.79 299 ILE F N 1
ATOM 13105 C CA . ILE F 2 299 ? 151.947 108.311 127.119 1.00 14.79 299 ILE F CA 1
ATOM 13106 C C . ILE F 2 299 ? 152.805 109.496 127.544 1.00 14.79 299 ILE F C 1
ATOM 13107 O O . ILE F 2 299 ? 153.130 110.367 126.728 1.00 14.79 299 ILE F O 1
ATOM 13112 N N . GLU F 2 300 ? 153.163 109.540 128.826 1.00 15.42 300 GLU F N 1
ATOM 13113 C CA . GLU F 2 300 ? 154.108 110.536 129.317 1.00 15.42 300 GLU F CA 1
ATOM 13114 C C . GLU F 2 300 ? 155.476 110.164 128.775 1.00 15.42 300 GLU F C 1
ATOM 13115 O O . GLU F 2 300 ? 156.192 109.363 129.383 1.00 15.42 300 GLU F O 1
ATOM 13121 N N . ALA F 2 301 ? 155.836 110.742 127.633 1.00 9.48 301 ALA F N 1
ATOM 13122 C CA . ALA F 2 301 ? 156.964 110.243 126.863 1.00 9.48 301 ALA F CA 1
ATOM 13123 C C . ALA F 2 301 ? 158.236 110.228 127.693 1.00 9.48 301 ALA F C 1
ATOM 13124 O O . ALA F 2 301 ? 158.541 111.179 128.416 1.00 9.48 301 ALA F O 1
ATOM 13126 N N . ASN F 2 302 ? 158.968 109.123 127.602 1.00 14.41 302 ASN F N 1
ATOM 13127 C CA . ASN F 2 302 ? 160.309 109.042 128.155 1.00 14.41 302 ASN F CA 1
ATOM 13128 C C . ASN F 2 302 ? 161.368 109.354 127.112 1.00 14.41 302 ASN F C 1
ATOM 13129 O O . ASN F 2 302 ? 162.264 110.158 127.365 1.00 14.41 302 ASN F O 1
ATOM 13134 N N . SER F 2 303 ? 161.283 108.736 125.939 1.00 12.95 303 SER F N 1
ATOM 13135 C CA . SER F 2 303 ? 162.224 109.000 124.862 1.00 12.95 303 SER F CA 1
ATOM 13136 C C . SER F 2 303 ? 161.492 108.948 123.533 1.00 12.95 303 SER F C 1
ATOM 13137 O O . SER F 2 303 ? 160.660 108.067 123.308 1.00 12.95 303 SER F O 1
ATOM 13140 N N . VAL F 2 304 ? 161.807 109.892 122.655 1.00 9.70 304 VAL F N 1
ATOM 13141 C CA . VAL F 2 304 ? 161.215 109.963 121.326 1.00 9.70 304 VAL F CA 1
ATOM 13142 C C . VAL F 2 304 ? 162.327 109.825 120.301 1.00 9.70 304 VAL F C 1
ATOM 13143 O O . VAL F 2 304 ? 163.238 110.660 120.250 1.00 9.70 304 VAL F O 1
ATOM 13147 N N . SER F 2 305 ? 162.252 108.781 119.485 1.00 12.96 305 SER F N 1
ATOM 13148 C CA . SER F 2 305 ? 163.239 108.522 118.448 1.00 12.96 305 SER F CA 1
ATOM 13149 C C . SER F 2 305 ? 162.631 108.830 117.089 1.00 12.96 305 SER F C 1
ATOM 13150 O O . SER F 2 305 ? 161.720 108.129 116.638 1.00 12.96 305 SER F O 1
ATOM 13153 N N . ASN F 2 306 ? 163.139 109.873 116.441 1.00 18.58 306 ASN F N 1
ATOM 13154 C CA . ASN F 2 306 ? 162.650 110.246 115.124 1.00 18.58 306 ASN F CA 1
ATOM 13155 C C . ASN F 2 306 ? 163.103 109.236 114.072 1.00 18.58 306 ASN F C 1
ATOM 13156 O O . ASN F 2 306 ? 163.946 108.370 114.322 1.00 18.58 306 ASN F O 1
ATOM 13161 N N . SER F 2 307 ? 162.512 109.349 112.881 1.00 22.35 307 SER F N 1
ATOM 13162 C CA . SER F 2 307 ? 162.801 108.391 111.819 1.00 22.35 307 SER F CA 1
ATOM 13163 C C . SER F 2 307 ? 164.265 108.447 111.400 1.00 22.35 307 SER F C 1
ATOM 13164 O O . SER F 2 307 ? 164.896 107.406 111.183 1.00 22.35 307 SER F O 1
ATOM 13167 N N . LYS F 2 308 ? 164.821 109.648 111.285 1.00 24.54 308 LYS F N 1
ATOM 13168 C CA . LYS F 2 308 ? 166.204 109.810 110.852 1.00 24.54 308 LYS F CA 1
ATOM 13169 C C . LYS F 2 308 ? 167.165 109.691 112.030 1.00 24.54 308 LYS F C 1
ATOM 13170 O O . LYS F 2 308 ? 167.393 110.654 112.761 1.00 24.54 308 LYS F O 1
#

B-factor: mean 44.57, std 22.77, range [8.39, 111.08]

Secondary structure (DSSP, 8-state):
---HHHHHHHHHHHHHHHHHHSHHHHHHHHH----SS-EE--EEHHHHHHH-HHHHHHHHH-HHHHHHHHHHHHHHHHHHHHHHSS-TTTS---S-EE--EE-----TTT---SPP-GGGTT-EEEEEEEEEEEPPPB---S------SSS--------BTTTTTB----SS-SSSS--SSSS---HHHHSSTTTT---EEEEEEEE-TTSTT--SS--EEEEEEEGGGTTT--TTSEEEEEEEEEEEEPPP-SSS---EEEEEEEEEEEE-/--TTTTTTSSS---TTSHHHHHHHHHHHHHHHHTTTS-HHHHHHHTEEEEEHHHHT-STHHHHHSS-HHHHHHH-HHHHHHHHHHHHHHHHHHHHHHHHHHHHHHH--S--S-SS------EEEEES-SS---TTT--GGGTTSEEEEEEEEEEEPPPEEEEEEEEEE-TTT--EEEEE-SSS-PPP--S-S-TTTTT---EE-SSSTT-EEEEEEEEEEEE----SSSSTTPPPPEEEEEEEGGGTTT--TT-EEEEEEEEEEETT--BEEEEEEEEEE---/---HHHHHHHHHHHHHHHHHHSHHHHHHHHHSS-SSS-EE--EEHHHHHHH-HHHHHHHHH-HHHHHHHHHHHHHHHHHHHHHHSS-TTTS---S-EE--EE-----TTTS--SPP-GGGTT-EEEEEEEEEEE----B---EEEE--SSTT--EEEEB-GGGTS-B---SS----S-HHHHS---HHHH-SSS------EEEEEEE-TTSSSS-SSPPEEEEEE-GGGTTS--TTSEEEEEEEEEEEEPPP-SSSPP-EEEEEEEEEEEE-/--TTTTTT-SS---TT-HHHHHHHHHHHHHHHHTTTS-HHHHHHHTEEEEEHHHHS-STHHHHHSS-HHHHHHH-HHHHHHHHHHHHHHHHHHHHHHHHHHHHHHH--S--SSSS-PPPP-EEEEE--SS---TTT-SSTTTTS-B---EEEEEEPPPEEEEEEEEEE-TTT-SEEEEE-TTS-PPP--S-SSTTTTT---EE-SSSTT-EEEEEEEEEEEE----SSSSTTPPPPEEEEEEEGGGTTT--TTSEEEEEEEEEE-S------EEEEEEEEE---/---HHHHHHHHHHHHHHHHHHSHHHHHHHHHSS-TTS-EE--EEHHHHHHH-HHHHHHHHH-HHHHHHHHHHHHHHHHHHHHHHSS-TTTS---S-EE--EES----TTTS--SPP-GGGTT-EEEEEEEEEEE-----EEEE-----SSTT-----BEEGGGTTEEP------STTTHHHHS---HHHH-TTTSEEE-EEEEEEEEPTTSTT--SSPPEEEEEEEGGGTTS--TTSEEEEEEEEEEEEPSP-SSSPP-EEEEEEEEEEEE-/--TTHHHH-SS---TTSTHHHHHHHHHHHHHHHTTTS-HHHHHHHTEEEEEHHHHT-STHHHHHSS-HHHHHHH-HHHHHHHHHHHHHHHHHHHHHHHHHHHHHHH--SS-SSTT------EEEEE--SS---TTT--GGGTT-EEEEEEEEEEEPPPEEEEEEEEEE-TTT-SEEEEE-SSS-PPP--S-S-TTTTT---EE-SSSTT-EEEEEEEEEEEE----SSSSTT-----EEEEEEGGGTTT--TTSEEEEEEEEEE-TT-----EEEEEEEEEE--

Radius of gyration: 42.09 Å; Cα contacts (8 Å, |Δi|>4): 3380; chains: 6; bounding box: 131×124×66 Å